Protein 2LDI (pdb70)

Solvent-accessible surface area: 4624 Å² total; per-residue (Å²): 138,96,132,90,58,130,6,116,13,42,47,0,151,105,47,84,47,3,66,58,0,62,122,21,27,121,171,54,170,12,32,68,123,30,67,40,50,50,95,74,5,113,4,48,1,26,15,20,57,189,113,33,47,72,89,22,0,66,112,21,0,62,90,78,65,49,96,40,44,63,166

Organism: Synechocystis sp. (strain ATCC 27184 / PCC 6803 / Kazusa) (NCBI:txid1111708)

InterPro domains:
  IPR001757 P-type ATPase [TIGR01494] (192-695)
  IPR006121 Heavy metal-associated domain, HMA [PF00403] (13-72)
  IPR006121 Heavy metal-associated domain, HMA [PS50846] (8-74)
  IPR006121 Heavy metal-associated domain, HMA [cd00371] (11-71)
  IPR008250 P-type ATPase, A domain superfamily [SSF81653] (224-321)
  IPR017969 Heavy-metal-associated, conserved site [PS01047] (14-43)
  IPR018303 P-type ATPase, phosphorylation site [PS00154] (425-431)
  IPR023214 HAD superfamily [G3DSA:3.40.50.1000] (416-667)
  IPR023298 P-type ATPase, transmembrane domain superfamily [SSF81665] (172-713)
  IPR023299 P-type ATPase, cytoplasmic domain N [G3DSA:3.40.1110.10] (434-546)
  IPR027256 P-type ATPase, subfamily IB [PR00941] (12-21)
  IPR027256 P-type ATPase, subfamily IB [PR00941] (23-44)
  IPR027256 P-type ATPase, subfamily IB [PR00941] (206-226)
  IPR027256 P-type ATPase, subfamily IB [PR00941] (226-242)
  IPR027256 P-type ATPase, subfamily IB [PR00941] (287-303)
  IPR027256 P-type ATPase, subfamily IB [PR00941] (306-320)
  IPR027256 P-type ATPase, subfamily IB [TIGR01525] (172-718)
  IPR036163 Heavy metal-associated domain superfamily [SSF55008] (4-74)
  IPR036412 HAD-like superfamily [SSF56784] (421-716)
  IPR044492 P-type ATPase, haloacid dehalogenase domain [SFLDF00027] (405-669)

Foldseek 3Di:
DKDKAKKAKPDCQVDPCQCLQVVCQVVFPFWDDWGQDNVVGIIMTMGDCVRDNVVRSCCRRVVVVIDIDGD

Nearest PDB structures (foldseek):
  2ldi-assembly1_A  TM=9.407E-01  e=1.746E-11  Synechocystis sp. PCC 6803 substr. Kazusa
  1osd-assembly2_B  TM=8.881E-01  e=1.039E-06  Cupriavidus metallidurans
  6ff2-assembly1_B  TM=8.919E-01  e=3.499E-06  Staphylococcus aureus subsp. aureus NCTC 8325
  2rml-assembly1_A  TM=8.743E-01  e=4.518E-06  Bacillus subtilis
  1yjt-assembly1_A  TM=8.933E-01  e=7.534E-06  Homo sapiens

Secondary structure (DSSP, 8-state):
--EEEEEEEET-TTSGGGHHHHTGGGG-SSEEEEEEETTTTEEEEEE-TTT--THHHHHHHHTTT-EEE--

Structure (mmCIF, N/CA/C/O backbone):
data_2LDI
#
_entry.id   2LDI
#
loop_
_atom_site.group_PDB
_atom_site.id
_atom_site.type_symbol
_atom_site.label_atom_id
_atom_site.label_alt_id
_atom_site.label_comp_id
_atom_site.label_asym_id
_atom_site.label_entity_id
_atom_site.label_seq_id
_atom_site.pdbx_PDB_ins_code
_atom_site.Cartn_x
_atom_site.Cartn_y
_atom_site.Cartn_z
_atom_site.occupancy
_atom_site.B_iso_or_equiv
_atom_site.auth_seq_id
_atom_site.auth_comp_id
_atom_site.auth_asym_id
_atom_site.auth_atom_id
_atom_site.pdbx_PDB_model_num
ATOM 1 N N . PRO A 1 1 ? -9.314 -5.245 -16.142 1.00 0.00 6 PRO A N 1
ATOM 2 C CA . PRO A 1 1 ? -7.845 -5.268 -16.049 1.00 0.00 6 PRO A CA 1
ATOM 3 C C . PRO A 1 1 ? -7.348 -4.880 -14.653 1.00 0.00 6 PRO A C 1
ATOM 4 O O . PRO A 1 1 ? -8.037 -4.157 -13.938 1.00 0.00 6 PRO A O 1
ATOM 13 N N . LEU A 1 2 ? -6.156 -5.339 -14.268 1.00 0.00 7 LEU A N 1
ATOM 14 C CA . LEU A 1 2 ? -5.535 -5.076 -12.971 1.00 0.00 7 LEU A CA 1
ATOM 15 C C . LEU A 1 2 ? -4.022 -5.304 -13.019 1.00 0.00 7 LEU A C 1
ATOM 16 O O . LEU A 1 2 ? -3.539 -6.302 -13.561 1.00 0.00 7 LEU A O 1
ATOM 31 N N . LYS A 1 3 ? -3.269 -4.354 -12.464 1.00 0.00 8 LYS A N 1
ATOM 32 C CA . LYS A 1 3 ? -1.815 -4.246 -12.636 1.00 0.00 8 LYS A CA 1
ATOM 33 C C . LYS A 1 3 ? -1.085 -3.878 -11.333 1.00 0.00 8 LYS A C 1
ATOM 34 O O . LYS A 1 3 ? -1.667 -3.257 -10.435 1.00 0.00 8 LYS A O 1
ATOM 49 N N . THR A 1 4 ? 0.187 -4.277 -11.235 1.00 0.00 9 THR A N 1
ATOM 50 C CA . THR A 1 4 ? 1.089 -4.006 -10.105 1.00 0.00 9 THR A CA 1
ATOM 51 C C . THR A 1 4 ? 1.432 -2.519 -9.996 1.00 0.00 9 THR A C 1
ATOM 52 O O . THR A 1 4 ? 1.377 -1.781 -10.977 1.00 0.00 9 THR A O 1
ATOM 63 N N . GLN A 1 5 ? 1.821 -2.098 -8.798 1.00 0.00 10 GLN A N 1
ATOM 64 C CA . GLN A 1 5 ? 2.255 -0.754 -8.435 1.00 0.00 10 GLN A CA 1
ATOM 65 C C . GLN A 1 5 ? 3.075 -0.895 -7.148 1.00 0.00 10 GLN A C 1
ATOM 66 O O . GLN A 1 5 ? 2.739 -1.735 -6.305 1.00 0.00 10 GLN A O 1
ATOM 78 N N . GLN A 1 6 ? 4.124 -0.087 -6.974 1.00 0.00 11 GLN A N 1
ATOM 79 C CA . GLN A 1 6 ? 4.980 -0.132 -5.789 1.00 0.00 11 GLN A CA 1
ATOM 80 C C . GLN A 1 6 ? 5.326 1.283 -5.315 1.00 0.00 11 GLN A C 1
ATOM 81 O O . GLN A 1 6 ? 5.357 2.233 -6.100 1.00 0.00 11 GLN A O 1
ATOM 93 N N . MET A 1 7 ? 5.594 1.420 -4.019 1.00 0.00 12 MET A N 1
ATOM 94 C CA . MET A 1 7 ? 5.680 2.709 -3.341 1.00 0.00 12 MET A CA 1
ATOM 95 C C . MET A 1 7 ? 6.628 2.676 -2.147 1.00 0.00 12 MET A C 1
ATOM 96 O O . MET A 1 7 ? 6.791 1.653 -1.473 1.00 0.00 12 MET A O 1
ATOM 108 N N . GLN A 1 8 ? 7.202 3.841 -1.849 1.00 0.00 13 GLN A N 1
ATOM 109 C CA . GLN A 1 8 ? 7.807 4.093 -0.552 1.00 0.00 13 GLN A CA 1
ATOM 110 C C . GLN A 1 8 ? 6.718 4.509 0.454 1.00 0.00 13 GLN A C 1
ATOM 111 O O . GLN A 1 8 ? 5.671 5.044 0.085 1.00 0.00 13 GLN A O 1
ATOM 123 N N . VAL A 1 9 ? 6.980 4.272 1.738 1.00 0.00 14 VAL A N 1
ATOM 124 C CA . VAL A 1 9 ? 6.060 4.553 2.848 1.00 0.00 14 VAL A CA 1
ATOM 125 C C . VAL A 1 9 ? 6.853 5.017 4.065 1.00 0.00 14 VAL A C 1
ATOM 126 O O . VAL A 1 9 ? 7.780 4.335 4.500 1.00 0.00 14 VAL A O 1
ATOM 139 N N . GLY A 1 10 ? 6.477 6.175 4.608 1.00 0.00 15 GLY A N 1
ATOM 140 C CA . GLY A 1 10 ? 7.161 6.812 5.728 1.00 0.00 15 GLY A CA 1
ATOM 141 C C . GLY A 1 10 ? 6.790 6.138 7.040 1.00 0.00 15 GLY A C 1
ATOM 142 O O . GLY A 1 10 ? 5.677 6.319 7.523 1.00 0.00 15 GLY A O 1
ATOM 146 N N . GLY A 1 11 ? 7.727 5.372 7.605 1.00 0.00 16 GLY A N 1
ATOM 147 C CA . GLY A 1 11 ? 7.636 4.803 8.956 1.00 0.00 16 GLY A CA 1
ATOM 148 C C . GLY A 1 11 ? 7.142 3.356 9.063 1.00 0.00 16 GLY A C 1
ATOM 149 O O . GLY A 1 11 ? 7.030 2.868 10.185 1.00 0.00 16 GLY A O 1
ATOM 153 N N . MET A 1 12 ? 6.865 2.638 7.964 1.00 0.00 17 MET A N 1
ATOM 154 C CA . MET A 1 12 ? 6.463 1.217 8.036 1.00 0.00 17 MET A CA 1
ATOM 155 C C . MET A 1 12 ? 7.616 0.254 8.408 1.00 0.00 17 MET A C 1
ATOM 156 O O . MET A 1 12 ? 7.353 -0.842 8.901 1.00 0.00 17 MET A O 1
ATOM 168 N N . ARG A 1 13 ? 8.876 0.635 8.160 1.00 0.00 18 ARG A N 1
ATOM 169 C CA . ARG A 1 13 ? 10.067 -0.211 8.356 1.00 0.00 18 ARG A CA 1
ATOM 170 C C . ARG A 1 13 ? 10.296 -0.696 9.794 1.00 0.00 18 ARG A C 1
ATOM 171 O O . ARG A 1 13 ? 9.865 -0.071 10.764 1.00 0.00 18 ARG A O 1
ATOM 189 N N . CYS A 1 14 ? 11.079 -1.775 9.915 1.00 0.00 19 CYS A N 1
ATOM 190 C CA . CYS A 1 14 ? 11.806 -2.196 11.127 1.00 0.00 19 CYS A CA 1
ATOM 191 C C . CYS A 1 14 ? 10.931 -2.773 12.260 1.00 0.00 19 CYS A C 1
ATOM 192 O O . CYS A 1 14 ? 11.446 -3.026 13.355 1.00 0.00 19 CYS A O 1
ATOM 199 N N . ALA A 1 15 ? 9.635 -2.984 12.019 1.00 0.00 20 ALA A N 1
ATOM 200 C CA . ALA A 1 15 ? 8.646 -3.458 12.988 1.00 0.00 20 ALA A CA 1
ATOM 201 C C . ALA A 1 15 ? 7.481 -4.172 12.279 1.00 0.00 20 ALA A C 1
ATOM 202 O O . ALA A 1 15 ? 7.283 -4.015 11.074 1.00 0.00 20 ALA A O 1
ATOM 209 N N . ALA A 1 16 ? 6.659 -4.909 13.031 1.00 0.00 21 ALA A N 1
ATOM 210 C CA . ALA A 1 16 ? 5.505 -5.647 12.503 1.00 0.00 21 ALA A CA 1
ATOM 211 C C . ALA A 1 16 ? 4.358 -4.753 11.970 1.00 0.00 21 ALA A C 1
ATOM 212 O O . ALA A 1 16 ? 3.371 -5.279 11.452 1.00 0.00 21 ALA A O 1
ATOM 219 N N . CYS A 1 17 ? 4.484 -3.422 12.054 1.00 0.00 22 CYS A N 1
ATOM 220 C CA . CYS A 1 17 ? 3.501 -2.403 11.653 1.00 0.00 22 CYS A CA 1
ATOM 221 C C . CYS A 1 17 ? 2.943 -2.572 10.228 1.00 0.00 22 CYS A C 1
ATOM 222 O O . CYS A 1 17 ? 1.768 -2.294 9.991 1.00 0.00 22 CYS A O 1
ATOM 229 N N . ALA A 1 18 ? 3.742 -3.106 9.299 1.00 0.00 23 ALA A N 1
ATOM 230 C CA . ALA A 1 18 ? 3.312 -3.525 7.962 1.00 0.00 23 ALA A CA 1
ATOM 231 C C . ALA A 1 18 ? 2.051 -4.421 7.974 1.00 0.00 23 ALA A C 1
ATOM 232 O O . ALA A 1 18 ? 1.213 -4.345 7.075 1.00 0.00 23 ALA A O 1
ATOM 239 N N . SER A 1 19 ? 1.852 -5.217 9.027 1.00 0.00 24 SER A N 1
ATOM 240 C CA . SER A 1 19 ? 0.665 -6.068 9.192 1.00 0.00 24 SER A CA 1
ATOM 241 C C . SER A 1 19 ? -0.638 -5.275 9.412 1.00 0.00 24 SER A C 1
ATOM 242 O O . SER A 1 19 ? -1.713 -5.776 9.097 1.00 0.00 24 SER A O 1
ATOM 249 N N . SER A 1 20 ? -0.587 -4.024 9.881 1.00 0.00 25 SER A N 1
ATOM 250 C CA . SER A 1 20 ? -1.771 -3.147 9.960 1.00 0.00 25 SER A CA 1
ATOM 251 C C . SER A 1 20 ? -2.171 -2.602 8.579 1.00 0.00 25 SER A C 1
ATOM 252 O O . SER A 1 20 ? -3.287 -2.114 8.403 1.00 0.00 25 SER A O 1
ATOM 259 N N . ILE A 1 21 ? -1.277 -2.701 7.590 1.00 0.00 26 ILE A N 1
ATOM 260 C CA . ILE A 1 21 ? -1.508 -2.306 6.193 1.00 0.00 26 ILE A CA 1
ATOM 261 C C . ILE A 1 21 ? -1.955 -3.511 5.353 1.00 0.00 26 ILE A C 1
ATOM 262 O O . ILE A 1 21 ? -2.888 -3.408 4.553 1.00 0.00 26 ILE A O 1
ATOM 277 N N . GLU A 1 22 ? -1.273 -4.648 5.515 1.00 0.00 27 GLU A N 1
ATOM 278 C CA . GLU A 1 22 ? -1.427 -5.839 4.672 1.00 0.00 27 GLU A CA 1
ATOM 279 C C . GLU A 1 22 ? -2.579 -6.755 5.121 1.00 0.00 27 GLU A C 1
ATOM 280 O O . GLU A 1 22 ? -3.147 -7.461 4.284 1.00 0.00 27 GLU A O 1
ATOM 290 N N . ARG A 1 23 ? -2.983 -6.725 6.402 1.00 0.00 28 ARG A N 1
ATOM 291 C CA . ARG A 1 23 ? -4.157 -7.479 6.871 1.00 0.00 28 ARG A CA 1
ATOM 292 C C . ARG A 1 23 ? -5.448 -6.991 6.190 1.00 0.00 28 ARG A C 1
ATOM 293 O O . ARG A 1 23 ? -6.262 -7.800 5.748 1.00 0.00 28 ARG A O 1
ATOM 311 N N . ALA A 1 24 ? -5.607 -5.673 6.031 1.00 0.00 29 ALA A N 1
ATOM 312 C CA . ALA A 1 24 ? -6.755 -5.058 5.363 1.00 0.00 29 ALA A CA 1
ATOM 313 C C . ALA A 1 24 ? -6.895 -5.422 3.877 1.00 0.00 29 ALA A C 1
ATOM 314 O O . ALA A 1 24 ? -8.028 -5.476 3.400 1.00 0.00 29 ALA A O 1
ATOM 321 N N . LEU A 1 25 ? -5.791 -5.697 3.157 1.00 0.00 30 LEU A N 1
ATOM 322 C CA . LEU A 1 25 ? -5.784 -6.120 1.740 1.00 0.00 30 LEU A CA 1
ATOM 323 C C . LEU A 1 25 ? -6.964 -7.018 1.364 1.00 0.00 30 LEU A C 1
ATOM 324 O O . LEU A 1 25 ? -7.698 -6.724 0.419 1.00 0.00 30 LEU A O 1
ATOM 339 N N . GLU A 1 26 ? -7.164 -8.112 2.102 1.00 0.00 31 GLU A N 1
ATOM 340 C CA . GLU A 1 26 ? -8.109 -9.157 1.719 1.00 0.00 31 GLU A CA 1
ATOM 341 C C . GLU A 1 26 ? -9.576 -8.762 1.974 1.00 0.00 31 GLU A C 1
ATOM 342 O O . GLU A 1 26 ? -10.484 -9.545 1.689 1.00 0.00 31 GLU A O 1
ATOM 352 N N . ARG A 1 27 ? -9.812 -7.565 2.522 1.00 0.00 32 ARG A N 1
ATOM 353 C CA . ARG A 1 27 ? -11.137 -6.997 2.766 1.00 0.00 32 ARG A CA 1
ATOM 354 C C . ARG A 1 27 ? -11.530 -5.972 1.689 1.00 0.00 32 ARG A C 1
ATOM 355 O O . ARG A 1 27 ? -12.720 -5.799 1.408 1.00 0.00 32 ARG A O 1
ATOM 373 N N . LEU A 1 28 ? -10.540 -5.302 1.079 1.00 0.00 33 LEU A N 1
ATOM 374 C CA . LEU A 1 28 ? -10.704 -4.290 0.020 1.00 0.00 33 LEU A CA 1
ATOM 375 C C . LEU A 1 28 ? -11.453 -4.820 -1.212 1.00 0.00 33 LEU A C 1
ATOM 376 O O . LEU A 1 28 ? -11.278 -5.980 -1.596 1.00 0.00 33 LEU A O 1
ATOM 391 N N . LYS A 1 29 ? -12.190 -3.939 -1.891 1.00 0.00 34 LYS A N 1
ATOM 392 C CA . LYS A 1 29 ? -12.687 -4.151 -3.261 1.00 0.00 34 LYS A CA 1
ATOM 393 C C . LYS A 1 29 ? -11.681 -3.602 -4.300 1.00 0.00 34 LYS A C 1
ATOM 394 O O . LYS A 1 29 ? -11.036 -2.582 -4.040 1.00 0.00 34 LYS A O 1
ATOM 409 N N . GLY A 1 30 ? -11.544 -4.251 -5.465 1.00 0.00 35 GLY A N 1
ATOM 410 C CA . GLY A 1 30 ? -10.698 -3.807 -6.585 1.00 0.00 35 GLY A CA 1
ATOM 411 C C . GLY A 1 30 ? -9.234 -4.275 -6.565 1.00 0.00 35 GLY A C 1
ATOM 412 O O . GLY A 1 30 ? -8.458 -3.757 -7.362 1.00 0.00 35 GLY A O 1
ATOM 416 N N . VAL A 1 31 ? -8.848 -5.224 -5.702 1.00 0.00 36 VAL A N 1
ATOM 417 C CA . VAL A 1 31 ? -7.471 -5.772 -5.597 1.00 0.00 36 VAL A CA 1
ATOM 418 C C . VAL A 1 31 ? -7.395 -7.257 -5.997 1.00 0.00 36 VAL A C 1
ATOM 419 O O . VAL A 1 31 ? -8.425 -7.916 -6.174 1.00 0.00 36 VAL A O 1
ATOM 432 N N . ALA A 1 32 ? -6.172 -7.804 -6.090 1.00 0.00 37 ALA A N 1
ATOM 433 C CA . ALA A 1 32 ? -5.940 -9.253 -6.236 1.00 0.00 37 ALA A CA 1
ATOM 434 C C . ALA A 1 32 ? -4.662 -9.819 -5.580 1.00 0.00 37 ALA A C 1
ATOM 435 O O . ALA A 1 32 ? -4.585 -11.043 -5.414 1.00 0.00 37 ALA A O 1
ATOM 442 N N . GLU A 1 33 ? -3.678 -8.989 -5.214 1.00 0.00 38 GLU A N 1
ATOM 443 C CA . GLU A 1 33 ? -2.354 -9.418 -4.744 1.00 0.00 38 GLU A CA 1
ATOM 444 C C . GLU A 1 33 ? -1.641 -8.223 -4.093 1.00 0.00 38 GLU A C 1
ATOM 445 O O . GLU A 1 33 ? -1.879 -7.090 -4.511 1.00 0.00 38 GLU A O 1
ATOM 455 N N . ALA A 1 34 ? -0.774 -8.454 -3.101 1.00 0.00 39 ALA A N 1
ATOM 456 C CA . ALA A 1 34 ? 0.104 -7.438 -2.503 1.00 0.00 39 ALA A CA 1
ATOM 457 C C . ALA A 1 34 ? 1.237 -8.068 -1.670 1.00 0.00 39 ALA A C 1
ATOM 458 O O . ALA A 1 34 ? 1.182 -9.252 -1.333 1.00 0.00 39 ALA A O 1
ATOM 465 N N . SER A 1 35 ? 2.264 -7.294 -1.308 1.00 0.00 40 SER A N 1
ATOM 466 C CA . SER A 1 35 ? 3.429 -7.806 -0.565 1.00 0.00 40 SER A CA 1
ATOM 467 C C . SER A 1 35 ? 4.255 -6.704 0.115 1.00 0.00 40 SER A C 1
ATOM 468 O O . SER A 1 35 ? 4.911 -5.907 -0.566 1.00 0.00 40 SER A O 1
ATOM 475 N N . VAL A 1 36 ? 4.259 -6.669 1.453 1.00 0.00 41 VAL A N 1
ATOM 476 C CA . VAL A 1 36 ? 5.126 -5.770 2.244 1.00 0.00 41 VAL A CA 1
ATOM 477 C C . VAL A 1 36 ? 6.597 -6.208 2.229 1.00 0.00 41 VAL A C 1
ATOM 478 O O . VAL A 1 36 ? 6.908 -7.402 2.164 1.00 0.00 41 VAL A O 1
ATOM 491 N N . THR A 1 37 ? 7.504 -5.235 2.388 1.00 0.00 42 THR A N 1
ATOM 492 C CA . THR A 1 37 ? 8.895 -5.458 2.804 1.00 0.00 42 THR A CA 1
ATOM 493 C C . THR A 1 37 ? 9.199 -4.538 3.986 1.00 0.00 42 THR A C 1
ATOM 494 O O . THR A 1 37 ? 9.189 -3.314 3.870 1.00 0.00 42 THR A O 1
ATOM 505 N N . VAL A 1 38 ? 9.425 -5.148 5.149 1.00 0.00 43 VAL A N 1
ATOM 506 C CA . VAL A 1 38 ? 9.697 -4.476 6.435 1.00 0.00 43 VAL A CA 1
ATOM 507 C C . VAL A 1 38 ? 11.183 -4.105 6.530 1.00 0.00 43 VAL A C 1
ATOM 508 O O . VAL A 1 38 ? 11.531 -3.097 7.148 1.00 0.00 43 VAL A O 1
ATOM 521 N N . ALA A 1 39 ? 12.052 -4.908 5.897 1.00 0.00 44 ALA A N 1
ATOM 522 C CA . ALA A 1 39 ? 13.501 -4.729 5.888 1.00 0.00 44 ALA A CA 1
ATOM 523 C C . ALA A 1 39 ? 13.907 -3.333 5.384 1.00 0.00 44 ALA A C 1
ATOM 524 O O . ALA A 1 39 ? 14.668 -2.635 6.065 1.00 0.00 44 ALA A O 1
ATOM 531 N N . THR A 1 40 ? 13.354 -2.925 4.232 1.00 0.00 45 THR A N 1
ATOM 532 C CA . THR A 1 40 ? 13.556 -1.621 3.576 1.00 0.00 45 THR A CA 1
ATOM 533 C C . THR A 1 40 ? 12.456 -0.610 3.908 1.00 0.00 45 THR A C 1
ATOM 534 O O . THR A 1 40 ? 12.745 0.587 3.950 1.00 0.00 45 THR A O 1
ATOM 545 N N . GLY A 1 41 ? 11.224 -1.070 4.164 1.00 0.00 46 GLY A N 1
ATOM 546 C CA . GLY A 1 41 ? 10.051 -0.237 4.464 1.00 0.00 46 GLY A CA 1
ATOM 547 C C . GLY A 1 41 ? 9.303 0.218 3.218 1.00 0.00 46 GLY A C 1
ATOM 548 O O . GLY A 1 41 ? 9.068 1.416 3.069 1.00 0.00 46 GLY A O 1
ATOM 552 N N . ARG A 1 42 ? 8.955 -0.708 2.322 1.00 0.00 47 ARG A N 1
ATOM 553 C CA . ARG A 1 42 ? 8.258 -0.430 1.053 1.00 0.00 47 ARG A CA 1
ATOM 554 C C . ARG A 1 42 ? 7.116 -1.431 0.810 1.00 0.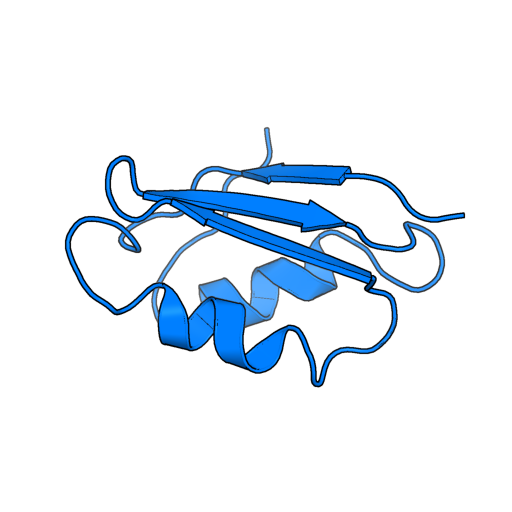00 47 ARG A C 1
ATOM 555 O O . ARG A 1 42 ? 6.966 -2.404 1.555 1.00 0.00 47 ARG A O 1
ATOM 573 N N . LEU A 1 43 ? 6.299 -1.195 -0.220 1.00 0.00 48 LEU A N 1
ATOM 574 C CA . LEU A 1 43 ? 5.125 -2.020 -0.530 1.00 0.00 48 LEU A CA 1
ATOM 575 C C . LEU A 1 43 ? 4.914 -2.171 -2.039 1.00 0.00 48 LEU A C 1
ATOM 576 O O . LEU A 1 43 ? 5.206 -1.250 -2.802 1.00 0.00 48 LEU A O 1
ATOM 591 N N . THR A 1 44 ? 4.351 -3.318 -2.438 1.00 0.00 49 THR A N 1
ATOM 592 C CA . THR A 1 44 ? 3.818 -3.597 -3.782 1.00 0.00 49 THR A CA 1
ATOM 593 C C . THR A 1 44 ? 2.362 -4.030 -3.645 1.00 0.00 49 THR A C 1
ATOM 594 O O . THR A 1 44 ? 2.024 -4.749 -2.703 1.00 0.00 49 THR A O 1
ATOM 605 N N . VAL A 1 45 ? 1.511 -3.606 -4.575 1.00 0.00 50 VAL A N 1
ATOM 606 C CA . VAL A 1 45 ? 0.063 -3.890 -4.605 1.00 0.00 50 VAL A CA 1
ATOM 607 C C . VAL A 1 45 ? -0.429 -4.058 -6.052 1.00 0.00 50 VAL A C 1
ATOM 608 O O . VAL A 1 45 ? 0.010 -3.325 -6.936 1.00 0.00 50 VAL A O 1
ATOM 621 N N . THR A 1 46 ? -1.341 -5.009 -6.293 1.00 0.00 51 THR A N 1
ATOM 622 C CA . THR A 1 46 ? -2.005 -5.256 -7.585 1.00 0.00 51 THR A CA 1
ATOM 623 C C . THR A 1 46 ? -3.484 -4.905 -7.476 1.00 0.00 51 THR A C 1
ATOM 624 O O . THR A 1 46 ? -4.213 -5.526 -6.701 1.00 0.00 51 THR A O 1
ATOM 635 N N . TYR A 1 47 ? -3.919 -3.936 -8.288 1.00 0.00 52 TYR A N 1
ATOM 636 C CA . TYR A 1 47 ? -5.283 -3.386 -8.287 1.00 0.00 52 TYR A CA 1
ATOM 637 C C . TYR A 1 47 ? -5.806 -2.999 -9.682 1.00 0.00 52 TYR A C 1
ATOM 638 O O . TYR A 1 47 ? -5.036 -2.837 -10.629 1.00 0.00 52 TYR A O 1
ATOM 655 N N . ASP A 1 48 ? -7.128 -2.853 -9.801 1.00 0.00 53 ASP A N 1
ATOM 656 C CA . ASP A 1 48 ? -7.877 -2.528 -11.010 1.00 0.00 53 ASP A CA 1
ATOM 657 C C . ASP A 1 48 ? -7.933 -0.998 -11.152 1.00 0.00 53 ASP A C 1
ATOM 658 O O . ASP A 1 48 ? -8.654 -0.353 -10.379 1.00 0.00 53 ASP A O 1
ATOM 666 N N . PRO A 1 49 ? -7.190 -0.397 -12.107 1.00 0.00 54 PRO A N 1
ATOM 667 C CA . PRO A 1 49 ? -7.011 1.052 -12.200 1.00 0.00 54 PRO A CA 1
ATOM 668 C C . PRO A 1 49 ? -8.280 1.791 -12.658 1.00 0.00 54 PRO A C 1
ATOM 669 O O . PRO A 1 49 ? -8.237 3.007 -12.854 1.00 0.00 54 PRO A O 1
ATOM 677 N N . LYS A 1 50 ? -9.403 1.079 -12.819 1.00 0.00 55 LYS A N 1
ATOM 678 C CA . LYS A 1 50 ? -10.701 1.650 -13.208 1.00 0.00 55 LYS A CA 1
ATOM 679 C C . LYS A 1 50 ? -11.753 1.469 -12.115 1.00 0.00 55 LYS A C 1
ATOM 680 O O . LYS A 1 50 ? -12.489 2.414 -11.833 1.00 0.00 55 LYS A O 1
ATOM 695 N N . GLN A 1 51 ? -11.787 0.316 -11.438 1.00 0.00 56 GLN A N 1
ATOM 696 C CA . GLN A 1 51 ? -12.570 0.175 -10.208 1.00 0.00 56 GLN A CA 1
ATOM 697 C C . GLN A 1 51 ? -11.999 1.033 -9.074 1.00 0.00 56 GLN A C 1
ATOM 698 O O . GLN A 1 51 ? -12.788 1.551 -8.284 1.00 0.00 56 GLN A O 1
ATOM 710 N N . VAL A 1 52 ? -10.671 1.188 -8.985 1.00 0.00 57 VAL A N 1
ATOM 711 C CA . VAL A 1 52 ? -9.972 1.886 -7.890 1.00 0.00 57 VAL A CA 1
ATOM 712 C C . VAL A 1 52 ? -8.698 2.593 -8.390 1.00 0.00 57 VAL A C 1
ATOM 713 O O . VAL A 1 52 ? -8.404 2.595 -9.585 1.00 0.00 57 VAL A O 1
ATOM 726 N N . SER A 1 53 ? -7.928 3.192 -7.479 1.00 0.00 58 SER A N 1
ATOM 727 C CA . SER A 1 53 ? -6.667 3.888 -7.769 1.00 0.00 58 SER A CA 1
ATOM 728 C C . SER A 1 53 ? -5.686 3.762 -6.585 1.00 0.00 58 SER A C 1
ATOM 729 O O . SER A 1 53 ? -5.944 3.007 -5.642 1.00 0.00 58 SER A O 1
ATOM 736 N N . GLU A 1 54 ? -4.613 4.570 -6.561 1.00 0.00 59 GLU A N 1
ATOM 737 C CA . GLU A 1 54 ? -3.780 4.791 -5.367 1.00 0.00 59 GLU A CA 1
ATOM 738 C C . GLU A 1 54 ? -4.609 5.119 -4.098 1.00 0.00 59 GLU A C 1
ATOM 739 O O . GLU A 1 54 ? -4.157 4.860 -2.986 1.00 0.00 59 GLU A O 1
ATOM 749 N N . ILE A 1 55 ? -5.861 5.582 -4.218 1.00 0.00 60 ILE A N 1
ATOM 750 C CA . ILE A 1 55 ? -6.808 5.758 -3.097 1.00 0.00 60 ILE A CA 1
ATOM 751 C C . ILE A 1 55 ? -7.132 4.453 -2.331 1.00 0.00 60 ILE A C 1
ATOM 752 O O . ILE A 1 55 ? -7.438 4.516 -1.135 1.00 0.00 60 ILE A O 1
ATOM 767 N N . THR A 1 56 ? -6.998 3.264 -2.936 1.00 0.00 61 THR A N 1
ATOM 768 C CA . THR A 1 56 ? -7.145 1.951 -2.252 1.00 0.00 61 THR A CA 1
ATOM 769 C C . THR A 1 56 ? -5.880 1.530 -1.483 1.00 0.00 61 THR A C 1
ATOM 770 O O . THR A 1 56 ? -5.851 0.495 -0.813 1.00 0.00 61 THR A O 1
ATOM 781 N N . ILE A 1 57 ? -4.835 2.358 -1.497 1.00 0.00 62 ILE A N 1
ATOM 782 C CA . ILE A 1 57 ? -3.664 2.206 -0.612 1.00 0.00 62 ILE A CA 1
ATOM 783 C C . ILE A 1 57 ? -3.280 3.477 0.169 1.00 0.00 62 ILE A C 1
ATOM 784 O O . ILE A 1 57 ? -2.681 3.364 1.234 1.00 0.00 62 ILE A O 1
ATOM 799 N N . GLN A 1 58 ? -3.680 4.668 -0.275 1.00 0.00 63 GLN A N 1
ATOM 800 C CA . GLN A 1 58 ? -3.405 5.941 0.394 1.00 0.00 63 GLN A CA 1
ATOM 801 C C . GLN A 1 58 ? -4.060 6.059 1.774 1.00 0.00 63 GLN A C 1
ATOM 802 O O . GLN A 1 58 ? -3.359 6.324 2.745 1.00 0.00 63 GLN A O 1
ATOM 814 N N . GLU A 1 59 ? -5.380 5.882 1.879 1.00 0.00 64 GLU A N 1
ATOM 815 C CA . GLU A 1 59 ? -6.127 6.096 3.128 1.00 0.00 64 GLU A CA 1
ATOM 816 C C . GLU A 1 59 ? -5.658 5.105 4.206 1.00 0.00 64 GLU A C 1
ATOM 817 O O . GLU A 1 59 ? -5.372 5.488 5.341 1.00 0.00 64 GLU A O 1
ATOM 827 N N . ARG A 1 60 ? -5.472 3.846 3.795 1.00 0.00 65 ARG A N 1
ATOM 828 C CA . ARG A 1 60 ? -4.933 2.722 4.565 1.00 0.00 65 ARG A CA 1
ATOM 829 C C . ARG A 1 60 ? -3.483 2.910 5.038 1.00 0.00 65 ARG A C 1
ATOM 830 O O . ARG A 1 60 ? -3.005 2.139 5.865 1.00 0.00 65 ARG A O 1
ATOM 848 N N . ILE A 1 61 ? -2.775 3.931 4.555 1.00 0.00 66 ILE A N 1
ATOM 849 C CA . ILE A 1 61 ? -1.453 4.346 5.058 1.00 0.00 66 ILE A CA 1
ATOM 850 C C . ILE A 1 61 ? -1.577 5.650 5.865 1.00 0.00 66 ILE A C 1
ATOM 851 O O . ILE A 1 61 ? -1.033 5.749 6.965 1.00 0.00 66 ILE A O 1
ATOM 866 N N . ALA A 1 62 ? -2.343 6.623 5.364 1.00 0.00 67 ALA A N 1
ATOM 867 C CA . ALA A 1 62 ? -2.483 7.957 5.946 1.00 0.00 67 ALA A CA 1
ATOM 868 C C . ALA A 1 62 ? -3.233 7.970 7.292 1.00 0.00 67 ALA A C 1
ATOM 869 O O . ALA A 1 62 ? -2.861 8.735 8.188 1.00 0.00 67 ALA A O 1
ATOM 876 N N . ALA A 1 63 ? -4.264 7.128 7.449 1.00 0.00 68 ALA A N 1
ATOM 877 C CA . ALA A 1 63 ? -5.023 6.960 8.694 1.00 0.00 68 ALA A CA 1
ATOM 878 C C . ALA A 1 63 ? -4.340 6.011 9.697 1.00 0.00 68 ALA A C 1
ATOM 879 O O . ALA A 1 63 ? -4.583 6.109 10.900 1.00 0.00 68 ALA A O 1
ATOM 886 N N . LEU A 1 64 ? -3.470 5.112 9.219 1.00 0.00 69 LEU A N 1
ATOM 887 C CA . LEU A 1 64 ? -2.686 4.186 10.051 1.00 0.00 69 LEU A CA 1
ATOM 888 C C . LEU A 1 64 ? -1.451 4.847 10.701 1.00 0.00 69 LEU A C 1
ATOM 889 O O . LEU A 1 64 ? -0.827 4.224 11.563 1.00 0.00 69 LEU A O 1
ATOM 904 N N . GLY A 1 65 ? -1.136 6.103 10.345 1.00 0.00 70 GLY A N 1
ATOM 905 C CA . GLY A 1 65 ? -0.128 6.956 11.002 1.00 0.00 70 GLY A CA 1
ATOM 906 C C . GLY A 1 65 ? 1.138 7.230 10.184 1.00 0.00 70 GLY A C 1
ATOM 907 O O . GLY A 1 65 ? 2.125 7.715 10.738 1.00 0.00 70 GLY A O 1
ATOM 911 N N . TYR A 1 66 ? 1.116 6.923 8.885 1.00 0.00 71 TYR A N 1
ATOM 912 C CA . TYR A 1 66 ? 2.261 6.972 7.961 1.00 0.00 71 TYR A CA 1
ATOM 913 C C . TYR A 1 66 ? 1.968 7.888 6.751 1.00 0.00 71 TYR A C 1
ATOM 914 O O . TYR A 1 66 ? 0.919 8.543 6.716 1.00 0.00 71 TYR A O 1
ATOM 931 N N . THR A 1 67 ? 2.851 7.939 5.740 1.00 0.00 72 THR A N 1
ATOM 932 C CA . THR A 1 67 ? 2.597 8.656 4.465 1.00 0.00 72 THR A CA 1
ATOM 933 C C . THR A 1 67 ? 3.046 7.847 3.256 1.00 0.00 72 THR A C 1
ATOM 934 O O . THR A 1 67 ? 4.070 7.174 3.307 1.00 0.00 72 THR A O 1
ATOM 945 N N . LEU A 1 68 ? 2.280 7.935 2.168 1.00 0.00 73 LEU A N 1
ATOM 946 C CA . LEU A 1 68 ? 2.516 7.268 0.883 1.00 0.00 73 LEU A CA 1
ATOM 947 C C . LEU A 1 68 ? 3.405 8.125 -0.037 1.00 0.00 73 LEU A C 1
ATOM 948 O O . LEU A 1 68 ? 3.225 9.345 -0.129 1.00 0.00 73 LEU A O 1
ATOM 963 N N . ALA A 1 69 ? 4.310 7.474 -0.774 1.00 0.00 74 ALA A N 1
ATOM 964 C CA . ALA A 1 69 ? 5.078 8.055 -1.875 1.00 0.00 74 ALA A CA 1
ATOM 965 C C . ALA A 1 69 ? 5.082 7.128 -3.109 1.00 0.00 74 ALA A C 1
ATOM 966 O O . ALA A 1 69 ? 5.767 6.102 -3.122 1.00 0.00 74 ALA A O 1
ATOM 973 N N . GLU A 1 70 ? 4.336 7.506 -4.151 1.00 0.00 75 GLU A N 1
ATOM 974 C CA . GLU A 1 70 ? 4.320 6.841 -5.462 1.00 0.00 75 GLU A CA 1
ATOM 975 C C . GLU A 1 70 ? 4.710 7.879 -6.545 1.00 0.00 75 GLU A C 1
ATOM 976 O O . GLU A 1 70 ? 3.822 8.547 -7.080 1.00 0.00 75 GLU A O 1
ATOM 986 N N . PRO A 1 71 ? 6.015 8.080 -6.835 1.00 0.00 76 PRO A N 1
ATOM 987 C CA . PRO A 1 71 ? 6.524 9.127 -7.737 1.00 0.00 76 PRO A CA 1
ATOM 988 C C . PRO A 1 71 ? 6.413 8.795 -9.229 1.00 0.00 76 PRO A C 1
ATOM 989 O O . PRO A 1 71 ? 5.952 9.669 -9.997 1.00 0.00 76 PRO A O 1
ATOM 997 N N . PRO A 1 1 ? -8.178 -4.032 -17.090 1.00 0.00 6 PRO A N 2
ATOM 998 C CA . PRO A 1 1 ? -7.723 -4.942 -16.022 1.00 0.00 6 PRO A CA 2
ATOM 999 C C . PRO A 1 1 ? -6.588 -4.392 -15.143 1.00 0.00 6 PRO A C 2
ATOM 1000 O O . PRO A 1 1 ? -6.018 -3.338 -15.425 1.00 0.00 6 PRO A O 2
ATOM 1009 N N . LEU A 1 2 ? -6.263 -5.142 -14.086 1.00 0.00 7 LEU A N 2
ATOM 1010 C CA . LEU A 1 2 ? -5.224 -4.881 -13.083 1.00 0.00 7 LEU A CA 2
ATOM 1011 C C . LEU A 1 2 ? -3.824 -4.506 -13.610 1.00 0.00 7 LEU A C 2
ATOM 1012 O O . LEU A 1 2 ? -3.440 -4.883 -14.717 1.00 0.00 7 LEU A O 2
ATOM 1027 N N . LYS A 1 3 ? -3.047 -3.783 -12.789 1.00 0.00 8 LYS A N 2
ATOM 1028 C CA . LYS A 1 3 ? -1.650 -3.388 -13.061 1.00 0.00 8 LYS A CA 2
ATOM 1029 C C . LYS A 1 3 ? -0.780 -3.407 -11.777 1.00 0.00 8 LYS A C 2
ATOM 1030 O O . LYS A 1 3 ? -1.157 -2.792 -10.773 1.00 0.00 8 LYS A O 2
ATOM 1045 N N . THR A 1 4 ? 0.390 -4.070 -11.808 1.00 0.00 9 THR A N 2
ATOM 1046 C CA . THR A 1 4 ? 1.389 -4.123 -10.711 1.00 0.00 9 THR A CA 2
ATOM 1047 C C . THR A 1 4 ? 2.165 -2.813 -10.550 1.00 0.00 9 THR A C 2
ATOM 1048 O O . THR A 1 4 ? 2.426 -2.113 -11.533 1.00 0.00 9 THR A O 2
ATOM 1059 N N . GLN A 1 5 ? 2.572 -2.492 -9.318 1.00 0.00 10 GLN A N 2
ATOM 1060 C CA . GLN A 1 5 ? 3.349 -1.309 -8.973 1.00 0.00 10 GLN A CA 2
ATOM 1061 C C . GLN A 1 5 ? 3.984 -1.491 -7.591 1.00 0.00 10 GLN A C 2
ATOM 1062 O O . GLN A 1 5 ? 3.516 -2.284 -6.768 1.00 0.00 10 GLN A O 2
ATOM 1074 N N . GLN A 1 6 ? 5.044 -0.727 -7.333 1.00 0.00 11 GLN A N 2
ATOM 1075 C CA . GLN A 1 6 ? 5.840 -0.787 -6.112 1.00 0.00 11 GLN A CA 2
ATOM 1076 C C . GLN A 1 6 ? 6.290 0.622 -5.713 1.00 0.00 11 GLN A C 2
ATOM 1077 O O . GLN A 1 6 ? 6.340 1.526 -6.552 1.00 0.00 11 GLN A O 2
ATOM 1089 N N . MET A 1 7 ? 6.557 0.831 -4.419 1.00 0.00 12 MET A N 2
ATOM 1090 C CA . MET A 1 7 ? 6.532 2.167 -3.816 1.00 0.00 12 MET A CA 2
ATOM 1091 C C . MET A 1 7 ? 7.280 2.236 -2.485 1.00 0.00 12 MET A C 2
ATOM 1092 O O . MET A 1 7 ? 7.584 1.211 -1.868 1.00 0.00 12 MET A O 2
ATOM 1104 N N . GLN A 1 8 ? 7.526 3.460 -2.032 1.00 0.00 13 GLN A N 2
ATOM 1105 C CA . GLN A 1 8 ? 8.110 3.785 -0.740 1.00 0.00 13 GLN A CA 2
ATOM 1106 C C . GLN A 1 8 ? 7.026 4.381 0.186 1.00 0.00 13 GLN A C 2
ATOM 1107 O O . GLN A 1 8 ? 5.943 4.772 -0.257 1.00 0.00 13 GLN A O 2
ATOM 1119 N N . VAL A 1 9 ? 7.312 4.444 1.486 1.00 0.00 14 VAL A N 2
ATOM 1120 C CA . VAL A 1 9 ? 6.376 4.873 2.540 1.00 0.00 14 VAL A CA 2
ATOM 1121 C C . VAL A 1 9 ? 7.133 5.198 3.831 1.00 0.00 14 VAL A C 2
ATOM 1122 O O . VAL A 1 9 ? 8.039 4.471 4.238 1.00 0.00 14 VAL A O 2
ATOM 1135 N N . GLY A 1 10 ? 6.737 6.298 4.477 1.00 0.00 15 GLY A N 2
ATOM 1136 C CA . GLY A 1 10 ? 7.249 6.760 5.764 1.00 0.00 15 GLY A CA 2
ATOM 1137 C C . GLY A 1 10 ? 6.556 6.041 6.917 1.00 0.00 15 GLY A C 2
ATOM 1138 O O . GLY A 1 10 ? 5.336 6.111 7.069 1.00 0.00 15 GLY A O 2
ATOM 1142 N N . GLY A 1 11 ? 7.360 5.353 7.726 1.00 0.00 16 GLY A N 2
ATOM 1143 C CA . GLY A 1 11 ? 6.998 4.707 8.986 1.00 0.00 16 GLY A CA 2
ATOM 1144 C C . GLY A 1 11 ? 6.594 3.237 8.895 1.00 0.00 16 GLY A C 2
ATOM 1145 O O . GLY A 1 11 ? 6.564 2.587 9.939 1.00 0.00 16 GLY A O 2
ATOM 1149 N N . MET A 1 12 ? 6.287 2.692 7.709 1.00 0.00 17 MET A N 2
ATOM 1150 C CA . MET A 1 12 ? 5.805 1.304 7.581 1.00 0.00 17 MET A CA 2
ATOM 1151 C C . MET A 1 12 ? 6.876 0.237 7.891 1.00 0.00 17 MET A C 2
ATOM 1152 O O . MET A 1 12 ? 6.520 -0.904 8.183 1.00 0.00 17 MET A O 2
ATOM 1164 N N . ARG A 1 13 ? 8.171 0.577 7.845 1.00 0.00 18 ARG A N 2
ATOM 1165 C CA . ARG A 1 13 ? 9.256 -0.328 8.254 1.00 0.00 18 ARG A CA 2
ATOM 1166 C C . ARG A 1 13 ? 9.076 -0.831 9.696 1.00 0.00 18 ARG A C 2
ATOM 1167 O O . ARG A 1 13 ? 8.626 -0.078 10.563 1.00 0.00 18 ARG A O 2
ATOM 1185 N N . CYS A 1 14 ? 9.446 -2.105 9.886 1.00 0.00 19 CYS A N 2
ATOM 1186 C CA . CYS A 1 14 ? 9.277 -2.984 11.060 1.00 0.00 19 CYS A CA 2
ATOM 1187 C C . CYS A 1 14 ? 7.983 -3.810 10.928 1.00 0.00 19 CYS A C 2
ATOM 1188 O O . CYS A 1 14 ? 6.943 -3.300 10.506 1.00 0.00 19 CYS A O 2
ATOM 1195 N N . ALA A 1 15 ? 8.035 -5.098 11.281 1.00 0.00 20 ALA A N 2
ATOM 1196 C CA . ALA A 1 15 ? 6.951 -6.058 11.035 1.00 0.00 20 ALA A CA 2
ATOM 1197 C C . ALA A 1 15 ? 5.605 -5.664 11.682 1.00 0.00 20 ALA A C 2
ATOM 1198 O O . ALA A 1 15 ? 4.549 -5.838 11.066 1.00 0.00 20 ALA A O 2
ATOM 1205 N N . ALA A 1 16 ? 5.625 -5.079 12.884 1.00 0.00 21 ALA A N 2
ATOM 1206 C CA . ALA A 1 16 ? 4.427 -4.550 13.543 1.00 0.00 21 ALA A CA 2
ATOM 1207 C C . ALA A 1 16 ? 3.775 -3.393 12.763 1.00 0.00 21 ALA A C 2
ATOM 1208 O O . ALA A 1 16 ? 2.550 -3.268 12.777 1.00 0.00 21 ALA A O 2
ATOM 1215 N N . CYS A 1 17 ? 4.558 -2.574 12.051 1.00 0.00 22 CYS A N 2
ATOM 1216 C CA . CYS A 1 17 ? 4.051 -1.446 11.266 1.00 0.00 22 CYS A CA 2
ATOM 1217 C C . CYS A 1 17 ? 3.508 -1.880 9.898 1.00 0.00 22 CYS A C 2
ATOM 1218 O O . CYS A 1 17 ? 2.381 -1.528 9.540 1.00 0.00 22 CYS A O 2
ATOM 1225 N N . ALA A 1 18 ? 4.239 -2.736 9.179 1.00 0.00 23 ALA A N 2
ATOM 1226 C CA . ALA A 1 18 ? 3.745 -3.413 7.982 1.00 0.00 23 ALA A CA 2
ATOM 1227 C C . ALA A 1 18 ? 2.444 -4.204 8.236 1.00 0.00 23 ALA A C 2
ATOM 1228 O O . ALA A 1 18 ? 1.604 -4.320 7.343 1.00 0.00 23 ALA A O 2
ATOM 1235 N N . SER A 1 19 ? 2.239 -4.699 9.461 1.00 0.00 24 SER A N 2
ATOM 1236 C CA . SER A 1 19 ? 1.075 -5.532 9.798 1.00 0.00 24 SER A CA 2
ATOM 1237 C C . SER A 1 19 ? -0.260 -4.790 9.673 1.00 0.00 24 SER A C 2
ATOM 1238 O O . SER A 1 19 ? -1.236 -5.408 9.256 1.00 0.00 24 SER A O 2
ATOM 1245 N N . SER A 1 20 ? -0.323 -3.486 9.964 1.00 0.00 25 SER A N 2
ATOM 1246 C CA . SER A 1 20 ? -1.566 -2.702 9.880 1.00 0.00 25 SER A CA 2
ATOM 1247 C C . SER A 1 20 ? -2.020 -2.496 8.427 1.00 0.00 25 SER A C 2
ATOM 1248 O O . SER A 1 20 ? -3.180 -2.747 8.093 1.00 0.00 25 SER A O 2
ATOM 1255 N N . ILE A 1 21 ? -1.095 -2.108 7.533 1.00 0.00 26 ILE A N 2
ATOM 1256 C CA . ILE A 1 21 ? -1.362 -1.991 6.085 1.00 0.00 26 ILE A CA 2
ATOM 1257 C C . ILE A 1 21 ? -1.854 -3.338 5.539 1.00 0.00 26 ILE A C 2
ATOM 1258 O O . ILE A 1 21 ? -2.839 -3.387 4.798 1.00 0.00 26 ILE A O 2
ATOM 1273 N N . GLU A 1 22 ? -1.185 -4.422 5.927 1.00 0.00 27 GLU A N 2
ATOM 1274 C CA . GLU A 1 22 ? -1.478 -5.781 5.480 1.00 0.00 27 GLU A CA 2
ATOM 1275 C C . GLU A 1 22 ? -2.840 -6.276 6.012 1.00 0.00 27 GLU A C 2
ATOM 1276 O O . GLU A 1 22 ? -3.615 -6.880 5.270 1.00 0.00 27 GLU A O 2
ATOM 1286 N N . ARG A 1 23 ? -3.189 -5.977 7.269 1.00 0.00 28 ARG A N 2
ATOM 1287 C CA . ARG A 1 23 ? -4.424 -6.438 7.921 1.00 0.00 28 ARG A CA 2
ATOM 1288 C C . ARG A 1 23 ? -5.698 -5.904 7.248 1.00 0.00 28 ARG A C 2
ATOM 1289 O O . ARG A 1 23 ? -6.701 -6.619 7.160 1.00 0.00 28 ARG A O 2
ATOM 1307 N N . ALA A 1 24 ? -5.669 -4.671 6.733 1.00 0.00 29 ALA A N 2
ATOM 1308 C CA . ALA A 1 24 ? -6.799 -4.091 6.000 1.00 0.00 29 ALA A CA 2
ATOM 1309 C C . ALA A 1 24 ? -6.884 -4.523 4.522 1.00 0.00 29 ALA A C 2
ATOM 1310 O O . ALA A 1 24 ? -7.966 -4.425 3.944 1.00 0.00 29 ALA A O 2
ATOM 1317 N N . LEU A 1 25 ? -5.798 -5.021 3.909 1.00 0.00 30 LEU A N 2
ATOM 1318 C CA . LEU A 1 25 ? -5.757 -5.447 2.495 1.00 0.00 30 LEU A CA 2
ATOM 1319 C C . LEU A 1 25 ? -6.927 -6.360 2.138 1.00 0.00 30 LEU A C 2
ATOM 1320 O O . LEU A 1 25 ? -7.619 -6.138 1.145 1.00 0.00 30 LEU A O 2
ATOM 1335 N N . GLU A 1 26 ? -7.150 -7.382 2.963 1.00 0.00 31 GLU A N 2
ATOM 1336 C CA . GLU A 1 26 ? -8.066 -8.474 2.665 1.00 0.00 31 GLU A CA 2
ATOM 1337 C C . GLU A 1 26 ? -9.530 -8.009 2.641 1.00 0.00 31 GLU A C 2
ATOM 1338 O O . GLU A 1 26 ? -10.365 -8.662 2.007 1.00 0.00 31 GLU A O 2
ATOM 1348 N N . ARG A 1 27 ? -9.835 -6.894 3.329 1.00 0.00 32 ARG A N 2
ATOM 1349 C CA . ARG A 1 27 ? -11.182 -6.340 3.449 1.00 0.00 32 ARG A CA 2
ATOM 1350 C C . ARG A 1 27 ? -11.468 -5.160 2.503 1.00 0.00 32 ARG A C 2
ATOM 1351 O O . ARG A 1 27 ? -12.633 -4.800 2.330 1.00 0.00 32 ARG A O 2
ATOM 1369 N N . LEU A 1 28 ? -10.455 -4.607 1.822 1.00 0.00 33 LEU A N 2
ATOM 1370 C CA . LEU A 1 28 ? -10.664 -3.809 0.601 1.00 0.00 33 LEU A CA 2
ATOM 1371 C C . LEU A 1 28 ? -11.373 -4.604 -0.508 1.00 0.00 33 LEU A C 2
ATOM 1372 O O . LEU A 1 28 ? -11.407 -5.838 -0.489 1.00 0.00 33 LEU A O 2
ATOM 1387 N N . LYS A 1 29 ? -11.827 -3.887 -1.537 1.00 0.00 34 LYS A N 2
ATOM 1388 C CA . LYS A 1 29 ? -12.153 -4.425 -2.867 1.00 0.00 34 LYS A CA 2
ATOM 1389 C C . LYS A 1 29 ? -11.228 -3.817 -3.953 1.00 0.00 34 LYS A C 2
ATOM 1390 O O . LYS A 1 29 ? -10.555 -2.806 -3.724 1.00 0.00 34 LYS A O 2
ATOM 1405 N N . GLY A 1 30 ? -11.170 -4.442 -5.136 1.00 0.00 35 GLY A N 2
ATOM 1406 C CA . GLY A 1 30 ? -10.445 -3.984 -6.336 1.00 0.00 35 GLY A CA 2
ATOM 1407 C C . GLY A 1 30 ? -8.969 -4.390 -6.458 1.00 0.00 35 GLY A C 2
ATOM 1408 O O . GLY A 1 30 ? -8.387 -4.180 -7.523 1.00 0.00 35 GLY A O 2
ATOM 1412 N N . VAL A 1 31 ? -8.373 -4.974 -5.416 1.00 0.00 36 VAL A N 2
ATOM 1413 C CA . VAL A 1 31 ? -6.946 -5.352 -5.313 1.00 0.00 36 VAL A CA 2
ATOM 1414 C C . VAL A 1 31 ? -6.771 -6.877 -5.396 1.00 0.00 36 VAL A C 2
ATOM 1415 O O . VAL A 1 31 ? -7.532 -7.634 -4.795 1.00 0.00 36 VAL A O 2
ATOM 1428 N N . ALA A 1 32 ? -5.769 -7.318 -6.168 1.00 0.00 37 ALA A N 2
ATOM 1429 C CA . ALA A 1 32 ? -5.628 -8.702 -6.638 1.00 0.00 37 ALA A CA 2
ATOM 1430 C C . ALA A 1 32 ? -4.247 -9.350 -6.393 1.00 0.00 37 ALA A C 2
ATOM 1431 O O . ALA A 1 32 ? -4.098 -10.545 -6.662 1.00 0.00 37 ALA A O 2
ATOM 1438 N N . GLU A 1 33 ? -3.259 -8.612 -5.875 1.00 0.00 38 GLU A N 2
ATOM 1439 C CA . GLU A 1 33 ? -1.939 -9.120 -5.461 1.00 0.00 38 GLU A CA 2
ATOM 1440 C C . GLU A 1 33 ? -1.186 -8.030 -4.681 1.00 0.00 38 GLU A C 2
ATOM 1441 O O . GLU A 1 33 ? -1.206 -6.869 -5.082 1.00 0.00 38 GLU A O 2
ATOM 1451 N N . ALA A 1 34 ? -0.493 -8.369 -3.591 1.00 0.00 39 ALA A N 2
ATOM 1452 C CA . ALA A 1 34 ? 0.182 -7.411 -2.704 1.00 0.00 39 ALA A CA 2
ATOM 1453 C C . ALA A 1 34 ? 1.200 -8.076 -1.760 1.00 0.00 39 ALA A C 2
ATOM 1454 O O . ALA A 1 34 ? 0.991 -9.212 -1.326 1.00 0.00 39 ALA A O 2
ATOM 1461 N N . SER A 1 35 ? 2.273 -7.353 -1.425 1.00 0.00 40 SER A N 2
ATOM 1462 C CA . SER A 1 35 ? 3.361 -7.788 -0.529 1.00 0.00 40 SER A CA 2
ATOM 1463 C C . SER A 1 35 ? 4.060 -6.591 0.152 1.00 0.00 40 SER A C 2
ATOM 1464 O O . SER A 1 35 ? 4.140 -5.512 -0.438 1.00 0.00 40 SER A O 2
ATOM 1471 N N . VAL A 1 36 ? 4.605 -6.787 1.361 1.00 0.00 41 VAL A N 2
ATOM 1472 C CA . VAL A 1 36 ? 5.334 -5.771 2.157 1.00 0.00 41 VAL A CA 2
ATOM 1473 C C . VAL A 1 36 ? 6.808 -6.172 2.328 1.00 0.00 41 VAL A C 2
ATOM 1474 O O . VAL A 1 36 ? 7.108 -7.310 2.696 1.00 0.00 41 VAL A O 2
ATOM 1487 N N . THR A 1 37 ? 7.730 -5.231 2.072 1.00 0.00 42 THR A N 2
ATOM 1488 C CA . THR A 1 37 ? 9.190 -5.426 2.152 1.00 0.00 42 THR A CA 2
ATOM 1489 C C . THR A 1 37 ? 9.721 -4.686 3.379 1.00 0.00 42 THR A C 2
ATOM 1490 O O . THR A 1 37 ? 10.037 -3.499 3.325 1.00 0.00 42 THR A O 2
ATOM 1501 N N . VAL A 1 38 ? 9.785 -5.395 4.503 1.00 0.00 43 VAL A N 2
ATOM 1502 C CA . VAL A 1 38 ? 10.005 -4.847 5.857 1.00 0.00 43 VAL A CA 2
ATOM 1503 C C . VAL A 1 38 ? 11.421 -4.268 6.054 1.00 0.00 43 VAL A C 2
ATOM 1504 O O . VAL A 1 38 ? 11.571 -3.310 6.811 1.00 0.00 43 VAL A O 2
ATOM 1517 N N . ALA A 1 39 ? 12.439 -4.803 5.360 1.00 0.00 44 ALA A N 2
ATOM 1518 C CA . ALA A 1 39 ? 13.860 -4.438 5.498 1.00 0.00 44 ALA A CA 2
ATOM 1519 C C . ALA A 1 39 ? 14.154 -2.926 5.436 1.00 0.00 44 ALA A C 2
ATOM 1520 O O . ALA A 1 39 ? 15.003 -2.429 6.186 1.00 0.00 44 ALA A O 2
ATOM 1527 N N . THR A 1 40 ? 13.434 -2.209 4.565 1.00 0.00 45 THR A N 2
ATOM 1528 C CA . THR A 1 40 ? 13.440 -0.740 4.418 1.00 0.00 45 THR A CA 2
ATOM 1529 C C . THR A 1 40 ? 12.043 -0.131 4.503 1.00 0.00 45 THR A C 2
ATOM 1530 O O . THR A 1 40 ? 11.926 1.092 4.561 1.00 0.00 45 THR A O 2
ATOM 1541 N N . GLY A 1 41 ? 10.985 -0.951 4.526 1.00 0.00 46 GLY A N 2
ATOM 1542 C CA . GLY A 1 41 ? 9.591 -0.507 4.573 1.00 0.00 46 GLY A CA 2
ATOM 1543 C C . GLY A 1 41 ? 9.088 -0.057 3.208 1.00 0.00 46 GLY A C 2
ATOM 1544 O O . GLY A 1 41 ? 8.503 1.017 3.119 1.00 0.00 46 GLY A O 2
ATOM 1548 N N . ARG A 1 42 ? 9.333 -0.835 2.149 1.00 0.00 47 ARG A N 2
ATOM 1549 C CA . ARG A 1 42 ? 8.749 -0.614 0.814 1.00 0.00 47 ARG A CA 2
ATOM 1550 C C . ARG A 1 42 ? 7.539 -1.539 0.581 1.00 0.00 47 ARG A C 2
ATOM 1551 O O . ARG A 1 42 ? 7.266 -2.443 1.374 1.00 0.00 47 ARG A O 2
ATOM 1569 N N . LEU A 1 43 ? 6.800 -1.308 -0.507 1.00 0.00 48 LEU A N 2
ATOM 1570 C CA . LEU A 1 43 ? 5.512 -1.951 -0.812 1.00 0.00 48 LEU A CA 2
ATOM 1571 C C . LEU A 1 43 ? 5.413 -2.382 -2.280 1.00 0.00 48 LEU A C 2
ATOM 1572 O O . LEU A 1 43 ? 6.007 -1.743 -3.149 1.00 0.00 48 LEU A O 2
ATOM 1587 N N . THR A 1 44 ? 4.572 -3.392 -2.536 1.00 0.00 49 THR A N 2
ATOM 1588 C CA . THR A 1 44 ? 4.210 -3.946 -3.857 1.00 0.00 49 THR A CA 2
ATOM 1589 C C . THR A 1 44 ? 2.705 -4.192 -3.843 1.00 0.00 49 THR A C 2
ATOM 1590 O O . THR A 1 44 ? 2.193 -4.768 -2.884 1.00 0.00 49 THR A O 2
ATOM 1601 N N . VAL A 1 45 ? 1.992 -3.753 -4.880 1.00 0.00 50 VAL A N 2
ATOM 1602 C CA . VAL A 1 45 ? 0.517 -3.781 -4.932 1.00 0.00 50 VAL A CA 2
ATOM 1603 C C . VAL A 1 45 ? 0.007 -3.811 -6.382 1.00 0.00 50 VAL A C 2
ATOM 1604 O O . VAL A 1 45 ? 0.579 -3.155 -7.253 1.00 0.00 50 VAL A O 2
ATOM 1617 N N . THR A 1 46 ? -1.057 -4.585 -6.636 1.00 0.00 51 THR A N 2
ATOM 1618 C CA . THR A 1 46 ? -1.656 -4.837 -7.956 1.00 0.00 51 THR A CA 2
ATOM 1619 C C . THR A 1 46 ? -3.173 -4.706 -7.845 1.00 0.00 51 THR A C 2
ATOM 1620 O O . THR A 1 46 ? -3.807 -5.493 -7.146 1.00 0.00 51 THR A O 2
ATOM 1631 N N . TYR A 1 47 ? -3.757 -3.739 -8.554 1.00 0.00 52 TYR A N 2
ATOM 1632 C CA . TYR A 1 47 ? -5.194 -3.408 -8.514 1.00 0.00 52 TYR A CA 2
ATOM 1633 C C . TYR A 1 47 ? -5.735 -2.959 -9.882 1.00 0.00 52 TYR A C 2
ATOM 1634 O O . TYR A 1 47 ? -4.953 -2.591 -10.760 1.00 0.00 52 TYR A O 2
ATOM 1651 N N . ASP A 1 48 ? -7.061 -2.972 -10.067 1.00 0.00 53 ASP A N 2
ATOM 1652 C CA . ASP A 1 48 ? -7.746 -2.543 -11.290 1.00 0.00 53 ASP A CA 2
ATOM 1653 C C . ASP A 1 48 ? -8.139 -1.046 -11.241 1.00 0.00 53 ASP A C 2
ATOM 1654 O O . ASP A 1 48 ? -8.955 -0.668 -10.385 1.00 0.00 53 ASP A O 2
ATOM 1662 N N . PRO A 1 49 ? -7.625 -0.212 -12.175 1.00 0.00 54 PRO A N 2
ATOM 1663 C CA . PRO A 1 49 ? -7.938 1.216 -12.307 1.00 0.00 54 PRO A CA 2
ATOM 1664 C C . PRO A 1 49 ? -9.414 1.599 -12.520 1.00 0.00 54 PRO A C 2
ATOM 1665 O O . PRO A 1 49 ? -9.691 2.787 -12.684 1.00 0.00 54 PRO A O 2
ATOM 1673 N N . LYS A 1 50 ? -10.356 0.647 -12.549 1.00 0.00 55 LYS A N 2
ATOM 1674 C CA . LYS A 1 50 ? -11.796 0.912 -12.746 1.00 0.00 55 LYS A CA 2
ATOM 1675 C C . LYS A 1 50 ? -12.664 0.407 -11.587 1.00 0.00 55 LYS A C 2
ATOM 1676 O O . LYS A 1 50 ? -13.716 0.985 -11.318 1.00 0.00 55 LYS A O 2
ATOM 1691 N N . GLN A 1 51 ? -12.215 -0.596 -10.830 1.00 0.00 56 GLN A N 2
ATOM 1692 C CA . GLN A 1 51 ? -12.700 -0.803 -9.468 1.00 0.00 56 GLN A CA 2
ATOM 1693 C C . GLN A 1 51 ? -12.239 0.355 -8.575 1.00 0.00 56 GLN A C 2
ATOM 1694 O O . GLN A 1 51 ? -13.048 0.883 -7.810 1.00 0.00 56 GLN A O 2
ATOM 1706 N N . VAL A 1 52 ? -10.963 0.752 -8.659 1.00 0.00 57 VAL A N 2
ATOM 1707 C CA . VAL A 1 52 ? -10.281 1.549 -7.617 1.00 0.00 57 VAL A CA 2
ATOM 1708 C C . VAL A 1 52 ? -9.084 2.340 -8.190 1.00 0.00 57 VAL A C 2
ATOM 1709 O O . VAL A 1 52 ? -8.915 2.399 -9.404 1.00 0.00 57 VAL A O 2
ATOM 1722 N N . SER A 1 53 ? -8.245 2.953 -7.343 1.00 0.00 58 SER A N 2
ATOM 1723 C CA . SER A 1 53 ? -7.110 3.800 -7.748 1.00 0.00 58 SER A CA 2
ATOM 1724 C C . SER A 1 53 ? -6.118 3.899 -6.568 1.00 0.00 58 SER A C 2
ATOM 1725 O O . SER A 1 53 ? -6.136 3.021 -5.701 1.00 0.00 58 SER A O 2
ATOM 1732 N N . GLU A 1 54 ? -5.312 4.962 -6.470 1.00 0.00 59 GLU A N 2
ATOM 1733 C CA . GLU A 1 54 ? -4.411 5.263 -5.341 1.00 0.00 59 GLU A CA 2
ATOM 1734 C C . GLU A 1 54 ? -5.088 5.134 -3.963 1.00 0.00 59 GLU A C 2
ATOM 1735 O O . GLU A 1 54 ? -4.452 4.687 -3.008 1.00 0.00 59 GLU A O 2
ATOM 1745 N N . ILE A 1 55 ? -6.391 5.428 -3.857 1.00 0.00 60 ILE A N 2
ATOM 1746 C CA . ILE A 1 55 ? -7.228 5.187 -2.661 1.00 0.00 60 ILE A CA 2
ATOM 1747 C C . ILE A 1 55 ? -7.022 3.793 -2.040 1.00 0.00 60 ILE A C 2
ATOM 1748 O O . ILE A 1 55 ? -6.985 3.699 -0.812 1.00 0.00 60 ILE A O 2
ATOM 1763 N N . THR A 1 56 ? -6.775 2.759 -2.859 1.00 0.00 61 THR A N 2
ATOM 1764 C CA . THR A 1 56 ? -6.449 1.359 -2.489 1.00 0.00 61 THR A CA 2
ATOM 1765 C C . THR A 1 56 ? -5.313 1.229 -1.490 1.00 0.00 61 THR A C 2
ATOM 1766 O O . THR A 1 56 ? -5.188 0.217 -0.799 1.00 0.00 61 THR A O 2
ATOM 1777 N N . ILE A 1 57 ? -4.452 2.236 -1.418 1.00 0.00 62 ILE A N 2
ATOM 1778 C CA . ILE A 1 57 ? -3.354 2.237 -0.439 1.00 0.00 62 ILE A CA 2
ATOM 1779 C C . ILE A 1 57 ? -3.086 3.586 0.233 1.00 0.00 62 ILE A C 2
ATOM 1780 O O . ILE A 1 57 ? -2.520 3.600 1.323 1.00 0.00 62 ILE A O 2
ATOM 1795 N N . GLN A 1 58 ? -3.594 4.689 -0.325 1.00 0.00 63 GLN A N 2
ATOM 1796 C CA . GLN A 1 58 ? -3.639 6.008 0.309 1.00 0.00 63 GLN A CA 2
ATOM 1797 C C . GLN A 1 58 ? -4.258 5.918 1.706 1.00 0.00 63 GLN A C 2
ATOM 1798 O O . GLN A 1 58 ? -3.576 6.221 2.680 1.00 0.00 63 GLN A O 2
ATOM 1810 N N . GLU A 1 59 ? -5.508 5.454 1.827 1.00 0.00 64 GLU A N 2
ATOM 1811 C CA . GLU A 1 59 ? -6.229 5.485 3.105 1.00 0.00 64 GLU A CA 2
ATOM 1812 C C . GLU A 1 59 ? -5.637 4.500 4.125 1.00 0.00 64 GLU A C 2
ATOM 1813 O O . GLU A 1 59 ? -5.612 4.794 5.321 1.00 0.00 64 GLU A O 2
ATOM 1823 N N . ARG A 1 60 ? -5.136 3.339 3.680 1.00 0.00 65 ARG A N 2
ATOM 1824 C CA . ARG A 1 60 ? -4.448 2.377 4.552 1.00 0.00 65 ARG A CA 2
ATOM 1825 C C . ARG A 1 60 ? -3.109 2.883 5.075 1.00 0.00 65 ARG A C 2
ATOM 1826 O O . ARG A 1 60 ? -2.683 2.461 6.143 1.00 0.00 65 ARG A O 2
ATOM 1844 N N . ILE A 1 61 ? -2.420 3.753 4.346 1.00 0.00 66 ILE A N 2
ATOM 1845 C CA . ILE A 1 61 ? -1.177 4.354 4.837 1.00 0.00 66 ILE A CA 2
ATOM 1846 C C . ILE A 1 61 ? -1.516 5.575 5.702 1.00 0.00 66 ILE A C 2
ATOM 1847 O O . ILE A 1 61 ? -1.118 5.634 6.864 1.00 0.00 66 ILE A O 2
ATOM 1862 N N . ALA A 1 62 ? -2.317 6.504 5.182 1.00 0.00 67 ALA A N 2
ATOM 1863 C CA . ALA A 1 62 ? -2.604 7.786 5.825 1.00 0.00 67 ALA A CA 2
ATOM 1864 C C . ALA A 1 62 ? -3.368 7.627 7.151 1.00 0.00 67 ALA A C 2
ATOM 1865 O O . ALA A 1 62 ? -2.996 8.238 8.152 1.00 0.00 67 ALA A O 2
ATOM 1872 N N . ALA A 1 63 ? -4.420 6.800 7.195 1.00 0.00 68 ALA A N 2
ATOM 1873 C CA . ALA A 1 63 ? -5.263 6.680 8.388 1.00 0.00 68 ALA A CA 2
ATOM 1874 C C . ALA A 1 63 ? -4.675 5.758 9.470 1.00 0.00 68 ALA A C 2
ATOM 1875 O O . ALA A 1 63 ? -4.984 5.952 10.646 1.00 0.00 68 ALA A O 2
ATOM 1882 N N . LEU A 1 64 ? -3.849 4.765 9.107 1.00 0.00 69 LEU A N 2
ATOM 1883 C CA . LEU A 1 64 ? -3.317 3.782 10.068 1.00 0.00 69 LEU A CA 2
ATOM 1884 C C . LEU A 1 64 ? -2.026 4.221 10.788 1.00 0.00 69 LEU A C 2
ATOM 1885 O O . LEU A 1 64 ? -1.623 3.530 11.731 1.00 0.00 69 LEU A O 2
ATOM 1900 N N . GLY A 1 65 ? -1.419 5.356 10.398 1.00 0.00 70 GLY A N 2
ATOM 1901 C CA . GLY A 1 65 ? -0.310 6.008 11.123 1.00 0.00 70 GLY A CA 2
ATOM 1902 C C . GLY A 1 65 ? 0.939 6.355 10.301 1.00 0.00 70 GLY A C 2
ATOM 1903 O O . GLY A 1 65 ? 2.022 6.477 10.877 1.00 0.00 70 GLY A O 2
ATOM 1907 N N . TYR A 1 66 ? 0.821 6.483 8.976 1.00 0.00 71 TYR A N 2
ATOM 1908 C CA . TYR A 1 66 ? 1.950 6.536 8.026 1.00 0.00 71 TYR A CA 2
ATOM 1909 C C . TYR A 1 66 ? 1.744 7.601 6.919 1.00 0.00 71 TYR A C 2
ATOM 1910 O O . TYR A 1 66 ? 0.728 8.302 6.934 1.00 0.00 71 TYR A O 2
ATOM 1927 N N . THR A 1 67 ? 2.678 7.730 5.954 1.00 0.00 72 THR A N 2
ATOM 1928 C CA . THR A 1 67 ? 2.590 8.663 4.796 1.00 0.00 72 THR A CA 2
ATOM 1929 C C . THR A 1 67 ? 3.291 8.098 3.545 1.00 0.00 72 THR A C 2
ATOM 1930 O O . THR A 1 67 ? 4.433 7.662 3.634 1.00 0.00 72 THR A O 2
ATOM 1941 N N . LEU A 1 68 ? 2.645 8.089 2.368 1.00 0.00 73 LEU A N 2
ATOM 1942 C CA . LEU A 1 68 ? 3.104 7.342 1.170 1.00 0.00 73 LEU A CA 2
ATOM 1943 C C . LEU A 1 68 ? 3.999 8.117 0.179 1.00 0.00 73 LEU A C 2
ATOM 1944 O O . LEU A 1 68 ? 3.964 9.350 0.120 1.00 0.00 73 LEU A O 2
ATOM 1959 N N . ALA A 1 69 ? 4.731 7.376 -0.667 1.00 0.00 74 ALA A N 2
ATOM 1960 C CA . ALA A 1 69 ? 5.460 7.884 -1.835 1.00 0.00 74 ALA A CA 2
ATOM 1961 C C . ALA A 1 69 ? 5.384 6.908 -3.035 1.00 0.00 74 ALA A C 2
ATOM 1962 O O . ALA A 1 69 ? 6.203 5.995 -3.178 1.00 0.00 74 ALA A O 2
ATOM 1969 N N . GLU A 1 70 ? 4.420 7.131 -3.934 1.00 0.00 75 GLU A N 2
ATOM 1970 C CA . GLU A 1 70 ? 4.276 6.427 -5.219 1.00 0.00 75 GLU A CA 2
ATOM 1971 C C . GLU A 1 70 ? 4.239 7.458 -6.371 1.00 0.00 75 GLU A C 2
ATOM 1972 O O . GLU A 1 70 ? 3.173 7.708 -6.945 1.00 0.00 75 GLU A O 2
ATOM 1982 N N . PRO A 1 71 ? 5.386 8.103 -6.684 1.00 0.00 76 PRO A N 2
ATOM 1983 C CA . PRO A 1 71 ? 5.483 9.205 -7.644 1.00 0.00 76 PRO A CA 2
ATOM 1984 C C . PRO A 1 71 ? 5.149 8.809 -9.085 1.00 0.00 76 PRO A C 2
ATOM 1985 O O . PRO A 1 71 ? 4.422 9.584 -9.747 1.00 0.00 76 PRO A O 2
ATOM 1993 N N . PRO A 1 1 ? -7.674 -3.421 -16.833 1.00 0.00 6 PRO A N 3
ATOM 1994 C CA . PRO A 1 1 ? -7.162 -4.688 -16.294 1.00 0.00 6 PRO A CA 3
ATOM 1995 C C . PRO A 1 1 ? -6.188 -4.484 -15.126 1.00 0.00 6 PRO A C 3
ATOM 1996 O O . PRO A 1 1 ? -5.664 -3.385 -14.941 1.00 0.00 6 PRO A O 3
ATOM 2005 N N . LEU A 1 2 ? -5.947 -5.528 -14.326 1.00 0.00 7 LEU A N 3
ATOM 2006 C CA . LEU A 1 2 ? -5.067 -5.467 -13.167 1.00 0.00 7 LEU A CA 3
ATOM 2007 C C . LEU A 1 2 ? -3.597 -5.413 -13.580 1.00 0.00 7 LEU A C 3
ATOM 2008 O O . LEU A 1 2 ? -3.139 -6.124 -14.480 1.00 0.00 7 LEU A O 3
ATOM 2023 N N . LYS A 1 3 ? -2.862 -4.564 -12.877 1.00 0.00 8 LYS A N 3
ATOM 2024 C CA . LYS A 1 3 ? -1.472 -4.194 -13.152 1.00 0.00 8 LYS A CA 3
ATOM 2025 C C . LYS A 1 3 ? -0.749 -3.839 -11.844 1.00 0.00 8 LYS A C 3
ATOM 2026 O O . LYS A 1 3 ? -1.394 -3.468 -10.858 1.00 0.00 8 LYS A O 3
ATOM 2041 N N . THR A 1 4 ? 0.574 -3.996 -11.822 1.00 0.00 9 THR A N 3
ATOM 2042 C CA . THR A 1 4 ? 1.407 -3.941 -10.609 1.00 0.00 9 THR A CA 3
ATOM 2043 C C . THR A 1 4 ? 2.164 -2.617 -10.517 1.00 0.00 9 THR A C 3
ATOM 2044 O O . THR A 1 4 ? 2.437 -1.974 -11.534 1.00 0.00 9 THR A O 3
ATOM 2055 N N . GLN A 1 5 ? 2.501 -2.199 -9.296 1.00 0.00 10 GLN A N 3
ATOM 2056 C CA . GLN A 1 5 ? 3.252 -0.981 -8.997 1.00 0.00 10 GLN A CA 3
ATOM 2057 C C . GLN A 1 5 ? 3.858 -1.052 -7.592 1.00 0.00 10 GLN A C 3
ATOM 2058 O O . GLN A 1 5 ? 3.291 -1.686 -6.697 1.00 0.00 10 GLN A O 3
ATOM 2070 N N . GLN A 1 6 ? 5.007 -0.394 -7.415 1.00 0.00 11 GLN A N 3
ATOM 2071 C CA . GLN A 1 6 ? 5.746 -0.300 -6.159 1.00 0.00 11 GLN A CA 3
ATOM 2072 C C . GLN A 1 6 ? 5.834 1.163 -5.684 1.00 0.00 11 GLN A C 3
ATOM 2073 O O . GLN A 1 6 ? 6.077 2.073 -6.485 1.00 0.00 11 GLN A O 3
ATOM 2085 N N . MET A 1 7 ? 5.698 1.383 -4.371 1.00 0.00 12 MET A N 3
ATOM 2086 C CA . MET A 1 7 ? 5.765 2.686 -3.704 1.00 0.00 12 MET A CA 3
ATOM 2087 C C . MET A 1 7 ? 6.662 2.640 -2.465 1.00 0.00 12 MET A C 3
ATOM 2088 O O . MET A 1 7 ? 6.873 1.588 -1.854 1.00 0.00 12 MET A O 3
ATOM 2100 N N . GLN A 1 8 ? 7.177 3.805 -2.082 1.00 0.00 13 GLN A N 3
ATOM 2101 C CA . GLN A 1 8 ? 7.999 4.004 -0.895 1.00 0.00 13 GLN A CA 3
ATOM 2102 C C . GLN A 1 8 ? 7.103 4.487 0.258 1.00 0.00 13 GLN A C 3
ATOM 2103 O O . GLN A 1 8 ? 6.390 5.477 0.100 1.00 0.00 13 GLN A O 3
ATOM 2115 N N . VAL A 1 9 ? 7.143 3.824 1.418 1.00 0.00 14 VAL A N 3
ATOM 2116 C CA . VAL A 1 9 ? 6.274 4.114 2.577 1.00 0.00 14 VAL A CA 3
ATOM 2117 C C . VAL A 1 9 ? 7.124 4.527 3.773 1.00 0.00 14 VAL A C 3
ATOM 2118 O O . VAL A 1 9 ? 8.058 3.827 4.166 1.00 0.00 14 VAL A O 3
ATOM 2131 N N . GLY A 1 10 ? 6.774 5.674 4.355 1.00 0.00 15 GLY A N 3
ATOM 2132 C CA . GLY A 1 10 ? 7.467 6.279 5.484 1.00 0.00 15 GLY A CA 3
ATOM 2133 C C . GLY A 1 10 ? 6.930 5.755 6.807 1.00 0.00 15 GLY A C 3
ATOM 2134 O O . GLY A 1 10 ? 5.798 6.058 7.188 1.00 0.00 15 GLY A O 3
ATOM 2138 N N . GLY A 1 11 ? 7.767 5.010 7.525 1.00 0.00 16 GLY A N 3
ATOM 2139 C CA . GLY A 1 11 ? 7.574 4.639 8.928 1.00 0.00 16 GLY A CA 3
ATOM 2140 C C . GLY A 1 11 ? 6.912 3.287 9.203 1.00 0.00 16 GLY A C 3
ATOM 2141 O O . GLY A 1 11 ? 6.931 2.881 10.366 1.00 0.00 16 GLY A O 3
ATOM 2145 N N . MET A 1 12 ? 6.365 2.554 8.215 1.00 0.00 17 MET A N 3
ATOM 2146 C CA . MET A 1 12 ? 5.736 1.248 8.513 1.00 0.00 17 MET A CA 3
ATOM 2147 C C . MET A 1 12 ? 6.718 0.157 8.985 1.00 0.00 17 MET A C 3
ATOM 2148 O O . MET A 1 12 ? 6.267 -0.859 9.507 1.00 0.00 17 MET A O 3
ATOM 2160 N N . ARG A 1 13 ? 8.035 0.338 8.798 1.00 0.00 18 ARG A N 3
ATOM 2161 C CA . ARG A 1 13 ? 9.107 -0.661 9.000 1.00 0.00 18 ARG A CA 3
ATOM 2162 C C . ARG A 1 13 ? 9.316 -1.215 10.435 1.00 0.00 18 ARG A C 3
ATOM 2163 O O . ARG A 1 13 ? 10.340 -1.845 10.701 1.00 0.00 18 ARG A O 3
ATOM 2181 N N . CYS A 1 14 ? 8.376 -1.032 11.364 1.00 0.00 19 CYS A N 3
ATOM 2182 C CA . CYS A 1 14 ? 8.325 -1.813 12.606 1.00 0.00 19 CYS A CA 3
ATOM 2183 C C . CYS A 1 14 ? 7.676 -3.187 12.335 1.00 0.00 19 CYS A C 3
ATOM 2184 O O . CYS A 1 14 ? 6.695 -3.281 11.595 1.00 0.00 19 CYS A O 3
ATOM 2191 N N . ALA A 1 15 ? 8.204 -4.254 12.943 1.00 0.00 20 ALA A N 3
ATOM 2192 C CA . ALA A 1 15 ? 7.871 -5.657 12.656 1.00 0.00 20 ALA A CA 3
ATOM 2193 C C . ALA A 1 15 ? 6.410 -6.084 12.947 1.00 0.00 20 ALA A C 3
ATOM 2194 O O . ALA A 1 15 ? 6.047 -7.227 12.649 1.00 0.00 20 ALA A O 3
ATOM 2201 N N . ALA A 1 16 ? 5.574 -5.204 13.509 1.00 0.00 21 ALA A N 3
ATOM 2202 C CA . ALA A 1 16 ? 4.132 -5.400 13.721 1.00 0.00 21 ALA A CA 3
ATOM 2203 C C . ALA A 1 16 ? 3.240 -4.385 12.961 1.00 0.00 21 ALA A C 3
ATOM 2204 O O . ALA A 1 16 ? 2.019 -4.368 13.165 1.00 0.00 21 ALA A O 3
ATOM 2211 N N . CYS A 1 17 ? 3.829 -3.519 12.121 1.00 0.00 22 CYS A N 3
ATOM 2212 C CA . CYS A 1 17 ? 3.180 -2.313 11.590 1.00 0.00 22 CYS A CA 3
ATOM 2213 C C . CYS A 1 17 ? 2.964 -2.327 10.073 1.00 0.00 22 CYS A C 3
ATOM 2214 O O . CYS A 1 17 ? 1.840 -2.057 9.645 1.00 0.00 22 CYS A O 3
ATOM 2221 N N . ALA A 1 18 ? 3.938 -2.761 9.264 1.00 0.00 23 ALA A N 3
ATOM 2222 C CA . ALA A 1 18 ? 3.692 -3.177 7.880 1.00 0.00 23 ALA A CA 3
ATOM 2223 C C . ALA A 1 18 ? 2.559 -4.227 7.820 1.00 0.00 23 ALA A C 3
ATOM 2224 O O . ALA A 1 18 ? 1.720 -4.218 6.922 1.00 0.00 23 ALA A O 3
ATOM 2231 N N . SER A 1 19 ? 2.458 -5.060 8.856 1.00 0.00 24 SER A N 3
ATOM 2232 C CA . SER A 1 19 ? 1.402 -6.057 9.054 1.00 0.00 24 SER A CA 3
ATOM 2233 C C . SER A 1 19 ? -0.005 -5.444 9.132 1.00 0.00 24 SER A C 3
ATOM 2234 O O . SER A 1 19 ? -0.971 -6.096 8.747 1.00 0.00 24 SER A O 3
ATOM 2241 N N . SER A 1 20 ? -0.157 -4.195 9.578 1.00 0.00 25 SER A N 3
ATOM 2242 C CA . SER A 1 20 ? -1.447 -3.489 9.563 1.00 0.00 25 SER A CA 3
ATOM 2243 C C . SER A 1 20 ? -1.851 -3.120 8.127 1.00 0.00 25 SER A C 3
ATOM 2244 O O . SER A 1 20 ? -3.026 -3.205 7.759 1.00 0.00 25 SER A O 3
ATOM 2251 N N . ILE A 1 21 ? -0.864 -2.758 7.300 1.00 0.00 26 ILE A N 3
ATOM 2252 C CA . ILE A 1 21 ? -1.033 -2.350 5.897 1.00 0.00 26 ILE A CA 3
ATOM 2253 C C . ILE A 1 21 ? -1.300 -3.565 4.996 1.00 0.00 26 ILE A C 3
ATOM 2254 O O . ILE A 1 21 ? -2.125 -3.492 4.080 1.00 0.00 26 ILE A O 3
ATOM 2269 N N . GLU A 1 22 ? -0.613 -4.679 5.268 1.00 0.00 27 GLU A N 3
ATOM 2270 C CA . GLU A 1 22 ? -0.779 -5.938 4.544 1.00 0.00 27 GLU A CA 3
ATOM 2271 C C . GLU A 1 22 ? -2.114 -6.605 4.917 1.00 0.00 27 GLU A C 3
ATOM 2272 O O . GLU A 1 22 ? -2.885 -6.939 4.020 1.00 0.00 27 GLU A O 3
ATOM 2282 N N . ARG A 1 23 ? -2.459 -6.731 6.210 1.00 0.00 28 ARG A N 3
ATOM 2283 C CA . ARG A 1 23 ? -3.737 -7.326 6.644 1.00 0.00 28 ARG A CA 3
ATOM 2284 C C . ARG A 1 23 ? -4.960 -6.533 6.161 1.00 0.00 28 ARG A C 3
ATOM 2285 O O . ARG A 1 23 ? -5.980 -7.135 5.831 1.00 0.00 28 ARG A O 3
ATOM 2303 N N . ALA A 1 24 ? -4.878 -5.200 6.066 1.00 0.00 29 ALA A N 3
ATOM 2304 C CA . ALA A 1 24 ? -6.000 -4.387 5.584 1.00 0.00 29 ALA A CA 3
ATOM 2305 C C . ALA A 1 24 ? -6.374 -4.655 4.115 1.00 0.00 29 ALA A C 3
ATOM 2306 O O . ALA A 1 24 ? -7.543 -4.481 3.777 1.00 0.00 29 ALA A O 3
ATOM 2313 N N . LEU A 1 25 ? -5.439 -5.115 3.263 1.00 0.00 30 LEU A N 3
ATOM 2314 C CA . LEU A 1 25 ? -5.699 -5.494 1.860 1.00 0.00 30 LEU A CA 3
ATOM 2315 C C . LEU A 1 25 ? -6.981 -6.307 1.693 1.00 0.00 30 LEU A C 3
ATOM 2316 O O . LEU A 1 25 ? -7.844 -5.946 0.892 1.00 0.00 30 LEU A O 3
ATOM 2331 N N . GLU A 1 26 ? -7.115 -7.402 2.444 1.00 0.00 31 GLU A N 3
ATOM 2332 C CA . GLU A 1 26 ? -8.220 -8.335 2.247 1.00 0.00 31 GLU A CA 3
ATOM 2333 C C . GLU A 1 26 ? -9.554 -7.742 2.753 1.00 0.00 31 GLU A C 3
ATOM 2334 O O . GLU A 1 26 ? -10.633 -8.245 2.432 1.00 0.00 31 GLU A O 3
ATOM 2344 N N . ARG A 1 27 ? -9.483 -6.661 3.543 1.00 0.00 32 ARG A N 3
ATOM 2345 C CA . ARG A 1 27 ? -10.624 -5.959 4.125 1.00 0.00 32 ARG A CA 3
ATOM 2346 C C . ARG A 1 27 ? -11.109 -4.792 3.243 1.00 0.00 32 ARG A C 3
ATOM 2347 O O . ARG A 1 27 ? -12.250 -4.351 3.410 1.00 0.00 32 ARG A O 3
ATOM 2365 N N . LEU A 1 28 ? -10.306 -4.343 2.268 1.00 0.00 33 LEU A N 3
ATOM 2366 C CA . LEU A 1 28 ? -10.763 -3.589 1.080 1.00 0.00 33 LEU A CA 3
ATOM 2367 C C . LEU A 1 28 ? -11.660 -4.456 0.165 1.00 0.00 33 LEU A C 3
ATOM 2368 O O . LEU A 1 28 ? -11.815 -5.657 0.413 1.00 0.00 33 LEU A O 3
ATOM 2383 N N . LYS A 1 29 ? -12.170 -3.902 -0.942 1.00 0.00 34 LYS A N 3
ATOM 2384 C CA . LYS A 1 29 ? -12.828 -4.676 -2.017 1.00 0.00 34 LYS A CA 3
ATOM 2385 C C . LYS A 1 29 ? -12.498 -4.164 -3.440 1.00 0.00 34 LYS A C 3
ATOM 2386 O O . LYS A 1 29 ? -12.472 -2.954 -3.673 1.00 0.00 34 LYS A O 3
ATOM 2401 N N . GLY A 1 30 ? -12.250 -5.087 -4.381 1.00 0.00 35 GLY A N 3
ATOM 2402 C CA . GLY A 1 30 ? -11.847 -4.826 -5.776 1.00 0.00 35 GLY A CA 3
ATOM 2403 C C . GLY A 1 30 ? -10.334 -4.843 -6.047 1.00 0.00 35 GLY A C 3
ATOM 2404 O O . GLY A 1 30 ? -9.906 -4.247 -7.032 1.00 0.00 35 GLY A O 3
ATOM 2408 N N . VAL A 1 31 ? -9.519 -5.490 -5.208 1.00 0.00 36 VAL A N 3
ATOM 2409 C CA . VAL A 1 31 ? -8.039 -5.397 -5.191 1.00 0.00 36 VAL A CA 3
ATOM 2410 C C . VAL A 1 31 ? -7.408 -6.761 -5.516 1.00 0.00 36 VAL A C 3
ATOM 2411 O O . VAL A 1 31 ? -7.966 -7.789 -5.134 1.00 0.00 36 VAL A O 3
ATOM 2424 N N . ALA A 1 32 ? -6.258 -6.794 -6.211 1.00 0.00 37 ALA A N 3
ATOM 2425 C CA . ALA A 1 32 ? -5.665 -8.047 -6.696 1.00 0.00 37 ALA A CA 3
ATOM 2426 C C . ALA A 1 32 ? -4.503 -8.595 -5.841 1.00 0.00 37 ALA A C 3
ATOM 2427 O O . ALA A 1 32 ? -4.454 -9.812 -5.657 1.00 0.00 37 ALA A O 3
ATOM 2434 N N . GLU A 1 33 ? -3.584 -7.770 -5.316 1.00 0.00 38 GLU A N 3
ATOM 2435 C CA . GLU A 1 33 ? -2.434 -8.203 -4.504 1.00 0.00 38 GLU A CA 3
ATOM 2436 C C . GLU A 1 33 ? -1.938 -7.031 -3.658 1.00 0.00 38 GLU A C 3
ATOM 2437 O O . GLU A 1 33 ? -2.060 -5.886 -4.097 1.00 0.00 38 GLU A O 3
ATOM 2447 N N . ALA A 1 34 ? -1.274 -7.306 -2.528 1.00 0.00 39 ALA A N 3
ATOM 2448 C CA . ALA A 1 34 ? -0.436 -6.318 -1.840 1.00 0.00 39 ALA A CA 3
ATOM 2449 C C . ALA A 1 34 ? 0.604 -6.972 -0.911 1.00 0.00 39 ALA A C 3
ATOM 2450 O O . ALA A 1 34 ? 0.252 -7.766 -0.039 1.00 0.00 39 ALA A O 3
ATOM 2457 N N . SER A 1 35 ? 1.879 -6.623 -1.081 1.00 0.00 40 SER A N 3
ATOM 2458 C CA . SER A 1 35 ? 3.025 -7.301 -0.454 1.00 0.00 40 SER A CA 3
ATOM 2459 C C . SER A 1 35 ? 3.994 -6.296 0.203 1.00 0.00 40 SER A C 3
ATOM 2460 O O . SER A 1 35 ? 4.551 -5.438 -0.490 1.00 0.00 40 SER A O 3
ATOM 2467 N N . VAL A 1 36 ? 4.226 -6.387 1.521 1.00 0.00 41 VAL A N 3
ATOM 2468 C CA . VAL A 1 36 ? 5.129 -5.468 2.264 1.00 0.00 41 VAL A CA 3
ATOM 2469 C C . VAL A 1 36 ? 6.589 -5.937 2.284 1.00 0.00 41 VAL A C 3
ATOM 2470 O O . VAL A 1 36 ? 6.863 -7.137 2.294 1.00 0.00 41 VAL A O 3
ATOM 2483 N N . THR A 1 37 ? 7.522 -4.974 2.346 1.00 0.00 42 THR A N 3
ATOM 2484 C CA . THR A 1 37 ? 8.954 -5.200 2.590 1.00 0.00 42 THR A CA 3
ATOM 2485 C C . THR A 1 37 ? 9.432 -4.253 3.692 1.00 0.00 42 THR A C 3
ATOM 2486 O O . THR A 1 37 ? 9.717 -3.082 3.445 1.00 0.00 42 THR A O 3
ATOM 2497 N N . VAL A 1 38 ? 9.531 -4.766 4.918 1.00 0.00 43 VAL A N 3
ATOM 2498 C CA . VAL A 1 38 ? 9.991 -4.026 6.109 1.00 0.00 43 VAL A CA 3
ATOM 2499 C C . VAL A 1 38 ? 11.489 -3.670 6.018 1.00 0.00 43 VAL A C 3
ATOM 2500 O O . VAL A 1 38 ? 11.900 -2.610 6.494 1.00 0.00 43 VAL A O 3
ATOM 2513 N N . ALA A 1 39 ? 12.314 -4.514 5.383 1.00 0.00 44 ALA A N 3
ATOM 2514 C CA . ALA A 1 39 ? 13.755 -4.278 5.199 1.00 0.00 44 ALA A CA 3
ATOM 2515 C C . ALA A 1 39 ? 14.108 -3.075 4.295 1.00 0.00 44 ALA A C 3
ATOM 2516 O O . ALA A 1 39 ? 15.280 -2.703 4.211 1.00 0.00 44 ALA A O 3
ATOM 2523 N N . THR A 1 40 ? 13.121 -2.471 3.618 1.00 0.00 45 THR A N 3
ATOM 2524 C CA . THR A 1 40 ? 13.290 -1.278 2.767 1.00 0.00 45 THR A CA 3
ATOM 2525 C C . THR A 1 40 ? 12.277 -0.177 3.079 1.00 0.00 45 THR A C 3
ATOM 2526 O O . THR A 1 40 ? 12.548 0.991 2.795 1.00 0.00 45 THR A O 3
ATOM 2537 N N . GLY A 1 41 ? 11.121 -0.517 3.660 1.00 0.00 46 GLY A N 3
ATOM 2538 C CA . GLY A 1 41 ? 10.003 0.413 3.848 1.00 0.00 46 GLY A CA 3
ATOM 2539 C C . GLY A 1 41 ? 9.311 0.688 2.515 1.00 0.00 46 GLY A C 3
ATOM 2540 O O . GLY A 1 41 ? 9.074 1.843 2.148 1.00 0.00 46 GLY A O 3
ATOM 2544 N N . ARG A 1 42 ? 9.010 -0.380 1.770 1.00 0.00 47 ARG A N 3
ATOM 2545 C CA . ARG A 1 42 ? 8.402 -0.324 0.440 1.00 0.00 47 ARG A CA 3
ATOM 2546 C C . ARG A 1 42 ? 7.287 -1.361 0.329 1.00 0.00 47 ARG A C 3
ATOM 2547 O O . ARG A 1 42 ? 7.192 -2.291 1.137 1.00 0.00 47 ARG A O 3
ATOM 2565 N N . LEU A 1 43 ? 6.419 -1.173 -0.660 1.00 0.00 48 LEU A N 3
ATOM 2566 C CA . LEU A 1 43 ? 5.240 -2.002 -0.881 1.00 0.00 48 LEU A CA 3
ATOM 2567 C C . LEU A 1 43 ? 5.028 -2.183 -2.381 1.00 0.00 48 LEU A C 3
ATOM 2568 O O . LEU A 1 43 ? 5.231 -1.235 -3.139 1.00 0.00 48 LEU A O 3
ATOM 2583 N N . THR A 1 44 ? 4.605 -3.381 -2.784 1.00 0.00 49 THR A N 3
ATOM 2584 C CA . THR A 1 44 ? 4.180 -3.717 -4.152 1.00 0.00 49 THR A CA 3
ATOM 2585 C C . THR A 1 44 ? 2.703 -4.070 -4.094 1.00 0.00 49 THR A C 3
ATOM 2586 O O . THR A 1 44 ? 2.318 -4.933 -3.310 1.00 0.00 49 THR A O 3
ATOM 2597 N N . VAL A 1 45 ? 1.882 -3.409 -4.905 1.00 0.00 50 VAL A N 3
ATOM 2598 C CA . VAL A 1 45 ? 0.418 -3.599 -4.958 1.00 0.00 50 VAL A CA 3
ATOM 2599 C C . VAL A 1 45 ? -0.021 -3.875 -6.402 1.00 0.00 50 VAL A C 3
ATOM 2600 O O . VAL A 1 45 ? 0.595 -3.358 -7.339 1.00 0.00 50 VAL A O 3
ATOM 2613 N N . THR A 1 46 ? -1.076 -4.682 -6.580 1.00 0.00 51 THR A N 3
ATOM 2614 C CA . THR A 1 46 ? -1.687 -4.988 -7.884 1.00 0.00 51 THR A CA 3
ATOM 2615 C C . THR A 1 46 ? -3.185 -4.726 -7.809 1.00 0.00 51 THR A C 3
ATOM 2616 O O . THR A 1 46 ? -3.841 -5.156 -6.860 1.00 0.00 51 THR A O 3
ATOM 2627 N N . TYR A 1 47 ? -3.726 -4.051 -8.825 1.00 0.00 52 TYR A N 3
ATOM 2628 C CA . TYR A 1 47 ? -5.149 -3.688 -8.940 1.00 0.00 52 TYR A CA 3
ATOM 2629 C C . TYR A 1 47 ? -5.530 -3.178 -10.341 1.00 0.00 52 TYR A C 3
ATOM 2630 O O . TYR A 1 47 ? -4.668 -2.699 -11.083 1.00 0.00 52 TYR A O 3
ATOM 2647 N N . ASP A 1 48 ? -6.817 -3.239 -10.698 1.00 0.00 53 ASP A N 3
ATOM 2648 C CA . ASP A 1 48 ? -7.394 -2.602 -11.887 1.00 0.00 53 ASP A CA 3
ATOM 2649 C C . ASP A 1 48 ? -7.776 -1.130 -11.597 1.00 0.00 53 ASP A C 3
ATOM 2650 O O . ASP A 1 48 ? -8.530 -0.883 -10.644 1.00 0.00 53 ASP A O 3
ATOM 2658 N N . PRO A 1 49 ? -7.324 -0.163 -12.430 1.00 0.00 54 PRO A N 3
ATOM 2659 C CA . PRO A 1 49 ? -7.493 1.278 -12.213 1.00 0.00 54 PRO A CA 3
ATOM 2660 C C . PRO A 1 49 ? -8.930 1.793 -12.440 1.00 0.00 54 PRO A C 3
ATOM 2661 O O . PRO A 1 49 ? -9.125 3.001 -12.574 1.00 0.00 54 PRO A O 3
ATOM 2669 N N . LYS A 1 50 ? -9.931 0.904 -12.494 1.00 0.00 55 LYS A N 3
ATOM 2670 C CA . LYS A 1 50 ? -11.359 1.235 -12.653 1.00 0.00 55 LYS A CA 3
ATOM 2671 C C . LYS A 1 50 ? -12.244 0.574 -11.584 1.00 0.00 55 LYS A C 3
ATOM 2672 O O . LYS A 1 50 ? -13.305 1.117 -11.261 1.00 0.00 55 LYS A O 3
ATOM 2687 N N . GLN A 1 51 ? -11.808 -0.545 -10.996 1.00 0.00 56 GLN A N 3
ATOM 2688 C CA . GLN A 1 51 ? -12.338 -1.038 -9.723 1.00 0.00 56 GLN A CA 3
ATOM 2689 C C . GLN A 1 51 ? -11.850 -0.164 -8.556 1.00 0.00 56 GLN A C 3
ATOM 2690 O O . GLN A 1 51 ? -12.665 0.235 -7.722 1.00 0.00 56 GLN A O 3
ATOM 2702 N N . VAL A 1 52 ? -10.552 0.166 -8.505 1.00 0.00 57 VAL A N 3
ATOM 2703 C CA . VAL A 1 52 ? -9.932 0.931 -7.400 1.00 0.00 57 VAL A CA 3
ATOM 2704 C C . VAL A 1 52 ? -8.774 1.797 -7.918 1.00 0.00 57 VAL A C 3
ATOM 2705 O O . VAL A 1 52 ? -8.454 1.756 -9.104 1.00 0.00 57 VAL A O 3
ATOM 2718 N N . SER A 1 53 ? -8.149 2.599 -7.054 1.00 0.00 58 SER A N 3
ATOM 2719 C CA . SER A 1 53 ? -7.091 3.542 -7.439 1.00 0.00 58 SER A CA 3
ATOM 2720 C C . SER A 1 53 ? -6.043 3.720 -6.326 1.00 0.00 58 SER A C 3
ATOM 2721 O O . SER A 1 53 ? -5.998 2.926 -5.382 1.00 0.00 58 SER A O 3
ATOM 2728 N N . GLU A 1 54 ? -5.239 4.792 -6.373 1.00 0.00 59 GLU A N 3
ATOM 2729 C CA . GLU A 1 54 ? -4.338 5.193 -5.279 1.00 0.00 59 GLU A CA 3
ATOM 2730 C C . GLU A 1 54 ? -5.052 5.225 -3.914 1.00 0.00 59 GLU A C 3
ATOM 2731 O O . GLU A 1 54 ? -4.443 4.954 -2.883 1.00 0.00 59 GLU A O 3
ATOM 2741 N N . ILE A 1 55 ? -6.363 5.493 -3.886 1.00 0.00 60 ILE A N 3
ATOM 2742 C CA . ILE A 1 55 ? -7.216 5.474 -2.685 1.00 0.00 60 ILE A CA 3
ATOM 2743 C C . ILE A 1 55 ? -7.125 4.146 -1.899 1.00 0.00 60 ILE A C 3
ATOM 2744 O O . ILE A 1 55 ? -7.083 4.180 -0.662 1.00 0.00 60 ILE A O 3
ATOM 2759 N N . THR A 1 56 ? -6.992 2.999 -2.588 1.00 0.00 61 THR A N 3
ATOM 2760 C CA . THR A 1 56 ? -6.820 1.645 -2.007 1.00 0.00 61 THR A CA 3
ATOM 2761 C C . THR A 1 56 ? -5.527 1.480 -1.209 1.00 0.00 61 THR A C 3
ATOM 2762 O O . THR A 1 56 ? -5.357 0.502 -0.475 1.00 0.00 61 THR A O 3
ATOM 2773 N N . ILE A 1 57 ? -4.601 2.432 -1.312 1.00 0.00 62 ILE A N 3
ATOM 2774 C CA . ILE A 1 57 ? -3.339 2.400 -0.556 1.00 0.00 62 ILE A CA 3
ATOM 2775 C C . ILE A 1 57 ? -2.991 3.713 0.164 1.00 0.00 62 ILE A C 3
ATOM 2776 O O . ILE A 1 57 ? -2.396 3.647 1.236 1.00 0.00 62 ILE A O 3
ATOM 2791 N N . GLN A 1 58 ? -3.471 4.865 -0.312 1.00 0.00 63 GLN A N 3
ATOM 2792 C CA . GLN A 1 58 ? -3.447 6.158 0.384 1.00 0.00 63 GLN A CA 3
ATOM 2793 C C . GLN A 1 58 ? -4.121 6.062 1.759 1.00 0.00 63 GLN A C 3
ATOM 2794 O O . GLN A 1 58 ? -3.427 6.131 2.772 1.00 0.00 63 GLN A O 3
ATOM 2806 N N . GLU A 1 59 ? -5.448 5.874 1.827 1.00 0.00 64 GLU A N 3
ATOM 2807 C CA . GLU A 1 59 ? -6.168 5.867 3.116 1.00 0.00 64 GLU A CA 3
ATOM 2808 C C . GLU A 1 59 ? -5.677 4.738 4.034 1.00 0.00 64 GLU A C 3
ATOM 2809 O O . GLU A 1 59 ? -5.697 4.862 5.261 1.00 0.00 64 GLU A O 3
ATOM 2819 N N . ARG A 1 60 ? -5.219 3.640 3.423 1.00 0.00 65 ARG A N 3
ATOM 2820 C CA . ARG A 1 60 ? -4.716 2.442 4.087 1.00 0.00 65 ARG A CA 3
ATOM 2821 C C . ARG A 1 60 ? -3.314 2.609 4.690 1.00 0.00 65 ARG A C 3
ATOM 2822 O O . ARG A 1 60 ? -2.875 1.745 5.442 1.00 0.00 65 ARG A O 3
ATOM 2840 N N . ILE A 1 61 ? -2.601 3.688 4.369 1.00 0.00 66 ILE A N 3
ATOM 2841 C CA . ILE A 1 61 ? -1.317 4.049 4.995 1.00 0.00 66 ILE A CA 3
ATOM 2842 C C . ILE A 1 61 ? -1.483 5.316 5.844 1.00 0.00 66 ILE A C 3
ATOM 2843 O O . ILE A 1 61 ? -0.998 5.356 6.974 1.00 0.00 66 ILE A O 3
ATOM 2858 N N . ALA A 1 62 ? -2.222 6.312 5.350 1.00 0.00 67 ALA A N 3
ATOM 2859 C CA . ALA A 1 62 ? -2.392 7.610 6.001 1.00 0.00 67 ALA A CA 3
ATOM 2860 C C . ALA A 1 62 ? -3.121 7.498 7.355 1.00 0.00 67 ALA A C 3
ATOM 2861 O O . ALA A 1 62 ? -2.600 7.933 8.384 1.00 0.00 67 ALA A O 3
ATOM 2868 N N . ALA A 1 63 ? -4.312 6.882 7.375 1.00 0.00 68 ALA A N 3
ATOM 2869 C CA . ALA A 1 63 ? -5.132 6.756 8.588 1.00 0.00 68 ALA A CA 3
ATOM 2870 C C . ALA A 1 63 ? -4.640 5.647 9.536 1.00 0.00 68 ALA A C 3
ATOM 2871 O O . ALA A 1 63 ? -4.930 5.680 10.733 1.00 0.00 68 ALA A O 3
ATOM 2878 N N . LEU A 1 64 ? -3.866 4.686 9.014 1.00 0.00 69 LEU A N 3
ATOM 2879 C CA . LEU A 1 64 ? -3.152 3.681 9.810 1.00 0.00 69 LEU A CA 3
ATOM 2880 C C . LEU A 1 64 ? -1.985 4.289 10.613 1.00 0.00 69 LEU A C 3
ATOM 2881 O O . LEU A 1 64 ? -1.614 3.703 11.631 1.00 0.00 69 LEU A O 3
ATOM 2896 N N . GLY A 1 65 ? -1.471 5.469 10.235 1.00 0.00 70 GLY A N 3
ATOM 2897 C CA . GLY A 1 65 ? -0.508 6.255 11.028 1.00 0.00 70 GLY A CA 3
ATOM 2898 C C . GLY A 1 65 ? 0.755 6.712 10.296 1.00 0.00 70 GLY A C 3
ATOM 2899 O O . GLY A 1 65 ? 1.673 7.224 10.938 1.00 0.00 70 GLY A O 3
ATOM 2903 N N . TYR A 1 66 ? 0.835 6.517 8.978 1.00 0.00 71 TYR A N 3
ATOM 2904 C CA . TYR A 1 66 ? 2.074 6.635 8.199 1.00 0.00 71 TYR A CA 3
ATOM 2905 C C . TYR A 1 66 ? 1.912 7.528 6.945 1.00 0.00 71 TYR A C 3
ATOM 2906 O O . TYR A 1 66 ? 0.939 8.288 6.842 1.00 0.00 71 TYR A O 3
ATOM 2923 N N . THR A 1 67 ? 2.861 7.478 5.997 1.00 0.00 72 THR A N 3
ATOM 2924 C CA . THR A 1 67 ? 2.841 8.274 4.750 1.00 0.00 72 THR A CA 3
ATOM 2925 C C . THR A 1 67 ? 3.430 7.480 3.581 1.00 0.00 72 THR A C 3
ATOM 2926 O O . THR A 1 67 ? 4.047 6.442 3.807 1.00 0.00 72 THR A O 3
ATOM 2937 N N . LEU A 1 68 ? 3.245 7.949 2.343 1.00 0.00 73 LEU A N 3
ATOM 2938 C CA . LEU A 1 68 ? 3.600 7.221 1.114 1.00 0.00 73 LEU A CA 3
ATOM 2939 C C . LEU A 1 68 ? 4.047 8.126 -0.047 1.00 0.00 73 LEU A C 3
ATOM 2940 O O . LEU A 1 68 ? 3.765 9.329 -0.075 1.00 0.00 73 LEU A O 3
ATOM 2955 N N . ALA A 1 69 ? 4.724 7.522 -1.027 1.00 0.00 74 ALA A N 3
ATOM 2956 C CA . ALA A 1 69 ? 5.085 8.116 -2.313 1.00 0.00 74 ALA A CA 3
ATOM 2957 C C . ALA A 1 69 ? 5.124 7.047 -3.423 1.00 0.00 74 ALA A C 3
ATOM 2958 O O . ALA A 1 69 ? 5.870 6.072 -3.326 1.00 0.00 74 ALA A O 3
ATOM 2965 N N . GLU A 1 70 ? 4.337 7.249 -4.483 1.00 0.00 75 GLU A N 3
ATOM 2966 C CA . GLU A 1 70 ? 4.415 6.516 -5.752 1.00 0.00 75 GLU A CA 3
ATOM 2967 C C . GLU A 1 70 ? 5.009 7.494 -6.788 1.00 0.00 75 GLU A C 3
ATOM 2968 O O . GLU A 1 70 ? 4.586 8.659 -6.815 1.00 0.00 75 GLU A O 3
ATOM 2978 N N . PRO A 1 71 ? 6.032 7.109 -7.572 1.00 0.00 76 PRO A N 3
ATOM 2979 C CA . PRO A 1 71 ? 6.876 8.073 -8.289 1.00 0.00 76 PRO A CA 3
ATOM 2980 C C . PRO A 1 71 ? 6.186 8.846 -9.424 1.00 0.00 76 PRO A C 3
ATOM 2981 O O . PRO A 1 71 ? 5.316 8.297 -10.135 1.00 0.00 76 PRO A O 3
ATOM 2989 N N . PRO A 1 1 ? -7.231 -7.810 -17.572 1.00 0.00 6 PRO A N 4
ATOM 2990 C CA . PRO A 1 1 ? -5.973 -7.167 -17.157 1.00 0.00 6 PRO A CA 4
ATOM 2991 C C . PRO A 1 1 ? -6.184 -5.917 -16.288 1.00 0.00 6 PRO A C 4
ATOM 2992 O O . PRO A 1 1 ? -7.300 -5.406 -16.197 1.00 0.00 6 PRO A O 4
ATOM 3001 N N . LEU A 1 2 ? -5.112 -5.439 -15.642 1.00 0.00 7 LEU A N 4
ATOM 3002 C CA . LEU A 1 2 ? -5.128 -4.385 -14.621 1.00 0.00 7 LEU A CA 4
ATOM 3003 C C . LEU A 1 2 ? -3.770 -3.651 -14.528 1.00 0.00 7 LEU A C 4
ATOM 3004 O O . LEU A 1 2 ? -3.135 -3.425 -15.565 1.00 0.00 7 LEU A O 4
ATOM 3019 N N . LYS A 1 3 ? -3.339 -3.236 -13.329 1.00 0.00 8 LYS A N 4
ATOM 3020 C CA . LYS A 1 3 ? -2.014 -2.648 -13.066 1.00 0.00 8 LYS A CA 4
ATOM 3021 C C . LYS A 1 3 ? -1.318 -3.274 -11.842 1.00 0.00 8 LYS A C 4
ATOM 3022 O O . LYS A 1 3 ? -1.981 -3.709 -10.899 1.00 0.00 8 LYS A O 4
ATOM 3037 N N . THR A 1 4 ? 0.023 -3.225 -11.817 1.00 0.00 9 THR A N 4
ATOM 3038 C CA . THR A 1 4 ? 0.879 -3.561 -10.660 1.00 0.00 9 THR A CA 4
ATOM 3039 C C . THR A 1 4 ? 1.991 -2.526 -10.512 1.00 0.00 9 THR A C 4
ATOM 3040 O O . THR A 1 4 ? 2.413 -1.927 -11.503 1.00 0.00 9 THR A O 4
ATOM 3051 N N . GLN A 1 5 ? 2.442 -2.263 -9.285 1.00 0.00 10 GLN A N 4
ATOM 3052 C CA . GLN A 1 5 ? 3.222 -1.071 -8.967 1.00 0.00 10 GLN A CA 4
ATOM 3053 C C . GLN A 1 5 ? 3.962 -1.274 -7.641 1.00 0.00 10 GLN A C 4
ATOM 3054 O O . GLN A 1 5 ? 3.438 -1.924 -6.729 1.00 0.00 10 GLN A O 4
ATOM 3066 N N . GLN A 1 6 ? 5.162 -0.696 -7.529 1.00 0.00 11 GLN A N 4
ATOM 3067 C CA . GLN A 1 6 ? 5.943 -0.628 -6.294 1.00 0.00 11 GLN A CA 4
ATOM 3068 C C . GLN A 1 6 ? 6.063 0.829 -5.818 1.00 0.00 11 GLN A C 4
ATOM 3069 O O . GLN A 1 6 ? 5.915 1.763 -6.611 1.00 0.00 11 GLN A O 4
ATOM 3081 N N . MET A 1 7 ? 6.335 1.034 -4.525 1.00 0.00 12 MET A N 4
ATOM 3082 C CA . MET A 1 7 ? 6.580 2.361 -3.940 1.00 0.00 12 MET A CA 4
ATOM 3083 C C . MET A 1 7 ? 7.293 2.293 -2.591 1.00 0.00 12 MET A C 4
ATOM 3084 O O . MET A 1 7 ? 7.132 1.334 -1.840 1.00 0.00 12 MET A O 4
ATOM 3096 N N . GLN A 1 8 ? 8.024 3.349 -2.248 1.00 0.00 13 GLN A N 4
ATOM 3097 C CA . GLN A 1 8 ? 8.460 3.591 -0.877 1.00 0.00 13 GLN A CA 4
ATOM 3098 C C . GLN A 1 8 ? 7.319 4.188 -0.027 1.00 0.00 13 GLN A C 4
ATOM 3099 O O . GLN A 1 8 ? 6.219 4.470 -0.509 1.00 0.00 13 GLN A O 4
ATOM 3111 N N . VAL A 1 9 ? 7.600 4.379 1.259 1.00 0.00 14 VAL A N 4
ATOM 3112 C CA . VAL A 1 9 ? 6.666 4.857 2.285 1.00 0.00 14 VAL A CA 4
ATOM 3113 C C . VAL A 1 9 ? 7.442 5.668 3.335 1.00 0.00 14 VAL A C 4
ATOM 3114 O O . VAL A 1 9 ? 8.645 5.464 3.508 1.00 0.00 14 VAL A O 4
ATOM 3127 N N . GLY A 1 10 ? 6.771 6.599 4.016 1.00 0.00 15 GLY A N 4
ATOM 3128 C CA . GLY A 1 10 ? 7.338 7.448 5.068 1.00 0.00 15 GLY A CA 4
ATOM 3129 C C . GLY A 1 10 ? 6.864 7.030 6.456 1.00 0.00 15 GLY A C 4
ATOM 3130 O O . GLY A 1 10 ? 5.817 7.497 6.913 1.00 0.00 15 GLY A O 4
ATOM 3134 N N . GLY A 1 11 ? 7.656 6.189 7.131 1.00 0.00 16 GLY A N 4
ATOM 3135 C CA . GLY A 1 11 ? 7.560 5.888 8.568 1.00 0.00 16 GLY A CA 4
ATOM 3136 C C . GLY A 1 11 ? 7.286 4.423 8.926 1.00 0.00 16 GLY A C 4
ATOM 3137 O O . GLY A 1 11 ? 7.542 4.034 10.063 1.00 0.00 16 GLY A O 4
ATOM 3141 N N . MET A 1 12 ? 6.810 3.596 7.987 1.00 0.00 17 MET A N 4
ATOM 3142 C CA . MET A 1 12 ? 6.611 2.153 8.210 1.00 0.00 17 MET A CA 4
ATOM 3143 C C . MET A 1 12 ? 7.923 1.381 7.999 1.00 0.00 17 MET A C 4
ATOM 3144 O O . MET A 1 12 ? 8.556 1.512 6.948 1.00 0.00 17 MET A O 4
ATOM 3156 N N . ARG A 1 13 ? 8.315 0.569 8.989 1.00 0.00 18 ARG A N 4
ATOM 3157 C CA . ARG A 1 13 ? 9.566 -0.208 9.031 1.00 0.00 18 ARG A CA 4
ATOM 3158 C C . ARG A 1 13 ? 9.480 -1.546 9.789 1.00 0.00 18 ARG A C 4
ATOM 3159 O O . ARG A 1 13 ? 10.321 -2.408 9.523 1.00 0.00 18 ARG A O 4
ATOM 3177 N N . CYS A 1 14 ? 8.525 -1.746 10.706 1.00 0.00 19 CYS A N 4
ATOM 3178 C CA . CYS A 1 14 ? 8.432 -2.965 11.521 1.00 0.00 19 CYS A CA 4
ATOM 3179 C C . CYS A 1 14 ? 7.313 -3.935 11.094 1.00 0.00 19 CYS A C 4
ATOM 3180 O O . CYS A 1 14 ? 6.362 -3.553 10.407 1.00 0.00 19 CYS A O 4
ATOM 3187 N N . ALA A 1 15 ? 7.420 -5.183 11.558 1.00 0.00 20 ALA A N 4
ATOM 3188 C CA . ALA A 1 15 ? 6.483 -6.276 11.295 1.00 0.00 20 ALA A CA 4
ATOM 3189 C C . ALA A 1 15 ? 5.054 -5.958 11.760 1.00 0.00 20 ALA A C 4
ATOM 3190 O O . ALA A 1 15 ? 4.095 -6.231 11.035 1.00 0.00 20 ALA A O 4
ATOM 3197 N N . ALA A 1 16 ? 4.897 -5.339 12.936 1.00 0.00 21 ALA A N 4
ATOM 3198 C CA . ALA A 1 16 ? 3.598 -4.891 13.437 1.00 0.00 21 ALA A CA 4
ATOM 3199 C C . ALA A 1 16 ? 2.930 -3.904 12.465 1.00 0.00 21 ALA A C 4
ATOM 3200 O O . ALA A 1 16 ? 1.796 -4.131 12.051 1.00 0.00 21 ALA A O 4
ATOM 3207 N N . CYS A 1 17 ? 3.638 -2.861 12.019 1.00 0.00 22 CYS A N 4
ATOM 3208 C CA . CYS A 1 17 ? 3.080 -1.871 11.091 1.00 0.00 22 CYS A CA 4
ATOM 3209 C C . CYS A 1 17 ? 2.820 -2.431 9.689 1.00 0.00 22 CYS A C 4
ATOM 3210 O O . CYS A 1 17 ? 1.751 -2.178 9.131 1.00 0.00 22 CYS A O 4
ATOM 3217 N N . ALA A 1 18 ? 3.729 -3.255 9.159 1.00 0.00 23 ALA A N 4
ATOM 3218 C CA . ALA A 1 18 ? 3.482 -4.028 7.945 1.00 0.00 23 ALA A CA 4
ATOM 3219 C C . 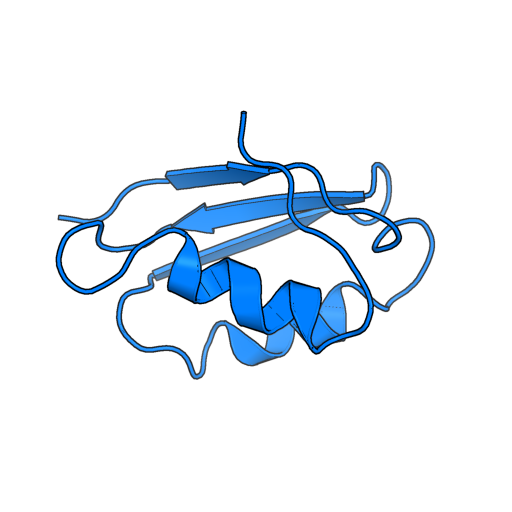ALA A 1 18 ? 2.213 -4.889 8.071 1.00 0.00 23 ALA A C 4
ATOM 3220 O O . ALA A 1 18 ? 1.468 -5.030 7.106 1.00 0.00 23 ALA A O 4
ATOM 3227 N N . SER A 1 19 ? 1.910 -5.394 9.268 1.00 0.00 24 SER A N 4
ATOM 3228 C CA . SER A 1 19 ? 0.703 -6.192 9.524 1.00 0.00 24 SER A CA 4
ATOM 3229 C C . SER A 1 19 ? -0.546 -5.304 9.630 1.00 0.00 24 SER A C 4
ATOM 3230 O O . SER A 1 19 ? -1.605 -5.676 9.143 1.00 0.00 24 SER A O 4
ATOM 3237 N N . SER A 1 20 ? -0.425 -4.097 10.185 1.00 0.00 25 SER A N 4
ATOM 3238 C CA . SER A 1 20 ? -1.494 -3.091 10.259 1.00 0.00 25 SER A CA 4
ATOM 3239 C C . SER A 1 20 ? -1.935 -2.589 8.878 1.00 0.00 25 SER A C 4
ATOM 3240 O O . SER A 1 20 ? -3.098 -2.209 8.702 1.00 0.00 25 SER A O 4
ATOM 3247 N N . ILE A 1 21 ? -1.040 -2.664 7.885 1.00 0.00 26 ILE A N 4
ATOM 3248 C CA . ILE A 1 21 ? -1.375 -2.578 6.458 1.00 0.00 26 ILE A CA 4
ATOM 3249 C C . ILE A 1 21 ? -1.937 -3.905 5.938 1.00 0.00 26 ILE A C 4
ATOM 3250 O O . ILE A 1 21 ? -3.072 -3.938 5.459 1.00 0.00 26 ILE A O 4
ATOM 3265 N N . GLU A 1 22 ? -1.165 -4.990 6.016 1.00 0.00 27 GLU A N 4
ATOM 3266 C CA . GLU A 1 22 ? -1.448 -6.235 5.291 1.00 0.00 27 GLU A CA 4
ATOM 3267 C C . GLU A 1 22 ? -2.746 -6.923 5.743 1.00 0.00 27 GLU A C 4
ATOM 3268 O O . GLU A 1 22 ? -3.421 -7.530 4.906 1.00 0.00 27 GLU A O 4
ATOM 3278 N N . ARG A 1 23 ? -3.138 -6.785 7.019 1.00 0.00 28 ARG A N 4
ATOM 3279 C CA . ARG A 1 23 ? -4.393 -7.335 7.554 1.00 0.00 28 ARG A CA 4
ATOM 3280 C C . ARG A 1 23 ? -5.640 -6.667 6.960 1.00 0.00 28 ARG A C 4
ATOM 3281 O O . ARG A 1 23 ? -6.654 -7.339 6.749 1.00 0.00 28 ARG A O 4
ATOM 3299 N N . ALA A 1 24 ? -5.566 -5.368 6.648 1.00 0.00 29 ALA A N 4
ATOM 3300 C CA . ALA A 1 24 ? -6.646 -4.628 5.993 1.00 0.00 29 ALA A CA 4
ATOM 3301 C C . ALA A 1 24 ? -6.576 -4.737 4.463 1.00 0.00 29 ALA A C 4
ATOM 3302 O O . ALA A 1 24 ? -7.614 -4.793 3.807 1.00 0.00 29 ALA A O 4
ATOM 3309 N N . LEU A 1 25 ? -5.372 -4.801 3.883 1.00 0.00 30 LEU A N 4
ATOM 3310 C CA . LEU A 1 25 ? -5.148 -4.802 2.431 1.00 0.00 30 LEU A CA 4
ATOM 3311 C C . LEU A 1 25 ? -5.655 -6.073 1.720 1.00 0.00 30 LEU A C 4
ATOM 3312 O O . LEU A 1 25 ? -5.777 -6.077 0.498 1.00 0.00 30 LEU A O 4
ATOM 3327 N N . GLU A 1 26 ? -6.015 -7.128 2.455 1.00 0.00 31 GLU A N 4
ATOM 3328 C CA . GLU A 1 26 ? -6.771 -8.269 1.921 1.00 0.00 31 GLU A CA 4
ATOM 3329 C C . GLU A 1 26 ? -8.305 -8.079 1.970 1.00 0.00 31 GLU A C 4
ATOM 3330 O O . GLU A 1 26 ? -9.029 -8.870 1.364 1.00 0.00 31 GLU A O 4
ATOM 3340 N N . ARG A 1 27 ? -8.822 -7.063 2.678 1.00 0.00 32 ARG A N 4
ATOM 3341 C CA . ARG A 1 27 ? -10.263 -6.786 2.830 1.00 0.00 32 ARG A CA 4
ATOM 3342 C C . ARG A 1 27 ? -10.776 -5.625 1.964 1.00 0.00 32 ARG A C 4
ATOM 3343 O O . ARG A 1 27 ? -11.971 -5.607 1.650 1.00 0.00 32 ARG A O 4
ATOM 3361 N N . LEU A 1 28 ? -9.917 -4.664 1.596 1.00 0.00 33 LEU A N 4
ATOM 3362 C CA . LEU A 1 28 ? -10.264 -3.545 0.700 1.00 0.00 33 LEU A CA 4
ATOM 3363 C C . LEU A 1 28 ? -10.846 -4.038 -0.636 1.00 0.00 33 LEU A C 4
ATOM 3364 O O . LEU A 1 28 ? -10.627 -5.176 -1.055 1.00 0.00 33 LEU A O 4
ATOM 3379 N N . LYS A 1 29 ? -11.593 -3.177 -1.318 1.00 0.00 34 LYS A N 4
ATOM 3380 C CA . LYS A 1 29 ? -12.153 -3.441 -2.647 1.00 0.00 34 LYS A CA 4
ATOM 3381 C C . LYS A 1 29 ? -11.090 -3.346 -3.759 1.00 0.00 34 LYS A C 4
ATOM 3382 O O . LYS A 1 29 ? -10.115 -2.607 -3.643 1.00 0.00 34 LYS A O 4
ATOM 3397 N N . GLY A 1 30 ? -11.278 -4.102 -4.848 1.00 0.00 35 GLY A N 4
ATOM 3398 C CA . GLY A 1 30 ? -10.540 -3.945 -6.113 1.00 0.00 35 GLY A CA 4
ATOM 3399 C C . GLY A 1 30 ? -9.039 -4.257 -6.083 1.00 0.00 35 GLY A C 4
ATOM 3400 O O . GLY A 1 30 ? -8.349 -3.896 -7.034 1.00 0.00 35 GLY A O 4
ATOM 3404 N N . VAL A 1 31 ? -8.527 -4.907 -5.033 1.00 0.00 36 VAL A N 4
ATOM 3405 C CA . VAL A 1 31 ? -7.100 -5.247 -4.868 1.00 0.00 36 VAL A CA 4
ATOM 3406 C C . VAL A 1 31 ? -6.888 -6.744 -5.089 1.00 0.00 36 VAL A C 4
ATOM 3407 O O . VAL A 1 31 ? -7.590 -7.576 -4.518 1.00 0.00 36 VAL A O 4
ATOM 3420 N N . ALA A 1 32 ? -5.920 -7.091 -5.937 1.00 0.00 37 ALA A N 4
ATOM 3421 C CA . ALA A 1 32 ? -5.659 -8.461 -6.370 1.00 0.00 37 ALA A CA 4
ATOM 3422 C C . ALA A 1 32 ? -4.565 -9.133 -5.526 1.00 0.00 37 ALA A C 4
ATOM 3423 O O . ALA A 1 32 ? -4.832 -10.145 -4.873 1.00 0.00 37 ALA A O 4
ATOM 3430 N N . GLU A 1 33 ? -3.354 -8.565 -5.511 1.00 0.00 38 GLU A N 4
ATOM 3431 C CA . GLU A 1 33 ? -2.155 -9.165 -4.909 1.00 0.00 38 GLU A CA 4
ATOM 3432 C C . GLU A 1 33 ? -1.189 -8.091 -4.404 1.00 0.00 38 GLU A C 4
ATOM 3433 O O . GLU A 1 33 ? -0.817 -7.204 -5.171 1.00 0.00 38 GLU A O 4
ATOM 3443 N N . ALA A 1 34 ? -0.745 -8.176 -3.147 1.00 0.00 39 ALA A N 4
ATOM 3444 C CA . ALA A 1 34 ? 0.096 -7.148 -2.520 1.00 0.00 39 ALA A CA 4
ATOM 3445 C C . ALA A 1 34 ? 1.034 -7.689 -1.425 1.00 0.00 39 ALA A C 4
ATOM 3446 O O . ALA A 1 34 ? 0.822 -8.780 -0.886 1.00 0.00 39 ALA A O 4
ATOM 3453 N N . SER A 1 35 ? 2.065 -6.915 -1.076 1.00 0.00 40 SER A N 4
ATOM 3454 C CA . SER A 1 35 ? 3.076 -7.282 -0.070 1.00 0.00 40 SER A CA 4
ATOM 3455 C C . SER A 1 35 ? 3.940 -6.091 0.400 1.00 0.00 40 SER A C 4
ATOM 3456 O O . SER A 1 35 ? 4.474 -5.334 -0.417 1.00 0.00 40 SER A O 4
ATOM 3463 N N . VAL A 1 36 ? 4.126 -5.944 1.718 1.00 0.00 41 VAL A N 4
ATOM 3464 C CA . VAL A 1 36 ? 5.144 -5.067 2.327 1.00 0.00 41 VAL A CA 4
ATOM 3465 C C . VAL A 1 36 ? 6.466 -5.835 2.386 1.00 0.00 41 VAL A C 4
ATOM 3466 O O . VAL A 1 36 ? 6.520 -6.929 2.946 1.00 0.00 41 VAL A O 4
ATOM 3479 N N . THR A 1 37 ? 7.540 -5.251 1.846 1.00 0.00 42 THR A N 4
ATOM 3480 C CA . THR A 1 37 ? 8.906 -5.777 1.959 1.00 0.00 42 THR A CA 4
ATOM 3481 C C . THR A 1 37 ? 9.540 -5.157 3.198 1.00 0.00 42 THR A C 4
ATOM 3482 O O . THR A 1 37 ? 10.082 -4.051 3.159 1.00 0.00 42 THR A O 4
ATOM 3493 N N . VAL A 1 38 ? 9.444 -5.871 4.316 1.00 0.00 43 VAL A N 4
ATOM 3494 C CA . VAL A 1 38 ? 9.784 -5.374 5.664 1.00 0.00 43 VAL A CA 4
ATOM 3495 C C . VAL A 1 38 ? 11.260 -4.959 5.777 1.00 0.00 43 VAL A C 4
ATOM 3496 O O . VAL A 1 38 ? 11.573 -4.077 6.569 1.00 0.00 43 VAL A O 4
ATOM 3509 N N . ALA A 1 39 ? 12.161 -5.511 4.950 1.00 0.00 44 ALA A N 4
ATOM 3510 C CA . ALA A 1 39 ? 13.574 -5.122 4.891 1.00 0.00 44 ALA A CA 4
ATOM 3511 C C . ALA A 1 39 ? 13.815 -3.610 4.668 1.00 0.00 44 ALA A C 4
ATOM 3512 O O . ALA A 1 39 ? 14.838 -3.100 5.131 1.00 0.00 44 ALA A O 4
ATOM 3519 N N . THR A 1 40 ? 12.890 -2.885 4.014 1.00 0.00 45 THR A N 4
ATOM 3520 C CA . THR A 1 40 ? 12.973 -1.419 3.795 1.00 0.00 45 THR A CA 4
ATOM 3521 C C . THR A 1 40 ? 11.656 -0.668 4.010 1.00 0.00 45 THR A C 4
ATOM 3522 O O . THR A 1 40 ? 11.633 0.563 3.926 1.00 0.00 45 THR A O 4
ATOM 3533 N N . GLY A 1 41 ? 10.563 -1.385 4.293 1.00 0.00 46 GLY A N 4
ATOM 3534 C CA . GLY A 1 41 ? 9.202 -0.852 4.438 1.00 0.00 46 GLY A CA 4
ATOM 3535 C C . GLY A 1 41 ? 8.458 -0.640 3.115 1.00 0.00 46 GLY A C 4
ATOM 3536 O O . GLY A 1 41 ? 7.280 -0.293 3.147 1.00 0.00 46 GLY A O 4
ATOM 3540 N N . ARG A 1 42 ? 9.111 -0.829 1.960 1.00 0.00 47 ARG A N 4
ATOM 3541 C CA . ARG A 1 42 ? 8.531 -0.536 0.642 1.00 0.00 47 ARG A CA 4
ATOM 3542 C C . ARG A 1 42 ? 7.370 -1.487 0.324 1.00 0.00 47 ARG A C 4
ATOM 3543 O O . ARG A 1 42 ? 7.332 -2.621 0.802 1.00 0.00 47 ARG A O 4
ATOM 3561 N N . LEU A 1 43 ? 6.442 -1.037 -0.517 1.00 0.00 48 LEU A N 4
ATOM 3562 C CA . LEU A 1 43 ? 5.241 -1.764 -0.927 1.00 0.00 48 LEU A CA 4
ATOM 3563 C C . LEU A 1 43 ? 5.278 -2.186 -2.398 1.00 0.00 48 LEU A C 4
ATOM 3564 O O . LEU A 1 43 ? 5.943 -1.562 -3.227 1.00 0.00 48 LEU A O 4
ATOM 3579 N N . THR A 1 44 ? 4.486 -3.220 -2.690 1.00 0.00 49 THR A N 4
ATOM 3580 C CA . THR A 1 44 ? 4.148 -3.769 -4.012 1.00 0.00 49 THR A CA 4
ATOM 3581 C C . THR A 1 44 ? 2.662 -4.073 -3.957 1.00 0.00 49 THR A C 4
ATOM 3582 O O . THR A 1 44 ? 2.202 -4.670 -2.983 1.00 0.00 49 THR A O 4
ATOM 3593 N N . VAL A 1 45 ? 1.918 -3.638 -4.969 1.00 0.00 50 VAL A N 4
ATOM 3594 C CA . VAL A 1 45 ? 0.452 -3.758 -5.008 1.00 0.00 50 VAL A CA 4
ATOM 3595 C C . VAL A 1 45 ? -0.049 -3.905 -6.448 1.00 0.00 50 VAL A C 4
ATOM 3596 O O . VAL A 1 45 ? 0.388 -3.179 -7.342 1.00 0.00 50 VAL A O 4
ATOM 3609 N N . THR A 1 46 ? -0.971 -4.851 -6.646 1.00 0.00 51 THR A N 4
ATOM 3610 C CA . THR A 1 46 ? -1.719 -5.112 -7.880 1.00 0.00 51 THR A CA 4
ATOM 3611 C C . THR A 1 46 ? -3.184 -4.821 -7.604 1.00 0.00 51 THR A C 4
ATOM 3612 O O . THR A 1 46 ? -3.765 -5.414 -6.695 1.00 0.00 51 THR A O 4
ATOM 3623 N N . TYR A 1 47 ? -3.773 -3.919 -8.386 1.00 0.00 52 TYR A N 4
ATOM 3624 C CA . TYR A 1 47 ? -5.140 -3.412 -8.209 1.00 0.00 52 TYR A CA 4
ATOM 3625 C C . TYR A 1 47 ? -5.824 -3.136 -9.556 1.00 0.00 52 TYR A C 4
ATOM 3626 O O . TYR A 1 47 ? -5.154 -2.861 -10.554 1.00 0.00 52 TYR A O 4
ATOM 3643 N N . ASP A 1 48 ? -7.157 -3.194 -9.589 1.00 0.00 53 ASP A N 4
ATOM 3644 C CA . ASP A 1 48 ? -7.953 -2.898 -10.773 1.00 0.00 53 ASP A CA 4
ATOM 3645 C C . ASP A 1 48 ? -8.274 -1.391 -10.805 1.00 0.00 53 ASP A C 4
ATOM 3646 O O . ASP A 1 48 ? -9.047 -0.920 -9.960 1.00 0.00 53 ASP A O 4
ATOM 3654 N N . PRO A 1 49 ? -7.700 -0.626 -11.762 1.00 0.00 54 PRO A N 4
ATOM 3655 C CA . PRO A 1 49 ? -7.796 0.834 -11.828 1.00 0.00 54 PRO A CA 4
ATOM 3656 C C . PRO A 1 49 ? -9.186 1.343 -12.244 1.00 0.00 54 PRO A C 4
ATOM 3657 O O . PRO A 1 49 ? -9.348 2.523 -12.559 1.00 0.00 54 PRO A O 4
ATOM 3665 N N . LYS A 1 50 ? -10.187 0.457 -12.257 1.00 0.00 55 LYS A N 4
ATOM 3666 C CA . LYS A 1 50 ? -11.580 0.758 -12.598 1.00 0.00 55 LYS A CA 4
ATOM 3667 C C . LYS A 1 50 ? -12.443 0.561 -11.339 1.00 0.00 55 LYS A C 4
ATOM 3668 O O . LYS A 1 50 ? -13.201 1.454 -10.960 1.00 0.00 55 LYS A O 4
ATOM 3683 N N . GLN A 1 51 ? -12.231 -0.548 -10.619 1.00 0.00 56 GLN A N 4
ATOM 3684 C CA . GLN A 1 51 ? -12.803 -0.815 -9.294 1.00 0.00 56 GLN A CA 4
ATOM 3685 C C . GLN A 1 51 ? -12.262 0.133 -8.209 1.00 0.00 56 GLN A C 4
ATOM 3686 O O . GLN A 1 51 ? -13.063 0.572 -7.385 1.00 0.00 56 GLN A O 4
ATOM 3698 N N . VAL A 1 52 ? -10.967 0.490 -8.208 1.00 0.00 57 VAL A N 4
ATOM 3699 C CA . VAL A 1 52 ? -10.341 1.443 -7.249 1.00 0.00 57 VAL A CA 4
ATOM 3700 C C . VAL A 1 52 ? -9.115 2.137 -7.879 1.00 0.00 57 VAL A C 4
ATOM 3701 O O . VAL A 1 52 ? -8.879 2.000 -9.074 1.00 0.00 57 VAL A O 4
ATOM 3714 N N . SER A 1 53 ? -8.298 2.850 -7.095 1.00 0.00 58 SER A N 4
ATOM 3715 C CA . SER A 1 53 ? -6.965 3.334 -7.482 1.00 0.00 58 SER A CA 4
ATOM 3716 C C . SER A 1 53 ? -6.011 3.362 -6.264 1.00 0.00 58 SER A C 4
ATOM 3717 O O . SER A 1 53 ? -6.428 3.037 -5.150 1.00 0.00 58 SER A O 4
ATOM 3724 N N . GLU A 1 54 ? -4.751 3.787 -6.446 1.00 0.00 59 GLU A N 4
ATOM 3725 C CA . GLU A 1 54 ? -3.761 4.012 -5.372 1.00 0.00 59 GLU A CA 4
ATOM 3726 C C . GLU A 1 54 ? -4.308 4.804 -4.162 1.00 0.00 59 GLU A C 4
ATOM 3727 O O . GLU A 1 54 ? -3.909 4.541 -3.031 1.00 0.00 59 GLU A O 4
ATOM 3737 N N . ILE A 1 55 ? -5.284 5.694 -4.368 1.00 0.00 60 ILE A N 4
ATOM 3738 C CA . ILE A 1 55 ? -6.118 6.335 -3.332 1.00 0.00 60 ILE A CA 4
ATOM 3739 C C . ILE A 1 55 ? -6.551 5.363 -2.217 1.00 0.00 60 ILE A C 4
ATOM 3740 O O . ILE A 1 55 ? -6.375 5.673 -1.034 1.00 0.00 60 ILE A O 4
ATOM 3755 N N . THR A 1 56 ? -7.085 4.189 -2.578 1.00 0.00 61 THR A N 4
ATOM 3756 C CA . THR A 1 56 ? -7.646 3.204 -1.637 1.00 0.00 61 THR A CA 4
ATOM 3757 C C . THR A 1 56 ? -6.589 2.646 -0.692 1.00 0.00 61 THR A C 4
ATOM 3758 O O . THR A 1 56 ? -6.850 2.516 0.502 1.00 0.00 61 THR A O 4
ATOM 3769 N N . ILE A 1 57 ? -5.383 2.358 -1.187 1.00 0.00 62 ILE A N 4
ATOM 3770 C CA . ILE A 1 57 ? -4.258 1.923 -0.339 1.00 0.00 62 ILE A CA 4
ATOM 3771 C C . ILE A 1 57 ? -3.602 3.112 0.384 1.00 0.00 62 ILE A C 4
ATOM 3772 O O . ILE A 1 57 ? -3.187 2.966 1.537 1.00 0.00 62 ILE A O 4
ATOM 3787 N N . GLN A 1 58 ? -3.583 4.305 -0.220 1.00 0.00 63 GLN A N 4
ATOM 3788 C CA . GLN A 1 58 ? -3.073 5.522 0.411 1.00 0.00 63 GLN A CA 4
ATOM 3789 C C . GLN A 1 58 ? -3.842 5.864 1.693 1.00 0.00 63 GLN A C 4
ATOM 3790 O O . GLN A 1 58 ? -3.219 6.218 2.691 1.00 0.00 63 GLN A O 4
ATOM 3802 N N . GLU A 1 59 ? -5.172 5.722 1.709 1.00 0.00 64 GLU A N 4
ATOM 3803 C CA . GLU A 1 59 ? -5.981 5.888 2.925 1.00 0.00 64 GLU A CA 4
ATOM 3804 C C . GLU A 1 59 ? -5.637 4.872 4.023 1.00 0.00 64 GLU A C 4
ATOM 3805 O O . GLU A 1 59 ? -5.727 5.214 5.200 1.00 0.00 64 GLU A O 4
ATOM 3815 N N . ARG A 1 60 ? -5.188 3.655 3.697 1.00 0.00 65 ARG A N 4
ATOM 3816 C CA . ARG A 1 60 ? -4.758 2.671 4.703 1.00 0.00 65 ARG A CA 4
ATOM 3817 C C . ARG A 1 60 ? -3.357 2.970 5.247 1.00 0.00 65 ARG A C 4
ATOM 3818 O O . ARG A 1 60 ? -3.145 2.809 6.447 1.00 0.00 65 ARG A O 4
ATOM 3836 N N . ILE A 1 61 ? -2.416 3.477 4.444 1.00 0.00 66 ILE A N 4
ATOM 3837 C CA . ILE A 1 61 ? -1.140 3.986 4.997 1.00 0.00 66 ILE A CA 4
ATOM 3838 C C . ILE A 1 61 ? -1.369 5.260 5.831 1.00 0.00 66 ILE A C 4
ATOM 3839 O O . ILE A 1 61 ? -0.833 5.368 6.934 1.00 0.00 66 ILE A O 4
ATOM 3854 N N . ALA A 1 62 ? -2.197 6.192 5.351 1.00 0.00 67 ALA A N 4
ATOM 3855 C CA . ALA A 1 62 ? -2.497 7.440 6.051 1.00 0.00 67 ALA A CA 4
ATOM 3856 C C . ALA A 1 62 ? -3.248 7.217 7.378 1.00 0.00 67 ALA A C 4
ATOM 3857 O O . ALA A 1 62 ? -3.009 7.937 8.346 1.00 0.00 67 ALA A O 4
ATOM 3864 N N . ALA A 1 63 ? -4.138 6.220 7.451 1.00 0.00 68 ALA A N 4
ATOM 3865 C CA . ALA A 1 63 ? -4.917 5.906 8.653 1.00 0.00 68 ALA A CA 4
ATOM 3866 C C . ALA A 1 63 ? -4.086 5.283 9.790 1.00 0.00 68 ALA A C 4
ATOM 3867 O O . ALA A 1 63 ? -4.484 5.394 10.954 1.00 0.00 68 ALA A O 4
ATOM 3874 N N . LEU A 1 64 ? -2.917 4.695 9.491 1.00 0.00 69 LEU A N 4
ATOM 3875 C CA . LEU A 1 64 ? -1.893 4.396 10.514 1.00 0.00 69 LEU A CA 4
ATOM 3876 C C . LEU A 1 64 ? -1.185 5.653 11.057 1.00 0.00 69 LEU A C 4
ATOM 3877 O O . LEU A 1 64 ? -0.507 5.582 12.084 1.00 0.00 69 LEU A O 4
ATOM 3892 N N . GLY A 1 65 ? -1.297 6.795 10.376 1.00 0.00 70 GLY A N 4
ATOM 3893 C CA . GLY A 1 65 ? -0.559 8.029 10.668 1.00 0.00 70 GLY A CA 4
ATOM 3894 C C . GLY A 1 65 ? 0.756 8.161 9.894 1.00 0.00 70 GLY A C 4
ATOM 3895 O O . GLY A 1 65 ? 1.545 9.063 10.181 1.00 0.00 70 GLY A O 4
ATOM 3899 N N . TYR A 1 66 ? 1.023 7.274 8.932 1.00 0.00 71 TYR A N 4
ATOM 3900 C CA . TYR A 1 66 ? 2.165 7.372 8.011 1.00 0.00 71 TYR A CA 4
ATOM 3901 C C . TYR A 1 66 ? 1.761 8.067 6.690 1.00 0.00 71 TYR A C 4
ATOM 3902 O O . TYR A 1 66 ? 0.702 8.694 6.623 1.00 0.00 71 TYR A O 4
ATOM 3919 N N . THR A 1 67 ? 2.606 8.000 5.651 1.00 0.00 72 THR A N 4
ATOM 3920 C CA . THR A 1 67 ? 2.393 8.666 4.349 1.00 0.00 72 THR A CA 4
ATOM 3921 C C . THR A 1 67 ? 3.014 7.806 3.248 1.00 0.00 72 THR A C 4
ATOM 3922 O O . THR A 1 67 ? 4.069 7.225 3.479 1.00 0.00 72 THR A O 4
ATOM 3933 N N . LEU A 1 68 ? 2.403 7.723 2.064 1.00 0.00 73 LEU A N 4
ATOM 3934 C CA . LEU A 1 68 ? 2.889 6.912 0.931 1.00 0.00 73 LEU A CA 4
ATOM 3935 C C . LEU A 1 68 ? 3.786 7.723 -0.028 1.00 0.00 73 LEU A C 4
ATOM 3936 O O . LEU A 1 68 ? 3.640 8.944 -0.133 1.00 0.00 73 LEU A O 4
ATOM 3951 N N . ALA A 1 69 ? 4.691 7.052 -0.755 1.00 0.00 74 ALA A N 4
ATOM 3952 C CA . ALA A 1 69 ? 5.576 7.666 -1.757 1.00 0.00 74 ALA A CA 4
ATOM 3953 C C . ALA A 1 69 ? 5.415 7.047 -3.167 1.00 0.00 74 ALA A C 4
ATOM 3954 O O . ALA A 1 69 ? 6.407 6.795 -3.863 1.00 0.00 74 ALA A O 4
ATOM 3961 N N . GLU A 1 70 ? 4.169 6.815 -3.600 1.00 0.00 75 GLU A N 4
ATOM 3962 C CA . GLU A 1 70 ? 3.825 6.603 -5.016 1.00 0.00 75 GLU A CA 4
ATOM 3963 C C . GLU A 1 70 ? 3.797 8.016 -5.638 1.00 0.00 75 GLU A C 4
ATOM 3964 O O . GLU A 1 70 ? 3.029 8.852 -5.144 1.00 0.00 75 GLU A O 4
ATOM 3974 N N . PRO A 1 71 ? 4.676 8.357 -6.600 1.00 0.00 76 PRO A N 4
ATOM 3975 C CA . PRO A 1 71 ? 4.986 9.760 -6.907 1.00 0.00 76 PRO A CA 4
ATOM 3976 C C . PRO A 1 71 ? 3.956 10.493 -7.789 1.00 0.00 76 PRO A C 4
ATOM 3977 O O . PRO A 1 71 ? 4.274 11.630 -8.209 1.00 0.00 76 PRO A O 4
ATOM 3985 N N . PRO A 1 1 ? -7.416 -3.982 -17.412 1.00 0.00 6 PRO A N 5
ATOM 3986 C CA . PRO A 1 1 ? -7.507 -5.002 -16.349 1.00 0.00 6 PRO A CA 5
ATOM 3987 C C . PRO A 1 1 ? -6.746 -4.593 -15.078 1.00 0.00 6 PRO A C 5
ATOM 3988 O O . PRO A 1 1 ? -6.307 -3.450 -14.962 1.00 0.00 6 PRO A O 5
ATOM 3997 N N . LEU A 1 2 ? -6.557 -5.521 -14.133 1.00 0.00 7 LEU A N 5
ATOM 3998 C CA . LEU A 1 2 ? -5.666 -5.343 -12.988 1.00 0.00 7 LEU A CA 5
ATOM 3999 C C . LEU A 1 2 ? -4.188 -5.249 -13.407 1.00 0.00 7 LEU A C 5
ATOM 4000 O O . LEU A 1 2 ? -3.772 -5.855 -14.398 1.00 0.00 7 LEU A O 5
ATOM 4015 N N . LYS A 1 3 ? -3.392 -4.496 -12.645 1.00 0.00 8 LYS A N 5
ATOM 4016 C CA . LYS A 1 3 ? -2.003 -4.134 -12.982 1.00 0.00 8 LYS A CA 5
ATOM 4017 C C . LYS A 1 3 ? -1.159 -3.824 -11.731 1.00 0.00 8 LYS A C 5
ATOM 4018 O O . LYS A 1 3 ? -1.698 -3.322 -10.737 1.00 0.00 8 LYS A O 5
ATOM 4033 N N . THR A 1 4 ? 0.142 -4.151 -11.770 1.00 0.00 9 THR A N 5
ATOM 4034 C CA . THR A 1 4 ? 1.094 -4.008 -10.648 1.00 0.00 9 THR A CA 5
ATOM 4035 C C . THR A 1 4 ? 1.759 -2.631 -10.599 1.00 0.00 9 THR A C 5
ATOM 4036 O O . THR A 1 4 ? 1.728 -1.891 -11.583 1.00 0.00 9 THR A O 5
ATOM 4047 N N . GLN A 1 5 ? 2.386 -2.315 -9.462 1.00 0.00 10 GLN A N 5
ATOM 4048 C CA . GLN A 1 5 ? 3.203 -1.129 -9.195 1.00 0.00 10 GLN A CA 5
ATOM 4049 C C . GLN A 1 5 ? 3.840 -1.231 -7.798 1.00 0.00 10 GLN A C 5
ATOM 4050 O O . GLN A 1 5 ? 3.339 -1.953 -6.925 1.00 0.00 10 GLN A O 5
ATOM 4062 N N . GLN A 1 6 ? 4.932 -0.487 -7.590 1.00 0.00 11 GLN A N 5
ATOM 4063 C CA . GLN A 1 6 ? 5.628 -0.348 -6.308 1.00 0.00 11 GLN A CA 5
ATOM 4064 C C . GLN A 1 6 ? 5.604 1.095 -5.777 1.00 0.00 11 GLN A C 5
ATOM 4065 O O . GLN A 1 6 ? 5.327 2.038 -6.520 1.00 0.00 11 GLN A O 5
ATOM 4077 N N . MET A 1 7 ? 5.944 1.269 -4.494 1.00 0.00 12 MET A N 5
ATOM 4078 C CA . MET A 1 7 ? 6.093 2.573 -3.830 1.00 0.00 12 MET A CA 5
ATOM 4079 C C . MET A 1 7 ? 7.041 2.506 -2.624 1.00 0.00 12 MET A C 5
ATOM 4080 O O . MET A 1 7 ? 7.090 1.496 -1.919 1.00 0.00 12 MET A O 5
ATOM 4092 N N . GLN A 1 8 ? 7.746 3.603 -2.347 1.00 0.00 13 GLN A N 5
ATOM 4093 C CA . GLN A 1 8 ? 8.483 3.819 -1.101 1.00 0.00 13 GLN A CA 5
ATOM 4094 C C . GLN A 1 8 ? 7.556 4.490 -0.068 1.00 0.00 13 GLN A C 5
ATOM 4095 O O . GLN A 1 8 ? 6.765 5.370 -0.413 1.00 0.00 13 GLN A O 5
ATOM 4107 N N . VAL A 1 9 ? 7.670 4.119 1.209 1.00 0.00 14 VAL A N 5
ATOM 4108 C CA . VAL A 1 9 ? 6.752 4.507 2.297 1.00 0.00 14 VAL A CA 5
ATOM 4109 C C . VAL A 1 9 ? 7.541 4.888 3.561 1.00 0.00 14 VAL A C 5
ATOM 4110 O O . VAL A 1 9 ? 8.562 4.280 3.884 1.00 0.00 14 VAL A O 5
ATOM 4123 N N . GLY A 1 10 ? 7.072 5.933 4.252 1.00 0.00 15 GLY A N 5
ATOM 4124 C CA . GLY A 1 10 ? 7.749 6.578 5.383 1.00 0.00 15 GLY A CA 5
ATOM 4125 C C . GLY A 1 10 ? 7.024 6.345 6.707 1.00 0.00 15 GLY A C 5
ATOM 4126 O O . GLY A 1 10 ? 5.909 6.838 6.902 1.00 0.00 15 GLY A O 5
ATOM 4130 N N . GLY A 1 11 ? 7.685 5.641 7.631 1.00 0.00 16 GLY A N 5
ATOM 4131 C CA . GLY A 1 11 ? 7.184 5.304 8.968 1.00 0.00 16 GLY A CA 5
ATOM 4132 C C . GLY A 1 11 ? 6.598 3.896 9.109 1.00 0.00 16 GLY A C 5
ATOM 4133 O O . GLY A 1 11 ? 5.974 3.620 10.130 1.00 0.00 16 GLY A O 5
ATOM 4137 N N . MET A 1 12 ? 6.764 3.007 8.121 1.00 0.00 17 MET A N 5
ATOM 4138 C CA . MET A 1 12 ? 6.152 1.664 8.108 1.00 0.00 17 MET A CA 5
ATOM 4139 C C . MET A 1 12 ? 7.166 0.503 8.100 1.00 0.00 17 MET A C 5
ATOM 4140 O O . MET A 1 12 ? 6.750 -0.654 8.045 1.00 0.00 17 MET A O 5
ATOM 4152 N N . ARG A 1 13 ? 8.477 0.778 8.178 1.00 0.00 18 ARG A N 5
ATOM 4153 C CA . ARG A 1 13 ? 9.567 -0.218 8.243 1.00 0.00 18 ARG A CA 5
ATOM 4154 C C . ARG A 1 13 ? 9.635 -0.977 9.588 1.00 0.00 18 ARG A C 5
ATOM 4155 O O . ARG A 1 13 ? 10.659 -1.006 10.280 1.00 0.00 18 ARG A O 5
ATOM 4173 N N . CYS A 1 14 ? 8.519 -1.605 9.961 1.00 0.00 19 CYS A N 5
ATOM 4174 C CA . CYS A 1 14 ? 8.283 -2.315 11.216 1.00 0.00 19 CYS A CA 5
ATOM 4175 C C . CYS A 1 14 ? 7.213 -3.406 11.013 1.00 0.00 19 CYS A C 5
ATOM 4176 O O . CYS A 1 14 ? 6.135 -3.132 10.474 1.00 0.00 19 CYS A O 5
ATOM 4183 N N . ALA A 1 15 ? 7.492 -4.634 11.453 1.00 0.00 20 ALA A N 5
ATOM 4184 C CA . ALA A 1 15 ? 6.629 -5.806 11.274 1.00 0.00 20 ALA A CA 5
ATOM 4185 C C . ALA A 1 15 ? 5.231 -5.626 11.891 1.00 0.00 20 ALA A C 5
ATOM 4186 O O . ALA A 1 15 ? 4.242 -6.081 11.312 1.00 0.00 20 ALA A O 5
ATOM 4193 N N . ALA A 1 16 ? 5.121 -4.907 13.014 1.00 0.00 21 ALA A N 5
ATOM 4194 C CA . ALA A 1 16 ? 3.838 -4.537 13.618 1.00 0.00 21 ALA A CA 5
ATOM 4195 C C . ALA A 1 16 ? 2.970 -3.708 12.654 1.00 0.00 21 ALA A C 5
ATOM 4196 O O . ALA A 1 16 ? 1.781 -3.984 12.497 1.00 0.00 21 ALA A O 5
ATOM 4203 N N . CYS A 1 17 ? 3.575 -2.747 11.948 1.00 0.00 22 CYS A N 5
ATOM 4204 C CA . CYS A 1 17 ? 2.889 -1.855 11.009 1.00 0.00 22 CYS A CA 5
ATOM 4205 C C . CYS A 1 17 ? 2.539 -2.548 9.688 1.00 0.00 22 CYS A C 5
ATOM 4206 O O . CYS A 1 17 ? 1.408 -2.430 9.207 1.00 0.00 22 CYS A O 5
ATOM 4213 N N . ALA A 1 18 ? 3.468 -3.347 9.153 1.00 0.00 23 ALA A N 5
ATOM 4214 C CA . ALA A 1 18 ? 3.190 -4.273 8.057 1.00 0.00 23 ALA A CA 5
ATOM 4215 C C . ALA A 1 18 ? 1.999 -5.191 8.382 1.00 0.00 23 ALA A C 5
ATOM 4216 O O . ALA A 1 18 ? 1.172 -5.451 7.514 1.00 0.00 23 ALA A O 5
ATOM 4223 N N . SER A 1 19 ? 1.845 -5.600 9.646 1.00 0.00 24 SER A N 5
ATOM 4224 C CA . SER A 1 19 ? 0.767 -6.516 10.052 1.00 0.00 24 SER A CA 5
ATOM 4225 C C . SER A 1 19 ? -0.613 -5.828 10.057 1.00 0.00 24 SER A C 5
ATOM 4226 O O . SER A 1 19 ? -1.639 -6.497 9.915 1.00 0.00 24 SER A O 5
ATOM 4233 N N . SER A 1 20 ? -0.657 -4.498 10.182 1.00 0.00 25 SER A N 5
ATOM 4234 C CA . SER A 1 20 ? -1.876 -3.676 10.145 1.00 0.00 25 SER A CA 5
ATOM 4235 C C . SER A 1 20 ? -2.317 -3.393 8.710 1.00 0.00 25 SER A C 5
ATOM 4236 O O . SER A 1 20 ? -3.501 -3.514 8.391 1.00 0.00 25 SER A O 5
ATOM 4243 N N . ILE A 1 21 ? -1.372 -3.050 7.825 1.00 0.00 26 ILE A N 5
ATOM 4244 C CA . ILE A 1 21 ? -1.667 -2.859 6.398 1.00 0.00 26 ILE A CA 5
ATOM 4245 C C . ILE A 1 21 ? -2.003 -4.204 5.743 1.00 0.00 26 ILE A C 5
ATOM 4246 O O . ILE A 1 21 ? -3.054 -4.304 5.116 1.00 0.00 26 ILE A O 5
ATOM 4261 N N . GLU A 1 22 ? -1.176 -5.245 5.897 1.00 0.00 27 GLU A N 5
ATOM 4262 C CA . GLU A 1 22 ? -1.338 -6.480 5.115 1.00 0.00 27 GLU A CA 5
ATOM 4263 C C . GLU A 1 22 ? -2.593 -7.276 5.507 1.00 0.00 27 GLU A C 5
ATOM 4264 O O . GLU A 1 22 ? -3.166 -7.939 4.637 1.00 0.00 27 GLU A O 5
ATOM 4274 N N . ARG A 1 23 ? -3.073 -7.180 6.760 1.00 0.00 28 ARG A N 5
ATOM 4275 C CA . ARG A 1 23 ? -4.347 -7.807 7.161 1.00 0.00 28 ARG A CA 5
ATOM 4276 C C . ARG A 1 23 ? -5.565 -7.090 6.547 1.00 0.00 28 ARG A C 5
ATOM 4277 O O . ARG A 1 23 ? -6.538 -7.741 6.176 1.00 0.00 28 ARG A O 5
ATOM 4295 N N . ALA A 1 24 ? -5.511 -5.763 6.384 1.00 0.00 29 ALA A N 5
ATOM 4296 C CA . ALA A 1 24 ? -6.578 -4.985 5.748 1.00 0.00 29 ALA A CA 5
ATOM 4297 C C . ALA A 1 24 ? -6.528 -5.051 4.211 1.00 0.00 29 ALA A C 5
ATOM 4298 O O . ALA A 1 24 ? -7.566 -5.085 3.554 1.00 0.00 29 ALA A O 5
ATOM 4305 N N . LEU A 1 25 ? -5.331 -5.097 3.621 1.00 0.00 30 LEU A N 5
ATOM 4306 C CA . LEU A 1 25 ? -5.114 -5.026 2.170 1.00 0.00 30 LEU A CA 5
ATOM 4307 C C . LEU A 1 25 ? -5.592 -6.282 1.410 1.00 0.00 30 LEU A C 5
ATOM 4308 O O . LEU A 1 25 ? -5.833 -6.207 0.205 1.00 0.00 30 LEU A O 5
ATOM 4323 N N . GLU A 1 26 ? -5.830 -7.401 2.103 1.00 0.00 31 GLU A N 5
ATOM 4324 C CA . GLU A 1 26 ? -6.527 -8.584 1.569 1.00 0.00 31 GLU A CA 5
ATOM 4325 C C . GLU A 1 26 ? -8.063 -8.476 1.648 1.00 0.00 31 GLU A C 5
ATOM 4326 O O . GLU A 1 26 ? -8.765 -9.347 1.126 1.00 0.00 31 GLU A O 5
ATOM 4336 N N . ARG A 1 27 ? -8.592 -7.431 2.300 1.00 0.00 32 ARG A N 5
ATOM 4337 C CA . ARG A 1 27 ? -10.028 -7.165 2.445 1.00 0.00 32 ARG A CA 5
ATOM 4338 C C . ARG A 1 27 ? -10.489 -6.025 1.527 1.00 0.00 32 ARG A C 5
ATOM 4339 O O . ARG A 1 27 ? -11.537 -6.182 0.897 1.00 0.00 32 ARG A O 5
ATOM 4357 N N . LEU A 1 28 ? -9.712 -4.935 1.379 1.00 0.00 33 LEU A N 5
ATOM 4358 C CA . LEU A 1 28 ? -10.020 -3.805 0.474 1.00 0.00 33 LEU A CA 5
ATOM 4359 C C . LEU A 1 28 ? -10.421 -4.299 -0.928 1.00 0.00 33 LEU A C 5
ATOM 4360 O O . LEU A 1 28 ? -9.780 -5.207 -1.468 1.00 0.00 33 LEU A O 5
ATOM 4375 N N . LYS A 1 29 ? -11.464 -3.720 -1.532 1.00 0.00 34 LYS A N 5
ATOM 4376 C CA . LYS A 1 29 ? -11.913 -4.131 -2.872 1.00 0.00 34 LYS A CA 5
ATOM 4377 C C . LYS A 1 29 ? -10.885 -3.822 -3.984 1.00 0.00 34 LYS A C 5
ATOM 4378 O O . LYS A 1 29 ? -9.945 -3.048 -3.792 1.00 0.00 34 LYS A O 5
ATOM 4393 N N . GLY A 1 30 ? -11.041 -4.422 -5.171 1.00 0.00 35 GLY A N 5
ATOM 4394 C CA . GLY A 1 30 ? -10.271 -4.104 -6.391 1.00 0.00 35 GLY A CA 5
ATOM 4395 C C . GLY A 1 30 ? -8.811 -4.583 -6.399 1.00 0.00 35 GLY A C 5
ATOM 4396 O O . GLY A 1 30 ? -8.316 -4.976 -7.453 1.00 0.00 35 GLY A O 5
ATOM 4400 N N . VAL A 1 31 ? -8.139 -4.564 -5.246 1.00 0.00 36 VAL A N 5
ATOM 4401 C CA . VAL A 1 31 ? -6.813 -5.159 -4.996 1.00 0.00 36 VAL A CA 5
ATOM 4402 C C . VAL A 1 31 ? -6.872 -6.687 -5.146 1.00 0.00 36 VAL A C 5
ATOM 4403 O O . VAL A 1 31 ? -7.825 -7.315 -4.684 1.00 0.00 36 VAL A O 5
ATOM 4416 N N . ALA A 1 32 ? -5.846 -7.274 -5.774 1.00 0.00 37 ALA A N 5
ATOM 4417 C CA . ALA A 1 32 ? -5.737 -8.717 -6.032 1.00 0.00 37 ALA A CA 5
ATOM 4418 C C . ALA A 1 32 ? -4.478 -9.389 -5.449 1.00 0.00 37 ALA A C 5
ATOM 4419 O O . ALA A 1 32 ? -4.510 -10.595 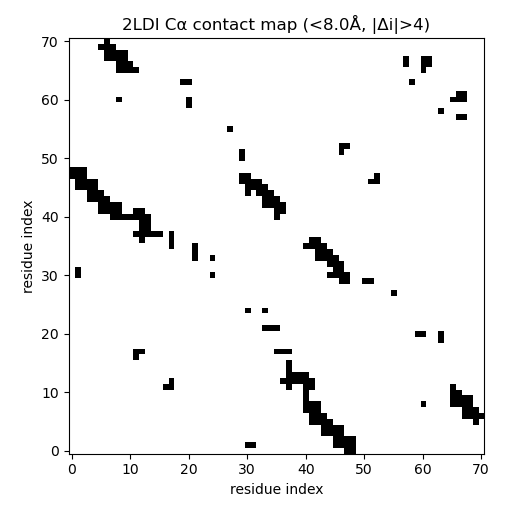-5.190 1.00 0.00 37 ALA A O 5
ATOM 4426 N N . GLU A 1 33 ? -3.378 -8.653 -5.256 1.00 0.00 38 GLU A N 5
ATOM 4427 C CA . GLU A 1 33 ? -2.121 -9.170 -4.696 1.00 0.00 38 GLU A CA 5
ATOM 4428 C C . GLU A 1 33 ? -1.240 -8.024 -4.196 1.00 0.00 38 GLU A C 5
ATOM 4429 O O . GLU A 1 33 ? -1.108 -7.026 -4.896 1.00 0.00 38 GLU A O 5
ATOM 4439 N N . ALA A 1 34 ? -0.595 -8.168 -3.035 1.00 0.00 39 ALA A N 5
ATOM 4440 C CA . ALA A 1 34 ? 0.282 -7.144 -2.459 1.00 0.00 39 ALA A CA 5
ATOM 4441 C C . ALA A 1 34 ? 1.309 -7.722 -1.474 1.00 0.00 39 ALA A C 5
ATOM 4442 O O . ALA A 1 34 ? 1.123 -8.828 -0.956 1.00 0.00 39 ALA A O 5
ATOM 4449 N N . SER A 1 35 ? 2.353 -6.958 -1.154 1.00 0.00 40 SER A N 5
ATOM 4450 C CA . SER A 1 35 ? 3.430 -7.374 -0.238 1.00 0.00 40 SER A CA 5
ATOM 4451 C C . SER A 1 35 ? 4.234 -6.188 0.339 1.00 0.00 40 SER A C 5
ATOM 4452 O O . SER A 1 35 ? 4.816 -5.397 -0.411 1.00 0.00 40 SER A O 5
ATOM 4459 N N . VAL A 1 36 ? 4.292 -6.071 1.675 1.00 0.00 41 VAL A N 5
ATOM 4460 C CA . VAL A 1 36 ? 5.125 -5.089 2.404 1.00 0.00 41 VAL A CA 5
ATOM 4461 C C . VAL A 1 36 ? 6.501 -5.697 2.697 1.00 0.00 41 VAL A C 5
ATOM 4462 O O . VAL A 1 36 ? 6.588 -6.739 3.352 1.00 0.00 41 VAL A O 5
ATOM 4475 N N . THR A 1 37 ? 7.567 -5.015 2.259 1.00 0.00 42 THR A N 5
ATOM 4476 C CA . THR A 1 37 ? 8.969 -5.414 2.460 1.00 0.00 42 THR A CA 5
ATOM 4477 C C . THR A 1 37 ? 9.501 -4.714 3.708 1.00 0.00 42 THR A C 5
ATOM 4478 O O . THR A 1 37 ? 9.821 -3.527 3.676 1.00 0.00 42 THR A O 5
ATOM 4489 N N . VAL A 1 38 ? 9.565 -5.431 4.828 1.00 0.00 43 VAL A N 5
ATOM 4490 C CA . VAL A 1 38 ? 9.667 -4.832 6.176 1.00 0.00 43 VAL A CA 5
ATOM 4491 C C . VAL A 1 38 ? 10.998 -4.100 6.420 1.00 0.00 43 VAL A C 5
ATOM 4492 O O . VAL A 1 38 ? 11.010 -3.100 7.136 1.00 0.00 43 VAL A O 5
ATOM 4505 N N . ALA A 1 39 ? 12.101 -4.544 5.797 1.00 0.00 44 ALA A N 5
ATOM 4506 C CA . ALA A 1 39 ? 13.435 -3.949 5.956 1.00 0.00 44 ALA A CA 5
ATOM 4507 C C . ALA A 1 39 ? 13.469 -2.431 5.705 1.00 0.00 44 ALA A C 5
ATOM 4508 O O . ALA A 1 39 ? 14.131 -1.711 6.456 1.00 0.00 44 ALA A O 5
ATOM 4515 N N . THR A 1 40 ? 12.734 -1.950 4.694 1.00 0.00 45 THR A N 5
ATOM 4516 C CA . THR A 1 40 ? 12.671 -0.536 4.271 1.00 0.00 45 THR A CA 5
ATOM 4517 C C . THR A 1 40 ? 11.246 0.020 4.214 1.00 0.00 45 THR A C 5
ATOM 4518 O O . THR A 1 40 ? 11.071 1.209 3.936 1.00 0.00 45 THR A O 5
ATOM 4529 N N . GLY A 1 41 ? 10.233 -0.803 4.513 1.00 0.00 46 GLY A N 5
ATOM 4530 C CA . GLY A 1 41 ? 8.817 -0.424 4.622 1.00 0.00 46 GLY A CA 5
ATOM 4531 C C . GLY A 1 41 ? 8.112 -0.249 3.276 1.00 0.00 46 GLY A C 5
ATOM 4532 O O . GLY A 1 41 ? 6.961 0.178 3.249 1.00 0.00 46 GLY A O 5
ATOM 4536 N N . ARG A 1 42 ? 8.801 -0.552 2.170 1.00 0.00 47 ARG A N 5
ATOM 4537 C CA . ARG A 1 42 ? 8.341 -0.338 0.797 1.00 0.00 47 ARG A CA 5
ATOM 4538 C C . ARG A 1 42 ? 7.300 -1.381 0.371 1.00 0.00 47 ARG A C 5
ATOM 4539 O O . ARG A 1 42 ? 7.180 -2.450 0.974 1.00 0.00 47 ARG A O 5
ATOM 4557 N N . LEU A 1 43 ? 6.535 -1.061 -0.672 1.00 0.00 48 LEU A N 5
ATOM 4558 C CA . LEU A 1 43 ? 5.343 -1.805 -1.086 1.00 0.00 48 LEU A CA 5
ATOM 4559 C C . LEU A 1 43 ? 5.373 -2.206 -2.563 1.00 0.00 48 LEU A C 5
ATOM 4560 O O . LEU A 1 43 ? 5.999 -1.539 -3.392 1.00 0.00 48 LEU A O 5
ATOM 4575 N N . THR A 1 44 ? 4.613 -3.262 -2.861 1.00 0.00 49 THR A N 5
ATOM 4576 C CA . THR A 1 44 ? 4.237 -3.780 -4.187 1.00 0.00 49 THR A CA 5
ATOM 4577 C C . THR A 1 44 ? 2.757 -4.121 -4.090 1.00 0.00 49 THR A C 5
ATOM 4578 O O . THR A 1 44 ? 2.335 -4.682 -3.078 1.00 0.00 49 THR A O 5
ATOM 4589 N N . VAL A 1 45 ? 1.974 -3.767 -5.107 1.00 0.00 50 VAL A N 5
ATOM 4590 C CA . VAL A 1 45 ? 0.510 -3.948 -5.112 1.00 0.00 50 VAL A CA 5
ATOM 4591 C C . VAL A 1 45 ? -0.031 -4.099 -6.537 1.00 0.00 50 VAL A C 5
ATOM 4592 O O . VAL A 1 45 ? 0.441 -3.417 -7.441 1.00 0.00 50 VAL A O 5
ATOM 4605 N N . THR A 1 46 ? -1.028 -4.977 -6.713 1.00 0.00 51 THR A N 5
ATOM 4606 C CA . THR A 1 46 ? -1.793 -5.247 -7.940 1.00 0.00 51 THR A CA 5
ATOM 4607 C C . THR A 1 46 ? -3.259 -4.926 -7.677 1.00 0.00 51 THR A C 5
ATOM 4608 O O . THR A 1 46 ? -3.840 -5.496 -6.755 1.00 0.00 51 THR A O 5
ATOM 4619 N N . TYR A 1 47 ? -3.865 -4.074 -8.509 1.00 0.00 52 TYR A N 5
ATOM 4620 C CA . TYR A 1 47 ? -5.274 -3.651 -8.393 1.00 0.00 52 TYR A CA 5
ATOM 4621 C C . TYR A 1 47 ? -5.911 -3.256 -9.743 1.00 0.00 52 TYR A C 5
ATOM 4622 O O . TYR A 1 47 ? -5.199 -2.984 -10.712 1.00 0.00 52 TYR A O 5
ATOM 4639 N N . ASP A 1 48 ? -7.250 -3.198 -9.810 1.00 0.00 53 ASP A N 5
ATOM 4640 C CA . ASP A 1 48 ? -8.023 -2.759 -10.975 1.00 0.00 53 ASP A CA 5
ATOM 4641 C C . ASP A 1 48 ? -8.260 -1.232 -10.941 1.00 0.00 53 ASP A C 5
ATOM 4642 O O . ASP A 1 48 ? -8.893 -0.744 -9.993 1.00 0.00 53 ASP A O 5
ATOM 4650 N N . PRO A 1 49 ? -7.803 -0.479 -11.965 1.00 0.00 54 PRO A N 5
ATOM 4651 C CA . PRO A 1 49 ? -7.801 0.986 -11.981 1.00 0.00 54 PRO A CA 5
ATOM 4652 C C . PRO A 1 49 ? -9.192 1.623 -12.157 1.00 0.00 54 PRO A C 5
ATOM 4653 O O . PRO A 1 49 ? -9.280 2.840 -12.344 1.00 0.00 54 PRO A O 5
ATOM 4661 N N . LYS A 1 50 ? -10.269 0.829 -12.108 1.00 0.00 55 LYS A N 5
ATOM 4662 C CA . LYS A 1 50 ? -11.653 1.284 -12.340 1.00 0.00 55 LYS A CA 5
ATOM 4663 C C . LYS A 1 50 ? -12.532 1.061 -11.096 1.00 0.00 55 LYS A C 5
ATOM 4664 O O . LYS A 1 50 ? -13.285 1.954 -10.702 1.00 0.00 55 LYS A O 5
ATOM 4679 N N . GLN A 1 51 ? -12.371 -0.084 -10.421 1.00 0.00 56 GLN A N 5
ATOM 4680 C CA . GLN A 1 51 ? -12.907 -0.305 -9.074 1.00 0.00 56 GLN A CA 5
ATOM 4681 C C . GLN A 1 51 ? -12.219 0.587 -8.036 1.00 0.00 56 GLN A C 5
ATOM 4682 O O . GLN A 1 51 ? -12.908 1.028 -7.123 1.00 0.00 56 GLN A O 5
ATOM 4694 N N . VAL A 1 52 ? -10.909 0.859 -8.152 1.00 0.00 57 VAL A N 5
ATOM 4695 C CA . VAL A 1 52 ? -10.142 1.690 -7.194 1.00 0.00 57 VAL A CA 5
ATOM 4696 C C . VAL A 1 52 ? -8.949 2.386 -7.876 1.00 0.00 57 VAL A C 5
ATOM 4697 O O . VAL A 1 52 ? -8.687 2.175 -9.058 1.00 0.00 57 VAL A O 5
ATOM 4710 N N . SER A 1 53 ? -8.186 3.172 -7.115 1.00 0.00 58 SER A N 5
ATOM 4711 C CA . SER A 1 53 ? -6.855 3.668 -7.481 1.00 0.00 58 SER A CA 5
ATOM 4712 C C . SER A 1 53 ? -5.928 3.724 -6.247 1.00 0.00 58 SER A C 5
ATOM 4713 O O . SER A 1 53 ? -6.312 3.273 -5.164 1.00 0.00 58 SER A O 5
ATOM 4720 N N . GLU A 1 54 ? -4.723 4.297 -6.379 1.00 0.00 59 GLU A N 5
ATOM 4721 C CA . GLU A 1 54 ? -3.776 4.549 -5.274 1.00 0.00 59 GLU A CA 5
ATOM 4722 C C . GLU A 1 54 ? -4.420 5.166 -4.018 1.00 0.00 59 GLU A C 5
ATOM 4723 O O . GLU A 1 54 ? -4.037 4.816 -2.903 1.00 0.00 59 GLU A O 5
ATOM 4733 N N . ILE A 1 55 ? -5.450 6.002 -4.180 1.00 0.00 60 ILE A N 5
ATOM 4734 C CA . ILE A 1 55 ? -6.317 6.525 -3.109 1.00 0.00 60 ILE A CA 5
ATOM 4735 C C . ILE A 1 55 ? -6.693 5.452 -2.075 1.00 0.00 60 ILE A C 5
ATOM 4736 O O . ILE A 1 55 ? -6.602 5.711 -0.872 1.00 0.00 60 ILE A O 5
ATOM 4751 N N . THR A 1 56 ? -7.085 4.254 -2.526 1.00 0.00 61 THR A N 5
ATOM 4752 C CA . THR A 1 56 ? -7.578 3.172 -1.660 1.00 0.00 61 THR A CA 5
ATOM 4753 C C . THR A 1 56 ? -6.513 2.673 -0.691 1.00 0.00 61 THR A C 5
ATOM 4754 O O . THR A 1 56 ? -6.838 2.411 0.467 1.00 0.00 61 THR A O 5
ATOM 4765 N N . ILE A 1 57 ? -5.253 2.569 -1.121 1.00 0.00 62 ILE A N 5
ATOM 4766 C CA . ILE A 1 57 ? -4.140 2.182 -0.235 1.00 0.00 62 ILE A CA 5
ATOM 4767 C C . ILE A 1 57 ? -3.541 3.395 0.492 1.00 0.00 62 ILE A C 5
ATOM 4768 O O . ILE A 1 57 ? -3.158 3.264 1.656 1.00 0.00 62 ILE A O 5
ATOM 4783 N N . GLN A 1 58 ? -3.559 4.586 -0.116 1.00 0.00 63 GLN A N 5
ATOM 4784 C CA . GLN A 1 58 ? -3.167 5.841 0.528 1.00 0.00 63 GLN A CA 5
ATOM 4785 C C . GLN A 1 58 ? -3.970 6.073 1.810 1.00 0.00 63 GLN A C 5
ATOM 4786 O O . GLN A 1 58 ? -3.386 6.246 2.877 1.00 0.00 63 GLN A O 5
ATOM 4798 N N . GLU A 1 59 ? -5.301 6.014 1.715 1.00 0.00 64 GLU A N 5
ATOM 4799 C CA . GLU A 1 59 ? -6.219 6.245 2.833 1.00 0.00 64 GLU A CA 5
ATOM 4800 C C . GLU A 1 59 ? -6.076 5.209 3.958 1.00 0.00 64 GLU A C 5
ATOM 4801 O O . GLU A 1 59 ? -6.484 5.496 5.085 1.00 0.00 64 GLU A O 5
ATOM 4811 N N . ARG A 1 60 ? -5.482 4.040 3.674 1.00 0.00 65 ARG A N 5
ATOM 4812 C CA . ARG A 1 60 ? -5.113 3.023 4.665 1.00 0.00 65 ARG A CA 5
ATOM 4813 C C . ARG A 1 60 ? -3.755 3.345 5.307 1.00 0.00 65 ARG A C 5
ATOM 4814 O O . ARG A 1 60 ? -3.654 3.344 6.531 1.00 0.00 65 ARG A O 5
ATOM 4832 N N . ILE A 1 61 ? -2.715 3.644 4.521 1.00 0.00 66 ILE A N 5
ATOM 4833 C CA . ILE A 1 61 ? -1.364 3.958 5.038 1.00 0.00 66 ILE A CA 5
ATOM 4834 C C . ILE A 1 61 ? -1.379 5.244 5.884 1.00 0.00 66 ILE A C 5
ATOM 4835 O O . ILE A 1 61 ? -0.819 5.270 6.980 1.00 0.00 66 ILE A O 5
ATOM 4850 N N . ALA A 1 62 ? -2.062 6.289 5.409 1.00 0.00 67 ALA A N 5
ATOM 4851 C CA . ALA A 1 62 ? -2.127 7.590 6.072 1.00 0.00 67 ALA A CA 5
ATOM 4852 C C . ALA A 1 62 ? -2.867 7.542 7.425 1.00 0.00 67 ALA A C 5
ATOM 4853 O O . ALA A 1 62 ? -2.457 8.218 8.371 1.00 0.00 67 ALA A O 5
ATOM 4860 N N . ALA A 1 63 ? -3.933 6.734 7.538 1.00 0.00 68 ALA A N 5
ATOM 4861 C CA . ALA A 1 63 ? -4.784 6.648 8.730 1.00 0.00 68 ALA A CA 5
ATOM 4862 C C . ALA A 1 63 ? -4.123 5.852 9.864 1.00 0.00 68 ALA A C 5
ATOM 4863 O O . ALA A 1 63 ? -4.239 6.223 11.037 1.00 0.00 68 ALA A O 5
ATOM 4870 N N . LEU A 1 64 ? -3.387 4.795 9.502 1.00 0.00 69 LEU A N 5
ATOM 4871 C CA . LEU A 1 64 ? -2.542 4.008 10.404 1.00 0.00 69 LEU A CA 5
ATOM 4872 C C . LEU A 1 64 ? -1.362 4.837 10.951 1.00 0.00 69 LEU A C 5
ATOM 4873 O O . LEU A 1 64 ? -0.879 4.535 12.043 1.00 0.00 69 LEU A O 5
ATOM 4888 N N . GLY A 1 65 ? -0.994 5.944 10.288 1.00 0.00 70 GLY A N 5
ATOM 4889 C CA . GLY A 1 65 ? -0.129 7.007 10.828 1.00 0.00 70 GLY A CA 5
ATOM 4890 C C . GLY A 1 65 ? 1.156 7.259 10.041 1.00 0.00 70 GLY A C 5
ATOM 4891 O O . GLY A 1 65 ? 2.067 7.906 10.561 1.00 0.00 70 GLY A O 5
ATOM 4895 N N . TYR A 1 66 ? 1.253 6.738 8.815 1.00 0.00 71 TYR A N 5
ATOM 4896 C CA . TYR A 1 66 ? 2.466 6.755 7.981 1.00 0.00 71 TYR A CA 5
ATOM 4897 C C . TYR A 1 66 ? 2.233 7.587 6.699 1.00 0.00 71 TYR A C 5
ATOM 4898 O O . TYR A 1 66 ? 1.215 8.276 6.584 1.00 0.00 71 TYR A O 5
ATOM 4915 N N . THR A 1 67 ? 3.131 7.547 5.707 1.00 0.00 72 THR A N 5
ATOM 4916 C CA . THR A 1 67 ? 2.950 8.268 4.428 1.00 0.00 72 THR A CA 5
ATOM 4917 C C . THR A 1 67 ? 3.656 7.553 3.274 1.00 0.00 72 THR A C 5
ATOM 4918 O O . THR A 1 67 ? 4.388 6.597 3.514 1.00 0.00 72 THR A O 5
ATOM 4929 N N . LEU A 1 68 ? 3.446 8.000 2.033 1.00 0.00 73 LEU A N 5
ATOM 4930 C CA . LEU A 1 68 ? 3.876 7.321 0.802 1.00 0.00 73 LEU A CA 5
ATOM 4931 C C . LEU A 1 68 ? 4.460 8.265 -0.263 1.00 0.00 73 LEU A C 5
ATOM 4932 O O . LEU A 1 68 ? 4.192 9.471 -0.272 1.00 0.00 73 LEU A O 5
ATOM 4947 N N . ALA A 1 69 ? 5.187 7.681 -1.216 1.00 0.00 74 ALA A N 5
ATOM 4948 C CA . ALA A 1 69 ? 5.566 8.292 -2.488 1.00 0.00 74 ALA A CA 5
ATOM 4949 C C . ALA A 1 69 ? 5.373 7.265 -3.619 1.00 0.00 74 ALA A C 5
ATOM 4950 O O . ALA A 1 69 ? 6.149 6.317 -3.736 1.00 0.00 74 ALA A O 5
ATOM 4957 N N . GLU A 1 70 ? 4.337 7.446 -4.437 1.00 0.00 75 GLU A N 5
ATOM 4958 C CA . GLU A 1 70 ? 3.969 6.567 -5.555 1.00 0.00 75 GLU A CA 5
ATOM 4959 C C . GLU A 1 70 ? 3.939 7.426 -6.844 1.00 0.00 75 GLU A C 5
ATOM 4960 O O . GLU A 1 70 ? 2.901 8.018 -7.161 1.00 0.00 75 GLU A O 5
ATOM 4970 N N . PRO A 1 71 ? 5.092 7.595 -7.530 1.00 0.00 76 PRO A N 5
ATOM 4971 C CA . PRO A 1 71 ? 5.342 8.671 -8.505 1.00 0.00 76 PRO A CA 5
ATOM 4972 C C . PRO A 1 71 ? 4.856 8.400 -9.936 1.00 0.00 76 PRO A C 5
ATOM 4973 O O . PRO A 1 71 ? 4.914 9.342 -10.762 1.00 0.00 76 PRO A O 5
ATOM 4981 N N . PRO A 1 1 ? -8.733 -3.053 -16.312 1.00 0.00 6 PRO A N 6
ATOM 4982 C CA . PRO A 1 1 ? -7.747 -4.087 -15.953 1.00 0.00 6 PRO A CA 6
ATOM 4983 C C . PRO A 1 1 ? -6.653 -3.606 -14.992 1.00 0.00 6 PRO A C 6
ATOM 4984 O O . PRO A 1 1 ? -6.102 -2.515 -15.150 1.00 0.00 6 PRO A O 6
ATOM 4993 N N . LEU A 1 2 ? -6.351 -4.442 -13.998 1.00 0.00 7 LEU A N 6
ATOM 4994 C CA . LEU A 1 2 ? -5.410 -4.194 -12.903 1.00 0.00 7 LEU A CA 6
ATOM 4995 C C . LEU A 1 2 ? -3.922 -4.293 -13.287 1.00 0.00 7 LEU A C 6
ATOM 4996 O O . LEU A 1 2 ? -3.543 -5.078 -14.158 1.00 0.00 7 LEU A O 6
ATOM 5011 N N . LYS A 1 3 ? -3.074 -3.512 -12.605 1.00 0.00 8 LYS A N 6
ATOM 5012 C CA . LYS A 1 3 ? -1.614 -3.444 -12.805 1.00 0.00 8 LYS A CA 6
ATOM 5013 C C . LYS A 1 3 ? -0.816 -3.702 -11.508 1.00 0.00 8 LYS A C 6
ATOM 5014 O O . LYS A 1 3 ? -1.101 -3.089 -10.478 1.00 0.00 8 LYS A O 6
ATOM 5029 N N . THR A 1 4 ? 0.187 -4.592 -11.559 1.00 0.00 9 THR A N 6
ATOM 5030 C CA . THR A 1 4 ? 1.129 -4.891 -10.457 1.00 0.00 9 THR A CA 6
ATOM 5031 C C . THR A 1 4 ? 2.232 -3.836 -10.437 1.00 0.00 9 THR A C 6
ATOM 5032 O O . THR A 1 4 ? 2.679 -3.420 -11.507 1.00 0.00 9 THR A O 6
ATOM 5043 N N . GLN A 1 5 ? 2.674 -3.389 -9.255 1.00 0.00 10 GLN A N 6
ATOM 5044 C CA . GLN A 1 5 ? 3.633 -2.292 -9.135 1.00 0.00 10 GLN A CA 6
ATOM 5045 C C . GLN A 1 5 ? 4.278 -2.223 -7.743 1.00 0.00 10 GLN A C 6
ATOM 5046 O O . GLN A 1 5 ? 3.632 -2.558 -6.748 1.00 0.00 10 GLN A O 6
ATOM 5058 N N . GLN A 1 6 ? 5.528 -1.743 -7.676 1.00 0.00 11 GLN A N 6
ATOM 5059 C CA . GLN A 1 6 ? 6.245 -1.409 -6.441 1.00 0.00 11 GLN A CA 6
ATOM 5060 C C . GLN A 1 6 ? 5.934 0.030 -5.994 1.00 0.00 11 GLN A C 6
ATOM 5061 O O . GLN A 1 6 ? 5.869 0.960 -6.802 1.00 0.00 11 GLN A O 6
ATOM 5073 N N . MET A 1 7 ? 5.831 0.236 -4.683 1.00 0.00 12 MET A N 6
ATOM 5074 C CA . MET A 1 7 ? 5.377 1.455 -4.018 1.00 0.00 12 MET A CA 6
ATOM 5075 C C . MET A 1 7 ? 6.324 1.796 -2.860 1.00 0.00 12 MET A C 6
ATOM 5076 O O . MET A 1 7 ? 6.563 0.972 -1.972 1.00 0.00 12 MET A O 6
ATOM 5088 N N . GLN A 1 8 ? 6.847 3.022 -2.859 1.00 0.00 13 GLN A N 6
ATOM 5089 C CA . GLN A 1 8 ? 7.609 3.580 -1.744 1.00 0.00 13 GLN A CA 6
ATOM 5090 C C . GLN A 1 8 ? 6.640 4.040 -0.639 1.00 0.00 13 GLN A C 6
ATOM 5091 O O . GLN A 1 8 ? 5.657 4.718 -0.934 1.00 0.00 13 GLN A O 6
ATOM 5103 N N . VAL A 1 9 ? 6.931 3.742 0.630 1.00 0.00 14 VAL A N 6
ATOM 5104 C CA . VAL A 1 9 ? 6.086 4.058 1.801 1.00 0.00 14 VAL A CA 6
ATOM 5105 C C . VAL A 1 9 ? 6.962 4.564 2.948 1.00 0.00 14 VAL A C 6
ATOM 5106 O O . VAL A 1 9 ? 8.059 4.051 3.157 1.00 0.00 14 VAL A O 6
ATOM 5119 N N . GLY A 1 10 ? 6.469 5.567 3.685 1.00 0.00 15 GLY A N 6
ATOM 5120 C CA . GLY A 1 10 ? 7.148 6.184 4.830 1.00 0.00 15 GLY A CA 6
ATOM 5121 C C . GLY A 1 10 ? 6.399 5.952 6.143 1.00 0.00 15 GLY A C 6
ATOM 5122 O O . GLY A 1 10 ? 5.185 6.132 6.199 1.00 0.00 15 GLY A O 6
ATOM 5126 N N . GLY A 1 11 ? 7.128 5.579 7.201 1.00 0.00 16 GLY A N 6
ATOM 5127 C CA . GLY A 1 11 ? 6.618 5.378 8.570 1.00 0.00 16 GLY A CA 6
ATOM 5128 C C . GLY A 1 11 ? 6.270 3.928 8.937 1.00 0.00 16 GLY A C 6
ATOM 5129 O O . GLY A 1 11 ? 6.251 3.591 10.121 1.00 0.00 16 GLY A O 6
ATOM 5133 N N . MET A 1 12 ? 6.056 3.049 7.950 1.00 0.00 17 MET A N 6
ATOM 5134 C CA . MET A 1 12 ? 5.787 1.614 8.161 1.00 0.00 17 MET A CA 6
ATOM 5135 C C . MET A 1 12 ? 7.046 0.833 8.591 1.00 0.00 17 MET A C 6
ATOM 5136 O O . MET A 1 12 ? 6.935 -0.250 9.167 1.00 0.00 17 MET A O 6
ATOM 5148 N N . ARG A 1 13 ? 8.232 1.400 8.341 1.00 0.00 18 ARG A N 6
ATOM 5149 C CA . ARG A 1 13 ? 9.551 0.952 8.805 1.00 0.00 18 ARG A CA 6
ATOM 5150 C C . ARG A 1 13 ? 9.666 1.128 10.333 1.00 0.00 18 ARG A C 6
ATOM 5151 O O . ARG A 1 13 ? 10.025 2.213 10.800 1.00 0.00 18 ARG A O 6
ATOM 5169 N N . CYS A 1 14 ? 9.315 0.079 11.085 1.00 0.00 19 CYS A N 6
ATOM 5170 C CA . CYS A 1 14 ? 9.132 0.012 12.550 1.00 0.00 19 CYS A CA 6
ATOM 5171 C C . CYS A 1 14 ? 8.623 -1.396 12.942 1.00 0.00 19 CYS A C 6
ATOM 5172 O O . CYS A 1 14 ? 7.927 -2.031 12.148 1.00 0.00 19 CYS A O 6
ATOM 5179 N N . ALA A 1 15 ? 8.945 -1.903 14.139 1.00 0.00 20 ALA A N 6
ATOM 5180 C CA . ALA A 1 15 ? 8.668 -3.292 14.528 1.00 0.00 20 ALA A CA 6
ATOM 5181 C C . ALA A 1 15 ? 7.184 -3.693 14.401 1.00 0.00 20 ALA A C 6
ATOM 5182 O O . ALA A 1 15 ? 6.301 -3.076 15.004 1.00 0.00 20 ALA A O 6
ATOM 5189 N N . ALA A 1 16 ? 6.935 -4.736 13.599 1.00 0.00 21 ALA A N 6
ATOM 5190 C CA . ALA A 1 16 ? 5.643 -5.367 13.287 1.00 0.00 21 ALA A CA 6
ATOM 5191 C C . ALA A 1 16 ? 4.702 -4.508 12.415 1.00 0.00 21 ALA A C 6
ATOM 5192 O O . ALA A 1 16 ? 3.646 -4.982 11.999 1.00 0.00 21 ALA A O 6
ATOM 5199 N N . CYS A 1 17 ? 5.045 -3.250 12.126 1.00 0.00 22 CYS A N 6
ATOM 5200 C CA . CYS A 1 17 ? 4.087 -2.250 11.648 1.00 0.00 22 CYS A CA 6
ATOM 5201 C C . CYS A 1 17 ? 3.495 -2.528 10.256 1.00 0.00 22 CYS A C 6
ATOM 5202 O O . CYS A 1 17 ? 2.384 -2.079 9.967 1.00 0.00 22 CYS A O 6
ATOM 5209 N N . ALA A 1 18 ? 4.170 -3.310 9.413 1.00 0.00 23 ALA A N 6
ATOM 5210 C CA . ALA A 1 18 ? 3.624 -3.777 8.146 1.00 0.00 23 ALA A CA 6
ATOM 5211 C C . ALA A 1 18 ? 2.410 -4.715 8.305 1.00 0.00 23 ALA A C 6
ATOM 5212 O O . ALA A 1 18 ? 1.547 -4.735 7.428 1.00 0.00 23 ALA A O 6
ATOM 5219 N N . SER A 1 19 ? 2.260 -5.435 9.425 1.00 0.00 24 SER A N 6
ATOM 5220 C CA . SER A 1 19 ? 1.106 -6.334 9.622 1.00 0.00 24 SER A CA 6
ATOM 5221 C C . SER A 1 19 ? -0.213 -5.569 9.832 1.00 0.00 24 SER A C 6
ATOM 5222 O O . SER A 1 19 ? -1.293 -6.122 9.639 1.00 0.00 24 SER A O 6
ATOM 5229 N N . SER A 1 20 ? -0.130 -4.280 10.167 1.00 0.00 25 SER A N 6
ATOM 5230 C CA . SER A 1 20 ? -1.253 -3.341 10.307 1.00 0.00 25 SER A CA 6
ATOM 5231 C C . SER A 1 20 ? -1.745 -2.816 8.947 1.00 0.00 25 SER A C 6
ATOM 5232 O O . SER A 1 20 ? -2.855 -2.289 8.842 1.00 0.00 25 SER A O 6
ATOM 5239 N N . ILE A 1 21 ? -0.947 -3.002 7.889 1.00 0.00 26 ILE A N 6
ATOM 5240 C CA . ILE A 1 21 ? -1.359 -2.842 6.487 1.00 0.00 26 ILE A CA 6
ATOM 5241 C C . ILE A 1 21 ? -1.765 -4.201 5.900 1.00 0.00 26 ILE A C 6
ATOM 5242 O O . ILE A 1 21 ? -2.826 -4.296 5.283 1.00 0.00 26 ILE A O 6
ATOM 5257 N N . GLU A 1 22 ? -0.932 -5.236 6.058 1.00 0.00 27 GLU A N 6
ATOM 5258 C CA . GLU A 1 22 ? -1.066 -6.456 5.254 1.00 0.00 27 GLU A CA 6
ATOM 5259 C C . GLU A 1 22 ? -2.253 -7.335 5.678 1.00 0.00 27 GLU A C 6
ATOM 5260 O O . GLU A 1 22 ? -2.824 -8.005 4.810 1.00 0.00 27 GLU A O 6
ATOM 5270 N N . ARG A 1 23 ? -2.683 -7.313 6.953 1.00 0.00 28 ARG A N 6
ATOM 5271 C CA . ARG A 1 23 ? -3.871 -8.095 7.353 1.00 0.00 28 ARG A CA 6
ATOM 5272 C C . ARG A 1 23 ? -5.141 -7.603 6.627 1.00 0.00 28 ARG A C 6
ATOM 5273 O O . ARG A 1 23 ? -5.931 -8.416 6.146 1.00 0.00 28 ARG A O 6
ATOM 5291 N N . ALA A 1 24 ? -5.329 -6.290 6.485 1.00 0.00 29 ALA A N 6
ATOM 5292 C CA . ALA A 1 24 ? -6.454 -5.678 5.774 1.00 0.00 29 ALA A CA 6
ATOM 5293 C C . ALA A 1 24 ? -6.340 -5.810 4.247 1.00 0.00 29 ALA A C 6
ATOM 5294 O O . ALA A 1 24 ? -7.356 -5.865 3.553 1.00 0.00 29 ALA A O 6
ATOM 5301 N N . LEU A 1 25 ? -5.117 -5.859 3.706 1.00 0.00 30 LEU A N 6
ATOM 5302 C CA . LEU A 1 25 ? -4.831 -5.761 2.268 1.00 0.00 30 LEU A CA 6
ATOM 5303 C C . LEU A 1 25 ? -5.414 -6.906 1.416 1.00 0.00 30 LEU A C 6
ATOM 5304 O O . LEU A 1 25 ? -5.629 -6.722 0.218 1.00 0.00 30 LEU A O 6
ATOM 5319 N N . GLU A 1 26 ? -5.750 -8.050 2.020 1.00 0.00 31 GLU A N 6
ATOM 5320 C CA . GLU A 1 26 ? -6.477 -9.153 1.369 1.00 0.00 31 GLU A CA 6
ATOM 5321 C C . GLU A 1 26 ? -8.003 -8.938 1.303 1.00 0.00 31 GLU A C 6
ATOM 5322 O O . GLU A 1 26 ? -8.702 -9.723 0.656 1.00 0.00 31 GLU A O 6
ATOM 5332 N N . ARG A 1 27 ? -8.525 -7.887 1.951 1.00 0.00 32 ARG A N 6
ATOM 5333 C CA . ARG A 1 27 ? -9.952 -7.540 2.010 1.00 0.00 32 ARG A CA 6
ATOM 5334 C C . ARG A 1 27 ? -10.290 -6.140 1.450 1.00 0.00 32 ARG A C 6
ATOM 5335 O O . ARG A 1 27 ? -11.471 -5.839 1.254 1.00 0.00 32 ARG A O 6
ATOM 5353 N N . LEU A 1 28 ? -9.301 -5.275 1.179 1.00 0.00 33 LEU A N 6
ATOM 5354 C CA . LEU A 1 28 ? -9.519 -3.947 0.573 1.00 0.00 33 LEU A CA 6
ATOM 5355 C C . LEU A 1 28 ? -10.125 -4.030 -0.846 1.00 0.00 33 LEU A C 6
ATOM 5356 O O . LEU A 1 28 ? -10.041 -5.060 -1.516 1.00 0.00 33 LEU A O 6
ATOM 5371 N N . LYS A 1 29 ? -10.745 -2.932 -1.295 1.00 0.00 34 LYS A N 6
ATOM 5372 C CA . LYS A 1 29 ? -11.481 -2.830 -2.569 1.00 0.00 34 LYS A CA 6
ATOM 5373 C C . LYS A 1 29 ? -10.588 -2.571 -3.803 1.00 0.00 34 LYS A C 6
ATOM 5374 O O . LYS A 1 29 ? -9.682 -1.734 -3.765 1.00 0.00 34 LYS A O 6
ATOM 5389 N N . GLY A 1 30 ? -10.874 -3.251 -4.919 1.00 0.00 35 GLY A N 6
ATOM 5390 C CA . GLY A 1 30 ? -10.209 -3.081 -6.222 1.00 0.00 35 GLY A CA 6
ATOM 5391 C C . GLY A 1 30 ? -8.736 -3.505 -6.276 1.00 0.00 35 GLY A C 6
ATOM 5392 O O . GLY A 1 30 ? -8.022 -3.050 -7.168 1.00 0.00 35 GLY A O 6
ATOM 5396 N N . VAL A 1 31 ? -8.285 -4.371 -5.363 1.00 0.00 36 VAL A N 6
ATOM 5397 C CA . VAL A 1 31 ? -6.875 -4.759 -5.158 1.00 0.00 36 VAL A CA 6
ATOM 5398 C C . VAL A 1 31 ? -6.745 -6.269 -4.902 1.00 0.00 36 VAL A C 6
ATOM 5399 O O . VAL A 1 31 ? -7.281 -6.806 -3.933 1.00 0.00 36 VAL A O 6
ATOM 5412 N N . ALA A 1 32 ? -6.032 -6.959 -5.798 1.00 0.00 37 ALA A N 6
ATOM 5413 C CA . ALA A 1 32 ? -6.092 -8.417 -5.949 1.00 0.00 37 ALA A CA 6
ATOM 5414 C C . ALA A 1 32 ? -4.861 -9.188 -5.445 1.00 0.00 37 ALA A C 6
ATOM 5415 O O . ALA A 1 32 ? -4.995 -10.364 -5.104 1.00 0.00 37 ALA A O 6
ATOM 5422 N N . GLU A 1 33 ? -3.671 -8.572 -5.431 1.00 0.00 38 GLU A N 6
ATOM 5423 C CA . GLU A 1 33 ? -2.412 -9.302 -5.220 1.00 0.00 38 GLU A CA 6
ATOM 5424 C C . GLU A 1 33 ? -1.253 -8.379 -4.800 1.00 0.00 38 GLU A C 6
ATOM 5425 O O . GLU A 1 33 ? -0.724 -7.617 -5.612 1.00 0.00 38 GLU A O 6
ATOM 5435 N N . ALA A 1 34 ? -0.834 -8.446 -3.535 1.00 0.00 39 ALA A N 6
ATOM 5436 C CA . ALA A 1 34 ? 0.101 -7.496 -2.924 1.00 0.00 39 ALA A CA 6
ATOM 5437 C C . ALA A 1 34 ? 1.023 -8.132 -1.863 1.00 0.00 39 ALA A C 6
ATOM 5438 O O . ALA A 1 34 ? 0.765 -9.231 -1.367 1.00 0.00 39 ALA A O 6
ATOM 5445 N N . SER A 1 35 ? 2.095 -7.439 -1.475 1.00 0.00 40 SER A N 6
ATOM 5446 C CA . SER A 1 35 ? 3.086 -7.931 -0.506 1.00 0.00 40 SER A CA 6
ATOM 5447 C C . SER A 1 35 ? 3.902 -6.804 0.153 1.00 0.00 40 SER A C 6
ATOM 5448 O O . SER A 1 35 ? 4.503 -5.986 -0.549 1.00 0.00 40 SER A O 6
ATOM 5455 N N . VAL A 1 36 ? 3.973 -6.775 1.490 1.00 0.00 41 VAL A N 6
ATOM 5456 C CA . VAL A 1 36 ? 4.832 -5.822 2.239 1.00 0.00 41 VAL A CA 6
ATOM 5457 C C . VAL A 1 36 ? 6.303 -6.268 2.263 1.00 0.00 41 VAL A C 6
ATOM 5458 O O . VAL A 1 36 ? 6.596 -7.453 2.088 1.00 0.00 41 VAL A O 6
ATOM 5471 N N . THR A 1 37 ? 7.229 -5.329 2.510 1.00 0.00 42 THR A N 6
ATOM 5472 C CA . THR A 1 37 ? 8.666 -5.604 2.689 1.00 0.00 42 THR A CA 6
ATOM 5473 C C . THR A 1 37 ? 9.147 -4.942 3.975 1.00 0.00 42 THR A C 6
ATOM 5474 O O . THR A 1 37 ? 9.275 -3.720 4.030 1.00 0.00 42 THR A O 6
ATOM 5485 N N . VAL A 1 38 ? 9.415 -5.740 5.004 1.00 0.00 43 VAL A N 6
ATOM 5486 C CA . VAL A 1 38 ? 9.656 -5.254 6.376 1.00 0.00 43 VAL A CA 6
ATOM 5487 C C . VAL A 1 38 ? 11.004 -4.531 6.535 1.00 0.00 43 VAL A C 6
ATOM 5488 O O . VAL A 1 38 ? 11.050 -3.514 7.229 1.00 0.00 43 VAL A O 6
ATOM 5501 N N . ALA A 1 39 ? 12.084 -5.003 5.897 1.00 0.00 44 ALA A N 6
ATOM 5502 C CA . ALA A 1 39 ? 13.443 -4.485 6.116 1.00 0.00 44 ALA A CA 6
ATOM 5503 C C . ALA A 1 39 ? 13.594 -2.969 5.887 1.00 0.00 44 ALA A C 6
ATOM 5504 O O . ALA A 1 39 ? 14.317 -2.317 6.649 1.00 0.00 44 ALA A O 6
ATOM 5511 N N . THR A 1 40 ? 12.905 -2.419 4.876 1.00 0.00 45 THR A N 6
ATOM 5512 C CA . THR A 1 40 ? 12.872 -0.981 4.549 1.00 0.00 45 THR A CA 6
ATOM 5513 C C . THR A 1 40 ? 11.473 -0.366 4.616 1.00 0.00 45 THR A C 6
ATOM 5514 O O . THR A 1 40 ? 11.351 0.848 4.478 1.00 0.00 45 THR A O 6
ATOM 5525 N N . GLY A 1 41 ? 10.420 -1.154 4.869 1.00 0.00 46 GLY A N 6
ATOM 5526 C CA . GLY A 1 41 ? 9.053 -0.666 5.087 1.00 0.00 46 GLY A CA 6
ATOM 5527 C C . GLY A 1 41 ? 8.381 -0.162 3.808 1.00 0.00 46 GLY A C 6
ATOM 5528 O O . GLY A 1 41 ? 7.761 0.901 3.840 1.00 0.00 46 GLY A O 6
ATOM 5532 N N . ARG A 1 42 ? 8.528 -0.908 2.706 1.00 0.00 47 ARG A N 6
ATOM 5533 C CA . ARG A 1 42 ? 7.970 -0.612 1.371 1.00 0.00 47 ARG A CA 6
ATOM 5534 C C . ARG A 1 42 ? 6.915 -1.653 0.938 1.00 0.00 47 ARG A C 6
ATOM 5535 O O . ARG A 1 42 ? 6.613 -2.581 1.694 1.00 0.00 47 ARG A O 6
ATOM 5553 N N . LEU A 1 43 ? 6.327 -1.497 -0.256 1.00 0.00 48 LEU A N 6
ATOM 5554 C CA . LEU A 1 43 ? 5.160 -2.269 -0.716 1.00 0.00 48 LEU A CA 6
ATOM 5555 C C . LEU A 1 43 ? 5.238 -2.661 -2.203 1.00 0.00 48 LEU A C 6
ATOM 5556 O O . LEU A 1 43 ? 5.897 -1.994 -3.002 1.00 0.00 48 LEU A O 6
ATOM 5571 N N . THR A 1 44 ? 4.491 -3.706 -2.576 1.00 0.00 49 THR A N 6
ATOM 5572 C CA . THR A 1 44 ? 4.168 -4.132 -3.950 1.00 0.00 49 THR A CA 6
ATOM 5573 C C . THR A 1 44 ? 2.684 -4.448 -3.967 1.00 0.00 49 THR A C 6
ATOM 5574 O O . THR A 1 44 ? 2.197 -5.064 -3.024 1.00 0.00 49 THR A O 6
ATOM 5585 N N . VAL A 1 45 ? 1.966 -4.013 -4.999 1.00 0.00 50 VAL A N 6
ATOM 5586 C CA . VAL A 1 45 ? 0.492 -4.004 -5.019 1.00 0.00 50 VAL A CA 6
ATOM 5587 C C . VAL A 1 45 ? -0.067 -4.125 -6.441 1.00 0.00 50 VAL A C 6
ATOM 5588 O O . VAL A 1 45 ? 0.491 -3.542 -7.370 1.00 0.00 50 VAL A O 6
ATOM 5601 N N . THR A 1 46 ? -1.164 -4.883 -6.600 1.00 0.00 51 THR A N 6
ATOM 5602 C CA . THR A 1 46 ? -1.888 -5.092 -7.867 1.00 0.00 51 THR A CA 6
ATOM 5603 C C . THR A 1 46 ? -3.321 -4.600 -7.732 1.00 0.00 51 THR A C 6
ATOM 5604 O O . THR A 1 46 ? -4.116 -5.240 -7.050 1.00 0.00 51 THR A O 6
ATOM 5615 N N . TYR A 1 47 ? -3.646 -3.487 -8.395 1.00 0.00 52 TYR A N 6
ATOM 5616 C CA . TYR A 1 47 ? -4.929 -2.767 -8.275 1.00 0.00 52 TYR A CA 6
ATOM 5617 C C . TYR A 1 47 ? -5.400 -2.168 -9.620 1.00 0.00 52 TYR A C 6
ATOM 5618 O O . TYR A 1 47 ? -4.599 -2.064 -10.552 1.00 0.00 52 TYR A O 6
ATOM 5635 N N . ASP A 1 48 ? -6.679 -1.784 -9.760 1.00 0.00 53 ASP A N 6
ATOM 5636 C CA . ASP A 1 48 ? -7.207 -1.206 -11.000 1.00 0.00 53 ASP A CA 6
ATOM 5637 C C . ASP A 1 48 ? -7.118 0.335 -11.022 1.00 0.00 53 ASP A C 6
ATOM 5638 O O . ASP A 1 48 ? -7.281 0.973 -9.979 1.00 0.00 53 ASP A O 6
ATOM 5646 N N . PRO A 1 49 ? -6.870 0.947 -12.197 1.00 0.00 54 PRO A N 6
ATOM 5647 C CA . PRO A 1 49 ? -6.758 2.393 -12.339 1.00 0.00 54 PRO A CA 6
ATOM 5648 C C . PRO A 1 49 ? -8.100 3.087 -12.638 1.00 0.00 54 PRO A C 6
ATOM 5649 O O . PRO A 1 49 ? -8.090 4.274 -12.969 1.00 0.00 54 PRO A O 6
ATOM 5657 N N . LYS A 1 50 ? -9.246 2.388 -12.559 1.00 0.00 55 LYS A N 6
ATOM 5658 C CA . LYS A 1 50 ? -10.519 2.870 -13.147 1.00 0.00 55 LYS A CA 6
ATOM 5659 C C . LYS A 1 50 ? -11.712 2.889 -12.182 1.00 0.00 55 LYS A C 6
ATOM 5660 O O . LYS A 1 50 ? -12.444 3.876 -12.123 1.00 0.00 55 LYS A O 6
ATOM 5675 N N . GLN A 1 51 ? -11.928 1.812 -11.432 1.00 0.00 56 GLN A N 6
ATOM 5676 C CA . GLN A 1 51 ? -12.930 1.714 -10.370 1.00 0.00 56 GLN A CA 6
ATOM 5677 C C . GLN A 1 51 ? -12.331 2.074 -8.999 1.00 0.00 56 GLN A C 6
ATOM 5678 O O . GLN A 1 51 ? -13.071 2.501 -8.110 1.00 0.00 56 GLN A O 6
ATOM 5690 N N . VAL A 1 52 ? -11.005 1.959 -8.837 1.00 0.00 57 VAL A N 6
ATOM 5691 C CA . VAL A 1 52 ? -10.242 2.541 -7.720 1.00 0.00 57 VAL A CA 6
ATOM 5692 C C . VAL A 1 52 ? -8.986 3.282 -8.227 1.00 0.00 57 VAL A C 6
ATOM 5693 O O . VAL A 1 52 ? -8.938 3.721 -9.378 1.00 0.00 57 VAL A O 6
ATOM 5706 N N . SER A 1 53 ? -7.992 3.457 -7.355 1.00 0.00 58 SER A N 6
ATOM 5707 C CA . SER A 1 53 ? -6.697 4.117 -7.559 1.00 0.00 58 SER A CA 6
ATOM 5708 C C . SER A 1 53 ? -5.844 3.916 -6.285 1.00 0.00 58 SER A C 6
ATOM 5709 O O . SER A 1 53 ? -6.267 3.200 -5.367 1.00 0.00 58 SER A O 6
ATOM 5716 N N . GLU A 1 54 ? -4.697 4.598 -6.156 1.00 0.00 59 GLU A N 6
ATOM 5717 C CA . GLU A 1 54 ? -3.891 4.636 -4.921 1.00 0.00 59 GLU A CA 6
ATOM 5718 C C . GLU A 1 54 ? -4.699 5.060 -3.669 1.00 0.00 59 GLU A C 6
ATOM 5719 O O . GLU A 1 54 ? -4.333 4.717 -2.545 1.00 0.00 59 GLU A O 6
ATOM 5729 N N . ILE A 1 55 ? -5.863 5.703 -3.847 1.00 0.00 60 ILE A N 6
ATOM 5730 C CA . ILE A 1 55 ? -6.850 5.998 -2.791 1.00 0.00 60 ILE A CA 6
ATOM 5731 C C . ILE A 1 55 ? -7.277 4.751 -1.988 1.00 0.00 60 ILE A C 6
ATOM 5732 O O . ILE A 1 55 ? -7.514 4.867 -0.779 1.00 0.00 60 ILE A O 6
ATOM 5747 N N . THR A 1 56 ? -7.336 3.558 -2.608 1.00 0.00 61 THR A N 6
ATOM 5748 C CA . THR A 1 56 ? -7.653 2.280 -1.929 1.00 0.00 61 THR A CA 6
ATOM 5749 C C . THR A 1 56 ? -6.730 2.029 -0.750 1.00 0.00 61 THR A C 6
ATOM 5750 O O . THR A 1 56 ? -7.195 1.669 0.330 1.00 0.00 61 THR A O 6
ATOM 5761 N N . ILE A 1 57 ? -5.429 2.216 -0.961 1.00 0.00 62 ILE A N 6
ATOM 5762 C CA . ILE A 1 57 ? -4.386 1.848 0.003 1.00 0.00 62 ILE A CA 6
ATOM 5763 C C . ILE A 1 57 ? -3.912 3.060 0.822 1.00 0.00 62 ILE A C 6
ATOM 5764 O O . ILE A 1 57 ? -3.585 2.901 2.000 1.00 0.00 62 ILE A O 6
ATOM 5779 N N . GLN A 1 58 ? -4.004 4.277 0.269 1.00 0.00 63 GLN A N 6
ATOM 5780 C CA . GLN A 1 58 ? -3.800 5.533 0.996 1.00 0.00 63 GLN A CA 6
ATOM 5781 C C . GLN A 1 58 ? -4.709 5.621 2.226 1.00 0.00 63 GLN A C 6
ATOM 5782 O O . GLN A 1 58 ? -4.211 5.901 3.310 1.00 0.00 63 GLN A O 6
ATOM 5794 N N . GLU A 1 59 ? -6.011 5.345 2.094 1.00 0.00 64 GLU A N 6
ATOM 5795 C CA . GLU A 1 59 ? -6.977 5.488 3.196 1.00 0.00 64 GLU A CA 6
ATOM 5796 C C . GLU A 1 59 ? -6.793 4.465 4.345 1.00 0.00 64 GLU A C 6
ATOM 5797 O O . GLU A 1 59 ? -7.432 4.612 5.391 1.00 0.00 64 GLU A O 6
ATOM 5807 N N . ARG A 1 60 ? -5.904 3.466 4.188 1.00 0.00 65 ARG A N 6
ATOM 5808 C CA . ARG A 1 60 ? -5.350 2.627 5.271 1.00 0.00 65 ARG A CA 6
ATOM 5809 C C . ARG A 1 60 ? -3.989 3.170 5.725 1.00 0.00 65 ARG A C 6
ATOM 5810 O O . ARG A 1 60 ? -3.805 3.418 6.913 1.00 0.00 65 ARG A O 6
ATOM 5828 N N . ILE A 1 61 ? -3.034 3.367 4.810 1.00 0.00 66 ILE A N 6
ATOM 5829 C CA . ILE A 1 61 ? -1.657 3.787 5.145 1.00 0.00 66 ILE A CA 6
ATOM 5830 C C . ILE A 1 61 ? -1.649 5.126 5.898 1.00 0.00 66 ILE A C 6
ATOM 5831 O O . ILE A 1 61 ? -1.044 5.222 6.962 1.00 0.00 66 ILE A O 6
ATOM 5846 N N . ALA A 1 62 ? -2.383 6.131 5.418 1.00 0.00 67 ALA A N 6
ATOM 5847 C CA . ALA A 1 62 ? -2.483 7.437 6.071 1.00 0.00 67 ALA A CA 6
ATOM 5848 C C . ALA A 1 62 ? -3.255 7.383 7.412 1.00 0.00 67 ALA A C 6
ATOM 5849 O O . ALA A 1 62 ? -3.069 8.257 8.258 1.00 0.00 67 ALA A O 6
ATOM 5856 N N . ALA A 1 63 ? -4.104 6.366 7.630 1.00 0.00 68 ALA A N 6
ATOM 5857 C CA . ALA A 1 63 ? -4.866 6.149 8.870 1.00 0.00 68 ALA A CA 6
ATOM 5858 C C . ALA A 1 63 ? -4.059 5.388 9.942 1.00 0.00 68 ALA A C 6
ATOM 5859 O O . ALA A 1 63 ? -4.333 5.514 11.137 1.00 0.00 68 ALA A O 6
ATOM 5866 N N . LEU A 1 64 ? -3.014 4.662 9.529 1.00 0.00 69 LEU A N 6
ATOM 5867 C CA . LEU A 1 64 ? -1.901 4.260 10.399 1.00 0.00 69 LEU A CA 6
ATOM 5868 C C . LEU A 1 64 ? -0.957 5.432 10.750 1.00 0.00 69 LEU A C 6
ATOM 5869 O O . LEU A 1 64 ? -0.057 5.255 11.570 1.00 0.00 69 LEU A O 6
ATOM 5884 N N . GLY A 1 65 ? -1.134 6.617 10.149 1.00 0.00 70 GLY A N 6
ATOM 5885 C CA . GLY A 1 65 ? -0.257 7.788 10.318 1.00 0.00 70 GLY A CA 6
ATOM 5886 C C . GLY A 1 65 ? 0.972 7.774 9.401 1.00 0.00 70 GLY A C 6
ATOM 5887 O O . GLY A 1 65 ? 1.814 8.669 9.483 1.00 0.00 70 GLY A O 6
ATOM 5891 N N . TYR A 1 66 ? 1.081 6.768 8.531 1.00 0.00 71 TYR A N 6
ATOM 5892 C CA . TYR A 1 66 ? 2.157 6.591 7.553 1.00 0.00 71 TYR A CA 6
ATOM 5893 C C . TYR A 1 66 ? 1.835 7.369 6.256 1.00 0.00 71 TYR A C 6
ATOM 5894 O O . TYR A 1 66 ? 0.900 8.177 6.223 1.00 0.00 71 TYR A O 6
ATOM 5911 N N . THR A 1 67 ? 2.571 7.137 5.163 1.00 0.00 72 THR A N 6
ATOM 5912 C CA . THR A 1 67 ? 2.285 7.727 3.839 1.00 0.00 72 THR A CA 6
ATOM 5913 C C . THR A 1 67 ? 2.895 6.877 2.717 1.00 0.00 72 THR A C 6
ATOM 5914 O O . THR A 1 67 ? 3.599 5.914 3.006 1.00 0.00 72 THR A O 6
ATOM 5925 N N . LEU A 1 68 ? 2.630 7.213 1.451 1.00 0.00 73 LEU A N 6
ATOM 5926 C CA . LEU A 1 68 ? 2.909 6.387 0.263 1.00 0.00 73 LEU A CA 6
ATOM 5927 C C . LEU A 1 68 ? 3.345 7.200 -0.968 1.00 0.00 73 LEU A C 6
ATOM 5928 O O . LEU A 1 68 ? 3.269 8.429 -0.966 1.00 0.00 73 LEU A O 6
ATOM 5943 N N . ALA A 1 69 ? 3.748 6.508 -2.039 1.00 0.00 74 ALA A N 6
ATOM 5944 C CA . ALA A 1 69 ? 3.917 7.046 -3.392 1.00 0.00 74 ALA A CA 6
ATOM 5945 C C . ALA A 1 69 ? 3.805 5.944 -4.463 1.00 0.00 74 ALA A C 6
ATOM 5946 O O . ALA A 1 69 ? 4.346 4.849 -4.299 1.00 0.00 74 ALA A O 6
ATOM 5953 N N . GLU A 1 70 ? 3.176 6.255 -5.596 1.00 0.00 75 GLU A N 6
ATOM 5954 C CA . GLU A 1 70 ? 3.064 5.377 -6.775 1.00 0.00 75 GLU A CA 6
ATOM 5955 C C . GLU A 1 70 ? 2.873 6.270 -8.019 1.00 0.00 75 GLU A C 6
ATOM 5956 O O . GLU A 1 70 ? 1.733 6.516 -8.432 1.00 0.00 75 GLU A O 6
ATOM 5966 N N . PRO A 1 71 ? 3.957 6.893 -8.526 1.00 0.00 76 PRO A N 6
ATOM 5967 C CA . PRO A 1 71 ? 3.892 8.008 -9.473 1.00 0.00 76 PRO A CA 6
ATOM 5968 C C . PRO A 1 71 ? 3.779 7.608 -10.951 1.00 0.00 76 PRO A C 6
ATOM 5969 O O . PRO A 1 71 ? 3.318 8.476 -11.727 1.00 0.00 76 PRO A O 6
ATOM 5977 N N . PRO A 1 1 ? -8.391 -3.892 -15.932 1.00 0.00 6 PRO A N 7
ATOM 5978 C CA . PRO A 1 1 ? -7.589 -5.081 -15.599 1.00 0.00 6 PRO A CA 7
ATOM 5979 C C . PRO A 1 1 ? -6.664 -4.823 -14.410 1.00 0.00 6 PRO A C 7
ATOM 5980 O O . PRO A 1 1 ? -6.106 -3.731 -14.308 1.00 0.00 6 PRO A O 7
ATOM 5989 N N . LEU A 1 2 ? -6.492 -5.798 -13.512 1.00 0.00 7 LEU A N 7
ATOM 5990 C CA . LEU A 1 2 ? -5.630 -5.640 -12.342 1.00 0.00 7 LEU A CA 7
ATOM 5991 C C . LEU A 1 2 ? -4.167 -5.934 -12.689 1.00 0.00 7 LEU A C 7
ATOM 5992 O O . LEU A 1 2 ? -3.853 -6.934 -13.340 1.00 0.00 7 LEU A O 7
ATOM 6007 N N . LYS A 1 3 ? -3.287 -5.046 -12.236 1.00 0.00 8 LYS A N 7
ATOM 6008 C CA . LYS A 1 3 ? -1.839 -5.040 -12.491 1.00 0.00 8 LYS A CA 7
ATOM 6009 C C . LYS A 1 3 ? -1.033 -4.800 -11.202 1.00 0.00 8 LYS A C 7
ATOM 6010 O O . LYS A 1 3 ? -1.527 -4.136 -10.291 1.00 0.00 8 LYS A O 7
ATOM 6025 N N . THR A 1 4 ? 0.210 -5.297 -11.143 1.00 0.00 9 THR A N 7
ATOM 6026 C CA . THR A 1 4 ? 1.162 -5.019 -10.049 1.00 0.00 9 THR A CA 7
ATOM 6027 C C . THR A 1 4 ? 1.807 -3.641 -10.209 1.00 0.00 9 THR A C 7
ATOM 6028 O O . THR A 1 4 ? 1.845 -3.097 -11.315 1.00 0.00 9 THR A O 7
ATOM 6039 N N . GLN A 1 5 ? 2.343 -3.095 -9.119 1.00 0.00 10 GLN A N 7
ATOM 6040 C CA . GLN A 1 5 ? 2.956 -1.766 -9.029 1.00 0.00 10 GLN A CA 7
ATOM 6041 C C . GLN A 1 5 ? 3.739 -1.661 -7.706 1.00 0.00 10 GLN A C 7
ATOM 6042 O O . GLN A 1 5 ? 3.276 -2.155 -6.675 1.00 0.00 10 GLN A O 7
ATOM 6054 N N . GLN A 1 6 ? 4.912 -1.021 -7.714 1.00 0.00 11 GLN A N 7
ATOM 6055 C CA . GLN A 1 6 ? 5.723 -0.748 -6.518 1.00 0.00 11 GLN A CA 7
ATOM 6056 C C . GLN A 1 6 ? 5.483 0.680 -5.990 1.00 0.00 11 GLN A C 7
ATOM 6057 O O . GLN A 1 6 ? 5.325 1.629 -6.762 1.00 0.00 11 GLN A O 7
ATOM 6069 N N . MET A 1 7 ? 5.485 0.842 -4.663 1.00 0.00 12 MET A N 7
ATOM 6070 C CA . MET A 1 7 ? 5.036 2.027 -3.929 1.00 0.00 12 MET A CA 7
ATOM 6071 C C . MET A 1 7 ? 6.030 2.364 -2.806 1.00 0.00 12 MET A C 7
ATOM 6072 O O . MET A 1 7 ? 6.740 1.494 -2.288 1.00 0.00 12 MET A O 7
ATOM 6084 N N . GLN A 1 8 ? 6.097 3.642 -2.449 1.00 0.00 13 GLN A N 7
ATOM 6085 C CA . GLN A 1 8 ? 6.901 4.181 -1.356 1.00 0.00 13 GLN A CA 7
ATOM 6086 C C . GLN A 1 8 ? 6.003 4.446 -0.139 1.00 0.00 13 GLN A C 7
ATOM 6087 O O . GLN A 1 8 ? 4.838 4.804 -0.305 1.00 0.00 13 GLN A O 7
ATOM 6099 N N . VAL A 1 9 ? 6.547 4.322 1.074 1.00 0.00 14 VAL A N 7
ATOM 6100 C CA . VAL A 1 9 ? 5.829 4.518 2.346 1.00 0.00 14 VAL A CA 7
ATOM 6101 C C . VAL A 1 9 ? 6.799 5.003 3.425 1.00 0.00 14 VAL A C 7
ATOM 6102 O O . VAL A 1 9 ? 7.839 4.393 3.647 1.00 0.00 14 VAL A O 7
ATOM 6115 N N . GLY A 1 10 ? 6.442 6.110 4.086 1.00 0.00 15 GLY A N 7
ATOM 6116 C CA . GLY A 1 10 ? 7.199 6.729 5.178 1.00 0.00 15 GLY A CA 7
ATOM 6117 C C . GLY A 1 10 ? 6.484 6.527 6.506 1.00 0.00 15 GLY A C 7
ATOM 6118 O O . GLY A 1 10 ? 5.394 7.061 6.714 1.00 0.00 15 GLY A O 7
ATOM 6122 N N . GLY A 1 11 ? 7.105 5.750 7.392 1.00 0.00 16 GLY A N 7
ATOM 6123 C CA . GLY A 1 11 ? 6.597 5.381 8.719 1.00 0.00 16 GLY A CA 7
ATOM 6124 C C . GLY A 1 11 ? 6.482 3.868 8.905 1.00 0.00 16 GLY A C 7
ATOM 6125 O O . GLY A 1 11 ? 6.719 3.378 10.009 1.00 0.00 16 GLY A O 7
ATOM 6129 N N . MET A 1 12 ? 6.206 3.119 7.827 1.00 0.00 17 MET A N 7
ATOM 6130 C CA . MET A 1 12 ? 6.366 1.659 7.809 1.00 0.00 17 MET A CA 7
ATOM 6131 C C . MET A 1 12 ? 7.839 1.313 7.551 1.00 0.00 17 MET A C 7
ATOM 6132 O O . MET A 1 12 ? 8.363 1.602 6.475 1.00 0.00 17 MET A O 7
ATOM 6144 N N . ARG A 1 13 ? 8.481 0.696 8.545 1.00 0.00 18 ARG A N 7
ATOM 6145 C CA . ARG A 1 13 ? 9.859 0.182 8.568 1.00 0.00 18 ARG A CA 7
ATOM 6146 C C . ARG A 1 13 ? 10.150 -0.411 9.952 1.00 0.00 18 ARG A C 7
ATOM 6147 O O . ARG A 1 13 ? 9.832 0.222 10.965 1.00 0.00 18 ARG A O 7
ATOM 6165 N N . CYS A 1 14 ? 10.701 -1.629 9.990 1.00 0.00 19 CYS A N 7
ATOM 6166 C CA . CYS A 1 14 ? 10.894 -2.455 11.198 1.00 0.00 19 CYS A CA 7
ATOM 6167 C C . CYS A 1 14 ? 9.564 -2.825 11.900 1.00 0.00 19 CYS A C 7
ATOM 6168 O O . CYS A 1 14 ? 8.510 -2.251 11.615 1.00 0.00 19 CYS A O 7
ATOM 6175 N N . ALA A 1 15 ? 9.606 -3.792 12.822 1.00 0.00 20 ALA A N 7
ATOM 6176 C CA . ALA A 1 15 ? 8.462 -4.269 13.617 1.00 0.00 20 ALA A CA 7
ATOM 6177 C C . ALA A 1 15 ? 7.294 -4.838 12.768 1.00 0.00 20 ALA A C 7
ATOM 6178 O O . ALA A 1 15 ? 7.405 -5.034 11.556 1.00 0.00 20 ALA A O 7
ATOM 6185 N N . ALA A 1 16 ? 6.160 -5.142 13.409 1.00 0.00 21 ALA A N 7
ATOM 6186 C CA . ALA A 1 16 ? 5.049 -5.913 12.828 1.00 0.00 21 ALA A CA 7
ATOM 6187 C C . ALA A 1 16 ? 4.045 -5.115 11.964 1.00 0.00 21 ALA A C 7
ATOM 6188 O O . ALA A 1 16 ? 3.163 -5.721 11.352 1.00 0.00 21 ALA A O 7
ATOM 6195 N N . CYS A 1 17 ? 4.143 -3.782 11.931 1.00 0.00 22 CYS A N 7
ATOM 6196 C CA . CYS A 1 17 ? 3.108 -2.856 11.444 1.00 0.00 22 CYS A CA 7
ATOM 6197 C C . CYS A 1 17 ? 2.611 -3.099 10.004 1.00 0.00 22 CYS A C 7
ATOM 6198 O O . CYS A 1 17 ? 1.425 -2.888 9.742 1.00 0.00 22 CYS A O 7
ATOM 6205 N N . ALA A 1 18 ? 3.459 -3.604 9.098 1.00 0.00 23 ALA A N 7
ATOM 6206 C CA . ALA A 1 18 ? 3.077 -4.093 7.770 1.00 0.00 23 ALA A CA 7
ATOM 6207 C C . ALA A 1 18 ? 1.831 -5.008 7.787 1.00 0.00 23 ALA A C 7
ATOM 6208 O O . ALA A 1 18 ? 1.032 -4.979 6.855 1.00 0.00 23 ALA A O 7
ATOM 6215 N N . SER A 1 19 ? 1.599 -5.762 8.863 1.00 0.00 24 SER A N 7
ATOM 6216 C CA . SER A 1 19 ? 0.441 -6.660 9.019 1.00 0.00 24 SER A CA 7
ATOM 6217 C C . SER A 1 19 ? -0.906 -5.919 8.984 1.00 0.00 24 SER A C 7
ATOM 6218 O O . SER A 1 19 ? -1.881 -6.433 8.444 1.00 0.00 24 SER A O 7
ATOM 6225 N N . SER A 1 20 ? -0.964 -4.681 9.479 1.00 0.00 25 SER A N 7
ATOM 6226 C CA . SER A 1 20 ? -2.168 -3.834 9.443 1.00 0.00 25 SER A CA 7
ATOM 6227 C C . SER A 1 20 ? -2.399 -3.197 8.059 1.00 0.00 25 SER A C 7
ATOM 6228 O O . SER A 1 20 ? -3.475 -2.658 7.795 1.00 0.00 25 SER A O 7
ATOM 6235 N N . ILE A 1 21 ? -1.421 -3.292 7.148 1.00 0.00 26 ILE A N 7
ATOM 6236 C CA . ILE A 1 21 ? -1.642 -3.144 5.702 1.00 0.00 26 ILE A CA 7
ATOM 6237 C C . ILE A 1 21 ? -2.099 -4.492 5.126 1.00 0.00 26 ILE A C 7
ATOM 6238 O O . ILE A 1 21 ? -3.176 -4.549 4.539 1.00 0.00 26 ILE A O 7
ATOM 6253 N N . GLU A 1 22 ? -1.321 -5.568 5.309 1.00 0.00 27 GLU A N 7
ATOM 6254 C CA . GLU A 1 22 ? -1.558 -6.871 4.667 1.00 0.00 27 GLU A CA 7
ATOM 6255 C C . GLU A 1 22 ? -2.954 -7.443 4.952 1.00 0.00 27 GLU A C 7
ATOM 6256 O O . GLU A 1 22 ? -3.608 -7.932 4.026 1.00 0.00 27 GLU A O 7
ATOM 6266 N N . ARG A 1 23 ? -3.419 -7.405 6.211 1.00 0.00 28 ARG A N 7
ATOM 6267 C CA . ARG A 1 23 ? -4.715 -7.992 6.585 1.00 0.00 28 ARG A CA 7
ATOM 6268 C C . ARG A 1 23 ? -5.904 -7.185 6.042 1.00 0.00 28 ARG A C 7
ATOM 6269 O O . ARG A 1 23 ? -6.928 -7.776 5.698 1.00 0.00 28 ARG A O 7
ATOM 6287 N N . ALA A 1 24 ? -5.773 -5.860 5.915 1.00 0.00 29 ALA A N 7
ATOM 6288 C CA . ALA A 1 24 ? -6.795 -5.018 5.293 1.00 0.00 29 ALA A CA 7
ATOM 6289 C C . ALA A 1 24 ? -6.816 -5.174 3.771 1.00 0.00 29 ALA A C 7
ATOM 6290 O O . ALA A 1 24 ? -7.891 -5.338 3.197 1.00 0.00 29 ALA A O 7
ATOM 6297 N N . LEU A 1 25 ? -5.642 -5.097 3.125 1.00 0.00 30 LEU A N 7
ATOM 6298 C CA . LEU A 1 25 ? -5.474 -4.850 1.688 1.00 0.00 30 LEU A CA 7
ATOM 6299 C C . LEU A 1 25 ? -6.418 -5.679 0.831 1.00 0.00 30 LEU A C 7
ATOM 6300 O O . LEU A 1 25 ? -7.215 -5.121 0.083 1.00 0.00 30 LEU A O 7
ATOM 6315 N N . GLU A 1 26 ? -6.347 -7.004 0.955 1.00 0.00 31 GLU A N 7
ATOM 6316 C CA . GLU A 1 26 ? -7.055 -7.912 0.057 1.00 0.00 31 GLU A CA 7
ATOM 6317 C C . GLU A 1 26 ? -8.584 -7.858 0.262 1.00 0.00 31 GLU A C 7
ATOM 6318 O O . GLU A 1 26 ? -9.336 -8.428 -0.535 1.00 0.00 31 GLU A O 7
ATOM 6328 N N . ARG A 1 27 ? -9.040 -7.175 1.322 1.00 0.00 32 ARG A N 7
ATOM 6329 C CA . ARG A 1 27 ? -10.425 -7.082 1.783 1.00 0.00 32 ARG A CA 7
ATOM 6330 C C . ARG A 1 27 ? -11.064 -5.693 1.535 1.00 0.00 32 ARG A C 7
ATOM 6331 O O . ARG A 1 27 ? -12.280 -5.550 1.685 1.00 0.00 32 ARG A O 7
ATOM 6349 N N . LEU A 1 28 ? -10.282 -4.668 1.146 1.00 0.00 33 LEU A N 7
ATOM 6350 C CA . LEU A 1 28 ? -10.773 -3.310 0.814 1.00 0.00 33 LEU A CA 7
ATOM 6351 C C . LEU A 1 28 ? -11.587 -3.206 -0.493 1.00 0.00 33 LEU A C 7
ATOM 6352 O O . LEU A 1 28 ? -12.293 -2.206 -0.660 1.00 0.00 33 LEU A O 7
ATOM 6367 N N . LYS A 1 29 ? -11.461 -4.189 -1.399 1.00 0.00 34 LYS A N 7
ATOM 6368 C CA . LYS A 1 29 ? -11.999 -4.252 -2.778 1.00 0.00 34 LYS A CA 7
ATOM 6369 C C . LYS A 1 29 ? -11.222 -3.369 -3.785 1.00 0.00 34 LYS A C 7
ATOM 6370 O O . LYS A 1 29 ? -10.590 -2.373 -3.432 1.00 0.00 34 LYS A O 7
ATOM 6385 N N . GLY A 1 30 ? -11.203 -3.754 -5.068 1.00 0.00 35 GLY A N 7
ATOM 6386 C CA . GLY A 1 30 ? -10.486 -3.091 -6.177 1.00 0.00 35 GLY A CA 7
ATOM 6387 C C . GLY A 1 30 ? -8.967 -3.309 -6.170 1.00 0.00 35 GLY A C 7
ATOM 6388 O O . GLY A 1 30 ? -8.382 -3.618 -7.206 1.00 0.00 35 GLY A O 7
ATOM 6392 N N . VAL A 1 31 ? -8.345 -3.179 -4.997 1.00 0.00 36 VAL A N 7
ATOM 6393 C CA . VAL A 1 31 ? -7.046 -3.788 -4.655 1.00 0.00 36 VAL A CA 7
ATOM 6394 C C . VAL A 1 31 ? -7.218 -5.305 -4.453 1.00 0.00 36 VAL A C 7
ATOM 6395 O O . VAL A 1 31 ? -8.319 -5.767 -4.136 1.00 0.00 36 VAL A O 7
ATOM 6408 N N . ALA A 1 32 ? -6.146 -6.084 -4.651 1.00 0.00 37 ALA A N 7
ATOM 6409 C CA . ALA A 1 32 ? -6.219 -7.550 -4.676 1.00 0.00 37 ALA A CA 7
ATOM 6410 C C . ALA A 1 32 ? -5.134 -8.295 -3.876 1.00 0.00 37 ALA A C 7
ATOM 6411 O O . ALA A 1 32 ? -5.488 -9.206 -3.129 1.00 0.00 37 ALA A O 7
ATOM 6418 N N . GLU A 1 33 ? -3.846 -7.974 -4.048 1.00 0.00 38 GLU A N 7
ATOM 6419 C CA . GLU A 1 33 ? -2.704 -8.781 -3.578 1.00 0.00 38 GLU A CA 7
ATOM 6420 C C . GLU A 1 33 ? -1.479 -7.882 -3.376 1.00 0.00 38 GLU A C 7
ATOM 6421 O O . GLU A 1 33 ? -1.333 -6.904 -4.108 1.00 0.00 38 GLU A O 7
ATOM 6431 N N . ALA A 1 34 ? -0.576 -8.191 -2.436 1.00 0.00 39 ALA A N 7
ATOM 6432 C CA . ALA A 1 34 ? 0.541 -7.300 -2.092 1.00 0.00 39 ALA A CA 7
ATOM 6433 C C . ALA A 1 34 ? 1.755 -8.000 -1.444 1.00 0.00 39 ALA A C 7
ATOM 6434 O O . ALA A 1 34 ? 1.608 -8.981 -0.716 1.00 0.00 39 ALA A O 7
ATOM 6441 N N . SER A 1 35 ? 2.955 -7.456 -1.674 1.00 0.00 40 SER A N 7
ATOM 6442 C CA . SER A 1 35 ? 4.223 -7.907 -1.071 1.00 0.00 40 SER A CA 7
ATOM 6443 C C . SER A 1 35 ? 4.876 -6.782 -0.240 1.00 0.00 40 SER A C 7
ATOM 6444 O O . SER A 1 35 ? 5.238 -5.739 -0.795 1.00 0.00 40 SER A O 7
ATOM 6451 N N . VAL A 1 36 ? 5.065 -6.990 1.068 1.00 0.00 41 VAL A N 7
ATOM 6452 C CA . VAL A 1 36 ? 5.709 -6.027 1.990 1.00 0.00 41 VAL A CA 7
ATOM 6453 C C . VAL A 1 36 ? 7.212 -6.299 2.133 1.00 0.00 41 VAL A C 7
ATOM 6454 O O . VAL A 1 36 ? 7.632 -7.457 2.231 1.00 0.00 41 VAL A O 7
ATOM 6467 N N . THR A 1 37 ? 8.011 -5.228 2.207 1.00 0.00 42 THR A N 7
ATOM 6468 C CA . THR A 1 37 ? 9.435 -5.264 2.584 1.00 0.00 42 THR A CA 7
ATOM 6469 C C . THR A 1 37 ? 9.600 -4.385 3.815 1.00 0.00 42 THR A C 7
ATOM 6470 O O . THR A 1 37 ? 9.578 -3.161 3.705 1.00 0.00 42 THR A O 7
ATOM 6481 N N . VAL A 1 38 ? 9.726 -5.009 4.983 1.00 0.00 43 VAL A N 7
ATOM 6482 C CA . VAL A 1 38 ? 9.722 -4.321 6.287 1.00 0.00 43 VAL A CA 7
ATOM 6483 C C . VAL A 1 38 ? 11.075 -3.665 6.607 1.00 0.00 43 VAL A C 7
ATOM 6484 O O . VAL A 1 38 ? 11.092 -2.593 7.208 1.00 0.00 43 VAL A O 7
ATOM 6497 N N . ALA A 1 39 ? 12.208 -4.267 6.219 1.00 0.00 44 ALA A N 7
ATOM 6498 C CA . ALA A 1 39 ? 13.540 -3.745 6.555 1.00 0.00 44 ALA A CA 7
ATOM 6499 C C . ALA A 1 39 ? 13.817 -2.405 5.847 1.00 0.00 44 ALA A C 7
ATOM 6500 O O . ALA A 1 39 ? 14.127 -1.399 6.487 1.00 0.00 44 ALA A O 7
ATOM 6507 N N . THR A 1 40 ? 13.641 -2.392 4.522 1.00 0.00 45 THR A N 7
ATOM 6508 C CA . THR A 1 40 ? 13.827 -1.228 3.636 1.00 0.00 45 THR A CA 7
ATOM 6509 C C . THR A 1 40 ? 12.578 -0.334 3.576 1.00 0.00 45 THR A C 7
ATOM 6510 O O . THR A 1 40 ? 12.632 0.750 2.995 1.00 0.00 45 THR A O 7
ATOM 6521 N N . GLY A 1 41 ? 11.457 -0.769 4.168 1.00 0.00 46 GLY A N 7
ATOM 6522 C CA . GLY A 1 41 ? 10.182 -0.051 4.257 1.00 0.00 46 GLY A CA 7
ATOM 6523 C C . GLY A 1 41 ? 9.625 0.370 2.898 1.00 0.00 46 GLY A C 7
ATOM 6524 O O . GLY A 1 41 ? 9.709 1.542 2.533 1.00 0.00 46 GLY A O 7
ATOM 6528 N N . ARG A 1 42 ? 9.050 -0.586 2.157 1.00 0.00 47 ARG A N 7
ATOM 6529 C CA . ARG A 1 42 ? 8.374 -0.364 0.865 1.00 0.00 47 ARG A CA 7
ATOM 6530 C C . ARG A 1 42 ? 7.267 -1.398 0.605 1.00 0.00 47 ARG A C 7
ATOM 6531 O O . ARG A 1 42 ? 7.147 -2.386 1.333 1.00 0.00 47 ARG A O 7
ATOM 6549 N N . LEU A 1 43 ? 6.479 -1.178 -0.454 1.00 0.00 48 LEU A N 7
ATOM 6550 C CA . LEU A 1 43 ? 5.355 -2.030 -0.853 1.00 0.00 48 LEU A CA 7
ATOM 6551 C C . LEU A 1 43 ? 5.373 -2.368 -2.348 1.00 0.00 48 LEU A C 7
ATOM 6552 O O . LEU A 1 43 ? 5.808 -1.564 -3.174 1.00 0.00 48 LEU A O 7
ATOM 6567 N N . THR A 1 44 ? 4.784 -3.517 -2.680 1.00 0.00 49 THR A N 7
ATOM 6568 C CA . THR A 1 44 ? 4.327 -3.908 -4.025 1.00 0.00 49 THR A CA 7
ATOM 6569 C C . THR A 1 44 ? 2.853 -4.245 -3.882 1.00 0.00 49 THR A C 7
ATOM 6570 O O . THR A 1 44 ? 2.501 -4.931 -2.926 1.00 0.00 49 THR A O 7
ATOM 6581 N N . VAL A 1 45 ? 2.001 -3.772 -4.787 1.00 0.00 50 VAL A N 7
ATOM 6582 C CA . VAL A 1 45 ? 0.538 -3.899 -4.684 1.00 0.00 50 VAL A CA 7
ATOM 6583 C C . VAL A 1 45 ? -0.112 -4.105 -6.057 1.00 0.00 50 VAL A C 7
ATOM 6584 O O . VAL A 1 45 ? 0.287 -3.486 -7.040 1.00 0.00 50 VAL A O 7
ATOM 6597 N N . THR A 1 46 ? -1.123 -4.983 -6.093 1.00 0.00 51 THR A N 7
ATOM 6598 C CA . THR A 1 46 ? -1.947 -5.326 -7.255 1.00 0.00 51 THR A CA 7
ATOM 6599 C C . THR A 1 46 ? -3.318 -4.684 -7.118 1.00 0.00 51 THR A C 7
ATOM 6600 O O . THR A 1 46 ? -3.995 -4.909 -6.115 1.00 0.00 51 THR A O 7
ATOM 6611 N N . TYR A 1 47 ? -3.743 -3.948 -8.148 1.00 0.00 52 TYR A N 7
ATOM 6612 C CA . TYR A 1 47 ? -5.039 -3.254 -8.212 1.00 0.00 52 TYR A CA 7
ATOM 6613 C C . TYR A 1 47 ? -5.518 -2.991 -9.653 1.00 0.00 52 TYR A C 7
ATOM 6614 O O . TYR A 1 47 ? -4.714 -2.959 -10.586 1.00 0.00 52 TYR A O 7
ATOM 6631 N N . ASP A 1 48 ? -6.828 -2.785 -9.845 1.00 0.00 53 ASP A N 7
ATOM 6632 C CA . ASP A 1 48 ? -7.429 -2.374 -11.116 1.00 0.00 53 ASP A CA 7
ATOM 6633 C C . ASP A 1 48 ? -7.537 -0.832 -11.140 1.00 0.00 53 ASP A C 7
ATOM 6634 O O . ASP A 1 48 ? -8.247 -0.267 -10.295 1.00 0.00 53 ASP A O 7
ATOM 6642 N N . PRO A 1 49 ? -6.848 -0.142 -12.076 1.00 0.00 54 PRO A N 7
ATOM 6643 C CA . PRO A 1 49 ? -6.657 1.310 -12.060 1.00 0.00 54 PRO A CA 7
ATOM 6644 C C . PRO A 1 49 ? -7.913 2.101 -12.458 1.00 0.00 54 PRO A C 7
ATOM 6645 O O . PRO A 1 49 ? -7.833 3.314 -12.648 1.00 0.00 54 PRO A O 7
ATOM 6653 N N . LYS A 1 50 ? -9.069 1.434 -12.588 1.00 0.00 55 LYS A N 7
ATOM 6654 C CA . LYS A 1 50 ? -10.347 2.071 -12.949 1.00 0.00 55 LYS A CA 7
ATOM 6655 C C . LYS A 1 50 ? -11.503 1.663 -12.017 1.00 0.00 55 LYS A C 7
ATOM 6656 O O . LYS A 1 50 ? -12.466 2.424 -11.880 1.00 0.00 55 LYS A O 7
ATOM 6671 N N . GLN A 1 51 ? -11.391 0.538 -11.300 1.00 0.00 56 GLN A N 7
ATOM 6672 C CA . GLN A 1 51 ? -12.116 0.289 -10.047 1.00 0.00 56 GLN A CA 7
ATOM 6673 C C . GLN A 1 51 ? -11.546 1.156 -8.913 1.00 0.00 56 GLN A C 7
ATOM 6674 O O . GLN A 1 51 ? -12.328 1.711 -8.141 1.00 0.00 56 GLN A O 7
ATOM 6686 N N . VAL A 1 52 ? -10.215 1.300 -8.813 1.00 0.00 57 VAL A N 7
ATOM 6687 C CA . VAL A 1 52 ? -9.520 2.050 -7.742 1.00 0.00 57 VAL A CA 7
ATOM 6688 C C . VAL A 1 52 ? -8.189 2.647 -8.252 1.00 0.00 57 VAL A C 7
ATOM 6689 O O . VAL A 1 52 ? -8.026 2.833 -9.455 1.00 0.00 57 VAL A O 7
ATOM 6702 N N . SER A 1 53 ? -7.243 2.959 -7.362 1.00 0.00 58 SER A N 7
ATOM 6703 C CA . SER A 1 53 ? -5.943 3.597 -7.610 1.00 0.00 58 SER A CA 7
ATOM 6704 C C . SER A 1 53 ? -5.116 3.579 -6.304 1.00 0.00 58 SER A C 7
ATOM 6705 O O . SER A 1 53 ? -5.499 2.894 -5.350 1.00 0.00 58 SER A O 7
ATOM 6712 N N . GLU A 1 54 ? -4.053 4.393 -6.193 1.00 0.00 59 GLU A N 7
ATOM 6713 C CA . GLU A 1 54 ? -3.379 4.690 -4.915 1.00 0.00 59 GLU A CA 7
ATOM 6714 C C . GLU A 1 54 ? -4.334 5.118 -3.780 1.00 0.00 59 GLU A C 7
ATOM 6715 O O . GLU A 1 54 ? -3.996 4.967 -2.610 1.00 0.00 59 GLU A O 7
ATOM 6725 N N . ILE A 1 55 ? -5.535 5.618 -4.093 1.00 0.00 60 ILE A N 7
ATOM 6726 C CA . ILE A 1 55 ? -6.503 6.158 -3.122 1.00 0.00 60 ILE A CA 7
ATOM 6727 C C . ILE A 1 55 ? -6.899 5.135 -2.054 1.00 0.00 60 ILE A C 7
ATOM 6728 O O . ILE A 1 55 ? -6.866 5.446 -0.862 1.00 0.00 60 ILE A O 7
ATOM 6743 N N . THR A 1 56 ? -7.254 3.915 -2.461 1.00 0.00 61 THR A N 7
ATOM 6744 C CA . THR A 1 56 ? -7.819 2.896 -1.564 1.00 0.00 61 THR A CA 7
ATOM 6745 C C . THR A 1 56 ? -6.820 2.460 -0.498 1.00 0.00 61 THR A C 7
ATOM 6746 O O . THR A 1 56 ? -7.198 2.257 0.653 1.00 0.00 61 THR A O 7
ATOM 6757 N N . ILE A 1 57 ? -5.541 2.368 -0.866 1.00 0.00 62 ILE A N 7
ATOM 6758 C CA . ILE A 1 57 ? -4.439 2.022 0.044 1.00 0.00 62 ILE A CA 7
ATOM 6759 C C . ILE A 1 57 ? -3.882 3.257 0.782 1.00 0.00 62 ILE A C 7
ATOM 6760 O O . ILE A 1 57 ? -3.515 3.132 1.953 1.00 0.00 62 ILE A O 7
ATOM 6775 N N . GLN A 1 58 ? -3.919 4.455 0.177 1.00 0.00 63 GLN A N 7
ATOM 6776 C CA . GLN A 1 58 ? -3.649 5.738 0.842 1.00 0.00 63 GLN A CA 7
ATOM 6777 C C . GLN A 1 58 ? -4.534 5.900 2.075 1.00 0.00 63 GLN A C 7
ATOM 6778 O O . GLN A 1 58 ? -4.019 6.138 3.165 1.00 0.00 63 GLN A O 7
ATOM 6790 N N . GLU A 1 59 ? -5.848 5.734 1.911 1.00 0.00 64 GLU A N 7
ATOM 6791 C CA . GLU A 1 59 ? -6.833 5.913 2.978 1.00 0.00 64 GLU A CA 7
ATOM 6792 C C . GLU A 1 59 ? -6.616 4.977 4.174 1.00 0.00 64 GLU A C 7
ATOM 6793 O O . GLU A 1 59 ? -7.022 5.328 5.285 1.00 0.00 64 GLU A O 7
ATOM 6803 N N . ARG A 1 60 ? -5.940 3.837 3.963 1.00 0.00 65 ARG A N 7
ATOM 6804 C CA . ARG A 1 60 ? -5.495 2.920 5.015 1.00 0.00 65 ARG A CA 7
ATOM 6805 C C . ARG A 1 60 ? -4.147 3.369 5.602 1.00 0.00 65 ARG A C 7
ATOM 6806 O O . ARG A 1 60 ? -4.027 3.540 6.813 1.00 0.00 65 ARG A O 7
ATOM 6824 N N . ILE A 1 61 ? -3.118 3.576 4.776 1.00 0.00 66 ILE A N 7
ATOM 6825 C CA . ILE A 1 61 ? -1.739 3.858 5.233 1.00 0.00 66 ILE A CA 7
ATOM 6826 C C . ILE A 1 61 ? -1.633 5.213 5.954 1.00 0.00 66 ILE A C 7
ATOM 6827 O O . ILE A 1 61 ? -0.984 5.299 6.998 1.00 0.00 66 ILE A O 7
ATOM 6842 N N . ALA A 1 62 ? -2.332 6.246 5.475 1.00 0.00 67 ALA A N 7
ATOM 6843 C CA . ALA A 1 62 ? -2.405 7.552 6.134 1.00 0.00 67 ALA A CA 7
ATOM 6844 C C . ALA A 1 62 ? -3.018 7.471 7.550 1.00 0.00 67 ALA A C 7
ATOM 6845 O O . ALA A 1 62 ? -2.621 8.224 8.444 1.00 0.00 67 ALA A O 7
ATOM 6852 N N . ALA A 1 63 ? -3.975 6.554 7.746 1.00 0.00 68 ALA A N 7
ATOM 6853 C CA . ALA A 1 63 ? -4.765 6.371 8.968 1.00 0.00 68 ALA A CA 7
ATOM 6854 C C . ALA A 1 63 ? -4.115 5.427 9.998 1.00 0.00 68 ALA A C 7
ATOM 6855 O O . ALA A 1 63 ? -4.302 5.599 11.204 1.00 0.00 68 ALA A O 7
ATOM 6862 N N . LEU A 1 64 ? -3.276 4.482 9.554 1.00 0.00 69 LEU A N 7
ATOM 6863 C CA . LEU A 1 64 ? -2.327 3.784 10.440 1.00 0.00 69 LEU A CA 7
ATOM 6864 C C . LEU A 1 64 ? -1.342 4.763 11.112 1.00 0.00 69 LEU A C 7
ATOM 6865 O O . LEU A 1 64 ? -0.883 4.500 12.226 1.00 0.00 69 LEU A O 7
ATOM 6880 N N . GLY A 1 65 ? -1.091 5.918 10.482 1.00 0.00 70 GLY A N 7
ATOM 6881 C CA . GLY A 1 65 ? -0.291 7.032 11.011 1.00 0.00 70 GLY A CA 7
ATOM 6882 C C . GLY A 1 65 ? 0.880 7.434 10.117 1.00 0.00 70 GLY A C 7
ATOM 6883 O O . GLY A 1 65 ? 1.723 8.224 10.535 1.00 0.00 70 GLY A O 7
ATOM 6887 N N . TYR A 1 66 ? 0.958 6.904 8.896 1.00 0.00 71 TYR A N 7
ATOM 6888 C CA . TYR A 1 66 ? 2.117 7.033 8.003 1.00 0.00 71 TYR A CA 7
ATOM 6889 C C . TYR A 1 66 ? 1.850 8.041 6.859 1.00 0.00 71 TYR A C 7
ATOM 6890 O O . TYR A 1 66 ? 0.862 8.789 6.892 1.00 0.00 71 TYR A O 7
ATOM 6907 N N . THR A 1 67 ? 2.721 8.059 5.844 1.00 0.00 72 THR A N 7
ATOM 6908 C CA . THR A 1 67 ? 2.577 8.762 4.549 1.00 0.00 72 THR A CA 7
ATOM 6909 C C . THR A 1 67 ? 3.095 7.852 3.432 1.00 0.00 72 THR A C 7
ATOM 6910 O O . THR A 1 67 ? 3.721 6.839 3.725 1.00 0.00 72 THR A O 7
ATOM 6921 N N . LEU A 1 68 ? 2.852 8.191 2.163 1.00 0.00 73 LEU A N 7
ATOM 6922 C CA . LEU A 1 68 ? 3.115 7.309 1.013 1.00 0.00 73 LEU A CA 7
ATOM 6923 C C . LEU A 1 68 ? 3.201 8.050 -0.329 1.00 0.00 73 LEU A C 7
ATOM 6924 O O . LEU A 1 68 ? 2.711 9.177 -0.453 1.00 0.00 73 LEU A O 7
ATOM 6939 N N . ALA A 1 69 ? 3.737 7.376 -1.353 1.00 0.00 74 ALA A N 7
ATOM 6940 C CA . ALA A 1 69 ? 3.794 7.871 -2.734 1.00 0.00 74 ALA A CA 7
ATOM 6941 C C . ALA A 1 69 ? 3.854 6.739 -3.781 1.00 0.00 74 ALA A C 7
ATOM 6942 O O . ALA A 1 69 ? 4.478 5.703 -3.554 1.00 0.00 74 ALA A O 7
ATOM 6949 N N . GLU A 1 70 ? 3.239 6.958 -4.947 1.00 0.00 75 GLU A N 7
ATOM 6950 C CA . GLU A 1 70 ? 3.313 6.070 -6.119 1.00 0.00 75 GLU A CA 7
ATOM 6951 C C . GLU A 1 70 ? 3.454 6.909 -7.408 1.00 0.00 75 GLU A C 7
ATOM 6952 O O . GLU A 1 70 ? 2.486 7.064 -8.158 1.00 0.00 75 GLU A O 7
ATOM 6962 N N . PRO A 1 71 ? 4.627 7.528 -7.654 1.00 0.00 76 PRO A N 7
ATOM 6963 C CA . PRO A 1 71 ? 4.874 8.364 -8.830 1.00 0.00 76 PRO A CA 7
ATOM 6964 C C . PRO A 1 71 ? 5.270 7.531 -10.057 1.00 0.00 76 PRO A C 7
ATOM 6965 O O . PRO A 1 71 ? 4.694 7.760 -11.148 1.00 0.00 76 PRO A O 7
ATOM 6973 N N . PRO A 1 1 ? -6.814 -8.741 -15.693 1.00 0.00 6 PRO A N 8
ATOM 6974 C CA . PRO A 1 1 ? -5.661 -8.040 -16.302 1.00 0.00 6 PRO A CA 8
ATOM 6975 C C . PRO A 1 1 ? -5.624 -6.553 -15.937 1.00 0.00 6 PRO A C 8
ATOM 6976 O O . PRO A 1 1 ? -6.501 -5.791 -16.346 1.00 0.00 6 PRO A O 8
ATOM 6985 N N . LEU A 1 2 ? -4.629 -6.157 -15.138 1.00 0.00 7 LEU A N 8
ATOM 6986 C CA . LEU A 1 2 ? -4.534 -4.841 -14.492 1.00 0.00 7 LEU A CA 8
ATOM 6987 C C . LEU A 1 2 ? -3.149 -4.623 -13.860 1.00 0.00 7 LEU A C 8
ATOM 6988 O O . LEU A 1 2 ? -2.428 -5.577 -13.551 1.00 0.00 7 LEU A O 8
ATOM 7003 N N . LYS A 1 3 ? -2.761 -3.362 -13.679 1.00 0.00 8 LYS A N 8
ATOM 7004 C CA . LYS A 1 3 ? -1.373 -2.972 -13.399 1.00 0.00 8 LYS A CA 8
ATOM 7005 C C . LYS A 1 3 ? -0.955 -3.272 -11.950 1.00 0.00 8 LYS A C 8
ATOM 7006 O O . LYS A 1 3 ? -1.633 -2.854 -11.005 1.00 0.00 8 LYS A O 8
ATOM 7021 N N . THR A 1 4 ? 0.206 -3.919 -11.774 1.00 0.00 9 THR A N 8
ATOM 7022 C CA . THR A 1 4 ? 0.945 -3.931 -10.500 1.00 0.00 9 THR A CA 8
ATOM 7023 C C . THR A 1 4 ? 1.975 -2.803 -10.458 1.00 0.00 9 THR A C 8
ATOM 7024 O O . THR A 1 4 ? 2.291 -2.193 -11.485 1.00 0.00 9 THR A O 8
ATOM 7035 N N . GLN A 1 5 ? 2.476 -2.520 -9.260 1.00 0.00 10 GLN A N 8
ATOM 7036 C CA . GLN A 1 5 ? 3.482 -1.506 -8.978 1.00 0.00 10 GLN A CA 8
ATOM 7037 C C . GLN A 1 5 ? 4.066 -1.712 -7.579 1.00 0.00 10 GLN A C 8
ATOM 7038 O O . GLN A 1 5 ? 3.355 -2.100 -6.643 1.00 0.00 10 GLN A O 8
ATOM 7050 N N . GLN A 1 6 ? 5.359 -1.410 -7.452 1.00 0.00 11 GLN A N 8
ATOM 7051 C CA . GLN A 1 6 ? 6.071 -1.272 -6.190 1.00 0.00 11 GLN A CA 8
ATOM 7052 C C . GLN A 1 6 ? 5.840 0.133 -5.615 1.00 0.00 11 GLN A C 8
ATOM 7053 O O . GLN A 1 6 ? 5.873 1.138 -6.337 1.00 0.00 11 GLN A O 8
ATOM 7065 N N . MET A 1 7 ? 5.630 0.196 -4.302 1.00 0.00 12 MET A N 8
ATOM 7066 C CA . MET A 1 7 ? 5.207 1.372 -3.549 1.00 0.00 12 MET A CA 8
ATOM 7067 C C . MET A 1 7 ? 6.139 1.571 -2.351 1.00 0.00 12 MET A C 8
ATOM 7068 O O . MET A 1 7 ? 6.616 0.608 -1.746 1.00 0.00 12 MET A O 8
ATOM 7080 N N . GLN A 1 8 ? 6.396 2.825 -2.012 1.00 0.00 13 GLN A N 8
ATOM 7081 C CA . GLN A 1 8 ? 7.186 3.240 -0.860 1.00 0.00 13 GLN A CA 8
ATOM 7082 C C . GLN A 1 8 ? 6.257 3.815 0.225 1.00 0.00 13 GLN A C 8
ATOM 7083 O O . GLN A 1 8 ? 5.082 4.087 -0.022 1.00 0.00 13 GLN A O 8
ATOM 7095 N N . VAL A 1 9 ? 6.782 4.020 1.432 1.00 0.00 14 VAL A N 8
ATOM 7096 C CA . VAL A 1 9 ? 6.040 4.569 2.581 1.00 0.00 14 VAL A CA 8
ATOM 7097 C C . VAL A 1 9 ? 6.969 5.267 3.581 1.00 0.00 14 VAL A C 8
ATOM 7098 O O . VAL A 1 9 ? 8.110 4.854 3.778 1.00 0.00 14 VAL A O 8
ATOM 7111 N N . GLY A 1 10 ? 6.456 6.336 4.206 1.00 0.00 15 GLY A N 8
ATOM 7112 C CA . GLY A 1 10 ? 7.191 7.286 5.051 1.00 0.00 15 GLY A CA 8
ATOM 7113 C C . GLY A 1 10 ? 7.521 6.794 6.464 1.00 0.00 15 GLY A C 8
ATOM 7114 O O . GLY A 1 10 ? 7.129 7.424 7.448 1.00 0.00 15 GLY A O 8
ATOM 7118 N N . GLY A 1 11 ? 8.260 5.686 6.553 1.00 0.00 16 GLY A N 8
ATOM 7119 C CA . GLY A 1 11 ? 8.942 5.222 7.772 1.00 0.00 16 GLY A CA 8
ATOM 7120 C C . GLY A 1 11 ? 8.364 3.960 8.419 1.00 0.00 16 GLY A C 8
ATOM 7121 O O . GLY A 1 11 ? 8.479 3.802 9.634 1.00 0.00 16 GLY A O 8
ATOM 7125 N N . MET A 1 12 ? 7.716 3.067 7.660 1.00 0.00 17 MET A N 8
ATOM 7126 C CA . MET A 1 12 ? 6.943 1.951 8.228 1.00 0.00 17 MET A CA 8
ATOM 7127 C C . MET A 1 12 ? 7.767 0.911 9.018 1.00 0.00 17 MET A C 8
ATOM 7128 O O . MET A 1 12 ? 7.165 0.150 9.775 1.00 0.00 17 MET A O 8
ATOM 7140 N N . ARG A 1 13 ? 9.108 0.880 8.930 1.00 0.00 18 ARG A N 8
ATOM 7141 C CA . ARG A 1 13 ? 9.947 -0.048 9.719 1.00 0.00 18 ARG A CA 8
ATOM 7142 C C . ARG A 1 13 ? 10.057 0.299 11.215 1.00 0.00 18 ARG A C 8
ATOM 7143 O O . ARG A 1 13 ? 10.566 -0.522 11.974 1.00 0.00 18 ARG A O 8
ATOM 7161 N N . CYS A 1 14 ? 9.546 1.453 11.669 1.00 0.00 19 CYS A N 8
ATOM 7162 C CA . CYS A 1 14 ? 9.583 1.896 13.079 1.00 0.00 19 CYS A CA 8
ATOM 7163 C C . CYS A 1 14 ? 9.034 0.876 14.107 1.00 0.00 19 CYS A C 8
ATOM 7164 O O . CYS A 1 14 ? 9.421 0.929 15.276 1.00 0.00 19 CYS A O 8
ATOM 7171 N N . ALA A 1 15 ? 8.168 -0.045 13.672 1.00 0.00 20 ALA A N 8
ATOM 7172 C CA . ALA A 1 15 ? 7.657 -1.203 14.413 1.00 0.00 20 ALA A CA 8
ATOM 7173 C C . ALA A 1 15 ? 7.108 -2.251 13.416 1.00 0.00 20 ALA A C 8
ATOM 7174 O O . ALA A 1 15 ? 7.389 -2.171 12.219 1.00 0.00 20 ALA A O 8
ATOM 7181 N N . ALA A 1 16 ? 6.279 -3.202 13.859 1.00 0.00 21 ALA A N 8
ATOM 7182 C CA . ALA A 1 16 ? 5.691 -4.273 13.030 1.00 0.00 21 ALA A CA 8
ATOM 7183 C C . ALA A 1 16 ? 4.594 -3.811 12.031 1.00 0.00 21 ALA A C 8
ATOM 7184 O O . ALA A 1 16 ? 3.870 -4.637 11.471 1.00 0.00 21 ALA A O 8
ATOM 7191 N N . CYS A 1 17 ? 4.445 -2.499 11.822 1.00 0.00 22 CYS A N 8
ATOM 7192 C CA . CYS A 1 17 ? 3.296 -1.832 11.200 1.00 0.00 22 CYS A CA 8
ATOM 7193 C C . CYS A 1 17 ? 2.889 -2.293 9.792 1.00 0.00 22 CYS A C 8
ATOM 7194 O O . CYS A 1 17 ? 1.702 -2.190 9.480 1.00 0.00 22 CYS A O 8
ATOM 7201 N N . ALA A 1 18 ? 3.795 -2.850 8.980 1.00 0.00 23 ALA A N 8
ATOM 7202 C CA . ALA A 1 18 ? 3.465 -3.538 7.733 1.00 0.00 23 ALA A CA 8
ATOM 7203 C C . ALA A 1 18 ? 2.304 -4.535 7.914 1.00 0.00 23 ALA A C 8
ATOM 7204 O O . ALA A 1 18 ? 1.413 -4.606 7.071 1.00 0.00 23 ALA A O 8
ATOM 7211 N N . SER A 1 19 ? 2.245 -5.241 9.046 1.00 0.00 24 SER A N 8
ATOM 7212 C CA . SER A 1 19 ? 1.183 -6.216 9.328 1.00 0.00 24 SER A CA 8
ATOM 7213 C C . SER A 1 19 ? -0.196 -5.564 9.504 1.00 0.00 24 SER A C 8
ATOM 7214 O O . SER A 1 19 ? -1.185 -6.111 9.033 1.00 0.00 24 SER A O 8
ATOM 7221 N N . SER A 1 20 ? -0.292 -4.367 10.089 1.00 0.00 25 SER A N 8
ATOM 7222 C CA . SER A 1 20 ? -1.571 -3.643 10.232 1.00 0.00 25 SER A CA 8
ATOM 7223 C C . SER A 1 20 ? -2.046 -3.002 8.925 1.00 0.00 25 SER A C 8
ATOM 7224 O O . SER A 1 20 ? -3.196 -2.572 8.829 1.00 0.00 25 SER A O 8
ATOM 7231 N N . ILE A 1 21 ? -1.190 -2.963 7.903 1.00 0.00 26 ILE A N 8
ATOM 7232 C CA . ILE A 1 21 ? -1.605 -2.699 6.525 1.00 0.00 26 ILE A CA 8
ATOM 7233 C C . ILE A 1 21 ? -2.003 -4.016 5.853 1.00 0.00 26 ILE A C 8
ATOM 7234 O O . ILE A 1 21 ? -3.137 -4.131 5.397 1.00 0.00 26 ILE A O 8
ATOM 7249 N N . GLU A 1 22 ? -1.119 -5.020 5.836 1.00 0.00 27 GLU A N 8
ATOM 7250 C CA . GLU A 1 22 ? -1.315 -6.279 5.109 1.00 0.00 27 GLU A CA 8
ATOM 7251 C C . GLU A 1 22 ? -2.564 -7.045 5.576 1.00 0.00 27 GLU A C 8
ATOM 7252 O O . GLU A 1 22 ? -3.365 -7.476 4.744 1.00 0.00 27 GLU A O 8
ATOM 7262 N N . ARG A 1 23 ? -2.779 -7.141 6.897 1.00 0.00 28 ARG A N 8
ATOM 7263 C CA . ARG A 1 23 ? -3.918 -7.843 7.509 1.00 0.00 28 ARG A CA 8
ATOM 7264 C C . ARG A 1 23 ? -5.284 -7.261 7.103 1.00 0.00 28 ARG A C 8
ATOM 7265 O O . ARG A 1 23 ? -6.284 -7.979 7.150 1.00 0.00 28 ARG A O 8
ATOM 7283 N N . ALA A 1 24 ? -5.325 -5.997 6.660 1.00 0.00 29 ALA A N 8
ATOM 7284 C CA . ALA A 1 24 ? -6.499 -5.364 6.055 1.00 0.00 29 ALA A CA 8
ATOM 7285 C C . ALA A 1 24 ? -6.458 -5.418 4.518 1.00 0.00 29 ALA A C 8
ATOM 7286 O O . ALA A 1 24 ? -7.479 -5.677 3.885 1.00 0.00 29 ALA A O 8
ATOM 7293 N N . LEU A 1 25 ? -5.288 -5.209 3.902 1.00 0.00 30 LEU A N 8
ATOM 7294 C CA . LEU A 1 25 ? -5.074 -5.188 2.448 1.00 0.00 30 LEU A CA 8
ATOM 7295 C C . LEU A 1 25 ? -5.412 -6.527 1.773 1.00 0.00 30 LEU A C 8
ATOM 7296 O O . LEU A 1 25 ? -5.850 -6.524 0.622 1.00 0.00 30 LEU A O 8
ATOM 7311 N N . GLU A 1 26 ? -5.310 -7.648 2.494 1.00 0.00 31 GLU A N 8
ATOM 7312 C CA . GLU A 1 26 ? -5.784 -8.966 2.060 1.00 0.00 31 GLU A CA 8
ATOM 7313 C C . GLU A 1 26 ? -7.317 -9.064 1.978 1.00 0.00 31 GLU A C 8
ATOM 7314 O O . GLU A 1 26 ? -7.829 -10.033 1.411 1.00 0.00 31 GLU A O 8
ATOM 7324 N N . ARG A 1 27 ? -8.045 -8.079 2.531 1.00 0.00 32 ARG A N 8
ATOM 7325 C CA . ARG A 1 27 ? -9.509 -8.011 2.533 1.00 0.00 32 ARG A CA 8
ATOM 7326 C C . ARG A 1 27 ? -10.080 -6.845 1.705 1.00 0.00 32 ARG A C 8
ATOM 7327 O O . ARG A 1 27 ? -11.119 -7.032 1.072 1.00 0.00 32 ARG A O 8
ATOM 7345 N N . LEU A 1 28 ? -9.410 -5.679 1.659 1.00 0.00 33 LEU A N 8
ATOM 7346 C CA . LEU A 1 28 ? -9.835 -4.478 0.904 1.00 0.00 33 LEU A CA 8
ATOM 7347 C C . LEU A 1 28 ? -10.335 -4.808 -0.512 1.00 0.00 33 LEU A C 8
ATOM 7348 O O . LEU A 1 28 ? -9.707 -5.590 -1.224 1.00 0.00 33 LEU A O 8
ATOM 7363 N N . LYS A 1 29 ? -11.448 -4.201 -0.926 1.00 0.00 34 LYS A N 8
ATOM 7364 C CA . LYS A 1 29 ? -12.061 -4.443 -2.240 1.00 0.00 34 LYS A CA 8
ATOM 7365 C C . LYS A 1 29 ? -11.263 -3.825 -3.410 1.00 0.00 34 LYS A C 8
ATOM 7366 O O . LYS A 1 29 ? -10.441 -2.920 -3.224 1.00 0.00 34 LYS A O 8
ATOM 7381 N N . GLY A 1 30 ? -11.475 -4.309 -4.637 1.00 0.00 35 GLY A N 8
ATOM 7382 C CA . GLY A 1 30 ? -10.920 -3.758 -5.888 1.00 0.00 35 GLY A CA 8
ATOM 7383 C C . GLY A 1 30 ? -9.473 -4.167 -6.190 1.00 0.00 35 GLY A C 8
ATOM 7384 O O . GLY A 1 30 ? -9.167 -4.486 -7.338 1.00 0.00 35 GLY A O 8
ATOM 7388 N N . VAL A 1 31 ? -8.605 -4.188 -5.175 1.00 0.00 36 VAL A N 8
ATOM 7389 C CA . VAL A 1 31 ? -7.214 -4.691 -5.251 1.00 0.00 36 VAL A CA 8
ATOM 7390 C C . VAL A 1 31 ? -7.191 -6.210 -5.501 1.00 0.00 36 VAL A C 8
ATOM 7391 O O . VAL A 1 31 ? -7.920 -6.962 -4.850 1.00 0.00 36 VAL A O 8
ATOM 7404 N N . ALA A 1 32 ? -6.356 -6.652 -6.452 1.00 0.00 37 ALA A N 8
ATOM 7405 C CA . ALA A 1 32 ? -6.361 -8.023 -6.997 1.00 0.00 37 ALA A CA 8
ATOM 7406 C C . ALA A 1 32 ? -5.162 -8.909 -6.601 1.00 0.00 37 ALA A C 8
ATOM 7407 O O . ALA A 1 32 ? -5.175 -10.105 -6.893 1.00 0.00 37 ALA A O 8
ATOM 7414 N N . GLU A 1 33 ? -4.129 -8.332 -5.982 1.00 0.00 38 GLU A N 8
ATOM 7415 C CA . GLU A 1 33 ? -2.860 -8.970 -5.597 1.00 0.00 38 GLU A CA 8
ATOM 7416 C C . GLU A 1 33 ? -1.991 -7.932 -4.870 1.00 0.00 38 GLU A C 8
ATOM 7417 O O . GLU A 1 33 ? -1.917 -6.794 -5.335 1.00 0.00 38 GLU A O 8
ATOM 7427 N N . ALA A 1 34 ? -1.337 -8.298 -3.758 1.00 0.00 39 ALA A N 8
ATOM 7428 C CA . ALA A 1 34 ? -0.490 -7.389 -2.967 1.00 0.00 39 ALA A CA 8
ATOM 7429 C C . ALA A 1 34 ? 0.375 -8.113 -1.917 1.00 0.00 39 ALA A C 8
ATOM 7430 O O . ALA A 1 34 ? 0.005 -9.180 -1.425 1.00 0.00 39 ALA A O 8
ATOM 7437 N N . SER A 1 35 ? 1.494 -7.513 -1.503 1.00 0.00 40 SER A N 8
ATOM 7438 C CA . SER A 1 35 ? 2.386 -8.059 -0.462 1.00 0.00 40 SER A CA 8
ATOM 7439 C C . SER A 1 35 ? 3.328 -6.985 0.113 1.00 0.00 40 SER A C 8
ATOM 7440 O O . SER A 1 35 ? 3.907 -6.209 -0.656 1.00 0.00 40 SER A O 8
ATOM 7447 N N . VAL A 1 36 ? 3.524 -6.945 1.438 1.00 0.00 41 VAL A N 8
ATOM 7448 C CA . VAL A 1 36 ? 4.495 -6.029 2.086 1.00 0.00 41 VAL A CA 8
ATOM 7449 C C . VAL A 1 36 ? 5.938 -6.544 1.942 1.00 0.00 41 VAL A C 8
ATOM 7450 O O . VAL A 1 36 ? 6.166 -7.722 1.655 1.00 0.00 41 VAL A O 8
ATOM 7463 N N . THR A 1 37 ? 6.915 -5.649 2.138 1.00 0.00 42 THR A N 8
ATOM 7464 C CA . THR A 1 37 ? 8.355 -5.930 2.024 1.00 0.00 42 THR A CA 8
ATOM 7465 C C . THR A 1 37 ? 9.074 -5.265 3.195 1.00 0.00 42 THR A C 8
ATOM 7466 O O . THR A 1 37 ? 9.688 -4.210 3.048 1.00 0.00 42 THR A O 8
ATOM 7477 N N . VAL A 1 38 ? 8.967 -5.867 4.379 1.00 0.00 43 VAL A N 8
ATOM 7478 C CA . VAL A 1 38 ? 9.491 -5.324 5.649 1.00 0.00 43 VAL A CA 8
ATOM 7479 C C . VAL A 1 38 ? 11.018 -5.145 5.594 1.00 0.00 43 VAL A C 8
ATOM 7480 O O . VAL A 1 38 ? 11.534 -4.182 6.160 1.00 0.00 43 VAL A O 8
ATOM 7493 N N . ALA A 1 39 ? 11.745 -6.022 4.883 1.00 0.00 44 ALA A N 8
ATOM 7494 C CA . ALA A 1 39 ? 13.211 -6.005 4.785 1.00 0.00 44 ALA A CA 8
ATOM 7495 C C . ALA A 1 39 ? 13.814 -4.708 4.206 1.00 0.00 44 ALA A C 8
ATOM 7496 O O . ALA A 1 39 ? 14.985 -4.424 4.485 1.00 0.00 44 ALA A O 8
ATOM 7503 N N . THR A 1 40 ? 13.045 -3.921 3.441 1.00 0.00 45 THR A N 8
ATOM 7504 C CA . THR A 1 40 ? 13.418 -2.570 2.965 1.00 0.00 45 THR A CA 8
ATOM 7505 C C . THR A 1 40 ? 12.346 -1.515 3.246 1.00 0.00 45 THR A C 8
ATOM 7506 O O . THR A 1 40 ? 12.573 -0.336 2.980 1.00 0.00 45 THR A O 8
ATOM 7517 N N . GLY A 1 41 ? 11.201 -1.902 3.818 1.00 0.00 46 GLY A N 8
ATOM 7518 C CA . GLY A 1 41 ? 10.129 -0.994 4.230 1.00 0.00 46 GLY A CA 8
ATOM 7519 C C . GLY A 1 41 ? 9.259 -0.532 3.063 1.00 0.00 46 GLY A C 8
ATOM 7520 O O . GLY A 1 41 ? 8.892 0.642 3.039 1.00 0.00 46 GLY A O 8
ATOM 7524 N N . ARG A 1 42 ? 8.963 -1.414 2.101 1.00 0.00 47 ARG A N 8
ATOM 7525 C CA . ARG A 1 42 ? 8.200 -1.119 0.872 1.00 0.00 47 ARG A CA 8
ATOM 7526 C C . ARG A 1 42 ? 6.946 -2.012 0.743 1.00 0.00 47 ARG A C 8
ATOM 7527 O O . ARG A 1 42 ? 6.659 -2.841 1.609 1.00 0.00 47 ARG A O 8
ATOM 7545 N N . LEU A 1 43 ? 6.198 -1.843 -0.350 1.00 0.00 48 LEU A N 8
ATOM 7546 C CA . LEU A 1 43 ? 4.971 -2.566 -0.712 1.00 0.00 48 LEU A CA 8
ATOM 7547 C C . LEU A 1 43 ? 4.984 -2.946 -2.204 1.00 0.00 48 LEU A C 8
ATOM 7548 O O . LEU A 1 43 ? 5.736 -2.364 -2.991 1.00 0.00 48 LEU A O 8
ATOM 7563 N N . THR A 1 44 ? 4.113 -3.878 -2.596 1.00 0.00 49 THR A N 8
ATOM 7564 C CA . THR A 1 44 ? 3.712 -4.154 -3.990 1.00 0.00 49 THR A CA 8
ATOM 7565 C C . THR A 1 44 ? 2.200 -4.309 -3.992 1.00 0.00 49 THR A C 8
ATOM 7566 O O . THR A 1 44 ? 1.663 -4.930 -3.074 1.00 0.00 49 THR A O 8
ATOM 7577 N N . VAL A 1 45 ? 1.523 -3.742 -4.991 1.00 0.00 50 VAL A N 8
ATOM 7578 C CA . VAL A 1 45 ? 0.049 -3.718 -5.064 1.00 0.00 50 VAL A CA 8
ATOM 7579 C C . VAL A 1 45 ? -0.461 -3.681 -6.510 1.00 0.00 50 VAL A C 8
ATOM 7580 O O . VAL A 1 45 ? 0.082 -2.947 -7.337 1.00 0.00 50 VAL A O 8
ATOM 7593 N N . THR A 1 46 ? -1.511 -4.463 -6.797 1.00 0.00 51 THR A N 8
ATOM 7594 C CA . THR A 1 46 ? -2.212 -4.559 -8.090 1.00 0.00 51 THR A CA 8
ATOM 7595 C C . THR A 1 46 ? -3.609 -3.955 -7.987 1.00 0.00 51 THR A C 8
ATOM 7596 O O . THR A 1 46 ? -4.446 -4.476 -7.254 1.00 0.00 51 THR A O 8
ATOM 7607 N N . TYR A 1 47 ? -3.886 -2.911 -8.772 1.00 0.00 52 TYR A N 8
ATOM 7608 C CA . TYR A 1 47 ? -5.182 -2.217 -8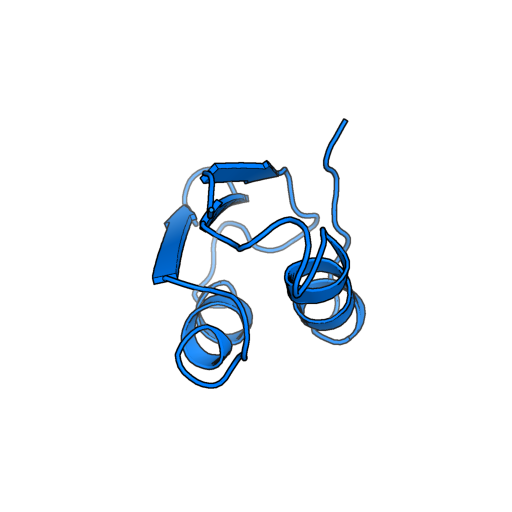.790 1.00 0.00 52 TYR A CA 8
ATOM 7609 C C . TYR A 1 47 ? -5.553 -1.664 -10.180 1.00 0.00 52 TYR A C 8
ATOM 7610 O O . TYR A 1 47 ? -4.683 -1.397 -11.008 1.00 0.00 52 TYR A O 8
ATOM 7627 N N . ASP A 1 48 ? -6.855 -1.473 -10.427 1.00 0.00 53 ASP A N 8
ATOM 7628 C CA . ASP A 1 48 ? -7.393 -0.943 -11.679 1.00 0.00 53 ASP A CA 8
ATOM 7629 C C . ASP A 1 48 ? -7.615 0.575 -11.516 1.00 0.00 53 ASP A C 8
ATOM 7630 O O . ASP A 1 48 ? -8.423 0.965 -10.661 1.00 0.00 53 ASP A O 8
ATOM 7638 N N . PRO A 1 49 ? -6.927 1.427 -12.306 1.00 0.00 54 PRO A N 8
ATOM 7639 C CA . PRO A 1 49 ? -6.877 2.880 -12.113 1.00 0.00 54 PRO A CA 8
ATOM 7640 C C . PRO A 1 49 ? -8.176 3.599 -12.516 1.00 0.00 54 PRO A C 8
ATOM 7641 O O . PRO A 1 49 ? -8.190 4.825 -12.620 1.00 0.00 54 PRO A O 8
ATOM 7649 N N . LYS A 1 50 ? -9.263 2.852 -12.756 1.00 0.00 55 LYS A N 8
ATOM 7650 C CA . LYS A 1 50 ? -10.572 3.391 -13.141 1.00 0.00 55 LYS A CA 8
ATOM 7651 C C . LYS A 1 50 ? -11.717 2.846 -12.274 1.00 0.00 55 LYS A C 8
ATOM 7652 O O . LYS A 1 50 ? -12.651 3.596 -11.993 1.00 0.00 55 LYS A O 8
ATOM 7667 N N . GLN A 1 51 ? -11.623 1.606 -11.778 1.00 0.00 56 GLN A N 8
ATOM 7668 C CA . GLN A 1 51 ? -12.464 1.109 -10.678 1.00 0.00 56 GLN A CA 8
ATOM 7669 C C . GLN A 1 51 ? -12.086 1.769 -9.348 1.00 0.00 56 GLN A C 8
ATOM 7670 O O . GLN A 1 51 ? -12.982 2.098 -8.572 1.00 0.00 56 GLN A O 8
ATOM 7682 N N . VAL A 1 52 ? -10.783 1.958 -9.090 1.00 0.00 57 VAL A N 8
ATOM 7683 C CA . VAL A 1 52 ? -10.226 2.560 -7.864 1.00 0.00 57 VAL A CA 8
ATOM 7684 C C . VAL A 1 52 ? -8.969 3.372 -8.217 1.00 0.00 57 VAL A C 8
ATOM 7685 O O . VAL A 1 52 ? -8.757 3.717 -9.378 1.00 0.00 57 VAL A O 8
ATOM 7698 N N . SER A 1 53 ? -8.120 3.677 -7.237 1.00 0.00 58 SER A N 8
ATOM 7699 C CA . SER A 1 53 ? -6.870 4.422 -7.394 1.00 0.00 58 SER A CA 8
ATOM 7700 C C . SER A 1 53 ? -5.962 4.164 -6.177 1.00 0.00 58 SER A C 8
ATOM 7701 O O . SER A 1 53 ? -6.266 3.301 -5.349 1.00 0.00 58 SER A O 8
ATOM 7708 N N . GLU A 1 54 ? -4.919 4.984 -5.995 1.00 0.00 59 GLU A N 8
ATOM 7709 C CA . GLU A 1 54 ? -4.198 5.133 -4.725 1.00 0.00 59 GLU A CA 8
ATOM 7710 C C . GLU A 1 54 ? -5.131 5.255 -3.504 1.00 0.00 59 GLU A C 8
ATOM 7711 O O . GLU A 1 54 ? -4.763 4.843 -2.408 1.00 0.00 59 GLU A O 8
ATOM 7721 N N . ILE A 1 55 ? -6.345 5.796 -3.669 1.00 0.00 60 ILE A N 8
ATOM 7722 C CA . ILE A 1 55 ? -7.282 6.113 -2.583 1.00 0.00 60 ILE A CA 8
ATOM 7723 C C . ILE A 1 55 ? -7.552 4.908 -1.674 1.00 0.00 60 ILE A C 8
ATOM 7724 O O . ILE A 1 55 ? -7.403 5.049 -0.459 1.00 0.00 60 ILE A O 8
ATOM 7739 N N . THR A 1 56 ? -7.854 3.725 -2.232 1.00 0.00 61 THR A N 8
ATOM 7740 C CA . THR A 1 56 ? -8.160 2.498 -1.463 1.00 0.00 61 THR A CA 8
ATOM 7741 C C . THR A 1 56 ? -7.064 2.148 -0.451 1.00 0.00 61 THR A C 8
ATOM 7742 O O . THR A 1 56 ? -7.372 1.621 0.617 1.00 0.00 61 THR A O 8
ATOM 7753 N N . ILE A 1 57 ? -5.799 2.456 -0.755 1.00 0.00 62 ILE A N 8
ATOM 7754 C CA . ILE A 1 57 ? -4.630 2.148 0.089 1.00 0.00 62 ILE A CA 8
ATOM 7755 C C . ILE A 1 57 ? -4.074 3.380 0.837 1.00 0.00 62 ILE A C 8
ATOM 7756 O O . ILE A 1 57 ? -3.600 3.221 1.965 1.00 0.00 62 ILE A O 8
ATOM 7771 N N . GLN A 1 58 ? -4.266 4.604 0.322 1.00 0.00 63 GLN A N 8
ATOM 7772 C CA . GLN A 1 58 ? -4.138 5.860 1.084 1.00 0.00 63 GLN A CA 8
ATOM 7773 C C . GLN A 1 58 ? -5.033 5.818 2.331 1.00 0.00 63 GLN A C 8
ATOM 7774 O O . GLN A 1 58 ? -4.559 6.106 3.429 1.00 0.00 63 GLN A O 8
ATOM 7786 N N . GLU A 1 59 ? -6.300 5.410 2.171 1.00 0.00 64 GLU A N 8
ATOM 7787 C CA . GLU A 1 59 ? -7.290 5.212 3.240 1.00 0.00 64 GLU A CA 8
ATOM 7788 C C . GLU A 1 59 ? -6.772 4.369 4.408 1.00 0.00 64 GLU A C 8
ATOM 7789 O O . GLU A 1 59 ? -7.149 4.643 5.550 1.00 0.00 64 GLU A O 8
ATOM 7799 N N . ARG A 1 60 ? -5.909 3.382 4.138 1.00 0.00 65 ARG A N 8
ATOM 7800 C CA . ARG A 1 60 ? -5.344 2.464 5.130 1.00 0.00 65 ARG A CA 8
ATOM 7801 C C . ARG A 1 60 ? -4.001 2.961 5.675 1.00 0.00 65 ARG A C 8
ATOM 7802 O O . ARG A 1 60 ? -3.801 2.972 6.888 1.00 0.00 65 ARG A O 8
ATOM 7820 N N . ILE A 1 61 ? -3.079 3.405 4.817 1.00 0.00 66 ILE A N 8
ATOM 7821 C CA . ILE A 1 61 ? -1.725 3.820 5.238 1.00 0.00 66 ILE A CA 8
ATOM 7822 C C . ILE A 1 61 ? -1.754 5.146 6.011 1.00 0.00 66 ILE A C 8
ATOM 7823 O O . ILE A 1 61 ? -1.083 5.254 7.038 1.00 0.00 66 ILE A O 8
ATOM 7838 N N . ALA A 1 62 ? -2.587 6.109 5.598 1.00 0.00 67 ALA A N 8
ATOM 7839 C CA . ALA A 1 62 ? -2.756 7.371 6.327 1.00 0.00 67 ALA A CA 8
ATOM 7840 C C . ALA A 1 62 ? -3.520 7.197 7.659 1.00 0.00 67 ALA A C 8
ATOM 7841 O O . ALA A 1 62 ? -3.386 8.030 8.558 1.00 0.00 67 ALA A O 8
ATOM 7848 N N . ALA A 1 63 ? -4.310 6.124 7.818 1.00 0.00 68 ALA A N 8
ATOM 7849 C CA . ALA A 1 63 ? -5.066 5.828 9.039 1.00 0.00 68 ALA A CA 8
ATOM 7850 C C . ALA A 1 63 ? -4.165 5.227 10.130 1.00 0.00 68 ALA A C 8
ATOM 7851 O O . ALA A 1 63 ? -4.288 5.597 11.302 1.00 0.00 68 ALA A O 8
ATOM 7858 N N . LEU A 1 64 ? -3.215 4.369 9.733 1.00 0.00 69 LEU A N 8
ATOM 7859 C CA . LEU A 1 64 ? -2.131 3.881 10.599 1.00 0.00 69 LEU A CA 8
ATOM 7860 C C . LEU A 1 64 ? -1.119 4.974 11.002 1.00 0.00 69 LEU A C 8
ATOM 7861 O O . LEU A 1 64 ? -0.341 4.752 11.932 1.00 0.00 69 LEU A O 8
ATOM 7876 N N . GLY A 1 65 ? -1.150 6.145 10.354 1.00 0.00 70 GLY A N 8
ATOM 7877 C CA . GLY A 1 65 ? -0.385 7.344 10.731 1.00 0.00 70 GLY A CA 8
ATOM 7878 C C . GLY A 1 65 ? 0.844 7.624 9.862 1.00 0.00 70 GLY A C 8
ATOM 7879 O O . GLY A 1 65 ? 1.500 8.647 10.055 1.00 0.00 70 GLY A O 8
ATOM 7883 N N . TYR A 1 66 ? 1.150 6.757 8.895 1.00 0.00 71 TYR A N 8
ATOM 7884 C CA . TYR A 1 66 ? 2.222 6.959 7.910 1.00 0.00 71 TYR A CA 8
ATOM 7885 C C . TYR A 1 66 ? 1.705 7.721 6.669 1.00 0.00 71 TYR A C 8
ATOM 7886 O O . TYR A 1 66 ? 0.597 8.263 6.685 1.00 0.00 71 TYR A O 8
ATOM 7903 N N . THR A 1 67 ? 2.469 7.775 5.567 1.00 0.00 72 THR A N 8
ATOM 7904 C CA . THR A 1 67 ? 1.994 8.289 4.265 1.00 0.00 72 THR A CA 8
ATOM 7905 C C . THR A 1 67 ? 2.800 7.636 3.142 1.00 0.00 72 THR A C 8
ATOM 7906 O O . THR A 1 67 ? 4.028 7.596 3.224 1.00 0.00 72 THR A O 8
ATOM 7917 N N . LEU A 1 68 ? 2.114 7.107 2.124 1.00 0.00 73 LEU A N 8
ATOM 7918 C CA . LEU A 1 68 ? 2.721 6.357 1.011 1.00 0.00 73 LEU A CA 8
ATOM 7919 C C . LEU A 1 68 ? 3.381 7.241 -0.056 1.00 0.00 73 LEU A C 8
ATOM 7920 O O . LEU A 1 68 ? 3.130 8.448 -0.138 1.00 0.00 73 LEU A O 8
ATOM 7935 N N . ALA A 1 69 ? 4.146 6.603 -0.939 1.00 0.00 74 ALA A N 8
ATOM 7936 C CA . ALA A 1 69 ? 4.655 7.167 -2.186 1.00 0.00 74 ALA A CA 8
ATOM 7937 C C . ALA A 1 69 ? 4.613 6.125 -3.323 1.00 0.00 74 ALA A C 8
ATOM 7938 O O . ALA A 1 69 ? 4.878 4.945 -3.103 1.00 0.00 74 ALA A O 8
ATOM 7945 N N . GLU A 1 70 ? 4.284 6.551 -4.545 1.00 0.00 75 GLU A N 8
ATOM 7946 C CA . GLU A 1 70 ? 4.081 5.664 -5.703 1.00 0.00 75 GLU A CA 8
ATOM 7947 C C . GLU A 1 70 ? 4.363 6.459 -6.995 1.00 0.00 75 GLU A C 8
ATOM 7948 O O . GLU A 1 70 ? 3.544 7.315 -7.356 1.00 0.00 75 GLU A O 8
ATOM 7958 N N . PRO A 1 71 ? 5.526 6.248 -7.648 1.00 0.00 76 PRO A N 8
ATOM 7959 C CA . PRO A 1 71 ? 6.084 7.157 -8.661 1.00 0.00 76 PRO A CA 8
ATOM 7960 C C . PRO A 1 71 ? 5.477 7.001 -10.060 1.00 0.00 76 PRO A C 8
ATOM 7961 O O . PRO A 1 71 ? 5.377 8.018 -10.786 1.00 0.00 76 PRO A O 8
ATOM 7969 N N . PRO A 1 1 ? -7.237 -4.850 -17.731 1.00 0.00 6 PRO A N 9
ATOM 7970 C CA . PRO A 1 1 ? -6.014 -5.544 -17.297 1.00 0.00 6 PRO A CA 9
ATOM 7971 C C . PRO A 1 1 ? -5.521 -5.017 -15.950 1.00 0.00 6 PRO A C 9
ATOM 7972 O O . PRO A 1 1 ? -5.365 -3.810 -15.794 1.00 0.00 6 PRO A O 9
ATOM 7981 N N . LEU A 1 2 ? -5.275 -5.906 -14.985 1.00 0.00 7 LEU A N 9
ATOM 7982 C CA . LEU A 1 2 ? -4.789 -5.541 -13.649 1.00 0.00 7 LEU A CA 9
ATOM 7983 C C . LEU A 1 2 ? -3.461 -4.773 -13.713 1.00 0.00 7 LEU A C 9
ATOM 7984 O O . LEU A 1 2 ? -2.540 -5.156 -14.445 1.00 0.00 7 LEU A O 9
ATOM 7999 N N . LYS A 1 3 ? -3.366 -3.692 -12.934 1.00 0.00 8 LYS A N 9
ATOM 8000 C CA . LYS A 1 3 ? -2.166 -2.857 -12.792 1.00 0.00 8 LYS A CA 9
ATOM 8001 C C . LYS A 1 3 ? -1.417 -3.180 -11.495 1.00 0.00 8 LYS A C 9
ATOM 8002 O O . LYS A 1 3 ? -2.043 -3.372 -10.451 1.00 0.00 8 LYS A O 9
ATOM 8017 N N . THR A 1 4 ? -0.082 -3.159 -11.559 1.00 0.00 9 THR A N 9
ATOM 8018 C CA . THR A 1 4 ? 0.817 -3.189 -10.399 1.00 0.00 9 THR A CA 9
ATOM 8019 C C . THR A 1 4 ? 1.295 -1.764 -10.120 1.00 0.00 9 THR A C 9
ATOM 8020 O O . THR A 1 4 ? 1.368 -0.943 -11.033 1.00 0.00 9 THR A O 9
ATOM 8031 N N . GLN A 1 5 ? 1.627 -1.455 -8.869 1.00 0.00 10 GLN A N 9
ATOM 8032 C CA . GLN A 1 5 ? 2.308 -0.223 -8.493 1.00 0.00 10 GLN A CA 9
ATOM 8033 C C . GLN A 1 5 ? 3.197 -0.495 -7.278 1.00 0.00 10 GLN A C 9
ATOM 8034 O O . GLN A 1 5 ? 2.918 -1.397 -6.480 1.00 0.00 10 GLN A O 9
ATOM 8046 N N . GLN A 1 6 ? 4.259 0.301 -7.153 1.00 0.00 11 GLN A N 9
ATOM 8047 C CA . GLN A 1 6 ? 5.228 0.268 -6.066 1.00 0.00 11 GLN A CA 9
ATOM 8048 C C . GLN A 1 6 ? 5.334 1.675 -5.456 1.00 0.00 11 GLN A C 9
ATOM 8049 O O . GLN A 1 6 ? 5.435 2.658 -6.193 1.00 0.00 11 GLN A O 9
ATOM 8061 N N . MET A 1 7 ? 5.347 1.779 -4.122 1.00 0.00 12 MET A N 9
ATOM 8062 C CA . MET A 1 7 ? 5.463 3.055 -3.406 1.00 0.00 12 MET A CA 9
ATOM 8063 C C . MET A 1 7 ? 6.461 2.960 -2.254 1.00 0.00 12 MET A C 9
ATOM 8064 O O . MET A 1 7 ? 6.626 1.908 -1.629 1.00 0.00 12 MET A O 9
ATOM 8076 N N . GLN A 1 8 ? 7.128 4.081 -1.989 1.00 0.00 13 GLN A N 9
ATOM 8077 C CA . GLN A 1 8 ? 8.136 4.216 -0.944 1.00 0.00 13 GLN A CA 9
ATOM 8078 C C . GLN A 1 8 ? 7.470 4.924 0.242 1.00 0.00 13 GLN A C 9
ATOM 8079 O O . GLN A 1 8 ? 6.921 6.016 0.080 1.00 0.00 13 GLN A O 9
ATOM 8091 N N . VAL A 1 9 ? 7.461 4.293 1.415 1.00 0.00 14 VAL A N 9
ATOM 8092 C CA . VAL A 1 9 ? 6.483 4.547 2.485 1.00 0.00 14 VAL A CA 9
ATOM 8093 C C . VAL A 1 9 ? 7.202 4.768 3.817 1.00 0.00 14 VAL A C 9
ATOM 8094 O O . VAL A 1 9 ? 8.063 3.981 4.215 1.00 0.00 14 VAL A O 9
ATOM 8107 N N . GLY A 1 10 ? 6.851 5.866 4.493 1.00 0.00 15 GLY A N 9
ATOM 8108 C CA . GLY A 1 10 ? 7.578 6.419 5.635 1.00 0.00 15 GLY A CA 9
ATOM 8109 C C . GLY A 1 10 ? 7.068 5.906 6.976 1.00 0.00 15 GLY A C 9
ATOM 8110 O O . GLY A 1 10 ? 5.898 6.088 7.319 1.00 0.00 15 GLY A O 9
ATOM 8114 N N . GLY A 1 11 ? 7.976 5.324 7.762 1.00 0.00 16 GLY A N 9
ATOM 8115 C CA . GLY A 1 11 ? 7.779 4.904 9.157 1.00 0.00 16 GLY A CA 9
ATOM 8116 C C . GLY A 1 11 ? 7.288 3.467 9.349 1.00 0.00 16 GLY A C 9
ATOM 8117 O O . GLY A 1 11 ? 7.255 3.006 10.486 1.00 0.00 16 GLY A O 9
ATOM 8121 N N . MET A 1 12 ? 6.892 2.767 8.280 1.00 0.00 17 MET A N 9
ATOM 8122 C CA . MET A 1 12 ? 6.166 1.485 8.349 1.00 0.00 17 MET A CA 9
ATOM 8123 C C . MET A 1 12 ? 7.074 0.237 8.420 1.00 0.00 17 MET A C 9
ATOM 8124 O O . MET A 1 12 ? 6.572 -0.886 8.421 1.00 0.00 17 MET A O 9
ATOM 8136 N N . ARG A 1 13 ? 8.401 0.411 8.477 1.00 0.00 18 ARG A N 9
ATOM 8137 C CA . ARG A 1 13 ? 9.379 -0.681 8.605 1.00 0.00 18 ARG A CA 9
ATOM 8138 C C . ARG A 1 13 ? 9.076 -1.576 9.823 1.00 0.00 18 ARG A C 9
ATOM 8139 O O . ARG A 1 13 ? 8.745 -1.054 10.890 1.00 0.00 18 ARG A O 9
ATOM 8157 N N . CYS A 1 14 ? 9.216 -2.895 9.633 1.00 0.00 19 CYS A N 9
ATOM 8158 C CA . CYS A 1 14 ? 9.018 -4.005 10.591 1.00 0.00 19 CYS A CA 9
ATOM 8159 C C . CYS A 1 14 ? 7.573 -4.555 10.600 1.00 0.00 19 CYS A C 9
ATOM 8160 O O . CYS A 1 14 ? 6.598 -3.859 10.306 1.00 0.00 19 CYS A O 9
ATOM 8167 N N . ALA A 1 15 ? 7.441 -5.848 10.899 1.00 0.00 20 ALA A N 9
ATOM 8168 C CA . ALA A 1 15 ? 6.271 -6.666 10.573 1.00 0.00 20 ALA A CA 9
ATOM 8169 C C . ALA A 1 15 ? 4.984 -6.270 11.322 1.00 0.00 20 ALA A C 9
ATOM 8170 O O . ALA A 1 15 ? 3.904 -6.269 10.725 1.00 0.00 20 ALA A O 9
ATOM 8177 N N . ALA A 1 16 ? 5.075 -5.868 12.594 1.00 0.00 21 ALA A N 9
ATOM 8178 C CA . ALA A 1 16 ? 3.924 -5.409 13.381 1.00 0.00 21 ALA A CA 9
ATOM 8179 C C . ALA A 1 16 ? 3.315 -4.102 12.841 1.00 0.00 21 ALA A C 9
ATOM 8180 O O . ALA A 1 16 ? 2.129 -3.843 13.065 1.00 0.00 21 ALA A O 9
ATOM 8187 N N . CYS A 1 17 ? 4.111 -3.311 12.111 1.00 0.00 22 CYS A N 9
ATOM 8188 C CA . CYS A 1 17 ? 3.719 -2.046 11.488 1.00 0.00 22 CYS A CA 9
ATOM 8189 C C . CYS A 1 17 ? 3.233 -2.242 10.052 1.00 0.00 22 CYS A C 9
ATOM 8190 O O . CYS A 1 17 ? 2.143 -1.784 9.707 1.00 0.00 22 CYS A O 9
ATOM 8197 N N . ALA A 1 18 ? 3.971 -3.025 9.260 1.00 0.00 23 ALA A N 9
ATOM 8198 C CA . ALA A 1 18 ? 3.503 -3.567 7.988 1.00 0.00 23 ALA A CA 9
ATOM 8199 C C . ALA A 1 18 ? 2.116 -4.214 8.113 1.00 0.00 23 ALA A C 9
ATOM 8200 O O . ALA A 1 18 ? 1.286 -4.047 7.228 1.00 0.00 23 ALA A O 9
ATOM 8207 N N . SER A 1 19 ? 1.821 -4.890 9.227 1.00 0.00 24 SER A N 9
ATOM 8208 C CA . SER A 1 19 ? 0.563 -5.637 9.404 1.00 0.00 24 SER A CA 9
ATOM 8209 C C . SER A 1 19 ? -0.670 -4.727 9.513 1.00 0.00 24 SER A C 9
ATOM 8210 O O . SER A 1 19 ? -1.769 -5.108 9.109 1.00 0.00 24 SER A O 9
ATOM 8217 N N . SER A 1 20 ? -0.494 -3.498 9.996 1.00 0.00 25 SER A N 9
ATOM 8218 C CA . SER A 1 20 ? -1.567 -2.510 10.156 1.00 0.00 25 SER A CA 9
ATOM 8219 C C . SER A 1 20 ? -2.114 -2.045 8.802 1.00 0.00 25 SER A C 9
ATOM 8220 O O . SER A 1 20 ? -3.302 -1.737 8.665 1.00 0.00 25 SER A O 9
ATOM 8227 N N . ILE A 1 21 ? -1.267 -2.087 7.771 1.00 0.00 26 ILE A N 9
ATOM 8228 C CA . ILE A 1 21 ? -1.668 -1.982 6.367 1.00 0.00 26 ILE A CA 9
ATOM 8229 C C . ILE A 1 21 ? -2.028 -3.369 5.817 1.00 0.00 26 ILE A C 9
ATOM 8230 O O . ILE A 1 21 ? -3.138 -3.551 5.329 1.00 0.00 26 ILE A O 9
ATOM 8245 N N . GLU A 1 22 ? -1.120 -4.343 5.903 1.00 0.00 27 GLU A N 9
ATOM 8246 C CA . GLU A 1 22 ? -1.136 -5.542 5.055 1.00 0.00 27 GLU A CA 9
ATOM 8247 C C . GLU A 1 22 ? -2.305 -6.476 5.390 1.00 0.00 27 GLU A C 9
ATOM 8248 O O . GLU A 1 22 ? -2.962 -6.976 4.473 1.00 0.00 27 GLU A O 9
ATOM 8258 N N . ARG A 1 23 ? -2.625 -6.658 6.682 1.00 0.00 28 ARG A N 9
ATOM 8259 C CA . ARG A 1 23 ? -3.709 -7.565 7.089 1.00 0.00 28 ARG A CA 9
ATOM 8260 C C . ARG A 1 23 ? -5.082 -7.100 6.566 1.00 0.00 28 ARG A C 9
ATOM 8261 O O . ARG A 1 23 ? -5.928 -7.941 6.252 1.00 0.00 28 ARG A O 9
ATOM 8279 N N . ALA A 1 24 ? -5.283 -5.785 6.403 1.00 0.00 29 ALA A N 9
ATOM 8280 C CA . ALA A 1 24 ? -6.445 -5.187 5.740 1.00 0.00 29 ALA A CA 9
ATOM 8281 C C . ALA A 1 24 ? -6.283 -5.032 4.218 1.00 0.00 29 ALA A C 9
ATOM 8282 O O . ALA A 1 24 ? -7.289 -5.050 3.515 1.00 0.00 29 ALA A O 9
ATOM 8289 N N . LEU A 1 25 ? -5.060 -4.870 3.695 1.00 0.00 30 LEU A N 9
ATOM 8290 C CA . LEU A 1 25 ? -4.801 -4.571 2.281 1.00 0.00 30 LEU A CA 9
ATOM 8291 C C . LEU A 1 25 ? -5.366 -5.647 1.350 1.00 0.00 30 LEU A C 9
ATOM 8292 O O . LEU A 1 25 ? -6.072 -5.317 0.402 1.00 0.00 30 LEU A O 9
ATOM 8307 N N . GLU A 1 26 ? -5.155 -6.928 1.666 1.00 0.00 31 GLU A N 9
ATOM 8308 C CA . GLU A 1 26 ? -5.729 -8.033 0.891 1.00 0.00 31 GLU A CA 9
ATOM 8309 C C . GLU A 1 26 ? -7.238 -8.214 1.113 1.00 0.00 31 GLU A C 9
ATOM 8310 O O . GLU A 1 26 ? -7.858 -9.043 0.439 1.00 0.00 31 GLU A O 9
ATOM 8320 N N . ARG A 1 27 ? -7.836 -7.437 2.025 1.00 0.00 32 ARG A N 9
ATOM 8321 C CA . ARG A 1 27 ? -9.273 -7.402 2.298 1.00 0.00 32 ARG A CA 9
ATOM 8322 C C . ARG A 1 27 ? -9.980 -6.182 1.665 1.00 0.00 32 ARG A C 9
ATOM 8323 O O . ARG A 1 27 ? -11.205 -6.216 1.515 1.00 0.00 32 ARG A O 9
ATOM 8341 N N . LEU A 1 28 ? -9.252 -5.129 1.254 1.00 0.00 33 LEU A N 9
ATOM 8342 C CA . LEU A 1 28 ? -9.809 -3.971 0.531 1.00 0.00 33 LEU A CA 9
ATOM 8343 C C . LEU A 1 28 ? -10.448 -4.400 -0.801 1.00 0.00 33 LEU A C 9
ATOM 8344 O O . LEU A 1 28 ? -9.785 -4.966 -1.681 1.00 0.00 33 LEU A O 9
ATOM 8359 N N . LYS A 1 29 ? -11.742 -4.118 -0.975 1.00 0.00 34 LYS A N 9
ATOM 8360 C CA . LYS A 1 29 ? -12.475 -4.479 -2.191 1.00 0.00 34 LYS A CA 9
ATOM 8361 C C . LYS A 1 29 ? -11.935 -3.708 -3.409 1.00 0.00 34 LYS A C 9
ATOM 8362 O O . LYS A 1 29 ? -12.023 -2.481 -3.459 1.00 0.00 34 LYS A O 9
ATOM 8377 N N . GLY A 1 30 ? -11.367 -4.433 -4.380 1.00 0.00 35 GLY A N 9
ATOM 8378 C CA . GLY A 1 30 ? -10.690 -3.891 -5.566 1.00 0.00 35 GLY A CA 9
ATOM 8379 C C . GLY A 1 30 ? -9.203 -4.248 -5.643 1.00 0.00 35 GLY A C 9
ATOM 8380 O O . GLY A 1 30 ? -8.663 -4.306 -6.749 1.00 0.00 35 GLY A O 9
ATOM 8384 N N . VAL A 1 31 ? -8.557 -4.544 -4.509 1.00 0.00 36 VAL A N 9
ATOM 8385 C CA . VAL A 1 31 ? -7.150 -4.987 -4.449 1.00 0.00 36 VAL A CA 9
ATOM 8386 C C . VAL A 1 31 ? -7.064 -6.486 -4.770 1.00 0.00 36 VAL A C 9
ATOM 8387 O O . VAL A 1 31 ? -7.919 -7.263 -4.342 1.00 0.00 36 VAL A O 9
ATOM 8400 N N . ALA A 1 32 ? -6.048 -6.875 -5.549 1.00 0.00 37 ALA A N 9
ATOM 8401 C CA . ALA A 1 32 ? -5.920 -8.201 -6.155 1.00 0.00 37 ALA A CA 9
ATOM 8402 C C . ALA A 1 32 ? -4.754 -9.046 -5.603 1.00 0.00 37 ALA A C 9
ATOM 8403 O O . ALA A 1 32 ? -4.943 -10.250 -5.417 1.00 0.00 37 ALA A O 9
ATOM 8410 N N . GLU A 1 33 ? -3.579 -8.461 -5.332 1.00 0.00 38 GLU A N 9
ATOM 8411 C CA . GLU A 1 33 ? -2.406 -9.165 -4.771 1.00 0.00 38 GLU A CA 9
ATOM 8412 C C . GLU A 1 33 ? -1.310 -8.186 -4.316 1.00 0.00 38 GLU A C 9
ATOM 8413 O O . GLU A 1 33 ? -0.855 -7.374 -5.117 1.00 0.00 38 GLU A O 9
ATOM 8423 N N . ALA A 1 34 ? -0.841 -8.258 -3.065 1.00 0.00 39 ALA A N 9
ATOM 8424 C CA . ALA A 1 34 ? 0.087 -7.263 -2.495 1.00 0.00 39 ALA A CA 9
ATOM 8425 C C . ALA A 1 34 ? 1.132 -7.858 -1.531 1.00 0.00 39 ALA A C 9
ATOM 8426 O O . ALA A 1 34 ? 1.033 -9.021 -1.143 1.00 0.00 39 ALA A O 9
ATOM 8433 N N . SER A 1 35 ? 2.131 -7.064 -1.130 1.00 0.00 40 SER A N 9
ATOM 8434 C CA . SER A 1 35 ? 3.091 -7.409 -0.062 1.00 0.00 40 SER A CA 9
ATOM 8435 C C . SER A 1 35 ? 3.925 -6.198 0.398 1.00 0.00 40 SER A C 9
ATOM 8436 O O . SER A 1 35 ? 4.452 -5.448 -0.434 1.00 0.00 40 SER A O 9
ATOM 8443 N N . VAL A 1 36 ? 4.100 -6.032 1.716 1.00 0.00 41 VAL A N 9
ATOM 8444 C CA . VAL A 1 36 ? 5.103 -5.113 2.289 1.00 0.00 41 VAL A CA 9
ATOM 8445 C C . VAL A 1 36 ? 6.465 -5.819 2.337 1.00 0.00 41 VAL A C 9
ATOM 8446 O O . VAL A 1 36 ? 6.562 -6.926 2.872 1.00 0.00 41 VAL A O 9
ATOM 8459 N N . THR A 1 37 ? 7.516 -5.166 1.826 1.00 0.00 42 THR A N 9
ATOM 8460 C CA . THR A 1 37 ? 8.914 -5.613 1.944 1.00 0.00 42 THR A CA 9
ATOM 8461 C C . THR A 1 37 ? 9.466 -5.065 3.258 1.00 0.00 42 THR A C 9
ATOM 8462 O O . THR A 1 37 ? 9.749 -3.874 3.386 1.00 0.00 42 THR A O 9
ATOM 8473 N N . VAL A 1 38 ? 9.555 -5.932 4.264 1.00 0.00 43 VAL A N 9
ATOM 8474 C CA . VAL A 1 38 ? 9.589 -5.535 5.685 1.00 0.00 43 VAL A CA 9
ATOM 8475 C C . VAL A 1 38 ? 10.878 -4.802 6.098 1.00 0.00 43 VAL A C 9
ATOM 8476 O O . VAL A 1 38 ? 10.813 -3.910 6.946 1.00 0.00 43 VAL A O 9
ATOM 8489 N N . ALA A 1 39 ? 12.022 -5.118 5.478 1.00 0.00 44 ALA A N 9
ATOM 8490 C CA . ALA A 1 39 ? 13.335 -4.522 5.772 1.00 0.00 44 ALA A CA 9
ATOM 8491 C C . ALA A 1 39 ? 13.465 -3.015 5.449 1.00 0.00 44 ALA A C 9
ATOM 8492 O O . ALA A 1 39 ? 14.418 -2.369 5.901 1.00 0.00 44 ALA A O 9
ATOM 8499 N N . THR A 1 40 ? 12.516 -2.437 4.700 1.00 0.00 45 THR A N 9
ATOM 8500 C CA . THR A 1 40 ? 12.399 -0.981 4.452 1.00 0.00 45 THR A CA 9
ATOM 8501 C C . THR A 1 40 ? 11.009 -0.437 4.759 1.00 0.00 45 THR A C 9
ATOM 8502 O O . THR A 1 40 ? 10.896 0.748 5.080 1.00 0.00 45 THR A O 9
ATOM 8513 N N . GLY A 1 41 ? 9.964 -1.269 4.688 1.00 0.00 46 GLY A N 9
ATOM 8514 C CA . GLY A 1 41 ? 8.558 -0.860 4.824 1.00 0.00 46 GLY A CA 9
ATOM 8515 C C . GLY A 1 41 ? 7.928 -0.409 3.502 1.00 0.00 46 GLY A C 9
ATOM 8516 O O . GLY A 1 41 ? 6.809 0.096 3.515 1.00 0.00 46 GLY A O 9
ATOM 8520 N N . ARG A 1 42 ? 8.623 -0.592 2.370 1.00 0.00 47 ARG A N 9
ATOM 8521 C CA . ARG A 1 42 ? 8.122 -0.264 1.028 1.00 0.00 47 ARG A CA 9
ATOM 8522 C C . ARG A 1 42 ? 7.094 -1.296 0.542 1.00 0.00 47 ARG A C 9
ATOM 8523 O O . ARG A 1 42 ? 7.079 -2.443 0.995 1.00 0.00 47 ARG A O 9
ATOM 8541 N N . LEU A 1 43 ? 6.233 -0.899 -0.396 1.00 0.00 48 LEU A N 9
ATOM 8542 C CA . LEU A 1 43 ? 5.068 -1.683 -0.829 1.00 0.00 48 LEU A CA 9
ATOM 8543 C C . LEU A 1 43 ? 5.096 -2.035 -2.316 1.00 0.00 48 LEU A C 9
ATOM 8544 O O . LEU A 1 43 ? 5.730 -1.343 -3.115 1.00 0.00 48 LEU A O 9
ATOM 8559 N N . THR A 1 44 ? 4.329 -3.075 -2.666 1.00 0.00 49 THR A N 9
ATOM 8560 C CA . THR A 1 44 ? 3.931 -3.460 -4.027 1.00 0.00 49 THR A CA 9
ATOM 8561 C C . THR A 1 44 ? 2.486 -3.925 -3.946 1.00 0.00 49 THR A C 9
ATOM 8562 O O . THR A 1 44 ? 2.138 -4.674 -3.031 1.00 0.00 49 THR A O 9
ATOM 8573 N N . VAL A 1 45 ? 1.658 -3.474 -4.885 1.00 0.00 50 VAL A N 9
ATOM 8574 C CA . VAL A 1 45 ? 0.215 -3.763 -4.914 1.00 0.00 50 VAL A CA 9
ATOM 8575 C C . VAL A 1 45 ? -0.285 -3.953 -6.349 1.00 0.00 50 VAL A C 9
ATOM 8576 O O . VAL A 1 45 ? -0.033 -3.109 -7.205 1.00 0.00 50 VAL A O 9
ATOM 8589 N N . THR A 1 46 ? -1.000 -5.059 -6.589 1.00 0.00 51 THR A N 9
ATOM 8590 C CA . THR A 1 46 ? -1.800 -5.346 -7.790 1.00 0.00 51 THR A CA 9
ATOM 8591 C C . THR A 1 46 ? -3.256 -5.035 -7.466 1.00 0.00 51 THR A C 9
ATOM 8592 O O . THR A 1 46 ? -3.756 -5.477 -6.430 1.00 0.00 51 THR A O 9
ATOM 8603 N N . TYR A 1 47 ? -3.952 -4.333 -8.358 1.00 0.00 52 TYR A N 9
ATOM 8604 C CA . TYR A 1 47 ? -5.360 -3.934 -8.206 1.00 0.00 52 TYR A CA 9
ATOM 8605 C C . TYR A 1 47 ? -6.121 -3.885 -9.546 1.00 0.00 52 TYR A C 9
ATOM 8606 O O . TYR A 1 47 ? -5.511 -3.798 -10.614 1.00 0.00 52 TYR A O 9
ATOM 8623 N N . ASP A 1 48 ? -7.461 -3.920 -9.499 1.00 0.00 53 ASP A N 9
ATOM 8624 C CA . ASP A 1 48 ? -8.331 -3.721 -10.659 1.00 0.00 53 ASP A CA 9
ATOM 8625 C C . ASP A 1 48 ? -8.463 -2.200 -10.883 1.00 0.00 53 ASP A C 9
ATOM 8626 O O . ASP A 1 48 ? -9.092 -1.527 -10.054 1.00 0.00 53 ASP A O 9
ATOM 8634 N N . PRO A 1 49 ? -7.893 -1.652 -11.978 1.00 0.00 54 PRO A N 9
ATOM 8635 C CA . PRO A 1 49 ? -7.784 -0.211 -12.214 1.00 0.00 54 PRO A CA 9
ATOM 8636 C C . PRO A 1 49 ? -9.102 0.443 -12.653 1.00 0.00 54 PRO A C 9
ATOM 8637 O O . PRO A 1 49 ? -9.097 1.565 -13.159 1.00 0.00 54 PRO A O 9
ATOM 8645 N N . LYS A 1 50 ? -10.230 -0.245 -12.467 1.00 0.00 55 LYS A N 9
ATOM 8646 C CA . LYS A 1 50 ? -11.578 0.262 -12.751 1.00 0.00 55 LYS A CA 9
ATOM 8647 C C . LYS A 1 50 ? -12.457 0.190 -11.493 1.00 0.00 55 LYS A C 9
ATOM 8648 O O . LYS A 1 50 ? -13.236 1.105 -11.233 1.00 0.00 55 LYS A O 9
ATOM 8663 N N . GLN A 1 51 ? -12.269 -0.837 -10.657 1.00 0.00 56 GLN A N 9
ATOM 8664 C CA . GLN A 1 51 ? -12.790 -0.854 -9.289 1.00 0.00 56 GLN A CA 9
ATOM 8665 C C . GLN A 1 51 ? -12.083 0.191 -8.412 1.00 0.00 56 GLN A C 9
ATOM 8666 O O . GLN A 1 51 ? -12.770 0.918 -7.701 1.00 0.00 56 GLN A O 9
ATOM 8678 N N . VAL A 1 52 ? -10.747 0.300 -8.456 1.00 0.00 57 VAL A N 9
ATOM 8679 C CA . VAL A 1 52 ? -9.971 1.175 -7.544 1.00 0.00 57 VAL A CA 9
ATOM 8680 C C . VAL A 1 52 ? -8.661 1.666 -8.177 1.00 0.00 57 VAL A C 9
ATOM 8681 O O . VAL A 1 52 ? -8.327 1.302 -9.299 1.00 0.00 57 VAL A O 9
ATOM 8694 N N . SER A 1 53 ? -7.898 2.473 -7.438 1.00 0.00 58 SER A N 9
ATOM 8695 C CA . SER A 1 53 ? -6.557 2.932 -7.813 1.00 0.00 58 SER A CA 9
ATOM 8696 C C . SER A 1 53 ? -5.670 3.183 -6.576 1.00 0.00 58 SER A C 9
ATOM 8697 O O . SER A 1 53 ? -6.053 2.852 -5.451 1.00 0.00 58 SER A O 9
ATOM 8704 N N . GLU A 1 54 ? -4.515 3.839 -6.761 1.00 0.00 59 GLU A N 9
ATOM 8705 C CA . GLU A 1 54 ? -3.631 4.341 -5.692 1.00 0.00 59 GLU A CA 9
ATOM 8706 C C . GLU A 1 54 ? -4.356 5.110 -4.563 1.00 0.00 59 GLU A C 9
ATOM 8707 O O . GLU A 1 54 ? -3.888 5.114 -3.424 1.00 0.00 59 GLU A O 9
ATOM 8717 N N . ILE A 1 55 ? -5.521 5.706 -4.840 1.00 0.00 60 ILE A N 9
ATOM 8718 C CA . ILE A 1 55 ? -6.430 6.305 -3.844 1.00 0.00 60 ILE A CA 9
ATOM 8719 C C . ILE A 1 55 ? -6.760 5.345 -2.691 1.00 0.00 60 ILE A C 9
ATOM 8720 O O . ILE A 1 55 ? -6.698 5.741 -1.525 1.00 0.00 60 ILE A O 9
ATOM 8735 N N . THR A 1 56 ? -7.093 4.088 -3.010 1.00 0.00 61 THR A N 9
ATOM 8736 C CA . THR A 1 56 ? -7.602 3.093 -2.054 1.00 0.00 61 THR A CA 9
ATOM 8737 C C . THR A 1 56 ? -6.546 2.660 -1.045 1.00 0.00 61 THR A C 9
ATOM 8738 O O . THR A 1 56 ? -6.883 2.411 0.110 1.00 0.00 61 THR A O 9
ATOM 8749 N N . ILE A 1 57 ? -5.273 2.610 -1.432 1.00 0.00 62 ILE A N 9
ATOM 8750 C CA . ILE A 1 57 ? -4.172 2.304 -0.500 1.00 0.00 62 ILE A CA 9
ATOM 8751 C C . ILE A 1 57 ? -3.673 3.555 0.246 1.00 0.00 62 ILE A C 9
ATOM 8752 O O . ILE A 1 57 ? -3.287 3.450 1.410 1.00 0.00 62 ILE A O 9
ATOM 8767 N N . GLN A 1 58 ? -3.770 4.742 -0.369 1.00 0.00 63 GLN A N 9
ATOM 8768 C CA . GLN A 1 58 ? -3.335 6.020 0.206 1.00 0.00 63 GLN A CA 9
ATOM 8769 C C . GLN A 1 58 ? -3.986 6.318 1.563 1.00 0.00 63 GLN A C 9
ATOM 8770 O O . GLN A 1 58 ? -3.273 6.591 2.529 1.00 0.00 63 GLN A O 9
ATOM 8782 N N . GLU A 1 59 ? -5.321 6.264 1.646 1.00 0.00 64 GLU A N 9
ATOM 8783 C CA . GLU A 1 59 ? -6.048 6.645 2.867 1.00 0.00 64 GLU A CA 9
ATOM 8784 C C . GLU A 1 59 ? -5.717 5.716 4.042 1.00 0.00 64 GLU A C 9
ATOM 8785 O O . GLU A 1 59 ? -5.461 6.211 5.140 1.00 0.00 64 GLU A O 9
ATOM 8795 N N . ARG A 1 60 ? -5.633 4.399 3.804 1.00 0.00 65 ARG A N 9
ATOM 8796 C CA . ARG A 1 60 ? -5.200 3.386 4.780 1.00 0.00 65 ARG A CA 9
ATOM 8797 C C . ARG A 1 60 ? -3.743 3.590 5.231 1.00 0.00 65 ARG A C 9
ATOM 8798 O O . ARG A 1 60 ? -3.455 3.401 6.411 1.00 0.00 65 ARG A O 9
ATOM 8816 N N . ILE A 1 61 ? -2.817 4.006 4.358 1.00 0.00 66 ILE A N 9
ATOM 8817 C CA . ILE A 1 61 ? -1.439 4.344 4.785 1.00 0.00 66 ILE A CA 9
ATOM 8818 C C . ILE A 1 61 ? -1.439 5.574 5.709 1.00 0.00 66 ILE A C 9
ATOM 8819 O O . ILE A 1 61 ? -0.864 5.522 6.797 1.00 0.00 66 ILE A O 9
ATOM 8834 N N . ALA A 1 62 ? -2.123 6.654 5.322 1.00 0.00 67 ALA A N 9
ATOM 8835 C CA . ALA A 1 62 ? -2.177 7.886 6.112 1.00 0.00 67 ALA A CA 9
ATOM 8836 C C . ALA A 1 62 ? -2.917 7.708 7.465 1.00 0.00 67 ALA A C 9
ATOM 8837 O O . ALA A 1 62 ? -2.544 8.314 8.474 1.00 0.00 67 ALA A O 9
ATOM 8844 N N . ALA A 1 63 ? -3.961 6.865 7.505 1.00 0.00 68 ALA A N 9
ATOM 8845 C CA . ALA A 1 63 ? -4.857 6.675 8.652 1.00 0.00 68 ALA A CA 9
ATOM 8846 C C . ALA A 1 63 ? -4.208 5.923 9.823 1.00 0.00 68 ALA A C 9
ATOM 8847 O O . ALA A 1 63 ? -4.580 6.132 10.981 1.00 0.00 68 ALA A O 9
ATOM 8854 N N . LEU A 1 64 ? -3.237 5.050 9.533 1.00 0.00 69 LEU A N 9
ATOM 8855 C CA . LEU A 1 64 ? -2.489 4.267 10.528 1.00 0.00 69 LEU A CA 9
ATOM 8856 C C . LEU A 1 64 ? -1.202 4.977 10.997 1.00 0.00 69 LEU A C 9
ATOM 8857 O O . LEU A 1 64 ? -0.391 4.397 11.725 1.00 0.00 69 LEU A O 9
ATOM 8872 N N . GLY A 1 65 ? -1.022 6.248 10.619 1.00 0.00 70 GLY A N 9
ATOM 8873 C CA . GLY A 1 65 ? 0.078 7.090 11.090 1.00 0.00 70 GLY A CA 9
ATOM 8874 C C . GLY A 1 65 ? 1.367 6.861 10.313 1.00 0.00 70 GLY A C 9
ATOM 8875 O O . GLY A 1 65 ? 2.450 6.937 10.893 1.00 0.00 70 GLY A O 9
ATOM 8879 N N . TYR A 1 66 ? 1.261 6.586 9.014 1.00 0.00 71 TYR A N 9
ATOM 8880 C CA . TYR A 1 66 ? 2.379 6.520 8.069 1.00 0.00 71 TYR A CA 9
ATOM 8881 C C . TYR A 1 66 ? 2.175 7.530 6.920 1.00 0.00 71 TYR A C 9
ATOM 8882 O O . TYR A 1 66 ? 1.199 8.288 6.923 1.00 0.00 71 TYR A O 9
ATOM 8899 N N . THR A 1 67 ? 3.113 7.600 5.969 1.00 0.00 72 THR A N 9
ATOM 8900 C CA . THR A 1 67 ? 3.109 8.560 4.841 1.00 0.00 72 THR A CA 9
ATOM 8901 C C . THR A 1 67 ? 3.719 7.900 3.599 1.00 0.00 72 THR A C 9
ATOM 8902 O O . THR A 1 67 ? 4.250 6.798 3.721 1.00 0.00 72 THR A O 9
ATOM 8913 N N . LEU A 1 68 ? 3.661 8.523 2.410 1.00 0.00 73 LEU A N 9
ATOM 8914 C CA . LEU A 1 68 ? 4.069 7.859 1.154 1.00 0.00 73 LEU A CA 9
ATOM 8915 C C . LEU A 1 68 ? 4.588 8.764 0.022 1.00 0.00 73 LEU A C 9
ATOM 8916 O O . LEU A 1 68 ? 4.255 9.947 -0.082 1.00 0.00 73 LEU A O 9
ATOM 8931 N N . ALA A 1 69 ? 5.335 8.144 -0.896 1.00 0.00 74 ALA A N 9
ATOM 8932 C CA . ALA A 1 69 ? 5.604 8.609 -2.256 1.00 0.00 74 ALA A CA 9
ATOM 8933 C C . ALA A 1 69 ? 5.211 7.509 -3.265 1.00 0.00 74 ALA A C 9
ATOM 8934 O O . ALA A 1 69 ? 5.750 6.400 -3.221 1.00 0.00 74 ALA A O 9
ATOM 8941 N N . GLU A 1 70 ? 4.281 7.824 -4.167 1.00 0.00 75 GLU A N 9
ATOM 8942 C CA . GLU A 1 70 ? 3.807 6.968 -5.265 1.00 0.00 75 GLU A CA 9
ATOM 8943 C C . GLU A 1 70 ? 4.111 7.719 -6.587 1.00 0.00 75 GLU A C 9
ATOM 8944 O O . GLU A 1 70 ? 3.993 8.952 -6.618 1.00 0.00 75 GLU A O 9
ATOM 8954 N N . PRO A 1 71 ? 4.628 7.055 -7.643 1.00 0.00 76 PRO A N 9
ATOM 8955 C CA . PRO A 1 71 ? 5.461 7.721 -8.654 1.00 0.00 76 PRO A CA 9
ATOM 8956 C C . PRO A 1 71 ? 4.734 8.627 -9.657 1.00 0.00 76 PRO A C 9
ATOM 8957 O O . PRO A 1 71 ? 5.331 9.684 -9.976 1.00 0.00 76 PRO A O 9
ATOM 8965 N N . PRO A 1 1 ? -8.240 -2.408 -15.415 1.00 0.00 6 PRO A N 10
ATOM 8966 C CA . PRO A 1 1 ? -7.911 -3.801 -15.074 1.00 0.00 6 PRO A CA 10
ATOM 8967 C C . PRO A 1 1 ? -6.690 -3.932 -14.159 1.00 0.00 6 PRO A C 10
ATOM 8968 O O . PRO A 1 1 ? -5.777 -3.109 -14.233 1.00 0.00 6 PRO A O 10
ATOM 8977 N N . LEU A 1 2 ? -6.667 -4.950 -13.291 1.00 0.00 7 LEU A N 10
ATOM 8978 C CA . LEU A 1 2 ? -5.613 -5.166 -12.302 1.00 0.00 7 LEU A CA 10
ATOM 8979 C C . LEU A 1 2 ? -4.214 -5.273 -12.925 1.00 0.00 7 LEU A C 10
ATOM 8980 O O . LEU A 1 2 ? -4.026 -5.859 -13.995 1.00 0.00 7 LEU A O 10
ATOM 8995 N N . LYS A 1 3 ? -3.238 -4.712 -12.213 1.00 0.00 8 LYS A N 10
ATOM 8996 C CA . LYS A 1 3 ? -1.811 -4.691 -12.553 1.00 0.00 8 LYS A CA 10
ATOM 8997 C C . LYS A 1 3 ? -0.971 -4.449 -11.289 1.00 0.00 8 LYS A C 10
ATOM 8998 O O . LYS A 1 3 ? -1.436 -3.762 -10.369 1.00 0.00 8 LYS A O 10
ATOM 9013 N N . THR A 1 4 ? 0.255 -4.979 -11.243 1.00 0.00 9 THR A N 10
ATOM 9014 C CA . THR A 1 4 ? 1.203 -4.748 -10.145 1.00 0.00 9 THR A CA 10
ATOM 9015 C C . THR A 1 4 ? 1.668 -3.295 -10.125 1.00 0.00 9 THR A C 10
ATOM 9016 O O . THR A 1 4 ? 1.658 -2.595 -11.139 1.00 0.00 9 THR A O 10
ATOM 9027 N N . GLN A 1 5 ? 2.063 -2.847 -8.943 1.00 0.00 10 GLN A N 10
ATOM 9028 C CA . GLN A 1 5 ? 2.444 -1.485 -8.624 1.00 0.00 10 GLN A CA 10
ATOM 9029 C C . GLN A 1 5 ? 3.344 -1.520 -7.390 1.00 0.00 10 GLN A C 10
ATOM 9030 O O . GLN A 1 5 ? 3.071 -2.234 -6.421 1.00 0.00 10 GLN A O 10
ATOM 9042 N N . GLN A 1 6 ? 4.416 -0.734 -7.433 1.00 0.00 11 GLN A N 10
ATOM 9043 C CA . GLN A 1 6 ? 5.354 -0.544 -6.333 1.00 0.00 11 GLN A CA 10
ATOM 9044 C C . GLN A 1 6 ? 5.315 0.919 -5.873 1.00 0.00 11 GLN A C 10
ATOM 9045 O O . GLN A 1 6 ? 5.135 1.831 -6.689 1.00 0.00 11 GLN A O 10
ATOM 9057 N N . MET A 1 7 ? 5.528 1.151 -4.575 1.00 0.00 12 MET A N 10
ATOM 9058 C CA . MET A 1 7 ? 5.604 2.489 -3.976 1.00 0.00 12 MET A CA 10
ATOM 9059 C C . MET A 1 7 ? 6.520 2.525 -2.750 1.00 0.00 12 MET A C 10
ATOM 9060 O O . MET A 1 7 ? 6.803 1.496 -2.126 1.00 0.00 12 MET A O 10
ATOM 9072 N N . GLN A 1 8 ? 6.942 3.735 -2.387 1.00 0.00 13 GLN A N 10
ATOM 9073 C CA . GLN A 1 8 ? 7.557 4.017 -1.094 1.00 0.00 13 GLN A CA 10
ATOM 9074 C C . GLN A 1 8 ? 6.481 4.382 -0.059 1.00 0.00 13 GLN A C 10
ATOM 9075 O O . GLN A 1 8 ? 5.378 4.799 -0.417 1.00 0.00 13 GLN A O 10
ATOM 9087 N N . VAL A 1 9 ? 6.823 4.230 1.220 1.00 0.00 14 VAL A N 10
ATOM 9088 C CA . VAL A 1 9 ? 5.973 4.448 2.401 1.00 0.00 14 VAL A CA 10
ATOM 9089 C C . VAL A 1 9 ? 6.760 5.220 3.470 1.00 0.00 14 VAL A C 10
ATOM 9090 O O . VAL A 1 9 ? 7.970 5.026 3.598 1.00 0.00 14 VAL A O 10
ATOM 9103 N N . GLY A 1 10 ? 6.065 6.054 4.259 1.00 0.00 15 GLY A N 10
ATOM 9104 C CA . GLY A 1 10 ? 6.622 6.974 5.272 1.00 0.00 15 GLY A CA 10
ATOM 9105 C C . GLY A 1 10 ? 7.211 6.329 6.538 1.00 0.00 15 GLY A C 10
ATOM 9106 O O . GLY A 1 10 ? 7.134 6.899 7.625 1.00 0.00 15 GLY A O 10
ATOM 9110 N N . GLY A 1 11 ? 7.804 5.140 6.407 1.00 0.00 16 GLY A N 10
ATOM 9111 C CA . GLY A 1 11 ? 8.653 4.507 7.421 1.00 0.00 16 GLY A CA 10
ATOM 9112 C C . GLY A 1 11 ? 7.889 3.631 8.404 1.00 0.00 16 GLY A C 10
ATOM 9113 O O . GLY A 1 11 ? 7.986 3.838 9.615 1.00 0.00 16 GLY A O 10
ATOM 9117 N N . MET A 1 12 ? 7.150 2.639 7.893 1.00 0.00 17 MET A N 10
ATOM 9118 C CA . MET A 1 12 ? 6.315 1.716 8.688 1.00 0.00 17 MET A CA 10
ATOM 9119 C C . MET A 1 12 ? 7.102 0.726 9.578 1.00 0.00 17 MET A C 10
ATOM 9120 O O . MET A 1 12 ? 6.502 0.001 10.379 1.00 0.00 17 MET A O 10
ATOM 9132 N N . ARG A 1 13 ? 8.431 0.655 9.422 1.00 0.00 18 ARG A N 10
ATOM 9133 C CA . ARG A 1 13 ? 9.311 -0.300 10.110 1.00 0.00 18 ARG A CA 10
ATOM 9134 C C . ARG A 1 13 ? 9.260 -0.155 11.639 1.00 0.00 18 ARG A C 10
ATOM 9135 O O . ARG A 1 13 ? 9.180 0.964 12.158 1.00 0.00 18 ARG A O 10
ATOM 9153 N N . CYS A 1 14 ? 9.284 -1.301 12.329 1.00 0.00 19 CYS A N 10
ATOM 9154 C CA . CYS A 1 14 ? 9.384 -1.484 13.792 1.00 0.00 19 CYS A CA 10
ATOM 9155 C C . CYS A 1 14 ? 8.076 -1.176 14.565 1.00 0.00 19 CYS A C 10
ATOM 9156 O O . CYS A 1 14 ? 8.077 -1.163 15.798 1.00 0.00 19 CYS A O 10
ATOM 9163 N N . ALA A 1 15 ? 6.965 -0.944 13.856 1.00 0.00 20 ALA A N 10
ATOM 9164 C CA . ALA A 1 15 ? 5.667 -0.525 14.406 1.00 0.00 20 ALA A CA 10
ATOM 9165 C C . ALA A 1 15 ? 4.490 -1.469 14.059 1.00 0.00 20 ALA A C 10
ATOM 9166 O O . ALA A 1 15 ? 3.337 -1.037 14.110 1.00 0.00 20 ALA A O 10
ATOM 9173 N N . ALA A 1 16 ? 4.760 -2.704 13.608 1.00 0.00 21 ALA A N 10
ATOM 9174 C CA . ALA A 1 16 ? 3.792 -3.759 13.224 1.00 0.00 21 ALA A CA 10
ATOM 9175 C C . ALA A 1 16 ? 2.969 -3.451 11.954 1.00 0.00 21 ALA A C 10
ATOM 9176 O O . ALA A 1 16 ? 2.240 -4.294 11.430 1.00 0.00 21 ALA A O 10
ATOM 9183 N N . CYS A 1 17 ? 3.080 -2.235 11.427 1.00 0.00 22 CYS A N 10
ATOM 9184 C CA . CYS A 1 17 ? 2.257 -1.726 10.340 1.00 0.00 22 CYS A CA 10
ATOM 9185 C C . CYS A 1 17 ? 2.411 -2.485 9.012 1.00 0.00 22 CYS A C 10
ATOM 9186 O O . CYS A 1 17 ? 1.466 -2.491 8.226 1.00 0.00 22 CYS A O 10
ATOM 9193 N N . ALA A 1 18 ? 3.525 -3.186 8.778 1.00 0.00 23 ALA A N 10
ATOM 9194 C CA . ALA A 1 18 ? 3.671 -4.114 7.656 1.00 0.00 23 ALA A CA 10
ATOM 9195 C C . ALA A 1 18 ? 2.570 -5.192 7.626 1.00 0.00 23 ALA A C 10
ATOM 9196 O O . ALA A 1 18 ? 2.107 -5.548 6.543 1.00 0.00 23 ALA A O 10
ATOM 9203 N N . SER A 1 19 ? 2.102 -5.683 8.776 1.00 0.00 24 SER A N 10
ATOM 9204 C CA . SER A 1 19 ? 0.966 -6.619 8.840 1.00 0.00 24 SER A CA 10
ATOM 9205 C C . SER A 1 19 ? -0.371 -5.871 8.951 1.00 0.00 24 SER A C 10
ATOM 9206 O O . SER A 1 19 ? -1.339 -6.252 8.302 1.00 0.00 24 SER A O 10
ATOM 9213 N N . SER A 1 20 ? -0.438 -4.749 9.673 1.00 0.00 25 SER A N 10
ATOM 9214 C CA . SER A 1 20 ? -1.673 -3.956 9.819 1.00 0.00 25 SER A CA 10
ATOM 9215 C C . SER A 1 20 ? -2.160 -3.331 8.495 1.00 0.00 25 SER A C 10
ATOM 9216 O O . SER A 1 20 ? -3.368 -3.163 8.315 1.00 0.00 25 SER A O 10
ATOM 9223 N N . ILE A 1 21 ? -1.257 -3.047 7.541 1.00 0.00 26 ILE A N 10
ATOM 9224 C CA . ILE A 1 21 ? -1.606 -2.800 6.128 1.00 0.00 26 ILE A CA 10
ATOM 9225 C C . ILE A 1 21 ? -2.020 -4.118 5.458 1.00 0.00 26 ILE A C 10
ATOM 9226 O O . ILE A 1 21 ? -3.133 -4.212 4.944 1.00 0.00 26 ILE A O 10
ATOM 9241 N N . GLU A 1 22 ? -1.139 -5.124 5.423 1.00 0.00 27 GLU A N 10
ATOM 9242 C CA . GLU A 1 22 ? -1.275 -6.266 4.507 1.00 0.00 27 GLU A CA 10
ATOM 9243 C C . GLU A 1 22 ? -2.478 -7.163 4.836 1.00 0.00 27 GLU A C 10
ATOM 9244 O O . GLU A 1 22 ? -3.112 -7.713 3.927 1.00 0.00 27 GLU A O 10
ATOM 9254 N N . ARG A 1 23 ? -2.839 -7.265 6.120 1.00 0.00 28 ARG A N 10
ATOM 9255 C CA . ARG A 1 23 ? -4.032 -7.983 6.582 1.00 0.00 28 ARG A CA 10
ATOM 9256 C C . ARG A 1 23 ? -5.328 -7.423 5.970 1.00 0.00 28 ARG A C 10
ATOM 9257 O O . ARG A 1 23 ? -6.242 -8.194 5.668 1.00 0.00 28 ARG A O 10
ATOM 9275 N N . ALA A 1 24 ? -5.395 -6.110 5.723 1.00 0.00 29 ALA A N 10
ATOM 9276 C CA . ALA A 1 24 ? -6.486 -5.467 4.989 1.00 0.00 29 ALA A CA 10
ATOM 9277 C C . ALA A 1 24 ? -6.245 -5.473 3.471 1.00 0.00 29 ALA A C 10
ATOM 9278 O O . ALA A 1 24 ? -7.175 -5.680 2.693 1.00 0.00 29 ALA A O 10
ATOM 9285 N N . LEU A 1 25 ? -5.003 -5.253 3.029 1.00 0.00 30 LEU A N 10
ATOM 9286 C CA . LEU A 1 25 ? -4.676 -5.000 1.623 1.00 0.00 30 LEU A CA 10
ATOM 9287 C C . LEU A 1 25 ? -4.987 -6.177 0.690 1.00 0.00 30 LEU A C 10
ATOM 9288 O O . LEU A 1 25 ? -5.341 -5.946 -0.460 1.00 0.00 30 LEU A O 10
ATOM 9303 N N . GLU A 1 26 ? -4.950 -7.423 1.176 1.00 0.00 31 GLU A N 10
ATOM 9304 C CA . GLU A 1 26 ? -5.333 -8.590 0.371 1.00 0.00 31 GLU A CA 10
ATOM 9305 C C . GLU A 1 26 ? -6.844 -8.671 0.097 1.00 0.00 31 GLU A C 10
ATOM 9306 O O . GLU A 1 26 ? -7.271 -9.492 -0.725 1.00 0.00 31 GLU A O 10
ATOM 9316 N N . ARG A 1 27 ? -7.653 -7.881 0.822 1.00 0.00 32 ARG A N 10
ATOM 9317 C CA . ARG A 1 27 ? -9.114 -7.989 0.863 1.00 0.00 32 ARG A CA 10
ATOM 9318 C C . ARG A 1 27 ? -9.876 -6.670 0.619 1.00 0.00 32 ARG A C 10
ATOM 9319 O O . ARG A 1 27 ? -11.093 -6.733 0.434 1.00 0.00 32 ARG A O 10
ATOM 9337 N N . LEU A 1 28 ? -9.202 -5.510 0.525 1.00 0.00 33 LEU A N 10
ATOM 9338 C CA . LEU A 1 28 ? -9.800 -4.244 0.059 1.00 0.00 33 LEU A CA 10
ATOM 9339 C C . LEU A 1 28 ? -10.461 -4.418 -1.319 1.00 0.00 33 LEU A C 10
ATOM 9340 O O . LEU A 1 28 ? -9.858 -4.957 -2.254 1.00 0.00 33 LEU A O 10
ATOM 9355 N N . LYS A 1 29 ? -11.688 -3.918 -1.469 1.00 0.00 34 LYS A N 10
ATOM 9356 C CA . LYS A 1 29 ? -12.406 -3.951 -2.748 1.00 0.00 34 LYS A CA 10
ATOM 9357 C C . LYS A 1 29 ? -11.622 -3.188 -3.835 1.00 0.00 34 LYS A C 10
ATOM 9358 O O . LYS A 1 29 ? -11.170 -2.061 -3.613 1.00 0.00 34 LYS A O 10
ATOM 9373 N N . GLY A 1 30 ? -11.408 -3.824 -4.992 1.00 0.00 35 GLY A N 10
ATOM 9374 C CA . GLY A 1 30 ? -10.573 -3.322 -6.095 1.00 0.00 35 GLY A CA 10
ATOM 9375 C C . GLY A 1 30 ? -9.084 -3.683 -6.004 1.00 0.00 35 GLY A C 10
ATOM 9376 O O . GLY A 1 30 ? -8.344 -3.343 -6.926 1.00 0.00 35 GLY A O 10
ATOM 9380 N N . VAL A 1 31 ? -8.641 -4.363 -4.937 1.00 0.00 36 VAL A N 10
ATOM 9381 C CA . VAL A 1 31 ? -7.264 -4.869 -4.773 1.00 0.00 36 VAL A CA 10
ATOM 9382 C C . VAL A 1 31 ? -7.282 -6.404 -4.804 1.00 0.00 36 VAL A C 10
ATOM 9383 O O . VAL A 1 31 ? -8.165 -7.026 -4.209 1.00 0.00 36 VAL A O 10
ATOM 9396 N N . ALA A 1 32 ? -6.328 -7.015 -5.513 1.00 0.00 37 ALA A N 10
ATOM 9397 C CA . ALA A 1 32 ? -6.274 -8.455 -5.782 1.00 0.00 37 ALA A CA 10
ATOM 9398 C C . ALA A 1 32 ? -5.196 -9.201 -4.974 1.00 0.00 37 ALA A C 10
ATOM 9399 O O . ALA A 1 32 ? -5.513 -10.209 -4.343 1.00 0.00 37 ALA A O 10
ATOM 9406 N N . GLU A 1 33 ? -3.948 -8.720 -4.969 1.00 0.00 38 GLU A N 10
ATOM 9407 C CA . GLU A 1 33 ? -2.807 -9.384 -4.319 1.00 0.00 38 GLU A CA 10
ATOM 9408 C C . GLU A 1 33 ? -1.723 -8.372 -3.926 1.00 0.00 38 GLU A C 10
ATOM 9409 O O . GLU A 1 33 ? -1.514 -7.398 -4.645 1.00 0.00 38 GLU A O 10
ATOM 9419 N N . ALA A 1 34 ? -1.022 -8.565 -2.804 1.00 0.00 39 ALA A N 10
ATOM 9420 C CA . ALA A 1 34 ? -0.083 -7.577 -2.253 1.00 0.00 39 ALA A CA 10
ATOM 9421 C C . ALA A 1 34 ? 0.897 -8.149 -1.212 1.00 0.00 39 ALA A C 10
ATOM 9422 O O . ALA A 1 34 ? 0.616 -9.144 -0.539 1.00 0.00 39 ALA A O 10
ATOM 9429 N N . SER A 1 35 ? 2.026 -7.467 -1.017 1.00 0.00 40 SER A N 10
ATOM 9430 C CA . SER A 1 35 ? 3.003 -7.781 0.031 1.00 0.00 40 SER A CA 10
ATOM 9431 C C . SER A 1 35 ? 3.845 -6.557 0.425 1.00 0.00 40 SER A C 10
ATOM 9432 O O . SER A 1 35 ? 4.298 -5.809 -0.445 1.00 0.00 40 SER A O 10
ATOM 9439 N N . VAL A 1 36 ? 4.098 -6.374 1.725 1.00 0.00 41 VAL A N 10
ATOM 9440 C CA . VAL A 1 36 ? 5.034 -5.365 2.254 1.00 0.00 41 VAL A CA 10
ATOM 9441 C C . VAL A 1 36 ? 6.424 -5.998 2.427 1.00 0.00 41 VAL A C 10
ATOM 9442 O O . VAL A 1 36 ? 6.563 -6.992 3.139 1.00 0.00 41 VAL A O 10
ATOM 9455 N N . THR A 1 37 ? 7.454 -5.401 1.804 1.00 0.00 42 THR A N 10
ATOM 9456 C CA . THR A 1 37 ? 8.865 -5.772 1.982 1.00 0.00 42 THR A CA 10
ATOM 9457 C C . THR A 1 37 ? 9.386 -5.108 3.249 1.00 0.00 42 THR A C 10
ATOM 9458 O O . THR A 1 37 ? 9.585 -3.896 3.268 1.00 0.00 42 THR A O 10
ATOM 9469 N N . VAL A 1 38 ? 9.639 -5.892 4.290 1.00 0.00 43 VAL A N 10
ATOM 9470 C CA . VAL A 1 38 ? 10.079 -5.390 5.605 1.00 0.00 43 VAL A CA 10
ATOM 9471 C C . VAL A 1 38 ? 11.558 -4.969 5.612 1.00 0.00 43 VAL A C 10
ATOM 9472 O O . VAL A 1 38 ? 11.886 -3.941 6.209 1.00 0.00 43 VAL A O 10
ATOM 9485 N N . ALA A 1 39 ? 12.450 -5.729 4.958 1.00 0.00 44 ALA A N 10
ATOM 9486 C CA . ALA A 1 39 ? 13.902 -5.513 5.052 1.00 0.00 44 ALA A CA 10
ATOM 9487 C C . ALA A 1 39 ? 14.352 -4.142 4.512 1.00 0.00 44 ALA A C 10
ATOM 9488 O O . ALA A 1 39 ? 15.093 -3.427 5.195 1.00 0.00 44 ALA A O 10
ATOM 9495 N N . THR A 1 40 ? 13.882 -3.759 3.317 1.00 0.00 45 THR A N 10
ATOM 9496 C CA . THR A 1 40 ? 14.098 -2.435 2.702 1.00 0.00 45 THR A CA 10
ATOM 9497 C C . THR A 1 40 ? 12.952 -1.457 2.958 1.00 0.00 45 THR A C 10
ATOM 9498 O O . THR A 1 40 ? 13.138 -0.262 2.744 1.00 0.00 45 THR A O 10
ATOM 9509 N N . GLY A 1 41 ? 11.803 -1.914 3.468 1.00 0.00 46 GLY A N 10
ATOM 9510 C CA . GLY A 1 41 ? 10.703 -1.068 3.948 1.00 0.00 46 GLY A CA 10
ATOM 9511 C C . GLY A 1 41 ? 9.955 -0.374 2.813 1.00 0.00 46 GLY A C 10
ATOM 9512 O O . GLY A 1 41 ? 9.967 0.855 2.732 1.00 0.00 46 GLY A O 10
ATOM 9516 N N . ARG A 1 42 ? 9.306 -1.156 1.946 1.00 0.00 47 ARG A N 10
ATOM 9517 C CA . ARG A 1 42 ? 8.635 -0.707 0.710 1.00 0.00 47 ARG A CA 10
ATOM 9518 C C . ARG A 1 42 ? 7.508 -1.669 0.303 1.00 0.00 47 ARG A C 10
ATOM 9519 O O . ARG A 1 42 ? 7.352 -2.723 0.918 1.00 0.00 47 ARG A O 10
ATOM 9537 N N . LEU A 1 43 ? 6.692 -1.306 -0.692 1.00 0.00 48 LEU A N 10
ATOM 9538 C CA . LEU A 1 43 ? 5.423 -1.992 -0.987 1.00 0.00 48 LEU A CA 10
ATOM 9539 C C . LEU A 1 43 ? 5.339 -2.536 -2.421 1.00 0.00 48 LEU A C 10
ATOM 9540 O O . LEU A 1 43 ? 5.907 -1.949 -3.349 1.00 0.00 48 LEU A O 10
ATOM 9555 N N . THR A 1 44 ? 4.551 -3.606 -2.579 1.00 0.00 49 THR A N 10
ATOM 9556 C CA . THR A 1 44 ? 4.066 -4.188 -3.838 1.00 0.00 49 THR A CA 10
ATOM 9557 C C . THR A 1 44 ? 2.576 -4.454 -3.665 1.00 0.00 49 THR A C 10
ATOM 9558 O O . THR A 1 44 ? 2.178 -5.093 -2.693 1.00 0.00 49 THR A O 10
ATOM 9569 N N . VAL A 1 45 ? 1.766 -3.976 -4.604 1.00 0.00 50 VAL A N 10
ATOM 9570 C CA . VAL A 1 45 ? 0.300 -4.092 -4.583 1.00 0.00 50 VAL A CA 10
ATOM 9571 C C . VAL A 1 45 ? -0.240 -4.264 -6.005 1.00 0.00 50 VAL A C 10
ATOM 9572 O O . VAL A 1 45 ? 0.242 -3.622 -6.932 1.00 0.00 50 VAL A O 10
ATOM 9585 N N . THR A 1 46 ? -1.239 -5.134 -6.176 1.00 0.00 51 THR A N 10
ATOM 9586 C CA . THR A 1 46 ? -1.955 -5.369 -7.432 1.00 0.00 51 THR A CA 10
ATOM 9587 C C . THR A 1 46 ? -3.383 -4.877 -7.261 1.00 0.00 51 THR A C 10
ATOM 9588 O O . THR A 1 46 ? -4.183 -5.546 -6.613 1.00 0.00 51 THR A O 10
ATOM 9599 N N . TYR A 1 47 ? -3.696 -3.727 -7.857 1.00 0.00 52 TYR A N 10
ATOM 9600 C CA . TYR A 1 47 ? -5.035 -3.116 -7.851 1.00 0.00 52 TYR A CA 10
ATOM 9601 C C . TYR A 1 47 ? -5.496 -2.694 -9.255 1.00 0.00 52 TYR A C 10
ATOM 9602 O O . TYR A 1 47 ? -4.670 -2.494 -10.149 1.00 0.00 52 TYR A O 10
ATOM 9619 N N . ASP A 1 48 ? -6.811 -2.552 -9.446 1.00 0.00 53 ASP A N 10
ATOM 9620 C CA . ASP A 1 48 ? -7.458 -2.142 -10.691 1.00 0.00 53 ASP A CA 10
ATOM 9621 C C . ASP A 1 48 ? -7.653 -0.608 -10.722 1.00 0.00 53 ASP A C 10
ATOM 9622 O O . ASP A 1 48 ? -8.486 -0.105 -9.956 1.00 0.00 53 ASP A O 10
ATOM 9630 N N . PRO A 1 49 ? -6.964 0.133 -11.622 1.00 0.00 54 PRO A N 10
ATOM 9631 C CA . PRO A 1 49 ? -7.097 1.587 -11.779 1.00 0.00 54 PRO A CA 10
ATOM 9632 C C . PRO A 1 49 ? -8.514 2.093 -12.099 1.00 0.00 54 PRO A C 10
ATOM 9633 O O . PRO A 1 49 ? -8.740 3.301 -12.134 1.00 0.00 54 PRO A O 10
ATOM 9641 N N . LYS A 1 50 ? -9.458 1.183 -12.362 1.00 0.00 55 LYS A N 10
ATOM 9642 C CA . LYS A 1 50 ? -10.812 1.497 -12.842 1.00 0.00 55 LYS A CA 10
ATOM 9643 C C . LYS A 1 50 ? -11.836 1.345 -11.709 1.00 0.00 55 LYS A C 10
ATOM 9644 O O . LYS A 1 50 ? -12.736 2.172 -11.574 1.00 0.00 55 LYS A O 10
ATOM 9659 N N . GLN A 1 51 ? -11.663 0.348 -10.833 1.00 0.00 56 GLN A N 10
ATOM 9660 C CA . GLN A 1 51 ? -12.320 0.320 -9.525 1.00 0.00 56 GLN A CA 10
ATOM 9661 C C . GLN A 1 51 ? -11.705 1.328 -8.546 1.00 0.00 56 GLN A C 10
ATOM 9662 O O . GLN A 1 51 ? -12.464 1.892 -7.761 1.00 0.00 56 GLN A O 10
ATOM 9674 N N . VAL A 1 52 ? -10.383 1.566 -8.546 1.00 0.00 57 VAL A N 10
ATOM 9675 C CA . VAL A 1 52 ? -9.711 2.330 -7.463 1.00 0.00 57 VAL A CA 10
ATOM 9676 C C . VAL A 1 52 ? -8.460 3.090 -7.932 1.00 0.00 57 VAL A C 10
ATOM 9677 O O . VAL A 1 52 ? -8.028 2.938 -9.069 1.00 0.00 57 VAL A O 10
ATOM 9690 N N . SER A 1 53 ? -7.846 3.878 -7.045 1.00 0.00 58 SER A N 10
ATOM 9691 C CA . SER A 1 53 ? -6.516 4.478 -7.243 1.00 0.00 58 SER A CA 10
ATOM 9692 C C . SER A 1 53 ? -5.632 4.345 -5.984 1.00 0.00 58 SER A C 10
ATOM 9693 O O . SER A 1 53 ? -6.023 3.678 -5.019 1.00 0.00 58 SER A O 10
ATOM 9700 N N . GLU A 1 54 ? -4.488 5.054 -5.937 1.00 0.00 59 GLU A N 10
ATOM 9701 C CA . GLU A 1 54 ? -3.677 5.246 -4.722 1.00 0.00 59 GLU A CA 10
ATOM 9702 C C . GLU A 1 54 ? -4.505 5.681 -3.491 1.00 0.00 59 GLU A C 10
ATOM 9703 O O . GLU A 1 54 ? -4.096 5.434 -2.360 1.00 0.00 59 GLU A O 10
ATOM 9713 N N . ILE A 1 55 ? -5.690 6.273 -3.687 1.00 0.00 60 ILE A N 10
ATOM 9714 C CA . ILE A 1 55 ? -6.661 6.596 -2.627 1.00 0.00 60 ILE A CA 10
ATOM 9715 C C . ILE A 1 55 ? -6.992 5.374 -1.760 1.00 0.00 60 ILE A C 10
ATOM 9716 O O . ILE A 1 55 ? -6.914 5.476 -0.535 1.00 0.00 60 ILE A O 10
ATOM 9731 N N . THR A 1 56 ? -7.313 4.221 -2.366 1.00 0.00 61 THR A N 10
ATOM 9732 C CA . THR A 1 56 ? -7.758 3.010 -1.644 1.00 0.00 61 THR A CA 10
ATOM 9733 C C . THR A 1 56 ? -6.712 2.509 -0.658 1.00 0.00 61 THR A C 10
ATOM 9734 O O . THR A 1 56 ? -7.078 2.021 0.411 1.00 0.00 61 THR A O 10
ATOM 9745 N N . ILE A 1 57 ? -5.428 2.647 -0.989 1.00 0.00 62 ILE A N 10
ATOM 9746 C CA . ILE A 1 57 ? -4.306 2.262 -0.118 1.00 0.00 62 ILE A CA 10
ATOM 9747 C C . ILE A 1 57 ? -3.804 3.433 0.751 1.00 0.00 62 ILE A C 10
ATOM 9748 O O . ILE A 1 57 ? -3.346 3.191 1.870 1.00 0.00 62 ILE A O 10
ATOM 9763 N N . GLN A 1 58 ? -3.987 4.696 0.342 1.00 0.00 63 GLN A N 10
ATOM 9764 C CA . GLN A 1 58 ? -3.813 5.862 1.220 1.00 0.00 63 GLN A CA 10
ATOM 9765 C C . GLN A 1 58 ? -4.758 5.768 2.425 1.00 0.00 63 GLN A C 10
ATOM 9766 O O . GLN A 1 58 ? -4.298 5.907 3.556 1.00 0.00 63 GLN A O 10
ATOM 9778 N N . GLU A 1 59 ? -6.033 5.425 2.201 1.00 0.00 64 GLU A N 10
ATOM 9779 C CA . GLU A 1 59 ? -7.052 5.162 3.230 1.00 0.00 64 GLU A CA 10
ATOM 9780 C C . GLU A 1 59 ? -6.755 3.935 4.125 1.00 0.00 64 GLU A C 10
ATOM 9781 O O . GLU A 1 59 ? -7.600 3.536 4.934 1.00 0.00 64 GLU A O 10
ATOM 9791 N N . ARG A 1 60 ? -5.564 3.333 4.001 1.00 0.00 65 ARG A N 10
ATOM 9792 C CA . ARG A 1 60 ? -4.989 2.376 4.952 1.00 0.00 65 ARG A CA 10
ATOM 9793 C C . ARG A 1 60 ? -3.632 2.863 5.486 1.00 0.00 65 ARG A C 10
ATOM 9794 O O . ARG A 1 60 ? -3.408 2.857 6.692 1.00 0.00 65 ARG A O 10
ATOM 9812 N N . ILE A 1 61 ? -2.720 3.328 4.628 1.00 0.00 66 ILE A N 10
ATOM 9813 C CA . ILE A 1 61 ? -1.367 3.775 5.028 1.00 0.00 66 ILE A CA 10
ATOM 9814 C C . ILE A 1 61 ? -1.406 5.057 5.873 1.00 0.00 66 ILE A C 10
ATOM 9815 O O . ILE A 1 61 ? -0.756 5.118 6.918 1.00 0.00 66 ILE A O 10
ATOM 9830 N N . ALA A 1 62 ? -2.189 6.059 5.467 1.00 0.00 67 ALA A N 10
ATOM 9831 C CA . ALA A 1 62 ? -2.357 7.292 6.236 1.00 0.00 67 ALA A CA 10
ATOM 9832 C C . ALA A 1 62 ? -3.152 7.047 7.536 1.00 0.00 67 ALA A C 10
ATOM 9833 O O . ALA A 1 62 ? -2.955 7.751 8.527 1.00 0.00 67 ALA A O 10
ATOM 9840 N N . ALA A 1 63 ? -4.008 6.015 7.549 1.00 0.00 68 ALA A N 10
ATOM 9841 C CA . ALA A 1 63 ? -4.786 5.573 8.708 1.00 0.00 68 ALA A CA 10
ATOM 9842 C C . ALA A 1 63 ? -3.937 4.833 9.762 1.00 0.00 68 ALA A C 10
ATOM 9843 O O . ALA A 1 63 ? -4.227 4.944 10.957 1.00 0.00 68 ALA A O 10
ATOM 9850 N N . LEU A 1 64 ? -2.871 4.125 9.361 1.00 0.00 69 LEU A N 10
ATOM 9851 C CA . LEU A 1 64 ? -1.829 3.637 10.283 1.00 0.00 69 LEU A CA 10
ATOM 9852 C C . LEU A 1 64 ? -0.852 4.753 10.725 1.00 0.00 69 LEU A C 10
ATOM 9853 O O . LEU A 1 64 ? -0.095 4.538 11.676 1.00 0.00 69 LEU A O 10
ATOM 9868 N N . GLY A 1 65 ? -0.897 5.937 10.093 1.00 0.00 70 GLY A N 10
ATOM 9869 C CA . GLY A 1 65 ? -0.274 7.179 10.579 1.00 0.00 70 GLY A CA 10
ATOM 9870 C C . GLY A 1 65 ? 0.798 7.811 9.685 1.00 0.00 70 GLY A C 10
ATOM 9871 O O . GLY A 1 65 ? 1.407 8.803 10.100 1.00 0.00 70 GLY A O 10
ATOM 9875 N N . TYR A 1 66 ? 1.056 7.258 8.497 1.00 0.00 71 TYR A N 10
ATOM 9876 C CA . TYR A 1 66 ? 2.164 7.658 7.608 1.00 0.00 71 TYR A CA 10
ATOM 9877 C C . TYR A 1 66 ? 1.675 8.444 6.369 1.00 0.00 71 TYR A C 10
ATOM 9878 O O . TYR A 1 66 ? 0.599 9.053 6.398 1.00 0.00 71 TYR A O 10
ATOM 9895 N N . THR A 1 67 ? 2.439 8.393 5.269 1.00 0.00 72 THR A N 10
ATOM 9896 C CA . THR A 1 67 ? 2.006 8.701 3.894 1.00 0.00 72 THR A CA 10
ATOM 9897 C C . THR A 1 67 ? 2.641 7.679 2.938 1.00 0.00 72 THR A C 10
ATOM 9898 O O . THR A 1 67 ? 3.290 6.736 3.397 1.00 0.00 72 THR A O 10
ATOM 9909 N N . LEU A 1 68 ? 2.495 7.878 1.624 1.00 0.00 73 LEU A N 10
ATOM 9910 C CA . LEU A 1 68 ? 3.137 7.075 0.574 1.00 0.00 73 LEU A CA 10
ATOM 9911 C C . LEU A 1 68 ? 3.658 7.932 -0.591 1.00 0.00 73 LEU A C 10
ATOM 9912 O O . LEU A 1 68 ? 3.359 9.127 -0.684 1.00 0.00 73 LEU A O 10
ATOM 9927 N N . ALA A 1 69 ? 4.383 7.299 -1.517 1.00 0.00 74 ALA A N 10
ATOM 9928 C CA . ALA A 1 69 ? 4.842 7.906 -2.768 1.00 0.00 74 ALA A CA 10
ATOM 9929 C C . ALA A 1 69 ? 4.838 6.894 -3.931 1.00 0.00 74 ALA A C 10
ATOM 9930 O O . ALA A 1 69 ? 5.717 6.028 -4.012 1.00 0.00 74 ALA A O 10
ATOM 9937 N N . GLU A 1 70 ? 3.859 7.028 -4.831 1.00 0.00 75 GLU A N 10
ATOM 9938 C CA . GLU A 1 70 ? 3.643 6.210 -6.032 1.00 0.00 75 GLU A CA 10
ATOM 9939 C C . GLU A 1 70 ? 3.759 7.081 -7.317 1.00 0.00 75 GLU A C 10
ATOM 9940 O O . GLU A 1 70 ? 2.742 7.385 -7.953 1.00 0.00 75 GLU A O 10
ATOM 9950 N N . PRO A 1 71 ? 4.964 7.545 -7.709 1.00 0.00 76 PRO A N 10
ATOM 9951 C CA . PRO A 1 71 ? 5.161 8.475 -8.830 1.00 0.00 76 PRO A CA 10
ATOM 9952 C C . PRO A 1 71 ? 4.937 7.850 -10.214 1.00 0.00 76 PRO A C 10
ATOM 9953 O O . PRO A 1 71 ? 4.399 8.564 -11.096 1.00 0.00 76 PRO A O 10
ATOM 9961 N N . PRO A 1 1 ? -6.646 -3.478 -17.964 1.00 0.00 6 PRO A N 11
ATOM 9962 C CA . PRO A 1 1 ? -6.517 -4.627 -17.050 1.00 0.00 6 PRO A CA 11
ATOM 9963 C C . PRO A 1 1 ? -5.830 -4.274 -15.728 1.00 0.00 6 PRO A C 11
ATOM 9964 O O . PRO A 1 1 ? -5.171 -3.238 -15.635 1.00 0.00 6 PRO A O 11
ATOM 9973 N N . LEU A 1 2 ? -5.952 -5.141 -14.716 1.00 0.00 7 LEU A N 11
ATOM 9974 C CA . LEU A 1 2 ? -5.166 -5.051 -13.488 1.00 0.00 7 LEU A CA 11
ATOM 9975 C C . LEU A 1 2 ? -3.691 -5.394 -13.720 1.00 0.00 7 LEU A C 11
ATOM 9976 O O . LEU A 1 2 ? -3.353 -6.178 -14.609 1.00 0.00 7 LEU A O 11
ATOM 9991 N N . LYS A 1 3 ? -2.812 -4.827 -12.893 1.00 0.00 8 LYS A N 11
ATOM 9992 C CA . LYS A 1 3 ? -1.357 -4.974 -13.019 1.00 0.00 8 LYS A CA 11
ATOM 9993 C C . LYS A 1 3 ? -0.615 -4.649 -11.714 1.00 0.00 8 LYS A C 11
ATOM 9994 O O . LYS A 1 3 ? -1.090 -3.823 -10.920 1.00 0.00 8 LYS A O 11
ATOM 10009 N N . THR A 1 4 ? 0.551 -5.277 -11.509 1.00 0.00 9 THR A N 11
ATOM 10010 C CA . THR A 1 4 ? 1.428 -5.022 -10.359 1.00 0.00 9 THR A CA 11
ATOM 10011 C C . THR A 1 4 ? 2.086 -3.647 -10.453 1.00 0.00 9 THR A C 11
ATOM 10012 O O . THR A 1 4 ? 2.295 -3.116 -11.546 1.00 0.00 9 THR A O 11
ATOM 10023 N N . GLN A 1 5 ? 2.396 -3.083 -9.292 1.00 0.00 10 GLN A N 11
ATOM 10024 C CA . GLN A 1 5 ? 2.987 -1.768 -9.080 1.00 0.00 10 GLN A CA 11
ATOM 10025 C C . GLN A 1 5 ? 3.699 -1.810 -7.728 1.00 0.00 10 GLN A C 11
ATOM 10026 O O . GLN A 1 5 ? 3.152 -2.341 -6.757 1.00 0.00 10 GLN A O 11
ATOM 10038 N N . GLN A 1 6 ? 4.901 -1.236 -7.651 1.00 0.00 11 GLN A N 11
ATOM 10039 C CA . GLN A 1 6 ? 5.617 -1.018 -6.398 1.00 0.00 11 GLN A CA 11
ATOM 10040 C C . GLN A 1 6 ? 5.606 0.474 -6.039 1.00 0.00 11 GLN A C 11
ATOM 10041 O O . GLN A 1 6 ? 5.678 1.338 -6.912 1.00 0.00 11 GLN A O 11
ATOM 10053 N N . MET A 1 7 ? 5.558 0.767 -4.740 1.00 0.00 12 MET A N 11
ATOM 10054 C CA . MET A 1 7 ? 5.625 2.098 -4.136 1.00 0.00 12 MET A CA 11
ATOM 10055 C C . MET A 1 7 ? 6.640 2.109 -2.985 1.00 0.00 12 MET A C 11
ATOM 10056 O O . MET A 1 7 ? 7.014 1.055 -2.462 1.00 0.00 12 MET A O 11
ATOM 10068 N N . GLN A 1 8 ? 7.040 3.301 -2.554 1.00 0.00 13 GLN A N 11
ATOM 10069 C CA . GLN A 1 8 ? 7.734 3.521 -1.283 1.00 0.00 13 GLN A CA 11
ATOM 10070 C C . GLN A 1 8 ? 6.712 3.980 -0.213 1.00 0.00 13 GLN A C 11
ATOM 10071 O O . GLN A 1 8 ? 5.523 4.111 -0.516 1.00 0.00 13 GLN A O 11
ATOM 10083 N N . VAL A 1 9 ? 7.135 4.213 1.034 1.00 0.00 14 VAL A N 11
ATOM 10084 C CA . VAL A 1 9 ? 6.256 4.578 2.164 1.00 0.00 14 VAL A CA 11
ATOM 10085 C C . VAL A 1 9 ? 7.069 5.135 3.330 1.00 0.00 14 VAL A C 11
ATOM 10086 O O . VAL A 1 9 ? 8.028 4.518 3.797 1.00 0.00 14 VAL A O 11
ATOM 10099 N N . GLY A 1 10 ? 6.628 6.293 3.823 1.00 0.00 15 GLY A N 11
ATOM 10100 C CA . GLY A 1 10 ? 7.211 7.007 4.953 1.00 0.00 15 GLY A CA 11
ATOM 10101 C C . GLY A 1 10 ? 6.621 6.492 6.256 1.00 0.00 15 GLY A C 11
ATOM 10102 O O . GLY A 1 10 ? 5.415 6.264 6.350 1.00 0.00 15 GLY A O 11
ATOM 10106 N N . GLY A 1 11 ? 7.469 6.288 7.261 1.00 0.00 16 GLY A N 11
ATOM 10107 C CA . GLY A 1 11 ? 7.086 5.810 8.590 1.00 0.00 16 GLY A CA 11
ATOM 10108 C C . GLY A 1 11 ? 7.056 4.286 8.716 1.00 0.00 16 GLY A C 11
ATOM 10109 O O . GLY A 1 11 ? 7.630 3.771 9.677 1.00 0.00 16 GLY A O 11
ATOM 10113 N N . MET A 1 12 ? 6.438 3.547 7.778 1.00 0.00 17 MET A N 11
ATOM 10114 C CA . MET A 1 12 ? 6.348 2.075 7.870 1.00 0.00 17 MET A CA 11
ATOM 10115 C C . MET A 1 12 ? 7.742 1.445 7.702 1.00 0.00 17 MET A C 11
ATOM 10116 O O . MET A 1 12 ? 8.308 1.518 6.607 1.00 0.00 17 MET A O 11
ATOM 10128 N N . ARG A 1 13 ? 8.296 0.861 8.777 1.00 0.00 18 ARG A N 11
ATOM 10129 C CA . ARG A 1 13 ? 9.678 0.338 8.839 1.00 0.00 18 ARG A CA 11
ATOM 10130 C C . ARG A 1 13 ? 10.099 -0.371 10.136 1.00 0.00 18 ARG A C 11
ATOM 10131 O O . ARG A 1 13 ? 11.122 -1.059 10.142 1.00 0.00 18 ARG A O 11
ATOM 10149 N N . CYS A 1 14 ? 9.344 -0.222 11.224 1.00 0.00 19 CYS A N 11
ATOM 10150 C CA . CYS A 1 14 ? 9.560 -0.943 12.481 1.00 0.00 19 CYS A CA 11
ATOM 10151 C C . CYS A 1 14 ? 9.034 -2.391 12.412 1.00 0.00 19 CYS A C 11
ATOM 10152 O O . CYS A 1 14 ? 8.261 -2.740 11.517 1.00 0.00 19 CYS A O 11
ATOM 10159 N N . ALA A 1 15 ? 9.437 -3.237 13.364 1.00 0.00 20 ALA A N 11
ATOM 10160 C CA . ALA A 1 15 ? 9.066 -4.655 13.393 1.00 0.00 20 ALA A CA 11
ATOM 10161 C C . ALA A 1 15 ? 7.540 -4.860 13.456 1.00 0.00 20 ALA A C 11
ATOM 10162 O O . ALA A 1 15 ? 6.830 -4.071 14.078 1.00 0.00 20 ALA A O 11
ATOM 10169 N N . ALA A 1 16 ? 7.033 -5.912 12.803 1.00 0.00 21 ALA A N 11
ATOM 10170 C CA . ALA A 1 16 ? 5.633 -6.372 12.847 1.00 0.00 21 ALA A CA 11
ATOM 10171 C C . ALA A 1 16 ? 4.599 -5.350 12.314 1.00 0.00 21 ALA A C 11
ATOM 10172 O O . ALA A 1 16 ? 3.398 -5.491 12.570 1.00 0.00 21 ALA A O 11
ATOM 10179 N N . CYS A 1 17 ? 5.041 -4.307 11.601 1.00 0.00 22 CYS A N 11
ATOM 10180 C CA . CYS A 1 17 ? 4.184 -3.209 11.140 1.00 0.00 22 CYS A CA 11
ATOM 10181 C C . CYS A 1 17 ? 3.446 -3.479 9.820 1.00 0.00 22 CYS A C 11
ATOM 10182 O O . CYS A 1 17 ? 2.427 -2.834 9.569 1.00 0.00 22 CYS A O 11
ATOM 10189 N N . ALA A 1 18 ? 3.880 -4.449 9.003 1.00 0.00 23 ALA A N 11
ATOM 10190 C CA . ALA A 1 18 ? 3.125 -4.852 7.810 1.00 0.00 23 ALA A CA 11
ATOM 10191 C C . ALA A 1 18 ? 1.727 -5.388 8.171 1.00 0.00 23 ALA A C 11
ATOM 10192 O O . ALA A 1 18 ? 0.796 -5.238 7.386 1.00 0.00 23 ALA A O 11
ATOM 10199 N N . SER A 1 19 ? 1.557 -5.970 9.360 1.00 0.00 24 SER A N 11
ATOM 10200 C CA . SER A 1 19 ? 0.303 -6.597 9.806 1.00 0.00 24 SER A CA 11
ATOM 10201 C C . SER A 1 19 ? -0.889 -5.631 9.768 1.00 0.00 24 SER A C 11
ATOM 10202 O O . SER A 1 19 ? -1.992 -6.012 9.390 1.00 0.00 24 SER A O 11
ATOM 10209 N N . SER A 1 20 ? -0.666 -4.357 10.093 1.00 0.00 25 SER A N 11
ATOM 10210 C CA . SER A 1 20 ? -1.694 -3.305 10.111 1.00 0.00 25 SER A CA 11
ATOM 10211 C C . SER A 1 20 ? -2.117 -2.876 8.690 1.00 0.00 25 SER A C 11
ATOM 10212 O O . SER A 1 20 ? -3.135 -2.209 8.513 1.00 0.00 25 SER A O 11
ATOM 10219 N N . ILE A 1 21 ? -1.360 -3.283 7.661 1.00 0.00 26 ILE A N 11
ATOM 10220 C CA . ILE A 1 21 ? -1.759 -3.243 6.246 1.00 0.00 26 ILE A CA 11
ATOM 10221 C C . ILE A 1 21 ? -2.352 -4.598 5.830 1.00 0.00 26 ILE A C 11
ATOM 10222 O O . ILE A 1 21 ? -3.429 -4.633 5.240 1.00 0.00 26 ILE A O 11
ATOM 10237 N N . GLU A 1 22 ? -1.696 -5.721 6.132 1.00 0.00 27 GLU A N 11
ATOM 10238 C CA . GLU A 1 22 ? -2.100 -7.044 5.637 1.00 0.00 27 GLU A CA 11
ATOM 10239 C C . GLU A 1 22 ? -3.422 -7.554 6.249 1.00 0.00 27 GLU A C 11
ATOM 10240 O O . GLU A 1 22 ? -4.149 -8.294 5.579 1.00 0.00 27 GLU A O 11
ATOM 10250 N N . ARG A 1 23 ? -3.791 -7.119 7.467 1.00 0.00 28 ARG A N 11
ATOM 10251 C CA . ARG A 1 23 ? -5.130 -7.364 8.040 1.00 0.00 28 ARG A CA 11
ATOM 10252 C C . ARG A 1 23 ? -6.214 -6.422 7.462 1.00 0.00 28 ARG A C 11
ATOM 10253 O O . ARG A 1 23 ? -7.402 -6.590 7.737 1.00 0.00 28 ARG A O 11
ATOM 10271 N N . ALA A 1 24 ? -5.840 -5.445 6.628 1.00 0.00 29 ALA A N 11
ATOM 10272 C CA . ALA A 1 24 ? -6.773 -4.601 5.874 1.00 0.00 29 ALA A CA 11
ATOM 10273 C C . ALA A 1 24 ? -6.865 -4.998 4.393 1.00 0.00 29 ALA A C 11
ATOM 10274 O O . ALA A 1 24 ? -7.952 -4.964 3.830 1.00 0.00 29 ALA A O 11
ATOM 10281 N N . LEU A 1 25 ? -5.760 -5.394 3.748 1.00 0.00 30 LEU A N 11
ATOM 10282 C CA . LEU A 1 25 ? -5.665 -5.539 2.286 1.00 0.00 30 LEU A CA 11
ATOM 10283 C C . LEU A 1 25 ? -6.656 -6.545 1.670 1.00 0.00 30 LEU A C 11
ATOM 10284 O O . LEU A 1 25 ? -7.164 -6.302 0.575 1.00 0.00 30 LEU A O 11
ATOM 10299 N N . GLU A 1 26 ? -7.002 -7.622 2.379 1.00 0.00 31 GLU A N 11
ATOM 10300 C CA . GLU A 1 26 ? -8.032 -8.574 1.936 1.00 0.00 31 GLU A CA 11
ATOM 10301 C C . GLU A 1 26 ? -9.470 -8.064 2.143 1.00 0.00 31 GLU A C 11
ATOM 10302 O O . GLU A 1 26 ? -10.418 -8.665 1.629 1.00 0.00 31 GLU A O 11
ATOM 10312 N N . ARG A 1 27 ? -9.638 -6.955 2.873 1.00 0.00 32 ARG A N 11
ATOM 10313 C CA . ARG A 1 27 ? -10.910 -6.263 3.088 1.00 0.00 32 ARG A CA 11
ATOM 10314 C C . ARG A 1 27 ? -11.090 -5.038 2.163 1.00 0.00 32 ARG A C 11
ATOM 10315 O O . ARG A 1 27 ? -12.232 -4.662 1.881 1.00 0.00 32 ARG A O 11
ATOM 10333 N N . LEU A 1 28 ? -10.000 -4.415 1.685 1.00 0.00 33 LEU A N 11
ATOM 10334 C CA . LEU A 1 28 ? -10.014 -3.279 0.740 1.00 0.00 33 LEU A CA 11
ATOM 10335 C C . LEU A 1 28 ? -10.660 -3.656 -0.604 1.00 0.00 33 LEU A C 11
ATOM 10336 O O . LEU A 1 28 ? -10.709 -4.832 -0.971 1.00 0.00 33 LEU A O 11
ATOM 10351 N N . LYS A 1 29 ? -11.126 -2.666 -1.368 1.00 0.00 34 LYS A N 11
ATOM 10352 C CA . LYS A 1 29 ? -11.694 -2.856 -2.715 1.00 0.00 34 LYS A CA 11
ATOM 10353 C C . LYS A 1 29 ? -10.631 -2.781 -3.838 1.00 0.00 34 LYS A C 11
ATOM 10354 O O . LYS A 1 29 ? -9.647 -2.045 -3.731 1.00 0.00 34 LYS A O 11
ATOM 10369 N N . GLY A 1 30 ? -10.850 -3.511 -4.942 1.00 0.00 35 GLY A N 11
ATOM 10370 C CA . GLY A 1 30 ? -10.143 -3.353 -6.226 1.00 0.00 35 GLY A CA 11
ATOM 10371 C C . GLY A 1 30 ? -8.759 -4.007 -6.345 1.00 0.00 35 GLY A C 11
ATOM 10372 O O . GLY A 1 30 ? -8.165 -3.917 -7.421 1.00 0.00 35 GLY A O 11
ATOM 10376 N N . VAL A 1 31 ? -8.255 -4.661 -5.293 1.00 0.00 36 VAL A N 11
ATOM 10377 C CA . VAL A 1 31 ? -6.893 -5.227 -5.202 1.00 0.00 36 VAL A CA 11
ATOM 10378 C C . VAL A 1 31 ? -6.936 -6.763 -5.258 1.00 0.00 36 VAL A C 11
ATOM 10379 O O . VAL A 1 31 ? -7.798 -7.397 -4.649 1.00 0.00 36 VAL A O 11
ATOM 10392 N N . ALA A 1 32 ? -6.020 -7.362 -6.027 1.00 0.00 37 ALA A N 11
ATOM 10393 C CA . ALA A 1 32 ? -6.031 -8.789 -6.364 1.00 0.00 37 ALA A CA 11
ATOM 10394 C C . ALA A 1 32 ? -4.884 -9.611 -5.756 1.00 0.00 37 ALA A C 11
ATOM 10395 O O . ALA A 1 32 ? -5.074 -10.809 -5.541 1.00 0.00 37 ALA A O 11
ATOM 10402 N N . GLU A 1 33 ? -3.726 -9.009 -5.471 1.00 0.00 38 GLU A N 11
ATOM 10403 C CA . GLU A 1 33 ? -2.553 -9.670 -4.872 1.00 0.00 38 GLU A CA 11
ATOM 10404 C C . GLU A 1 33 ? -1.446 -8.670 -4.527 1.00 0.00 38 GLU A C 11
ATOM 10405 O O . GLU A 1 33 ? -1.321 -7.645 -5.191 1.00 0.00 38 GLU A O 11
ATOM 10415 N N . ALA A 1 34 ? -0.630 -8.938 -3.502 1.00 0.00 39 ALA A N 11
ATOM 10416 C CA . ALA A 1 34 ? 0.305 -7.945 -2.951 1.00 0.00 39 ALA A CA 11
ATOM 10417 C C . ALA A 1 34 ? 1.517 -8.572 -2.237 1.00 0.00 39 ALA A C 11
ATOM 10418 O O . ALA A 1 34 ? 1.668 -9.795 -2.209 1.00 0.00 39 ALA A O 11
ATOM 10425 N N . SER A 1 35 ? 2.379 -7.728 -1.663 1.00 0.00 40 SER A N 11
ATOM 10426 C CA . SER A 1 35 ? 3.444 -8.049 -0.694 1.00 0.00 40 SER A CA 11
ATOM 10427 C C . SER A 1 35 ? 4.094 -6.770 -0.127 1.00 0.00 40 SER A C 11
ATOM 10428 O O . SER A 1 35 ? 4.520 -5.887 -0.874 1.00 0.00 40 SER A O 11
ATOM 10435 N N . VAL A 1 36 ? 4.207 -6.666 1.197 1.00 0.00 41 VAL A N 11
ATOM 10436 C CA . VAL A 1 36 ? 4.786 -5.522 1.929 1.00 0.00 41 VAL A CA 11
ATOM 10437 C C . VAL A 1 36 ? 6.279 -5.775 2.189 1.00 0.00 41 VAL A C 11
ATOM 10438 O O . VAL A 1 36 ? 6.653 -6.908 2.495 1.00 0.00 41 VAL A O 11
ATOM 10451 N N . THR A 1 37 ? 7.123 -4.732 2.110 1.00 0.00 42 THR A N 11
ATOM 10452 C CA . THR A 1 37 ? 8.554 -4.787 2.457 1.00 0.00 42 THR A CA 11
ATOM 10453 C C . THR A 1 37 ? 8.878 -3.753 3.539 1.00 0.00 42 THR A C 11
ATOM 10454 O O . THR A 1 37 ? 9.295 -2.630 3.251 1.00 0.00 42 THR A O 11
ATOM 10465 N N . VAL A 1 38 ? 8.722 -4.148 4.800 1.00 0.00 43 VAL A N 11
ATOM 10466 C CA . VAL A 1 38 ? 9.138 -3.371 5.984 1.00 0.00 43 VAL A CA 11
ATOM 10467 C C . VAL A 1 38 ? 10.663 -3.169 6.042 1.00 0.00 43 VAL A C 11
ATOM 10468 O O . VAL A 1 38 ? 11.116 -2.149 6.553 1.00 0.00 43 VAL A O 11
ATOM 10481 N N . ALA A 1 39 ? 11.462 -4.084 5.470 1.00 0.00 44 ALA A N 11
ATOM 10482 C CA . ALA A 1 39 ? 12.931 -4.018 5.477 1.00 0.00 44 ALA A CA 11
ATOM 10483 C C . ALA A 1 39 ? 13.535 -2.745 4.844 1.00 0.00 44 ALA A C 11
ATOM 10484 O O . ALA A 1 39 ? 14.676 -2.390 5.162 1.00 0.00 44 ALA A O 11
ATOM 10491 N N . THR A 1 40 ? 12.783 -2.067 3.965 1.00 0.00 45 THR A N 11
ATOM 10492 C CA . THR A 1 40 ? 13.184 -0.837 3.256 1.00 0.00 45 THR A CA 11
ATOM 10493 C C . THR A 1 40 ? 12.140 0.273 3.338 1.00 0.00 45 THR A C 11
ATOM 10494 O O . THR A 1 40 ? 12.495 1.441 3.180 1.00 0.00 45 THR A O 11
ATOM 10505 N N . GLY A 1 41 ? 10.872 -0.053 3.604 1.00 0.00 46 GLY A N 11
ATOM 10506 C CA . GLY A 1 41 ? 9.758 0.893 3.528 1.00 0.00 46 GLY A CA 11
ATOM 10507 C C . GLY A 1 41 ? 9.241 0.972 2.093 1.00 0.00 46 GLY A C 11
ATOM 10508 O O . GLY A 1 41 ? 9.309 2.031 1.462 1.00 0.00 46 GLY A O 11
ATOM 10512 N N . ARG A 1 42 ? 8.747 -0.165 1.584 1.00 0.00 47 ARG A N 11
ATOM 10513 C CA . ARG A 1 42 ? 8.139 -0.313 0.256 1.00 0.00 47 ARG A CA 11
ATOM 10514 C C . ARG A 1 42 ? 6.918 -1.240 0.311 1.00 0.00 47 ARG A C 11
ATOM 10515 O O . ARG A 1 42 ? 6.754 -2.032 1.239 1.00 0.00 47 ARG A O 11
ATOM 10533 N N . LEU A 1 43 ? 6.075 -1.179 -0.719 1.00 0.00 48 LEU A N 11
ATOM 10534 C CA . LEU A 1 43 ? 4.884 -2.022 -0.881 1.00 0.00 48 LEU A CA 11
ATOM 10535 C C . LEU A 1 43 ? 4.720 -2.376 -2.363 1.00 0.00 48 LEU A C 11
ATOM 10536 O O . LEU A 1 43 ? 4.997 -1.535 -3.215 1.00 0.00 48 LEU A O 11
ATOM 10551 N N . THR A 1 44 ? 4.256 -3.588 -2.676 1.00 0.00 49 THR A N 11
ATOM 10552 C CA . THR A 1 44 ? 4.001 -4.065 -4.045 1.00 0.00 49 THR A CA 11
ATOM 10553 C C . THR A 1 44 ? 2.576 -4.593 -4.094 1.00 0.00 49 THR A C 11
ATOM 10554 O O . THR A 1 44 ? 2.165 -5.300 -3.176 1.00 0.00 49 THR A O 11
ATOM 10565 N N . VAL A 1 45 ? 1.818 -4.215 -5.122 1.00 0.00 50 VAL A N 11
ATOM 10566 C CA . VAL A 1 45 ? 0.354 -4.377 -5.163 1.00 0.00 50 VAL A CA 11
ATOM 10567 C C . VAL A 1 45 ? -0.175 -4.476 -6.601 1.00 0.00 50 VAL A C 11
ATOM 10568 O O . VAL A 1 45 ? 0.212 -3.690 -7.462 1.00 0.00 50 VAL A O 11
ATOM 10581 N N . THR A 1 46 ? -1.073 -5.440 -6.843 1.00 0.00 51 THR A N 11
ATOM 10582 C CA . THR A 1 46 ? -1.828 -5.641 -8.086 1.00 0.00 51 THR A CA 11
ATOM 10583 C C . THR A 1 46 ? -3.233 -5.110 -7.878 1.00 0.00 51 THR A C 11
ATOM 10584 O O . THR A 1 46 ? -3.996 -5.692 -7.112 1.00 0.00 51 THR A O 11
ATOM 10595 N N . TYR A 1 47 ? -3.590 -4.055 -8.606 1.00 0.00 52 TYR A N 11
ATOM 10596 C CA . TYR A 1 47 ? -4.940 -3.474 -8.614 1.00 0.00 52 TYR A CA 11
ATOM 10597 C C . TYR A 1 47 ? -5.419 -3.138 -10.034 1.00 0.00 52 TYR A C 11
ATOM 10598 O O . TYR A 1 47 ? -4.613 -3.054 -10.965 1.00 0.00 52 TYR A O 11
ATOM 10615 N N . ASP A 1 48 ? -6.724 -2.906 -10.199 1.00 0.00 53 ASP A N 11
ATOM 10616 C CA . ASP A 1 48 ? -7.327 -2.438 -11.445 1.00 0.00 53 ASP A CA 11
ATOM 10617 C C . ASP A 1 48 ? -7.366 -0.891 -11.443 1.00 0.00 53 ASP A C 11
ATOM 10618 O O . ASP A 1 48 ? -8.028 -0.300 -10.577 1.00 0.00 53 ASP A O 11
ATOM 10626 N N . PRO A 1 49 ? -6.678 -0.221 -12.390 1.00 0.00 54 PRO A N 11
ATOM 10627 C CA . PRO A 1 49 ? -6.505 1.233 -12.396 1.00 0.00 54 PRO A CA 11
ATOM 10628 C C . PRO A 1 49 ? -7.769 1.995 -12.828 1.00 0.00 54 PRO A C 11
ATOM 10629 O O . PRO A 1 49 ? -7.703 3.205 -13.039 1.00 0.00 54 PRO A O 11
ATOM 10637 N N . LYS A 1 50 ? -8.908 1.310 -12.981 1.00 0.00 55 LYS A N 11
ATOM 10638 C CA . LYS A 1 50 ? -10.192 1.866 -13.440 1.00 0.00 55 LYS A CA 11
ATOM 10639 C C . LYS A 1 50 ? -11.290 1.681 -12.374 1.00 0.00 55 LYS A C 11
ATOM 10640 O O . LYS A 1 50 ? -12.143 2.552 -12.198 1.00 0.00 55 LYS A O 11
ATOM 10655 N N . GLN A 1 51 ? -11.224 0.599 -11.594 1.00 0.00 56 GLN A N 11
ATOM 10656 C CA . GLN A 1 51 ? -11.929 0.447 -10.321 1.00 0.00 56 GLN A CA 11
ATOM 10657 C C . GLN A 1 51 ? -11.350 1.388 -9.256 1.00 0.00 56 GLN A C 11
ATOM 10658 O O . GLN A 1 51 ? -12.121 1.996 -8.510 1.00 0.00 56 GLN A O 11
ATOM 10670 N N . VAL A 1 52 ? -10.016 1.499 -9.167 1.00 0.00 57 VAL A N 11
ATOM 10671 C CA . VAL A 1 52 ? -9.333 2.180 -8.048 1.00 0.00 57 VAL A CA 11
ATOM 10672 C C . VAL A 1 52 ? -8.047 2.899 -8.483 1.00 0.00 57 VAL A C 11
ATOM 10673 O O . VAL A 1 52 ? -7.694 2.920 -9.660 1.00 0.00 57 VAL A O 11
ATOM 10686 N N . SER A 1 53 ? -7.351 3.495 -7.516 1.00 0.00 58 SER A N 11
ATOM 10687 C CA . SER A 1 53 ? -5.987 4.020 -7.605 1.00 0.00 58 SER A CA 11
ATOM 10688 C C . SER A 1 53 ? -5.303 3.809 -6.238 1.00 0.00 58 SER A C 11
ATOM 10689 O O . SER A 1 53 ? -5.817 3.066 -5.394 1.00 0.00 58 SER A O 11
ATOM 10696 N N . GLU A 1 54 ? -4.203 4.512 -5.955 1.00 0.00 59 GLU A N 11
ATOM 10697 C CA . GLU A 1 54 ? -3.638 4.580 -4.601 1.00 0.00 59 GLU A CA 11
ATOM 10698 C C . GLU A 1 54 ? -4.658 4.983 -3.512 1.00 0.00 59 GLU A C 11
ATOM 10699 O O . GLU A 1 54 ? -4.487 4.596 -2.359 1.00 0.00 59 GLU A O 11
ATOM 10709 N N . ILE A 1 55 ? -5.757 5.673 -3.839 1.00 0.00 60 ILE A N 11
ATOM 10710 C CA . ILE A 1 55 ? -6.829 6.045 -2.893 1.00 0.00 60 ILE A CA 11
ATOM 10711 C C . ILE A 1 55 ? -7.392 4.854 -2.102 1.00 0.00 60 ILE A C 11
ATOM 10712 O O . ILE A 1 55 ? -7.746 5.044 -0.934 1.00 0.00 60 ILE A O 11
ATOM 10727 N N . THR A 1 56 ? -7.411 3.633 -2.666 1.00 0.00 61 THR A N 11
ATOM 10728 C CA . THR A 1 56 ? -7.866 2.420 -1.952 1.00 0.00 61 THR A CA 11
ATOM 10729 C C . THR A 1 56 ? -7.018 2.094 -0.730 1.00 0.00 61 THR A C 11
ATOM 10730 O O . THR A 1 56 ? -7.515 1.505 0.225 1.00 0.00 61 THR A O 11
ATOM 10741 N N . ILE A 1 57 ? -5.745 2.496 -0.738 1.00 0.00 62 ILE A N 11
ATOM 10742 C CA . ILE A 1 57 ? -4.739 2.112 0.272 1.00 0.00 62 ILE A CA 11
ATOM 10743 C C . ILE A 1 57 ? -4.095 3.321 0.986 1.00 0.00 62 ILE A C 11
ATOM 10744 O O . ILE A 1 57 ? -3.582 3.189 2.098 1.00 0.00 62 ILE A O 11
ATOM 10759 N N . GLN A 1 58 ? -4.214 4.516 0.400 1.00 0.00 63 GLN A N 11
ATOM 10760 C CA . GLN A 1 58 ? -3.742 5.802 0.915 1.00 0.00 63 GLN A CA 11
ATOM 10761 C C . GLN A 1 58 ? -4.308 6.141 2.300 1.00 0.00 63 GLN A C 11
ATOM 10762 O O . GLN A 1 58 ? -3.532 6.509 3.179 1.00 0.00 63 GLN A O 11
ATOM 10774 N N . GLU A 1 59 ? -5.630 6.037 2.494 1.00 0.00 64 GLU A N 11
ATOM 10775 C CA . GLU A 1 59 ? -6.313 6.441 3.736 1.00 0.00 64 GLU A CA 11
ATOM 10776 C C . GLU A 1 59 ? -5.982 5.474 4.880 1.00 0.00 64 GLU A C 11
ATOM 10777 O O . GLU A 1 59 ? -5.800 5.903 6.019 1.00 0.00 64 GLU A O 11
ATOM 10787 N N . ARG A 1 60 ? -5.837 4.175 4.591 1.00 0.00 65 ARG A N 11
ATOM 10788 C CA . ARG A 1 60 ? -5.320 3.178 5.532 1.00 0.00 65 ARG A CA 11
ATOM 10789 C C . ARG A 1 60 ? -3.877 3.504 5.933 1.00 0.00 65 ARG A C 11
ATOM 10790 O O . ARG A 1 60 ? -3.587 3.567 7.126 1.00 0.00 65 ARG A O 11
ATOM 10808 N N . ILE A 1 61 ? -2.963 3.739 4.986 1.00 0.00 66 ILE A N 11
ATOM 10809 C CA . ILE A 1 61 ? -1.552 4.042 5.318 1.00 0.00 66 ILE A CA 11
ATOM 10810 C C . ILE A 1 61 ? -1.438 5.384 6.070 1.00 0.00 66 ILE A C 11
ATOM 10811 O O . ILE A 1 61 ? -0.715 5.458 7.059 1.00 0.00 66 ILE A O 11
ATOM 10826 N N . ALA A 1 62 ? -2.220 6.402 5.698 1.00 0.00 67 ALA A N 11
ATOM 10827 C CA . ALA A 1 62 ? -2.230 7.705 6.369 1.00 0.00 67 ALA A CA 11
ATOM 10828 C C . ALA A 1 62 ? -2.732 7.624 7.821 1.00 0.00 67 ALA A C 11
ATOM 10829 O O . ALA A 1 62 ? -2.127 8.213 8.726 1.00 0.00 67 ALA A O 11
ATOM 10836 N N . ALA A 1 63 ? -3.820 6.884 8.057 1.00 0.00 68 ALA A N 11
ATOM 10837 C CA . ALA A 1 63 ? -4.449 6.740 9.371 1.00 0.00 68 ALA A CA 11
ATOM 10838 C C . ALA A 1 63 ? -3.594 5.942 10.377 1.00 0.00 68 ALA A C 11
ATOM 10839 O O . ALA A 1 63 ? -3.663 6.216 11.577 1.00 0.00 68 ALA A O 11
ATOM 10846 N N . LEU A 1 64 ? -2.746 5.018 9.903 1.00 0.00 69 LEU A N 11
ATOM 10847 C CA . LEU A 1 64 ? -1.744 4.292 10.708 1.00 0.00 69 LEU A CA 11
ATOM 10848 C C . LEU A 1 64 ? -0.583 5.171 11.225 1.00 0.00 69 LEU A C 11
ATOM 10849 O O . LEU A 1 64 ? 0.223 4.689 12.027 1.00 0.00 69 LEU A O 11
ATOM 10864 N N . GLY A 1 65 ? -0.487 6.429 10.778 1.00 0.00 70 GLY A N 11
ATOM 10865 C CA . GLY A 1 65 ? 0.590 7.378 11.112 1.00 0.00 70 GLY A CA 11
ATOM 10866 C C . GLY A 1 65 ? 1.697 7.455 10.056 1.00 0.00 70 GLY A C 11
ATOM 10867 O O . GLY A 1 65 ? 2.617 8.261 10.188 1.00 0.00 70 GLY A O 11
ATOM 10871 N N . TYR A 1 66 ? 1.603 6.645 9.003 1.00 0.00 71 TYR A N 11
ATOM 10872 C CA . TYR A 1 66 ? 2.543 6.581 7.878 1.00 0.00 71 TYR A CA 11
ATOM 10873 C C . TYR A 1 66 ? 2.103 7.526 6.732 1.00 0.00 71 TYR A C 11
ATOM 10874 O O . TYR A 1 66 ? 1.115 8.252 6.879 1.00 0.00 71 TYR A O 11
ATOM 10891 N N . THR A 1 67 ? 2.799 7.517 5.582 1.00 0.00 72 THR A N 11
ATOM 10892 C CA . THR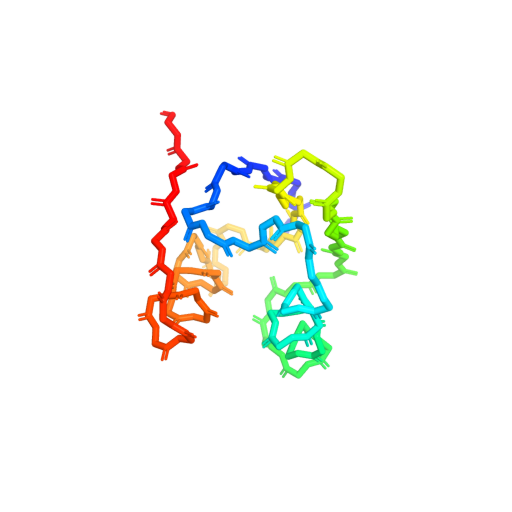 A 1 67 ? 2.358 8.163 4.321 1.00 0.00 72 THR A CA 11
ATOM 10893 C C . THR A 1 67 ? 2.982 7.487 3.100 1.00 0.00 72 THR A C 11
ATOM 10894 O O . THR A 1 67 ? 4.203 7.463 2.969 1.00 0.00 72 THR A O 11
ATOM 10905 N N . LEU A 1 68 ? 2.161 6.953 2.189 1.00 0.00 73 LEU A N 11
ATOM 10906 C CA . LEU A 1 68 ? 2.648 6.219 1.007 1.00 0.00 73 LEU A CA 11
ATOM 10907 C C . LEU A 1 68 ? 3.281 7.125 -0.068 1.00 0.00 73 LEU A C 11
ATOM 10908 O O . LEU A 1 68 ? 3.037 8.333 -0.100 1.00 0.00 73 LEU A O 11
ATOM 10923 N N . ALA A 1 69 ? 4.043 6.532 -0.989 1.00 0.00 74 ALA A N 11
ATOM 10924 C CA . ALA A 1 69 ? 4.612 7.213 -2.156 1.00 0.00 74 ALA A CA 11
ATOM 10925 C C . ALA A 1 69 ? 4.420 6.373 -3.436 1.00 0.00 74 ALA A C 11
ATOM 10926 O O . ALA A 1 69 ? 5.354 5.734 -3.929 1.00 0.00 74 ALA A O 11
ATOM 10933 N N . GLU A 1 70 ? 3.189 6.370 -3.958 1.00 0.00 75 GLU A N 11
ATOM 10934 C CA . GLU A 1 70 ? 2.806 5.805 -5.260 1.00 0.00 75 GLU A CA 11
ATOM 10935 C C . GLU A 1 70 ? 2.520 6.996 -6.207 1.00 0.00 75 GLU A C 11
ATOM 10936 O O . GLU A 1 70 ? 1.484 7.655 -6.050 1.00 0.00 75 GLU A O 11
ATOM 10946 N N . PRO A 1 71 ? 3.464 7.377 -7.092 1.00 0.00 76 PRO A N 11
ATOM 10947 C CA . PRO A 1 71 ? 3.586 8.758 -7.578 1.00 0.00 76 PRO A CA 11
ATOM 10948 C C . PRO A 1 71 ? 2.559 9.170 -8.638 1.00 0.00 76 PRO A C 11
ATOM 10949 O O . PRO A 1 71 ? 2.075 10.320 -8.563 1.00 0.00 76 PRO A O 11
ATOM 10957 N N . PRO A 1 1 ? -8.756 -5.266 -16.897 1.00 0.00 6 PRO A N 12
ATOM 10958 C CA . PRO A 1 1 ? -7.277 -5.263 -16.849 1.00 0.00 6 PRO A CA 12
ATOM 10959 C C . PRO A 1 1 ? -6.720 -4.776 -15.507 1.00 0.00 6 PRO A C 12
ATOM 10960 O O . PRO A 1 1 ? -7.090 -3.696 -15.040 1.00 0.00 6 PRO A O 12
ATOM 10969 N N . LEU A 1 2 ? -5.814 -5.554 -14.909 1.00 0.00 7 LEU A N 12
ATOM 10970 C CA . LEU A 1 2 ? -5.187 -5.290 -13.616 1.00 0.00 7 LEU A CA 12
ATOM 10971 C C . LEU A 1 2 ? -3.658 -5.329 -13.736 1.00 0.00 7 LEU A C 12
ATOM 10972 O O . LEU A 1 2 ? -3.098 -6.017 -14.598 1.00 0.00 7 LEU A O 12
ATOM 10987 N N . LYS A 1 3 ? -2.978 -4.550 -12.892 1.00 0.00 8 LYS A N 12
ATOM 10988 C CA . LYS A 1 3 ? -1.540 -4.276 -13.025 1.00 0.00 8 LYS A CA 12
ATOM 10989 C C . LYS A 1 3 ? -0.829 -4.000 -11.690 1.00 0.00 8 LYS A C 12
ATOM 10990 O O . LYS A 1 3 ? -1.432 -3.466 -10.758 1.00 0.00 8 LYS A O 12
ATOM 11005 N N . THR A 1 4 ? 0.457 -4.367 -11.619 1.00 0.00 9 THR A N 12
ATOM 11006 C CA . THR A 1 4 ? 1.333 -4.272 -10.439 1.00 0.00 9 THR A CA 12
ATOM 11007 C C . THR A 1 4 ? 2.025 -2.910 -10.367 1.00 0.00 9 THR A C 12
ATOM 11008 O O . THR A 1 4 ? 2.296 -2.283 -11.391 1.00 0.00 9 THR A O 12
ATOM 11019 N N . GLN A 1 5 ? 2.336 -2.466 -9.152 1.00 0.00 10 GLN A N 12
ATOM 11020 C CA . GLN A 1 5 ? 2.994 -1.204 -8.823 1.00 0.00 10 GLN A CA 12
ATOM 11021 C C . GLN A 1 5 ? 3.665 -1.401 -7.457 1.00 0.00 10 GLN A C 12
ATOM 11022 O O . GLN A 1 5 ? 3.119 -2.099 -6.591 1.00 0.00 10 GLN A O 12
ATOM 11034 N N . GLN A 1 6 ? 4.824 -0.773 -7.245 1.00 0.00 11 GLN A N 12
ATOM 11035 C CA . GLN A 1 6 ? 5.393 -0.580 -5.914 1.00 0.00 11 GLN A CA 12
ATOM 11036 C C . GLN A 1 6 ? 5.221 0.870 -5.445 1.00 0.00 11 GLN A C 12
ATOM 11037 O O . GLN A 1 6 ? 5.114 1.794 -6.254 1.00 0.00 11 GLN A O 12
ATOM 11049 N N . MET A 1 7 ? 5.248 1.093 -4.131 1.00 0.00 12 MET A N 12
ATOM 11050 C CA . MET A 1 7 ? 5.190 2.433 -3.535 1.00 0.00 12 MET A CA 12
ATOM 11051 C C . MET A 1 7 ? 6.110 2.553 -2.323 1.00 0.00 12 MET A C 12
ATOM 11052 O O . MET A 1 7 ? 6.334 1.582 -1.591 1.00 0.00 12 MET A O 12
ATOM 11064 N N . GLN A 1 8 ? 6.625 3.764 -2.126 1.00 0.00 13 GLN A N 12
ATOM 11065 C CA . GLN A 1 8 ? 7.377 4.140 -0.934 1.00 0.00 13 GLN A CA 12
ATOM 11066 C C . GLN A 1 8 ? 6.402 4.616 0.153 1.00 0.00 13 GLN A C 12
ATOM 11067 O O . GLN A 1 8 ? 5.303 5.076 -0.152 1.00 0.00 13 GLN A O 12
ATOM 11079 N N . VAL A 1 9 ? 6.803 4.490 1.416 1.00 0.00 14 VAL A N 12
ATOM 11080 C CA . VAL A 1 9 ? 5.973 4.716 2.608 1.00 0.00 14 VAL A CA 12
ATOM 11081 C C . VAL A 1 9 ? 6.860 5.068 3.801 1.00 0.00 14 VAL A C 12
ATOM 11082 O O . VAL A 1 9 ? 7.790 4.336 4.135 1.00 0.00 14 VAL A O 12
ATOM 11095 N N . GLY A 1 10 ? 6.556 6.195 4.446 1.00 0.00 15 GLY A N 12
ATOM 11096 C CA . GLY A 1 10 ? 7.404 6.814 5.465 1.00 0.00 15 GLY A CA 12
ATOM 11097 C C . GLY A 1 10 ? 7.125 6.314 6.875 1.00 0.00 15 GLY A C 12
ATOM 11098 O O . GLY A 1 10 ? 6.623 7.080 7.696 1.00 0.00 15 GLY A O 12
ATOM 11102 N N . GLY A 1 11 ? 7.491 5.060 7.164 1.00 0.00 16 GLY A N 12
ATOM 11103 C CA . GLY A 1 11 ? 7.541 4.499 8.526 1.00 0.00 16 GLY A CA 12
ATOM 11104 C C . GLY A 1 11 ? 7.006 3.075 8.709 1.00 0.00 16 GLY A C 12
ATOM 11105 O O . GLY A 1 11 ? 6.969 2.600 9.842 1.00 0.00 16 GLY A O 12
ATOM 11109 N N . MET A 1 12 ? 6.631 2.365 7.634 1.00 0.00 17 MET A N 12
ATOM 11110 C CA . MET A 1 12 ? 6.179 0.961 7.693 1.00 0.00 17 MET A CA 12
ATOM 11111 C C . MET A 1 12 ? 7.253 -0.015 8.218 1.00 0.00 17 MET A C 12
ATOM 11112 O O . MET A 1 12 ? 6.900 -1.078 8.725 1.00 0.00 17 MET A O 12
ATOM 11124 N N . ARG A 1 13 ? 8.546 0.334 8.153 1.00 0.00 18 ARG A N 12
ATOM 11125 C CA . ARG A 1 13 ? 9.694 -0.493 8.596 1.00 0.00 18 ARG A CA 12
ATOM 11126 C C . ARG A 1 13 ? 9.767 -0.840 10.104 1.00 0.00 18 ARG A C 12
ATOM 11127 O O . ARG A 1 13 ? 10.780 -1.376 10.558 1.00 0.00 18 ARG A O 12
ATOM 11145 N N . CYS A 1 14 ? 8.740 -0.513 10.887 1.00 0.00 19 CYS A N 12
ATOM 11146 C CA . CYS A 1 14 ? 8.629 -0.758 12.328 1.00 0.00 19 CYS A CA 12
ATOM 11147 C C . CYS A 1 14 ? 8.088 -2.168 12.668 1.00 0.00 19 CYS A C 12
ATOM 11148 O O . CYS A 1 14 ? 8.206 -3.094 11.857 1.00 0.00 19 CYS A O 12
ATOM 11155 N N . ALA A 1 15 ? 7.488 -2.349 13.851 1.00 0.00 20 ALA A N 12
ATOM 11156 C CA . ALA A 1 15 ? 7.028 -3.650 14.346 1.00 0.00 20 ALA A CA 12
ATOM 11157 C C . ALA A 1 15 ? 5.857 -4.243 13.539 1.00 0.00 20 ALA A C 12
ATOM 11158 O O . ALA A 1 15 ? 6.068 -5.183 12.770 1.00 0.00 20 ALA A O 12
ATOM 11165 N N . ALA A 1 16 ? 4.635 -3.733 13.727 1.00 0.00 21 ALA A N 12
ATOM 11166 C CA . ALA A 1 16 ? 3.398 -4.395 13.298 1.00 0.00 21 ALA A CA 12
ATOM 11167 C C . ALA A 1 16 ? 2.774 -3.820 12.014 1.00 0.00 21 ALA A C 12
ATOM 11168 O O . ALA A 1 16 ? 1.869 -4.436 11.454 1.00 0.00 21 ALA A O 12
ATOM 11175 N N . CYS A 1 17 ? 3.235 -2.671 11.510 1.00 0.00 22 CYS A N 12
ATOM 11176 C CA . CYS A 1 17 ? 2.611 -1.990 10.366 1.00 0.00 22 CYS A CA 12
ATOM 11177 C C . CYS A 1 17 ? 2.591 -2.824 9.068 1.00 0.00 22 CYS A C 12
ATOM 11178 O O . CYS A 1 17 ? 1.635 -2.729 8.296 1.00 0.00 22 CYS A O 12
ATOM 11185 N N . ALA A 1 18 ? 3.585 -3.686 8.847 1.00 0.00 23 ALA A N 12
ATOM 11186 C CA . ALA A 1 18 ? 3.588 -4.710 7.801 1.00 0.00 23 ALA A CA 12
ATOM 11187 C C . ALA A 1 18 ? 2.372 -5.656 7.899 1.00 0.00 23 ALA A C 12
ATOM 11188 O O . ALA A 1 18 ? 1.848 -6.109 6.883 1.00 0.00 23 ALA A O 12
ATOM 11195 N N . SER A 1 19 ? 1.876 -5.931 9.104 1.00 0.00 24 SER A N 12
ATOM 11196 C CA . SER A 1 19 ? 0.628 -6.674 9.316 1.00 0.00 24 SER A CA 12
ATOM 11197 C C . SER A 1 19 ? -0.585 -5.762 9.079 1.00 0.00 24 SER A C 12
ATOM 11198 O O . SER A 1 19 ? -1.496 -6.141 8.357 1.00 0.00 24 SER A O 12
ATOM 11205 N N . SER A 1 20 ? -0.586 -4.537 9.603 1.00 0.00 25 SER A N 12
ATOM 11206 C CA . SER A 1 20 ? -1.706 -3.579 9.529 1.00 0.00 25 SER A CA 12
ATOM 11207 C C . SER A 1 20 ? -2.013 -3.054 8.115 1.00 0.00 25 SER A C 12
ATOM 11208 O O . SER A 1 20 ? -3.145 -2.643 7.843 1.00 0.00 25 SER A O 12
ATOM 11215 N N . ILE A 1 21 ? -1.041 -3.106 7.195 1.00 0.00 26 ILE A N 12
ATOM 11216 C CA . ILE A 1 21 ? -1.300 -3.062 5.747 1.00 0.00 26 ILE A CA 12
ATOM 11217 C C . ILE A 1 21 ? -1.836 -4.419 5.277 1.00 0.00 26 ILE A C 12
ATOM 11218 O O . ILE A 1 21 ? -2.965 -4.497 4.798 1.00 0.00 26 ILE A O 12
ATOM 11233 N N . GLU A 1 22 ? -1.042 -5.487 5.368 1.00 0.00 27 GLU A N 12
ATOM 11234 C CA . GLU A 1 22 ? -1.244 -6.665 4.511 1.00 0.00 27 GLU A CA 12
ATOM 11235 C C . GLU A 1 22 ? -2.470 -7.491 4.944 1.00 0.00 27 GLU A C 12
ATOM 11236 O O . GLU A 1 22 ? -3.163 -8.054 4.087 1.00 0.00 27 GLU A O 12
ATOM 11246 N N . ARG A 1 23 ? -2.796 -7.509 6.250 1.00 0.00 28 ARG A N 12
ATOM 11247 C CA . ARG A 1 23 ? -4.008 -8.164 6.773 1.00 0.00 28 ARG A CA 12
ATOM 11248 C C . ARG A 1 23 ? -5.293 -7.438 6.354 1.00 0.00 28 ARG A C 12
ATOM 11249 O O . ARG A 1 23 ? -6.342 -8.068 6.223 1.00 0.00 28 ARG A O 12
ATOM 11267 N N . ALA A 1 24 ? -5.223 -6.127 6.107 1.00 0.00 29 ALA A N 12
ATOM 11268 C CA . ALA A 1 24 ? -6.354 -5.306 5.674 1.00 0.00 29 ALA A CA 12
ATOM 11269 C C . ALA A 1 24 ? -6.467 -5.230 4.141 1.00 0.00 29 ALA A C 12
ATOM 11270 O O . ALA A 1 24 ? -7.570 -5.160 3.603 1.00 0.00 29 ALA A O 12
ATOM 11277 N N . LEU A 1 25 ? -5.340 -5.315 3.427 1.00 0.00 30 LEU A N 12
ATOM 11278 C CA . LEU A 1 25 ? -5.259 -5.269 1.962 1.00 0.00 30 LEU A CA 12
ATOM 11279 C C . LEU A 1 25 ? -5.747 -6.560 1.268 1.00 0.00 30 LEU A C 12
ATOM 11280 O O . LEU A 1 25 ? -5.760 -6.617 0.040 1.00 0.00 30 LEU A O 12
ATOM 11295 N N . GLU A 1 26 ? -6.207 -7.572 2.018 1.00 0.00 31 GLU A N 12
ATOM 11296 C CA . GLU A 1 26 ? -7.081 -8.645 1.499 1.00 0.00 31 GLU A CA 12
ATOM 11297 C C . GLU A 1 26 ? -8.591 -8.329 1.605 1.00 0.00 31 GLU A C 12
ATOM 11298 O O . GLU A 1 26 ? -9.412 -9.168 1.224 1.00 0.00 31 GLU A O 12
ATOM 11308 N N . ARG A 1 27 ? -8.968 -7.150 2.117 1.00 0.00 32 ARG A N 12
ATOM 11309 C CA . ARG A 1 27 ? -10.355 -6.663 2.171 1.00 0.00 32 ARG A CA 12
ATOM 11310 C C . ARG A 1 27 ? -10.519 -5.350 1.390 1.00 0.00 32 ARG A C 12
ATOM 11311 O O . ARG A 1 27 ? -11.347 -5.280 0.480 1.00 0.00 32 ARG A O 12
ATOM 11329 N N . LEU A 1 28 ? -9.737 -4.314 1.720 1.00 0.00 33 LEU A N 12
ATOM 11330 C CA . LEU A 1 28 ? -9.795 -3.000 1.058 1.00 0.00 33 LEU A CA 12
ATOM 11331 C C . LEU A 1 28 ? -9.050 -2.993 -0.283 1.00 0.00 33 LEU A C 12
ATOM 11332 O O . LEU A 1 28 ? -8.036 -3.672 -0.428 1.00 0.00 33 LEU A O 12
ATOM 11347 N N . LYS A 1 29 ? -9.571 -2.228 -1.248 1.00 0.00 34 LYS A N 12
ATOM 11348 C CA . LYS A 1 29 ? -9.074 -2.052 -2.626 1.00 0.00 34 LYS A CA 12
ATOM 11349 C C . LYS A 1 29 ? -9.318 -3.306 -3.499 1.00 0.00 34 LYS A C 12
ATOM 11350 O O . LYS A 1 29 ? -9.145 -4.436 -3.043 1.00 0.00 34 LYS A O 12
ATOM 11365 N N . GLY A 1 30 ? -9.645 -3.133 -4.787 1.00 0.00 35 GLY A N 12
ATOM 11366 C CA . GLY A 1 30 ? -9.873 -4.221 -5.760 1.00 0.00 35 GLY A CA 12
ATOM 11367 C C . GLY A 1 30 ? -8.577 -4.924 -6.171 1.00 0.00 35 GLY A C 12
ATOM 11368 O O . GLY A 1 30 ? -8.164 -4.838 -7.326 1.00 0.00 35 GLY A O 12
ATOM 11372 N N . VAL A 1 31 ? -7.916 -5.556 -5.199 1.00 0.00 36 VAL A N 12
ATOM 11373 C CA . VAL A 1 31 ? -6.537 -6.060 -5.278 1.00 0.00 36 VAL A CA 12
ATOM 11374 C C . VAL A 1 31 ? -6.504 -7.569 -5.502 1.00 0.00 36 VAL A C 12
ATOM 11375 O O . VAL A 1 31 ? -7.070 -8.336 -4.724 1.00 0.00 36 VAL A O 12
ATOM 11388 N N . ALA A 1 32 ? -5.771 -7.984 -6.537 1.00 0.00 37 ALA A N 12
ATOM 11389 C CA . ALA A 1 32 ? -5.562 -9.388 -6.897 1.00 0.00 37 ALA A CA 12
ATOM 11390 C C . ALA A 1 32 ? -4.326 -10.016 -6.225 1.00 0.00 37 ALA A C 12
ATOM 11391 O O . ALA A 1 32 ? -4.281 -11.239 -6.067 1.00 0.00 37 ALA A O 12
ATOM 11398 N N . GLU A 1 33 ? -3.334 -9.205 -5.832 1.00 0.00 38 GLU A N 12
ATOM 11399 C CA . GLU A 1 33 ? -2.052 -9.659 -5.280 1.00 0.00 38 GLU A CA 12
ATOM 11400 C C . GLU A 1 33 ? -1.300 -8.505 -4.602 1.00 0.00 38 GLU A C 12
ATOM 11401 O O . GLU A 1 33 ? -1.078 -7.475 -5.239 1.00 0.00 38 GLU A O 12
ATOM 11411 N N . ALA A 1 34 ? -0.861 -8.658 -3.347 1.00 0.00 39 ALA A N 12
ATOM 11412 C CA . ALA A 1 34 ? -0.099 -7.625 -2.628 1.00 0.00 39 ALA A CA 12
ATOM 11413 C C . ALA A 1 34 ? 0.842 -8.188 -1.549 1.00 0.00 39 ALA A C 12
ATOM 11414 O O . ALA A 1 34 ? 0.544 -9.200 -0.910 1.00 0.00 39 ALA A O 12
ATOM 11421 N N . SER A 1 35 ? 1.967 -7.501 -1.335 1.00 0.00 40 SER A N 12
ATOM 11422 C CA . SER A 1 35 ? 3.095 -7.966 -0.508 1.00 0.00 40 SER A CA 12
ATOM 11423 C C . SER A 1 35 ? 3.888 -6.785 0.093 1.00 0.00 40 SER A C 12
ATOM 11424 O O . SER A 1 35 ? 4.113 -5.777 -0.581 1.00 0.00 40 SER A O 12
ATOM 11431 N N . VAL A 1 36 ? 4.362 -6.900 1.335 1.00 0.00 41 VAL A N 12
ATOM 11432 C CA . VAL A 1 36 ? 5.102 -5.861 2.083 1.00 0.00 41 VAL A CA 12
ATOM 11433 C C . VAL A 1 36 ? 6.575 -6.249 2.262 1.00 0.00 41 VAL A C 12
ATOM 11434 O O . VAL A 1 36 ? 6.885 -7.374 2.650 1.00 0.00 41 VAL A O 12
ATOM 11447 N N . THR A 1 37 ? 7.481 -5.304 1.984 1.00 0.00 42 THR A N 12
ATOM 11448 C CA . THR A 1 37 ? 8.936 -5.446 2.140 1.00 0.00 42 THR A CA 12
ATOM 11449 C C . THR A 1 37 ? 9.358 -4.644 3.365 1.00 0.00 42 THR A C 12
ATOM 11450 O O . THR A 1 37 ? 9.108 -3.442 3.425 1.00 0.00 42 THR A O 12
ATOM 11461 N N . VAL A 1 38 ? 9.980 -5.301 4.341 1.00 0.00 43 VAL A N 12
ATOM 11462 C CA . VAL A 1 38 ? 10.151 -4.785 5.715 1.00 0.00 43 VAL A CA 12
ATOM 11463 C C . VAL A 1 38 ? 11.589 -4.304 5.980 1.00 0.00 43 VAL A C 12
ATOM 11464 O O . VA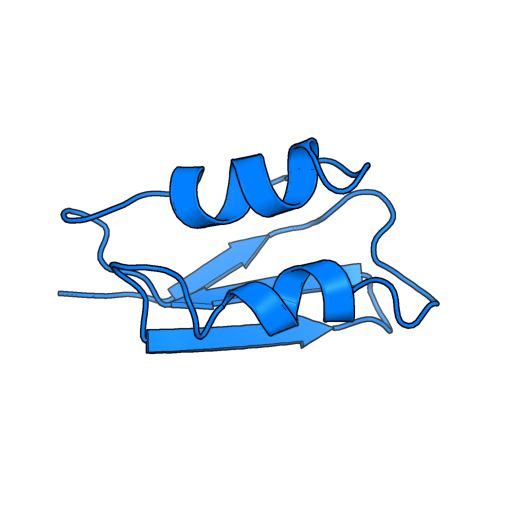L A 1 38 ? 11.788 -3.381 6.769 1.00 0.00 43 VAL A O 12
ATOM 11477 N N . ALA A 1 39 ? 12.592 -4.873 5.294 1.00 0.00 44 ALA A N 12
ATOM 11478 C CA . ALA A 1 39 ? 14.005 -4.486 5.438 1.00 0.00 44 ALA A CA 12
ATOM 11479 C C . ALA A 1 39 ? 14.278 -3.016 5.049 1.00 0.00 44 ALA A C 12
ATOM 11480 O O . ALA A 1 39 ? 15.070 -2.333 5.706 1.00 0.00 44 ALA A O 12
ATOM 11487 N N . THR A 1 40 ? 13.596 -2.533 4.002 1.00 0.00 45 THR A N 12
ATOM 11488 C CA . THR A 1 40 ? 13.648 -1.156 3.472 1.00 0.00 45 THR A CA 12
ATOM 11489 C C . THR A 1 40 ? 12.347 -0.380 3.688 1.00 0.00 45 THR A C 12
ATOM 11490 O O . THR A 1 40 ? 12.352 0.849 3.599 1.00 0.00 45 THR A O 12
ATOM 11501 N N . GLY A 1 41 ? 11.233 -1.065 3.979 1.00 0.00 46 GLY A N 12
ATOM 11502 C CA . GLY A 1 41 ? 9.923 -0.463 4.247 1.00 0.00 46 GLY A CA 12
ATOM 11503 C C . GLY A 1 41 ? 9.271 0.081 2.979 1.00 0.00 46 GLY A C 12
ATOM 11504 O O . GLY A 1 41 ? 9.267 1.292 2.774 1.00 0.00 46 GLY A O 12
ATOM 11508 N N . ARG A 1 42 ? 8.710 -0.801 2.145 1.00 0.00 47 ARG A N 12
ATOM 11509 C CA . ARG A 1 42 ? 8.063 -0.471 0.861 1.00 0.00 47 ARG A CA 12
ATOM 11510 C C . ARG A 1 42 ? 7.036 -1.538 0.447 1.00 0.00 47 ARG A C 12
ATOM 11511 O O . ARG A 1 42 ? 7.066 -2.663 0.947 1.00 0.00 47 ARG A O 12
ATOM 11529 N N . LEU A 1 43 ? 6.088 -1.175 -0.420 1.00 0.00 48 LEU A N 12
ATOM 11530 C CA . LEU A 1 43 ? 4.895 -1.976 -0.748 1.00 0.00 48 LEU A CA 12
ATOM 11531 C C . LEU A 1 43 ? 4.908 -2.449 -2.211 1.00 0.00 48 LEU A C 12
ATOM 11532 O O . LEU A 1 43 ? 5.460 -1.756 -3.065 1.00 0.00 48 LEU A O 12
ATOM 11547 N N . THR A 1 44 ? 4.223 -3.563 -2.504 1.00 0.00 49 THR A N 12
ATOM 11548 C CA . THR A 1 44 ? 3.896 -4.082 -3.847 1.00 0.00 49 THR A CA 12
ATOM 11549 C C . THR A 1 44 ? 2.407 -4.395 -3.865 1.00 0.00 49 THR A C 12
ATOM 11550 O O . THR A 1 44 ? 1.916 -5.038 -2.940 1.00 0.00 49 THR A O 12
ATOM 11561 N N . VAL A 1 45 ? 1.696 -3.957 -4.903 1.00 0.00 50 VAL A N 12
ATOM 11562 C CA . VAL A 1 45 ? 0.228 -4.067 -4.994 1.00 0.00 50 VAL A CA 12
ATOM 11563 C C . VAL A 1 45 ? -0.235 -4.175 -6.454 1.00 0.00 50 VAL A C 12
ATOM 11564 O O . VAL A 1 45 ? 0.247 -3.432 -7.308 1.00 0.00 50 VAL A O 12
ATOM 11577 N N . THR A 1 46 ? -1.160 -5.108 -6.728 1.00 0.00 51 THR A N 12
ATOM 11578 C CA . THR A 1 46 ? -1.761 -5.381 -8.047 1.00 0.00 51 THR A CA 12
ATOM 11579 C C . THR A 1 46 ? -3.266 -5.166 -7.981 1.00 0.00 51 THR A C 12
ATOM 11580 O O . THR A 1 46 ? -3.933 -5.843 -7.204 1.00 0.00 51 THR A O 12
ATOM 11591 N N . TYR A 1 47 ? -3.801 -4.255 -8.800 1.00 0.00 52 TYR A N 12
ATOM 11592 C CA . TYR A 1 47 ? -5.173 -3.731 -8.664 1.00 0.00 52 TYR A CA 12
ATOM 11593 C C . TYR A 1 47 ? -5.852 -3.328 -9.994 1.00 0.00 52 TYR A C 12
ATOM 11594 O O . TYR A 1 47 ? -5.205 -3.266 -11.041 1.00 0.00 52 TYR A O 12
ATOM 11611 N N . ASP A 1 48 ? -7.156 -3.018 -9.937 1.00 0.00 53 ASP A N 12
ATOM 11612 C CA . ASP A 1 48 ? -8.006 -2.576 -11.046 1.00 0.00 53 ASP A CA 12
ATOM 11613 C C . ASP A 1 48 ? -8.202 -1.036 -10.993 1.00 0.00 53 ASP A C 12
ATOM 11614 O O . ASP A 1 48 ? -8.923 -0.552 -10.106 1.00 0.00 53 ASP A O 12
ATOM 11622 N N . PRO A 1 49 ? -7.595 -0.260 -11.921 1.00 0.00 54 PRO A N 12
ATOM 11623 C CA . PRO A 1 49 ? -7.593 1.211 -11.922 1.00 0.00 54 PRO A CA 12
ATOM 11624 C C . PRO A 1 49 ? -8.930 1.835 -12.371 1.00 0.00 54 PRO A C 12
ATOM 11625 O O . PRO A 1 49 ? -8.986 3.020 -12.707 1.00 0.00 54 PRO A O 12
ATOM 11633 N N . LYS A 1 50 ? -10.014 1.053 -12.390 1.00 0.00 55 LYS A N 12
ATOM 11634 C CA . LYS A 1 50 ? -11.353 1.502 -12.824 1.00 0.00 55 LYS A CA 12
ATOM 11635 C C . LYS A 1 50 ? -12.392 1.330 -11.711 1.00 0.00 55 LYS A C 12
ATOM 11636 O O . LYS A 1 50 ? -13.289 2.159 -11.558 1.00 0.00 55 LYS A O 12
ATOM 11651 N N . GLN A 1 51 ? -12.189 0.336 -10.850 1.00 0.00 56 GLN A N 12
ATOM 11652 C CA . GLN A 1 51 ? -12.705 0.349 -9.491 1.00 0.00 56 GLN A CA 12
ATOM 11653 C C . GLN A 1 51 ? -12.033 1.486 -8.705 1.00 0.00 56 GLN A C 12
ATOM 11654 O O . GLN A 1 51 ? -12.711 2.444 -8.336 1.00 0.00 56 GLN A O 12
ATOM 11666 N N . VAL A 1 52 ? -10.714 1.435 -8.481 1.00 0.00 57 VAL A N 12
ATOM 11667 C CA . VAL A 1 52 ? -10.046 2.216 -7.409 1.00 0.00 57 VAL A CA 12
ATOM 11668 C C . VAL A 1 52 ? -8.545 2.384 -7.672 1.00 0.00 57 VAL A C 12
ATOM 11669 O O . VAL A 1 52 ? -7.983 1.696 -8.520 1.00 0.00 57 VAL A O 12
ATOM 11682 N N . SER A 1 53 ? -7.878 3.282 -6.945 1.00 0.00 58 SER A N 12
ATOM 11683 C CA . SER A 1 53 ? -6.524 3.750 -7.261 1.00 0.00 58 SER A CA 12
ATOM 11684 C C . SER A 1 53 ? -5.775 4.075 -5.954 1.00 0.00 58 SER A C 12
ATOM 11685 O O . SER A 1 53 ? -5.919 3.340 -4.970 1.00 0.00 58 SER A O 12
ATOM 11692 N N . GLU A 1 54 ? -4.921 5.102 -5.921 1.00 0.00 59 GLU A N 12
ATOM 11693 C CA . GLU A 1 54 ? -4.061 5.391 -4.778 1.00 0.00 59 GLU A CA 12
ATOM 11694 C C . GLU A 1 54 ? -4.893 5.682 -3.525 1.00 0.00 59 GLU A C 12
ATOM 11695 O O . GLU A 1 54 ? -4.527 5.267 -2.430 1.00 0.00 59 GLU A O 12
ATOM 11705 N N . ILE A 1 55 ? -6.033 6.357 -3.678 1.00 0.00 60 ILE A N 12
ATOM 11706 C CA . ILE A 1 55 ? -6.831 6.880 -2.564 1.00 0.00 60 ILE A CA 12
ATOM 11707 C C . ILE A 1 55 ? -7.195 5.794 -1.554 1.00 0.00 60 ILE A C 12
ATOM 11708 O O . ILE A 1 55 ? -6.968 5.987 -0.358 1.00 0.00 60 ILE A O 12
ATOM 11723 N N . THR A 1 56 ? -7.668 4.628 -2.007 1.00 0.00 61 THR A N 12
ATOM 11724 C CA . THR A 1 56 ? -8.101 3.561 -1.090 1.00 0.00 61 THR A CA 12
ATOM 11725 C C . THR A 1 56 ? -6.950 3.002 -0.247 1.00 0.00 61 THR A C 12
ATOM 11726 O O . THR A 1 56 ? -7.177 2.598 0.891 1.00 0.00 61 THR A O 12
ATOM 11737 N N . ILE A 1 57 ? -5.714 3.014 -0.754 1.00 0.00 62 ILE A N 12
ATOM 11738 C CA . ILE A 1 57 ? -4.512 2.578 -0.009 1.00 0.00 62 ILE A CA 12
ATOM 11739 C C . ILE A 1 57 ? -3.836 3.753 0.738 1.00 0.00 62 ILE A C 12
ATOM 11740 O O . ILE A 1 57 ? -3.280 3.550 1.820 1.00 0.00 62 ILE A O 12
ATOM 11755 N N . GLN A 1 58 ? -4.019 4.992 0.268 1.00 0.00 63 GLN A N 12
ATOM 11756 C CA . GLN A 1 58 ? -3.671 6.239 0.959 1.00 0.00 63 GLN A CA 12
ATOM 11757 C C . GLN A 1 58 ? -4.430 6.376 2.285 1.00 0.00 63 GLN A C 12
ATOM 11758 O O . GLN A 1 58 ? -3.791 6.632 3.305 1.00 0.00 63 GLN A O 12
ATOM 11770 N N . GLU A 1 59 ? -5.758 6.172 2.287 1.00 0.00 64 GLU A N 12
ATOM 11771 C CA . GLU A 1 59 ? -6.612 6.248 3.486 1.00 0.00 64 GLU A CA 12
ATOM 11772 C C . GLU A 1 59 ? -6.152 5.297 4.599 1.00 0.00 64 GLU A C 12
ATOM 11773 O O . GLU A 1 59 ? -6.192 5.674 5.775 1.00 0.00 64 GLU A O 12
ATOM 11783 N N . ARG A 1 60 ? -5.682 4.097 4.235 1.00 0.00 65 ARG A N 12
ATOM 11784 C CA . ARG A 1 60 ? -5.090 3.110 5.144 1.00 0.00 65 ARG A CA 12
ATOM 11785 C C . ARG A 1 60 ? -3.751 3.598 5.700 1.00 0.00 65 ARG A C 12
ATOM 11786 O O . ARG A 1 60 ? -3.560 3.628 6.914 1.00 0.00 65 ARG A O 12
ATOM 11804 N N . ILE A 1 61 ? -2.808 3.973 4.835 1.00 0.00 66 ILE A N 12
ATOM 11805 C CA . ILE A 1 61 ? -1.433 4.311 5.252 1.00 0.00 66 ILE A CA 12
ATOM 11806 C C . ILE A 1 61 ? -1.379 5.638 6.030 1.00 0.00 66 ILE A C 12
ATOM 11807 O O . ILE A 1 61 ? -0.611 5.751 6.985 1.00 0.00 66 ILE A O 12
ATOM 11822 N N . ALA A 1 62 ? -2.253 6.595 5.707 1.00 0.00 67 ALA A N 12
ATOM 11823 C CA . ALA A 1 62 ? -2.410 7.842 6.456 1.00 0.00 67 ALA A CA 12
ATOM 11824 C C . ALA A 1 62 ? -2.978 7.597 7.866 1.00 0.00 67 ALA A C 12
ATOM 11825 O O . ALA A 1 62 ? -2.521 8.205 8.836 1.00 0.00 67 ALA A O 12
ATOM 11832 N N . ALA A 1 63 ? -3.973 6.710 7.984 1.00 0.00 68 ALA A N 12
ATOM 11833 C CA . ALA A 1 63 ? -4.651 6.397 9.242 1.00 0.00 68 ALA A CA 12
ATOM 11834 C C . ALA A 1 63 ? -3.760 5.615 10.226 1.00 0.00 68 ALA A C 12
ATOM 11835 O O . ALA A 1 63 ? -3.847 5.835 11.432 1.00 0.00 68 ALA A O 12
ATOM 11842 N N . LEU A 1 64 ? -2.852 4.764 9.731 1.00 0.00 69 LEU A N 12
ATOM 11843 C CA . LEU A 1 64 ? -1.827 4.086 10.548 1.00 0.00 69 LEU A CA 12
ATOM 11844 C C . LEU A 1 64 ? -0.731 5.030 11.098 1.00 0.00 69 LEU A C 12
ATOM 11845 O O . LEU A 1 64 ? 0.040 4.613 11.968 1.00 0.00 69 LEU A O 12
ATOM 11860 N N . GLY A 1 65 ? -0.689 6.290 10.634 1.00 0.00 70 GLY A N 12
ATOM 11861 C CA . GLY A 1 65 ? 0.184 7.365 11.137 1.00 0.00 70 GLY A CA 12
ATOM 11862 C C . GLY A 1 65 ? 1.269 7.837 10.165 1.00 0.00 70 GLY A C 12
ATOM 11863 O O . GLY A 1 65 ? 2.093 8.675 10.534 1.00 0.00 70 GLY A O 12
ATOM 11867 N N . TYR A 1 66 ? 1.287 7.314 8.937 1.00 0.00 71 TYR A N 12
ATOM 11868 C CA . TYR A 1 66 ? 2.369 7.505 7.960 1.00 0.00 71 TYR A CA 12
ATOM 11869 C C . TYR A 1 66 ? 1.892 8.312 6.732 1.00 0.00 71 TYR A C 12
ATOM 11870 O O . TYR A 1 66 ? 0.926 9.079 6.834 1.00 0.00 71 TYR A O 12
ATOM 11887 N N . THR A 1 67 ? 2.554 8.168 5.574 1.00 0.00 72 THR A N 12
ATOM 11888 C CA . THR A 1 67 ? 2.188 8.743 4.257 1.00 0.00 72 THR A CA 12
ATOM 11889 C C . THR A 1 67 ? 3.057 8.089 3.180 1.00 0.00 72 THR A C 12
ATOM 11890 O O . THR A 1 67 ? 4.215 7.763 3.443 1.00 0.00 72 THR A O 12
ATOM 11901 N N . LEU A 1 68 ? 2.492 7.898 1.985 1.00 0.00 73 LEU A N 12
ATOM 11902 C CA . LEU A 1 68 ? 3.107 7.194 0.849 1.00 0.00 73 LEU A CA 12
ATOM 11903 C C . LEU A 1 68 ? 3.562 8.118 -0.297 1.00 0.00 73 LEU A C 12
ATOM 11904 O O . LEU A 1 68 ? 3.247 9.311 -0.319 1.00 0.00 73 LEU A O 12
ATOM 11919 N N . ALA A 1 69 ? 4.221 7.533 -1.303 1.00 0.00 74 ALA A N 12
ATOM 11920 C CA . ALA A 1 69 ? 4.247 8.039 -2.681 1.00 0.00 74 ALA A CA 12
ATOM 11921 C C . ALA A 1 69 ? 4.263 6.881 -3.697 1.00 0.00 74 ALA A C 12
ATOM 11922 O O . ALA A 1 69 ? 4.961 5.881 -3.507 1.00 0.00 74 ALA A O 12
ATOM 11929 N N . GLU A 1 70 ? 3.482 7.028 -4.771 1.00 0.00 75 GLU A N 12
ATOM 11930 C CA . GLU A 1 70 ? 3.241 6.042 -5.826 1.00 0.00 75 GLU A CA 12
ATOM 11931 C C . GLU A 1 70 ? 3.864 6.569 -7.140 1.00 0.00 75 GLU A C 12
ATOM 11932 O O . GLU A 1 70 ? 3.250 7.414 -7.804 1.00 0.00 75 GLU A O 12
ATOM 11942 N N . PRO A 1 71 ? 5.098 6.155 -7.494 1.00 0.00 76 PRO A N 12
ATOM 11943 C CA . PRO A 1 71 ? 5.890 6.778 -8.563 1.00 0.00 76 PRO A CA 12
ATOM 11944 C C . PRO A 1 71 ? 5.681 6.178 -9.962 1.00 0.00 76 PRO A C 12
ATOM 11945 O O . PRO A 1 71 ? 5.578 4.936 -10.098 1.00 0.00 76 PRO A O 12
ATOM 11953 N N . PRO A 1 1 ? -7.560 -3.633 -17.597 1.00 0.00 6 PRO A N 13
ATOM 11954 C CA . PRO A 1 1 ? -6.561 -4.540 -17.001 1.00 0.00 6 PRO A CA 13
ATOM 11955 C C . PRO A 1 1 ? -6.068 -4.090 -15.626 1.00 0.00 6 PRO A C 13
ATOM 11956 O O . PRO A 1 1 ? -5.983 -2.886 -15.374 1.00 0.00 6 PRO A O 13
ATOM 11965 N N . LEU A 1 2 ? -5.705 -5.035 -14.751 1.00 0.00 7 LEU A N 13
ATOM 11966 C CA . LEU A 1 2 ? -5.015 -4.742 -13.496 1.00 0.00 7 LEU A CA 13
ATOM 11967 C C . LEU A 1 2 ? -3.502 -4.643 -13.730 1.00 0.00 7 LEU A C 13
ATOM 11968 O O . LEU A 1 2 ? -2.983 -5.098 -14.755 1.00 0.00 7 LEU A O 13
ATOM 11983 N N . LYS A 1 3 ? -2.795 -4.016 -12.794 1.00 0.00 8 LYS A N 13
ATOM 11984 C CA . LYS A 1 3 ? -1.369 -3.694 -12.927 1.00 0.00 8 LYS A CA 13
ATOM 11985 C C . LYS A 1 3 ? -0.612 -3.901 -11.610 1.00 0.00 8 LYS A C 13
ATOM 11986 O O . LYS A 1 3 ? -1.088 -3.461 -10.562 1.00 0.00 8 LYS A O 13
ATOM 12001 N N . THR A 1 4 ? 0.567 -4.540 -11.663 1.00 0.00 9 THR A N 13
ATOM 12002 C CA . THR A 1 4 ? 1.510 -4.611 -10.531 1.00 0.00 9 THR A CA 13
ATOM 12003 C C . THR A 1 4 ? 2.374 -3.354 -10.493 1.00 0.00 9 THR A C 13
ATOM 12004 O O . THR A 1 4 ? 2.745 -2.835 -11.545 1.00 0.00 9 THR A O 13
ATOM 12015 N N . GLN A 1 5 ? 2.727 -2.872 -9.301 1.00 0.00 10 GLN A N 13
ATOM 12016 C CA . GLN A 1 5 ? 3.637 -1.745 -9.108 1.00 0.00 10 GLN A CA 13
ATOM 12017 C C . GLN A 1 5 ? 4.157 -1.695 -7.671 1.00 0.00 10 GLN A C 13
ATOM 12018 O O . GLN A 1 5 ? 3.663 -2.410 -6.792 1.00 0.00 10 GLN A O 13
ATOM 12030 N N . GLN A 1 6 ? 5.097 -0.776 -7.440 1.00 0.00 11 GLN A N 13
ATOM 12031 C CA . GLN A 1 6 ? 5.628 -0.440 -6.126 1.00 0.00 11 GLN A CA 13
ATOM 12032 C C . GLN A 1 6 ? 5.311 1.019 -5.745 1.00 0.00 11 GLN A C 13
ATOM 12033 O O . GLN A 1 6 ? 4.805 1.800 -6.558 1.00 0.00 11 GLN A O 13
ATOM 12045 N N . MET A 1 7 ? 5.667 1.385 -4.507 1.00 0.00 12 MET A N 13
ATOM 12046 C CA . MET A 1 7 ? 5.681 2.755 -3.984 1.00 0.00 12 MET A CA 13
ATOM 12047 C C . MET A 1 7 ? 6.633 2.906 -2.791 1.00 0.00 12 MET A C 13
ATOM 12048 O O . MET A 1 7 ? 6.879 1.949 -2.048 1.00 0.00 12 MET A O 13
ATOM 12060 N N . GLN A 1 8 ? 7.101 4.137 -2.574 1.00 0.00 13 GLN A N 13
ATOM 12061 C CA . GLN A 1 8 ? 7.745 4.552 -1.332 1.00 0.00 13 GLN A CA 13
ATOM 12062 C C . GLN A 1 8 ? 6.666 4.966 -0.323 1.00 0.00 13 GLN A C 13
ATOM 12063 O O . GLN A 1 8 ? 5.626 5.514 -0.695 1.00 0.00 13 GLN A O 13
ATOM 12075 N N . VAL A 1 9 ? 6.914 4.697 0.956 1.00 0.00 14 VAL A N 13
ATOM 12076 C CA . VAL A 1 9 ? 5.953 4.798 2.065 1.00 0.00 14 VAL A CA 13
ATOM 12077 C C . VAL A 1 9 ? 6.736 5.007 3.374 1.00 0.00 14 VAL A C 13
ATOM 12078 O O . VAL A 1 9 ? 7.893 4.598 3.482 1.00 0.00 14 VAL A O 13
ATOM 12091 N N . GLY A 1 10 ? 6.099 5.650 4.363 1.00 0.00 15 GLY A N 13
ATOM 12092 C CA . GLY A 1 10 ? 6.659 5.902 5.700 1.00 0.00 15 GLY A CA 13
ATOM 12093 C C . GLY A 1 10 ? 6.895 4.640 6.542 1.00 0.00 15 GLY A C 13
ATOM 12094 O O . GLY A 1 10 ? 7.020 3.534 6.016 1.00 0.00 15 GLY A O 13
ATOM 12098 N N . GLY A 1 11 ? 6.979 4.800 7.868 1.00 0.00 16 GLY A N 13
ATOM 12099 C CA . GLY A 1 11 ? 7.596 3.855 8.825 1.00 0.00 16 GLY A CA 13
ATOM 12100 C C . GLY A 1 11 ? 6.902 2.507 9.082 1.00 0.00 16 GLY A C 13
ATOM 12101 O O . GLY A 1 11 ? 7.077 1.941 10.160 1.00 0.00 16 GLY A O 13
ATOM 12105 N N . MET A 1 12 ? 6.155 1.947 8.123 1.00 0.00 17 MET A N 13
ATOM 12106 C CA . MET A 1 12 ? 5.475 0.643 8.238 1.00 0.00 17 MET A CA 13
ATOM 12107 C C . MET A 1 12 ? 6.394 -0.545 8.576 1.00 0.00 17 MET A C 13
ATOM 12108 O O . MET A 1 12 ? 5.895 -1.560 9.056 1.00 0.00 17 MET A O 13
ATOM 12120 N N . ARG A 1 13 ? 7.719 -0.420 8.403 1.00 0.00 18 ARG A N 13
ATOM 12121 C CA . ARG A 1 13 ? 8.712 -1.415 8.848 1.00 0.00 18 ARG A CA 13
ATOM 12122 C C . ARG A 1 13 ? 8.759 -1.656 10.372 1.00 0.00 18 ARG A C 13
ATOM 12123 O O . ARG A 1 13 ? 9.365 -2.637 10.809 1.00 0.00 18 ARG A O 13
ATOM 12141 N N . CYS A 1 14 ? 8.121 -0.803 11.184 1.00 0.00 19 CYS A N 13
ATOM 12142 C CA . CYS A 1 14 ? 7.914 -1.019 12.623 1.00 0.00 19 CYS A CA 13
ATOM 12143 C C . CYS A 1 14 ? 7.249 -2.381 12.928 1.00 0.00 19 CYS A C 13
ATOM 12144 O O . CYS A 1 14 ? 6.547 -2.943 12.080 1.00 0.00 19 CYS A O 13
ATOM 12151 N N . ALA A 1 15 ? 7.464 -2.911 14.136 1.00 0.00 20 ALA A N 13
ATOM 12152 C CA . ALA A 1 15 ? 7.047 -4.261 14.541 1.00 0.00 20 ALA A CA 13
ATOM 12153 C C . ALA A 1 15 ? 5.548 -4.533 14.282 1.00 0.00 20 ALA A C 13
ATOM 12154 O O . ALA A 1 15 ? 4.679 -3.888 14.873 1.00 0.00 20 ALA A O 13
ATOM 12161 N N . ALA A 1 16 ? 5.263 -5.470 13.370 1.00 0.00 21 ALA A N 13
ATOM 12162 C CA . ALA A 1 16 ? 3.939 -5.898 12.896 1.00 0.00 21 ALA A CA 13
ATOM 12163 C C . ALA A 1 16 ? 3.132 -4.832 12.118 1.00 0.00 21 ALA A C 13
ATOM 12164 O O . ALA A 1 16 ? 2.041 -5.141 11.633 1.00 0.00 21 ALA A O 13
ATOM 12171 N N . CYS A 1 17 ? 3.624 -3.598 11.949 1.00 0.00 22 CYS A N 13
ATOM 12172 C CA . CYS A 1 17 ? 2.890 -2.529 11.250 1.00 0.00 22 CYS A CA 13
ATOM 12173 C C . CYS A 1 17 ? 2.716 -2.807 9.748 1.00 0.00 22 CYS A C 13
ATOM 12174 O O . CYS A 1 17 ? 1.667 -2.489 9.185 1.00 0.00 22 CYS A O 13
ATOM 12181 N N . ALA A 1 18 ? 3.672 -3.507 9.132 1.00 0.00 23 ALA A N 13
ATOM 12182 C CA . ALA A 1 18 ? 3.553 -4.114 7.810 1.00 0.00 23 ALA A CA 13
ATOM 12183 C C . ALA A 1 18 ? 2.265 -4.943 7.658 1.00 0.00 23 ALA A C 13
ATOM 12184 O O . ALA A 1 18 ? 1.627 -4.895 6.613 1.00 0.00 23 ALA A O 13
ATOM 12191 N N . SER A 1 19 ? 1.825 -5.642 8.704 1.00 0.00 24 SER A N 13
ATOM 12192 C CA . SER A 1 19 ? 0.616 -6.480 8.665 1.00 0.00 24 SER A CA 13
ATOM 12193 C C . SER A 1 19 ? -0.669 -5.646 8.758 1.00 0.00 24 SER A C 13
ATOM 12194 O O . SER A 1 19 ? -1.676 -5.984 8.144 1.00 0.00 24 SER A O 13
ATOM 12201 N N . SER A 1 20 ? -0.619 -4.509 9.452 1.00 0.00 25 SER A N 13
ATOM 12202 C CA . SER A 1 20 ? -1.706 -3.520 9.518 1.00 0.00 25 SER A CA 13
ATOM 12203 C C . SER A 1 20 ? -1.930 -2.805 8.180 1.00 0.00 25 SER A C 13
ATOM 12204 O O . SER A 1 20 ? -3.025 -2.320 7.893 1.00 0.00 25 SER A O 13
ATOM 12211 N N . ILE A 1 21 ? -0.916 -2.799 7.313 1.00 0.00 26 ILE A N 13
ATOM 12212 C CA . ILE A 1 21 ? -1.094 -2.538 5.884 1.00 0.00 26 ILE A CA 13
ATOM 12213 C C . ILE A 1 21 ? -1.587 -3.811 5.181 1.00 0.00 26 ILE A C 13
ATOM 12214 O O . ILE A 1 21 ? -2.693 -3.822 4.647 1.00 0.00 26 ILE A O 13
ATOM 12229 N N . GLU A 1 22 ? -0.790 -4.878 5.191 1.00 0.00 27 GLU A N 13
ATOM 12230 C CA . GLU A 1 22 ? -0.872 -5.992 4.240 1.00 0.00 27 GLU A CA 13
ATOM 12231 C C . GLU A 1 22 ? -2.110 -6.885 4.421 1.00 0.00 27 GLU A C 13
ATOM 12232 O O . GLU A 1 22 ? -2.654 -7.364 3.421 1.00 0.00 27 GLU A O 13
ATOM 12242 N N . ARG A 1 23 ? -2.568 -7.106 5.662 1.00 0.00 28 ARG A N 13
ATOM 12243 C CA . ARG A 1 23 ? -3.765 -7.914 5.937 1.00 0.00 28 ARG A CA 13
ATOM 12244 C C . ARG A 1 23 ? -5.036 -7.091 5.718 1.00 0.00 28 ARG A C 13
ATOM 12245 O O . ARG A 1 23 ? -5.932 -7.510 4.984 1.00 0.00 28 ARG A O 13
ATOM 12263 N N . ALA A 1 24 ? -5.108 -5.880 6.282 1.00 0.00 29 ALA A N 13
ATOM 12264 C CA . ALA A 1 24 ? -6.255 -4.989 6.090 1.00 0.00 29 ALA A CA 13
ATOM 12265 C C . ALA A 1 24 ? -6.473 -4.615 4.615 1.00 0.00 29 ALA A C 13
ATOM 12266 O O . ALA A 1 24 ? -7.615 -4.473 4.192 1.00 0.00 29 ALA A O 13
ATOM 12273 N N . LEU A 1 25 ? -5.411 -4.542 3.805 1.00 0.00 30 LEU A N 13
ATOM 12274 C CA . LEU A 1 25 ? -5.478 -4.384 2.347 1.00 0.00 30 LEU A CA 13
ATOM 12275 C C . LEU A 1 25 ? -6.285 -5.500 1.645 1.00 0.00 30 LEU A C 13
ATOM 12276 O O . LEU A 1 25 ? -6.833 -5.263 0.571 1.00 0.00 30 LEU A O 13
ATOM 12291 N N . GLU A 1 26 ? -6.475 -6.673 2.261 1.00 0.00 31 GLU A N 13
ATOM 12292 C CA . GLU A 1 26 ? -7.437 -7.683 1.789 1.00 0.00 31 GLU A CA 13
ATOM 12293 C C . GLU A 1 26 ? -8.871 -7.394 2.267 1.00 0.00 31 GLU A C 13
ATOM 12294 O O . GLU A 1 26 ? -9.816 -7.578 1.498 1.00 0.00 31 GLU A O 13
ATOM 12304 N N . ARG A 1 27 ? -9.039 -6.852 3.484 1.00 0.00 32 ARG A N 13
ATOM 12305 C CA . ARG A 1 27 ? -10.325 -6.399 4.044 1.00 0.00 32 ARG A CA 13
ATOM 12306 C C . ARG A 1 27 ? -10.855 -5.146 3.322 1.00 0.00 32 ARG A C 13
ATOM 12307 O O . ARG A 1 27 ? -12.037 -4.805 3.452 1.00 0.00 32 ARG A O 13
ATOM 12325 N N . LEU A 1 28 ? -10.000 -4.451 2.559 1.00 0.00 33 LEU A N 13
ATOM 12326 C CA . LEU A 1 28 ? -10.419 -3.398 1.624 1.00 0.00 33 LEU A CA 13
ATOM 12327 C C . LEU A 1 28 ? -11.186 -3.932 0.400 1.00 0.00 33 LEU A C 13
ATOM 12328 O O . LEU A 1 28 ? -11.881 -3.150 -0.245 1.00 0.00 33 LEU A O 13
ATOM 12343 N N . LYS A 1 29 ? -11.048 -5.218 0.048 1.00 0.00 34 LYS A N 13
ATOM 12344 C CA . LYS A 1 29 ? -11.716 -5.910 -1.078 1.00 0.00 34 LYS A CA 13
ATOM 12345 C C . LYS A 1 29 ? -11.330 -5.426 -2.503 1.00 0.00 34 LYS A C 13
ATOM 12346 O O . LYS A 1 29 ? -11.766 -6.034 -3.483 1.00 0.00 34 LYS A O 13
ATOM 12361 N N . GLY A 1 30 ? -10.521 -4.364 -2.646 1.00 0.00 35 GLY A N 13
ATOM 12362 C CA . GLY A 1 30 ? -10.217 -3.696 -3.924 1.00 0.00 35 GLY A CA 13
ATOM 12363 C C . GLY A 1 30 ? -8.865 -3.994 -4.582 1.00 0.00 35 GLY A C 13
ATOM 12364 O O . GLY A 1 30 ? -8.580 -3.357 -5.593 1.00 0.00 35 GLY A O 13
ATOM 12368 N N . VAL A 1 31 ? -8.034 -4.910 -4.074 1.00 0.00 36 VAL A N 13
ATOM 12369 C CA . VAL A 1 31 ? -6.768 -5.316 -4.728 1.00 0.00 36 VAL A CA 13
ATOM 12370 C C . VAL A 1 31 ? -6.634 -6.841 -4.845 1.00 0.00 36 VAL A C 13
ATOM 12371 O O . VAL A 1 31 ? -7.201 -7.597 -4.052 1.00 0.00 36 VAL A O 13
ATOM 12384 N N . ALA A 1 32 ? -5.867 -7.293 -5.842 1.00 0.00 37 ALA A N 13
ATOM 12385 C CA . ALA A 1 32 ? -5.695 -8.707 -6.177 1.00 0.00 37 ALA A CA 13
ATOM 12386 C C . ALA A 1 32 ? -4.555 -9.376 -5.392 1.00 0.00 37 ALA A C 13
ATOM 12387 O O . ALA A 1 32 ? -4.761 -10.458 -4.834 1.00 0.00 37 ALA A O 13
ATOM 12394 N N . GLU A 1 33 ? -3.383 -8.735 -5.319 1.00 0.00 38 GLU A N 13
ATOM 12395 C CA . GLU A 1 33 ? -2.174 -9.267 -4.680 1.00 0.00 38 GLU A CA 13
ATOM 12396 C C . GLU A 1 33 ? -1.335 -8.132 -4.089 1.00 0.00 38 GLU A C 13
ATOM 12397 O O . GLU A 1 33 ? -1.216 -7.085 -4.724 1.00 0.00 38 GLU A O 13
ATOM 12407 N N . ALA A 1 34 ? -0.702 -8.333 -2.926 1.00 0.00 39 ALA A N 13
ATOM 12408 C CA . ALA A 1 34 ? 0.093 -7.298 -2.251 1.00 0.00 39 ALA A CA 13
ATOM 12409 C C . ALA A 1 34 ? 1.029 -7.832 -1.150 1.00 0.00 39 ALA A C 13
ATOM 12410 O O . ALA A 1 34 ? 0.678 -8.749 -0.400 1.00 0.00 39 ALA A O 13
ATOM 12417 N N . SER A 1 35 ? 2.201 -7.206 -1.007 1.00 0.00 40 SER A N 13
ATOM 12418 C CA . SER A 1 35 ? 3.265 -7.616 -0.078 1.00 0.00 40 SER A CA 13
ATOM 12419 C C . SER A 1 35 ? 4.127 -6.419 0.366 1.00 0.00 40 SER A C 13
ATOM 12420 O O . SER A 1 35 ? 4.625 -5.664 -0.476 1.00 0.00 40 SER A O 13
ATOM 12427 N N . VAL A 1 36 ? 4.334 -6.244 1.675 1.00 0.00 41 VAL A N 13
ATOM 12428 C CA . VAL A 1 36 ? 5.226 -5.218 2.245 1.00 0.00 41 VAL A CA 13
ATOM 12429 C C . VAL A 1 36 ? 6.644 -5.786 2.361 1.00 0.00 41 VAL A C 13
ATOM 12430 O O . VAL A 1 36 ? 6.839 -6.844 2.962 1.00 0.00 41 VAL A O 13
ATOM 12443 N N . THR A 1 37 ? 7.636 -5.066 1.817 1.00 0.00 42 THR A N 13
ATOM 12444 C CA . THR A 1 37 ? 9.062 -5.372 1.994 1.00 0.00 42 THR A CA 13
ATOM 12445 C C . THR A 1 37 ? 9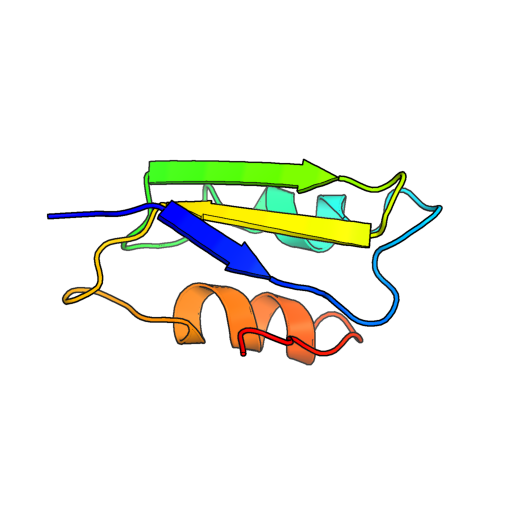.555 -4.594 3.208 1.00 0.00 42 THR A C 13
ATOM 12446 O O . THR A 1 37 ? 9.728 -3.381 3.151 1.00 0.00 42 THR A O 13
ATOM 12457 N N . VAL A 1 38 ? 9.772 -5.301 4.312 1.00 0.00 43 VAL A N 13
ATOM 12458 C CA . VAL A 1 38 ? 10.050 -4.736 5.648 1.00 0.00 43 VAL A CA 13
ATOM 12459 C C . VAL A 1 38 ? 11.536 -4.388 5.827 1.00 0.00 43 VAL A C 13
ATOM 12460 O O . VAL A 1 38 ? 11.869 -3.450 6.552 1.00 0.00 43 VAL A O 13
ATOM 12473 N N . ALA A 1 39 ? 12.437 -5.106 5.142 1.00 0.00 44 ALA A N 13
ATOM 12474 C CA . ALA A 1 39 ? 13.876 -4.823 5.162 1.00 0.00 44 ALA A CA 13
ATOM 12475 C C . ALA A 1 39 ? 14.208 -3.443 4.561 1.00 0.00 44 ALA A C 13
ATOM 12476 O O . ALA A 1 39 ? 15.060 -2.725 5.095 1.00 0.00 44 ALA A O 13
ATOM 12483 N N . THR A 1 40 ? 13.516 -3.053 3.482 1.00 0.00 45 THR A N 13
ATOM 12484 C CA . THR A 1 40 ? 13.656 -1.746 2.823 1.00 0.00 45 THR A CA 13
ATOM 12485 C C . THR A 1 40 ? 12.669 -0.723 3.374 1.00 0.00 45 THR A C 13
ATOM 12486 O O . THR A 1 40 ? 13.067 0.417 3.600 1.00 0.00 45 THR A O 13
ATOM 12497 N N . GLY A 1 41 ? 11.422 -1.118 3.649 1.00 0.00 46 GLY A N 13
ATOM 12498 C CA . GLY A 1 41 ? 10.317 -0.227 4.023 1.00 0.00 46 GLY A CA 13
ATOM 12499 C C . GLY A 1 41 ? 9.584 0.303 2.788 1.00 0.00 46 GLY A C 13
ATOM 12500 O O . GLY A 1 41 ? 9.381 1.512 2.658 1.00 0.00 46 GLY A O 13
ATOM 12504 N N . ARG A 1 42 ? 9.222 -0.598 1.864 1.00 0.00 47 ARG A N 13
ATOM 12505 C CA . ARG A 1 42 ? 8.590 -0.298 0.566 1.00 0.00 47 ARG A CA 13
ATOM 12506 C C . ARG A 1 42 ? 7.472 -1.314 0.266 1.00 0.00 47 ARG A C 13
ATOM 12507 O O . ARG A 1 42 ? 7.398 -2.365 0.902 1.00 0.00 47 ARG A O 13
ATOM 12525 N N . LEU A 1 43 ? 6.574 -1.009 -0.675 1.00 0.00 48 LEU A N 13
ATOM 12526 C CA . LEU A 1 43 ? 5.364 -1.808 -0.952 1.00 0.00 48 LEU A CA 13
ATOM 12527 C C . LEU A 1 43 ? 5.353 -2.381 -2.380 1.00 0.00 48 LEU A C 13
ATOM 12528 O O . LEU A 1 43 ? 5.973 -1.803 -3.272 1.00 0.00 48 LEU A O 13
ATOM 12543 N N . THR A 1 44 ? 4.607 -3.473 -2.603 1.00 0.00 49 THR A N 13
ATOM 12544 C CA . THR A 1 44 ? 4.228 -4.009 -3.926 1.00 0.00 49 THR A CA 13
ATOM 12545 C C . THR A 1 44 ? 2.734 -4.311 -3.899 1.00 0.00 49 THR A C 13
ATOM 12546 O O . THR A 1 44 ? 2.258 -4.881 -2.917 1.00 0.00 49 THR A O 13
ATOM 12557 N N . VAL A 1 45 ? 2.008 -3.939 -4.955 1.00 0.00 50 VAL A N 13
ATOM 12558 C CA . VAL A 1 45 ? 0.536 -4.066 -5.039 1.00 0.00 50 VAL A CA 13
ATOM 12559 C C . VAL A 1 45 ? 0.052 -4.272 -6.484 1.00 0.00 50 VAL A C 13
ATOM 12560 O O . VAL A 1 45 ? 0.618 -3.687 -7.406 1.00 0.00 50 VAL A O 13
ATOM 12573 N N . THR A 1 46 ? -0.994 -5.098 -6.663 1.00 0.00 51 THR A N 13
ATOM 12574 C CA . THR A 1 46 ? -1.662 -5.420 -7.937 1.00 0.00 51 THR A CA 13
ATOM 12575 C C . THR A 1 46 ? -3.145 -5.051 -7.854 1.00 0.00 51 THR A C 13
ATOM 12576 O O . THR A 1 46 ? -3.864 -5.651 -7.057 1.00 0.00 51 THR A O 13
ATOM 12587 N N . TYR A 1 47 ? -3.617 -4.110 -8.682 1.00 0.00 52 TYR A N 13
ATOM 12588 C CA . TYR A 1 47 ? -4.980 -3.537 -8.603 1.00 0.00 52 TYR A CA 13
ATOM 12589 C C . TYR A 1 47 ? -5.556 -3.040 -9.949 1.00 0.00 52 TYR A C 13
ATOM 12590 O O . TYR A 1 47 ? -4.811 -2.754 -10.887 1.00 0.00 52 TYR A O 13
ATOM 12607 N N . ASP A 1 48 ? -6.890 -2.923 -10.045 1.00 0.00 53 ASP A N 13
ATOM 12608 C CA . ASP A 1 48 ? -7.645 -2.429 -11.192 1.00 0.00 53 ASP A CA 13
ATOM 12609 C C . ASP A 1 48 ? -7.891 -0.907 -11.041 1.00 0.00 53 ASP A C 13
ATOM 12610 O O . ASP A 1 48 ? -8.644 -0.500 -10.143 1.00 0.00 53 ASP A O 13
ATOM 12618 N N . PRO A 1 49 ? -7.308 -0.062 -11.917 1.00 0.00 54 PRO A N 13
ATOM 12619 C CA . PRO A 1 49 ? -7.358 1.399 -11.818 1.00 0.00 54 PRO A CA 13
ATOM 12620 C C . PRO A 1 49 ? -8.722 2.013 -12.188 1.00 0.00 54 PRO A C 13
ATOM 12621 O O . PRO A 1 49 ? -8.835 3.240 -12.264 1.00 0.00 54 PRO A O 13
ATOM 12629 N N . LYS A 1 50 ? -9.755 1.189 -12.400 1.00 0.00 55 LYS A N 13
ATOM 12630 C CA . LYS A 1 50 ? -11.120 1.633 -12.744 1.00 0.00 55 LYS A CA 13
ATOM 12631 C C . LYS A 1 50 ? -12.161 1.145 -11.728 1.00 0.00 55 LYS A C 13
ATOM 12632 O O . LYS A 1 50 ? -13.132 1.849 -11.445 1.00 0.00 55 LYS A O 13
ATOM 12647 N N . GLN A 1 51 ? -11.946 -0.032 -11.132 1.00 0.00 56 GLN A N 13
ATOM 12648 C CA . GLN A 1 51 ? -12.724 -0.475 -9.972 1.00 0.00 56 GLN A CA 13
ATOM 12649 C C . GLN A 1 51 ? -12.299 0.282 -8.698 1.00 0.00 56 GLN A C 13
ATOM 12650 O O . GLN A 1 51 ? -13.164 0.608 -7.886 1.00 0.00 56 GLN A O 13
ATOM 12662 N N . VAL A 1 52 ? -11.017 0.639 -8.542 1.00 0.00 57 VAL A N 13
ATOM 12663 C CA . VAL A 1 52 ? -10.538 1.570 -7.491 1.00 0.00 57 VAL A CA 13
ATOM 12664 C C . VAL A 1 52 ? -9.455 2.493 -8.067 1.00 0.00 57 VAL A C 13
ATOM 12665 O O . VAL A 1 52 ? -9.220 2.492 -9.272 1.00 0.00 57 VAL A O 13
ATOM 12678 N N . SER A 1 53 ? -8.765 3.264 -7.227 1.00 0.00 58 SER A N 13
ATOM 12679 C CA . SER A 1 53 ? -7.566 4.009 -7.614 1.00 0.00 58 SER A CA 13
ATOM 12680 C C . SER A 1 53 ? -6.561 4.059 -6.448 1.00 0.00 58 SER A C 13
ATOM 12681 O O . SER A 1 53 ? -6.842 3.532 -5.366 1.00 0.00 58 SER A O 13
ATOM 12688 N N . GLU A 1 54 ? -5.423 4.740 -6.642 1.00 0.00 59 GLU A N 13
ATOM 12689 C CA . GLU A 1 54 ? -4.400 5.041 -5.616 1.00 0.00 59 GLU A CA 13
ATOM 12690 C C . GLU A 1 54 ? -4.989 5.434 -4.245 1.00 0.00 59 GLU A C 13
ATOM 12691 O O . GLU A 1 54 ? -4.442 5.081 -3.201 1.00 0.00 59 GLU A O 13
ATOM 12701 N N . ILE A 1 55 ? -6.144 6.108 -4.245 1.00 0.00 60 ILE A N 13
ATOM 12702 C CA . ILE A 1 55 ? -6.957 6.451 -3.070 1.00 0.00 60 ILE A CA 13
ATOM 12703 C C . ILE A 1 55 ? -7.097 5.300 -2.069 1.00 0.00 60 ILE A C 13
ATOM 12704 O O . ILE A 1 55 ? -6.867 5.508 -0.874 1.00 0.00 60 ILE A O 13
ATOM 12719 N N . THR A 1 56 ? -7.460 4.100 -2.538 1.00 0.00 61 THR A N 13
ATOM 12720 C CA . THR A 1 56 ? -7.803 2.964 -1.669 1.00 0.00 61 THR A CA 13
ATOM 12721 C C . THR A 1 56 ? -6.619 2.512 -0.821 1.00 0.00 61 THR A C 13
ATOM 12722 O O . THR A 1 56 ? -6.823 2.112 0.321 1.00 0.00 61 THR A O 13
ATOM 12733 N N . ILE A 1 57 ? -5.381 2.637 -1.309 1.00 0.00 62 ILE A N 13
ATOM 12734 C CA . ILE A 1 57 ? -4.177 2.358 -0.503 1.00 0.00 62 ILE A CA 13
ATOM 12735 C C . ILE A 1 57 ? -3.617 3.623 0.178 1.00 0.00 62 ILE A C 13
ATOM 12736 O O . ILE A 1 57 ? -3.109 3.529 1.297 1.00 0.00 62 ILE A O 13
ATOM 12751 N N . GLN A 1 58 ? -3.789 4.808 -0.423 1.00 0.00 63 GLN A N 13
ATOM 12752 C CA . GLN A 1 58 ? -3.431 6.108 0.161 1.00 0.00 63 GLN A CA 13
ATOM 12753 C C . GLN A 1 58 ? -4.087 6.313 1.534 1.00 0.00 63 GLN A C 13
ATOM 12754 O O . GLN A 1 58 ? -3.395 6.688 2.481 1.00 0.00 63 GLN A O 13
ATOM 12766 N N . GLU A 1 59 ? -5.395 6.039 1.645 1.00 0.00 64 GLU A N 13
ATOM 12767 C CA . GLU A 1 59 ? -6.147 6.157 2.899 1.00 0.00 64 GLU A CA 13
ATOM 12768 C C . GLU A 1 59 ? -5.707 5.143 3.957 1.00 0.00 64 GLU A C 13
ATOM 12769 O O . GLU A 1 59 ? -5.584 5.533 5.117 1.00 0.00 64 GLU A O 13
ATOM 12779 N N . ARG A 1 60 ? -5.414 3.889 3.587 1.00 0.00 65 ARG A N 13
ATOM 12780 C CA . ARG A 1 60 ? -4.872 2.873 4.506 1.00 0.00 65 ARG A CA 13
ATOM 12781 C C . ARG A 1 60 ? -3.541 3.334 5.100 1.00 0.00 65 ARG A C 13
ATOM 12782 O O . ARG A 1 60 ? -3.346 3.291 6.314 1.00 0.00 65 ARG A O 13
ATOM 12800 N N . ILE A 1 61 ? -2.622 3.793 4.250 1.00 0.00 66 ILE A N 13
ATOM 12801 C CA . ILE A 1 61 ? -1.292 4.255 4.674 1.00 0.00 66 ILE A CA 13
ATOM 12802 C C . ILE A 1 61 ? -1.408 5.503 5.565 1.00 0.00 66 ILE A C 13
ATOM 12803 O O . ILE A 1 61 ? -0.745 5.571 6.600 1.00 0.00 66 ILE A O 13
ATOM 12818 N N . ALA A 1 62 ? -2.299 6.438 5.223 1.00 0.00 67 ALA A N 13
ATOM 12819 C CA . ALA A 1 62 ? -2.592 7.615 6.043 1.00 0.00 67 ALA A CA 13
ATOM 12820 C C . ALA A 1 62 ? -3.256 7.264 7.393 1.00 0.00 67 ALA A C 13
ATOM 12821 O O . ALA A 1 62 ? -2.975 7.909 8.403 1.00 0.00 67 ALA A O 13
ATOM 12828 N N . ALA A 1 63 ? -4.112 6.236 7.444 1.00 0.00 68 ALA A N 13
ATOM 12829 C CA . ALA A 1 63 ? -4.874 5.839 8.632 1.00 0.00 68 ALA A CA 13
ATOM 12830 C C . ALA A 1 63 ? -4.004 5.102 9.662 1.00 0.00 68 ALA A C 13
ATOM 12831 O O . ALA A 1 63 ? -4.280 5.143 10.868 1.00 0.00 68 ALA A O 13
ATOM 12838 N N . LEU A 1 64 ? -2.915 4.480 9.200 1.00 0.00 69 LEU A N 13
ATOM 12839 C CA . LEU A 1 64 ? -1.825 4.006 10.056 1.00 0.00 69 LEU A CA 13
ATOM 12840 C C . LEU A 1 64 ? -0.951 5.135 10.637 1.00 0.00 69 LEU A C 13
ATOM 12841 O O . LEU A 1 64 ? -0.215 4.884 11.595 1.00 0.00 69 LEU A O 13
ATOM 12856 N N . GLY A 1 65 ? -1.037 6.357 10.101 1.00 0.00 70 GLY A N 13
ATOM 12857 C CA . GLY A 1 65 ? -0.239 7.517 10.524 1.00 0.00 70 GLY A CA 13
ATOM 12858 C C . GLY A 1 65 ? 1.046 7.715 9.718 1.00 0.00 70 GLY A C 13
ATOM 12859 O O . GLY A 1 65 ? 1.898 8.504 10.121 1.00 0.00 70 GLY A O 13
ATOM 12863 N N . TYR A 1 66 ? 1.197 7.013 8.592 1.00 0.00 71 TYR A N 13
ATOM 12864 C CA . TYR A 1 66 ? 2.275 7.220 7.617 1.00 0.00 71 TYR A CA 13
ATOM 12865 C C . TYR A 1 66 ? 1.781 8.085 6.440 1.00 0.00 71 TYR A C 13
ATOM 12866 O O . TYR A 1 66 ? 0.667 8.614 6.472 1.00 0.00 71 TYR A O 13
ATOM 12883 N N . THR A 1 67 ? 2.581 8.216 5.375 1.00 0.00 72 THR A N 13
ATOM 12884 C CA . THR A 1 67 ? 2.185 8.873 4.116 1.00 0.00 72 THR A CA 13
ATOM 12885 C C . THR A 1 67 ? 2.717 8.102 2.911 1.00 0.00 72 THR A C 13
ATOM 12886 O O . THR A 1 67 ? 3.761 7.452 2.995 1.00 0.00 72 THR A O 13
ATOM 12897 N N . LEU A 1 68 ? 1.988 8.172 1.793 1.00 0.00 73 LEU A N 13
ATOM 12898 C CA . LEU A 1 68 ? 2.304 7.515 0.517 1.00 0.00 73 LEU A CA 13
ATOM 12899 C C . LEU A 1 68 ? 3.093 8.441 -0.425 1.00 0.00 73 LEU A C 13
ATOM 12900 O O . LEU A 1 68 ? 2.687 9.584 -0.653 1.00 0.00 73 LEU A O 13
ATOM 12915 N N . ALA A 1 69 ? 4.166 7.926 -1.033 1.00 0.00 74 ALA A N 13
ATOM 12916 C CA . ALA A 1 69 ? 4.923 8.554 -2.119 1.00 0.00 74 ALA A CA 13
ATOM 12917 C C . ALA A 1 69 ? 5.045 7.581 -3.314 1.00 0.00 74 ALA A C 13
ATOM 12918 O O . ALA A 1 69 ? 6.093 6.976 -3.561 1.00 0.00 74 ALA A O 13
ATOM 12925 N N . GLU A 1 70 ? 3.954 7.435 -4.069 1.00 0.00 75 GLU A N 13
ATOM 12926 C CA . GLU A 1 70 ? 3.898 6.644 -5.298 1.00 0.00 75 GLU A CA 13
ATOM 12927 C C . GLU A 1 70 ? 4.584 7.485 -6.383 1.00 0.00 75 GLU A C 13
ATOM 12928 O O . GLU A 1 70 ? 4.266 8.677 -6.489 1.00 0.00 75 GLU A O 13
ATOM 12938 N N . PRO A 1 71 ? 5.588 6.959 -7.107 1.00 0.00 76 PRO A N 13
ATOM 12939 C CA . PRO A 1 71 ? 6.527 7.821 -7.815 1.00 0.00 76 PRO A CA 13
ATOM 12940 C C . PRO A 1 71 ? 6.025 8.277 -9.188 1.00 0.00 76 PRO A C 13
ATOM 12941 O O . PRO A 1 71 ? 5.726 7.425 -10.054 1.00 0.00 76 PRO A O 13
ATOM 12949 N N . PRO A 1 1 ? -5.176 -4.925 -18.057 1.00 0.00 6 PRO A N 14
ATOM 12950 C CA . PRO A 1 1 ? -6.254 -4.368 -17.216 1.00 0.00 6 PRO A CA 14
ATOM 12951 C C . PRO A 1 1 ? -5.752 -3.767 -15.892 1.00 0.00 6 PRO A C 14
ATOM 12952 O O . PRO A 1 1 ? -5.818 -2.550 -15.719 1.00 0.00 6 PRO A O 14
ATOM 12961 N N . LEU A 1 2 ? -5.245 -4.594 -14.967 1.00 0.00 7 LEU A N 14
ATOM 12962 C CA . LEU A 1 2 ? -4.774 -4.200 -13.646 1.00 0.00 7 LEU A CA 14
ATOM 12963 C C . LEU A 1 2 ? -3.251 -4.331 -13.569 1.00 0.00 7 LEU A C 14
ATOM 12964 O O . LEU A 1 2 ? -2.665 -5.259 -14.133 1.00 0.00 7 LEU A O 14
ATOM 12979 N N . LYS A 1 3 ? -2.600 -3.384 -12.901 1.00 0.00 8 LYS A N 14
ATOM 12980 C CA . LYS A 1 3 ? -1.136 -3.259 -12.862 1.00 0.00 8 LYS A CA 14
ATOM 12981 C C . LYS A 1 3 ? -0.561 -3.636 -11.489 1.00 0.00 8 LYS A C 14
ATOM 12982 O O . LYS A 1 3 ? -1.222 -3.417 -10.471 1.00 0.00 8 LYS A O 14
ATOM 12997 N N . THR A 1 4 ? 0.682 -4.132 -11.441 1.00 0.00 9 THR A N 14
ATOM 12998 C CA . THR A 1 4 ? 1.486 -4.223 -10.204 1.00 0.00 9 THR A CA 14
ATOM 12999 C C . THR A 1 4 ? 2.416 -3.015 -10.112 1.00 0.00 9 THR A C 14
ATOM 13000 O O . THR A 1 4 ? 2.821 -2.466 -11.135 1.00 0.00 9 THR A O 14
ATOM 13011 N N . GLN A 1 5 ? 2.754 -2.587 -8.898 1.00 0.00 10 GLN A N 14
ATOM 13012 C CA . GLN A 1 5 ? 3.560 -1.402 -8.614 1.00 0.00 10 GLN A CA 14
ATOM 13013 C C . GLN A 1 5 ? 4.185 -1.557 -7.224 1.00 0.00 10 GLN A C 14
ATOM 13014 O O . GLN A 1 5 ? 3.598 -2.197 -6.341 1.00 0.00 10 GLN A O 14
ATOM 13026 N N . GLN A 1 6 ? 5.366 -0.964 -7.039 1.00 0.00 11 GLN A N 14
ATOM 13027 C CA . GLN A 1 6 ? 6.024 -0.819 -5.741 1.00 0.00 11 GLN A CA 14
ATOM 13028 C C . GLN A 1 6 ? 5.847 0.629 -5.248 1.00 0.00 11 GLN A C 14
ATOM 13029 O O . GLN A 1 6 ? 5.768 1.554 -6.061 1.00 0.00 11 GLN A O 14
ATOM 13041 N N . MET A 1 7 ? 5.807 0.858 -3.932 1.00 0.00 12 MET A N 14
ATOM 13042 C CA . MET A 1 7 ? 5.697 2.201 -3.348 1.00 0.00 12 MET A CA 14
ATOM 13043 C C . MET A 1 7 ? 6.537 2.364 -2.080 1.00 0.00 12 MET A C 14
ATOM 13044 O O . MET A 1 7 ? 6.623 1.450 -1.250 1.00 0.00 12 MET A O 14
ATOM 13056 N N . GLN A 1 8 ? 7.105 3.561 -1.920 1.00 0.00 13 GLN A N 14
ATOM 13057 C CA . GLN A 1 8 ? 7.712 4.007 -0.672 1.00 0.00 13 GLN A CA 14
ATOM 13058 C C . GLN A 1 8 ? 6.636 4.542 0.290 1.00 0.00 13 GLN A C 14
ATOM 13059 O O . GLN A 1 8 ? 5.756 5.322 -0.092 1.00 0.00 13 GLN A O 14
ATOM 13071 N N . VAL A 1 9 ? 6.729 4.124 1.552 1.00 0.00 14 VAL A N 14
ATOM 13072 C CA . VAL A 1 9 ? 5.712 4.241 2.609 1.00 0.00 14 VAL A CA 14
ATOM 13073 C C . VAL A 1 9 ? 6.429 4.197 3.963 1.00 0.00 14 VAL A C 14
ATOM 13074 O O . VAL A 1 9 ? 7.094 3.210 4.278 1.00 0.00 14 VAL A O 14
ATOM 13087 N N . GLY A 1 10 ? 6.259 5.240 4.788 1.00 0.00 15 GLY A N 14
ATOM 13088 C CA . GLY A 1 10 ? 6.970 5.366 6.074 1.00 0.00 15 GLY A CA 14
ATOM 13089 C C . GLY A 1 10 ? 6.600 4.283 7.095 1.00 0.00 15 GLY A C 14
ATOM 13090 O O . GLY A 1 10 ? 7.431 3.893 7.918 1.00 0.00 15 GLY A O 14
ATOM 13094 N N . GLY A 1 11 ? 5.383 3.738 6.998 1.00 0.00 16 GLY A N 14
ATOM 13095 C CA . GLY A 1 11 ? 4.823 2.696 7.868 1.00 0.00 16 GLY A CA 14
ATOM 13096 C C . GLY A 1 11 ? 5.195 1.264 7.479 1.00 0.00 16 GLY A C 14
ATOM 13097 O O . GLY A 1 11 ? 4.375 0.370 7.662 1.00 0.00 16 GLY A O 14
ATOM 13101 N N . MET A 1 12 ? 6.393 1.046 6.928 1.00 0.00 17 MET A N 14
ATOM 13102 C CA . MET A 1 12 ? 6.904 -0.286 6.552 1.00 0.00 17 MET A CA 14
ATOM 13103 C C . MET A 1 12 ? 8.153 -0.718 7.335 1.00 0.00 17 MET A C 14
ATOM 13104 O O . MET A 1 12 ? 8.302 -1.903 7.606 1.00 0.00 17 MET A O 14
ATOM 13116 N N . ARG A 1 13 ? 9.044 0.210 7.711 1.00 0.00 18 ARG A N 14
ATOM 13117 C CA . ARG A 1 13 ? 10.343 -0.109 8.338 1.00 0.00 18 ARG A CA 14
ATOM 13118 C C . ARG A 1 13 ? 10.236 -0.702 9.755 1.00 0.00 18 ARG A C 14
ATOM 13119 O O . ARG A 1 13 ? 11.190 -1.325 10.225 1.00 0.00 18 ARG A O 14
ATOM 13137 N N . CYS A 1 14 ? 9.093 -0.542 10.425 1.00 0.00 19 CYS A N 14
ATOM 13138 C CA . CYS A 1 14 ? 8.704 -1.307 11.610 1.00 0.00 19 CYS A CA 14
ATOM 13139 C C . CYS A 1 14 ? 7.784 -2.471 11.208 1.00 0.00 19 CYS A C 14
ATOM 13140 O O . CYS A 1 14 ? 6.761 -2.255 10.549 1.00 0.00 19 CYS A O 14
ATOM 13147 N N . ALA A 1 15 ? 8.100 -3.693 11.648 1.00 0.00 20 ALA A N 14
ATOM 13148 C CA . ALA A 1 15 ? 7.331 -4.889 11.292 1.00 0.00 20 ALA A CA 14
ATOM 13149 C C . ALA A 1 15 ? 5.875 -4.835 11.792 1.00 0.00 20 ALA A C 14
ATOM 13150 O O . ALA A 1 15 ? 4.962 -5.228 11.062 1.00 0.00 20 ALA A O 14
ATOM 13157 N N . ALA A 1 16 ? 5.626 -4.275 12.982 1.00 0.00 21 ALA A N 14
ATOM 13158 C CA . ALA A 1 16 ? 4.270 -4.002 13.475 1.00 0.00 21 ALA A CA 14
ATOM 13159 C C . ALA A 1 16 ? 3.488 -3.026 12.567 1.00 0.00 21 ALA A C 14
ATOM 13160 O O . ALA A 1 16 ? 2.274 -3.175 12.394 1.00 0.00 21 ALA A O 14
ATOM 13167 N N . CYS A 1 17 ? 4.164 -2.067 11.923 1.00 0.00 22 CYS A N 14
ATOM 13168 C CA . CYS A 1 17 ? 3.529 -1.134 10.989 1.00 0.00 22 CYS A CA 14
ATOM 13169 C C . CYS A 1 17 ? 3.188 -1.800 9.654 1.00 0.00 22 CYS A C 14
ATOM 13170 O O . CYS A 1 17 ? 2.013 -1.807 9.281 1.00 0.00 22 CYS A O 14
ATOM 13177 N N . ALA A 1 18 ? 4.147 -2.486 9.021 1.00 0.00 23 ALA A N 14
ATOM 13178 C CA . ALA A 1 18 ? 3.896 -3.347 7.866 1.00 0.00 23 ALA A CA 14
ATOM 13179 C C . ALA A 1 18 ? 2.740 -4.340 8.131 1.00 0.00 23 ALA A C 14
ATOM 13180 O O . ALA A 1 18 ? 1.906 -4.580 7.261 1.00 0.00 23 ALA A O 14
ATOM 13187 N N . SER A 1 19 ? 2.616 -4.835 9.367 1.00 0.00 24 SER A N 14
ATOM 13188 C CA . SER A 1 19 ? 1.574 -5.809 9.753 1.00 0.00 24 SER A CA 14
ATOM 13189 C C . SER A 1 19 ? 0.194 -5.155 9.943 1.00 0.00 24 SER A C 14
ATOM 13190 O O . SER A 1 19 ? -0.836 -5.799 9.771 1.00 0.00 24 SER A O 14
ATOM 13197 N N . SER A 1 20 ? 0.151 -3.863 10.271 1.00 0.00 25 SER A N 14
ATOM 13198 C CA . SER A 1 20 ? -1.088 -3.078 10.409 1.00 0.00 25 SER A CA 14
ATOM 13199 C C . SER A 1 20 ? -1.637 -2.644 9.045 1.00 0.00 25 SER A C 14
ATOM 13200 O O . SER A 1 20 ? -2.841 -2.432 8.888 1.00 0.00 25 SER A O 14
ATOM 13207 N N . ILE A 1 21 ? -0.776 -2.592 8.026 1.00 0.00 26 ILE A N 14
ATOM 13208 C CA . ILE A 1 21 ? -1.189 -2.462 6.627 1.00 0.00 26 ILE A CA 14
ATOM 13209 C C . ILE A 1 21 ? -1.602 -3.824 6.052 1.00 0.00 26 ILE A C 14
ATOM 13210 O O . ILE A 1 21 ? -2.724 -3.957 5.563 1.00 0.00 26 ILE A O 14
ATOM 13225 N N . GLU A 1 22 ? -0.742 -4.846 6.123 1.00 0.00 27 GLU A N 14
ATOM 13226 C CA . GLU A 1 22 ? -0.954 -6.106 5.392 1.00 0.00 27 GLU A CA 14
ATOM 13227 C C . GLU A 1 22 ? -2.172 -6.894 5.905 1.00 0.00 27 GLU A C 14
ATOM 13228 O O . GLU A 1 22 ? -2.891 -7.503 5.105 1.00 0.00 27 GLU A O 14
ATOM 13238 N N . ARG A 1 23 ? -2.469 -6.850 7.215 1.00 0.00 28 ARG A N 14
ATOM 13239 C CA . ARG A 1 23 ? -3.660 -7.534 7.743 1.00 0.00 28 ARG A CA 14
ATOM 13240 C C . ARG A 1 23 ? -4.978 -6.906 7.237 1.00 0.00 28 ARG A C 14
ATOM 13241 O O . ARG A 1 23 ? -6.005 -7.585 7.204 1.00 0.00 28 ARG A O 14
ATOM 13259 N N . ALA A 1 24 ? -4.974 -5.650 6.776 1.00 0.00 29 ALA A N 14
ATOM 13260 C CA . ALA A 1 24 ? -6.127 -5.023 6.119 1.00 0.00 29 ALA A CA 14
ATOM 13261 C C . ALA A 1 24 ? -6.084 -5.118 4.587 1.00 0.00 29 ALA A C 14
ATOM 13262 O O . ALA A 1 24 ? -7.139 -5.197 3.959 1.00 0.00 29 ALA A O 14
ATOM 13269 N N . LEU A 1 25 ? -4.898 -5.116 3.971 1.00 0.00 30 LEU A N 14
ATOM 13270 C CA . LEU A 1 25 ? -4.732 -4.956 2.519 1.00 0.00 30 LEU A CA 14
ATOM 13271 C C . LEU A 1 25 ? -5.400 -6.056 1.672 1.00 0.00 30 LEU A C 14
ATOM 13272 O O . LEU A 1 25 ? -5.705 -5.819 0.511 1.00 0.00 30 LEU A O 14
ATOM 13287 N N . GLU A 1 26 ? -5.719 -7.217 2.245 1.00 0.00 31 GLU A N 14
ATOM 13288 C CA . GLU A 1 26 ? -6.471 -8.274 1.559 1.00 0.00 31 GLU A CA 14
ATOM 13289 C C . GLU A 1 26 ? -7.985 -8.009 1.471 1.00 0.00 31 GLU A C 14
ATOM 13290 O O . GLU A 1 26 ? -8.678 -8.688 0.702 1.00 0.00 31 GLU A O 14
ATOM 13300 N N . ARG A 1 27 ? -8.510 -7.068 2.270 1.00 0.00 32 ARG A N 14
ATOM 13301 C CA . ARG A 1 27 ? -9.944 -6.786 2.407 1.00 0.00 32 ARG A CA 14
ATOM 13302 C C . ARG A 1 27 ? -10.342 -5.328 2.094 1.00 0.00 32 ARG A C 14
ATOM 13303 O O . ARG A 1 27 ? -11.522 -5.001 2.167 1.00 0.00 32 ARG A O 14
ATOM 13321 N N . LEU A 1 28 ? -9.403 -4.456 1.690 1.00 0.00 33 LEU A N 14
ATOM 13322 C CA . LEU A 1 28 ? -9.703 -3.082 1.232 1.00 0.00 33 LEU A CA 14
ATOM 13323 C C . LEU A 1 28 ? -10.473 -2.979 -0.109 1.00 0.00 33 LEU A C 14
ATOM 13324 O O . LEU A 1 28 ? -10.917 -1.878 -0.442 1.00 0.00 33 LEU A O 14
ATOM 13339 N N . LYS A 1 29 ? -10.630 -4.074 -0.871 1.00 0.00 34 LYS A N 14
ATOM 13340 C CA . LYS A 1 29 ? -11.419 -4.184 -2.119 1.00 0.00 34 LYS A CA 14
ATOM 13341 C C . LYS A 1 29 ? -10.737 -3.523 -3.335 1.00 0.00 34 LYS A C 14
ATOM 13342 O O . LYS A 1 29 ? -9.971 -2.569 -3.202 1.00 0.00 34 LYS A O 14
ATOM 13357 N N . GLY A 1 30 ? -10.928 -4.056 -4.547 1.00 0.00 35 GLY A N 14
ATOM 13358 C CA . GLY A 1 30 ? -10.321 -3.552 -5.796 1.00 0.00 35 GLY A CA 14
ATOM 13359 C C . GLY A 1 30 ? -8.833 -3.896 -5.936 1.00 0.00 35 GLY A C 14
ATOM 13360 O O . GLY A 1 30 ? -8.408 -4.344 -6.999 1.00 0.00 35 GLY A O 14
ATOM 13364 N N . VAL A 1 31 ? -8.065 -3.776 -4.852 1.00 0.00 36 VAL A N 14
ATOM 13365 C CA . VAL A 1 31 ? -6.760 -4.437 -4.672 1.00 0.00 36 VAL A CA 14
ATOM 13366 C C . VAL A 1 31 ? -6.885 -5.950 -4.895 1.00 0.00 36 VAL A C 14
ATOM 13367 O O . VAL A 1 31 ? -7.751 -6.604 -4.314 1.00 0.00 36 VAL A O 14
ATOM 13380 N N . ALA A 1 32 ? -6.025 -6.507 -5.748 1.00 0.00 37 ALA A N 14
ATOM 13381 C CA . ALA A 1 32 ? -6.050 -7.915 -6.147 1.00 0.00 37 ALA A CA 14
ATOM 13382 C C . ALA A 1 32 ? -5.039 -8.767 -5.365 1.00 0.00 37 ALA A C 14
ATOM 13383 O O . ALA A 1 32 ? -5.407 -9.819 -4.838 1.00 0.00 37 ALA A O 14
ATOM 13390 N N . GLU A 1 33 ? -3.793 -8.301 -5.257 1.00 0.00 38 GLU A N 14
ATOM 13391 C CA . GLU A 1 33 ? -2.655 -9.084 -4.768 1.00 0.00 38 GLU A CA 14
ATOM 13392 C C . GLU A 1 33 ? -1.562 -8.161 -4.214 1.00 0.00 38 GLU A C 14
ATOM 13393 O O . GLU A 1 33 ? -1.262 -7.145 -4.836 1.00 0.00 38 GLU A O 14
ATOM 13403 N N . ALA A 1 34 ? -0.949 -8.494 -3.072 1.00 0.00 39 ALA A N 14
ATOM 13404 C CA . ALA A 1 34 ? 0.014 -7.626 -2.376 1.00 0.00 39 ALA A CA 14
ATOM 13405 C C . ALA A 1 34 ? 0.862 -8.358 -1.321 1.00 0.00 39 ALA A C 14
ATOM 13406 O O . ALA A 1 34 ? 0.440 -9.377 -0.761 1.00 0.00 39 ALA A O 14
ATOM 13413 N N . SER A 1 35 ? 2.030 -7.799 -0.999 1.00 0.00 40 SER A N 14
ATOM 13414 C CA . SER A 1 35 ? 2.951 -8.341 0.014 1.00 0.00 40 SER A CA 14
ATOM 13415 C C . SER A 1 35 ? 3.952 -7.282 0.522 1.00 0.00 40 SER A C 14
ATOM 13416 O O . SER A 1 35 ? 4.583 -6.580 -0.279 1.00 0.00 40 SER A O 14
ATOM 13423 N N . VAL A 1 36 ? 4.108 -7.153 1.847 1.00 0.00 41 VAL A N 14
ATOM 13424 C CA . VAL A 1 36 ? 4.996 -6.145 2.481 1.00 0.00 41 VAL A CA 14
ATOM 13425 C C . VAL A 1 36 ? 6.446 -6.632 2.605 1.00 0.00 41 VAL A C 14
ATOM 13426 O O . VAL A 1 36 ? 6.700 -7.835 2.733 1.00 0.00 41 VAL A O 14
ATOM 13439 N N . THR A 1 37 ? 7.400 -5.691 2.629 1.00 0.00 42 THR A N 14
ATOM 13440 C CA . THR A 1 37 ? 8.798 -5.937 3.015 1.00 0.00 42 THR A CA 14
ATOM 13441 C C . THR A 1 37 ? 9.230 -4.895 4.036 1.00 0.00 42 THR A C 14
ATOM 13442 O O . THR A 1 37 ? 9.111 -3.693 3.807 1.00 0.00 42 THR A O 14
ATOM 13453 N N . VAL A 1 38 ? 9.732 -5.378 5.166 1.00 0.00 43 VAL A N 14
ATOM 13454 C CA . VAL A 1 38 ? 10.238 -4.571 6.287 1.00 0.00 43 VAL A CA 14
ATOM 13455 C C . VAL A 1 38 ? 11.728 -4.272 6.058 1.00 0.00 43 VAL A C 14
ATOM 13456 O O . VAL A 1 38 ? 12.191 -3.167 6.328 1.00 0.00 43 VAL A O 14
ATOM 13469 N N . ALA A 1 39 ? 12.464 -5.249 5.503 1.00 0.00 44 ALA A N 14
ATOM 13470 C CA . ALA A 1 39 ? 13.904 -5.172 5.256 1.00 0.00 44 ALA A CA 14
ATOM 13471 C C . ALA A 1 39 ? 14.269 -4.083 4.235 1.00 0.00 44 ALA A C 14
ATOM 13472 O O . ALA A 1 39 ? 15.239 -3.351 4.455 1.00 0.00 44 ALA A O 14
ATOM 13479 N N . THR A 1 40 ? 13.483 -3.944 3.154 1.00 0.00 45 THR A N 14
ATOM 13480 C CA . THR A 1 40 ? 13.545 -2.797 2.224 1.00 0.00 45 THR A CA 14
ATOM 13481 C C . THR A 1 40 ? 12.703 -1.628 2.735 1.00 0.00 45 THR A C 14
ATOM 13482 O O . THR A 1 40 ? 13.007 -0.474 2.437 1.00 0.00 45 THR A O 14
ATOM 13493 N N . GLY A 1 41 ? 11.630 -1.917 3.480 1.00 0.00 46 GLY A N 14
ATOM 13494 C CA . GLY A 1 41 ? 10.699 -0.923 4.009 1.00 0.00 46 GLY A CA 14
ATOM 13495 C C . GLY A 1 41 ? 9.777 -0.379 2.921 1.00 0.00 46 GLY A C 14
ATOM 13496 O O . GLY A 1 41 ? 9.664 0.836 2.790 1.00 0.00 46 GLY A O 14
ATOM 13500 N N . ARG A 1 42 ? 9.140 -1.251 2.129 1.00 0.00 47 ARG A N 14
ATOM 13501 C CA . ARG A 1 42 ? 8.341 -0.900 0.943 1.00 0.00 47 ARG A CA 14
ATOM 13502 C C . ARG A 1 42 ? 7.140 -1.841 0.786 1.00 0.00 47 ARG A C 14
ATOM 13503 O O . ARG A 1 42 ? 7.087 -2.913 1.392 1.00 0.00 47 ARG A O 14
ATOM 13521 N N . LEU A 1 43 ? 6.197 -1.467 -0.081 1.00 0.00 48 LEU A N 14
ATOM 13522 C CA . LEU A 1 43 ? 5.056 -2.303 -0.469 1.00 0.00 48 LEU A CA 14
ATOM 13523 C C . LEU A 1 43 ? 5.113 -2.666 -1.957 1.00 0.00 48 LEU A C 14
ATOM 13524 O O . LEU A 1 43 ? 5.528 -1.830 -2.757 1.00 0.00 48 LEU A O 14
ATOM 13539 N N . THR A 1 44 ? 4.622 -3.860 -2.320 1.00 0.00 49 THR A N 14
ATOM 13540 C CA . THR A 1 44 ? 4.230 -4.237 -3.692 1.00 0.00 49 THR A CA 14
ATOM 13541 C C . THR A 1 44 ? 2.732 -4.492 -3.670 1.00 0.00 49 THR A C 14
ATOM 13542 O O . THR A 1 44 ? 2.253 -5.195 -2.782 1.00 0.00 49 THR A O 14
ATOM 13553 N N . VAL A 1 45 ? 2.005 -3.923 -4.632 1.00 0.00 50 VAL A N 14
ATOM 13554 C CA . VAL A 1 45 ? 0.538 -4.021 -4.726 1.00 0.00 50 VAL A CA 14
ATOM 13555 C C . VAL A 1 45 ? 0.071 -4.088 -6.185 1.00 0.00 50 VAL A C 14
ATOM 13556 O O . VAL A 1 45 ? 0.614 -3.393 -7.045 1.00 0.00 50 VAL A O 14
ATOM 13569 N N . THR A 1 46 ? -0.933 -4.935 -6.444 1.00 0.00 51 THR A N 14
ATOM 13570 C CA . THR A 1 46 ? -1.626 -5.132 -7.722 1.00 0.00 51 THR A CA 14
ATOM 13571 C C . THR A 1 46 ? -3.061 -4.632 -7.584 1.00 0.00 51 THR A C 14
ATOM 13572 O O . THR A 1 46 ? -3.772 -5.097 -6.695 1.00 0.00 51 THR A O 14
ATOM 13583 N N . TYR A 1 47 ? -3.507 -3.731 -8.465 1.00 0.00 52 TYR A N 14
ATOM 13584 C CA . TYR A 1 47 ? -4.854 -3.127 -8.429 1.00 0.00 52 TYR A CA 14
ATOM 13585 C C . TYR A 1 47 ? -5.356 -2.637 -9.805 1.00 0.00 52 TYR A C 14
ATOM 13586 O O . TYR A 1 47 ? -4.564 -2.297 -10.687 1.00 0.00 52 TYR A O 14
ATOM 13603 N N . ASP A 1 48 ? -6.683 -2.597 -9.993 1.00 0.00 53 ASP A N 14
ATOM 13604 C CA . ASP A 1 48 ? -7.336 -2.145 -11.224 1.00 0.00 53 ASP A CA 14
ATOM 13605 C C . ASP A 1 48 ? -7.620 -0.629 -11.136 1.00 0.00 53 ASP A C 14
ATOM 13606 O O . ASP A 1 48 ? -8.394 -0.224 -10.257 1.00 0.00 53 ASP A O 14
ATOM 13614 N N . PRO A 1 49 ? -7.026 0.199 -12.025 1.00 0.00 54 PRO A N 14
ATOM 13615 C CA . PRO A 1 49 ? -7.009 1.663 -11.927 1.00 0.00 54 PRO A CA 14
ATOM 13616 C C . PRO A 1 49 ? -8.338 2.329 -12.338 1.00 0.00 54 PRO A C 14
ATOM 13617 O O . PRO A 1 49 ? -8.362 3.517 -12.673 1.00 0.00 54 PRO A O 14
ATOM 13625 N N . LYS A 1 50 ? -9.447 1.577 -12.319 1.00 0.00 55 LYS A N 14
ATOM 13626 C CA . LYS A 1 50 ? -10.785 2.115 -12.594 1.00 0.00 55 LYS A CA 14
ATOM 13627 C C . LYS A 1 50 ? -11.907 1.534 -11.711 1.00 0.00 55 LYS A C 14
ATOM 13628 O O . LYS A 1 50 ? -12.832 2.271 -11.359 1.00 0.00 55 LYS A O 14
ATOM 13643 N N . GLN A 1 51 ? -11.776 0.294 -11.227 1.00 0.00 56 GLN A N 14
ATOM 13644 C CA . GLN A 1 51 ? -12.487 -0.171 -10.028 1.00 0.00 56 GLN A CA 14
ATOM 13645 C C . GLN A 1 51 ? -12.093 0.706 -8.829 1.00 0.00 56 GLN A C 14
ATOM 13646 O O . GLN A 1 51 ? -12.965 1.278 -8.172 1.00 0.00 56 GLN A O 14
ATOM 13658 N N . VAL A 1 52 ? -10.789 0.883 -8.582 1.00 0.00 57 VAL A N 14
ATOM 13659 C CA . VAL A 1 52 ? -10.250 1.719 -7.496 1.00 0.00 57 VAL A CA 14
ATOM 13660 C C . VAL A 1 52 ? -9.073 2.562 -8.001 1.00 0.00 57 VAL A C 14
ATOM 13661 O O . VAL A 1 52 ? -8.726 2.533 -9.178 1.00 0.00 57 VAL A O 14
ATOM 13674 N N . SER A 1 53 ? -8.442 3.309 -7.102 1.00 0.00 58 SER A N 14
ATOM 13675 C CA . SER A 1 53 ? -7.205 4.043 -7.357 1.00 0.00 58 SER A CA 14
ATOM 13676 C C . SER A 1 53 ? -6.371 4.107 -6.068 1.00 0.00 58 SER A C 14
ATOM 13677 O O . SER A 1 53 ? -6.743 3.513 -5.051 1.00 0.00 58 SER A O 14
ATOM 13684 N N . GLU A 1 54 ? -5.276 4.869 -6.095 1.00 0.00 59 GLU A N 14
ATOM 13685 C CA . GLU A 1 54 ? -4.404 5.201 -4.958 1.00 0.00 59 GLU A CA 14
ATOM 13686 C C . GLU A 1 54 ? -5.165 5.502 -3.649 1.00 0.00 59 GLU A C 14
ATOM 13687 O O . GLU A 1 54 ? -4.728 5.116 -2.565 1.00 0.00 59 GLU A O 14
ATOM 13697 N N . ILE A 1 55 ? -6.348 6.116 -3.761 1.00 0.00 60 ILE A N 14
ATOM 13698 C CA . ILE A 1 55 ? -7.294 6.392 -2.669 1.00 0.00 60 ILE A CA 14
ATOM 13699 C C . ILE A 1 55 ? -7.536 5.158 -1.786 1.00 0.00 60 ILE A C 14
ATOM 13700 O O . ILE A 1 55 ? -7.417 5.276 -0.569 1.00 0.00 60 ILE A O 14
ATOM 13715 N N . THR A 1 56 ? -7.827 3.982 -2.360 1.00 0.00 61 THR A N 14
ATOM 13716 C CA . THR A 1 56 ? -8.205 2.763 -1.611 1.00 0.00 61 THR A CA 14
ATOM 13717 C C . THR A 1 56 ? -7.151 2.341 -0.595 1.00 0.00 61 THR A C 14
ATOM 13718 O O . THR A 1 56 ? -7.506 1.870 0.485 1.00 0.00 61 THR A O 14
ATOM 13729 N N . ILE A 1 57 ? -5.870 2.513 -0.929 1.00 0.00 62 ILE A N 14
ATOM 13730 C CA . ILE A 1 57 ? -4.743 2.169 -0.050 1.00 0.00 62 ILE A CA 14
ATOM 13731 C C . ILE A 1 57 ? -4.240 3.379 0.757 1.00 0.00 62 ILE A C 14
ATOM 13732 O O . ILE A 1 57 ? -3.797 3.198 1.894 1.00 0.00 62 ILE A O 14
ATOM 13747 N N . GLN A 1 58 ? -4.418 4.611 0.266 1.00 0.00 63 GLN A N 14
ATOM 13748 C CA . GLN A 1 58 ? -4.254 5.818 1.083 1.00 0.00 63 GLN A CA 14
ATOM 13749 C C . GLN A 1 58 ? -5.220 5.805 2.278 1.00 0.00 63 GLN A C 14
ATOM 13750 O O . GLN A 1 58 ? -4.799 6.066 3.399 1.00 0.00 63 GLN A O 14
ATOM 13762 N N . GLU A 1 59 ? -6.482 5.410 2.069 1.00 0.00 64 GLU A N 14
ATOM 13763 C CA . GLU A 1 59 ? -7.519 5.224 3.095 1.00 0.00 64 GLU A CA 14
ATOM 13764 C C . GLU A 1 59 ? -7.195 4.120 4.133 1.00 0.00 64 GLU A C 14
ATOM 13765 O O . GLU A 1 59 ? -8.021 3.856 5.016 1.00 0.00 64 GLU A O 14
ATOM 13775 N N . ARG A 1 60 ? -6.005 3.503 4.071 1.00 0.00 65 ARG A N 14
ATOM 13776 C CA . ARG A 1 60 ? -5.376 2.759 5.172 1.00 0.00 65 ARG A CA 14
ATOM 13777 C C . ARG A 1 60 ? -4.011 3.349 5.560 1.00 0.00 65 ARG A C 14
ATOM 13778 O O . ARG A 1 60 ? -3.764 3.552 6.745 1.00 0.00 65 ARG A O 14
ATOM 13796 N N . ILE A 1 61 ? -3.120 3.677 4.622 1.00 0.00 66 ILE A N 14
ATOM 13797 C CA . ILE A 1 61 ? -1.769 4.197 4.945 1.00 0.00 66 ILE A CA 14
ATOM 13798 C C . ILE A 1 61 ? -1.830 5.553 5.671 1.00 0.00 66 ILE A C 14
ATOM 13799 O O . ILE A 1 61 ? -1.131 5.746 6.668 1.00 0.00 66 ILE A O 14
ATOM 13814 N N . ALA A 1 62 ? -2.717 6.460 5.253 1.00 0.00 67 ALA A N 14
ATOM 13815 C CA . ALA A 1 62 ? -2.965 7.728 5.939 1.00 0.00 67 ALA A CA 14
ATOM 13816 C C . ALA A 1 62 ? -3.821 7.576 7.216 1.00 0.00 67 ALA A C 14
ATOM 13817 O O . ALA A 1 62 ? -3.847 8.490 8.041 1.00 0.00 67 ALA A O 14
ATOM 13824 N N . ALA A 1 63 ? -4.494 6.433 7.409 1.00 0.00 68 ALA A N 14
ATOM 13825 C CA . ALA A 1 63 ? -5.289 6.128 8.604 1.00 0.00 68 ALA A CA 14
ATOM 13826 C C . ALA A 1 63 ? -4.436 5.492 9.716 1.00 0.00 68 ALA A C 14
ATOM 13827 O O . ALA A 1 63 ? -4.673 5.753 10.894 1.00 0.00 68 ALA A O 14
ATOM 13834 N N . LEU A 1 64 ? -3.399 4.720 9.358 1.00 0.00 69 LEU A N 14
ATOM 13835 C CA . LEU A 1 64 ? -2.346 4.292 10.286 1.00 0.00 69 LEU A CA 14
ATOM 13836 C C . LEU A 1 64 ? -1.541 5.499 10.809 1.00 0.00 69 LEU A C 14
ATOM 13837 O O . LEU A 1 64 ? -1.049 5.467 11.940 1.00 0.00 69 LEU A O 14
ATOM 13852 N N . GLY A 1 65 ? -1.443 6.569 10.007 1.00 0.00 70 GLY A N 14
ATOM 13853 C CA . GLY A 1 65 ? -0.802 7.844 10.354 1.00 0.00 70 GLY A CA 14
ATOM 13854 C C . GLY A 1 65 ? 0.442 8.172 9.524 1.00 0.00 70 GLY A C 14
ATOM 13855 O O . GLY A 1 65 ? 1.311 8.902 9.995 1.00 0.00 70 GLY A O 14
ATOM 13859 N N . TYR A 1 66 ? 0.560 7.625 8.313 1.00 0.00 71 TYR A N 14
ATOM 13860 C CA . TYR A 1 66 ? 1.636 7.920 7.355 1.00 0.00 71 TYR A CA 14
ATOM 13861 C C . TYR A 1 66 ? 1.065 8.598 6.087 1.00 0.00 71 TYR A C 14
ATOM 13862 O O . TYR A 1 66 ? 0.040 9.277 6.158 1.00 0.00 71 TYR A O 14
ATOM 13879 N N . THR A 1 67 ? 1.705 8.424 4.925 1.00 0.00 72 THR A N 14
ATOM 13880 C CA . THR A 1 67 ? 1.233 8.760 3.564 1.00 0.00 72 THR A CA 14
ATOM 13881 C C . THR A 1 67 ? 2.175 8.062 2.578 1.00 0.00 72 THR A C 14
ATOM 13882 O O . THR A 1 67 ? 3.350 7.863 2.897 1.00 0.00 72 THR A O 14
ATOM 13893 N N . LEU A 1 68 ? 1.675 7.661 1.406 1.00 0.00 73 LEU A N 14
ATOM 13894 C CA . LEU A 1 68 ? 2.455 6.940 0.386 1.00 0.00 73 LEU A CA 14
ATOM 13895 C C . LEU A 1 68 ? 3.002 7.845 -0.730 1.00 0.00 73 LEU A C 14
ATOM 13896 O O . LEU A 1 68 ? 2.460 8.923 -1.000 1.00 0.00 73 LEU A O 14
ATOM 13911 N N . ALA A 1 69 ? 4.016 7.354 -1.450 1.00 0.00 74 ALA A N 14
ATOM 13912 C CA . ALA A 1 69 ? 4.465 7.919 -2.725 1.00 0.00 74 ALA A CA 14
ATOM 13913 C C . ALA A 1 69 ? 4.419 6.862 -3.846 1.00 0.00 74 ALA A C 14
ATOM 13914 O O . ALA A 1 69 ? 5.129 5.857 -3.778 1.00 0.00 74 ALA A O 14
ATOM 13921 N N . GLU A 1 70 ? 3.610 7.095 -4.884 1.00 0.00 75 GLU A N 14
ATOM 13922 C CA . GLU A 1 70 ? 3.494 6.250 -6.080 1.00 0.00 75 GLU A CA 14
ATOM 13923 C C . GLU A 1 70 ? 3.878 7.127 -7.299 1.00 0.00 75 GLU A C 14
ATOM 13924 O O . GLU A 1 70 ? 3.156 8.085 -7.600 1.00 0.00 75 GLU A O 14
ATOM 13934 N N . PRO A 1 71 ? 5.037 6.904 -7.953 1.00 0.00 76 PRO A N 14
ATOM 13935 C CA . PRO A 1 71 ? 5.675 7.889 -8.842 1.00 0.00 76 PRO A CA 14
ATOM 13936 C C . PRO A 1 71 ? 5.024 8.026 -10.226 1.00 0.00 76 PRO A C 14
ATOM 13937 O O . PRO A 1 71 ? 5.096 7.085 -11.048 1.00 0.00 76 PRO A O 14
ATOM 13945 N N . PRO A 1 1 ? -8.943 -5.308 -16.795 1.00 0.00 6 PRO A N 15
ATOM 13946 C CA . PRO A 1 1 ? -7.557 -5.714 -16.484 1.00 0.00 6 PRO A CA 15
ATOM 13947 C C . PRO A 1 1 ? -7.014 -5.109 -15.181 1.00 0.00 6 PRO A C 15
ATOM 13948 O O . PRO A 1 1 ? -7.463 -4.047 -14.760 1.00 0.00 6 PRO A O 15
ATOM 13957 N N . LEU A 1 2 ? -6.039 -5.775 -14.553 1.00 0.00 7 LEU A N 15
ATOM 13958 C CA . LEU A 1 2 ? -5.415 -5.360 -13.285 1.00 0.00 7 LEU A CA 15
ATOM 13959 C C . LEU A 1 2 ? -3.905 -5.605 -13.281 1.00 0.00 7 LEU A C 15
ATOM 13960 O O . LEU A 1 2 ? -3.402 -6.441 -14.031 1.00 0.00 7 LEU A O 15
ATOM 13975 N N . LYS A 1 3 ? -3.162 -4.834 -12.484 1.00 0.00 8 LYS A N 15
ATOM 13976 C CA . LYS A 1 3 ? -1.721 -4.634 -12.718 1.00 0.00 8 LYS A CA 15
ATOM 13977 C C . LYS A 1 3 ? -0.958 -4.036 -11.522 1.00 0.00 8 LYS A C 15
ATOM 13978 O O . LYS A 1 3 ? -1.536 -3.298 -10.713 1.00 0.00 8 LYS A O 15
ATOM 13993 N N . THR A 1 4 ? 0.335 -4.368 -11.411 1.00 0.00 9 THR A N 15
ATOM 13994 C CA . THR A 1 4 ? 1.193 -4.119 -10.237 1.00 0.00 9 THR A CA 15
ATOM 13995 C C . THR A 1 4 ? 1.820 -2.725 -10.220 1.00 0.00 9 THR A C 15
ATOM 13996 O O . THR A 1 4 ? 1.932 -2.052 -11.244 1.00 0.00 9 THR A O 15
ATOM 14007 N N . GLN A 1 5 ? 2.266 -2.316 -9.036 1.00 0.00 10 GLN A N 15
ATOM 14008 C CA . GLN A 1 5 ? 2.785 -0.993 -8.718 1.00 0.00 10 GLN A CA 15
ATOM 14009 C C . GLN A 1 5 ? 3.639 -1.091 -7.453 1.00 0.00 10 GLN A C 15
ATOM 14010 O O . GLN A 1 5 ? 3.203 -1.703 -6.475 1.00 0.00 10 GLN A O 15
ATOM 14022 N N . GLN A 1 6 ? 4.822 -0.468 -7.451 1.00 0.00 11 GLN A N 15
ATOM 14023 C CA . GLN A 1 6 ? 5.633 -0.267 -6.248 1.00 0.00 11 GLN A CA 15
ATOM 14024 C C . GLN A 1 6 ? 5.455 1.156 -5.681 1.00 0.00 11 GLN A C 15
ATOM 14025 O O . GLN A 1 6 ? 5.112 2.092 -6.406 1.00 0.00 11 GLN A O 15
ATOM 14037 N N . MET A 1 7 ? 5.746 1.328 -4.391 1.00 0.00 12 MET A N 15
ATOM 14038 C CA . MET A 1 7 ? 5.874 2.613 -3.693 1.00 0.00 12 MET A CA 15
ATOM 14039 C C . MET A 1 7 ? 6.869 2.511 -2.526 1.00 0.00 12 MET A C 15
ATOM 14040 O O . MET A 1 7 ? 7.102 1.425 -1.991 1.00 0.00 12 MET A O 15
ATOM 14052 N N . GLN A 1 8 ? 7.424 3.645 -2.096 1.00 0.00 13 GLN A N 15
ATOM 14053 C CA . GLN A 1 8 ? 8.075 3.771 -0.785 1.00 0.00 13 GLN A CA 15
ATOM 14054 C C . GLN A 1 8 ? 7.019 4.224 0.247 1.00 0.00 13 GLN A C 15
ATOM 14055 O O . GLN A 1 8 ? 5.990 4.787 -0.129 1.00 0.00 13 GLN A O 15
ATOM 14067 N N . VAL A 1 9 ? 7.248 3.966 1.538 1.00 0.00 14 VAL A N 15
ATOM 14068 C CA . VAL A 1 9 ? 6.358 4.332 2.652 1.00 0.00 14 VAL A CA 15
ATOM 14069 C C . VAL A 1 9 ? 7.191 4.777 3.857 1.00 0.00 14 VAL A C 15
ATOM 14070 O O . VAL A 1 9 ? 8.108 4.079 4.294 1.00 0.00 14 VAL A O 15
ATOM 14083 N N . GLY A 1 10 ? 6.835 5.949 4.393 1.00 0.00 15 GLY A N 15
ATOM 14084 C CA . GLY A 1 10 ? 7.530 6.611 5.494 1.00 0.00 15 GLY A CA 15
ATOM 14085 C C . GLY A 1 10 ? 7.039 6.106 6.845 1.00 0.00 15 GLY A C 15
ATOM 14086 O O . GLY A 1 10 ? 5.884 6.314 7.214 1.00 0.00 15 GLY A O 15
ATOM 14090 N N . GLY A 1 11 ? 7.943 5.473 7.594 1.00 0.00 16 GLY A N 15
ATOM 14091 C CA . GLY A 1 11 ? 7.761 5.104 8.998 1.00 0.00 16 GLY A CA 15
ATOM 14092 C C . GLY A 1 11 ? 7.166 3.722 9.279 1.00 0.00 16 GLY A C 15
ATOM 14093 O O . GLY A 1 11 ? 7.276 3.288 10.424 1.00 0.00 16 GLY A O 15
ATOM 14097 N N . MET A 1 12 ? 6.578 2.994 8.313 1.00 0.00 17 MET A N 15
ATOM 14098 C CA . MET A 1 12 ? 5.908 1.706 8.624 1.00 0.00 17 MET A CA 15
ATOM 14099 C C . MET A 1 12 ? 6.855 0.530 8.953 1.00 0.00 17 MET A C 15
ATOM 14100 O O . MET A 1 12 ? 6.379 -0.578 9.199 1.00 0.00 17 MET A O 15
ATOM 14112 N N . ARG A 1 13 ? 8.177 0.755 8.920 1.00 0.00 18 ARG A N 15
ATOM 14113 C CA . ARG A 1 13 ? 9.251 -0.250 8.962 1.00 0.00 18 ARG A CA 15
ATOM 14114 C C . ARG A 1 13 ? 9.342 -1.057 10.277 1.00 0.00 18 ARG A C 15
ATOM 14115 O O . ARG A 1 13 ? 10.282 -0.919 11.058 1.00 0.00 18 ARG A O 15
ATOM 14133 N N . CYS A 1 14 ? 8.383 -1.959 10.485 1.00 0.00 19 CYS A N 15
ATOM 14134 C CA . CYS A 1 14 ? 8.279 -2.911 11.594 1.00 0.00 19 CYS A CA 15
ATOM 14135 C C . CYS A 1 14 ? 7.384 -4.096 11.182 1.00 0.00 19 CYS A C 15
ATOM 14136 O O . CYS A 1 14 ? 6.340 -3.896 10.555 1.00 0.00 19 CYS A O 15
ATOM 14143 N N . ALA A 1 15 ? 7.768 -5.327 11.538 1.00 0.00 20 ALA A N 15
ATOM 14144 C CA . ALA A 1 15 ? 7.089 -6.556 11.104 1.00 0.00 20 ALA A CA 15
ATOM 14145 C C . ALA A 1 15 ? 5.627 -6.678 11.578 1.00 0.00 20 ALA A C 15
ATOM 14146 O O . ALA A 1 15 ? 4.830 -7.366 10.932 1.00 0.00 20 ALA A O 15
ATOM 14153 N N . ALA A 1 16 ? 5.270 -6.011 12.682 1.00 0.00 21 ALA A N 15
ATOM 14154 C CA . ALA A 1 16 ? 3.892 -5.867 13.155 1.00 0.00 21 ALA A CA 15
ATOM 14155 C C . ALA A 1 16 ? 3.128 -4.740 12.428 1.00 0.00 21 ALA A C 15
ATOM 14156 O O . ALA A 1 16 ? 1.929 -4.866 12.180 1.00 0.00 21 ALA A O 15
ATOM 14163 N N . CYS A 1 17 ? 3.806 -3.661 12.024 1.00 0.00 22 CYS A N 15
ATOM 14164 C CA . CYS A 1 17 ? 3.192 -2.530 11.316 1.00 0.00 22 CYS A CA 15
ATOM 14165 C C . CYS A 1 17 ? 2.911 -2.830 9.837 1.00 0.00 22 CYS A C 15
ATOM 14166 O O . CYS A 1 17 ? 1.867 -2.426 9.323 1.00 0.00 22 CYS A O 15
ATOM 14173 N N . ALA A 1 18 ? 3.749 -3.643 9.185 1.00 0.00 23 ALA A N 15
ATOM 14174 C CA . ALA A 1 18 ? 3.401 -4.317 7.935 1.00 0.00 23 ALA A CA 15
ATOM 14175 C C . ALA A 1 18 ? 2.057 -5.069 8.048 1.00 0.00 23 ALA A C 15
ATOM 14176 O O . ALA A 1 18 ? 1.233 -5.017 7.135 1.00 0.00 23 ALA A O 15
ATOM 14183 N N . SER A 1 19 ? 1.785 -5.702 9.194 1.00 0.00 24 SER A N 15
ATOM 14184 C CA . SER A 1 19 ? 0.513 -6.398 9.417 1.00 0.00 24 SER A CA 15
ATOM 14185 C C . SER A 1 19 ? -0.660 -5.430 9.603 1.00 0.00 24 SER A C 15
ATOM 14186 O O . SER A 1 19 ? -1.765 -5.769 9.202 1.00 0.00 24 SER A O 15
ATOM 14193 N N . SER A 1 20 ? -0.452 -4.204 10.093 1.00 0.00 25 SER A N 15
ATOM 14194 C CA . SER A 1 20 ? -1.507 -3.180 10.099 1.00 0.00 25 SER A CA 15
ATOM 14195 C C . SER A 1 20 ? -1.948 -2.815 8.676 1.00 0.00 25 SER A C 15
ATOM 14196 O O . SER A 1 20 ? -3.135 -2.602 8.439 1.00 0.00 25 SER A O 15
ATOM 14203 N N . ILE A 1 21 ? -1.029 -2.788 7.701 1.00 0.00 26 ILE A N 15
ATOM 14204 C CA . ILE A 1 21 ? -1.391 -2.671 6.278 1.00 0.00 26 ILE A CA 15
ATOM 14205 C C . ILE A 1 21 ? -2.170 -3.924 5.843 1.00 0.00 26 ILE A C 15
ATOM 14206 O O . ILE A 1 21 ? -3.315 -3.813 5.394 1.00 0.00 26 ILE A O 15
ATOM 14221 N N . GLU A 1 22 ? -1.567 -5.108 5.984 1.00 0.00 27 GLU A N 15
ATOM 14222 C CA . GLU A 1 22 ? -2.081 -6.347 5.385 1.00 0.00 27 GLU A CA 15
ATOM 14223 C C . GLU A 1 22 ? -3.415 -6.827 5.984 1.00 0.00 27 GLU A C 15
ATOM 14224 O O . GLU A 1 22 ? -4.198 -7.472 5.275 1.00 0.00 27 GLU A O 15
ATOM 14234 N N . ARG A 1 23 ? -3.689 -6.512 7.260 1.00 0.00 28 ARG A N 15
ATOM 14235 C CA . ARG A 1 23 ? -4.892 -6.946 7.987 1.00 0.00 28 ARG A CA 15
ATOM 14236 C C . ARG A 1 23 ? -6.192 -6.513 7.301 1.00 0.00 28 ARG A C 15
ATOM 14237 O O . ARG A 1 23 ? -7.171 -7.257 7.351 1.00 0.00 28 ARG A O 15
ATOM 14255 N N . ALA A 1 24 ? -6.204 -5.362 6.617 1.00 0.00 29 ALA A N 15
ATOM 14256 C CA . ALA A 1 24 ? -7.324 -4.965 5.758 1.00 0.00 29 ALA A CA 15
ATOM 14257 C C . ALA A 1 24 ? -7.007 -5.053 4.259 1.00 0.00 29 ALA A C 15
ATOM 14258 O O . ALA A 1 24 ? -7.923 -5.331 3.495 1.00 0.00 29 ALA A O 15
ATOM 14265 N N . LEU A 1 25 ? -5.758 -4.862 3.802 1.00 0.00 30 LEU A N 15
ATOM 14266 C CA . LEU A 1 25 ? -5.428 -4.832 2.362 1.00 0.00 30 LEU A CA 15
ATOM 14267 C C . LEU A 1 25 ? -5.907 -6.076 1.586 1.00 0.00 30 LEU A C 15
ATOM 14268 O O . LEU A 1 25 ? -6.391 -5.943 0.462 1.00 0.00 30 LEU A O 15
ATOM 14283 N N . GLU A 1 26 ? -5.865 -7.266 2.190 1.00 0.00 31 GLU A N 15
ATOM 14284 C CA . GLU A 1 26 ? -6.316 -8.517 1.554 1.00 0.00 31 GLU A CA 15
ATOM 14285 C C . GLU A 1 26 ? -7.841 -8.731 1.663 1.00 0.00 31 GLU A C 15
ATOM 14286 O O . GLU A 1 26 ? -8.382 -9.677 1.081 1.00 0.00 31 GLU A O 15
ATOM 14296 N N . ARG A 1 27 ? -8.536 -7.820 2.360 1.00 0.00 32 ARG A N 15
ATOM 14297 C CA . ARG A 1 27 ? -9.996 -7.678 2.442 1.00 0.00 32 ARG A CA 15
ATOM 14298 C C . ARG A 1 27 ? -10.534 -6.446 1.681 1.00 0.00 32 ARG A C 15
ATOM 14299 O O . ARG A 1 27 ? -11.752 -6.331 1.507 1.00 0.00 32 ARG A O 15
ATOM 14317 N N . LEU A 1 28 ? -9.675 -5.529 1.209 1.00 0.00 33 LEU A N 15
ATOM 14318 C CA . LEU A 1 28 ? -10.089 -4.355 0.418 1.00 0.00 33 LEU A CA 15
ATOM 14319 C C . LEU A 1 28 ? -10.595 -4.772 -0.973 1.00 0.00 33 LEU A C 15
ATOM 14320 O O . LEU A 1 28 ? -10.004 -5.627 -1.636 1.00 0.00 33 LEU A O 15
ATOM 14335 N N . LYS A 1 29 ? -11.674 -4.133 -1.426 1.00 0.00 34 LYS A N 15
ATOM 14336 C CA . LYS A 1 29 ? -12.289 -4.331 -2.747 1.00 0.00 34 LYS A CA 15
ATOM 14337 C C . LYS A 1 29 ? -11.446 -3.716 -3.887 1.00 0.00 34 LYS A C 15
ATOM 14338 O O . LYS A 1 29 ? -10.659 -2.786 -3.668 1.00 0.00 34 LYS A O 15
ATOM 14353 N N . GLY A 1 30 ? -11.583 -4.225 -5.119 1.00 0.00 35 GLY A N 15
ATOM 14354 C CA . GLY A 1 30 ? -10.894 -3.737 -6.329 1.00 0.00 35 GLY A CA 15
ATOM 14355 C C . GLY A 1 30 ? -9.420 -4.146 -6.401 1.00 0.00 35 GLY A C 15
ATOM 14356 O O . GLY A 1 30 ? -9.004 -4.781 -7.368 1.00 0.00 35 GLY A O 15
ATOM 14360 N N . VAL A 1 31 ? -8.650 -3.809 -5.366 1.00 0.00 36 VAL A N 15
ATOM 14361 C CA . VAL A 1 31 ? -7.256 -4.244 -5.156 1.00 0.00 36 VAL A CA 15
ATOM 14362 C C . VAL A 1 31 ? -7.180 -5.768 -4.956 1.00 0.00 36 VAL A C 15
ATOM 14363 O O . VAL A 1 31 ? -8.086 -6.359 -4.365 1.00 0.00 36 VAL A O 15
ATOM 14376 N N . ALA A 1 32 ? -6.133 -6.406 -5.494 1.00 0.00 37 ALA A N 15
ATOM 14377 C CA . ALA A 1 32 ? -6.073 -7.856 -5.711 1.00 0.00 37 ALA A CA 15
ATOM 14378 C C . ALA A 1 32 ? -4.946 -8.587 -4.957 1.00 0.00 37 ALA A C 15
ATOM 14379 O O . ALA A 1 32 ? -5.239 -9.571 -4.275 1.00 0.00 37 ALA A O 15
ATOM 14386 N N . GLU A 1 33 ? -3.683 -8.150 -5.057 1.00 0.00 38 GLU A N 15
ATOM 14387 C CA . GLU A 1 33 ? -2.525 -8.887 -4.519 1.00 0.00 38 GLU A CA 15
ATOM 14388 C C . GLU A 1 33 ? -1.331 -7.977 -4.226 1.00 0.00 38 GLU A C 15
ATOM 14389 O O . GLU A 1 33 ? -1.067 -7.048 -4.987 1.00 0.00 38 GLU A O 15
ATOM 14399 N N . ALA A 1 34 ? -0.601 -8.223 -3.134 1.00 0.00 39 ALA A N 15
ATOM 14400 C CA . ALA A 1 34 ? 0.389 -7.276 -2.612 1.00 0.00 39 ALA A CA 15
ATOM 14401 C C . ALA A 1 34 ? 1.543 -7.941 -1.834 1.00 0.00 39 ALA A C 15
ATOM 14402 O O . ALA A 1 34 ? 1.584 -9.165 -1.672 1.00 0.00 39 ALA A O 15
ATOM 14409 N N . SER A 1 35 ? 2.484 -7.131 -1.346 1.00 0.00 40 SER A N 15
ATOM 14410 C CA . SER A 1 35 ? 3.542 -7.512 -0.396 1.00 0.00 40 SER A CA 15
ATOM 14411 C C . SER A 1 35 ? 4.250 -6.271 0.183 1.00 0.00 40 SER A C 15
ATOM 14412 O O . SER A 1 35 ? 4.550 -5.329 -0.556 1.00 0.00 40 SER A O 15
ATOM 14419 N N . VAL A 1 36 ? 4.557 -6.271 1.482 1.00 0.00 41 VAL A N 15
ATOM 14420 C CA . VAL A 1 36 ? 5.269 -5.199 2.207 1.00 0.00 41 VAL A CA 15
ATOM 14421 C C . VAL A 1 36 ? 6.746 -5.589 2.390 1.00 0.00 41 VAL A C 15
ATOM 14422 O O . VAL A 1 36 ? 7.041 -6.757 2.661 1.00 0.00 41 VAL A O 15
ATOM 14435 N N . THR A 1 37 ? 7.659 -4.613 2.267 1.00 0.00 42 THR A N 15
ATOM 14436 C CA . THR A 1 37 ? 9.101 -4.752 2.532 1.00 0.00 42 THR A CA 15
ATOM 14437 C C . THR A 1 37 ? 9.516 -3.747 3.602 1.00 0.00 42 THR A C 15
ATOM 14438 O O . THR A 1 37 ? 9.874 -2.608 3.305 1.00 0.00 42 THR A O 15
ATOM 14449 N N . VAL A 1 38 ? 9.471 -4.185 4.854 1.00 0.00 43 VAL A N 15
ATOM 14450 C CA . VAL A 1 38 ? 9.878 -3.423 6.045 1.00 0.00 43 VAL A CA 15
ATOM 14451 C C . VAL A 1 38 ? 11.353 -3.007 5.994 1.00 0.00 43 VAL A C 15
ATOM 14452 O O . VAL A 1 38 ? 11.671 -1.885 6.381 1.00 0.00 43 VAL A O 15
ATOM 14465 N N . ALA A 1 39 ? 12.245 -3.879 5.501 1.00 0.00 44 ALA A N 15
ATOM 14466 C CA . ALA A 1 39 ? 13.702 -3.694 5.566 1.00 0.00 44 ALA A CA 15
ATOM 14467 C C . ALA A 1 39 ? 14.213 -2.379 4.943 1.00 0.00 44 ALA A C 15
ATOM 14468 O O . ALA A 1 39 ? 15.208 -1.817 5.413 1.00 0.00 44 ALA A O 15
ATOM 14475 N N . THR A 1 40 ? 13.520 -1.892 3.903 1.00 0.00 45 THR A N 15
ATOM 14476 C CA . THR A 1 40 ? 13.822 -0.649 3.169 1.00 0.00 45 THR A CA 15
ATOM 14477 C C . THR A 1 40 ? 12.651 0.333 3.121 1.00 0.00 45 THR A C 15
ATOM 14478 O O . THR A 1 40 ? 12.803 1.417 2.555 1.00 0.00 45 THR A O 15
ATOM 14489 N N . GLY A 1 41 ? 11.502 -0.005 3.717 1.00 0.00 46 GLY A N 15
ATOM 14490 C CA . GLY A 1 41 ? 10.334 0.879 3.821 1.00 0.00 46 GLY A CA 15
ATOM 14491 C C . GLY A 1 41 ? 9.562 1.003 2.507 1.00 0.00 46 GLY A C 15
ATOM 14492 O O . GLY A 1 41 ? 9.298 2.118 2.054 1.00 0.00 46 GLY A O 15
ATOM 14496 N N . ARG A 1 42 ? 9.232 -0.126 1.868 1.00 0.00 47 ARG A N 15
ATOM 14497 C CA . ARG A 1 42 ? 8.612 -0.182 0.535 1.00 0.00 47 ARG A CA 15
ATOM 14498 C C . ARG A 1 42 ? 7.403 -1.128 0.498 1.00 0.00 47 ARG A C 15
ATOM 14499 O O . ARG A 1 42 ? 7.170 -1.910 1.422 1.00 0.00 47 ARG A O 15
ATOM 14517 N N . LEU A 1 43 ? 6.627 -1.051 -0.582 1.00 0.00 48 LEU A N 15
ATOM 14518 C CA . LEU A 1 43 ? 5.369 -1.775 -0.781 1.00 0.00 48 LEU A CA 15
ATOM 14519 C C . LEU A 1 43 ? 5.169 -2.078 -2.272 1.00 0.00 48 LEU A C 15
ATOM 14520 O O . LEU A 1 43 ? 5.548 -1.267 -3.118 1.00 0.00 48 LEU A O 15
ATOM 14535 N N . THR A 1 44 ? 4.516 -3.201 -2.579 1.00 0.00 49 THR A N 15
ATOM 14536 C CA . THR A 1 44 ? 4.115 -3.613 -3.937 1.00 0.00 49 THR A CA 15
ATOM 14537 C C . THR A 1 44 ? 2.649 -4.014 -3.888 1.00 0.00 49 THR A C 15
ATOM 14538 O O . THR A 1 44 ? 2.251 -4.709 -2.956 1.00 0.00 49 THR A O 15
ATOM 14549 N N . VAL A 1 45 ? 1.853 -3.583 -4.866 1.00 0.00 50 VAL A N 15
ATOM 14550 C CA . VAL A 1 45 ? 0.389 -3.761 -4.871 1.00 0.00 50 VAL A CA 15
ATOM 14551 C C . VAL A 1 45 ? -0.201 -3.795 -6.289 1.00 0.00 50 VAL A C 15
ATOM 14552 O O . VAL A 1 45 ? 0.175 -2.996 -7.144 1.00 0.00 50 VAL A O 15
ATOM 14565 N N . THR A 1 46 ? -1.137 -4.725 -6.519 1.00 0.00 51 THR A N 15
ATOM 14566 C CA . THR A 1 46 ? -1.862 -4.968 -7.776 1.00 0.00 51 THR A CA 15
ATOM 14567 C C . THR A 1 46 ? -3.324 -4.584 -7.620 1.00 0.00 51 THR A C 15
ATOM 14568 O O . THR A 1 46 ? -3.975 -5.059 -6.695 1.00 0.00 51 THR A O 15
ATOM 14579 N N . TYR A 1 47 ? -3.860 -3.804 -8.562 1.00 0.00 52 TYR A N 15
ATOM 14580 C CA . TYR A 1 47 ? -5.260 -3.344 -8.566 1.00 0.00 52 TYR A CA 15
ATOM 14581 C C . TYR A 1 47 ? -5.855 -3.150 -9.974 1.00 0.00 52 TYR A C 15
ATOM 14582 O O . TYR A 1 47 ? -5.125 -2.981 -10.952 1.00 0.00 52 TYR A O 15
ATOM 14599 N N . ASP A 1 48 ? -7.192 -3.156 -10.064 1.00 0.00 53 ASP A N 15
ATOM 14600 C CA . ASP A 1 48 ? -7.964 -2.787 -11.252 1.00 0.00 53 ASP A CA 15
ATOM 14601 C C . ASP A 1 48 ? -8.167 -1.255 -11.245 1.00 0.00 53 ASP A C 15
ATOM 14602 O O . ASP A 1 48 ? -8.827 -0.746 -10.327 1.00 0.00 53 ASP A O 15
ATOM 14610 N N . PRO A 1 49 ? -7.628 -0.515 -12.237 1.00 0.00 54 PRO A N 15
ATOM 14611 C CA . PRO A 1 49 ? -7.606 0.949 -12.248 1.00 0.00 54 PRO A CA 15
ATOM 14612 C C . PRO A 1 49 ? -8.983 1.574 -12.537 1.00 0.00 54 PRO A C 15
ATOM 14613 O O . PRO A 1 49 ? -9.074 2.783 -12.736 1.00 0.00 54 PRO A O 15
ATOM 14621 N N . LYS A 1 50 ? -10.054 0.769 -12.574 1.00 0.00 55 LYS A N 15
ATOM 14622 C CA . LYS A 1 50 ? -11.415 1.218 -12.897 1.00 0.00 55 LYS A CA 15
ATOM 14623 C C . LYS A 1 50 ? -12.345 1.083 -11.683 1.00 0.00 55 LYS A C 15
ATOM 14624 O O . LYS A 1 50 ? -13.175 1.963 -11.456 1.00 0.00 55 LYS A O 15
ATOM 14639 N N . GLN A 1 51 ? -12.166 0.037 -10.868 1.00 0.00 56 GLN A N 15
ATOM 14640 C CA . GLN A 1 51 ? -12.760 -0.064 -9.534 1.00 0.00 56 GLN A CA 15
ATOM 14641 C C . GLN A 1 51 ? -12.098 0.891 -8.541 1.00 0.00 56 GLN A C 15
ATOM 14642 O O . GLN A 1 51 ? -12.814 1.462 -7.717 1.00 0.00 56 GLN A O 15
ATOM 14654 N N . VAL A 1 52 ? -10.769 1.057 -8.593 1.00 0.00 57 VAL A N 15
ATOM 14655 C CA . VAL A 1 52 ? -9.995 1.809 -7.584 1.00 0.00 57 VAL A CA 15
ATOM 14656 C C . VAL A 1 52 ? -8.701 2.379 -8.179 1.00 0.00 57 VAL A C 15
ATOM 14657 O O . VAL A 1 52 ? -8.369 2.118 -9.330 1.00 0.00 57 VAL A O 15
ATOM 14670 N N . SER A 1 53 ? -7.932 3.105 -7.372 1.00 0.00 58 SER A N 15
ATOM 14671 C CA . SER A 1 53 ? -6.551 3.500 -7.652 1.00 0.00 58 SER A CA 15
ATOM 14672 C C . SER A 1 53 ? -5.712 3.375 -6.362 1.00 0.00 58 SER A C 15
ATOM 14673 O O . SER A 1 53 ? -6.214 2.937 -5.324 1.00 0.00 58 SER A O 15
ATOM 14680 N N . GLU A 1 54 ? -4.446 3.798 -6.387 1.00 0.00 59 GLU A N 15
ATOM 14681 C CA . GLU A 1 54 ? -3.581 3.919 -5.201 1.00 0.00 59 GLU A CA 15
ATOM 14682 C C . GLU A 1 54 ? -4.218 4.712 -4.036 1.00 0.00 59 GLU A C 15
ATOM 14683 O O . GLU A 1 54 ? -3.922 4.438 -2.877 1.00 0.00 59 GLU A O 15
ATOM 14693 N N . ILE A 1 55 ? -5.170 5.608 -4.307 1.00 0.00 60 ILE A N 15
ATOM 14694 C CA . ILE A 1 55 ? -6.089 6.221 -3.325 1.00 0.00 60 ILE A CA 15
ATOM 14695 C C . ILE A 1 55 ? -6.654 5.215 -2.297 1.00 0.00 60 ILE A C 15
ATOM 14696 O O . ILE A 1 55 ? -6.745 5.538 -1.109 1.00 0.00 60 ILE A O 15
ATOM 14711 N N . THR A 1 56 ? -6.997 3.992 -2.723 1.00 0.00 61 THR A N 15
ATOM 14712 C CA . THR A 1 56 ? -7.570 2.937 -1.865 1.00 0.00 61 THR A CA 15
ATOM 14713 C C . THR A 1 56 ? -6.583 2.390 -0.835 1.00 0.00 61 THR A C 15
ATOM 14714 O O . THR A 1 56 ? -6.989 2.060 0.279 1.00 0.00 61 THR A O 15
ATOM 14725 N N . ILE A 1 57 ? -5.290 2.314 -1.163 1.00 0.00 62 ILE A N 15
ATOM 14726 C CA . ILE A 1 57 ? -4.235 1.929 -0.202 1.00 0.00 62 ILE A CA 15
ATOM 14727 C C . ILE A 1 57 ? -3.687 3.158 0.550 1.00 0.00 62 ILE A C 15
ATOM 14728 O O . ILE A 1 57 ? -3.353 3.052 1.730 1.00 0.00 62 ILE A O 15
ATOM 14743 N N . GLN A 1 58 ? -3.698 4.339 -0.074 1.00 0.00 63 GLN A N 15
ATOM 14744 C CA . GLN A 1 58 ? -3.383 5.629 0.544 1.00 0.00 63 GLN A CA 15
ATOM 14745 C C . GLN A 1 58 ? -4.275 5.904 1.757 1.00 0.00 63 GLN A C 15
ATOM 14746 O O . GLN A 1 58 ? -3.740 6.169 2.834 1.00 0.00 63 GLN A O 15
ATOM 14758 N N . GLU A 1 59 ? -5.604 5.768 1.625 1.00 0.00 64 GLU A N 15
ATOM 14759 C CA . GLU A 1 59 ? -6.533 5.967 2.747 1.00 0.00 64 GLU A CA 15
ATOM 14760 C C . GLU A 1 59 ? -6.383 4.930 3.880 1.00 0.00 64 GLU A C 15
ATOM 14761 O O . GLU A 1 59 ? -7.040 5.075 4.917 1.00 0.00 64 GLU A O 15
ATOM 14771 N N . ARG A 1 60 ? -5.538 3.899 3.703 1.00 0.00 65 ARG A N 15
ATOM 14772 C CA . ARG A 1 60 ? -5.058 3.036 4.786 1.00 0.00 65 ARG A CA 15
ATOM 14773 C C . ARG A 1 60 ? -3.702 3.505 5.320 1.00 0.00 65 ARG A C 15
ATOM 14774 O O . ARG A 1 60 ? -3.566 3.711 6.522 1.00 0.00 65 ARG A O 15
ATOM 14792 N N . ILE A 1 61 ? -2.690 3.687 4.464 1.00 0.00 66 ILE A N 15
ATOM 14793 C CA . ILE A 1 61 ? -1.321 4.052 4.894 1.00 0.00 66 ILE A CA 15
ATOM 14794 C C . ILE A 1 61 ? -1.320 5.378 5.670 1.00 0.00 66 ILE A C 15
ATOM 14795 O O . ILE A 1 61 ? -0.723 5.455 6.743 1.00 0.00 66 ILE A O 15
ATOM 14810 N N . ALA A 1 62 ? -2.052 6.386 5.187 1.00 0.00 67 ALA A N 15
ATOM 14811 C CA . ALA A 1 62 ? -2.202 7.666 5.876 1.00 0.00 67 ALA A CA 15
ATOM 14812 C C . ALA A 1 62 ? -2.952 7.522 7.220 1.00 0.00 67 ALA A C 15
ATOM 14813 O O . ALA A 1 62 ? -2.576 8.158 8.208 1.00 0.00 67 ALA A O 15
ATOM 14820 N N . ALA A 1 63 ? -3.986 6.673 7.271 1.00 0.00 68 ALA A N 15
ATOM 14821 C CA . ALA A 1 63 ? -4.830 6.427 8.450 1.00 0.00 68 ALA A CA 15
ATOM 14822 C C . ALA A 1 63 ? -4.124 5.629 9.559 1.00 0.00 68 ALA A C 15
ATOM 14823 O O . ALA A 1 63 ? -4.446 5.792 10.737 1.00 0.00 68 ALA A O 15
ATOM 14830 N N . LEU A 1 64 ? -3.137 4.806 9.199 1.00 0.00 69 LEU A N 15
ATOM 14831 C CA . LEU A 1 64 ? -2.211 4.132 10.117 1.00 0.00 69 LEU A CA 15
ATOM 14832 C C . LEU A 1 64 ? -1.109 5.074 10.647 1.00 0.00 69 LEU A C 15
ATOM 14833 O O . LEU A 1 64 ? -0.251 4.636 11.414 1.00 0.00 69 LEU A O 15
ATOM 14848 N N . GLY A 1 65 ? -1.130 6.356 10.258 1.00 0.00 70 GLY A N 15
ATOM 14849 C CA . GLY A 1 65 ? -0.225 7.405 10.743 1.00 0.00 70 GLY A CA 15
ATOM 14850 C C . GLY A 1 65 ? 1.075 7.528 9.950 1.00 0.00 70 GLY A C 15
ATOM 14851 O O . GLY A 1 65 ? 1.934 8.337 10.299 1.00 0.00 70 GLY A O 15
ATOM 14855 N N . TYR A 1 66 ? 1.232 6.743 8.887 1.00 0.00 71 TYR A N 15
ATOM 14856 C CA . TYR A 1 66 ? 2.389 6.768 7.989 1.00 0.00 71 TYR A CA 15
ATOM 14857 C C . TYR A 1 66 ? 2.151 7.718 6.800 1.00 0.00 71 TYR A C 15
ATOM 14858 O O . TYR A 1 66 ? 1.144 8.437 6.755 1.00 0.00 71 TYR A O 15
ATOM 14875 N N . THR A 1 67 ? 3.078 7.741 5.842 1.00 0.00 72 THR A N 15
ATOM 14876 C CA . THR A 1 67 ? 2.986 8.493 4.577 1.00 0.00 72 THR A CA 15
ATOM 14877 C C . THR A 1 67 ? 3.435 7.589 3.434 1.00 0.00 72 THR A C 15
ATOM 14878 O O . THR A 1 67 ? 4.050 6.559 3.699 1.00 0.00 72 THR A O 15
ATOM 14889 N N . LEU A 1 68 ? 3.151 7.946 2.177 1.00 0.00 73 LEU A N 15
ATOM 14890 C CA . LEU A 1 68 ? 3.530 7.124 1.017 1.00 0.00 73 LEU A CA 15
ATOM 14891 C C . LEU A 1 68 ? 4.188 7.923 -0.112 1.00 0.00 73 LEU A C 15
ATOM 14892 O O . LEU A 1 68 ? 4.130 9.156 -0.161 1.00 0.00 73 LEU A O 15
ATOM 14907 N N . ALA A 1 69 ? 4.798 7.189 -1.036 1.00 0.00 74 ALA A N 15
ATOM 14908 C CA . ALA A 1 69 ? 5.493 7.711 -2.203 1.00 0.00 74 ALA A CA 15
ATOM 14909 C C . ALA A 1 69 ? 5.326 6.757 -3.397 1.00 0.00 74 ALA A C 15
ATOM 14910 O O . ALA A 1 69 ? 6.228 5.978 -3.730 1.00 0.00 74 ALA A O 15
ATOM 14917 N N . GLU A 1 70 ? 4.142 6.822 -4.017 1.00 0.00 75 GLU A N 15
ATOM 14918 C CA . GLU A 1 70 ? 3.826 6.211 -5.308 1.00 0.00 75 GLU A CA 15
ATOM 14919 C C . GLU A 1 70 ? 4.265 7.237 -6.374 1.00 0.00 75 GLU A C 15
ATOM 14920 O O . GLU A 1 70 ? 3.741 8.359 -6.356 1.00 0.00 75 GLU A O 15
ATOM 14930 N N . PRO A 1 71 ? 5.291 6.956 -7.205 1.00 0.00 76 PRO A N 15
ATOM 14931 C CA . PRO A 1 71 ? 6.040 8.014 -7.890 1.00 0.00 76 PRO A CA 15
ATOM 14932 C C . PRO A 1 71 ? 5.229 8.899 -8.847 1.00 0.00 76 PRO A C 15
ATOM 14933 O O . PRO A 1 71 ? 4.613 8.379 -9.810 1.00 0.00 76 PRO A O 15
ATOM 14941 N N . PRO A 1 1 ? -8.232 -3.315 -16.534 1.00 0.00 6 PRO A N 16
ATOM 14942 C CA . PRO A 1 1 ? -7.483 -4.513 -16.124 1.00 0.00 6 PRO A CA 16
ATOM 14943 C C . PRO A 1 1 ? -6.545 -4.248 -14.944 1.00 0.00 6 PRO A C 16
ATOM 14944 O O . PRO A 1 1 ? -6.171 -3.102 -14.695 1.00 0.00 6 PRO A O 16
ATOM 14953 N N . LEU A 1 2 ? -6.176 -5.303 -14.210 1.00 0.00 7 LEU A N 16
ATOM 14954 C CA . LEU A 1 2 ? -5.333 -5.205 -13.019 1.00 0.00 7 LEU A CA 16
ATOM 14955 C C . LEU A 1 2 ? -3.839 -5.300 -13.355 1.00 0.00 7 LEU A C 16
ATOM 14956 O O . LEU A 1 2 ? -3.433 -6.011 -14.281 1.00 0.00 7 LEU A O 16
ATOM 14971 N N . LYS A 1 3 ? -3.015 -4.586 -12.585 1.00 0.00 8 LYS A N 16
ATOM 14972 C CA . LYS A 1 3 ? -1.568 -4.459 -12.821 1.00 0.00 8 LYS A CA 16
ATOM 14973 C C . LYS A 1 3 ? -0.760 -4.142 -11.546 1.00 0.00 8 LYS A C 16
ATOM 14974 O O . LYS A 1 3 ? -1.243 -3.407 -10.673 1.00 0.00 8 LYS A O 16
ATOM 14989 N N . THR A 1 4 ? 0.462 -4.684 -11.451 1.00 0.00 9 THR A N 16
ATOM 14990 C CA . THR A 1 4 ? 1.389 -4.506 -10.316 1.00 0.00 9 THR A CA 16
ATOM 14991 C C . THR A 1 4 ? 1.976 -3.094 -10.272 1.00 0.00 9 THR A C 16
ATOM 14992 O O . THR A 1 4 ? 1.994 -2.387 -11.279 1.00 0.00 9 THR A O 16
ATOM 15003 N N . GLN A 1 5 ? 2.480 -2.695 -9.107 1.00 0.00 10 GLN A N 16
ATOM 15004 C CA . GLN A 1 5 ? 3.159 -1.432 -8.844 1.00 0.00 10 GLN A CA 16
ATOM 15005 C C . GLN A 1 5 ? 3.861 -1.531 -7.486 1.00 0.00 10 GLN A C 16
ATOM 15006 O O . GLN A 1 5 ? 3.248 -2.002 -6.525 1.00 0.00 10 GLN A O 16
ATOM 15018 N N . GLN A 1 6 ? 5.103 -1.050 -7.385 1.00 0.00 11 GLN A N 16
ATOM 15019 C CA . GLN A 1 6 ? 5.782 -0.815 -6.108 1.00 0.00 11 GLN A CA 16
ATOM 15020 C C . GLN A 1 6 ? 5.972 0.685 -5.828 1.00 0.00 11 GLN A C 16
ATOM 15021 O O . GLN A 1 6 ? 5.971 1.512 -6.746 1.00 0.00 11 GLN A O 16
ATOM 15033 N N . MET A 1 7 ? 6.133 1.042 -4.550 1.00 0.00 12 MET A N 16
ATOM 15034 C CA . MET A 1 7 ? 6.130 2.420 -4.044 1.00 0.00 12 MET A CA 16
ATOM 15035 C C . MET A 1 7 ? 7.006 2.590 -2.798 1.00 0.00 12 MET A C 16
ATOM 15036 O O . MET A 1 7 ? 7.318 1.620 -2.102 1.00 0.00 12 MET A O 16
ATOM 15048 N N . GLN A 1 8 ? 7.330 3.842 -2.479 1.00 0.00 13 GLN A N 16
ATOM 15049 C CA . GLN A 1 8 ? 7.911 4.222 -1.194 1.00 0.00 13 GLN A CA 16
ATOM 15050 C C . GLN A 1 8 ? 6.792 4.666 -0.234 1.00 0.00 13 GLN A C 16
ATOM 15051 O O . GLN A 1 8 ? 5.742 5.134 -0.672 1.00 0.00 13 GLN A O 16
ATOM 15063 N N . VAL A 1 9 ? 6.999 4.491 1.072 1.00 0.00 14 VAL A N 16
ATOM 15064 C CA . VAL A 1 9 ? 6.010 4.668 2.156 1.00 0.00 14 VAL A CA 16
ATOM 15065 C C . VAL A 1 9 ? 6.754 5.041 3.451 1.00 0.00 14 VAL A C 16
ATOM 15066 O O . VAL A 1 9 ? 7.934 4.725 3.601 1.00 0.00 14 VAL A O 16
ATOM 15079 N N . GLY A 1 10 ? 6.067 5.699 4.398 1.00 0.00 15 GLY A N 16
ATOM 15080 C CA . GLY A 1 10 ? 6.600 6.027 5.732 1.00 0.00 15 GLY A CA 16
ATOM 15081 C C . GLY A 1 10 ? 7.048 4.811 6.562 1.00 0.00 15 GLY A C 16
ATOM 15082 O O . GLY A 1 10 ? 7.014 3.671 6.102 1.00 0.00 15 GLY A O 16
ATOM 15086 N N . GLY A 1 11 ? 7.510 5.069 7.790 1.00 0.00 16 GLY A N 16
ATOM 15087 C CA . GLY A 1 11 ? 8.286 4.138 8.627 1.00 0.00 16 GLY A CA 16
ATOM 15088 C C . GLY A 1 11 ? 7.505 2.952 9.201 1.00 0.00 16 GLY A C 16
ATOM 15089 O O . GLY A 1 11 ? 7.312 2.872 10.412 1.00 0.00 16 GLY A O 16
ATOM 15093 N N . MET A 1 12 ? 7.070 2.020 8.349 1.00 0.00 17 MET A N 16
ATOM 15094 C CA . MET A 1 12 ? 6.361 0.793 8.745 1.00 0.00 17 MET A CA 16
ATOM 15095 C C . MET A 1 12 ? 7.208 -0.171 9.595 1.00 0.00 17 MET A C 16
ATOM 15096 O O . MET A 1 12 ? 6.623 -0.943 10.357 1.00 0.00 17 MET A O 16
ATOM 15108 N N . ARG A 1 13 ? 8.543 -0.138 9.472 1.00 0.00 18 ARG A N 16
ATOM 15109 C CA . ARG A 1 13 ? 9.482 -0.896 10.317 1.00 0.00 18 ARG A CA 16
ATOM 15110 C C . ARG A 1 13 ? 9.814 -0.164 11.626 1.00 0.00 18 ARG A C 16
ATOM 15111 O O . ARG A 1 13 ? 9.482 1.012 11.813 1.00 0.00 18 ARG A O 16
ATOM 15129 N N . CYS A 1 14 ? 10.430 -0.906 12.552 1.00 0.00 19 CYS A N 16
ATOM 15130 C CA . CYS A 1 14 ? 10.625 -0.575 13.971 1.00 0.00 19 CYS A CA 16
ATOM 15131 C C . CYS A 1 14 ? 9.264 -0.570 14.713 1.00 0.00 19 CYS A C 16
ATOM 15132 O O . CYS A 1 14 ? 9.028 0.276 15.583 1.00 0.00 19 CYS A O 16
ATOM 15139 N N . ALA A 1 15 ? 8.379 -1.486 14.285 1.00 0.00 20 ALA A N 16
ATOM 15140 C CA . ALA A 1 15 ? 6.941 -1.634 14.561 1.00 0.00 20 ALA A CA 16
ATOM 15141 C C . ALA A 1 15 ? 6.336 -2.777 13.709 1.00 0.00 20 ALA A C 16
ATOM 15142 O O . ALA A 1 15 ? 6.940 -3.222 12.732 1.00 0.00 20 ALA A O 16
ATOM 15149 N N . ALA A 1 16 ? 5.117 -3.222 14.030 1.00 0.00 21 ALA A N 16
ATOM 15150 C CA . ALA A 1 16 ? 4.402 -4.296 13.322 1.00 0.00 21 ALA A CA 16
ATOM 15151 C C . ALA A 1 16 ? 3.597 -3.823 12.089 1.00 0.00 21 ALA A C 16
ATOM 15152 O O . ALA A 1 16 ? 2.832 -4.596 11.513 1.00 0.00 21 ALA A O 16
ATOM 15159 N N . CYS A 1 17 ? 3.714 -2.556 11.676 1.00 0.00 22 CYS A N 16
ATOM 15160 C CA . CYS A 1 17 ? 2.764 -1.910 10.757 1.00 0.00 22 CYS A CA 16
ATOM 15161 C C . CYS A 1 17 ? 2.701 -2.526 9.346 1.00 0.00 22 CYS A C 16
ATOM 15162 O O . CYS A 1 17 ? 1.645 -2.469 8.712 1.00 0.00 22 CYS A O 16
ATOM 15169 N N . ALA A 1 18 ? 3.772 -3.180 8.883 1.00 0.00 23 ALA A N 16
ATOM 15170 C CA . ALA A 1 18 ? 3.767 -4.007 7.678 1.00 0.00 23 ALA A CA 16
ATOM 15171 C C . ALA A 1 18 ? 2.742 -5.154 7.748 1.00 0.00 23 ALA A C 16
ATOM 15172 O O . ALA A 1 18 ? 2.208 -5.560 6.720 1.00 0.00 23 ALA A O 16
ATOM 15179 N N . SER A 1 19 ? 2.419 -5.657 8.938 1.00 0.00 24 SER A N 16
ATOM 15180 C CA . SER A 1 19 ? 1.334 -6.624 9.143 1.00 0.00 24 SER A CA 16
ATOM 15181 C C . SER A 1 19 ? -0.032 -5.928 9.183 1.00 0.00 24 SER A C 16
ATOM 15182 O O . SER A 1 19 ? -0.979 -6.424 8.586 1.00 0.00 24 SER A O 16
ATOM 15189 N N . SER A 1 20 ? -0.145 -4.759 9.823 1.00 0.00 25 SER A N 16
ATOM 15190 C CA . SER A 1 20 ? -1.399 -3.995 9.921 1.00 0.00 25 SER A CA 16
ATOM 15191 C C . SER A 1 20 ? -1.936 -3.577 8.545 1.00 0.00 25 SER A C 16
ATOM 15192 O O . SER A 1 20 ? -3.111 -3.802 8.257 1.00 0.00 25 SER A O 16
ATOM 15199 N N . ILE A 1 21 ? -1.092 -3.037 7.654 1.00 0.00 26 ILE A N 16
ATOM 15200 C CA . ILE A 1 21 ? -1.505 -2.763 6.264 1.00 0.00 26 ILE A CA 16
ATOM 15201 C C . ILE A 1 21 ? -1.845 -4.073 5.532 1.00 0.00 26 ILE A C 16
ATOM 15202 O O . ILE A 1 21 ? -2.928 -4.190 4.960 1.00 0.00 26 ILE A O 16
ATOM 15217 N N . GLU A 1 22 ? -0.947 -5.062 5.541 1.00 0.00 27 GLU A N 16
ATOM 15218 C CA . GLU A 1 22 ? -1.067 -6.250 4.687 1.00 0.00 27 GLU A CA 16
ATOM 15219 C C . GLU A 1 22 ? -2.237 -7.167 5.083 1.00 0.00 27 GLU A C 16
ATOM 15220 O O . GLU A 1 22 ? -2.808 -7.846 4.222 1.00 0.00 27 GLU A O 16
ATOM 15230 N N . ARG A 1 23 ? -2.625 -7.171 6.364 1.00 0.00 28 ARG A N 16
ATOM 15231 C CA . ARG A 1 23 ? -3.800 -7.897 6.863 1.00 0.00 28 ARG A CA 16
ATOM 15232 C C . ARG A 1 23 ? -5.120 -7.268 6.384 1.00 0.00 28 ARG A C 16
ATOM 15233 O O . ARG A 1 23 ? -6.089 -8.000 6.156 1.00 0.00 28 ARG A O 16
ATOM 15251 N N . ALA A 1 24 ? -5.154 -5.946 6.165 1.00 0.00 29 ALA A N 16
ATOM 15252 C CA . ALA A 1 24 ? -6.327 -5.212 5.678 1.00 0.00 29 ALA A CA 16
ATOM 15253 C C . ALA A 1 24 ? -6.389 -5.037 4.156 1.00 0.00 29 ALA A C 16
ATOM 15254 O O . ALA A 1 24 ? -7.474 -4.847 3.615 1.00 0.00 29 ALA A O 16
ATOM 15261 N N . LEU A 1 25 ? -5.263 -5.083 3.440 1.00 0.00 30 LEU A N 16
ATOM 15262 C CA . LEU A 1 25 ? -5.201 -4.751 2.008 1.00 0.00 30 LEU A CA 16
ATOM 15263 C C . LEU A 1 25 ? -6.065 -5.684 1.128 1.00 0.00 30 LEU A C 16
ATOM 15264 O O . LEU A 1 25 ? -6.711 -5.237 0.180 1.00 0.00 30 LEU A O 16
ATOM 15279 N N . GLU A 1 26 ? -6.200 -6.953 1.516 1.00 0.00 31 GLU A N 16
ATOM 15280 C CA . GLU A 1 26 ? -7.127 -7.931 0.925 1.00 0.00 31 GLU A CA 16
ATOM 15281 C C . GLU A 1 26 ? -8.591 -7.754 1.373 1.00 0.00 31 GLU A C 16
ATOM 15282 O O . GLU A 1 26 ? -9.483 -8.371 0.786 1.00 0.00 31 GLU A O 16
ATOM 15292 N N . ARG A 1 27 ? -8.854 -6.908 2.375 1.00 0.00 32 ARG A N 16
ATOM 15293 C CA . ARG A 1 27 ? -10.193 -6.586 2.888 1.00 0.00 32 ARG A CA 16
ATOM 15294 C C . ARG A 1 27 ? -10.808 -5.339 2.232 1.00 0.00 32 ARG A C 16
ATOM 15295 O O . ARG A 1 27 ? -12.018 -5.146 2.301 1.00 0.00 32 ARG A O 16
ATOM 15313 N N . LEU A 1 28 ? -10.004 -4.495 1.571 1.00 0.00 33 LEU A N 16
ATOM 15314 C CA . LEU A 1 28 ? -10.468 -3.305 0.825 1.00 0.00 33 LEU A CA 16
ATOM 15315 C C . LEU A 1 28 ? -11.278 -3.619 -0.461 1.00 0.00 33 LEU A C 16
ATOM 15316 O O . LEU A 1 28 ? -11.749 -2.700 -1.132 1.00 0.00 33 LEU A O 16
ATOM 15331 N N . LYS A 1 29 ? -11.418 -4.898 -0.835 1.00 0.00 34 LYS A N 16
ATOM 15332 C CA . LYS A 1 29 ? -12.281 -5.428 -1.915 1.00 0.00 34 LYS A CA 16
ATOM 15333 C C . LYS A 1 29 ? -11.975 -4.924 -3.347 1.00 0.00 34 LYS A C 16
ATOM 15334 O O . LYS A 1 29 ? -12.747 -5.209 -4.266 1.00 0.00 34 LYS A O 16
ATOM 15349 N N . GLY A 1 30 ? -10.861 -4.208 -3.558 1.00 0.00 35 GLY A N 16
ATOM 15350 C CA . GLY A 1 30 ? -10.421 -3.682 -4.865 1.00 0.00 35 GLY A CA 16
ATOM 15351 C C . GLY A 1 30 ? -9.018 -4.102 -5.317 1.00 0.00 35 GLY A C 16
ATOM 15352 O O . GLY A 1 30 ? -8.643 -3.810 -6.453 1.00 0.00 35 GLY A O 16
ATOM 15356 N N . VAL A 1 31 ? -8.242 -4.764 -4.455 1.00 0.00 36 VAL A N 16
ATOM 15357 C CA . VAL A 1 31 ? -6.824 -5.103 -4.666 1.00 0.00 36 VAL A CA 16
ATOM 15358 C C . VAL A 1 31 ? -6.671 -6.614 -4.857 1.00 0.00 36 VAL A C 16
ATOM 15359 O O . VAL A 1 31 ? -7.043 -7.411 -3.995 1.00 0.00 36 VAL A O 16
ATOM 15372 N N . ALA A 1 32 ? -6.095 -6.996 -5.997 1.00 0.00 37 ALA A N 16
ATOM 15373 C CA . ALA A 1 32 ? -6.006 -8.371 -6.485 1.00 0.00 37 ALA A CA 16
ATOM 15374 C C . ALA A 1 32 ? -4.777 -9.144 -5.972 1.00 0.00 37 ALA A C 16
ATOM 15375 O O . ALA A 1 32 ? -4.768 -10.373 -6.026 1.00 0.00 37 ALA A O 16
ATOM 15382 N N . GLU A 1 33 ? -3.756 -8.452 -5.458 1.00 0.00 38 GLU A N 16
ATOM 15383 C CA . GLU A 1 33 ? -2.497 -9.031 -4.972 1.00 0.00 38 GLU A CA 16
ATOM 15384 C C . GLU A 1 33 ? -1.672 -7.956 -4.254 1.00 0.00 38 GLU A C 16
ATOM 15385 O O . GLU A 1 33 ? -1.809 -6.781 -4.592 1.00 0.00 38 GLU A O 16
ATOM 15395 N N . ALA A 1 34 ? -0.809 -8.338 -3.303 1.00 0.00 39 ALA A N 16
ATOM 15396 C CA . ALA A 1 34 ? 0.031 -7.401 -2.546 1.00 0.00 39 ALA A CA 16
ATOM 15397 C C . ALA A 1 34 ? 1.138 -8.062 -1.705 1.00 0.00 39 ALA A C 16
ATOM 15398 O O . ALA A 1 34 ? 1.034 -9.212 -1.265 1.00 0.00 39 ALA A O 16
ATOM 15405 N N . SER A 1 35 ? 2.182 -7.285 -1.420 1.00 0.00 40 SER A N 16
ATOM 15406 C CA . SER A 1 35 ? 3.313 -7.630 -0.552 1.00 0.00 40 SER A CA 16
ATOM 15407 C C . SER A 1 35 ? 3.857 -6.358 0.124 1.00 0.00 40 SER A C 16
ATOM 15408 O O . SER A 1 35 ? 4.327 -5.462 -0.580 1.00 0.00 40 SER A O 16
ATOM 15415 N N . VAL A 1 36 ? 3.848 -6.260 1.461 1.00 0.00 41 VAL A N 16
ATOM 15416 C CA . VAL A 1 36 ? 4.632 -5.217 2.157 1.00 0.00 41 VAL A CA 16
ATOM 15417 C C . VAL A 1 36 ? 6.075 -5.714 2.277 1.00 0.00 41 VAL A C 16
ATOM 15418 O O . VAL A 1 36 ? 6.312 -6.812 2.787 1.00 0.00 41 VAL A O 16
ATOM 15431 N N . THR A 1 37 ? 7.026 -4.920 1.775 1.00 0.00 42 THR A N 16
ATOM 15432 C CA . THR A 1 37 ? 8.441 -5.280 1.628 1.00 0.00 42 THR A CA 16
ATOM 15433 C C . THR A 1 37 ? 9.175 -4.943 2.913 1.00 0.00 42 THR A C 16
ATOM 15434 O O . THR A 1 37 ? 9.540 -3.793 3.142 1.00 0.00 42 THR A O 16
ATOM 15445 N N . VAL A 1 38 ? 9.359 -5.950 3.760 1.00 0.00 43 VAL A N 16
ATOM 15446 C CA . VAL A 1 38 ? 9.786 -5.792 5.161 1.00 0.00 43 VAL A CA 16
ATOM 15447 C C . VAL A 1 38 ? 11.268 -5.406 5.299 1.00 0.00 43 VAL A C 16
ATOM 15448 O O . VAL A 1 38 ? 11.607 -4.684 6.233 1.00 0.00 43 VAL A O 16
ATOM 15461 N N . ALA A 1 39 ? 12.145 -5.829 4.379 1.00 0.00 44 ALA A N 16
ATOM 15462 C CA . ALA A 1 39 ? 13.582 -5.533 4.435 1.00 0.00 44 ALA A CA 16
ATOM 15463 C C . ALA A 1 39 ? 13.870 -4.018 4.397 1.00 0.00 44 ALA A C 16
ATOM 15464 O O . ALA A 1 39 ? 14.364 -3.462 5.382 1.00 0.00 44 ALA A O 16
ATOM 15471 N N . THR A 1 40 ? 13.512 -3.355 3.290 1.00 0.00 45 THR A N 16
ATOM 15472 C CA . THR A 1 40 ? 13.686 -1.911 3.040 1.00 0.00 45 THR A CA 16
ATOM 15473 C C . THR A 1 40 ? 12.588 -1.053 3.668 1.00 0.00 45 THR A C 16
ATOM 15474 O O . THR A 1 40 ? 12.823 0.124 3.960 1.00 0.00 45 THR A O 16
ATOM 15485 N N . GLY A 1 41 ? 11.401 -1.628 3.886 1.00 0.00 46 GLY A N 16
ATOM 15486 C CA . GLY A 1 41 ? 10.188 -0.932 4.323 1.00 0.00 46 GLY A CA 16
ATOM 15487 C C . GLY A 1 41 ? 9.582 -0.146 3.158 1.00 0.00 46 GLY A C 16
ATOM 15488 O O . GLY A 1 41 ? 9.561 1.089 3.171 1.00 0.00 46 GLY A O 16
ATOM 15492 N N . ARG A 1 42 ? 9.110 -0.893 2.152 1.00 0.00 47 ARG A N 16
ATOM 15493 C CA . ARG A 1 42 ? 8.429 -0.428 0.930 1.00 0.00 47 ARG A CA 16
ATOM 15494 C C . ARG A 1 42 ? 7.150 -1.252 0.704 1.00 0.00 47 ARG A C 16
ATOM 15495 O O . ARG A 1 42 ? 6.788 -2.072 1.549 1.00 0.00 47 ARG A O 16
ATOM 15513 N N . LEU A 1 43 ? 6.443 -1.058 -0.413 1.00 0.00 48 LEU A N 16
ATOM 15514 C CA . LEU A 1 43 ? 5.163 -1.728 -0.679 1.00 0.00 48 LEU A CA 16
ATOM 15515 C C . LEU A 1 43 ? 5.015 -2.076 -2.163 1.00 0.00 48 LEU A C 16
ATOM 15516 O O . LEU A 1 43 ? 5.399 -1.272 -3.011 1.00 0.00 48 LEU A O 16
ATOM 15531 N N . THR A 1 44 ? 4.405 -3.227 -2.458 1.00 0.00 49 THR A N 16
ATOM 15532 C CA . THR A 1 44 ? 4.051 -3.700 -3.807 1.00 0.00 49 THR A CA 16
ATOM 15533 C C . THR A 1 44 ? 2.594 -4.142 -3.803 1.00 0.00 49 THR A C 16
ATOM 15534 O O . THR A 1 44 ? 2.156 -4.808 -2.866 1.00 0.00 49 THR A O 16
ATOM 15545 N N . VAL A 1 45 ? 1.841 -3.755 -4.832 1.00 0.00 50 VAL A N 16
ATOM 15546 C CA . VAL A 1 45 ? 0.376 -3.899 -4.891 1.00 0.00 50 VAL A CA 16
ATOM 15547 C C . VAL A 1 45 ? -0.124 -4.053 -6.335 1.00 0.00 50 VAL A C 16
ATOM 15548 O O . VAL A 1 45 ? 0.394 -3.394 -7.235 1.00 0.00 50 VAL A O 16
ATOM 15561 N N . THR A 1 46 ? -1.132 -4.909 -6.552 1.00 0.00 51 THR A N 16
ATOM 15562 C CA . THR A 1 46 ? -1.773 -5.167 -7.853 1.00 0.00 51 THR A CA 16
ATOM 15563 C C . THR A 1 46 ? -3.252 -4.799 -7.781 1.00 0.00 51 THR A C 16
ATOM 15564 O O . THR A 1 46 ? -4.004 -5.407 -7.024 1.00 0.00 51 THR A O 16
ATOM 15575 N N . TYR A 1 47 ? -3.689 -3.843 -8.603 1.00 0.00 52 TYR A N 16
ATOM 15576 C CA . TYR A 1 47 ? -5.078 -3.344 -8.634 1.00 0.00 52 TYR A CA 16
ATOM 15577 C C . TYR A 1 47 ? -5.508 -2.843 -10.024 1.00 0.00 52 TYR A C 16
ATOM 15578 O O . TYR A 1 47 ? -4.677 -2.719 -10.923 1.00 0.00 52 TYR A O 16
ATOM 15595 N N . ASP A 1 48 ? -6.802 -2.543 -10.195 1.00 0.00 53 ASP A N 16
ATOM 15596 C CA . ASP A 1 48 ? -7.430 -2.087 -11.435 1.00 0.00 53 ASP A CA 16
ATOM 15597 C C . ASP A 1 48 ? -7.715 -0.565 -11.374 1.00 0.00 53 ASP A C 16
ATOM 15598 O O . ASP A 1 48 ? -8.591 -0.160 -10.596 1.00 0.00 53 ASP A O 16
ATOM 15606 N N . PRO A 1 49 ? -7.007 0.279 -12.164 1.00 0.00 54 PRO A N 16
ATOM 15607 C CA . PRO A 1 49 ? -7.107 1.748 -12.136 1.00 0.00 54 PRO A CA 16
ATOM 15608 C C . PRO A 1 49 ? -8.454 2.359 -12.562 1.00 0.00 54 PRO A C 16
ATOM 15609 O O . PRO A 1 49 ? -8.546 3.578 -12.722 1.00 0.00 54 PRO A O 16
ATOM 15617 N N . LYS A 1 50 ? -9.491 1.544 -12.771 1.00 0.00 55 LYS A N 16
ATOM 15618 C CA . LYS A 1 50 ? -10.848 2.025 -13.075 1.00 0.00 55 LYS A CA 16
ATOM 15619 C C . LYS A 1 50 ? -11.824 1.603 -11.974 1.00 0.00 55 LYS A C 16
ATOM 15620 O O . LYS A 1 50 ? -12.566 2.443 -11.460 1.00 0.00 55 LYS A O 16
ATOM 15635 N N . GLN A 1 51 ? -11.766 0.336 -11.545 1.00 0.00 56 GLN A N 16
ATOM 15636 C CA . GLN A 1 51 ? -12.564 -0.143 -10.413 1.00 0.00 56 GLN A CA 16
ATOM 15637 C C . GLN A 1 51 ? -12.178 0.553 -9.097 1.00 0.00 56 GLN A C 16
ATOM 15638 O O . GLN A 1 51 ? -13.067 0.790 -8.279 1.00 0.00 56 GLN A O 16
ATOM 15650 N N . VAL A 1 52 ? -10.901 0.921 -8.917 1.00 0.00 57 VAL A N 16
ATOM 15651 C CA . VAL A 1 52 ? -10.394 1.746 -7.798 1.00 0.00 57 VAL A CA 16
ATOM 15652 C C . VAL A 1 52 ? -9.208 2.606 -8.274 1.00 0.00 57 VAL A C 16
ATOM 15653 O O . VAL A 1 52 ? -8.885 2.617 -9.461 1.00 0.00 57 VAL A O 16
ATOM 15666 N N . SER A 1 53 ? -8.514 3.295 -7.366 1.00 0.00 58 SER A N 16
ATOM 15667 C CA . SER A 1 53 ? -7.249 3.978 -7.657 1.00 0.00 58 SER A CA 16
ATOM 15668 C C . SER A 1 53 ? -6.324 3.982 -6.426 1.00 0.00 58 SER A C 16
ATOM 15669 O O . SER A 1 53 ? -6.640 3.372 -5.400 1.00 0.00 58 SER A O 16
ATOM 15676 N N . GLU A 1 54 ? -5.216 4.729 -6.497 1.00 0.00 59 GLU A N 16
ATOM 15677 C CA . GLU A 1 54 ? -4.322 5.016 -5.364 1.00 0.00 59 GLU A CA 16
ATOM 15678 C C . GLU A 1 54 ? -5.045 5.433 -4.067 1.00 0.00 59 GLU A C 16
ATOM 15679 O O . GLU A 1 54 ? -4.548 5.169 -2.973 1.00 0.00 59 GLU A O 16
ATOM 15689 N N . ILE A 1 55 ? -6.233 6.039 -4.175 1.00 0.00 60 ILE A N 16
ATOM 15690 C CA . ILE A 1 55 ? -7.107 6.415 -3.052 1.00 0.00 60 ILE A CA 16
ATOM 15691 C C . ILE A 1 55 ? -7.320 5.256 -2.066 1.00 0.00 60 ILE A C 16
ATOM 15692 O O . ILE A 1 55 ? -7.181 5.466 -0.858 1.00 0.00 60 ILE A O 16
ATOM 15707 N N . THR A 1 56 ? -7.608 4.046 -2.572 1.00 0.00 61 THR A N 16
ATOM 15708 C CA . THR A 1 56 ? -7.906 2.855 -1.754 1.00 0.00 61 THR A CA 16
ATOM 15709 C C . THR A 1 56 ? -6.803 2.590 -0.734 1.00 0.00 61 THR A C 16
ATOM 15710 O O . THR A 1 56 ? -7.095 2.398 0.446 1.00 0.00 61 THR A O 16
ATOM 15721 N N . ILE A 1 57 ? -5.544 2.610 -1.179 1.00 0.00 62 ILE A N 16
ATOM 15722 C CA . ILE A 1 57 ? -4.373 2.337 -0.329 1.00 0.00 62 ILE A CA 16
ATOM 15723 C C . ILE A 1 57 ? -3.862 3.592 0.399 1.00 0.00 62 ILE A C 16
ATOM 15724 O O . ILE A 1 57 ? -3.370 3.468 1.522 1.00 0.00 62 ILE A O 16
ATOM 15739 N N . GLN A 1 58 ? -4.060 4.791 -0.170 1.00 0.00 63 GLN A N 16
ATOM 15740 C CA . GLN A 1 58 ? -3.751 6.075 0.469 1.00 0.00 63 GLN A CA 16
ATOM 15741 C C . GLN A 1 58 ? -4.428 6.194 1.836 1.00 0.00 63 GLN A C 16
ATOM 15742 O O . GLN A 1 58 ? -3.748 6.503 2.815 1.00 0.00 63 GLN A O 16
ATOM 15754 N N . GLU A 1 59 ? -5.736 5.909 1.911 1.00 0.00 64 GLU A N 16
ATOM 15755 C CA . GLU A 1 59 ? -6.485 5.911 3.170 1.00 0.00 64 GLU A CA 16
ATOM 15756 C C . GLU A 1 59 ? -5.886 4.967 4.207 1.00 0.00 64 GLU A C 16
ATOM 15757 O O . GLU A 1 59 ? -5.712 5.364 5.356 1.00 0.00 64 GLU A O 16
ATOM 15767 N N . ARG A 1 60 ? -5.580 3.725 3.815 1.00 0.00 65 ARG A N 16
ATOM 15768 C CA . ARG A 1 60 ? -5.112 2.685 4.730 1.00 0.00 65 ARG A CA 16
ATOM 15769 C C . ARG A 1 60 ? -3.703 2.975 5.249 1.00 0.00 65 ARG A C 16
ATOM 15770 O O . ARG A 1 60 ? -3.437 2.764 6.430 1.00 0.00 65 ARG A O 16
ATOM 15788 N N . ILE A 1 61 ? -2.808 3.503 4.411 1.00 0.00 66 ILE A N 16
ATOM 15789 C CA . ILE A 1 61 ? -1.467 3.921 4.853 1.00 0.00 66 ILE A CA 16
ATOM 15790 C C . ILE A 1 61 ? -1.558 5.167 5.752 1.00 0.00 66 ILE A C 16
ATOM 15791 O O . ILE A 1 61 ? -0.899 5.207 6.793 1.00 0.00 66 ILE A O 16
ATOM 15806 N N . ALA A 1 62 ? -2.429 6.129 5.420 1.00 0.00 67 ALA A N 16
ATOM 15807 C CA . ALA A 1 62 ? -2.686 7.299 6.260 1.00 0.00 67 ALA A CA 16
ATOM 15808 C C . ALA A 1 62 ? -3.288 6.917 7.627 1.00 0.00 67 ALA A C 16
ATOM 15809 O O . ALA A 1 62 ? -2.980 7.544 8.641 1.00 0.00 67 ALA A O 16
ATOM 15816 N N . ALA A 1 63 ? -4.157 5.900 7.664 1.00 0.00 68 ALA A N 16
ATOM 15817 C CA . ALA A 1 63 ? -4.913 5.480 8.846 1.00 0.00 68 ALA A CA 16
ATOM 15818 C C . ALA A 1 63 ? -4.050 4.799 9.925 1.00 0.00 68 ALA A C 16
ATOM 15819 O O . ALA A 1 63 ? -4.313 5.000 11.113 1.00 0.00 68 ALA A O 16
ATOM 15826 N N . LEU A 1 64 ? -2.990 4.068 9.546 1.00 0.00 69 LEU A N 16
ATOM 15827 C CA . LEU A 1 64 ? -1.933 3.620 10.484 1.00 0.00 69 LEU A CA 16
ATOM 15828 C C . LEU A 1 64 ? -0.966 4.755 10.902 1.00 0.00 69 LEU A C 16
ATOM 15829 O O . LEU A 1 64 ? -0.127 4.552 11.790 1.00 0.00 69 LEU A O 16
ATOM 15844 N N . GLY A 1 65 ? -1.108 5.946 10.305 1.00 0.00 70 GLY A N 16
ATOM 15845 C CA . GLY A 1 65 ? -0.461 7.201 10.706 1.00 0.00 70 GLY A CA 16
ATOM 15846 C C . GLY A 1 65 ? 0.518 7.790 9.689 1.00 0.00 70 GLY A C 16
ATOM 15847 O O . GLY A 1 65 ? 1.032 8.882 9.922 1.00 0.00 70 GLY A O 16
ATOM 15851 N N . TYR A 1 66 ? 0.798 7.096 8.586 1.00 0.00 71 TYR A N 16
ATOM 15852 C CA . TYR A 1 66 ? 1.877 7.434 7.648 1.00 0.00 71 TYR A CA 16
ATOM 15853 C C . TYR A 1 66 ? 1.402 8.298 6.458 1.00 0.00 71 TYR A C 16
ATOM 15854 O O . TYR A 1 66 ? 0.349 8.940 6.517 1.00 0.00 71 TYR A O 16
ATOM 15871 N N . THR A 1 67 ? 2.184 8.291 5.369 1.00 0.00 72 THR A N 16
ATOM 15872 C CA . THR A 1 67 ? 1.862 8.780 4.020 1.00 0.00 72 THR A CA 16
ATOM 15873 C C . THR A 1 67 ? 2.649 7.953 2.991 1.00 0.00 72 THR A C 16
ATOM 15874 O O . THR A 1 67 ? 3.678 7.363 3.344 1.00 0.00 72 THR A O 16
ATOM 15885 N N . LEU A 1 68 ? 2.206 7.930 1.727 1.00 0.00 73 LEU A N 16
ATOM 15886 C CA . LEU A 1 68 ? 2.829 7.168 0.623 1.00 0.00 73 LEU A CA 16
ATOM 15887 C C . LEU A 1 68 ? 3.487 8.035 -0.472 1.00 0.00 73 LEU A C 16
ATOM 15888 O O . LEU A 1 68 ? 3.249 9.244 -0.569 1.00 0.00 73 LEU A O 16
ATOM 15903 N N . ALA A 1 69 ? 4.267 7.388 -1.344 1.00 0.00 74 ALA A N 16
ATOM 15904 C CA . ALA A 1 69 ? 4.909 7.947 -2.539 1.00 0.00 74 ALA A CA 16
ATOM 15905 C C . ALA A 1 69 ? 4.980 6.896 -3.672 1.00 0.00 74 ALA A C 16
ATOM 15906 O O . ALA A 1 69 ? 5.969 6.171 -3.835 1.00 0.00 74 ALA A O 16
ATOM 15913 N N . GLU A 1 70 ? 3.908 6.824 -4.467 1.00 0.00 75 GLU A N 16
ATOM 15914 C CA . GLU A 1 70 ? 3.812 6.023 -5.692 1.00 0.00 75 GLU A CA 16
ATOM 15915 C C . GLU A 1 70 ? 4.121 6.947 -6.888 1.00 0.00 75 GLU A C 16
ATOM 15916 O O . GLU A 1 70 ? 3.395 7.928 -7.093 1.00 0.00 75 GLU A O 16
ATOM 15926 N N . PRO A 1 71 ? 5.208 6.701 -7.645 1.00 0.00 76 PRO A N 16
ATOM 15927 C CA . PRO A 1 71 ? 5.929 7.757 -8.360 1.00 0.00 76 PRO A CA 16
ATOM 15928 C C . PRO A 1 71 ? 5.169 8.381 -9.534 1.00 0.00 76 PRO A C 16
ATOM 15929 O O . PRO A 1 71 ? 5.055 9.631 -9.542 1.00 0.00 76 PRO A O 16
ATOM 15937 N N . PRO A 1 1 ? -8.146 -3.828 -16.328 1.00 0.00 6 PRO A N 17
ATOM 15938 C CA . PRO A 1 1 ? -8.010 -5.024 -15.489 1.00 0.00 6 PRO A CA 17
ATOM 15939 C C . PRO A 1 1 ? -6.885 -4.883 -14.456 1.00 0.00 6 PRO A C 17
ATOM 15940 O O . PRO A 1 1 ? -6.193 -3.865 -14.425 1.00 0.00 6 PRO A O 17
ATOM 15949 N N . LEU A 1 2 ? -6.711 -5.889 -13.595 1.00 0.00 7 LEU A N 17
ATOM 15950 C CA . LEU A 1 2 ? -5.707 -5.878 -12.526 1.00 0.00 7 LEU A CA 17
ATOM 15951 C C . LEU A 1 2 ? -4.247 -5.824 -13.029 1.00 0.00 7 LEU A C 17
ATOM 15952 O O . LEU A 1 2 ? -3.859 -6.567 -13.937 1.00 0.00 7 LEU A O 17
ATOM 15967 N N . LYS A 1 3 ? -3.426 -4.986 -12.388 1.00 0.00 8 LYS A N 17
ATOM 15968 C CA . LYS A 1 3 ? -1.994 -4.779 -12.685 1.00 0.00 8 LYS A CA 17
ATOM 15969 C C . LYS A 1 3 ? -1.185 -4.351 -11.438 1.00 0.00 8 LYS A C 17
ATOM 15970 O O . LYS A 1 3 ? -1.715 -3.632 -10.583 1.00 0.00 8 LYS A O 17
ATOM 15985 N N . THR A 1 4 ? 0.079 -4.795 -11.325 1.00 0.00 9 THR A N 17
ATOM 15986 C CA . THR A 1 4 ? 0.955 -4.602 -10.140 1.00 0.00 9 THR A CA 17
ATOM 15987 C C . THR A 1 4 ? 1.695 -3.262 -10.141 1.00 0.00 9 THR A C 17
ATOM 15988 O O . THR A 1 4 ? 1.928 -2.685 -11.205 1.00 0.00 9 THR A O 17
ATOM 15999 N N . GLN A 1 5 ? 2.093 -2.779 -8.959 1.00 0.00 10 GLN A N 17
ATOM 16000 C CA . GLN A 1 5 ? 2.761 -1.496 -8.729 1.00 0.00 10 GLN A CA 17
ATOM 16001 C C . GLN A 1 5 ? 3.501 -1.513 -7.375 1.00 0.00 10 GLN A C 17
ATOM 16002 O O . GLN A 1 5 ? 2.971 -2.050 -6.398 1.00 0.00 10 GLN A O 17
ATOM 16014 N N . GLN A 1 6 ? 4.694 -0.898 -7.311 1.00 0.00 11 GLN A N 17
ATOM 16015 C CA . GLN A 1 6 ? 5.456 -0.654 -6.074 1.00 0.00 11 GLN A CA 17
ATOM 16016 C C . GLN A 1 6 ? 5.266 0.779 -5.542 1.00 0.00 11 GLN A C 17
ATOM 16017 O O . GLN A 1 6 ? 5.019 1.709 -6.314 1.00 0.00 11 GLN A O 17
ATOM 16029 N N . MET A 1 7 ? 5.481 0.978 -4.234 1.00 0.00 12 MET A N 17
ATOM 16030 C CA . MET A 1 7 ? 5.493 2.288 -3.561 1.00 0.00 12 MET A CA 17
ATOM 16031 C C . MET A 1 7 ? 6.212 2.270 -2.204 1.00 0.00 12 MET A C 17
ATOM 16032 O O . MET A 1 7 ? 6.369 1.225 -1.570 1.00 0.00 12 MET A O 17
ATOM 16044 N N . GLN A 1 8 ? 6.648 3.449 -1.763 1.00 0.00 13 GLN A N 17
ATOM 16045 C CA . GLN A 1 8 ? 7.317 3.684 -0.486 1.00 0.00 13 GLN A CA 17
ATOM 16046 C C . GLN A 1 8 ? 6.286 4.067 0.592 1.00 0.00 13 GLN A C 17
ATOM 16047 O O . GLN A 1 8 ? 5.165 4.462 0.273 1.00 0.00 13 GLN A O 17
ATOM 16059 N N . VAL A 1 9 ? 6.644 3.957 1.875 1.00 0.00 14 VAL A N 17
ATOM 16060 C CA . VAL A 1 9 ? 5.679 3.968 2.986 1.00 0.00 14 VAL A CA 17
ATOM 16061 C C . VAL A 1 9 ? 6.374 4.244 4.324 1.00 0.00 14 VAL A C 17
ATOM 16062 O O . VAL A 1 9 ? 7.223 3.473 4.768 1.00 0.00 14 VAL A O 17
ATOM 16075 N N . GLY A 1 10 ? 5.975 5.338 4.986 1.00 0.00 15 GLY A N 17
ATOM 16076 C CA . GLY A 1 10 ? 6.648 5.849 6.189 1.00 0.00 15 GLY A CA 17
ATOM 16077 C C . GLY A 1 10 ? 6.429 5.041 7.470 1.00 0.00 15 GLY A C 17
ATOM 16078 O O . GLY A 1 10 ? 7.131 5.278 8.450 1.00 0.00 15 GLY A O 17
ATOM 16082 N N . GLY A 1 11 ? 5.483 4.094 7.479 1.00 0.00 16 GLY A N 17
ATOM 16083 C CA . GLY A 1 11 ? 5.169 3.266 8.654 1.00 0.00 16 GLY A CA 17
ATOM 16084 C C . GLY A 1 11 ? 6.085 2.054 8.822 1.00 0.00 16 GLY A C 17
ATOM 16085 O O . GLY A 1 11 ? 6.300 1.597 9.948 1.00 0.00 16 GLY A O 17
ATOM 16089 N N . MET A 1 12 ? 6.650 1.538 7.725 1.00 0.00 17 MET A N 17
ATOM 16090 C CA . MET A 1 12 ? 7.577 0.401 7.774 1.00 0.00 17 MET A CA 17
ATOM 16091 C C . MET A 1 12 ? 8.836 0.782 8.568 1.00 0.00 17 MET A C 17
ATOM 16092 O O . MET A 1 12 ? 9.314 1.914 8.486 1.00 0.00 17 MET A O 17
ATOM 16104 N N . ARG A 1 13 ? 9.304 -0.142 9.419 1.00 0.00 18 ARG A N 17
ATOM 16105 C CA . ARG A 1 13 ? 10.428 0.018 10.364 1.00 0.00 18 ARG A CA 17
ATOM 16106 C C . ARG A 1 13 ? 10.177 0.994 11.533 1.00 0.00 18 ARG A C 17
ATOM 16107 O O . ARG A 1 13 ? 11.038 1.150 12.408 1.00 0.00 18 ARG A O 17
ATOM 16125 N N . CYS A 1 14 ? 8.987 1.598 11.599 1.00 0.00 19 CYS A N 17
ATOM 16126 C CA . CYS A 1 14 ? 8.563 2.550 12.635 1.00 0.00 19 CYS A CA 17
ATOM 16127 C C . CYS A 1 14 ? 7.399 2.028 13.502 1.00 0.00 19 CYS A C 17
ATOM 16128 O O . CYS A 1 14 ? 7.260 2.411 14.666 1.00 0.00 19 CYS A O 17
ATOM 16135 N N . ALA A 1 15 ? 6.599 1.107 12.966 1.00 0.00 20 ALA A N 17
ATOM 16136 C CA . ALA A 1 15 ? 5.495 0.416 13.635 1.00 0.00 20 ALA A CA 17
ATOM 16137 C C . ALA A 1 15 ? 5.319 -0.992 13.032 1.00 0.00 20 ALA A C 17
ATOM 16138 O O . ALA A 1 15 ? 6.031 -1.349 12.091 1.00 0.00 20 ALA A O 17
ATOM 16145 N N . ALA A 1 16 ? 4.330 -1.770 13.487 1.00 0.00 21 ALA A N 17
ATOM 16146 C CA . ALA A 1 16 ? 3.962 -3.088 12.937 1.00 0.00 21 ALA A CA 17
ATOM 16147 C C . ALA A 1 16 ? 3.321 -3.035 11.525 1.00 0.00 21 ALA A C 17
ATOM 16148 O O . ALA A 1 16 ? 2.659 -3.975 11.086 1.00 0.00 21 ALA A O 17
ATOM 16155 N N . CYS A 1 17 ? 3.495 -1.926 10.802 1.00 0.00 22 CYS A N 17
ATOM 16156 C CA . CYS A 1 17 ? 2.851 -1.616 9.531 1.00 0.00 22 CYS A CA 17
ATOM 16157 C C . CYS A 1 17 ? 2.991 -2.684 8.441 1.00 0.00 22 CYS A C 17
ATOM 16158 O O . CYS A 1 17 ? 2.040 -2.850 7.685 1.00 0.00 22 CYS A O 17
ATOM 16165 N N . ALA A 1 18 ? 4.075 -3.457 8.387 1.00 0.00 23 ALA A N 17
ATOM 16166 C CA . ALA A 1 18 ? 4.184 -4.664 7.563 1.00 0.00 23 ALA A CA 17
ATOM 16167 C C . ALA A 1 18 ? 2.942 -5.571 7.660 1.00 0.00 23 ALA A C 17
ATOM 16168 O O . ALA A 1 18 ? 2.447 -6.046 6.641 1.00 0.00 23 ALA A O 17
ATOM 16175 N N . SER A 1 19 ? 2.374 -5.752 8.851 1.00 0.00 24 SER A N 17
ATOM 16176 C CA . SER A 1 19 ? 1.132 -6.512 9.035 1.00 0.00 24 SER A CA 17
ATOM 16177 C C . SER A 1 19 ? -0.111 -5.610 9.033 1.00 0.00 24 SER A C 17
ATOM 16178 O O . SER A 1 19 ? -1.118 -5.986 8.444 1.00 0.00 24 SER A O 17
ATOM 16185 N N . SER A 1 20 ? -0.062 -4.404 9.604 1.00 0.00 25 SER A N 17
ATOM 16186 C CA . SER A 1 20 ? -1.219 -3.488 9.655 1.00 0.00 25 SER A CA 17
ATOM 16187 C C . SER A 1 20 ? -1.662 -2.996 8.262 1.00 0.00 25 SER A C 17
ATOM 16188 O O . SER A 1 20 ? -2.845 -2.722 8.031 1.00 0.00 25 SER A O 17
ATOM 16195 N N . ILE A 1 21 ? -0.734 -2.915 7.303 1.00 0.00 26 ILE A N 17
ATOM 16196 C CA . ILE A 1 21 ? -1.044 -2.791 5.876 1.00 0.00 26 ILE A CA 17
ATOM 16197 C C . ILE A 1 21 ? -1.601 -4.124 5.374 1.00 0.00 26 ILE A C 17
ATOM 16198 O O . ILE A 1 21 ? -2.745 -4.179 4.922 1.00 0.00 26 ILE A O 17
ATOM 16213 N N . GLU A 1 22 ? -0.807 -5.194 5.428 1.00 0.00 27 GLU A N 17
ATOM 16214 C CA . GLU A 1 22 ? -1.031 -6.345 4.552 1.00 0.00 27 GLU A CA 17
ATOM 16215 C C . GLU A 1 22 ? -2.184 -7.251 5.020 1.00 0.00 27 GLU A C 17
ATOM 16216 O O . GLU A 1 22 ? -2.760 -7.966 4.197 1.00 0.00 27 GLU A O 17
ATOM 16226 N N . ARG A 1 23 ? -2.553 -7.207 6.310 1.00 0.00 28 ARG A N 17
ATOM 16227 C CA . ARG A 1 23 ? -3.715 -7.934 6.851 1.00 0.00 28 ARG A CA 17
ATOM 16228 C C . ARG A 1 23 ? -5.059 -7.250 6.518 1.00 0.00 28 ARG A C 17
ATOM 16229 O O . ARG A 1 23 ? -6.121 -7.839 6.718 1.00 0.00 28 ARG A O 17
ATOM 16247 N N . ALA A 1 24 ? -5.043 -6.039 5.946 1.00 0.00 29 ALA A N 17
ATOM 16248 C CA . ALA A 1 24 ? -6.214 -5.408 5.323 1.00 0.00 29 ALA A CA 17
ATOM 16249 C C . ALA A 1 24 ? -6.098 -5.311 3.797 1.00 0.00 29 ALA A C 17
ATOM 16250 O O . ALA A 1 24 ? -7.106 -5.439 3.105 1.00 0.00 29 ALA A O 17
ATOM 16257 N N . LEU A 1 25 ? -4.893 -5.087 3.258 1.00 0.00 30 LEU A N 17
ATOM 16258 C CA . LEU A 1 25 ? -4.688 -4.733 1.851 1.00 0.00 30 LEU A CA 17
ATOM 16259 C C . LEU A 1 25 ? -5.235 -5.779 0.872 1.00 0.00 30 LEU A C 17
ATOM 16260 O O . LEU A 1 25 ? -5.846 -5.393 -0.117 1.00 0.00 30 LEU A O 17
ATOM 16275 N N . GLU A 1 26 ? -5.118 -7.080 1.166 1.00 0.00 31 GLU A N 17
ATOM 16276 C CA . GLU A 1 26 ? -5.664 -8.132 0.298 1.00 0.00 31 GLU A CA 17
ATOM 16277 C C . GLU A 1 26 ? -7.204 -8.220 0.324 1.00 0.00 31 GLU A C 17
ATOM 16278 O O . GLU A 1 26 ? -7.802 -8.936 -0.487 1.00 0.00 31 GLU A O 17
ATOM 16288 N N . ARG A 1 27 ? -7.844 -7.512 1.264 1.00 0.00 32 ARG A N 17
ATOM 16289 C CA . ARG A 1 27 ? -9.288 -7.532 1.504 1.00 0.00 32 ARG A CA 17
ATOM 16290 C C . ARG A 1 27 ? -10.007 -6.289 0.950 1.00 0.00 32 ARG A C 17
ATOM 16291 O O . ARG A 1 27 ? -11.220 -6.347 0.724 1.00 0.00 32 ARG A O 17
ATOM 16309 N N . LEU A 1 28 ? -9.292 -5.167 0.759 1.00 0.00 33 LEU A N 17
ATOM 16310 C CA . LEU A 1 28 ? -9.844 -3.907 0.234 1.00 0.00 33 LEU A CA 17
ATOM 16311 C C . LEU A 1 28 ? -10.557 -4.111 -1.115 1.00 0.00 33 LEU A C 17
ATOM 16312 O O . LEU A 1 28 ? -9.990 -4.660 -2.064 1.00 0.00 33 LEU A O 17
ATOM 16327 N N . LYS A 1 29 ? -11.796 -3.620 -1.211 1.00 0.00 34 LYS A N 17
ATOM 16328 C CA . LYS A 1 29 ? -12.658 -3.766 -2.392 1.00 0.00 34 LYS A CA 17
ATOM 16329 C C . LYS A 1 29 ? -11.968 -3.233 -3.664 1.00 0.00 34 LYS A C 17
ATOM 16330 O O . LYS A 1 29 ? -11.781 -2.017 -3.802 1.00 0.00 34 LYS A O 17
ATOM 16345 N N . GLY A 1 30 ? -11.574 -4.144 -4.566 1.00 0.00 35 GLY A N 17
ATOM 16346 C CA . GLY A 1 30 ? -10.856 -3.853 -5.817 1.00 0.00 35 GLY A CA 17
ATOM 16347 C C . GLY A 1 30 ? -9.365 -4.221 -5.833 1.00 0.00 35 GLY A C 17
ATOM 16348 O O . GLY A 1 30 ? -8.753 -4.114 -6.895 1.00 0.00 35 GLY A O 17
ATOM 16352 N N . VAL A 1 31 ? -8.779 -4.663 -4.710 1.00 0.00 36 VAL A N 17
ATOM 16353 C CA . VAL A 1 31 ? -7.383 -5.151 -4.639 1.00 0.00 36 VAL A CA 17
ATOM 16354 C C . VAL A 1 31 ? -7.356 -6.681 -4.762 1.00 0.00 36 VAL A C 17
ATOM 16355 O O . VAL A 1 31 ? -8.167 -7.368 -4.139 1.00 0.00 36 VAL A O 17
ATOM 16368 N N . ALA A 1 32 ? -6.431 -7.208 -5.575 1.00 0.00 37 ALA A N 17
ATOM 16369 C CA . ALA A 1 32 ? -6.406 -8.615 -5.997 1.00 0.00 37 ALA A CA 17
ATOM 16370 C C . ALA A 1 32 ? -5.175 -9.427 -5.542 1.00 0.00 37 ALA A C 17
ATOM 16371 O O . ALA A 1 32 ? -5.269 -10.651 -5.444 1.00 0.00 37 ALA A O 17
ATOM 16378 N N . GLU A 1 33 ? -4.036 -8.785 -5.263 1.00 0.00 38 GLU A N 17
ATOM 16379 C CA . GLU A 1 33 ? -2.794 -9.430 -4.802 1.00 0.00 38 GLU A CA 17
ATOM 16380 C C . GLU A 1 33 ? -1.891 -8.366 -4.165 1.00 0.00 38 GLU A C 17
ATOM 16381 O O . GLU A 1 33 ? -1.788 -7.265 -4.704 1.00 0.00 38 GLU A O 17
ATOM 16391 N N . ALA A 1 34 ? -1.219 -8.648 -3.047 1.00 0.00 39 ALA A N 17
ATOM 16392 C CA . ALA A 1 34 ? -0.446 -7.634 -2.317 1.00 0.00 39 ALA A CA 17
ATOM 16393 C C . ALA A 1 34 ? 0.675 -8.226 -1.454 1.00 0.00 39 ALA A C 17
ATOM 16394 O O . ALA A 1 34 ? 0.500 -9.268 -0.825 1.00 0.00 39 ALA A O 17
ATOM 16401 N N . SER A 1 35 ? 1.807 -7.529 -1.372 1.00 0.00 40 SER A N 17
ATOM 16402 C CA . SER A 1 35 ? 2.999 -8.012 -0.666 1.00 0.00 40 SER A CA 17
ATOM 16403 C C . SER A 1 35 ? 3.821 -6.849 -0.087 1.00 0.00 40 SER A C 17
ATOM 16404 O O . SER A 1 35 ? 4.236 -5.954 -0.827 1.00 0.00 40 SER A O 17
ATOM 16411 N N . VAL A 1 36 ? 4.114 -6.864 1.215 1.00 0.00 41 VAL A N 17
ATOM 16412 C CA . VAL A 1 36 ? 5.113 -5.960 1.829 1.00 0.00 41 VAL A CA 17
ATOM 16413 C C . VAL A 1 36 ? 6.539 -6.519 1.687 1.00 0.00 41 VAL A C 17
ATOM 16414 O O . VAL A 1 36 ? 6.725 -7.728 1.515 1.00 0.00 41 VAL A O 17
ATOM 16427 N N . THR A 1 37 ? 7.541 -5.633 1.781 1.00 0.00 42 THR A N 17
ATOM 16428 C CA . THR A 1 37 ? 8.970 -5.984 1.821 1.00 0.00 42 THR A CA 17
ATOM 16429 C C . THR A 1 37 ? 9.629 -5.213 2.960 1.00 0.00 42 THR A C 17
ATOM 16430 O O . THR A 1 37 ? 9.865 -4.012 2.835 1.00 0.00 42 THR A O 17
ATOM 16441 N N . VAL A 1 38 ? 9.946 -5.898 4.058 1.00 0.00 43 VAL A N 17
ATOM 16442 C CA . VAL A 1 38 ? 10.636 -5.303 5.226 1.00 0.00 43 VAL A CA 17
ATOM 16443 C C . VAL A 1 38 ? 12.151 -5.129 4.977 1.00 0.00 43 VAL A C 17
ATOM 16444 O O . VAL A 1 38 ? 12.766 -4.224 5.544 1.00 0.00 43 VAL A O 17
ATOM 16457 N N . ALA A 1 39 ? 12.757 -5.940 4.097 1.00 0.00 44 ALA A N 17
ATOM 16458 C CA . ALA A 1 39 ? 14.197 -5.907 3.794 1.00 0.00 44 ALA A CA 17
ATOM 16459 C C . ALA A 1 39 ? 14.685 -4.584 3.168 1.00 0.00 44 ALA A C 17
ATOM 16460 O O . ALA A 1 39 ? 15.840 -4.191 3.368 1.00 0.00 44 ALA A O 17
ATOM 16467 N N . THR A 1 40 ? 13.814 -3.883 2.428 1.00 0.00 45 THR A N 17
ATOM 16468 C CA . THR A 1 40 ? 14.061 -2.548 1.841 1.00 0.00 45 THR A CA 17
ATOM 16469 C C . THR A 1 40 ? 13.063 -1.492 2.323 1.00 0.00 45 THR A C 17
ATOM 16470 O O . THR A 1 40 ? 13.323 -0.300 2.131 1.00 0.00 45 THR A O 17
ATOM 16481 N N . GLY A 1 41 ? 11.961 -1.895 2.968 1.00 0.00 46 GLY A N 17
ATOM 16482 C CA . GLY A 1 41 ? 10.954 -1.025 3.586 1.00 0.00 46 GLY A CA 17
ATOM 16483 C C . GLY A 1 41 ? 10.058 -0.367 2.544 1.00 0.00 46 GLY A C 17
ATOM 16484 O O . GLY A 1 41 ? 10.161 0.838 2.304 1.00 0.00 46 GLY A O 17
ATOM 16488 N N . ARG A 1 42 ? 9.188 -1.165 1.918 1.00 0.00 47 ARG A N 17
ATOM 16489 C CA . ARG A 1 42 ? 8.334 -0.757 0.798 1.00 0.00 47 ARG A CA 17
ATOM 16490 C C . ARG A 1 42 ? 7.122 -1.687 0.636 1.00 0.00 47 ARG A C 17
ATOM 16491 O O . ARG A 1 42 ? 6.940 -2.636 1.405 1.00 0.00 47 ARG A O 17
ATOM 16509 N N . LEU A 1 43 ? 6.288 -1.388 -0.358 1.00 0.00 48 LEU A N 17
ATOM 16510 C CA . LEU A 1 43 ? 4.977 -1.992 -0.574 1.00 0.00 48 LEU A CA 17
ATOM 16511 C C . LEU A 1 43 ? 4.767 -2.328 -2.058 1.00 0.00 48 LEU A C 17
ATOM 16512 O O . LEU A 1 43 ? 5.223 -1.581 -2.926 1.00 0.00 48 LEU A O 17
ATOM 16527 N N . THR A 1 44 ? 4.022 -3.406 -2.331 1.00 0.00 49 THR A N 17
ATOM 16528 C CA . THR A 1 44 ? 3.639 -3.870 -3.675 1.00 0.00 49 THR A CA 17
ATOM 16529 C C . THR A 1 44 ? 2.172 -4.266 -3.656 1.00 0.00 49 THR A C 17
ATOM 16530 O O . THR A 1 44 ? 1.733 -4.950 -2.731 1.00 0.00 49 THR A O 17
ATOM 16541 N N . VAL A 1 45 ? 1.422 -3.844 -4.671 1.00 0.00 50 VAL A N 17
ATOM 16542 C CA . VAL A 1 45 ? -0.040 -4.017 -4.737 1.00 0.00 50 VAL A CA 17
ATOM 16543 C C . VAL A 1 45 ? -0.525 -4.182 -6.184 1.00 0.00 50 VAL A C 17
ATOM 16544 O O . VAL A 1 45 ? -0.015 -3.519 -7.086 1.00 0.00 50 VAL A O 17
ATOM 16557 N N . THR A 1 46 ? -1.516 -5.060 -6.391 1.00 0.00 51 THR A N 17
ATOM 16558 C CA . THR A 1 46 ? -2.177 -5.345 -7.673 1.00 0.00 51 THR A CA 17
ATOM 16559 C C . THR A 1 46 ? -3.654 -4.990 -7.568 1.00 0.00 51 THR A C 17
ATOM 16560 O O . THR A 1 46 ? -4.375 -5.563 -6.751 1.00 0.00 51 THR A O 17
ATOM 16571 N N . TYR A 1 47 ? -4.105 -4.086 -8.436 1.00 0.00 52 TYR A N 17
ATOM 16572 C CA . TYR A 1 47 ? -5.477 -3.558 -8.492 1.00 0.00 52 TYR A CA 17
ATOM 16573 C C . TYR A 1 47 ? -5.853 -3.096 -9.914 1.00 0.00 52 TYR A C 17
ATOM 16574 O O . TYR A 1 47 ? -4.967 -2.906 -10.752 1.00 0.00 52 TYR A O 17
ATOM 16591 N N . ASP A 1 48 ? -7.145 -2.887 -10.198 1.00 0.00 53 ASP A N 17
ATOM 16592 C CA . ASP A 1 48 ? -7.623 -2.282 -11.446 1.00 0.00 53 ASP A CA 17
ATOM 16593 C C . ASP A 1 48 ? -7.751 -0.745 -11.293 1.00 0.00 53 ASP A C 17
ATOM 16594 O O . ASP A 1 48 ? -8.513 -0.283 -10.432 1.00 0.00 53 ASP A O 17
ATOM 16602 N N . PRO A 1 49 ? -7.046 0.054 -12.122 1.00 0.00 54 PRO A N 17
ATOM 16603 C CA . PRO A 1 49 ? -6.950 1.508 -11.981 1.00 0.00 54 PRO A CA 17
ATOM 16604 C C . PRO A 1 49 ? -8.197 2.260 -12.484 1.00 0.00 54 PRO A C 17
ATOM 16605 O O . PRO A 1 49 ? -8.113 3.447 -12.798 1.00 0.00 54 PRO A O 17
ATOM 16613 N N . LYS A 1 50 ? -9.354 1.590 -12.569 1.00 0.00 55 LYS A N 17
ATOM 16614 C CA . LYS A 1 50 ? -10.647 2.239 -12.839 1.00 0.00 55 LYS A CA 17
ATOM 16615 C C . LYS A 1 50 ? -11.688 1.921 -11.759 1.00 0.00 55 LYS A C 17
ATOM 16616 O O . LYS A 1 50 ? -12.426 2.820 -11.351 1.00 0.00 55 LYS A O 17
ATOM 16631 N N . GLN A 1 51 ? -11.691 0.692 -11.231 1.00 0.00 56 GLN A N 17
ATOM 16632 C CA . GLN A 1 51 ? -12.386 0.344 -9.990 1.00 0.00 56 GLN A CA 17
ATOM 16633 C C . GLN A 1 51 ? -11.825 1.128 -8.798 1.00 0.00 56 GLN A C 17
ATOM 16634 O O . GLN A 1 51 ? -12.615 1.602 -7.984 1.00 0.00 56 GLN A O 17
ATOM 16646 N N . VAL A 1 52 ? -10.502 1.318 -8.706 1.00 0.00 57 VAL A N 17
ATOM 16647 C CA . VAL A 1 52 ? -9.867 2.106 -7.631 1.00 0.00 57 VAL A CA 17
ATOM 16648 C C . VAL A 1 52 ? -8.785 3.050 -8.173 1.00 0.00 57 VAL A C 17
ATOM 16649 O O . VAL A 1 52 ? -8.473 3.042 -9.364 1.00 0.00 57 VAL A O 17
ATOM 16662 N N . SER A 1 53 ? -8.186 3.845 -7.288 1.00 0.00 58 SER A N 17
ATOM 16663 C CA . SER A 1 53 ? -6.951 4.597 -7.526 1.00 0.00 58 SER A CA 17
ATOM 16664 C C . SER A 1 53 ? -6.007 4.429 -6.321 1.00 0.00 58 SER A C 17
ATOM 16665 O O . SER A 1 53 ? -6.315 3.686 -5.380 1.00 0.00 58 SER A O 17
ATOM 16672 N N . GLU A 1 54 ? -4.900 5.180 -6.294 1.00 0.00 59 GLU A N 17
ATOM 16673 C CA . GLU A 1 54 ? -4.024 5.306 -5.125 1.00 0.00 59 GLU A CA 17
ATOM 16674 C C . GLU A 1 54 ? -4.797 5.579 -3.818 1.00 0.00 59 GLU A C 17
ATOM 16675 O O . GLU A 1 54 ? -4.355 5.134 -2.762 1.00 0.00 59 GLU A O 17
ATOM 16685 N N . ILE A 1 55 ? -5.976 6.222 -3.865 1.00 0.00 60 ILE A N 17
ATOM 16686 C CA . ILE A 1 55 ? -6.862 6.478 -2.706 1.00 0.00 60 ILE A CA 17
ATOM 16687 C C . ILE A 1 55 ? -7.149 5.211 -1.883 1.00 0.00 60 ILE A C 17
ATOM 16688 O O . ILE A 1 55 ? -7.235 5.299 -0.652 1.00 0.00 60 ILE A O 17
ATOM 16703 N N . THR A 1 56 ? -7.279 4.041 -2.524 1.00 0.00 61 THR A N 17
ATOM 16704 C CA . THR A 1 56 ? -7.544 2.770 -1.828 1.00 0.00 61 THR A CA 17
ATOM 16705 C C . THR A 1 56 ? -6.422 2.412 -0.863 1.00 0.00 61 THR A C 17
ATOM 16706 O O . THR A 1 56 ? -6.704 1.993 0.254 1.00 0.00 61 THR A O 17
ATOM 16717 N N . ILE A 1 57 ? -5.160 2.612 -1.245 1.00 0.00 62 ILE A N 17
ATOM 16718 C CA . ILE A 1 57 ? -4.007 2.259 -0.392 1.00 0.00 62 ILE A CA 17
ATOM 16719 C C . ILE A 1 57 ? -3.458 3.461 0.401 1.00 0.00 62 ILE A C 17
ATOM 16720 O O . ILE A 1 57 ? -3.079 3.297 1.558 1.00 0.00 62 ILE A O 17
ATOM 16735 N N . GLN A 1 58 ? -3.509 4.677 -0.152 1.00 0.00 63 GLN A N 17
ATOM 16736 C CA . GLN A 1 58 ? -3.197 5.946 0.521 1.00 0.00 63 GLN A CA 17
ATOM 16737 C C . GLN A 1 58 ? -3.897 6.052 1.882 1.00 0.00 63 GLN A C 17
ATOM 16738 O O . GLN A 1 58 ? -3.246 6.315 2.896 1.00 0.00 63 GLN A O 17
ATOM 16750 N N . GLU A 1 59 ? -5.212 5.810 1.903 1.00 0.00 64 GLU A N 17
ATOM 16751 C CA . GLU A 1 59 ? -6.057 5.906 3.094 1.00 0.00 64 GLU A CA 17
ATOM 16752 C C . GLU A 1 59 ? -5.744 4.841 4.152 1.00 0.00 64 GLU A C 17
ATOM 16753 O O . GLU A 1 59 ? -5.985 5.111 5.331 1.00 0.00 64 GLU A O 17
ATOM 16763 N N . ARG A 1 60 ? -5.173 3.685 3.780 1.00 0.00 65 ARG A N 17
ATOM 16764 C CA . ARG A 1 60 ? -4.673 2.676 4.727 1.00 0.00 65 ARG A CA 17
ATOM 16765 C C . ARG A 1 60 ? -3.455 3.217 5.472 1.00 0.00 65 ARG A C 17
ATOM 16766 O O . ARG A 1 60 ? -3.451 3.248 6.700 1.00 0.00 65 ARG A O 17
ATOM 16784 N N . ILE A 1 61 ? -2.425 3.676 4.752 1.00 0.00 66 ILE A N 17
ATOM 16785 C CA . ILE A 1 61 ? -1.200 4.196 5.386 1.00 0.00 66 ILE A CA 17
ATOM 16786 C C . ILE A 1 61 ? -1.510 5.469 6.199 1.00 0.00 66 ILE A C 17
ATOM 16787 O O . ILE A 1 61 ? -0.998 5.617 7.309 1.00 0.00 66 ILE A O 17
ATOM 16802 N N . ALA A 1 62 ? -2.400 6.338 5.706 1.00 0.00 67 ALA A N 17
ATOM 16803 C CA . ALA A 1 62 ? -2.817 7.545 6.419 1.00 0.00 67 ALA A CA 17
ATOM 16804 C C . ALA A 1 62 ? -3.581 7.234 7.727 1.00 0.00 67 ALA A C 17
ATOM 16805 O O . ALA A 1 62 ? -3.330 7.863 8.761 1.00 0.00 67 ALA A O 17
ATOM 16812 N N . ALA A 1 63 ? -4.489 6.250 7.713 1.00 0.00 68 ALA A N 17
ATOM 16813 C CA . ALA A 1 63 ? -5.263 5.818 8.887 1.00 0.00 68 ALA A CA 17
ATOM 16814 C C . ALA A 1 63 ? -4.420 5.071 9.939 1.00 0.00 68 ALA A C 17
ATOM 16815 O O . ALA A 1 63 ? -4.791 5.042 11.114 1.00 0.00 68 ALA A O 17
ATOM 16822 N N . LEU A 1 64 ? -3.272 4.517 9.532 1.00 0.00 69 LEU A N 17
ATOM 16823 C CA . LEU A 1 64 ? -2.228 3.965 10.413 1.00 0.00 69 LEU A CA 17
ATOM 16824 C C . LEU A 1 64 ? -1.267 5.028 10.993 1.00 0.00 69 LEU A C 17
ATOM 16825 O O . LEU A 1 64 ? -0.364 4.686 11.763 1.00 0.00 69 LEU A O 17
ATOM 16840 N N . GLY A 1 65 ? -1.459 6.308 10.653 1.00 0.00 70 GLY A N 17
ATOM 16841 C CA . GLY A 1 65 ? -0.746 7.454 11.238 1.00 0.00 70 GLY A CA 17
ATOM 16842 C C . GLY A 1 65 ? 0.501 7.893 10.470 1.00 0.00 70 GLY A C 17
ATOM 16843 O O . GLY A 1 65 ? 1.254 8.725 10.975 1.00 0.00 70 GLY A O 17
ATOM 16847 N N . TYR A 1 66 ? 0.725 7.365 9.267 1.00 0.00 71 TYR A N 17
ATOM 16848 C CA . TYR A 1 66 ? 1.887 7.664 8.418 1.00 0.00 71 TYR A CA 17
ATOM 16849 C C . TYR A 1 66 ? 1.452 8.255 7.057 1.00 0.00 71 TYR A C 17
ATOM 16850 O O . TYR A 1 66 ? 0.314 8.710 6.905 1.00 0.00 71 TYR A O 17
ATOM 16867 N N . THR A 1 67 ? 2.346 8.271 6.060 1.00 0.00 72 THR A N 17
ATOM 16868 C CA . THR A 1 67 ? 2.059 8.718 4.685 1.00 0.00 72 THR A CA 17
ATOM 16869 C C . THR A 1 67 ? 2.835 7.853 3.685 1.00 0.00 72 THR A C 17
ATOM 16870 O O . THR A 1 67 ? 4.005 7.541 3.915 1.00 0.00 72 THR A O 17
ATOM 16881 N N . LEU A 1 68 ? 2.178 7.475 2.586 1.00 0.00 73 LEU A N 17
ATOM 16882 C CA . LEU A 1 68 ? 2.710 6.706 1.446 1.00 0.00 73 LEU A CA 17
ATOM 16883 C C . LEU A 1 68 ? 3.359 7.628 0.397 1.00 0.00 73 LEU A C 17
ATOM 16884 O O . LEU A 1 68 ? 3.030 8.814 0.329 1.00 0.00 73 LEU A O 17
ATOM 16899 N N . ALA A 1 69 ? 4.247 7.104 -0.455 1.00 0.00 74 ALA A N 17
ATOM 16900 C CA . ALA A 1 69 ? 4.754 7.807 -1.644 1.00 0.00 74 ALA A CA 17
ATOM 16901 C C . ALA A 1 69 ? 4.876 6.856 -2.848 1.00 0.00 74 ALA A C 17
ATOM 16902 O O . ALA A 1 69 ? 5.586 5.854 -2.772 1.00 0.00 74 ALA A O 17
ATOM 16909 N N . GLU A 1 70 ? 4.202 7.165 -3.960 1.00 0.00 75 GLU A N 17
ATOM 16910 C CA . GLU A 1 70 ? 4.243 6.360 -5.187 1.00 0.00 75 GLU A CA 17
ATOM 16911 C C . GLU A 1 70 ? 5.230 7.025 -6.175 1.00 0.00 75 GLU A C 17
ATOM 16912 O O . GLU A 1 70 ? 4.946 8.130 -6.658 1.00 0.00 75 GLU A O 17
ATOM 16922 N N . PRO A 1 71 ? 6.407 6.425 -6.451 1.00 0.00 76 PRO A N 17
ATOM 16923 C CA . PRO A 1 71 ? 7.595 7.165 -6.897 1.00 0.00 76 PRO A CA 17
ATOM 16924 C C . PRO A 1 71 ? 7.543 7.678 -8.341 1.00 0.00 76 PRO A C 17
ATOM 16925 O O . PRO A 1 71 ? 7.824 8.882 -8.543 1.00 0.00 76 PRO A O 17
ATOM 16933 N N . PRO A 1 1 ? -9.688 -5.970 -15.618 1.00 0.00 6 PRO A N 18
ATOM 16934 C CA . PRO A 1 1 ? -8.249 -6.239 -15.779 1.00 0.00 6 PRO A CA 18
ATOM 16935 C C . PRO A 1 1 ? -7.393 -5.544 -14.713 1.00 0.00 6 PRO A C 18
ATOM 16936 O O . PRO A 1 1 ? -7.656 -4.395 -14.361 1.00 0.00 6 PRO A O 18
ATOM 16945 N N . LEU A 1 2 ? -6.379 -6.231 -14.189 1.00 0.00 7 LEU A N 18
ATOM 16946 C CA . LEU A 1 2 ? -5.591 -5.819 -13.027 1.00 0.00 7 LEU A CA 18
ATOM 16947 C C . LEU A 1 2 ? -4.093 -5.834 -13.341 1.00 0.00 7 LEU A C 18
ATOM 16948 O O . LEU A 1 2 ? -3.630 -6.590 -14.195 1.00 0.00 7 LEU A O 18
ATOM 16963 N N . LYS A 1 3 ? -3.333 -5.005 -12.622 1.00 0.00 8 LYS A N 18
ATOM 16964 C CA . LYS A 1 3 ? -1.887 -4.850 -12.821 1.00 0.00 8 LYS A CA 18
ATOM 16965 C C . LYS A 1 3 ? -1.143 -4.407 -11.548 1.00 0.00 8 LYS A C 18
ATOM 16966 O O . LYS A 1 3 ? -1.714 -3.757 -10.661 1.00 0.00 8 LYS A O 18
ATOM 16981 N N . THR A 1 4 ? 0.135 -4.782 -11.466 1.00 0.00 9 THR A N 18
ATOM 16982 C CA . THR A 1 4 ? 0.996 -4.702 -10.276 1.00 0.00 9 THR A CA 18
ATOM 16983 C C . THR A 1 4 ? 1.772 -3.383 -10.255 1.00 0.00 9 THR A C 18
ATOM 16984 O O . THR A 1 4 ? 1.979 -2.761 -11.296 1.00 0.00 9 THR A O 18
ATOM 16995 N N . GLN A 1 5 ? 2.169 -2.933 -9.068 1.00 0.00 10 GLN A N 18
ATOM 16996 C CA . GLN A 1 5 ? 2.717 -1.605 -8.812 1.00 0.00 10 GLN A CA 18
ATOM 16997 C C . GLN A 1 5 ? 3.526 -1.651 -7.513 1.00 0.00 10 GLN A C 18
ATOM 16998 O O . GLN A 1 5 ? 3.047 -2.188 -6.513 1.00 0.00 10 GLN A O 18
ATOM 17010 N N . GLN A 1 6 ? 4.733 -1.080 -7.521 1.00 0.00 11 GLN A N 18
ATOM 17011 C CA . GLN A 1 6 ? 5.586 -0.920 -6.339 1.00 0.00 11 GLN A CA 18
ATOM 17012 C C . GLN A 1 6 ? 5.625 0.555 -5.890 1.00 0.00 11 GLN A C 18
ATOM 17013 O O . GLN A 1 6 ? 5.579 1.460 -6.727 1.00 0.00 11 GLN A O 18
ATOM 17025 N N . MET A 1 7 ? 5.730 0.808 -4.581 1.00 0.00 12 MET A N 18
ATOM 17026 C CA . MET A 1 7 ? 5.763 2.143 -3.966 1.00 0.00 12 MET A CA 18
ATOM 17027 C C . MET A 1 7 ? 6.625 2.196 -2.701 1.00 0.00 12 MET A C 18
ATOM 17028 O O . MET A 1 7 ? 7.016 1.167 -2.144 1.00 0.00 12 MET A O 18
ATOM 17040 N N . GLN A 1 8 ? 6.860 3.410 -2.210 1.00 0.00 13 GLN A N 18
ATOM 17041 C CA . GLN A 1 8 ? 7.506 3.689 -0.935 1.00 0.00 13 GLN A CA 18
ATOM 17042 C C . GLN A 1 8 ? 6.467 4.086 0.124 1.00 0.00 13 GLN A C 18
ATOM 17043 O O . GLN A 1 8 ? 5.356 4.504 -0.198 1.00 0.00 13 GLN A O 18
ATOM 17055 N N . VAL A 1 9 ? 6.840 3.993 1.399 1.00 0.00 14 VAL A N 18
ATOM 17056 C CA . VAL A 1 9 ? 6.063 4.469 2.547 1.00 0.00 14 VAL A CA 18
ATOM 17057 C C . VAL A 1 9 ? 7.034 4.937 3.644 1.00 0.00 14 VAL A C 18
ATOM 17058 O O . VAL A 1 9 ? 8.201 4.543 3.648 1.00 0.00 14 VAL A O 18
ATOM 17071 N N . GLY A 1 10 ? 6.587 5.820 4.545 1.00 0.00 15 GLY A N 18
ATOM 17072 C CA . GLY A 1 10 ? 7.380 6.292 5.687 1.00 0.00 15 GLY A CA 18
ATOM 17073 C C . GLY A 1 10 ? 7.470 5.249 6.801 1.00 0.00 15 GLY A C 18
ATOM 17074 O O . GLY A 1 10 ? 8.058 4.184 6.619 1.00 0.00 15 GLY A O 18
ATOM 17078 N N . GLY A 1 11 ? 6.883 5.546 7.963 1.00 0.00 16 GLY A N 18
ATOM 17079 C CA . GLY A 1 11 ? 7.037 4.777 9.206 1.00 0.00 16 GLY A CA 18
ATOM 17080 C C . GLY A 1 11 ? 6.497 3.339 9.225 1.00 0.00 16 GLY A C 18
ATOM 17081 O O . GLY A 1 11 ? 6.541 2.722 10.287 1.00 0.00 16 GLY A O 18
ATOM 17085 N N . MET A 1 12 ? 6.060 2.759 8.095 1.00 0.00 17 MET A N 18
ATOM 17086 C CA . MET A 1 12 ? 5.692 1.330 7.992 1.00 0.00 17 MET A CA 18
ATOM 17087 C C . MET A 1 12 ? 6.904 0.362 8.054 1.00 0.00 17 MET A C 18
ATOM 17088 O O . MET A 1 12 ? 6.759 -0.847 7.907 1.00 0.00 17 MET A O 18
ATOM 17100 N N . ARG A 1 13 ? 8.113 0.891 8.266 1.00 0.00 18 ARG A N 18
ATOM 17101 C CA . ARG A 1 13 ? 9.420 0.217 8.386 1.00 0.00 18 ARG A CA 18
ATOM 17102 C C . ARG A 1 13 ? 9.595 -0.687 9.636 1.00 0.00 18 ARG A C 18
ATOM 17103 O O . ARG A 1 13 ? 10.645 -0.689 10.285 1.00 0.00 18 ARG A O 18
ATOM 17121 N N . CYS A 1 14 ? 8.563 -1.454 9.993 1.00 0.00 19 CYS A N 18
ATOM 17122 C CA . CYS A 1 14 ? 8.532 -2.441 11.079 1.00 0.00 19 CYS A CA 18
ATOM 17123 C C . CYS A 1 14 ? 7.457 -3.493 10.767 1.00 0.00 19 CYS A C 18
ATOM 17124 O O . CYS A 1 14 ? 6.369 -3.151 10.300 1.00 0.00 19 CYS A O 18
ATOM 17131 N N . ALA A 1 15 ? 7.737 -4.770 11.033 1.00 0.00 20 ALA A N 18
ATOM 17132 C CA . ALA A 1 15 ? 6.847 -5.884 10.701 1.00 0.00 20 ALA A CA 18
ATOM 17133 C C . ALA A 1 15 ? 5.448 -5.741 11.311 1.00 0.00 20 ALA A C 18
ATOM 17134 O O . ALA A 1 15 ? 4.461 -6.013 10.631 1.00 0.00 20 ALA A O 18
ATOM 17141 N N . ALA A 1 16 ? 5.352 -5.266 12.557 1.00 0.00 21 ALA A N 18
ATOM 17142 C CA . ALA A 1 16 ? 4.078 -5.079 13.248 1.00 0.00 21 ALA A CA 18
ATOM 17143 C C . ALA A 1 16 ? 3.129 -4.162 12.460 1.00 0.00 21 ALA A C 18
ATOM 17144 O O . ALA A 1 16 ? 1.987 -4.543 12.197 1.00 0.00 21 ALA A O 18
ATOM 17151 N N . CYS A 1 17 ? 3.601 -2.990 12.020 1.00 0.00 22 CYS A N 18
ATOM 17152 C CA . CYS A 1 17 ? 2.768 -2.025 11.303 1.00 0.00 22 CYS A CA 18
ATOM 17153 C C . CYS A 1 17 ? 2.628 -2.315 9.807 1.00 0.00 22 CYS A C 18
ATOM 17154 O O . CYS A 1 17 ? 1.534 -2.136 9.267 1.00 0.00 22 CYS A O 18
ATOM 17161 N N . ALA A 1 18 ? 3.650 -2.878 9.160 1.00 0.00 23 ALA A N 18
ATOM 17162 C CA . ALA A 1 18 ? 3.512 -3.512 7.853 1.00 0.00 23 ALA A CA 18
ATOM 17163 C C . ALA A 1 18 ? 2.375 -4.552 7.854 1.00 0.00 23 ALA A C 18
ATOM 17164 O O . ALA A 1 18 ? 1.547 -4.570 6.947 1.00 0.00 23 ALA A O 18
ATOM 17171 N N . SER A 1 19 ? 2.240 -5.341 8.920 1.00 0.00 24 SER A N 18
ATOM 17172 C CA . SER A 1 19 ? 1.176 -6.349 9.038 1.00 0.00 24 SER A CA 18
ATOM 17173 C C . SER A 1 19 ? -0.198 -5.733 9.350 1.00 0.00 24 SER A C 18
ATOM 17174 O O . SER A 1 19 ? -1.227 -6.341 9.062 1.00 0.00 24 SER A O 18
ATOM 17181 N N . SER A 1 20 ? -0.253 -4.521 9.903 1.00 0.00 25 SER A N 18
ATOM 17182 C CA . SER A 1 20 ? -1.497 -3.764 10.106 1.00 0.00 25 SER A CA 18
ATOM 17183 C C . SER A 1 20 ? -2.043 -3.202 8.790 1.00 0.00 25 SER A C 18
ATOM 17184 O O . SER A 1 20 ? -3.257 -3.089 8.621 1.00 0.00 25 SER A O 18
ATOM 17191 N N . ILE A 1 21 ? -1.163 -2.885 7.832 1.00 0.00 26 ILE A N 18
ATOM 17192 C CA . ILE A 1 21 ? -1.571 -2.654 6.443 1.00 0.00 26 ILE A CA 18
ATOM 17193 C C . ILE A 1 21 ? -1.914 -3.995 5.776 1.00 0.00 26 ILE A C 18
ATOM 17194 O O . ILE A 1 21 ? -3.031 -4.140 5.289 1.00 0.00 26 ILE A O 18
ATOM 17209 N N . GLU A 1 22 ? -0.997 -4.970 5.745 1.00 0.00 27 GLU A N 18
ATOM 17210 C CA . GLU A 1 22 ? -1.101 -6.147 4.861 1.00 0.00 27 GLU A CA 18
ATOM 17211 C C . GLU A 1 22 ? -2.320 -7.033 5.173 1.00 0.00 27 GLU A C 18
ATOM 17212 O O . GLU A 1 22 ? -2.946 -7.556 4.244 1.00 0.00 27 GLU A O 18
ATOM 17222 N N . ARG A 1 23 ? -2.703 -7.160 6.455 1.00 0.00 28 ARG A N 18
ATOM 17223 C CA . ARG A 1 23 ? -3.914 -7.894 6.856 1.00 0.00 28 ARG A CA 18
ATOM 17224 C C . ARG A 1 23 ? -5.185 -7.283 6.244 1.00 0.00 28 ARG A C 18
ATOM 17225 O O . ARG A 1 23 ? -6.061 -8.017 5.776 1.00 0.00 28 ARG A O 18
ATOM 17243 N N . ALA A 1 24 ? -5.303 -5.951 6.264 1.00 0.00 29 ALA A N 18
ATOM 17244 C CA . ALA A 1 24 ? -6.471 -5.244 5.744 1.00 0.00 29 ALA A CA 18
ATOM 17245 C C . ALA A 1 24 ? -6.399 -5.012 4.236 1.00 0.00 29 ALA A C 18
ATOM 17246 O O . ALA A 1 24 ? -7.445 -4.990 3.598 1.00 0.00 29 ALA A O 18
ATOM 17253 N N . LEU A 1 25 ? -5.203 -4.837 3.660 1.00 0.00 30 LEU A N 18
ATOM 17254 C CA . LEU A 1 25 ? -5.019 -4.411 2.271 1.00 0.00 30 LEU A CA 18
ATOM 17255 C C . LEU A 1 25 ? -5.771 -5.318 1.295 1.00 0.00 30 LEU A C 18
ATOM 17256 O O . LEU A 1 25 ? -6.555 -4.826 0.498 1.00 0.00 30 LEU A O 18
ATOM 17271 N N . GLU A 1 26 ? -5.630 -6.636 1.415 1.00 0.00 31 GLU A N 18
ATOM 17272 C CA . GLU A 1 26 ? -6.290 -7.596 0.519 1.00 0.00 31 GLU A CA 18
ATOM 17273 C C . GLU A 1 26 ? -7.804 -7.706 0.795 1.00 0.00 31 GLU A C 18
ATOM 17274 O O . GLU A 1 26 ? -8.567 -8.160 -0.065 1.00 0.00 31 GLU A O 18
ATOM 17284 N N . ARG A 1 27 ? -8.233 -7.237 1.976 1.00 0.00 32 ARG A N 18
ATOM 17285 C CA . ARG A 1 27 ? -9.623 -7.105 2.418 1.00 0.00 32 ARG A CA 18
ATOM 17286 C C . ARG A 1 27 ? -10.226 -5.711 2.128 1.00 0.00 32 ARG A C 18
ATOM 17287 O O . ARG A 1 27 ? -11.400 -5.480 2.435 1.00 0.00 32 ARG A O 18
ATOM 17305 N N . LEU A 1 28 ? -9.475 -4.767 1.544 1.00 0.00 33 LEU A N 18
ATOM 17306 C CA . LEU A 1 28 ? -10.049 -3.569 0.904 1.00 0.00 33 LEU A CA 18
ATOM 17307 C C . LEU A 1 28 ? -10.807 -3.925 -0.387 1.00 0.00 33 LEU A C 18
ATOM 17308 O O . LEU A 1 28 ? -10.764 -5.057 -0.879 1.00 0.00 33 LEU A O 18
ATOM 17323 N N . LYS A 1 29 ? -11.485 -2.926 -0.953 1.00 0.00 34 LYS A N 18
ATOM 17324 C CA . LYS A 1 29 ? -12.139 -3.013 -2.260 1.00 0.00 34 LYS A CA 18
ATOM 17325 C C . LYS A 1 29 ? -11.139 -2.924 -3.427 1.00 0.00 34 LYS A C 18
ATOM 17326 O O . LYS A 1 29 ? -10.062 -2.336 -3.296 1.00 0.00 34 LYS A O 18
ATOM 17341 N N . GLY A 1 30 ? -11.478 -3.481 -4.594 1.00 0.00 35 GLY A N 18
ATOM 17342 C CA . GLY A 1 30 ? -10.798 -3.261 -5.887 1.00 0.00 35 GLY A CA 18
ATOM 17343 C C . GLY A 1 30 ? -9.405 -3.887 -6.047 1.00 0.00 35 GLY A C 18
ATOM 17344 O O . GLY A 1 30 ? -9.068 -4.328 -7.145 1.00 0.00 35 GLY A O 18
ATOM 17348 N N . VAL A 1 31 ? -8.597 -3.936 -4.988 1.00 0.00 36 VAL A N 18
ATOM 17349 C CA . VAL A 1 31 ? -7.248 -4.525 -4.989 1.00 0.00 36 VAL A CA 18
ATOM 17350 C C . VAL A 1 31 ? -7.293 -6.062 -4.921 1.00 0.00 36 VAL A C 18
ATOM 17351 O O . VAL A 1 31 ? -8.189 -6.647 -4.309 1.00 0.00 36 VAL A O 18
ATOM 17364 N N . ALA A 1 32 ? -6.316 -6.710 -5.558 1.00 0.00 37 ALA A N 18
ATOM 17365 C CA . ALA A 1 32 ? -6.263 -8.159 -5.759 1.00 0.00 37 ALA A CA 18
ATOM 17366 C C . ALA A 1 32 ? -5.245 -8.874 -4.856 1.00 0.00 37 ALA A C 18
ATOM 17367 O O . ALA A 1 32 ? -5.597 -9.862 -4.213 1.00 0.00 37 ALA A O 18
ATOM 17374 N N . GLU A 1 33 ? -3.997 -8.399 -4.788 1.00 0.00 38 GLU A N 18
ATOM 17375 C CA . GLU A 1 33 ? -2.895 -9.118 -4.132 1.00 0.00 38 GLU A CA 18
ATOM 17376 C C . GLU A 1 33 ? -1.712 -8.203 -3.808 1.00 0.00 38 GLU A C 18
ATOM 17377 O O . GLU A 1 33 ? -1.465 -7.248 -4.544 1.00 0.00 38 GLU A O 18
ATOM 17387 N N . ALA A 1 34 ? -0.983 -8.458 -2.715 1.00 0.00 39 ALA A N 18
ATOM 17388 C CA . ALA A 1 34 ? -0.011 -7.499 -2.174 1.00 0.00 39 ALA A CA 18
ATOM 17389 C C . ALA A 1 34 ? 1.096 -8.115 -1.295 1.00 0.00 39 ALA A C 18
ATOM 17390 O O . ALA A 1 34 ? 0.997 -9.245 -0.807 1.00 0.00 39 ALA A O 18
ATOM 17397 N N . SER A 1 35 ? 2.171 -7.354 -1.074 1.00 0.00 40 SER A N 18
ATOM 17398 C CA . SER A 1 35 ? 3.314 -7.746 -0.236 1.00 0.00 40 SER A CA 18
ATOM 17399 C C . SER A 1 35 ? 4.101 -6.537 0.310 1.00 0.00 40 SER A C 18
ATOM 17400 O O . SER A 1 35 ? 4.585 -5.706 -0.462 1.00 0.00 40 SER A O 18
ATOM 17407 N N . VAL A 1 36 ? 4.289 -6.454 1.628 1.00 0.00 41 VAL A N 18
ATOM 17408 C CA . VAL A 1 36 ? 5.134 -5.447 2.305 1.00 0.00 41 VAL A CA 18
ATOM 17409 C C . VAL A 1 36 ? 6.636 -5.758 2.216 1.00 0.00 41 VAL A C 18
ATOM 17410 O O . VAL A 1 36 ? 7.044 -6.923 2.190 1.00 0.00 41 VAL A O 18
ATOM 17423 N N . THR A 1 37 ? 7.456 -4.700 2.225 1.00 0.00 42 THR A N 18
ATOM 17424 C CA . THR A 1 37 ? 8.925 -4.754 2.241 1.00 0.00 42 THR A CA 18
ATOM 17425 C C . THR A 1 37 ? 9.426 -3.903 3.408 1.00 0.00 42 THR A C 18
ATOM 17426 O O . THR A 1 37 ? 9.552 -2.684 3.302 1.00 0.00 42 THR A O 18
ATOM 17437 N N . VAL A 1 38 ? 9.674 -4.554 4.542 1.00 0.00 43 VAL A N 18
ATOM 17438 C CA . VAL A 1 38 ? 9.960 -3.892 5.829 1.00 0.00 43 VAL A CA 18
ATOM 17439 C C . VAL A 1 38 ? 11.357 -3.250 5.872 1.00 0.00 43 VAL A C 18
ATOM 17440 O O . VAL A 1 38 ? 11.517 -2.209 6.507 1.00 0.00 43 VAL A O 18
ATOM 17453 N N . ALA A 1 39 ? 12.358 -3.822 5.187 1.00 0.00 44 ALA A N 18
ATOM 17454 C CA . ALA A 1 39 ? 13.759 -3.382 5.274 1.00 0.00 44 ALA A CA 18
ATOM 17455 C C . ALA A 1 39 ? 14.002 -1.951 4.756 1.00 0.00 44 ALA A C 18
ATOM 17456 O O . ALA A 1 39 ? 14.965 -1.300 5.176 1.00 0.00 44 ALA A O 18
ATOM 17463 N N . THR A 1 40 ? 13.120 -1.438 3.891 1.00 0.00 45 THR A N 18
ATOM 17464 C CA . THR A 1 40 ? 13.109 -0.048 3.399 1.00 0.00 45 THR A CA 18
ATOM 17465 C C . THR A 1 40 ? 11.880 0.740 3.839 1.00 0.00 45 THR A C 18
ATOM 17466 O O . THR A 1 40 ? 11.951 1.967 3.892 1.00 0.00 45 THR A O 18
ATOM 17477 N N . GLY A 1 41 ? 10.757 0.083 4.150 1.00 0.00 46 GLY A N 18
ATOM 17478 C CA . GLY A 1 41 ? 9.435 0.713 4.144 1.00 0.00 46 GLY A CA 18
ATOM 17479 C C . GLY A 1 41 ? 8.972 0.946 2.703 1.00 0.00 46 GLY A C 18
ATOM 17480 O O . GLY A 1 41 ? 8.796 2.085 2.261 1.00 0.00 46 GLY A O 18
ATOM 17484 N N . ARG A 1 42 ? 8.784 -0.151 1.964 1.00 0.00 47 ARG A N 18
ATOM 17485 C CA . ARG A 1 42 ? 8.231 -0.185 0.603 1.00 0.00 47 ARG A CA 18
ATOM 17486 C C . ARG A 1 42 ? 7.111 -1.236 0.509 1.00 0.00 47 ARG A C 18
ATOM 17487 O O . ARG A 1 42 ? 6.863 -1.983 1.459 1.00 0.00 47 ARG A O 18
ATOM 17505 N N . LEU A 1 43 ? 6.395 -1.273 -0.616 1.00 0.00 48 LEU A N 18
ATOM 17506 C CA . LEU A 1 43 ? 5.187 -2.091 -0.791 1.00 0.00 48 LEU A CA 18
ATOM 17507 C C . LEU A 1 43 ? 4.974 -2.415 -2.276 1.00 0.00 48 LEU A C 18
ATOM 17508 O O . LEU A 1 43 ? 5.312 -1.604 -3.138 1.00 0.00 48 LEU A O 18
ATOM 17523 N N . THR A 1 44 ? 4.409 -3.591 -2.564 1.00 0.00 49 THR A N 18
ATOM 17524 C CA . THR A 1 44 ? 3.979 -4.054 -3.893 1.00 0.00 49 THR A CA 18
ATOM 17525 C C . THR A 1 44 ? 2.503 -4.396 -3.785 1.00 0.00 49 THR A C 18
ATOM 17526 O O . THR A 1 44 ? 2.116 -5.124 -2.874 1.00 0.00 49 THR A O 18
ATOM 17537 N N . VAL A 1 45 ? 1.691 -3.883 -4.703 1.00 0.00 50 VAL A N 18
ATOM 17538 C CA . VAL A 1 45 ? 0.237 -4.101 -4.742 1.00 0.00 50 VAL A CA 18
ATOM 17539 C C . VAL A 1 45 ? -0.242 -4.295 -6.183 1.00 0.00 50 VAL A C 18
ATOM 17540 O O . VAL A 1 45 ? 0.274 -3.670 -7.107 1.00 0.00 50 VAL A O 18
ATOM 17553 N N . THR A 1 46 ? -1.235 -5.165 -6.362 1.00 0.00 51 THR A N 18
ATOM 17554 C CA . THR A 1 46 ? -1.920 -5.461 -7.623 1.00 0.00 51 THR A CA 18
ATOM 17555 C C . THR A 1 46 ? -3.371 -5.047 -7.486 1.00 0.00 51 THR A C 18
ATOM 17556 O O . THR A 1 46 ? -4.024 -5.448 -6.526 1.00 0.00 51 THR A O 18
ATOM 17567 N N . TYR A 1 47 ? -3.886 -4.281 -8.448 1.00 0.00 52 TYR A N 18
ATOM 17568 C CA . TYR A 1 47 ? -5.258 -3.759 -8.418 1.00 0.00 52 TYR A CA 18
ATOM 17569 C C . TYR A 1 47 ? -5.845 -3.448 -9.803 1.00 0.00 52 TYR A C 18
ATOM 17570 O O . TYR A 1 47 ? -5.124 -3.396 -10.800 1.00 0.00 52 TYR A O 18
ATOM 17587 N N . ASP A 1 48 ? -7.161 -3.214 -9.857 1.00 0.00 53 ASP A N 18
ATOM 17588 C CA . ASP A 1 48 ? -7.888 -2.791 -11.046 1.00 0.00 53 ASP A CA 18
ATOM 17589 C C . ASP A 1 48 ? -7.781 -1.257 -11.173 1.00 0.00 53 ASP A C 18
ATOM 17590 O O . ASP A 1 48 ? -8.340 -0.539 -10.331 1.00 0.00 53 ASP A O 18
ATOM 17598 N N . PRO A 1 49 ? -7.070 -0.737 -12.194 1.00 0.00 54 PRO A N 18
ATOM 17599 C CA . PRO A 1 49 ? -6.749 0.683 -12.307 1.00 0.00 54 PRO A CA 18
ATOM 17600 C C . PRO A 1 49 ? -7.960 1.537 -12.712 1.00 0.00 54 PRO A C 18
ATOM 17601 O O . PRO A 1 49 ? -7.791 2.726 -12.968 1.00 0.00 54 PRO A O 18
ATOM 17609 N N . LYS A 1 50 ? -9.166 0.958 -12.771 1.00 0.00 55 LYS A N 18
ATOM 17610 C CA . LYS A 1 50 ? -10.405 1.664 -13.141 1.00 0.00 55 LYS A CA 18
ATOM 17611 C C . LYS A 1 50 ? -11.302 1.809 -11.901 1.00 0.00 55 LYS A C 18
ATOM 17612 O O . LYS A 1 50 ? -11.782 2.902 -11.599 1.00 0.00 55 LYS A O 18
ATOM 17627 N N . GLN A 1 51 ? -11.445 0.724 -11.132 1.00 0.00 56 GLN A N 18
ATOM 17628 C CA . GLN A 1 51 ? -12.081 0.706 -9.813 1.00 0.00 56 GLN A CA 18
ATOM 17629 C C . GLN A 1 51 ? -11.273 1.512 -8.782 1.00 0.00 56 GLN A C 18
ATOM 17630 O O . GLN A 1 51 ? -11.888 2.180 -7.951 1.00 0.00 56 GLN A O 18
ATOM 17642 N N . VAL A 1 52 ? -9.929 1.466 -8.803 1.00 0.00 57 VAL A N 18
ATOM 17643 C CA . VAL A 1 52 ? -9.096 2.123 -7.768 1.00 0.00 57 VAL A CA 18
ATOM 17644 C C . VAL A 1 52 ? -7.757 2.668 -8.303 1.00 0.00 57 VAL A C 18
ATOM 17645 O O . VAL A 1 52 ? -7.453 2.543 -9.487 1.00 0.00 57 VAL A O 18
ATOM 17658 N N . SER A 1 53 ? -6.967 3.298 -7.426 1.00 0.00 58 SER A N 18
ATOM 17659 C CA . SER A 1 53 ? -5.613 3.824 -7.677 1.00 0.00 58 SER A CA 18
ATOM 17660 C C . SER A 1 53 ? -4.805 3.919 -6.361 1.00 0.00 58 SER A C 18
ATOM 17661 O O . SER A 1 53 ? -5.199 3.300 -5.368 1.00 0.00 58 SER A O 18
ATOM 17668 N N . GLU A 1 54 ? -3.742 4.744 -6.304 1.00 0.00 59 GLU A N 18
ATOM 17669 C CA . GLU A 1 54 ? -2.982 5.044 -5.073 1.00 0.00 59 GLU A CA 18
ATOM 17670 C C . GLU A 1 54 ? -3.876 5.403 -3.873 1.00 0.00 59 GLU A C 18
ATOM 17671 O O . GLU A 1 54 ? -3.520 5.143 -2.730 1.00 0.00 59 GLU A O 18
ATOM 17681 N N . ILE A 1 55 ? -5.049 5.984 -4.138 1.00 0.00 60 ILE A N 18
ATOM 17682 C CA . ILE A 1 55 ? -6.021 6.460 -3.151 1.00 0.00 60 ILE A CA 18
ATOM 17683 C C . ILE A 1 55 ? -6.428 5.362 -2.162 1.00 0.00 60 ILE A C 18
ATOM 17684 O O . ILE A 1 55 ? -6.335 5.562 -0.951 1.00 0.00 60 ILE A O 18
ATOM 17699 N N . THR A 1 56 ? -6.865 4.201 -2.659 1.00 0.00 61 THR A N 18
ATOM 17700 C CA . THR A 1 56 ? -7.466 3.147 -1.826 1.00 0.00 61 THR A CA 18
ATOM 17701 C C . THR A 1 56 ? -6.463 2.560 -0.845 1.00 0.00 61 THR A C 18
ATOM 17702 O O . THR A 1 56 ? -6.837 2.246 0.283 1.00 0.00 61 THR A O 18
ATOM 17713 N N . ILE A 1 57 ? -5.195 2.465 -1.242 1.00 0.00 62 ILE A N 18
ATOM 17714 C CA . ILE A 1 57 ? -4.089 2.031 -0.377 1.00 0.00 62 ILE A CA 18
ATOM 17715 C C . ILE A 1 57 ? -3.555 3.186 0.499 1.00 0.00 62 ILE A C 18
ATOM 17716 O O . ILE A 1 57 ? -3.250 2.949 1.670 1.00 0.00 62 ILE A O 18
ATOM 17731 N N . GLN A 1 58 ? -3.535 4.434 0.008 1.00 0.00 63 GLN A N 18
ATOM 17732 C CA . GLN A 1 58 ? -3.224 5.626 0.812 1.00 0.00 63 GLN A CA 18
ATOM 17733 C C . GLN A 1 58 ? -4.156 5.714 2.023 1.00 0.00 63 GLN A C 18
ATOM 17734 O O . GLN A 1 58 ? -3.666 5.841 3.135 1.00 0.00 63 GLN A O 18
ATOM 17746 N N . GLU A 1 59 ? -5.471 5.562 1.840 1.00 0.00 64 GLU A N 18
ATOM 17747 C CA . GLU A 1 59 ? -6.480 5.564 2.914 1.00 0.00 64 GLU A CA 18
ATOM 17748 C C . GLU A 1 59 ? -6.212 4.566 4.054 1.00 0.00 64 GLU A C 18
ATOM 17749 O O . GLU A 1 59 ? -6.721 4.770 5.163 1.00 0.00 64 GLU A O 18
ATOM 17759 N N . ARG A 1 60 ? -5.428 3.509 3.801 1.00 0.00 65 ARG A N 18
ATOM 17760 C CA . ARG A 1 60 ? -5.006 2.523 4.800 1.00 0.00 65 ARG A CA 18
ATOM 17761 C C . ARG A 1 60 ? -3.688 2.927 5.466 1.00 0.00 65 ARG A C 18
ATOM 17762 O O . ARG A 1 60 ? -3.616 2.928 6.694 1.00 0.00 65 ARG A O 18
ATOM 17780 N N . ILE A 1 61 ? -2.658 3.328 4.710 1.00 0.00 66 ILE A N 18
ATOM 17781 C CA . ILE A 1 61 ? -1.395 3.830 5.302 1.00 0.00 66 ILE A CA 18
ATOM 17782 C C . ILE A 1 61 ? -1.646 5.117 6.118 1.00 0.00 66 ILE A C 18
ATOM 17783 O O . ILE A 1 61 ? -1.185 5.235 7.256 1.00 0.00 66 ILE A O 18
ATOM 17798 N N . ALA A 1 62 ? -2.409 6.060 5.565 1.00 0.00 67 ALA A N 18
ATOM 17799 C CA . ALA A 1 62 ? -2.698 7.366 6.152 1.00 0.00 67 ALA A CA 18
ATOM 17800 C C . ALA A 1 62 ? -3.518 7.288 7.451 1.00 0.00 67 ALA A C 18
ATOM 17801 O O . ALA A 1 62 ? -3.452 8.215 8.264 1.00 0.00 67 ALA A O 18
ATOM 17808 N N . ALA A 1 63 ? -4.269 6.202 7.656 1.00 0.00 68 ALA A N 18
ATOM 17809 C CA . ALA A 1 63 ? -5.034 5.921 8.873 1.00 0.00 68 ALA A CA 18
ATOM 17810 C C . ALA A 1 63 ? -4.181 5.210 9.945 1.00 0.00 68 ALA A C 18
ATOM 17811 O O . ALA A 1 63 ? -4.345 5.463 11.142 1.00 0.00 68 ALA A O 18
ATOM 17818 N N . LEU A 1 64 ? -3.231 4.364 9.528 1.00 0.00 69 LEU A N 18
ATOM 17819 C CA . LEU A 1 64 ? -2.303 3.660 10.428 1.00 0.00 69 LEU A CA 18
ATOM 17820 C C . LEU A 1 64 ? -1.145 4.534 10.947 1.00 0.00 69 LEU A C 18
ATOM 17821 O O . LEU A 1 64 ? -0.489 4.133 11.910 1.00 0.00 69 LEU A O 18
ATOM 17836 N N . GLY A 1 65 ? -0.954 5.745 10.409 1.00 0.00 70 GLY A N 18
ATOM 17837 C CA . GLY A 1 65 ? -0.122 6.802 11.017 1.00 0.00 70 GLY A CA 18
ATOM 17838 C C . GLY A 1 65 ? 1.102 7.235 10.209 1.00 0.00 70 GLY A C 18
ATOM 17839 O O . GLY A 1 65 ? 2.010 7.844 10.773 1.00 0.00 70 GLY A O 18
ATOM 17843 N N . TYR A 1 66 ? 1.134 6.929 8.910 1.00 0.00 71 TYR A N 18
ATOM 17844 C CA . TYR A 1 66 ? 2.238 7.268 7.992 1.00 0.00 71 TYR A CA 18
ATOM 17845 C C . TYR A 1 66 ? 1.688 7.912 6.697 1.00 0.00 71 TYR A C 18
ATOM 17846 O O . TYR A 1 66 ? 0.496 8.227 6.640 1.00 0.00 71 TYR A O 18
ATOM 17863 N N . THR A 1 67 ? 2.501 8.069 5.646 1.00 0.00 72 THR A N 18
ATOM 17864 C CA . THR A 1 67 ? 2.063 8.429 4.281 1.00 0.00 72 THR A CA 18
ATOM 17865 C C . THR A 1 67 ? 2.824 7.592 3.256 1.00 0.00 72 THR A C 18
ATOM 17866 O O . THR A 1 67 ? 4.018 7.331 3.417 1.00 0.00 72 THR A O 18
ATOM 17877 N N . LEU A 1 68 ? 2.105 7.175 2.211 1.00 0.00 73 LEU A N 18
ATOM 17878 C CA . LEU A 1 68 ? 2.589 6.404 1.062 1.00 0.00 73 LEU A CA 18
ATOM 17879 C C . LEU A 1 68 ? 2.999 7.326 -0.096 1.00 0.00 73 LEU A C 18
ATOM 17880 O O . LEU A 1 68 ? 2.390 8.382 -0.309 1.00 0.00 73 LEU A O 18
ATOM 17895 N N . ALA A 1 69 ? 3.993 6.901 -0.881 1.00 0.00 74 ALA A N 18
ATOM 17896 C CA . ALA A 1 69 ? 4.488 7.622 -2.050 1.00 0.00 74 ALA A CA 18
ATOM 17897 C C . ALA A 1 69 ? 4.769 6.705 -3.254 1.00 0.00 74 ALA A C 18
ATOM 17898 O O . ALA A 1 69 ? 5.659 5.853 -3.223 1.00 0.00 74 ALA A O 18
ATOM 17905 N N . GLU A 1 70 ? 4.035 6.935 -4.342 1.00 0.00 75 GLU A N 18
ATOM 17906 C CA . GLU A 1 70 ? 4.272 6.386 -5.675 1.00 0.00 75 GLU A CA 18
ATOM 17907 C C . GLU A 1 70 ? 4.415 7.595 -6.637 1.00 0.00 75 GLU A C 18
ATOM 17908 O O . GLU A 1 70 ? 3.402 8.144 -7.097 1.00 0.00 75 GLU A O 18
ATOM 17918 N N . PRO A 1 71 ? 5.645 8.113 -6.848 1.00 0.00 76 PRO A N 18
ATOM 17919 C CA . PRO A 1 71 ? 5.901 9.471 -7.355 1.00 0.00 76 PRO A CA 18
ATOM 17920 C C . PRO A 1 71 ? 5.805 9.639 -8.877 1.00 0.00 76 PRO A C 18
ATOM 17921 O O . PRO A 1 71 ? 6.207 8.731 -9.638 1.00 0.00 76 PRO A O 18
ATOM 17929 N N . PRO A 1 1 ? -8.615 -5.523 -16.925 1.00 0.00 6 PRO A N 19
ATOM 17930 C CA . PRO A 1 1 ? -7.149 -5.617 -16.755 1.00 0.00 6 PRO A CA 19
ATOM 17931 C C . PRO A 1 1 ? -6.659 -4.972 -15.448 1.00 0.00 6 PRO A C 19
ATOM 17932 O O . PRO A 1 1 ? -7.431 -4.286 -14.782 1.00 0.00 6 PRO A O 19
ATOM 17941 N N . LEU A 1 2 ? -5.392 -5.184 -15.068 1.00 0.00 7 LEU A N 19
ATOM 17942 C CA . LEU A 1 2 ? -4.829 -4.763 -13.780 1.00 0.00 7 LEU A CA 19
ATOM 17943 C C . LEU A 1 2 ? -3.301 -4.650 -13.843 1.00 0.00 7 LEU A C 19
ATOM 17944 O O . LEU A 1 2 ? -2.668 -5.289 -14.682 1.00 0.00 7 LEU A O 19
ATOM 17959 N N . LYS A 1 3 ? -2.711 -3.826 -12.971 1.00 0.00 8 LYS A N 19
ATOM 17960 C CA . LYS A 1 3 ? -1.291 -3.434 -13.050 1.00 0.00 8 LYS A CA 19
ATOM 17961 C C . LYS A 1 3 ? -0.596 -3.497 -11.677 1.00 0.00 8 LYS A C 19
ATOM 17962 O O . LYS A 1 3 ? -1.161 -2.993 -10.697 1.00 0.00 8 LYS A O 19
ATOM 17977 N N . THR A 1 4 ? 0.624 -4.050 -11.603 1.00 0.00 9 THR A N 19
ATOM 17978 C CA . THR A 1 4 ? 1.473 -4.034 -10.393 1.00 0.00 9 THR A CA 19
ATOM 17979 C C . THR A 1 4 ? 2.200 -2.701 -10.222 1.00 0.00 9 THR A C 19
ATOM 17980 O O . THR A 1 4 ? 2.364 -1.945 -11.185 1.00 0.00 9 THR A O 19
ATOM 17991 N N . GLN A 1 5 ? 2.659 -2.419 -9.005 1.00 0.00 10 GLN A N 19
ATOM 17992 C CA . GLN A 1 5 ? 3.373 -1.209 -8.618 1.00 0.00 10 GLN A CA 19
ATOM 17993 C C . GLN A 1 5 ? 4.102 -1.458 -7.292 1.00 0.00 10 GLN A C 19
ATOM 17994 O O . GLN A 1 5 ? 3.604 -2.192 -6.432 1.00 0.00 10 GLN A O 19
ATOM 18006 N N . GLN A 1 6 ? 5.263 -0.817 -7.123 1.00 0.00 11 GLN A N 19
ATOM 18007 C CA . GLN A 1 6 ? 6.033 -0.800 -5.883 1.00 0.00 11 GLN A CA 19
ATOM 18008 C C . GLN A 1 6 ? 5.924 0.598 -5.255 1.00 0.00 11 GLN A C 19
ATOM 18009 O O . GLN A 1 6 ? 6.061 1.613 -5.943 1.00 0.00 11 GLN A O 19
ATOM 18021 N N . MET A 1 7 ? 5.661 0.664 -3.950 1.00 0.00 12 MET A N 19
ATOM 18022 C CA . MET A 1 7 ? 5.160 1.858 -3.263 1.00 0.00 12 MET A CA 19
ATOM 18023 C C . MET A 1 7 ? 5.929 2.095 -1.962 1.00 0.00 12 MET A C 19
ATOM 18024 O O . MET A 1 7 ? 6.319 1.147 -1.278 1.00 0.00 12 MET A O 19
ATOM 18036 N N . GLN A 1 8 ? 6.134 3.361 -1.606 1.00 0.00 13 GLN A N 19
ATOM 18037 C CA . GLN A 1 8 ? 6.820 3.748 -0.378 1.00 0.00 13 GLN A CA 19
ATOM 18038 C C . GLN A 1 8 ? 5.817 4.213 0.685 1.00 0.00 13 GLN A C 19
ATOM 18039 O O . GLN A 1 8 ? 4.717 4.669 0.369 1.00 0.00 13 GLN A O 19
ATOM 18051 N N . VAL A 1 9 ? 6.214 4.098 1.952 1.00 0.00 14 VAL A N 19
ATOM 18052 C CA . VAL A 1 9 ? 5.340 4.206 3.128 1.00 0.00 14 VAL A CA 19
ATOM 18053 C C . VAL A 1 9 ? 6.135 4.736 4.325 1.00 0.00 14 VAL A C 19
ATOM 18054 O O . VAL A 1 9 ? 6.947 4.029 4.921 1.00 0.00 14 VAL A O 19
ATOM 18067 N N . GLY A 1 10 ? 5.887 6.003 4.673 1.00 0.00 15 GLY A N 19
ATOM 18068 C CA . GLY A 1 10 ? 6.634 6.739 5.693 1.00 0.00 15 GLY A CA 19
ATOM 18069 C C . GLY A 1 10 ? 6.272 6.292 7.102 1.00 0.00 15 GLY A C 19
ATOM 18070 O O . GLY A 1 10 ? 5.245 6.715 7.637 1.00 0.00 15 GLY A O 19
ATOM 18074 N N . GLY A 1 11 ? 7.127 5.462 7.706 1.00 0.00 16 GLY A N 19
ATOM 18075 C CA . GLY A 1 11 ? 6.988 4.913 9.061 1.00 0.00 16 GLY A CA 19
ATOM 18076 C C . GLY A 1 11 ? 7.032 3.385 9.142 1.00 0.00 16 GLY A C 19
ATOM 18077 O O . GLY A 1 11 ? 7.278 2.853 10.226 1.00 0.00 16 GLY A O 19
ATOM 18081 N N . MET A 1 12 ? 6.823 2.661 8.033 1.00 0.00 17 MET A N 19
ATOM 18082 C CA . MET A 1 12 ? 7.057 1.210 7.981 1.00 0.00 17 MET A CA 19
ATOM 18083 C C . MET A 1 12 ? 8.524 0.956 7.614 1.00 0.00 17 MET A C 19
ATOM 18084 O O . MET A 1 12 ? 8.992 1.512 6.620 1.00 0.00 17 MET A O 19
ATOM 18096 N N . ARG A 1 13 ? 9.236 0.160 8.421 1.00 0.00 18 ARG A N 19
ATOM 18097 C CA . ARG A 1 13 ? 10.681 -0.159 8.364 1.00 0.00 18 ARG A CA 19
ATOM 18098 C C . ARG A 1 13 ? 11.138 -0.851 9.659 1.00 0.00 18 ARG A C 19
ATOM 18099 O O . ARG A 1 13 ? 10.503 -0.673 10.705 1.00 0.00 18 ARG A O 19
ATOM 18117 N N . CYS A 1 14 ? 12.238 -1.610 9.599 1.00 0.00 19 CYS A N 19
ATOM 18118 C CA . CYS A 1 14 ? 13.008 -2.179 10.724 1.00 0.00 19 CYS A CA 19
ATOM 18119 C C . CYS A 1 14 ? 12.334 -3.386 11.403 1.00 0.00 19 CYS A C 19
ATOM 18120 O O . CYS A 1 14 ? 12.921 -4.473 11.446 1.00 0.00 19 CYS A O 19
ATOM 18127 N N . ALA A 1 15 ? 11.116 -3.208 11.922 1.00 0.00 20 ALA A N 19
ATOM 18128 C CA . ALA A 1 15 ? 10.361 -4.219 12.667 1.00 0.00 20 ALA A CA 19
ATOM 18129 C C . ALA A 1 15 ? 8.857 -3.896 12.740 1.00 0.00 20 ALA A C 19
ATOM 18130 O O . ALA A 1 15 ? 8.479 -2.725 12.871 1.00 0.00 20 ALA A O 19
ATOM 18137 N N . ALA A 1 16 ? 8.034 -4.950 12.714 1.00 0.00 21 ALA A N 19
ATOM 18138 C CA . ALA A 1 16 ? 6.600 -4.981 13.030 1.00 0.00 21 ALA A CA 19
ATOM 18139 C C . ALA A 1 16 ? 5.719 -4.033 12.181 1.00 0.00 21 ALA A C 19
ATOM 18140 O O . ALA A 1 16 ? 6.136 -3.515 11.141 1.00 0.00 21 ALA A O 19
ATOM 18147 N N . CYS A 1 17 ? 4.472 -3.820 12.623 1.00 0.00 22 CYS A N 19
ATOM 18148 C CA . CYS A 1 17 ? 3.575 -2.694 12.294 1.00 0.00 22 CYS A CA 19
ATOM 18149 C C . CYS A 1 17 ? 2.907 -2.757 10.910 1.00 0.00 22 CYS A C 19
ATOM 18150 O O . CYS A 1 17 ? 1.771 -2.300 10.753 1.00 0.00 22 CYS A O 19
ATOM 18157 N N . ALA A 1 18 ? 3.572 -3.371 9.929 1.00 0.00 23 ALA A N 19
ATOM 18158 C CA . ALA A 1 18 ? 3.088 -3.610 8.572 1.00 0.00 23 ALA A CA 19
ATOM 18159 C C . ALA A 1 18 ? 1.732 -4.346 8.529 1.00 0.00 23 ALA A C 19
ATOM 18160 O O . ALA A 1 18 ? 0.946 -4.157 7.600 1.00 0.00 23 ALA A O 19
ATOM 18167 N N . SER A 1 19 ? 1.425 -5.127 9.569 1.00 0.00 24 SER A N 19
ATOM 18168 C CA . SER A 1 19 ? 0.145 -5.824 9.756 1.00 0.00 24 SER A CA 19
ATOM 18169 C C . SER A 1 19 ? -1.074 -4.908 9.592 1.00 0.00 24 SER A C 19
ATOM 18170 O O . SER A 1 19 ? -2.065 -5.309 8.992 1.00 0.00 24 SER A O 19
ATOM 18177 N N . SER A 1 20 ? -1.013 -3.667 10.075 1.00 0.00 25 SER A N 19
ATOM 18178 C CA . SER A 1 20 ? -2.157 -2.742 10.033 1.00 0.00 25 SER A CA 19
ATOM 18179 C C . SER A 1 20 ? -2.432 -2.187 8.629 1.00 0.00 25 SER A C 19
ATOM 18180 O O . SER A 1 20 ? -3.506 -1.636 8.376 1.00 0.00 25 SER A O 19
ATOM 18187 N N . ILE A 1 21 ? -1.477 -2.359 7.708 1.00 0.00 26 ILE A N 19
ATOM 18188 C CA . ILE A 1 21 ? -1.670 -2.203 6.266 1.00 0.00 26 ILE A CA 19
ATOM 18189 C C . ILE A 1 21 ? -2.122 -3.550 5.680 1.00 0.00 26 ILE A C 19
ATOM 18190 O O . ILE A 1 21 ? -3.221 -3.625 5.129 1.00 0.00 26 ILE A O 19
ATOM 18205 N N . GLU A 1 22 ? -1.322 -4.615 5.814 1.00 0.00 27 GLU A N 19
ATOM 18206 C CA . GLU A 1 22 ? -1.501 -5.826 4.998 1.00 0.00 27 GLU A CA 19
ATOM 18207 C C . GLU A 1 22 ? -2.758 -6.615 5.387 1.00 0.00 27 GLU A C 19
ATOM 18208 O O . GLU A 1 22 ? -3.492 -7.068 4.504 1.00 0.00 27 GLU A O 19
ATOM 18218 N N . ARG A 1 23 ? -3.063 -6.734 6.689 1.00 0.00 28 ARG A N 19
ATOM 18219 C CA . ARG A 1 23 ? -4.215 -7.531 7.149 1.00 0.00 28 ARG A CA 19
ATOM 18220 C C . ARG A 1 23 ? -5.559 -6.936 6.693 1.00 0.00 28 ARG A C 19
ATOM 18221 O O . ARG A 1 23 ? -6.552 -7.663 6.617 1.00 0.00 28 ARG A O 19
ATOM 18239 N N . ALA A 1 24 ? -5.590 -5.645 6.337 1.00 0.00 29 ALA A N 19
ATOM 18240 C CA . ALA A 1 24 ? -6.725 -4.991 5.680 1.00 0.00 29 ALA A CA 19
ATOM 18241 C C . ALA A 1 24 ? -6.608 -4.984 4.146 1.00 0.00 29 ALA A C 19
ATOM 18242 O O . ALA A 1 24 ? -7.624 -5.112 3.467 1.00 0.00 29 ALA A O 19
ATOM 18249 N N . LEU A 1 25 ? -5.400 -4.870 3.581 1.00 0.00 30 LEU A N 19
ATOM 18250 C CA . LEU A 1 25 ? -5.167 -4.811 2.129 1.00 0.00 30 LEU A CA 19
ATOM 18251 C C . LEU A 1 25 ? -5.611 -6.086 1.387 1.00 0.00 30 LEU A C 19
ATOM 18252 O O . LEU A 1 25 ? -5.971 -6.009 0.216 1.00 0.00 30 LEU A O 19
ATOM 18267 N N . GLU A 1 26 ? -5.686 -7.234 2.069 1.00 0.00 31 GLU A N 19
ATOM 18268 C CA . GLU A 1 26 ? -6.283 -8.467 1.537 1.00 0.00 31 GLU A CA 19
ATOM 18269 C C . GLU A 1 26 ? -7.827 -8.450 1.495 1.00 0.00 31 GLU A C 19
ATOM 18270 O O . GLU A 1 26 ? -8.439 -9.425 1.041 1.00 0.00 31 GLU A O 19
ATOM 18280 N N . ARG A 1 27 ? -8.456 -7.374 1.997 1.00 0.00 32 ARG A N 19
ATOM 18281 C CA . ARG A 1 27 ? -9.910 -7.201 2.117 1.00 0.00 32 ARG A CA 19
ATOM 18282 C C . ARG A 1 27 ? -10.469 -6.015 1.305 1.00 0.00 32 ARG A C 19
ATOM 18283 O O . ARG A 1 27 ? -11.625 -6.061 0.883 1.00 0.00 32 ARG A O 19
ATOM 18301 N N . LEU A 1 28 ? -9.667 -4.963 1.076 1.00 0.00 33 LEU A N 19
ATOM 18302 C CA . LEU A 1 28 ? -10.049 -3.775 0.291 1.00 0.00 33 LEU A CA 19
ATOM 18303 C C . LEU A 1 28 ? -10.540 -4.119 -1.128 1.00 0.00 33 LEU A C 19
ATOM 18304 O O . LEU A 1 28 ? -10.260 -5.188 -1.678 1.00 0.00 33 LEU A O 19
ATOM 18319 N N . LYS A 1 29 ? -11.283 -3.183 -1.722 1.00 0.00 34 LYS A N 19
ATOM 18320 C CA . LYS A 1 29 ? -11.851 -3.306 -3.068 1.00 0.00 34 LYS A CA 19
ATOM 18321 C C . LYS A 1 29 ? -10.781 -3.232 -4.177 1.00 0.00 34 LYS A C 19
ATOM 18322 O O . LYS A 1 29 ? -9.744 -2.582 -4.019 1.00 0.00 34 LYS A O 19
ATOM 18337 N N . GLY A 1 30 ? -11.013 -3.893 -5.319 1.00 0.00 35 GLY A N 19
ATOM 18338 C CA . GLY A 1 30 ? -10.258 -3.725 -6.583 1.00 0.00 35 GLY A CA 19
ATOM 18339 C C . GLY A 1 30 ? -8.822 -4.276 -6.615 1.00 0.00 35 GLY A C 19
ATOM 18340 O O . GLY A 1 30 ? -8.360 -4.716 -7.667 1.00 0.00 35 GLY A O 19
ATOM 18344 N N . VAL A 1 31 ? -8.118 -4.269 -5.483 1.00 0.00 36 VAL A N 19
ATOM 18345 C CA . VAL A 1 31 ? -6.791 -4.879 -5.299 1.00 0.00 36 VAL A CA 19
ATOM 18346 C C . VAL A 1 31 ? -6.863 -6.412 -5.395 1.00 0.00 36 VAL A C 19
ATOM 18347 O O . VAL A 1 31 ? -7.726 -7.047 -4.790 1.00 0.00 36 VAL A O 19
ATOM 18360 N N . ALA A 1 32 ? -5.950 -6.999 -6.173 1.00 0.00 37 ALA A N 19
ATOM 18361 C CA . ALA A 1 32 ? -5.940 -8.420 -6.537 1.00 0.00 37 ALA A CA 19
ATOM 18362 C C . ALA A 1 32 ? -4.713 -9.201 -6.036 1.00 0.00 37 ALA A C 19
ATOM 18363 O O . ALA A 1 32 ? -4.774 -10.433 -5.988 1.00 0.00 37 ALA A O 19
ATOM 18370 N N . GLU A 1 33 ? -3.608 -8.529 -5.698 1.00 0.00 38 GLU A N 19
ATOM 18371 C CA . GLU A 1 33 ? -2.377 -9.152 -5.195 1.00 0.00 38 GLU A CA 19
ATOM 18372 C C . GLU A 1 33 ? -1.451 -8.099 -4.575 1.00 0.00 38 GLU A C 19
ATOM 18373 O O . GLU A 1 33 ? -1.189 -7.081 -5.210 1.00 0.00 38 GLU A O 19
ATOM 18383 N N . ALA A 1 34 ? -0.923 -8.327 -3.370 1.00 0.00 39 ALA A N 19
ATOM 18384 C CA . ALA A 1 34 ? -0.109 -7.344 -2.645 1.00 0.00 39 ALA A CA 19
ATOM 18385 C C . ALA A 1 34 ? 0.793 -7.956 -1.558 1.00 0.00 39 ALA A C 19
ATOM 18386 O O . ALA A 1 34 ? 0.553 -9.056 -1.057 1.00 0.00 39 ALA A O 19
ATOM 18393 N N . SER A 1 35 ? 1.822 -7.215 -1.141 1.00 0.00 40 SER A N 19
ATOM 18394 C CA . SER A 1 35 ? 2.719 -7.632 -0.056 1.00 0.00 40 SER A CA 19
ATOM 18395 C C . SER A 1 35 ? 3.490 -6.475 0.595 1.00 0.00 40 SER A C 19
ATOM 18396 O O . SER A 1 35 ? 4.031 -5.610 -0.101 1.00 0.00 40 SER A O 19
ATOM 18403 N N . VAL A 1 36 ? 3.591 -6.493 1.930 1.00 0.00 41 VAL A N 19
ATOM 18404 C CA . VAL A 1 36 ? 4.495 -5.612 2.701 1.00 0.00 41 VAL A CA 19
ATOM 18405 C C . VAL A 1 36 ? 5.899 -6.214 2.827 1.00 0.00 41 VAL A C 19
ATOM 18406 O O . VAL A 1 36 ? 6.048 -7.432 2.934 1.00 0.00 41 VAL A O 19
ATOM 18419 N N . THR A 1 37 ? 6.918 -5.347 2.855 1.00 0.00 42 THR A N 19
ATOM 18420 C CA . THR A 1 37 ? 8.328 -5.698 3.068 1.00 0.00 42 THR A CA 19
ATOM 18421 C C . THR A 1 37 ? 8.889 -4.800 4.164 1.00 0.00 42 THR A C 19
ATOM 18422 O O . THR A 1 37 ? 9.264 -3.658 3.904 1.00 0.00 42 THR A O 19
ATOM 18433 N N . VAL A 1 38 ? 8.938 -5.306 5.393 1.00 0.00 43 VAL A N 19
ATOM 18434 C CA . VAL A 1 38 ? 9.406 -4.560 6.577 1.00 0.00 43 VAL A CA 19
ATOM 18435 C C . VAL A 1 38 ? 10.909 -4.248 6.494 1.00 0.00 43 VAL A C 19
ATOM 18436 O O . VAL A 1 38 ? 11.316 -3.152 6.873 1.00 0.00 43 VAL A O 19
ATOM 18449 N N . ALA A 1 39 ? 11.743 -5.171 5.988 1.00 0.00 44 ALA A N 19
ATOM 18450 C CA . ALA A 1 39 ? 13.208 -5.039 6.049 1.00 0.00 44 ALA A CA 19
ATOM 18451 C C . ALA A 1 39 ? 13.788 -3.885 5.202 1.00 0.00 44 ALA A C 19
ATOM 18452 O O . ALA A 1 39 ? 14.877 -3.386 5.505 1.00 0.00 44 ALA A O 19
ATOM 18459 N N . THR A 1 40 ? 13.054 -3.444 4.172 1.00 0.00 45 THR A N 19
ATOM 18460 C CA . THR A 1 40 ? 13.364 -2.279 3.320 1.00 0.00 45 THR A CA 19
ATOM 18461 C C . THR A 1 40 ? 12.266 -1.210 3.361 1.00 0.00 45 THR A C 19
ATOM 18462 O O . THR A 1 40 ? 12.376 -0.194 2.670 1.00 0.00 45 THR A O 19
ATOM 18473 N N . GLY A 1 41 ? 11.228 -1.404 4.187 1.00 0.00 46 GLY A N 19
ATOM 18474 C CA . GLY A 1 41 ? 10.148 -0.450 4.442 1.00 0.00 46 GLY A CA 19
ATOM 18475 C C . GLY A 1 41 ? 9.331 -0.076 3.207 1.00 0.00 46 GLY A C 19
ATOM 18476 O O . GLY A 1 41 ? 9.100 1.111 2.988 1.00 0.00 46 GLY A O 19
ATOM 18480 N N . ARG A 1 42 ? 8.904 -1.048 2.390 1.00 0.00 47 ARG A N 19
ATOM 18481 C CA . ARG A 1 42 ? 8.180 -0.792 1.128 1.00 0.00 47 ARG A CA 19
ATOM 18482 C C . ARG A 1 42 ? 7.039 -1.781 0.854 1.00 0.00 47 ARG A C 19
ATOM 18483 O O . ARG A 1 42 ? 6.943 -2.837 1.476 1.00 0.00 47 ARG A O 19
ATOM 18501 N N . LEU A 1 43 ? 6.165 -1.409 -0.079 1.00 0.00 48 LEU A N 19
ATOM 18502 C CA . LEU A 1 43 ? 4.965 -2.132 -0.508 1.00 0.00 48 LEU A CA 19
ATOM 18503 C C . LEU A 1 43 ? 5.076 -2.584 -1.970 1.00 0.00 48 LEU A C 19
ATOM 18504 O O . LEU A 1 43 ? 5.802 -1.989 -2.768 1.00 0.00 48 LEU A O 19
ATOM 18519 N N . THR A 1 44 ? 4.268 -3.588 -2.319 1.00 0.00 49 THR A N 19
ATOM 18520 C CA . THR A 1 44 ? 4.012 -4.091 -3.681 1.00 0.00 49 THR A CA 19
ATOM 18521 C C . THR A 1 44 ? 2.508 -4.292 -3.781 1.00 0.00 49 THR A C 19
ATOM 18522 O O . THR A 1 44 ? 1.932 -4.857 -2.853 1.00 0.00 49 THR A O 19
ATOM 18533 N N . VAL A 1 45 ? 1.874 -3.823 -4.857 1.00 0.00 50 VAL A N 19
ATOM 18534 C CA . VAL A 1 45 ? 0.403 -3.827 -4.988 1.00 0.00 50 VAL A CA 19
ATOM 18535 C C . VAL A 1 45 ? -0.065 -3.887 -6.450 1.00 0.00 50 VAL A C 19
ATOM 18536 O O . VAL A 1 45 ? 0.406 -3.123 -7.290 1.00 0.00 50 VAL A O 19
ATOM 18549 N N . THR A 1 46 ? -1.015 -4.790 -6.730 1.00 0.00 51 THR A N 19
ATOM 18550 C CA . THR A 1 46 ? -1.642 -5.046 -8.035 1.00 0.00 51 THR A CA 19
ATOM 18551 C C . THR A 1 46 ? -3.136 -4.784 -7.928 1.00 0.00 51 THR A C 19
ATOM 18552 O O . THR A 1 46 ? -3.816 -5.464 -7.164 1.00 0.00 51 THR A O 19
ATOM 18563 N N . TYR A 1 47 ? -3.655 -3.834 -8.708 1.00 0.00 52 TYR A N 19
ATOM 18564 C CA . TYR A 1 47 ? -5.067 -3.407 -8.670 1.00 0.00 52 TYR A CA 19
ATOM 18565 C C . TYR A 1 47 ? -5.590 -2.944 -10.044 1.00 0.00 52 TYR A C 19
ATOM 18566 O O . TYR A 1 47 ? -4.809 -2.480 -10.887 1.00 0.00 52 TYR A O 19
ATOM 18583 N N . ASP A 1 48 ? -6.904 -3.058 -10.285 1.00 0.00 53 ASP A N 19
ATOM 18584 C CA . ASP A 1 48 ? -7.527 -2.603 -11.532 1.00 0.00 53 ASP A CA 19
ATOM 18585 C C . ASP A 1 48 ? -7.800 -1.086 -11.491 1.00 0.00 53 ASP A C 19
ATOM 18586 O O . ASP A 1 48 ? -8.301 -0.583 -10.479 1.00 0.00 53 ASP A O 19
ATOM 18594 N N . PRO A 1 49 ? -7.480 -0.341 -12.566 1.00 0.00 54 PRO A N 19
ATOM 18595 C CA . PRO A 1 49 ? -7.518 1.118 -12.566 1.00 0.00 54 PRO A CA 19
ATOM 18596 C C . PRO A 1 49 ? -8.940 1.691 -12.679 1.00 0.00 54 PRO A C 19
ATOM 18597 O O . PRO A 1 49 ? -9.072 2.886 -12.930 1.00 0.00 54 PRO A O 19
ATOM 18605 N N . LYS A 1 50 ? -10.002 0.881 -12.546 1.00 0.00 55 LYS A N 19
ATOM 18606 C CA . LYS A 1 50 ? -11.361 1.290 -12.943 1.00 0.00 55 LYS A CA 19
ATOM 18607 C C . LYS A 1 50 ? -12.390 1.181 -11.811 1.00 0.00 55 LYS A C 19
ATOM 18608 O O . LYS A 1 50 ? -13.252 2.055 -11.689 1.00 0.00 55 LYS A O 19
ATOM 18623 N N . GLN A 1 51 ? -12.271 0.173 -10.945 1.00 0.00 56 GLN A N 19
ATOM 18624 C CA . GLN A 1 51 ? -13.030 0.071 -9.696 1.00 0.00 56 GLN A CA 19
ATOM 18625 C C . GLN A 1 51 ? -12.460 0.978 -8.595 1.00 0.00 56 GLN A C 19
ATOM 18626 O O . GLN A 1 51 ? -13.213 1.402 -7.717 1.00 0.00 56 GLN A O 19
ATOM 18638 N N . VAL A 1 52 ? -11.152 1.270 -8.629 1.00 0.00 57 VAL A N 19
ATOM 18639 C CA . VAL A 1 52 ? -10.442 2.060 -7.602 1.00 0.00 57 VAL A CA 19
ATOM 18640 C C . VAL A 1 52 ? -9.299 2.878 -8.226 1.00 0.00 57 VAL A C 19
ATOM 18641 O O . VAL A 1 52 ? -9.074 2.832 -9.438 1.00 0.00 57 VAL A O 19
ATOM 18654 N N . SER A 1 53 ? -8.556 3.610 -7.397 1.00 0.00 58 SER A N 19
ATOM 18655 C CA . SER A 1 53 ? -7.273 4.236 -7.723 1.00 0.00 58 SER A CA 19
ATOM 18656 C C . SER A 1 53 ? -6.286 4.088 -6.544 1.00 0.00 58 SER A C 19
ATOM 18657 O O . SER A 1 53 ? -6.538 3.321 -5.609 1.00 0.00 58 SER A O 19
ATOM 18664 N N . GLU A 1 54 ? -5.198 4.869 -6.526 1.00 0.00 59 GLU A N 19
ATOM 18665 C CA . GLU A 1 54 ? -4.296 5.004 -5.374 1.00 0.00 59 GLU A CA 19
ATOM 18666 C C . GLU A 1 54 ? -5.045 5.325 -4.066 1.00 0.00 59 GLU A C 19
ATOM 18667 O O . GLU A 1 54 ? -4.578 4.982 -2.983 1.00 0.00 59 GLU A O 19
ATOM 18677 N N . ILE A 1 55 ? -6.219 5.963 -4.151 1.00 0.00 60 ILE A N 19
ATOM 18678 C CA . ILE A 1 55 ? -7.047 6.396 -3.016 1.00 0.00 60 ILE A CA 19
ATOM 18679 C C . ILE A 1 55 ? -7.326 5.272 -2.012 1.00 0.00 60 ILE A C 19
ATOM 18680 O O . ILE A 1 55 ? -7.149 5.489 -0.810 1.00 0.00 60 ILE A O 19
ATOM 18695 N N . THR A 1 56 ? -7.713 4.081 -2.488 1.00 0.00 61 THR A N 19
ATOM 18696 C CA . THR A 1 56 ? -8.100 2.943 -1.631 1.00 0.00 61 THR A CA 19
ATOM 18697 C C . THR A 1 56 ? -6.978 2.540 -0.681 1.00 0.00 61 THR A C 19
ATOM 18698 O O . THR A 1 56 ? -7.238 2.275 0.492 1.00 0.00 61 THR A O 19
ATOM 18709 N N . ILE A 1 57 ? -5.728 2.541 -1.150 1.00 0.00 62 ILE A N 19
ATOM 18710 C CA . ILE A 1 57 ? -4.550 2.229 -0.321 1.00 0.00 62 ILE A CA 19
ATOM 18711 C C . ILE A 1 57 ? -3.977 3.472 0.382 1.00 0.00 62 ILE A C 19
ATOM 18712 O O . ILE A 1 57 ? -3.545 3.364 1.530 1.00 0.00 62 ILE A O 19
ATOM 18727 N N . GLN A 1 58 ? -4.071 4.663 -0.223 1.00 0.00 63 GLN A N 19
ATOM 18728 C CA . GLN A 1 58 ? -3.697 5.942 0.394 1.00 0.00 63 GLN A CA 19
ATOM 18729 C C . GLN A 1 58 ? -4.448 6.169 1.713 1.00 0.00 63 GLN A C 19
ATOM 18730 O O . GLN A 1 58 ? -3.823 6.544 2.704 1.00 0.00 63 GLN A O 19
ATOM 18742 N N . GLU A 1 59 ? -5.763 5.922 1.736 1.00 0.00 64 GLU A N 19
ATOM 18743 C CA . GLU A 1 59 ? -6.614 6.079 2.922 1.00 0.00 64 GLU A CA 19
ATOM 18744 C C . GLU A 1 59 ? -6.234 5.122 4.063 1.00 0.00 64 GLU A C 19
ATOM 18745 O O . GLU A 1 59 ? -6.300 5.503 5.236 1.00 0.00 64 GLU A O 19
ATOM 18755 N N . ARG A 1 60 ? -5.821 3.894 3.723 1.00 0.00 65 ARG A N 19
ATOM 18756 C CA . ARG A 1 60 ? -5.334 2.876 4.662 1.00 0.00 65 ARG A CA 19
ATOM 18757 C C . ARG A 1 60 ? -3.945 3.233 5.200 1.00 0.00 65 ARG A C 19
ATOM 18758 O O . ARG A 1 60 ? -3.696 3.060 6.388 1.00 0.00 65 ARG A O 19
ATOM 18776 N N . ILE A 1 61 ? -3.043 3.742 4.363 1.00 0.00 66 ILE A N 19
ATOM 18777 C CA . ILE A 1 61 ? -1.701 4.165 4.800 1.00 0.00 66 ILE A CA 19
ATOM 18778 C C . ILE A 1 61 ? -1.790 5.425 5.678 1.00 0.00 66 ILE A C 19
ATOM 18779 O O . ILE A 1 61 ? -1.232 5.442 6.772 1.00 0.00 66 ILE A O 19
ATOM 18794 N N . ALA A 1 62 ? -2.549 6.442 5.260 1.00 0.00 67 ALA A N 19
ATOM 18795 C CA . ALA A 1 62 ? -2.663 7.711 5.981 1.00 0.00 67 ALA A CA 19
ATOM 18796 C C . ALA A 1 62 ? -3.293 7.538 7.372 1.00 0.00 67 ALA A C 19
ATOM 18797 O O . ALA A 1 62 ? -2.699 7.938 8.373 1.00 0.00 67 ALA A O 19
ATOM 18804 N N . ALA A 1 63 ? -4.485 6.932 7.456 1.00 0.00 68 ALA A N 19
ATOM 18805 C CA . ALA A 1 63 ? -5.263 6.897 8.698 1.00 0.00 68 ALA A CA 19
ATOM 18806 C C . ALA A 1 63 ? -4.569 6.110 9.820 1.00 0.00 68 ALA A C 19
ATOM 18807 O O . ALA A 1 63 ? -4.732 6.450 10.997 1.00 0.00 68 ALA A O 19
ATOM 18814 N N . LEU A 1 64 ? -3.787 5.084 9.465 1.00 0.00 69 LEU A N 19
ATOM 18815 C CA . LEU A 1 64 ? -3.048 4.241 10.408 1.00 0.00 69 LEU A CA 19
ATOM 18816 C C . LEU A 1 64 ? -1.724 4.876 10.884 1.00 0.00 69 LEU A C 19
ATOM 18817 O O . LEU A 1 64 ? -1.062 4.295 11.745 1.00 0.00 69 LEU A O 19
ATOM 18832 N N . GLY A 1 65 ? -1.365 6.076 10.404 1.00 0.00 70 GLY A N 19
ATOM 18833 C CA . GLY A 1 65 ? -0.269 6.894 10.950 1.00 0.00 70 GLY A CA 19
ATOM 18834 C C . GLY A 1 65 ? 0.973 6.992 10.066 1.00 0.00 70 GLY A C 19
ATOM 18835 O O . GLY A 1 65 ? 2.058 7.243 10.592 1.00 0.00 70 GLY A O 19
ATOM 18839 N N . TYR A 1 66 ? 0.835 6.785 8.755 1.00 0.00 71 TYR A N 19
ATOM 18840 C CA . TYR A 1 66 ? 1.927 6.792 7.772 1.00 0.00 71 TYR A CA 19
ATOM 18841 C C . TYR A 1 66 ? 1.661 7.803 6.631 1.00 0.00 71 TYR A C 19
ATOM 18842 O O . TYR A 1 66 ? 0.699 8.575 6.703 1.00 0.00 71 TYR A O 19
ATOM 18859 N N . THR A 1 67 ? 2.492 7.804 5.574 1.00 0.00 72 THR A N 19
ATOM 18860 C CA . THR A 1 67 ? 2.301 8.600 4.344 1.00 0.00 72 THR A CA 19
ATOM 18861 C C . THR A 1 67 ? 2.738 7.817 3.103 1.00 0.00 72 THR A C 19
ATOM 18862 O O . THR A 1 67 ? 3.858 7.313 3.048 1.00 0.00 72 THR A O 19
ATOM 18873 N N . LEU A 1 68 ? 1.857 7.719 2.102 1.00 0.00 73 LEU A N 19
ATOM 18874 C CA . LEU A 1 68 ? 2.111 7.080 0.801 1.00 0.00 73 LEU A CA 19
ATOM 18875 C C . LEU A 1 68 ? 3.039 7.927 -0.081 1.00 0.00 73 LEU A C 19
ATOM 18876 O O . LEU A 1 68 ? 2.865 9.147 -0.180 1.00 0.00 73 LEU A O 19
ATOM 18891 N N . ALA A 1 69 ? 3.931 7.265 -0.824 1.00 0.00 74 ALA A N 19
ATOM 18892 C CA . ALA A 1 69 ? 4.486 7.786 -2.077 1.00 0.00 74 ALA A CA 19
ATOM 18893 C C . ALA A 1 69 ? 4.427 6.718 -3.187 1.00 0.00 74 ALA A C 19
ATOM 18894 O O . ALA A 1 69 ? 4.754 5.552 -2.954 1.00 0.00 74 ALA A O 19
ATOM 18901 N N . GLU A 1 70 ? 4.000 7.119 -4.387 1.00 0.00 75 GLU A N 19
ATOM 18902 C CA . GLU A 1 70 ? 3.763 6.249 -5.544 1.00 0.00 75 GLU A CA 19
ATOM 18903 C C . GLU A 1 70 ? 4.459 6.855 -6.780 1.00 0.00 75 GLU A C 19
ATOM 18904 O O . GLU A 1 70 ? 4.208 8.027 -7.088 1.00 0.00 75 GLU A O 19
ATOM 18914 N N . PRO A 1 71 ? 5.359 6.107 -7.456 1.00 0.00 76 PRO A N 19
ATOM 18915 C CA . PRO A 1 71 ? 6.307 6.663 -8.424 1.00 0.00 76 PRO A CA 19
ATOM 18916 C C . PRO A 1 71 ? 5.687 6.961 -9.793 1.00 0.00 76 PRO A C 19
ATOM 18917 O O . PRO A 1 71 ? 5.357 6.022 -10.559 1.00 0.00 76 PRO A O 19
ATOM 18925 N N . PRO A 1 1 ? -6.667 -6.766 -17.929 1.00 0.00 6 PRO A N 20
ATOM 18926 C CA . PRO A 1 1 ? -5.272 -6.670 -17.454 1.00 0.00 6 PRO A CA 20
ATOM 18927 C C . PRO A 1 1 ? -5.057 -5.412 -16.600 1.00 0.00 6 PRO A C 20
ATOM 18928 O O . PRO A 1 1 ? -4.987 -4.298 -17.121 1.00 0.00 6 PRO A O 20
ATOM 18937 N N . LEU A 1 2 ? -4.993 -5.589 -15.277 1.00 0.00 7 LEU A N 20
ATOM 18938 C CA . LEU A 1 2 ? -4.984 -4.504 -14.288 1.00 0.00 7 LEU A CA 20
ATOM 18939 C C . LEU A 1 2 ? -3.565 -4.019 -13.942 1.00 0.00 7 LEU A C 20
ATOM 18940 O O . LEU A 1 2 ? -2.576 -4.537 -14.471 1.00 0.00 7 LEU A O 20
ATOM 18955 N N . LYS A 1 3 ? -3.456 -3.011 -13.070 1.00 0.00 8 LYS A N 20
ATOM 18956 C CA . LYS A 1 3 ? -2.190 -2.324 -12.771 1.00 0.00 8 LYS A CA 20
ATOM 18957 C C . LYS A 1 3 ? -1.534 -2.829 -11.477 1.00 0.00 8 LYS A C 20
ATOM 18958 O O . LYS A 1 3 ? -2.223 -3.168 -10.514 1.00 0.00 8 LYS A O 20
ATOM 18973 N N . THR A 1 4 ? -0.196 -2.817 -11.442 1.00 0.00 9 THR A N 20
ATOM 18974 C CA . THR A 1 4 ? 0.652 -3.137 -10.279 1.00 0.00 9 THR A CA 20
ATOM 18975 C C . THR A 1 4 ? 1.583 -1.962 -10.010 1.00 0.00 9 THR A C 20
ATOM 18976 O O . THR A 1 4 ? 1.986 -1.267 -10.946 1.00 0.00 9 THR A O 20
ATOM 18987 N N . GLN A 1 5 ? 1.962 -1.731 -8.754 1.00 0.00 10 GLN A N 20
ATOM 18988 C CA . GLN A 1 5 ? 2.861 -0.646 -8.384 1.00 0.00 10 GLN A CA 20
ATOM 18989 C C . GLN A 1 5 ? 3.689 -1.015 -7.155 1.00 0.00 10 GLN A C 20
ATOM 18990 O O . GLN A 1 5 ? 3.250 -1.804 -6.312 1.00 0.00 10 GLN A O 20
ATOM 19002 N N . GLN A 1 6 ? 4.880 -0.417 -7.077 1.00 0.00 11 GLN A N 20
ATOM 19003 C CA . GLN A 1 6 ? 5.842 -0.537 -5.988 1.00 0.00 11 GLN A CA 20
ATOM 19004 C C . GLN A 1 6 ? 6.181 0.857 -5.441 1.00 0.00 11 GLN A C 20
ATOM 19005 O O . GLN A 1 6 ? 6.175 1.839 -6.186 1.00 0.00 11 GLN A O 20
ATOM 19017 N N . MET A 1 7 ? 6.471 0.966 -4.140 1.00 0.00 12 MET A N 20
ATOM 19018 C CA . MET A 1 7 ? 6.517 2.254 -3.432 1.00 0.00 12 MET A CA 20
ATOM 19019 C C . MET A 1 7 ? 7.284 2.186 -2.107 1.00 0.00 12 MET A C 20
ATOM 19020 O O . MET A 1 7 ? 7.255 1.165 -1.412 1.00 0.00 12 MET A O 20
ATOM 19032 N N . GLN A 1 8 ? 7.907 3.308 -1.731 1.00 0.00 13 GLN A N 20
ATOM 19033 C CA . GLN A 1 8 ? 8.341 3.563 -0.359 1.00 0.00 13 GLN A CA 20
ATOM 19034 C C . GLN A 1 8 ? 7.156 4.083 0.475 1.00 0.00 13 GLN A C 20
ATOM 19035 O O . GLN A 1 8 ? 6.358 4.887 -0.004 1.00 0.00 13 GLN A O 20
ATOM 19047 N N . VAL A 1 9 ? 7.058 3.675 1.740 1.00 0.00 14 VAL A N 20
ATOM 19048 C CA . VAL A 1 9 ? 5.893 3.864 2.618 1.00 0.00 14 VAL A CA 20
ATOM 19049 C C . VAL A 1 9 ? 6.355 3.993 4.075 1.00 0.00 14 VAL A C 20
ATOM 19050 O O . VAL A 1 9 ? 7.095 3.143 4.571 1.00 0.00 14 VAL A O 20
ATOM 19063 N N . GLY A 1 10 ? 5.879 5.023 4.787 1.00 0.00 15 GLY A N 20
ATOM 19064 C CA . GLY A 1 10 ? 6.249 5.270 6.193 1.00 0.00 15 GLY A CA 20
ATOM 19065 C C . GLY A 1 10 ? 5.744 4.187 7.152 1.00 0.00 15 GLY A C 20
ATOM 19066 O O . GLY A 1 10 ? 6.384 3.893 8.159 1.00 0.00 15 GLY A O 20
ATOM 19070 N N . GLY A 1 11 ? 4.647 3.511 6.792 1.00 0.00 16 GLY A N 20
ATOM 19071 C CA . GLY A 1 11 ? 4.057 2.379 7.523 1.00 0.00 16 GLY A CA 20
ATOM 19072 C C . GLY A 1 11 ? 4.808 1.047 7.385 1.00 0.00 16 GLY A C 20
ATOM 19073 O O . GLY A 1 11 ? 4.253 0.020 7.758 1.00 0.00 16 GLY A O 20
ATOM 19077 N N . MET A 1 12 ? 6.038 1.047 6.853 1.00 0.00 17 MET A N 20
ATOM 19078 C CA . MET A 1 12 ? 6.851 -0.161 6.619 1.00 0.00 17 MET A CA 20
ATOM 19079 C C . MET A 1 12 ? 8.229 -0.171 7.311 1.00 0.00 17 MET A C 20
ATOM 19080 O O . MET A 1 12 ? 8.973 -1.139 7.150 1.00 0.00 17 MET A O 20
ATOM 19092 N N . ARG A 1 13 ? 8.610 0.884 8.050 1.00 0.00 18 ARG A N 20
ATOM 19093 C CA . ARG A 1 13 ? 10.016 1.090 8.475 1.00 0.00 18 ARG A CA 20
ATOM 19094 C C . ARG A 1 13 ? 10.247 1.905 9.752 1.00 0.00 18 ARG A C 20
ATOM 19095 O O . ARG A 1 13 ? 11.317 1.794 10.355 1.00 0.00 18 ARG A O 20
ATOM 19113 N N . CYS A 1 14 ? 9.251 2.639 10.240 1.00 0.00 19 CYS A N 20
ATOM 19114 C CA . CYS A 1 14 ? 9.299 3.329 11.532 1.00 0.00 19 CYS A CA 20
ATOM 19115 C C . CYS A 1 14 ? 8.941 2.409 12.721 1.00 0.00 19 CYS A C 20
ATOM 19116 O O . CYS A 1 14 ? 9.352 2.691 13.852 1.00 0.00 19 CYS A O 20
ATOM 19123 N N . ALA A 1 15 ? 8.183 1.334 12.472 1.00 0.00 20 ALA A N 20
ATOM 19124 C CA . ALA A 1 15 ? 7.563 0.441 13.460 1.00 0.00 20 ALA A CA 20
ATOM 19125 C C . ALA A 1 15 ? 7.043 -0.860 12.803 1.00 0.00 20 ALA A C 20
ATOM 19126 O O . ALA A 1 15 ? 7.056 -0.981 11.574 1.00 0.00 20 ALA A O 20
ATOM 19133 N N . ALA A 1 16 ? 6.531 -1.803 13.608 1.00 0.00 21 ALA A N 20
ATOM 19134 C CA . ALA A 1 16 ? 5.996 -3.126 13.216 1.00 0.00 21 ALA A CA 20
ATOM 19135 C C . ALA A 1 16 ? 4.688 -3.105 12.370 1.00 0.00 21 ALA A C 20
ATOM 19136 O O . ALA A 1 16 ? 3.876 -4.034 12.395 1.00 0.00 21 ALA A O 20
ATOM 19143 N N . CYS A 1 17 ? 4.450 -2.017 11.637 1.00 0.00 22 CYS A N 20
ATOM 19144 C CA . CYS A 1 17 ? 3.193 -1.664 10.981 1.00 0.00 22 CYS A CA 20
ATOM 19145 C C . CYS A 1 17 ? 2.819 -2.472 9.727 1.00 0.00 22 CYS A C 20
ATOM 19146 O O . CYS A 1 17 ? 1.657 -2.418 9.321 1.00 0.00 22 CYS A O 20
ATOM 19153 N N . ALA A 1 18 ? 3.731 -3.268 9.157 1.00 0.00 23 ALA A N 20
ATOM 19154 C CA . ALA A 1 18 ? 3.457 -4.125 8.003 1.00 0.00 23 ALA A CA 20
ATOM 19155 C C . ALA A 1 18 ? 2.222 -5.035 8.181 1.00 0.00 23 ALA A C 20
ATOM 19156 O O . ALA A 1 18 ? 1.453 -5.202 7.234 1.00 0.00 23 ALA A O 20
ATOM 19163 N N . SER A 1 19 ? 1.974 -5.568 9.386 1.00 0.00 24 SER A N 20
ATOM 19164 C CA . SER A 1 19 ? 0.817 -6.451 9.638 1.00 0.00 24 SER A CA 20
ATOM 19165 C C . SER A 1 19 ? -0.508 -5.684 9.498 1.00 0.00 24 SER A C 20
ATOM 19166 O O . SER A 1 19 ? -1.434 -6.135 8.835 1.00 0.00 24 SER A O 20
ATOM 19173 N N . SER A 1 20 ? -0.586 -4.480 10.064 1.00 0.00 25 SER A N 20
ATOM 19174 C CA . SER A 1 20 ? -1.764 -3.597 10.027 1.00 0.00 25 SER A CA 20
ATOM 19175 C C . SER A 1 20 ? -1.957 -2.884 8.687 1.00 0.00 25 SER A C 20
ATOM 19176 O O . SER A 1 20 ? -2.981 -2.230 8.477 1.00 0.00 25 SER A O 20
ATOM 19183 N N . ILE A 1 21 ? -1.016 -3.046 7.754 1.00 0.00 26 ILE A N 20
ATOM 19184 C CA . ILE A 1 21 ? -1.281 -2.862 6.329 1.00 0.00 26 ILE A CA 20
ATOM 19185 C C . ILE A 1 21 ? -1.799 -4.166 5.720 1.00 0.00 26 ILE A C 20
ATOM 19186 O O . ILE A 1 21 ? -2.946 -4.195 5.281 1.00 0.00 26 ILE A O 20
ATOM 19201 N N . GLU A 1 22 ? -0.999 -5.236 5.699 1.00 0.00 27 GLU A N 20
ATOM 19202 C CA . GLU A 1 22 ? -1.282 -6.420 4.876 1.00 0.00 27 GLU A CA 20
ATOM 19203 C C . GLU A 1 22 ? -2.588 -7.123 5.282 1.00 0.00 27 GLU A C 20
ATOM 19204 O O . GLU A 1 22 ? -3.369 -7.503 4.405 1.00 0.00 27 GLU A O 20
ATOM 19214 N N . ARG A 1 23 ? -2.878 -7.212 6.591 1.00 0.00 28 ARG A N 20
ATOM 19215 C CA . ARG A 1 23 ? -4.081 -7.871 7.130 1.00 0.00 28 ARG A CA 20
ATOM 19216 C C . ARG A 1 23 ? -5.391 -7.239 6.640 1.00 0.00 28 ARG A C 20
ATOM 19217 O O . ARG A 1 23 ? -6.396 -7.945 6.500 1.00 0.00 28 ARG A O 20
ATOM 19235 N N . ALA A 1 24 ? -5.390 -5.930 6.370 1.00 0.00 29 ALA A N 20
ATOM 19236 C CA . ALA A 1 24 ? -6.519 -5.196 5.797 1.00 0.00 29 ALA A CA 20
ATOM 19237 C C . ALA A 1 24 ? -6.428 -5.128 4.262 1.00 0.00 29 ALA A C 20
ATOM 19238 O O . ALA A 1 24 ? -7.426 -5.346 3.573 1.00 0.00 29 ALA A O 20
ATOM 19245 N N . LEU A 1 25 ? -5.228 -4.871 3.725 1.00 0.00 30 LEU A N 20
ATOM 19246 C CA . LEU A 1 25 ? -4.971 -4.678 2.296 1.00 0.00 30 LEU A CA 20
ATOM 19247 C C . LEU A 1 25 ? -5.361 -5.897 1.453 1.00 0.00 30 LEU A C 20
ATOM 19248 O O . LEU A 1 25 ? -5.895 -5.719 0.360 1.00 0.00 30 LEU A O 20
ATOM 19263 N N . GLU A 1 26 ? -5.168 -7.117 1.965 1.00 0.00 31 GLU A N 20
ATOM 19264 C CA . GLU A 1 26 ? -5.562 -8.342 1.265 1.00 0.00 31 GLU A CA 20
ATOM 19265 C C . GLU A 1 26 ? -7.058 -8.664 1.370 1.00 0.00 31 GLU A C 20
ATOM 19266 O O . GLU A 1 26 ? -7.509 -9.623 0.743 1.00 0.00 31 GLU A O 20
ATOM 19276 N N . ARG A 1 27 ? -7.832 -7.893 2.149 1.00 0.00 32 ARG A N 20
ATOM 19277 C CA . ARG A 1 27 ? -9.279 -8.090 2.295 1.00 0.00 32 ARG A CA 20
ATOM 19278 C C . ARG A 1 27 ? -10.114 -6.997 1.611 1.00 0.00 32 ARG A C 20
ATOM 19279 O O . ARG A 1 27 ? -11.192 -7.287 1.084 1.00 0.00 32 ARG A O 20
ATOM 19297 N N . LEU A 1 28 ? -9.660 -5.739 1.639 1.00 0.00 33 LEU A N 20
ATOM 19298 C CA . LEU A 1 28 ? -10.405 -4.587 1.114 1.00 0.00 33 LEU A CA 20
ATOM 19299 C C . LEU A 1 28 ? -10.572 -4.630 -0.417 1.00 0.00 33 LEU A C 20
ATOM 19300 O O . LEU A 1 28 ? -9.737 -5.176 -1.138 1.00 0.00 33 LEU A O 20
ATOM 19315 N N . LYS A 1 29 ? -11.678 -4.075 -0.914 1.00 0.00 34 LYS A N 20
ATOM 19316 C CA . LYS A 1 29 ? -12.111 -4.175 -2.318 1.00 0.00 34 LYS A CA 20
ATOM 19317 C C . LYS A 1 29 ? -11.207 -3.396 -3.295 1.00 0.00 34 LYS A C 20
ATOM 19318 O O . LYS A 1 29 ? -10.487 -2.477 -2.894 1.00 0.00 34 LYS A O 20
ATOM 19333 N N . GLY A 1 30 ? -11.222 -3.757 -4.584 1.00 0.00 35 GLY A N 20
ATOM 19334 C CA . GLY A 1 30 ? -10.525 -3.059 -5.678 1.00 0.00 35 GLY A CA 20
ATOM 19335 C C . GLY A 1 30 ? -9.057 -3.462 -5.811 1.00 0.00 35 GLY A C 20
ATOM 19336 O O . GLY A 1 30 ? -8.589 -3.689 -6.928 1.00 0.00 35 GLY A O 20
ATOM 19340 N N . VAL A 1 31 ? -8.361 -3.593 -4.681 1.00 0.00 36 VAL A N 20
ATOM 19341 C CA . VAL A 1 31 ? -7.064 -4.282 -4.567 1.00 0.00 36 VAL A CA 20
ATOM 19342 C C . VAL A 1 31 ? -7.268 -5.788 -4.767 1.00 0.00 36 VAL A C 20
ATOM 19343 O O . VAL A 1 31 ? -8.224 -6.359 -4.242 1.00 0.00 36 VAL A O 20
ATOM 19356 N N . ALA A 1 32 ? -6.377 -6.410 -5.544 1.00 0.00 37 ALA A N 20
ATOM 19357 C CA . ALA A 1 32 ? -6.508 -7.781 -6.045 1.00 0.00 37 ALA A CA 20
ATOM 19358 C C . ALA A 1 32 ? -5.329 -8.719 -5.711 1.00 0.00 37 ALA A C 20
ATOM 19359 O O . ALA A 1 32 ? -5.506 -9.942 -5.753 1.00 0.00 37 ALA A O 20
ATOM 19366 N N . GLU A 1 33 ? -4.150 -8.171 -5.397 1.00 0.00 38 GLU A N 20
ATOM 19367 C CA . GLU A 1 33 ? -2.935 -8.900 -4.999 1.00 0.00 38 GLU A CA 20
ATOM 19368 C C . GLU A 1 33 ? -1.977 -7.920 -4.298 1.00 0.00 38 GLU A C 20
ATOM 19369 O O . GLU A 1 33 ? -1.918 -6.751 -4.681 1.00 0.00 38 GLU A O 20
ATOM 19379 N N . ALA A 1 34 ? -1.212 -8.343 -3.286 1.00 0.00 39 ALA A N 20
ATOM 19380 C CA . ALA A 1 34 ? -0.366 -7.451 -2.481 1.00 0.00 39 ALA A CA 20
ATOM 19381 C C . ALA A 1 34 ? 0.754 -8.181 -1.723 1.00 0.00 39 ALA A C 20
ATOM 19382 O O . ALA A 1 34 ? 0.606 -9.329 -1.300 1.00 0.00 39 ALA A O 20
ATOM 19389 N N . SER A 1 35 ? 1.865 -7.484 -1.489 1.00 0.00 40 SER A N 20
ATOM 19390 C CA . SER A 1 35 ? 3.027 -7.993 -0.749 1.00 0.00 40 SER A CA 20
ATOM 19391 C C . SER A 1 35 ? 3.723 -6.868 0.034 1.00 0.00 40 SER A C 20
ATOM 19392 O O . SER A 1 35 ? 4.389 -6.023 -0.571 1.00 0.00 40 SER A O 20
ATOM 19399 N N . VAL A 1 36 ? 3.627 -6.865 1.370 1.00 0.00 41 VAL A N 20
ATOM 19400 C CA . VAL A 1 36 ? 4.490 -6.011 2.220 1.00 0.00 41 VAL A CA 20
ATOM 19401 C C . VAL A 1 36 ? 5.889 -6.637 2.337 1.00 0.00 41 VAL A C 20
ATOM 19402 O O . VAL A 1 36 ? 5.999 -7.858 2.478 1.00 0.00 41 VAL A O 20
ATOM 19415 N N . THR A 1 37 ? 6.944 -5.815 2.266 1.00 0.00 42 THR A N 20
ATOM 19416 C CA . THR A 1 37 ? 8.353 -6.245 2.297 1.00 0.00 42 THR A CA 20
ATOM 19417 C C . THR A 1 37 ? 9.035 -5.607 3.500 1.00 0.00 42 THR A C 20
ATOM 19418 O O . THR A 1 37 ? 9.478 -4.463 3.434 1.00 0.00 42 THR A O 20
ATOM 19429 N N . VAL A 1 38 ? 9.101 -6.334 4.612 1.00 0.00 43 VAL A N 20
ATOM 19430 C CA . VAL A 1 38 ? 9.596 -5.824 5.902 1.00 0.00 43 VAL A CA 20
ATOM 19431 C C . VAL A 1 38 ? 11.112 -5.573 5.895 1.00 0.00 43 VAL A C 20
ATOM 19432 O O . VAL A 1 38 ? 11.549 -4.588 6.485 1.00 0.00 43 VAL A O 20
ATOM 19445 N N . ALA A 1 39 ? 11.914 -6.420 5.234 1.00 0.00 44 ALA A N 20
ATOM 19446 C CA . ALA A 1 39 ? 13.380 -6.400 5.351 1.00 0.00 44 ALA A CA 20
ATOM 19447 C C . ALA A 1 39 ? 14.022 -5.097 4.836 1.00 0.00 44 ALA A C 20
ATOM 19448 O O . ALA A 1 39 ? 14.928 -4.547 5.474 1.00 0.00 44 ALA A O 20
ATOM 19455 N N . THR A 1 40 ? 13.516 -4.589 3.706 1.00 0.00 45 THR A N 20
ATOM 19456 C CA . THR A 1 40 ? 13.890 -3.305 3.086 1.00 0.00 45 THR A CA 20
ATOM 19457 C C . THR A 1 40 ? 12.859 -2.202 3.342 1.00 0.00 45 THR A C 20
ATOM 19458 O O . THR A 1 40 ? 13.161 -1.034 3.091 1.00 0.00 45 THR A O 20
ATOM 19469 N N . GLY A 1 41 ? 11.671 -2.533 3.861 1.00 0.00 46 GLY A N 20
ATOM 19470 C CA . GLY A 1 41 ? 10.613 -1.599 4.241 1.00 0.00 46 GLY A CA 20
ATOM 19471 C C . GLY A 1 41 ? 9.865 -1.007 3.047 1.00 0.00 46 GLY A C 20
ATOM 19472 O O . GLY A 1 41 ? 9.536 0.176 3.088 1.00 0.00 46 GLY A O 20
ATOM 19476 N N . ARG A 1 42 ? 9.598 -1.796 1.998 1.00 0.00 47 ARG A N 20
ATOM 19477 C CA . ARG A 1 42 ? 8.884 -1.377 0.776 1.00 0.00 47 ARG A CA 20
ATOM 19478 C C . ARG A 1 42 ? 7.586 -2.174 0.561 1.00 0.00 47 ARG A C 20
ATOM 19479 O O . ARG A 1 42 ? 7.210 -3.010 1.386 1.00 0.00 47 ARG A O 20
ATOM 19497 N N . LEU A 1 43 ? 6.874 -1.902 -0.534 1.00 0.00 48 LEU A N 20
ATOM 19498 C CA . LEU A 1 43 ? 5.545 -2.464 -0.812 1.00 0.00 48 LEU A CA 20
ATOM 19499 C C . LEU A 1 43 ? 5.359 -2.780 -2.300 1.00 0.00 48 LEU A C 20
ATOM 19500 O O . LEU A 1 43 ? 5.982 -2.140 -3.152 1.00 0.00 48 LEU A O 20
ATOM 19515 N N . THR A 1 44 ? 4.464 -3.728 -2.598 1.00 0.00 49 THR A N 20
ATOM 19516 C CA . THR A 1 44 ? 3.930 -4.040 -3.935 1.00 0.00 49 THR A CA 20
ATOM 19517 C C . THR A 1 44 ? 2.434 -4.262 -3.790 1.00 0.00 49 THR A C 20
ATOM 19518 O O . THR A 1 44 ? 2.009 -4.955 -2.866 1.00 0.00 49 THR A O 20
ATOM 19529 N N . VAL A 1 45 ? 1.651 -3.679 -4.694 1.00 0.00 50 VAL A N 20
ATOM 19530 C CA . VAL A 1 45 ? 0.182 -3.781 -4.694 1.00 0.00 50 VAL A CA 20
ATOM 19531 C C . VAL A 1 45 ? -0.365 -3.790 -6.125 1.00 0.00 50 VAL A C 20
ATOM 19532 O O . VAL A 1 45 ? 0.171 -3.099 -6.992 1.00 0.00 50 VAL A O 20
ATOM 19545 N N . THR A 1 46 ? -1.421 -4.578 -6.360 1.00 0.00 51 THR A N 20
ATOM 19546 C CA . THR A 1 46 ? -2.096 -4.797 -7.648 1.00 0.00 51 THR A CA 20
ATOM 19547 C C . THR A 1 46 ? -3.582 -4.525 -7.473 1.00 0.00 51 THR A C 20
ATOM 19548 O O . THR A 1 46 ? -4.171 -4.972 -6.492 1.00 0.00 51 THR A O 20
ATOM 19559 N N . TYR A 1 47 ? -4.187 -3.789 -8.404 1.00 0.00 52 TYR A N 20
ATOM 19560 C CA . TYR A 1 47 ? -5.511 -3.170 -8.241 1.00 0.00 52 TYR A CA 20
ATOM 19561 C C . TYR A 1 47 ? -6.169 -2.781 -9.578 1.00 0.00 52 TYR A C 20
ATOM 19562 O O . TYR A 1 47 ? -5.491 -2.546 -10.581 1.00 0.00 52 TYR A O 20
ATOM 19579 N N . ASP A 1 48 ? -7.503 -2.688 -9.590 1.00 0.00 53 ASP A N 20
ATOM 19580 C CA . ASP A 1 48 ? -8.299 -2.288 -10.747 1.00 0.00 53 ASP A CA 20
ATOM 19581 C C . ASP A 1 48 ? -8.383 -0.753 -10.804 1.00 0.00 53 ASP A C 20
ATOM 19582 O O . ASP A 1 48 ? -9.044 -0.161 -9.942 1.00 0.00 53 ASP A O 20
ATOM 19590 N N . PRO A 1 49 ? -7.765 -0.099 -11.809 1.00 0.00 54 PRO A N 20
ATOM 19591 C CA . PRO A 1 49 ? -7.664 1.358 -11.891 1.00 0.00 54 PRO A CA 20
ATOM 19592 C C . PRO A 1 49 ? -8.991 2.036 -12.275 1.00 0.00 54 PRO A C 20
ATOM 19593 O O . PRO A 1 49 ? -8.998 3.216 -12.630 1.00 0.00 54 PRO A O 20
ATOM 19601 N N . LYS A 1 50 ? -10.108 1.297 -12.229 1.00 0.00 55 LYS A N 20
ATOM 19602 C CA . LYS A 1 50 ? -11.419 1.732 -12.718 1.00 0.00 55 LYS A CA 20
ATOM 19603 C C . LYS A 1 50 ? -12.491 1.756 -11.608 1.00 0.00 55 LYS A C 20
ATOM 19604 O O . LYS A 1 50 ? -13.350 2.637 -11.631 1.00 0.00 55 LYS A O 20
ATOM 19619 N N . GLN A 1 51 ? -12.409 0.875 -10.600 1.00 0.00 56 GLN A N 20
ATOM 19620 C CA . GLN A 1 51 ? -13.195 0.974 -9.354 1.00 0.00 56 GLN A CA 20
ATOM 19621 C C . GLN A 1 51 ? -12.413 1.605 -8.182 1.00 0.00 56 GLN A C 20
ATOM 19622 O O . GLN A 1 51 ? -13.037 2.029 -7.208 1.00 0.00 56 GLN A O 20
ATOM 19634 N N . VAL A 1 52 ? -11.078 1.689 -8.261 1.00 0.00 57 VAL A N 20
ATOM 19635 C CA . VAL A 1 52 ? -10.201 2.354 -7.275 1.00 0.00 57 VAL A CA 20
ATOM 19636 C C . VAL A 1 52 ? -8.958 2.930 -7.974 1.00 0.00 57 VAL A C 20
ATOM 19637 O O . VAL A 1 52 ? -8.758 2.727 -9.168 1.00 0.00 57 VAL A O 20
ATOM 19650 N N . SER A 1 53 ? -8.075 3.590 -7.226 1.00 0.00 58 SER A N 20
ATOM 19651 C CA . SER A 1 53 ? -6.706 3.909 -7.658 1.00 0.00 58 SER A CA 20
ATOM 19652 C C . SER A 1 53 ? -5.718 3.759 -6.483 1.00 0.00 58 SER A C 20
ATOM 19653 O O . SER A 1 53 ? -6.065 3.171 -5.455 1.00 0.00 58 SER A O 20
ATOM 19660 N N . GLU A 1 54 ? -4.508 4.329 -6.578 1.00 0.00 59 GLU A N 20
ATOM 19661 C CA . GLU A 1 54 ? -3.565 4.467 -5.451 1.00 0.00 59 GLU A CA 20
ATOM 19662 C C . GLU A 1 54 ? -4.164 5.160 -4.203 1.00 0.00 59 GLU A C 20
ATOM 19663 O O . GLU A 1 54 ? -3.669 4.984 -3.091 1.00 0.00 59 GLU A O 20
ATOM 19673 N N . ILE A 1 55 ? -5.279 5.883 -4.359 1.00 0.00 60 ILE A N 20
ATOM 19674 C CA . ILE A 1 55 ? -6.091 6.425 -3.256 1.00 0.00 60 ILE A CA 20
ATOM 19675 C C . ILE A 1 55 ? -6.490 5.354 -2.226 1.00 0.00 60 ILE A C 20
ATOM 19676 O O . ILE A 1 55 ? -6.487 5.639 -1.029 1.00 0.00 60 ILE A O 20
ATOM 19691 N N . THR A 1 56 ? -6.810 4.124 -2.648 1.00 0.00 61 THR A N 20
ATOM 19692 C CA . THR A 1 56 ? -7.313 3.079 -1.737 1.00 0.00 61 THR A CA 20
ATOM 19693 C C . THR A 1 56 ? -6.238 2.567 -0.784 1.00 0.00 61 THR A C 20
ATOM 19694 O O . THR A 1 56 ? -6.511 2.438 0.410 1.00 0.00 61 THR A O 20
ATOM 19705 N N . ILE A 1 57 ? -5.007 2.335 -1.249 1.00 0.00 62 ILE A N 20
ATOM 19706 C CA . ILE A 1 57 ? -3.871 2.036 -0.361 1.00 0.00 62 ILE A CA 20
ATOM 19707 C C . ILE A 1 57 ? -3.420 3.274 0.432 1.00 0.00 62 ILE A C 20
ATOM 19708 O O . ILE A 1 57 ? -3.110 3.139 1.619 1.00 0.00 62 ILE A O 20
ATOM 19723 N N . GLN A 1 58 ? -3.485 4.479 -0.153 1.00 0.00 63 GLN A N 20
ATOM 19724 C CA . GLN A 1 58 ? -3.277 5.739 0.574 1.00 0.00 63 GLN A CA 20
ATOM 19725 C C . GLN A 1 58 ? -4.228 5.848 1.772 1.00 0.00 63 GLN A C 20
ATOM 19726 O O . GLN A 1 58 ? -3.785 6.228 2.850 1.00 0.00 63 GLN A O 20
ATOM 19738 N N . GLU A 1 59 ? -5.511 5.503 1.627 1.00 0.00 64 GLU A N 20
ATOM 19739 C CA . GLU A 1 59 ? -6.514 5.585 2.697 1.00 0.00 64 GLU A CA 20
ATOM 19740 C C . GLU A 1 59 ? -6.358 4.535 3.808 1.00 0.00 64 GLU A C 20
ATOM 19741 O O . GLU A 1 59 ? -6.961 4.714 4.868 1.00 0.00 64 GLU A O 20
ATOM 19751 N N . ARG A 1 60 ? -5.553 3.482 3.617 1.00 0.00 65 ARG A N 20
ATOM 19752 C CA . ARG A 1 60 ? -5.153 2.542 4.681 1.00 0.00 65 ARG A CA 20
ATOM 19753 C C . ARG A 1 60 ? -3.815 2.966 5.298 1.00 0.00 65 ARG A C 20
ATOM 19754 O O . ARG A 1 60 ? -3.701 3.023 6.522 1.00 0.00 65 ARG A O 20
ATOM 19772 N N . ILE A 1 61 ? -2.817 3.339 4.492 1.00 0.00 66 ILE A N 20
ATOM 19773 C CA . ILE A 1 61 ? -1.514 3.832 4.989 1.00 0.00 66 ILE A CA 20
ATOM 19774 C C . ILE A 1 61 ? -1.679 5.111 5.825 1.00 0.00 66 ILE A C 20
ATOM 19775 O O . ILE A 1 61 ? -1.087 5.218 6.899 1.00 0.00 66 ILE A O 20
ATOM 19790 N N . ALA A 1 62 ? -2.523 6.042 5.377 1.00 0.00 67 ALA A N 20
ATOM 19791 C CA . ALA A 1 62 ? -2.831 7.265 6.112 1.00 0.00 67 ALA A CA 20
ATOM 19792 C C . ALA A 1 62 ? -3.563 6.977 7.437 1.00 0.00 67 ALA A C 20
ATOM 19793 O O . ALA A 1 62 ? -3.288 7.634 8.439 1.00 0.00 67 ALA A O 20
ATOM 19800 N N . ALA A 1 63 ? -4.471 5.992 7.465 1.00 0.00 68 ALA A N 20
ATOM 19801 C CA . ALA A 1 63 ? -5.316 5.683 8.623 1.00 0.00 68 ALA A CA 20
ATOM 19802 C C . ALA A 1 63 ? -4.522 5.060 9.782 1.00 0.00 68 ALA A C 20
ATOM 19803 O O . ALA A 1 63 ? -4.846 5.295 10.948 1.00 0.00 68 ALA A O 20
ATOM 19810 N N . LEU A 1 64 ? -3.446 4.336 9.450 1.00 0.00 69 LEU A N 20
ATOM 19811 C CA . LEU A 1 64 ? -2.436 3.837 10.390 1.00 0.00 69 LEU A CA 20
ATOM 19812 C C . LEU A 1 64 ? -1.474 4.942 10.892 1.00 0.00 69 LEU A C 20
ATOM 19813 O O . LEU A 1 64 ? -0.635 4.690 11.761 1.00 0.00 69 LEU A O 20
ATOM 19828 N N . GLY A 1 65 ? -1.595 6.167 10.359 1.00 0.00 70 GLY A N 20
ATOM 19829 C CA . GLY A 1 65 ? -0.922 7.390 10.816 1.00 0.00 70 GLY A CA 20
ATOM 19830 C C . GLY A 1 65 ? 0.300 7.818 10.000 1.00 0.00 70 GLY A C 20
ATOM 19831 O O . GLY A 1 65 ? 1.004 8.734 10.422 1.00 0.00 70 GLY A O 20
ATOM 19835 N N . TYR A 1 66 ? 0.565 7.196 8.849 1.00 0.00 71 TYR A N 20
ATOM 19836 C CA . TYR A 1 66 ? 1.744 7.463 8.005 1.00 0.00 71 TYR A CA 20
ATOM 19837 C C . TYR A 1 66 ? 1.376 8.148 6.667 1.00 0.00 71 TYR A C 20
ATOM 19838 O O . TYR A 1 66 ? 0.281 8.697 6.522 1.00 0.00 71 TYR A O 20
ATOM 19855 N N . THR A 1 67 ? 2.276 8.102 5.675 1.00 0.00 72 THR A N 20
ATOM 19856 C CA . THR A 1 67 ? 2.031 8.474 4.271 1.00 0.00 72 THR A CA 20
ATOM 19857 C C . THR A 1 67 ? 2.722 7.468 3.337 1.00 0.00 72 THR A C 20
ATOM 19858 O O . THR A 1 67 ? 3.433 6.573 3.807 1.00 0.00 72 THR A O 20
ATOM 19869 N N . LEU A 1 68 ? 2.540 7.632 2.023 1.00 0.00 73 LEU A N 20
ATOM 19870 C CA . LEU A 1 68 ? 3.170 6.844 0.951 1.00 0.00 73 LEU A CA 20
ATOM 19871 C C . LEU A 1 68 ? 3.929 7.735 -0.045 1.00 0.00 73 LEU A C 20
ATOM 19872 O O . LEU A 1 68 ? 3.635 8.924 -0.153 1.00 0.00 73 LEU A O 20
ATOM 19887 N N . ALA A 1 69 ? 4.834 7.151 -0.834 1.00 0.00 74 ALA A N 20
ATOM 19888 C CA . ALA A 1 69 ? 5.476 7.788 -1.987 1.00 0.00 74 ALA A CA 20
ATOM 19889 C C . ALA A 1 69 ? 5.266 6.938 -3.254 1.00 0.00 74 ALA A C 20
ATOM 19890 O O . ALA A 1 69 ? 6.036 6.015 -3.530 1.00 0.00 74 ALA A O 20
ATOM 19897 N N . GLU A 1 70 ? 4.223 7.243 -4.029 1.00 0.00 75 GLU A N 20
ATOM 19898 C CA . GLU A 1 70 ? 3.871 6.535 -5.264 1.00 0.00 75 GLU A CA 20
ATOM 19899 C C . GLU A 1 70 ? 4.528 7.284 -6.439 1.00 0.00 75 GLU A C 20
ATOM 19900 O O . GLU A 1 70 ? 4.312 8.494 -6.575 1.00 0.00 75 GLU A O 20
ATOM 19910 N N . PRO A 1 71 ? 5.402 6.640 -7.234 1.00 0.00 76 PRO A N 20
ATOM 19911 C CA . PRO A 1 71 ? 6.471 7.354 -7.933 1.00 0.00 76 PRO A CA 20
ATOM 19912 C C . PRO A 1 71 ? 6.021 8.150 -9.166 1.00 0.00 76 PRO A C 20
ATOM 19913 O O . PRO A 1 71 ? 6.291 9.374 -9.181 1.00 0.00 76 PRO A O 20
ATOM 19921 N N . PRO A 1 1 ? -6.387 -5.348 -18.906 1.00 0.00 6 PRO A N 21
ATOM 19922 C CA . PRO A 1 1 ? -5.798 -6.073 -17.768 1.00 0.00 6 PRO A CA 21
ATOM 19923 C C . PRO A 1 1 ? -5.580 -5.205 -16.518 1.00 0.00 6 PRO A C 21
ATOM 19924 O O . PRO A 1 1 ? -5.659 -3.974 -16.596 1.00 0.00 6 PRO A O 21
ATOM 19933 N N . LEU A 1 2 ? -5.316 -5.848 -15.370 1.00 0.00 7 LEU A N 21
ATOM 19934 C CA . LEU A 1 2 ? -5.058 -5.183 -14.087 1.00 0.00 7 LEU A CA 21
ATOM 19935 C C . LEU A 1 2 ? -3.684 -4.507 -14.076 1.00 0.00 7 LEU A C 21
ATOM 19936 O O . LEU A 1 2 ? -2.820 -4.818 -14.899 1.00 0.00 7 LEU A O 21
ATOM 19951 N N . LYS A 1 3 ? -3.473 -3.584 -13.132 1.00 0.00 8 LYS A N 21
ATOM 19952 C CA . LYS A 1 3 ? -2.190 -2.893 -12.957 1.00 0.00 8 LYS A CA 21
ATOM 19953 C C . LYS A 1 3 ? -1.495 -3.309 -11.652 1.00 0.00 8 LYS A C 21
ATOM 19954 O O . LYS A 1 3 ? -2.145 -3.364 -10.607 1.00 0.00 8 LYS A O 21
ATOM 19969 N N . THR A 1 4 ? -0.176 -3.546 -11.694 1.00 0.00 9 THR A N 21
ATOM 19970 C CA . THR A 1 4 ? 0.681 -3.683 -10.501 1.00 0.00 9 THR A CA 21
ATOM 19971 C C . THR A 1 4 ? 1.497 -2.407 -10.307 1.00 0.00 9 THR A C 21
ATOM 19972 O O . THR A 1 4 ? 1.736 -1.687 -11.275 1.00 0.00 9 THR A O 21
ATOM 19983 N N . GLN A 1 5 ? 1.907 -2.102 -9.079 1.00 0.00 10 GLN A N 21
ATOM 19984 C CA . GLN A 1 5 ? 2.558 -0.845 -8.716 1.00 0.00 10 GLN A CA 21
ATOM 19985 C C . GLN A 1 5 ? 3.353 -1.082 -7.426 1.00 0.00 10 GLN A C 21
ATOM 19986 O O . GLN A 1 5 ? 2.899 -1.828 -6.551 1.00 0.00 10 GLN A O 21
ATOM 19998 N N . GLN A 1 6 ? 4.511 -0.433 -7.287 1.00 0.00 11 GLN A N 21
ATOM 19999 C CA . GLN A 1 6 ? 5.290 -0.400 -6.047 1.00 0.00 11 GLN A CA 21
ATOM 20000 C C . GLN A 1 6 ? 5.520 1.048 -5.601 1.00 0.00 11 GLN A C 21
ATOM 20001 O O . GLN A 1 6 ? 5.369 1.974 -6.400 1.00 0.00 11 GLN A O 21
ATOM 20013 N N . MET A 1 7 ? 5.857 1.258 -4.325 1.00 0.00 12 MET A N 21
ATOM 20014 C CA . MET A 1 7 ? 5.856 2.589 -3.704 1.00 0.00 12 MET A CA 21
ATOM 20015 C C . MET A 1 7 ? 6.703 2.679 -2.435 1.00 0.00 12 MET A C 21
ATOM 20016 O O . MET A 1 7 ? 6.843 1.703 -1.693 1.00 0.00 12 MET A O 21
ATOM 20028 N N . GLN A 1 8 ? 7.241 3.874 -2.179 1.00 0.00 13 GLN A N 21
ATOM 20029 C CA . GLN A 1 8 ? 7.955 4.189 -0.944 1.00 0.00 13 GLN A CA 21
ATOM 20030 C C . GLN A 1 8 ? 6.971 4.692 0.122 1.00 0.00 13 GLN A C 21
ATOM 20031 O O . GLN A 1 8 ? 6.227 5.646 -0.104 1.00 0.00 13 GLN A O 21
ATOM 20043 N N . VAL A 1 9 ? 6.986 4.059 1.294 1.00 0.00 14 VAL A N 21
ATOM 20044 C CA . VAL A 1 9 ? 5.963 4.154 2.347 1.00 0.00 14 VAL A CA 21
ATOM 20045 C C . VAL A 1 9 ? 6.659 4.172 3.711 1.00 0.00 14 VAL A C 21
ATOM 20046 O O . VAL A 1 9 ? 7.541 3.355 3.978 1.00 0.00 14 VAL A O 21
ATOM 20059 N N . GLY A 1 10 ? 6.268 5.128 4.559 1.00 0.00 15 GLY A N 21
ATOM 20060 C CA . GLY A 1 10 ? 6.932 5.455 5.821 1.00 0.00 15 GLY A CA 21
ATOM 20061 C C . GLY A 1 10 ? 6.683 4.433 6.929 1.00 0.00 15 GLY A C 21
ATOM 20062 O O . GLY A 1 10 ? 5.644 3.780 6.981 1.00 0.00 15 GLY A O 21
ATOM 20066 N N . GLY A 1 11 ? 7.663 4.303 7.827 1.00 0.00 16 GLY A N 21
ATOM 20067 C CA . GLY A 1 11 ? 7.610 3.494 9.054 1.00 0.00 16 GLY A CA 21
ATOM 20068 C C . GLY A 1 11 ? 7.638 1.971 8.878 1.00 0.00 16 GLY A C 21
ATOM 20069 O O . GLY A 1 11 ? 7.748 1.256 9.872 1.00 0.00 16 GLY A O 21
ATOM 20073 N N . MET A 1 12 ? 7.547 1.442 7.654 1.00 0.00 17 MET A N 21
ATOM 20074 C CA . MET A 1 12 ? 7.345 0.005 7.400 1.00 0.00 17 MET A CA 21
ATOM 20075 C C . MET A 1 12 ? 8.486 -0.908 7.884 1.00 0.00 17 MET A C 21
ATOM 20076 O O . MET A 1 12 ? 8.214 -2.073 8.181 1.00 0.00 17 MET A O 21
ATOM 20088 N N . ARG A 1 13 ? 9.723 -0.413 8.058 1.00 0.00 18 ARG A N 21
ATOM 20089 C CA . ARG A 1 13 ? 10.806 -1.198 8.686 1.00 0.00 18 ARG A CA 21
ATOM 20090 C C . ARG A 1 13 ? 10.628 -1.408 10.198 1.00 0.00 18 ARG A C 21
ATOM 20091 O O . ARG A 1 13 ? 11.304 -2.271 10.768 1.00 0.00 18 ARG A O 21
ATOM 20109 N N . CYS A 1 14 ? 9.788 -0.605 10.855 1.00 0.00 19 CYS A N 21
ATOM 20110 C CA . CYS A 1 14 ? 9.647 -0.553 12.310 1.00 0.00 19 CYS A CA 21
ATOM 20111 C C . CYS A 1 14 ? 8.686 -1.635 12.851 1.00 0.00 19 CYS A C 21
ATOM 20112 O O . CYS A 1 14 ? 7.915 -2.232 12.089 1.00 0.00 19 CYS A O 21
ATOM 20119 N N . ALA A 1 15 ? 8.746 -1.902 14.159 1.00 0.00 20 ALA A N 21
ATOM 20120 C CA . ALA A 1 15 ? 8.061 -3.013 14.831 1.00 0.00 20 ALA A CA 21
ATOM 20121 C C . ALA A 1 15 ? 6.557 -3.088 14.504 1.00 0.00 20 ALA A C 21
ATOM 20122 O O . ALA A 1 15 ? 5.821 -2.128 14.742 1.00 0.00 20 ALA A O 21
ATOM 20129 N N . ALA A 1 16 ? 6.113 -4.220 13.938 1.00 0.00 21 ALA A N 21
ATOM 20130 C CA . ALA A 1 16 ? 4.707 -4.562 13.641 1.00 0.00 21 ALA A CA 21
ATOM 20131 C C . ALA A 1 16 ? 3.986 -3.611 12.652 1.00 0.00 21 ALA A C 21
ATOM 20132 O O . ALA A 1 16 ? 2.772 -3.724 12.452 1.00 0.00 21 ALA A O 21
ATOM 20139 N N . CYS A 1 17 ? 4.697 -2.658 12.040 1.00 0.00 22 CYS A N 21
ATOM 20140 C CA . CYS A 1 17 ? 4.097 -1.560 11.274 1.00 0.00 22 CYS A CA 21
ATOM 20141 C C . CYS A 1 17 ? 3.456 -2.004 9.954 1.00 0.00 22 CYS A C 21
ATOM 20142 O O . CYS A 1 17 ? 2.369 -1.535 9.616 1.00 0.00 22 CYS A O 21
ATOM 20149 N N . ALA A 1 18 ? 4.063 -2.967 9.259 1.00 0.00 23 ALA A N 21
ATOM 20150 C CA . ALA A 1 18 ? 3.467 -3.582 8.075 1.00 0.00 23 ALA A CA 21
ATOM 20151 C C . ALA A 1 18 ? 2.113 -4.258 8.366 1.00 0.00 23 ALA A C 21
ATOM 20152 O O . ALA A 1 18 ? 1.261 -4.310 7.481 1.00 0.00 23 ALA A O 21
ATOM 20159 N N . SER A 1 19 ? 1.877 -4.733 9.595 1.00 0.00 24 SER A N 21
ATOM 20160 C CA . SER A 1 19 ? 0.666 -5.504 9.925 1.00 0.00 24 SER A CA 21
ATOM 20161 C C . SER A 1 19 ? -0.600 -4.645 9.808 1.00 0.00 24 SER A C 21
ATOM 20162 O O . SER A 1 19 ? -1.619 -5.105 9.306 1.00 0.00 24 SER A O 21
ATOM 20169 N N . SER A 1 20 ? -0.535 -3.372 10.201 1.00 0.00 25 SER A N 21
ATOM 20170 C CA . SER A 1 20 ? -1.703 -2.480 10.241 1.00 0.00 25 SER A CA 21
ATOM 20171 C C . SER A 1 20 ? -2.206 -2.094 8.849 1.00 0.00 25 SER A C 21
ATOM 20172 O O . SER A 1 20 ? -3.373 -1.747 8.676 1.00 0.00 25 SER A O 21
ATOM 20179 N N . ILE A 1 21 ? -1.330 -2.165 7.844 1.00 0.00 26 ILE A N 21
ATOM 20180 C CA . ILE A 1 21 ? -1.702 -2.031 6.435 1.00 0.00 26 ILE A CA 21
ATOM 20181 C C . ILE A 1 21 ? -2.105 -3.410 5.896 1.00 0.00 26 ILE A C 21
ATOM 20182 O O . ILE A 1 21 ? -3.203 -3.559 5.359 1.00 0.00 26 ILE A O 21
ATOM 20197 N N . GLU A 1 22 ? -1.249 -4.426 6.047 1.00 0.00 27 GLU A N 21
ATOM 20198 C CA . GLU A 1 22 ? -1.390 -5.695 5.321 1.00 0.00 27 GLU A CA 21
ATOM 20199 C C . GLU A 1 22 ? -2.588 -6.531 5.812 1.00 0.00 27 GLU A C 21
ATOM 20200 O O . GLU A 1 22 ? -3.209 -7.233 5.009 1.00 0.00 27 GLU A O 21
ATOM 20210 N N . ARG A 1 23 ? -2.976 -6.404 7.092 1.00 0.00 28 ARG A N 21
ATOM 20211 C CA . ARG A 1 23 ? -4.169 -7.055 7.669 1.00 0.00 28 ARG A CA 21
ATOM 20212 C C . ARG A 1 23 ? -5.476 -6.668 6.954 1.00 0.00 28 ARG A C 21
ATOM 20213 O O . ARG A 1 23 ? -6.399 -7.485 6.901 1.00 0.00 28 ARG A O 21
ATOM 20231 N N . ALA A 1 24 ? -5.547 -5.466 6.370 1.00 0.00 29 ALA A N 21
ATOM 20232 C CA . ALA A 1 24 ? -6.666 -5.021 5.532 1.00 0.00 29 ALA A CA 21
ATOM 20233 C C . ALA A 1 24 ? -6.363 -5.114 4.029 1.00 0.00 29 ALA A C 21
ATOM 20234 O O . ALA A 1 24 ? -7.250 -5.466 3.257 1.00 0.00 29 ALA A O 21
ATOM 20241 N N . LEU A 1 25 ? -5.133 -4.805 3.598 1.00 0.00 30 LEU A N 21
ATOM 20242 C CA . LEU A 1 25 ? -4.769 -4.560 2.193 1.00 0.00 30 LEU A CA 21
ATOM 20243 C C . LEU A 1 25 ? -5.272 -5.618 1.202 1.00 0.00 30 LEU A C 21
ATOM 20244 O O . LEU A 1 25 ? -5.757 -5.265 0.133 1.00 0.00 30 LEU A O 21
ATOM 20259 N N . GLU A 1 26 ? -5.192 -6.899 1.553 1.00 0.00 31 GLU A N 21
ATOM 20260 C CA . GLU A 1 26 ? -5.503 -8.008 0.642 1.00 0.00 31 GLU A CA 21
ATOM 20261 C C . GLU A 1 26 ? -7.004 -8.337 0.574 1.00 0.00 31 GLU A C 21
ATOM 20262 O O . GLU A 1 26 ? -7.425 -9.145 -0.261 1.00 0.00 31 GLU A O 21
ATOM 20272 N N . ARG A 1 27 ? -7.807 -7.695 1.433 1.00 0.00 32 ARG A N 21
ATOM 20273 C CA . ARG A 1 27 ? -9.270 -7.711 1.401 1.00 0.00 32 ARG A CA 21
ATOM 20274 C C . ARG A 1 27 ? -9.894 -6.328 1.122 1.00 0.00 32 ARG A C 21
ATOM 20275 O O . ARG A 1 27 ? -11.126 -6.233 1.083 1.00 0.00 32 ARG A O 21
ATOM 20293 N N . LEU A 1 28 ? -9.087 -5.268 0.924 1.00 0.00 33 LEU A N 21
ATOM 20294 C CA . LEU A 1 28 ? -9.572 -4.009 0.337 1.00 0.00 33 LEU A CA 21
ATOM 20295 C C . LEU A 1 28 ? -10.142 -4.350 -1.042 1.00 0.00 33 LEU A C 21
ATOM 20296 O O . LEU A 1 28 ? -9.417 -4.834 -1.912 1.00 0.00 33 LEU A O 21
ATOM 20311 N N . LYS A 1 29 ? -11.454 -4.185 -1.224 1.00 0.00 34 LYS A N 21
ATOM 20312 C CA . LYS A 1 29 ? -12.204 -4.991 -2.200 1.00 0.00 34 LYS A CA 21
ATOM 20313 C C . LYS A 1 29 ? -11.706 -4.851 -3.659 1.00 0.00 34 LYS A C 21
ATOM 20314 O O . LYS A 1 29 ? -11.841 -5.795 -4.440 1.00 0.00 34 LYS A O 21
ATOM 20329 N N . GLY A 1 30 ? -11.069 -3.725 -4.016 1.00 0.00 35 GLY A N 21
ATOM 20330 C CA . GLY A 1 30 ? -10.471 -3.482 -5.340 1.00 0.00 35 GLY A CA 21
ATOM 20331 C C . GLY A 1 30 ? -9.053 -4.037 -5.557 1.00 0.00 35 GLY A C 21
ATOM 20332 O O . GLY A 1 30 ? -8.554 -3.943 -6.678 1.00 0.00 35 GLY A O 21
ATOM 20336 N N . VAL A 1 31 ? -8.406 -4.598 -4.528 1.00 0.00 36 VAL A N 21
ATOM 20337 C CA . VAL A 1 31 ? -7.040 -5.161 -4.581 1.00 0.00 36 VAL A CA 21
ATOM 20338 C C . VAL A 1 31 ? -7.093 -6.664 -4.887 1.00 0.00 36 VAL A C 21
ATOM 20339 O O . VAL A 1 31 ? -7.851 -7.408 -4.263 1.00 0.00 36 VAL A O 21
ATOM 20352 N N . ALA A 1 32 ? -6.265 -7.101 -5.844 1.00 0.00 37 ALA A N 21
ATOM 20353 C CA . ALA A 1 32 ? -6.183 -8.478 -6.340 1.00 0.00 37 ALA A CA 21
ATOM 20354 C C . ALA A 1 32 ? -4.982 -9.278 -5.798 1.00 0.00 37 ALA A C 21
ATOM 20355 O O . ALA A 1 32 ? -5.088 -10.501 -5.686 1.00 0.00 37 ALA A O 21
ATOM 20362 N N . GLU A 1 33 ? -3.871 -8.622 -5.440 1.00 0.00 38 GLU A N 21
ATOM 20363 C CA . GLU A 1 33 ? -2.711 -9.210 -4.747 1.00 0.00 38 GLU A CA 21
ATOM 20364 C C . GLU A 1 33 ? -1.717 -8.140 -4.283 1.00 0.00 38 GLU A C 21
ATOM 20365 O O . GLU A 1 33 ? -1.578 -7.111 -4.938 1.00 0.00 38 GLU A O 21
ATOM 20375 N N . ALA A 1 34 ? -1.022 -8.355 -3.160 1.00 0.00 39 ALA A N 21
ATOM 20376 C CA . ALA A 1 34 ? -0.203 -7.328 -2.503 1.00 0.00 39 ALA A CA 21
ATOM 20377 C C . ALA A 1 34 ? 0.708 -7.886 -1.398 1.00 0.00 39 ALA A C 21
ATOM 20378 O O . ALA A 1 34 ? 0.451 -8.949 -0.828 1.00 0.00 39 ALA A O 21
ATOM 20385 N N . SER A 1 35 ? 1.753 -7.136 -1.046 1.00 0.00 40 SER A N 21
ATOM 20386 C CA . SER A 1 35 ? 2.725 -7.541 -0.024 1.00 0.00 40 SER A CA 21
ATOM 20387 C C . SER A 1 35 ? 3.557 -6.352 0.479 1.00 0.00 40 SER A C 21
ATOM 20388 O O . SER A 1 35 ? 4.161 -5.636 -0.322 1.00 0.00 40 SER A O 21
ATOM 20395 N N . VAL A 1 36 ? 3.640 -6.160 1.801 1.00 0.00 41 VAL A N 21
ATOM 20396 C CA . VAL A 1 36 ? 4.538 -5.175 2.425 1.00 0.00 41 VAL A CA 21
ATOM 20397 C C . VAL A 1 36 ? 5.869 -5.872 2.726 1.00 0.00 41 VAL A C 21
ATOM 20398 O O . VAL A 1 36 ? 5.897 -6.846 3.485 1.00 0.00 41 VAL A O 21
ATOM 20411 N N . THR A 1 37 ? 6.968 -5.385 2.136 1.00 0.00 42 THR A N 21
ATOM 20412 C CA . THR A 1 37 ? 8.308 -5.970 2.282 1.00 0.00 42 THR A CA 21
ATOM 20413 C C . THR A 1 37 ? 8.998 -5.314 3.471 1.00 0.00 42 THR A C 21
ATOM 20414 O O . THR A 1 37 ? 9.558 -4.229 3.351 1.00 0.00 42 THR A O 21
ATOM 20425 N N . VAL A 1 38 ? 8.948 -5.961 4.633 1.00 0.00 43 VAL A N 21
ATOM 20426 C CA . VAL A 1 38 ? 9.451 -5.402 5.905 1.00 0.00 43 VAL A CA 21
ATOM 20427 C C . VAL A 1 38 ? 10.975 -5.221 5.899 1.00 0.00 43 VAL A C 21
ATOM 20428 O O . VAL A 1 38 ? 11.473 -4.234 6.441 1.00 0.00 43 VAL A O 21
ATOM 20441 N N . ALA A 1 39 ? 11.727 -6.147 5.287 1.00 0.00 44 ALA A N 21
ATOM 20442 C CA . ALA A 1 39 ? 13.194 -6.140 5.314 1.00 0.00 44 ALA A CA 21
ATOM 20443 C C . ALA A 1 39 ? 13.846 -5.074 4.407 1.00 0.00 44 ALA A C 21
ATOM 20444 O O . ALA A 1 39 ? 15.066 -4.900 4.473 1.00 0.00 44 ALA A O 21
ATOM 20451 N N . THR A 1 40 ? 13.056 -4.359 3.593 1.00 0.00 45 THR A N 21
ATOM 20452 C CA . THR A 1 40 ? 13.462 -3.184 2.792 1.00 0.00 45 THR A CA 21
ATOM 20453 C C . THR A 1 40 ? 12.601 -1.952 3.085 1.00 0.00 45 THR A C 21
ATOM 20454 O O . THR A 1 40 ? 12.993 -0.833 2.749 1.00 0.00 45 THR A O 21
ATOM 20465 N N . GLY A 1 41 ? 11.430 -2.144 3.703 1.00 0.00 46 GLY A N 21
ATOM 20466 C CA . GLY A 1 41 ? 10.485 -1.110 4.116 1.00 0.00 46 GLY A CA 21
ATOM 20467 C C . GLY A 1 41 ? 9.844 -0.403 2.929 1.00 0.00 46 GLY A C 21
ATOM 20468 O O . GLY A 1 41 ? 9.931 0.821 2.845 1.00 0.00 46 GLY A O 21
ATOM 20472 N N . ARG A 1 42 ? 9.208 -1.165 2.029 1.00 0.00 47 ARG A N 21
ATOM 20473 C CA . ARG A 1 42 ? 8.442 -0.655 0.879 1.00 0.00 47 ARG A CA 21
ATOM 20474 C C . ARG A 1 42 ? 7.319 -1.617 0.454 1.00 0.00 47 ARG A C 21
ATOM 20475 O O . ARG A 1 42 ? 7.195 -2.715 1.004 1.00 0.00 47 ARG A O 21
ATOM 20493 N N . LEU A 1 43 ? 6.462 -1.184 -0.478 1.00 0.00 48 LEU A N 21
ATOM 20494 C CA . LEU A 1 43 ? 5.165 -1.816 -0.763 1.00 0.00 48 LEU A CA 21
ATOM 20495 C C . LEU A 1 43 ? 4.981 -2.138 -2.253 1.00 0.00 48 LEU A C 21
ATOM 20496 O O . LEU A 1 43 ? 5.464 -1.387 -3.100 1.00 0.00 48 LEU A O 21
ATOM 20511 N N . THR A 1 44 ? 4.218 -3.200 -2.552 1.00 0.00 49 THR A N 21
ATOM 20512 C CA . THR A 1 44 ? 3.778 -3.639 -3.891 1.00 0.00 49 THR A CA 21
ATOM 20513 C C . THR A 1 44 ? 2.304 -4.017 -3.797 1.00 0.00 49 THR A C 21
ATOM 20514 O O . THR A 1 44 ? 1.906 -4.683 -2.840 1.00 0.00 49 THR A O 21
ATOM 20525 N N . VAL A 1 45 ? 1.513 -3.589 -4.778 1.00 0.00 50 VAL A N 21
ATOM 20526 C CA . VAL A 1 45 ? 0.050 -3.761 -4.823 1.00 0.00 50 VAL A CA 21
ATOM 20527 C C . VAL A 1 45 ? -0.436 -3.933 -6.269 1.00 0.00 50 VAL A C 21
ATOM 20528 O O . VAL A 1 45 ? 0.105 -3.307 -7.179 1.00 0.00 50 VAL A O 21
ATOM 20541 N N . THR A 1 46 ? -1.448 -4.785 -6.473 1.00 0.00 51 THR A N 21
ATOM 20542 C CA . THR A 1 46 ? -2.081 -5.093 -7.764 1.00 0.00 51 THR A CA 21
ATOM 20543 C C . THR A 1 46 ? -3.579 -4.847 -7.651 1.00 0.00 51 THR A C 21
ATOM 20544 O O . THR A 1 46 ? -4.217 -5.406 -6.762 1.00 0.00 51 THR A O 21
ATOM 20555 N N . TYR A 1 47 ? -4.138 -4.025 -8.542 1.00 0.00 52 TYR A N 21
ATOM 20556 C CA . TYR A 1 47 ? -5.511 -3.499 -8.460 1.00 0.00 52 TYR A CA 21
ATOM 20557 C C . TYR A 1 47 ? -6.215 -3.366 -9.827 1.00 0.00 52 TYR A C 21
ATOM 20558 O O . TYR A 1 47 ? -5.576 -3.353 -10.882 1.00 0.00 52 TYR A O 21
ATOM 20575 N N . ASP A 1 48 ? -7.549 -3.226 -9.813 1.00 0.00 53 ASP A N 21
ATOM 20576 C CA . ASP A 1 48 ? -8.370 -2.987 -10.998 1.00 0.00 53 ASP A CA 21
ATOM 20577 C C . ASP A 1 48 ? -8.554 -1.468 -11.202 1.00 0.00 53 ASP A C 21
ATOM 20578 O O . ASP A 1 48 ? -9.188 -0.813 -10.362 1.00 0.00 53 ASP A O 21
ATOM 20586 N N . PRO A 1 49 ? -8.030 -0.896 -12.307 1.00 0.00 54 PRO A N 21
ATOM 20587 C CA . PRO A 1 49 ? -7.975 0.549 -12.537 1.00 0.00 54 PRO A CA 21
ATOM 20588 C C . PRO A 1 49 ? -9.338 1.164 -12.903 1.00 0.00 54 PRO A C 21
ATOM 20589 O O . PRO A 1 49 ? -9.395 2.335 -13.270 1.00 0.00 54 PRO A O 21
ATOM 20597 N N . LYS A 1 50 ? -10.425 0.387 -12.817 1.00 0.00 55 LYS A N 21
ATOM 20598 C CA . LYS A 1 50 ? -11.796 0.816 -13.150 1.00 0.00 55 LYS A CA 21
ATOM 20599 C C . LYS A 1 50 ? -12.744 0.655 -11.953 1.00 0.00 55 LYS A C 21
ATOM 20600 O O . LYS A 1 50 ? -13.751 1.357 -11.866 1.00 0.00 55 LYS A O 21
ATOM 20615 N N . GLN A 1 51 ? -12.418 -0.226 -11.005 1.00 0.00 56 GLN A N 21
ATOM 20616 C CA . GLN A 1 51 ? -13.029 -0.213 -9.677 1.00 0.00 56 GLN A CA 21
ATOM 20617 C C . GLN A 1 51 ? -12.322 0.776 -8.737 1.00 0.00 56 GLN A C 21
ATOM 20618 O O . GLN A 1 51 ? -13.018 1.427 -7.957 1.00 0.00 56 GLN A O 21
ATOM 20630 N N . VAL A 1 52 ? -10.986 0.922 -8.800 1.00 0.00 57 VAL A N 21
ATOM 20631 C CA . VAL A 1 52 ? -10.200 1.713 -7.816 1.00 0.00 57 VAL A CA 21
ATOM 20632 C C . VAL A 1 52 ? -8.912 2.324 -8.416 1.00 0.00 57 VAL A C 21
ATOM 20633 O O . VAL A 1 52 ? -8.706 2.287 -9.629 1.00 0.00 57 VAL A O 21
ATOM 20646 N N . SER A 1 53 ? -8.034 2.875 -7.567 1.00 0.00 58 SER A N 21
ATOM 20647 C CA . SER A 1 53 ? -6.683 3.359 -7.893 1.00 0.00 58 SER A CA 21
ATOM 20648 C C . SER A 1 53 ? -5.771 3.333 -6.642 1.00 0.00 58 SER A C 21
ATOM 20649 O O . SER A 1 53 ? -6.172 2.808 -5.599 1.00 0.00 58 SER A O 21
ATOM 20656 N N . GLU A 1 54 ? -4.585 3.965 -6.679 1.00 0.00 59 GLU A N 21
ATOM 20657 C CA . GLU A 1 54 ? -3.735 4.160 -5.489 1.00 0.00 59 GLU A CA 21
ATOM 20658 C C . GLU A 1 54 ? -4.436 4.881 -4.316 1.00 0.00 59 GLU A C 21
ATOM 20659 O O . GLU A 1 54 ? -3.993 4.787 -3.174 1.00 0.00 59 GLU A O 21
ATOM 20669 N N . ILE A 1 55 ? -5.570 5.546 -4.553 1.00 0.00 60 ILE A N 21
ATOM 20670 C CA . ILE A 1 55 ? -6.432 6.112 -3.501 1.00 0.00 60 ILE A CA 21
ATOM 20671 C C . ILE A 1 55 ? -6.889 5.063 -2.466 1.00 0.00 60 ILE A C 21
ATOM 20672 O O . ILE A 1 55 ? -6.986 5.400 -1.282 1.00 0.00 60 ILE A O 21
ATOM 20687 N N . THR A 1 56 ? -7.116 3.803 -2.865 1.00 0.00 61 THR A N 21
ATOM 20688 C CA . THR A 1 56 ? -7.492 2.697 -1.954 1.00 0.00 61 THR A CA 21
ATOM 20689 C C . THR A 1 56 ? -6.430 2.447 -0.885 1.00 0.00 61 THR A C 21
ATOM 20690 O O . THR A 1 56 ? -6.760 2.197 0.276 1.00 0.00 61 THR A O 21
ATOM 20701 N N . ILE A 1 57 ? -5.152 2.536 -1.262 1.00 0.00 62 ILE A N 21
ATOM 20702 C CA . ILE A 1 57 ? -4.012 2.275 -0.368 1.00 0.00 62 ILE A CA 21
ATOM 20703 C C . ILE A 1 57 ? -3.461 3.555 0.284 1.00 0.00 62 ILE A C 21
ATOM 20704 O O . ILE A 1 57 ? -3.042 3.492 1.438 1.00 0.00 62 ILE A O 21
ATOM 20719 N N . GLN A 1 58 ? -3.557 4.720 -0.374 1.00 0.00 63 GLN A N 21
ATOM 20720 C CA . GLN A 1 58 ? -3.258 6.034 0.217 1.00 0.00 63 GLN A CA 21
ATOM 20721 C C . GLN A 1 58 ? -4.000 6.210 1.543 1.00 0.00 63 GLN A C 21
ATOM 20722 O O . GLN A 1 58 ? -3.371 6.458 2.572 1.00 0.00 63 GLN A O 21
ATOM 20734 N N . GLU A 1 59 ? -5.330 6.075 1.521 1.00 0.00 64 GLU A N 21
ATOM 20735 C CA . GLU A 1 59 ? -6.157 6.316 2.702 1.00 0.00 64 GLU A CA 21
ATOM 20736 C C . GLU A 1 59 ? -5.834 5.327 3.831 1.00 0.00 64 GLU A C 21
ATOM 20737 O O . GLU A 1 59 ? -5.818 5.732 4.994 1.00 0.00 64 GLU A O 21
ATOM 20747 N N . ARG A 1 60 ? -5.510 4.070 3.482 1.00 0.00 65 ARG A N 21
ATOM 20748 C CA . ARG A 1 60 ? -5.083 3.018 4.413 1.00 0.00 65 ARG A CA 21
ATOM 20749 C C . ARG A 1 60 ? -3.762 3.356 5.104 1.00 0.00 65 ARG A C 21
ATOM 20750 O O . ARG A 1 60 ? -3.611 3.110 6.296 1.00 0.00 65 ARG A O 21
ATOM 20768 N N . ILE A 1 61 ? -2.793 3.898 4.370 1.00 0.00 66 ILE A N 21
ATOM 20769 C CA . ILE A 1 61 ? -1.487 4.281 4.924 1.00 0.00 66 ILE A CA 21
ATOM 20770 C C . ILE A 1 61 ? -1.627 5.529 5.805 1.00 0.00 66 ILE A C 21
ATOM 20771 O O . ILE A 1 61 ? -1.150 5.535 6.940 1.00 0.00 66 ILE A O 21
ATOM 20786 N N . ALA A 1 62 ? -2.320 6.561 5.316 1.00 0.00 67 ALA A N 21
ATOM 20787 C CA . ALA A 1 62 ? -2.451 7.836 6.017 1.00 0.00 67 ALA A CA 21
ATOM 20788 C C . ALA A 1 62 ? -3.251 7.709 7.335 1.00 0.00 67 ALA A C 21
ATOM 20789 O O . ALA A 1 62 ? -2.860 8.294 8.352 1.00 0.00 67 ALA A O 21
ATOM 20796 N N . ALA A 1 63 ? -4.354 6.941 7.347 1.00 0.00 68 ALA A N 21
ATOM 20797 C CA . ALA A 1 63 ? -5.240 6.795 8.509 1.00 0.00 68 ALA A CA 21
ATOM 20798 C C . ALA A 1 63 ? -4.605 5.994 9.656 1.00 0.00 68 ALA A C 21
ATOM 20799 O O . ALA A 1 63 ? -4.821 6.316 10.828 1.00 0.00 68 ALA A O 21
ATOM 20806 N N . LEU A 1 64 ? -3.792 4.981 9.334 1.00 0.00 69 LEU A N 21
ATOM 20807 C CA . LEU A 1 64 ? -3.079 4.148 10.314 1.00 0.00 69 LEU A CA 21
ATOM 20808 C C . LEU A 1 64 ? -1.801 4.820 10.867 1.00 0.00 69 LEU A C 21
ATOM 20809 O O . LEU A 1 64 ? -1.049 4.196 11.615 1.00 0.00 69 LEU A O 21
ATOM 20824 N N . GLY A 1 65 ? -1.582 6.102 10.551 1.00 0.00 70 GLY A N 21
ATOM 20825 C CA . GLY A 1 65 ? -0.558 6.958 11.166 1.00 0.00 70 GLY A CA 21
ATOM 20826 C C . GLY A 1 65 ? 0.746 7.050 10.377 1.00 0.00 70 GLY A C 21
ATOM 20827 O O . GLY A 1 65 ? 1.696 7.676 10.850 1.00 0.00 70 GLY A O 21
ATOM 20831 N N . TYR A 1 66 ? 0.806 6.452 9.189 1.00 0.00 71 TYR A N 21
ATOM 20832 C CA . TYR A 1 66 ? 1.981 6.430 8.314 1.00 0.00 71 TYR A CA 21
ATOM 20833 C C . TYR A 1 66 ? 1.855 7.462 7.172 1.00 0.00 71 TYR A C 21
ATOM 20834 O O . TYR A 1 66 ? 0.975 8.335 7.198 1.00 0.00 71 TYR A O 21
ATOM 20851 N N . THR A 1 67 ? 2.762 7.388 6.187 1.00 0.00 72 THR A N 21
ATOM 20852 C CA . THR A 1 67 ? 2.881 8.323 5.053 1.00 0.00 72 THR A CA 21
ATOM 20853 C C . THR A 1 67 ? 3.347 7.586 3.794 1.00 0.00 72 THR A C 21
ATOM 20854 O O . THR A 1 67 ? 3.832 6.463 3.906 1.00 0.00 72 THR A O 21
ATOM 20865 N N . LEU A 1 68 ? 3.272 8.210 2.611 1.00 0.00 73 LEU A N 21
ATOM 20866 C CA . LEU A 1 68 ? 3.743 7.622 1.343 1.00 0.00 73 LEU A CA 21
ATOM 20867 C C . LEU A 1 68 ? 4.188 8.647 0.293 1.00 0.00 73 LEU A C 21
ATOM 20868 O O . LEU A 1 68 ? 3.825 9.823 0.346 1.00 0.00 73 LEU A O 21
ATOM 20883 N N . ALA A 1 69 ? 4.882 8.149 -0.731 1.00 0.00 74 ALA A N 21
ATOM 20884 C CA . ALA A 1 69 ? 5.036 8.815 -2.020 1.00 0.00 74 ALA A CA 21
ATOM 20885 C C . ALA A 1 69 ? 4.696 7.841 -3.162 1.00 0.00 74 ALA A C 21
ATOM 20886 O O . ALA A 1 69 ? 5.443 6.892 -3.407 1.00 0.00 74 ALA A O 21
ATOM 20893 N N . GLU A 1 70 ? 3.597 8.091 -3.881 1.00 0.00 75 GLU A N 21
ATOM 20894 C CA . GLU A 1 70 ? 3.280 7.447 -5.166 1.00 0.00 75 GLU A CA 21
ATOM 20895 C C . GLU A 1 70 ? 3.284 8.549 -6.252 1.00 0.00 75 GLU A C 21
ATOM 20896 O O . GLU A 1 70 ? 2.251 9.191 -6.474 1.00 0.00 75 GLU A O 21
ATOM 20906 N N . PRO A 1 71 ? 4.437 8.866 -6.876 1.00 0.00 76 PRO A N 21
ATOM 20907 C CA . PRO A 1 71 ? 4.567 10.016 -7.777 1.00 0.00 76 PRO A CA 21
ATOM 20908 C C . PRO A 1 71 ? 3.950 9.804 -9.168 1.00 0.00 76 PRO A C 21
ATOM 20909 O O . PRO A 1 71 ? 3.831 8.652 -9.648 1.00 0.00 76 PRO A O 21
ATOM 20917 N N . PRO A 1 1 ? -7.936 -3.706 -16.595 1.00 0.00 6 PRO A N 22
ATOM 20918 C CA . PRO A 1 1 ? -8.102 -4.692 -15.508 1.00 0.00 6 PRO A CA 22
ATOM 20919 C C . PRO A 1 1 ? -7.071 -4.500 -14.378 1.00 0.00 6 PRO A C 22
ATOM 20920 O O . PRO A 1 1 ? -6.462 -3.435 -14.279 1.00 0.00 6 PRO A O 22
ATOM 20929 N N . LEU A 1 2 ? -6.860 -5.510 -13.521 1.00 0.00 7 LEU A N 22
ATOM 20930 C CA . LEU A 1 2 ? -5.877 -5.480 -12.437 1.00 0.00 7 LEU A CA 22
ATOM 20931 C C . LEU A 1 2 ? -4.419 -5.565 -12.926 1.00 0.00 7 LEU A C 22
ATOM 20932 O O . LEU A 1 2 ? -4.108 -6.318 -13.855 1.00 0.00 7 LEU A O 22
ATOM 20947 N N . LYS A 1 3 ? -3.521 -4.824 -12.274 1.00 0.00 8 LYS A N 22
ATOM 20948 C CA . LYS A 1 3 ? -2.078 -4.735 -12.556 1.00 0.00 8 LYS A CA 22
ATOM 20949 C C . LYS A 1 3 ? -1.265 -4.606 -11.249 1.00 0.00 8 LYS A C 22
ATOM 20950 O O . LYS A 1 3 ? -1.762 -4.047 -10.270 1.00 0.00 8 LYS A O 22
ATOM 20965 N N . THR A 1 4 ? -0.022 -5.111 -11.231 1.00 0.00 9 THR A N 22
ATOM 20966 C CA . THR A 1 4 ? 0.911 -5.006 -10.089 1.00 0.00 9 THR A CA 22
ATOM 20967 C C . THR A 1 4 ? 1.553 -3.617 -10.004 1.00 0.00 9 THR A C 22
ATOM 20968 O O . THR A 1 4 ? 1.673 -2.922 -11.016 1.00 0.00 9 THR A O 22
ATOM 20979 N N . GLN A 1 5 ? 1.966 -3.198 -8.808 1.00 0.00 10 GLN A N 22
ATOM 20980 C CA . GLN A 1 5 ? 2.530 -1.881 -8.508 1.00 0.00 10 GLN A CA 22
ATOM 20981 C C . GLN A 1 5 ? 3.357 -1.952 -7.217 1.00 0.00 10 GLN A C 22
ATOM 20982 O O . GLN A 1 5 ? 3.030 -2.740 -6.328 1.00 0.00 10 GLN A O 22
ATOM 20994 N N . GLN A 1 6 ? 4.384 -1.102 -7.090 1.00 0.00 11 GLN A N 22
ATOM 20995 C CA . GLN A 1 6 ? 5.148 -0.902 -5.853 1.00 0.00 11 GLN A CA 22
ATOM 20996 C C . GLN A 1 6 ? 5.158 0.576 -5.437 1.00 0.00 11 GLN A C 22
ATOM 20997 O O . GLN A 1 6 ? 5.038 1.467 -6.278 1.00 0.00 11 GLN A O 22
ATOM 21009 N N . MET A 1 7 ? 5.410 0.847 -4.154 1.00 0.00 12 MET A N 22
ATOM 21010 C CA . MET A 1 7 ? 5.622 2.195 -3.602 1.00 0.00 12 MET A CA 22
ATOM 21011 C C . MET A 1 7 ? 6.429 2.161 -2.302 1.00 0.00 12 MET A C 22
ATOM 21012 O O . MET A 1 7 ? 6.553 1.109 -1.674 1.00 0.00 12 MET A O 22
ATOM 21024 N N . GLN A 1 8 ? 6.949 3.312 -1.872 1.00 0.00 13 GLN A N 22
ATOM 21025 C CA . GLN A 1 8 ? 7.473 3.506 -0.521 1.00 0.00 13 GLN A CA 22
ATOM 21026 C C . GLN A 1 8 ? 6.341 4.007 0.394 1.00 0.00 13 GLN A C 22
ATOM 21027 O O . GLN A 1 8 ? 5.448 4.731 -0.057 1.00 0.00 13 GLN A O 22
ATOM 21039 N N . VAL A 1 9 ? 6.390 3.635 1.676 1.00 0.00 14 VAL A N 22
ATOM 21040 C CA . VAL A 1 9 ? 5.516 4.150 2.740 1.00 0.00 14 VAL A CA 22
ATOM 21041 C C . VAL A 1 9 ? 6.344 4.960 3.749 1.00 0.00 14 VAL A C 22
ATOM 21042 O O . VAL A 1 9 ? 7.365 4.492 4.260 1.00 0.00 14 VAL A O 22
ATOM 21055 N N . GLY A 1 10 ? 5.898 6.191 4.022 1.00 0.00 15 GLY A N 22
ATOM 21056 C CA . GLY A 1 10 ? 6.613 7.184 4.826 1.00 0.00 15 GLY A CA 22
ATOM 21057 C C . GLY A 1 10 ? 6.378 6.980 6.317 1.00 0.00 15 GLY A C 22
ATOM 21058 O O . GLY A 1 10 ? 5.325 7.352 6.840 1.00 0.00 15 GLY A O 22
ATOM 21062 N N . GLY A 1 11 ? 7.377 6.413 6.998 1.00 0.00 16 GLY A N 22
ATOM 21063 C CA . GLY A 1 11 ? 7.399 6.160 8.444 1.00 0.00 16 GLY A CA 22
ATOM 21064 C C . GLY A 1 11 ? 7.201 4.699 8.855 1.00 0.00 16 GLY A C 22
ATOM 21065 O O . GLY A 1 11 ? 7.445 4.380 10.017 1.00 0.00 16 GLY A O 22
ATOM 21069 N N . MET A 1 12 ? 6.780 3.798 7.956 1.00 0.00 17 MET A N 22
ATOM 21070 C CA . MET A 1 12 ? 6.579 2.374 8.281 1.00 0.00 17 MET A CA 22
ATOM 21071 C C . MET A 1 12 ? 7.762 1.528 7.784 1.00 0.00 17 MET A C 22
ATOM 21072 O O . MET A 1 12 ? 8.045 1.518 6.587 1.00 0.00 17 MET A O 22
ATOM 21084 N N . ARG A 1 13 ? 8.416 0.792 8.696 1.00 0.00 18 ARG A N 22
ATOM 21085 C CA . ARG A 1 13 ? 9.529 -0.137 8.407 1.00 0.00 18 ARG A CA 22
ATOM 21086 C C . ARG A 1 13 ? 9.795 -1.138 9.549 1.00 0.00 18 ARG A C 22
ATOM 21087 O O . ARG A 1 13 ? 10.939 -1.445 9.898 1.00 0.00 18 ARG A O 22
ATOM 21105 N N . CYS A 1 14 ? 8.714 -1.683 10.112 1.00 0.00 19 CYS A N 22
ATOM 21106 C CA . CYS A 1 14 ? 8.728 -2.756 11.110 1.00 0.00 19 CYS A CA 22
ATOM 21107 C C . CYS A 1 14 ? 7.678 -3.831 10.771 1.00 0.00 19 CYS A C 22
ATOM 21108 O O . CYS A 1 14 ? 6.571 -3.520 10.316 1.00 0.00 19 CYS A O 22
ATOM 21115 N N . ALA A 1 15 ? 7.995 -5.103 11.024 1.00 0.00 20 ALA A N 22
ATOM 21116 C CA . ALA A 1 15 ? 7.052 -6.213 10.841 1.00 0.00 20 ALA A CA 22
ATOM 21117 C C . ALA A 1 15 ? 5.788 -6.055 11.711 1.00 0.00 20 ALA A C 22
ATOM 21118 O O . ALA A 1 15 ? 4.691 -6.440 11.299 1.00 0.00 20 ALA A O 22
ATOM 21125 N N . ALA A 1 16 ? 5.923 -5.416 12.878 1.00 0.00 21 ALA A N 22
ATOM 21126 C CA . ALA A 1 16 ? 4.825 -5.054 13.774 1.00 0.00 21 ALA A CA 22
ATOM 21127 C C . ALA A 1 16 ? 3.735 -4.197 13.103 1.00 0.00 21 ALA A C 22
ATOM 21128 O O . ALA A 1 16 ? 2.573 -4.298 13.505 1.00 0.00 21 ALA A O 22
ATOM 21135 N N . CYS A 1 17 ? 4.069 -3.391 12.083 1.00 0.00 22 CYS A N 22
ATOM 21136 C CA . CYS A 1 17 ? 3.097 -2.534 11.394 1.00 0.00 22 CYS A CA 22
ATOM 21137 C C . CYS A 1 17 ? 2.886 -2.843 9.904 1.00 0.00 22 CYS A C 22
ATOM 21138 O O . CYS A 1 17 ? 1.797 -2.566 9.399 1.00 0.00 22 CYS A O 22
ATOM 21145 N N . ALA A 1 18 ? 3.819 -3.508 9.211 1.00 0.00 23 ALA A N 22
ATOM 21146 C CA . ALA A 1 18 ? 3.550 -4.145 7.928 1.00 0.00 23 ALA A CA 22
ATOM 21147 C C . ALA A 1 18 ? 2.285 -5.013 7.986 1.00 0.00 23 ALA A C 22
ATOM 21148 O O . ALA A 1 18 ? 1.458 -4.948 7.084 1.00 0.00 23 ALA A O 22
ATOM 21155 N N . SER A 1 19 ? 2.074 -5.742 9.084 1.00 0.00 24 SER A N 22
ATOM 21156 C CA . SER A 1 19 ? 0.894 -6.595 9.281 1.00 0.00 24 SER A CA 22
ATOM 21157 C C . SER A 1 19 ? -0.425 -5.796 9.336 1.00 0.00 24 SER A C 22
ATOM 21158 O O . SER A 1 19 ? -1.481 -6.326 9.001 1.00 0.00 24 SER A O 22
ATOM 21165 N N . SER A 1 20 ? -0.390 -4.510 9.702 1.00 0.00 25 SER A N 22
ATOM 21166 C CA . SER A 1 20 ? -1.557 -3.610 9.719 1.00 0.00 25 SER A CA 22
ATOM 21167 C C . SER A 1 20 ? -1.895 -3.067 8.327 1.00 0.00 25 SER A C 22
ATOM 21168 O O . SER A 1 20 ? -3.028 -2.673 8.064 1.00 0.00 25 SER A O 22
ATOM 21175 N N . ILE A 1 21 ? -0.927 -3.067 7.406 1.00 0.00 26 ILE A N 22
ATOM 21176 C CA . ILE A 1 21 ? -1.204 -2.892 5.980 1.00 0.00 26 ILE A CA 22
ATOM 21177 C C . ILE A 1 21 ? -1.655 -4.235 5.397 1.00 0.00 26 ILE A C 22
ATOM 21178 O O . ILE A 1 21 ? -2.774 -4.340 4.906 1.00 0.00 26 ILE A O 22
ATOM 21193 N N . GLU A 1 22 ? -0.803 -5.258 5.464 1.00 0.00 27 GLU A N 22
ATOM 21194 C CA . GLU A 1 22 ? -0.925 -6.482 4.667 1.00 0.00 27 GLU A CA 22
ATOM 21195 C C . GLU A 1 22 ? -2.204 -7.271 4.982 1.00 0.00 27 GLU A C 22
ATOM 21196 O O . GLU A 1 22 ? -2.804 -7.838 4.064 1.00 0.00 27 GLU A O 22
ATOM 21206 N N . ARG A 1 23 ? -2.644 -7.314 6.252 1.00 0.00 28 ARG A N 22
ATOM 21207 C CA . ARG A 1 23 ? -3.848 -8.071 6.621 1.00 0.00 28 ARG A CA 22
ATOM 21208 C C . ARG A 1 23 ? -5.116 -7.449 6.025 1.00 0.00 28 ARG A C 22
ATOM 21209 O O . ARG A 1 23 ? -5.920 -8.169 5.425 1.00 0.00 28 ARG A O 22
ATOM 21227 N N . ALA A 1 24 ? -5.280 -6.129 6.148 1.00 0.00 29 ALA A N 22
ATOM 21228 C CA . ALA A 1 24 ? -6.417 -5.402 5.585 1.00 0.00 29 ALA A CA 22
ATOM 21229 C C . ALA A 1 24 ? -6.351 -5.291 4.057 1.00 0.00 29 ALA A C 22
ATOM 21230 O O . ALA A 1 24 ? -7.384 -5.395 3.401 1.00 0.00 29 ALA A O 22
ATOM 21237 N N . LEU A 1 25 ? -5.162 -5.088 3.477 1.00 0.00 30 LEU A N 22
ATOM 21238 C CA . LEU A 1 25 ? -4.991 -4.718 2.068 1.00 0.00 30 LEU A CA 22
ATOM 21239 C C . LEU A 1 25 ? -5.582 -5.742 1.088 1.00 0.00 30 LEU A C 22
ATOM 21240 O O . LEU A 1 25 ? -6.237 -5.337 0.136 1.00 0.00 30 LEU A O 22
ATOM 21255 N N . GLU A 1 26 ? -5.472 -7.048 1.354 1.00 0.00 31 GLU A N 22
ATOM 21256 C CA . GLU A 1 26 ? -6.098 -8.081 0.512 1.00 0.00 31 GLU A CA 22
ATOM 21257 C C . GLU A 1 26 ? -7.631 -8.127 0.645 1.00 0.00 31 GLU A C 22
ATOM 21258 O O . GLU A 1 26 ? -8.308 -8.723 -0.204 1.00 0.00 31 GLU A O 22
ATOM 21268 N N . ARG A 1 27 ? -8.177 -7.516 1.707 1.00 0.00 32 ARG A N 22
ATOM 21269 C CA . ARG A 1 27 ? -9.612 -7.403 1.976 1.00 0.00 32 ARG A CA 22
ATOM 21270 C C . ARG A 1 27 ? -10.196 -6.026 1.600 1.00 0.00 32 ARG A C 22
ATOM 21271 O O . ARG A 1 27 ? -11.423 -5.896 1.574 1.00 0.00 32 ARG A O 22
ATOM 21289 N N . LEU A 1 28 ? -9.379 -5.013 1.277 1.00 0.00 33 LEU A N 22
ATOM 21290 C CA . LEU A 1 28 ? -9.847 -3.745 0.690 1.00 0.00 33 LEU A CA 22
ATOM 21291 C C . LEU A 1 28 ? -10.458 -3.968 -0.701 1.00 0.00 33 LEU A C 22
ATOM 21292 O O . LEU A 1 28 ? -9.983 -4.786 -1.498 1.00 0.00 33 LEU A O 22
ATOM 21307 N N . LYS A 1 29 ? -11.525 -3.231 -0.998 1.00 0.00 34 LYS A N 22
ATOM 21308 C CA . LYS A 1 29 ? -12.308 -3.402 -2.224 1.00 0.00 34 LYS A CA 22
ATOM 21309 C C . LYS A 1 29 ? -11.503 -3.054 -3.489 1.00 0.00 34 LYS A C 22
ATOM 21310 O O . LYS A 1 29 ? -10.893 -1.987 -3.574 1.00 0.00 34 LYS A O 22
ATOM 21325 N N . GLY A 1 30 ? -11.486 -3.968 -4.465 1.00 0.00 35 GLY A N 22
ATOM 21326 C CA . GLY A 1 30 ? -10.768 -3.841 -5.744 1.00 0.00 35 GLY A CA 22
ATOM 21327 C C . GLY A 1 30 ? -9.364 -4.460 -5.764 1.00 0.00 35 GLY A C 22
ATOM 21328 O O . GLY A 1 30 ? -8.797 -4.589 -6.850 1.00 0.00 35 GLY A O 22
ATOM 21332 N N . VAL A 1 31 ? -8.814 -4.852 -4.609 1.00 0.00 36 VAL A N 22
ATOM 21333 C CA . VAL A 1 31 ? -7.437 -5.364 -4.450 1.00 0.00 36 VAL A CA 22
ATOM 21334 C C . VAL A 1 31 ? -7.417 -6.900 -4.514 1.00 0.00 36 VAL A C 22
ATOM 21335 O O . VAL A 1 31 ? -8.292 -7.556 -3.948 1.00 0.00 36 VAL A O 22
ATOM 21348 N N . ALA A 1 32 ? -6.418 -7.474 -5.197 1.00 0.00 37 ALA A N 22
ATOM 21349 C CA . ALA A 1 32 ? -6.330 -8.912 -5.493 1.00 0.00 37 ALA A CA 22
ATOM 21350 C C . ALA A 1 32 ? -5.105 -9.645 -4.903 1.00 0.00 37 ALA A C 22
ATOM 21351 O O . ALA A 1 32 ? -5.183 -10.861 -4.704 1.00 0.00 37 ALA A O 22
ATOM 21358 N N . GLU A 1 33 ? -3.998 -8.947 -4.628 1.00 0.00 38 GLU A N 22
ATOM 21359 C CA . GLU A 1 33 ? -2.731 -9.510 -4.123 1.00 0.00 38 GLU A CA 22
ATOM 21360 C C . GLU A 1 33 ? -1.853 -8.385 -3.557 1.00 0.00 38 GLU A C 22
ATOM 21361 O O . GLU A 1 33 ? -1.760 -7.341 -4.198 1.00 0.00 38 GLU A O 22
ATOM 21371 N N . ALA A 1 34 ? -1.174 -8.571 -2.414 1.00 0.00 39 ALA A N 22
ATOM 21372 C CA . ALA A 1 34 ? -0.277 -7.552 -1.838 1.00 0.00 39 ALA A CA 22
ATOM 21373 C C . ALA A 1 34 ? 0.739 -8.100 -0.816 1.00 0.00 39 ALA A C 22
ATOM 21374 O O . ALA A 1 34 ? 0.492 -9.121 -0.173 1.00 0.00 39 ALA A O 22
ATOM 21381 N N . SER A 1 35 ? 1.853 -7.388 -0.607 1.00 0.00 40 SER A N 22
ATOM 21382 C CA . SER A 1 35 ? 2.956 -7.803 0.283 1.00 0.00 40 SER A CA 22
ATOM 21383 C C . SER A 1 35 ? 3.961 -6.670 0.608 1.00 0.00 40 SER A C 22
ATOM 21384 O O . SER A 1 35 ? 4.202 -5.787 -0.217 1.00 0.00 40 SER A O 22
ATOM 21391 N N . VAL A 1 36 ? 4.585 -6.688 1.794 1.00 0.00 41 VAL A N 22
ATOM 21392 C CA . VAL A 1 36 ? 5.602 -5.698 2.232 1.00 0.00 41 VAL A CA 22
ATOM 21393 C C . VAL A 1 36 ? 7.046 -6.064 1.808 1.00 0.00 41 VAL A C 22
ATOM 21394 O O . VAL A 1 36 ? 7.365 -7.241 1.639 1.00 0.00 41 VAL A O 22
ATOM 21407 N N . THR A 1 37 ? 7.931 -5.055 1.747 1.00 0.00 42 THR A N 22
ATOM 21408 C CA . THR A 1 37 ? 9.391 -5.175 1.926 1.00 0.00 42 THR A CA 22
ATOM 21409 C C . THR A 1 37 ? 9.791 -4.237 3.067 1.00 0.00 42 THR A C 22
ATOM 21410 O O . THR A 1 37 ? 10.003 -3.043 2.855 1.00 0.00 42 THR A O 22
ATOM 21421 N N . VAL A 1 38 ? 9.863 -4.768 4.288 1.00 0.00 43 VAL A N 22
ATOM 21422 C CA . VAL A 1 38 ? 10.075 -3.975 5.518 1.00 0.00 43 VAL A CA 22
ATOM 21423 C C . VAL A 1 38 ? 11.436 -3.257 5.536 1.00 0.00 43 VAL A C 22
ATOM 21424 O O . VAL A 1 38 ? 11.511 -2.128 6.017 1.00 0.00 43 VAL A O 22
ATOM 21437 N N . ALA A 1 39 ? 12.493 -3.881 4.999 1.00 0.00 44 ALA A N 22
ATOM 21438 C CA . ALA A 1 39 ? 13.888 -3.437 5.117 1.00 0.00 44 ALA A CA 22
ATOM 21439 C C . ALA A 1 39 ? 14.136 -1.974 4.711 1.00 0.00 44 ALA A C 22
ATOM 21440 O O . ALA A 1 39 ? 14.905 -1.267 5.372 1.00 0.00 44 ALA A O 22
ATOM 21447 N N . THR A 1 40 ? 13.488 -1.544 3.622 1.00 0.00 45 THR A N 22
ATOM 21448 C CA . THR A 1 40 ? 13.592 -0.206 3.012 1.00 0.00 45 THR A CA 22
ATOM 21449 C C . THR A 1 40 ? 12.260 0.551 3.002 1.00 0.00 45 THR A C 22
ATOM 21450 O O . THR A 1 40 ? 12.201 1.668 2.488 1.00 0.00 45 THR A O 22
ATOM 21461 N N . GLY A 1 41 ? 11.204 -0.025 3.599 1.00 0.00 46 GLY A N 22
ATOM 21462 C CA . GLY A 1 41 ? 9.895 0.610 3.796 1.00 0.00 46 GLY A CA 22
ATOM 21463 C C . GLY A 1 41 ? 9.054 0.679 2.521 1.00 0.00 46 GLY A C 22
ATOM 21464 O O . GLY A 1 41 ? 8.430 1.711 2.250 1.00 0.00 46 GLY A O 22
ATOM 21468 N N . ARG A 1 42 ? 9.041 -0.405 1.731 1.00 0.00 47 ARG A N 22
ATOM 21469 C CA . ARG A 1 42 ? 8.258 -0.517 0.492 1.00 0.00 47 ARG A CA 22
ATOM 21470 C C . ARG A 1 42 ? 7.110 -1.531 0.577 1.00 0.00 47 ARG A C 22
ATOM 21471 O O . ARG A 1 42 ? 7.044 -2.368 1.477 1.00 0.00 47 ARG A O 22
ATOM 21489 N N . LEU A 1 43 ? 6.199 -1.443 -0.391 1.00 0.00 48 LEU A N 22
ATOM 21490 C CA . LEU A 1 43 ? 5.052 -2.325 -0.611 1.00 0.00 48 LEU A CA 22
ATOM 21491 C C . LEU A 1 43 ? 4.979 -2.761 -2.076 1.00 0.00 48 LEU A C 22
ATOM 21492 O O . LEU A 1 43 ? 5.517 -2.086 -2.956 1.00 0.00 48 LEU A O 22
ATOM 21507 N N . THR A 1 44 ? 4.235 -3.846 -2.305 1.00 0.00 49 THR A N 22
ATOM 21508 C CA . THR A 1 44 ? 3.757 -4.352 -3.602 1.00 0.00 49 THR A CA 22
ATOM 21509 C C . THR A 1 44 ? 2.260 -4.574 -3.448 1.00 0.00 49 THR A C 22
ATOM 21510 O O . THR A 1 44 ? 1.823 -5.073 -2.410 1.00 0.00 49 THR A O 22
ATOM 21521 N N . VAL A 1 45 ? 1.485 -4.207 -4.463 1.00 0.00 50 VAL A N 22
ATOM 21522 C CA . VAL A 1 45 ? 0.018 -4.296 -4.465 1.00 0.00 50 VAL A CA 22
ATOM 21523 C C . VAL A 1 45 ? -0.516 -4.487 -5.890 1.00 0.00 50 VAL A C 22
ATOM 21524 O O . VAL A 1 45 ? 0.023 -3.914 -6.835 1.00 0.00 50 VAL A O 22
ATOM 21537 N N . THR A 1 46 ? -1.571 -5.297 -6.033 1.00 0.00 51 THR A N 22
ATOM 21538 C CA . THR A 1 46 ? -2.278 -5.583 -7.286 1.00 0.00 51 THR A CA 22
ATOM 21539 C C . THR A 1 46 ? -3.728 -5.148 -7.149 1.00 0.00 51 THR A C 22
ATOM 21540 O O . THR A 1 46 ? -4.484 -5.741 -6.382 1.00 0.00 51 THR A O 22
ATOM 21551 N N . TYR A 1 47 ? -4.110 -4.152 -7.943 1.00 0.00 52 TYR A N 22
ATOM 21552 C CA . TYR A 1 47 ? -5.459 -3.579 -8.040 1.00 0.00 52 TYR A CA 22
ATOM 21553 C C . TYR A 1 47 ? -5.758 -3.125 -9.481 1.00 0.00 52 TYR A C 22
ATOM 21554 O O . TYR A 1 47 ? -4.880 -3.186 -10.339 1.00 0.00 52 TYR A O 22
ATOM 21571 N N . ASP A 1 48 ? -6.972 -2.650 -9.777 1.00 0.00 53 ASP A N 22
ATOM 21572 C CA . ASP A 1 48 ? -7.340 -2.063 -11.064 1.00 0.00 53 ASP A CA 22
ATOM 21573 C C . ASP A 1 48 ? -7.197 -0.527 -10.982 1.00 0.00 53 ASP A C 22
ATOM 21574 O O . ASP A 1 48 ? -8.073 0.123 -10.394 1.00 0.00 53 ASP A O 22
ATOM 21582 N N . PRO A 1 49 ? -6.136 0.070 -11.570 1.00 0.00 54 PRO A N 22
ATOM 21583 C CA . PRO A 1 49 ? -5.828 1.495 -11.444 1.00 0.00 54 PRO A CA 22
ATOM 21584 C C . PRO A 1 49 ? -6.727 2.384 -12.320 1.00 0.00 54 PRO A C 22
ATOM 21585 O O . PRO A 1 49 ? -6.360 3.521 -12.616 1.00 0.00 54 PRO A O 22
ATOM 21593 N N . LYS A 1 50 ? -7.894 1.881 -12.748 1.00 0.00 55 LYS A N 22
ATOM 21594 C CA . LYS A 1 50 ? -8.939 2.691 -13.397 1.00 0.00 55 LYS A CA 22
ATOM 21595 C C . LYS A 1 50 ? -10.338 2.464 -12.795 1.00 0.00 55 LYS A C 22
ATOM 21596 O O . LYS A 1 50 ? -11.140 3.396 -12.773 1.00 0.00 55 LYS A O 22
ATOM 21611 N N . GLN A 1 51 ? -10.639 1.279 -12.247 1.00 0.00 56 GLN A N 22
ATOM 21612 C CA . GLN A 1 51 ? -11.848 1.065 -11.432 1.00 0.00 56 GLN A CA 22
ATOM 21613 C C . GLN A 1 51 ? -11.660 1.501 -9.965 1.00 0.00 56 GLN A C 22
ATOM 21614 O O . GLN A 1 51 ? -12.648 1.866 -9.326 1.00 0.00 56 GLN A O 22
ATOM 21626 N N . VAL A 1 52 ? -10.427 1.524 -9.445 1.00 0.00 57 VAL A N 22
ATOM 21627 C CA . VAL A 1 52 ? -10.027 2.232 -8.208 1.00 0.00 57 VAL A CA 22
ATOM 21628 C C . VAL A 1 52 ? -8.721 3.008 -8.478 1.00 0.00 57 VAL A C 22
ATOM 21629 O O . VAL A 1 52 ? -8.352 3.196 -9.640 1.00 0.00 57 VAL A O 22
ATOM 21642 N N . SER A 1 53 ? -8.002 3.466 -7.449 1.00 0.00 58 SER A N 22
ATOM 21643 C CA . SER A 1 53 ? -6.683 4.097 -7.595 1.00 0.00 58 SER A CA 22
ATOM 21644 C C . SER A 1 53 ? -5.833 3.919 -6.324 1.00 0.00 58 SER A C 22
ATOM 21645 O O . SER A 1 53 ? -6.278 3.313 -5.342 1.00 0.00 58 SER A O 22
ATOM 21652 N N . GLU A 1 54 ? -4.636 4.519 -6.312 1.00 0.00 59 GLU A N 22
ATOM 21653 C CA . GLU A 1 54 ? -3.764 4.656 -5.139 1.00 0.00 59 GLU A CA 22
ATOM 21654 C C . GLU A 1 54 ? -4.504 5.196 -3.896 1.00 0.00 59 GLU A C 22
ATOM 21655 O O . GLU A 1 54 ? -4.102 4.906 -2.773 1.00 0.00 59 GLU A O 22
ATOM 21665 N N . ILE A 1 55 ? -5.638 5.890 -4.064 1.00 0.00 60 ILE A N 22
ATOM 21666 C CA . ILE A 1 55 ? -6.556 6.293 -2.983 1.00 0.00 60 ILE A CA 22
ATOM 21667 C C . ILE A 1 55 ? -6.990 5.131 -2.072 1.00 0.00 60 ILE A C 22
ATOM 21668 O O . ILE A 1 55 ? -7.052 5.329 -0.851 1.00 0.00 60 ILE A O 22
ATOM 21683 N N . THR A 1 56 ? -7.281 3.943 -2.625 1.00 0.00 61 THR A N 22
ATOM 21684 C CA . THR A 1 56 ? -7.753 2.772 -1.852 1.00 0.00 61 THR A CA 22
ATOM 21685 C C . THR A 1 56 ? -6.735 2.365 -0.788 1.00 0.00 61 THR A C 22
ATOM 21686 O O . THR A 1 56 ? -7.082 2.202 0.383 1.00 0.00 61 THR A O 22
ATOM 21697 N N . ILE A 1 57 ? -5.466 2.252 -1.180 1.00 0.00 62 ILE A N 22
ATOM 21698 C CA . ILE A 1 57 ? -4.339 1.926 -0.288 1.00 0.00 62 ILE A CA 22
ATOM 21699 C C . ILE A 1 57 ? -3.888 3.142 0.544 1.00 0.00 62 ILE A C 22
ATOM 21700 O O . ILE A 1 57 ? -3.536 2.978 1.716 1.00 0.00 62 ILE A O 22
ATOM 21715 N N . GLN A 1 58 ? -3.972 4.359 -0.009 1.00 0.00 63 GLN A N 22
ATOM 21716 C CA . GLN A 1 58 ? -3.621 5.601 0.680 1.00 0.00 63 GLN A CA 22
ATOM 21717 C C . GLN A 1 58 ? -4.457 5.790 1.942 1.00 0.00 63 GLN A C 22
ATOM 21718 O O . GLN A 1 58 ? -3.871 5.946 3.006 1.00 0.00 63 GLN A O 22
ATOM 21730 N N . GLU A 1 59 ? -5.792 5.730 1.868 1.00 0.00 64 GLU A N 22
ATOM 21731 C CA . GLU A 1 59 ? -6.646 5.998 3.035 1.00 0.00 64 GLU A CA 22
ATOM 21732 C C . GLU A 1 59 ? -6.504 4.974 4.171 1.00 0.00 64 GLU A C 22
ATOM 21733 O O . GLU A 1 59 ? -6.934 5.264 5.289 1.00 0.00 64 GLU A O 22
ATOM 21743 N N . ARG A 1 60 ? -5.901 3.800 3.940 1.00 0.00 65 ARG A N 22
ATOM 21744 C CA . ARG A 1 60 ? -5.533 2.871 5.019 1.00 0.00 65 ARG A CA 22
ATOM 21745 C C . ARG A 1 60 ? -4.206 3.315 5.651 1.00 0.00 65 ARG A C 22
ATOM 21746 O O . ARG A 1 60 ? -4.086 3.407 6.871 1.00 0.00 65 ARG A O 22
ATOM 21764 N N . ILE A 1 61 ? -3.199 3.629 4.838 1.00 0.00 66 ILE A N 22
ATOM 21765 C CA . ILE A 1 61 ? -1.840 3.986 5.299 1.00 0.00 66 ILE A CA 22
ATOM 21766 C C . ILE A 1 61 ? -1.807 5.372 5.968 1.00 0.00 66 ILE A C 22
ATOM 21767 O O . ILE A 1 61 ? -1.217 5.526 7.037 1.00 0.00 66 ILE A O 22
ATOM 21782 N N . ALA A 1 62 ? -2.529 6.341 5.405 1.00 0.00 67 ALA A N 22
ATOM 21783 C CA . ALA A 1 62 ? -2.758 7.676 5.956 1.00 0.00 67 ALA A CA 22
ATOM 21784 C C . ALA A 1 62 ? -3.523 7.657 7.298 1.00 0.00 67 ALA A C 22
ATOM 21785 O O . ALA A 1 62 ? -3.448 8.613 8.066 1.00 0.00 67 ALA A O 22
ATOM 21792 N N . ALA A 1 63 ? -4.271 6.586 7.592 1.00 0.00 68 ALA A N 22
ATOM 21793 C CA . ALA A 1 63 ? -5.006 6.416 8.848 1.00 0.00 68 ALA A CA 22
ATOM 21794 C C . ALA A 1 63 ? -4.139 5.762 9.944 1.00 0.00 68 ALA A C 22
ATOM 21795 O O . ALA A 1 63 ? -4.089 6.275 11.066 1.00 0.00 68 ALA A O 22
ATOM 21802 N N . LEU A 1 64 ? -3.386 4.705 9.597 1.00 0.00 69 LEU A N 22
ATOM 21803 C CA . LEU A 1 64 ? -2.414 4.015 10.472 1.00 0.00 69 LEU A CA 22
ATOM 21804 C C . LEU A 1 64 ? -1.344 4.938 11.092 1.00 0.00 69 LEU A C 22
ATOM 21805 O O . LEU A 1 64 ? -0.782 4.585 12.133 1.00 0.00 69 LEU A O 22
ATOM 21820 N N . GLY A 1 65 ? -1.087 6.101 10.472 1.00 0.00 70 GLY A N 22
ATOM 21821 C CA . GLY A 1 65 ? -0.197 7.160 10.975 1.00 0.00 70 GLY A CA 22
ATOM 21822 C C . GLY A 1 65 ? 0.919 7.580 10.015 1.00 0.00 70 GLY A C 22
ATOM 21823 O O . GLY A 1 65 ? 1.855 8.251 10.444 1.00 0.00 70 GLY A O 22
ATOM 21827 N N . TYR A 1 66 ? 0.855 7.189 8.740 1.00 0.00 71 TYR A N 22
ATOM 21828 C CA . TYR A 1 66 ? 1.944 7.353 7.766 1.00 0.00 71 TYR A CA 22
ATOM 21829 C C . TYR A 1 66 ? 1.564 8.266 6.582 1.00 0.00 71 TYR A C 22
ATOM 21830 O O . TYR A 1 66 ? 0.500 8.893 6.589 1.00 0.00 71 TYR A O 22
ATOM 21847 N N . THR A 1 67 ? 2.431 8.329 5.564 1.00 0.00 72 THR A N 22
ATOM 21848 C CA . THR A 1 67 ? 2.162 8.919 4.238 1.00 0.00 72 THR A CA 22
ATOM 21849 C C . THR A 1 67 ? 2.545 7.918 3.143 1.00 0.00 72 THR A C 22
ATOM 21850 O O . THR A 1 67 ? 3.160 6.894 3.442 1.00 0.00 72 THR A O 22
ATOM 21861 N N . LEU A 1 68 ? 2.189 8.188 1.882 1.00 0.00 73 LEU A N 22
ATOM 21862 C CA . LEU A 1 68 ? 2.466 7.299 0.739 1.00 0.00 73 LEU A CA 22
ATOM 21863 C C . LEU A 1 68 ? 3.332 7.980 -0.335 1.00 0.00 73 LEU A C 22
ATOM 21864 O O . LEU A 1 68 ? 3.214 9.191 -0.552 1.00 0.00 73 LEU A O 22
ATOM 21879 N N . ALA A 1 69 ? 4.158 7.201 -1.045 1.00 0.00 74 ALA A N 22
ATOM 21880 C CA . ALA A 1 69 ? 5.005 7.682 -2.139 1.00 0.00 74 ALA A CA 22
ATOM 21881 C C . ALA A 1 69 ? 5.113 6.676 -3.309 1.00 0.00 74 ALA A C 22
ATOM 21882 O O . ALA A 1 69 ? 6.100 5.943 -3.437 1.00 0.00 74 ALA A O 22
ATOM 21889 N N . GLU A 1 70 ? 4.101 6.668 -4.182 1.00 0.00 75 GLU A N 22
ATOM 21890 C CA . GLU A 1 70 ? 4.160 6.089 -5.532 1.00 0.00 75 GLU A CA 22
ATOM 21891 C C . GLU A 1 70 ? 4.778 7.171 -6.457 1.00 0.00 75 GLU A C 22
ATOM 21892 O O . GLU A 1 70 ? 4.135 8.210 -6.677 1.00 0.00 75 GLU A O 22
ATOM 21902 N N . PRO A 1 71 ? 6.047 7.025 -6.894 1.00 0.00 76 PRO A N 22
ATOM 21903 C CA . PRO A 1 71 ? 6.953 8.157 -7.142 1.00 0.00 76 PRO A CA 22
ATOM 21904 C C . PRO A 1 71 ? 6.794 8.851 -8.498 1.00 0.00 76 PRO A C 22
ATOM 21905 O O . PRO A 1 71 ? 6.830 10.103 -8.533 1.00 0.00 76 PRO A O 22
ATOM 21913 N N . PRO A 1 1 ? -7.887 -3.474 -16.569 1.00 0.00 6 PRO A N 23
ATOM 21914 C CA . PRO A 1 1 ? -7.814 -4.727 -15.784 1.00 0.00 6 PRO A CA 23
ATOM 21915 C C . PRO A 1 1 ? -6.828 -4.641 -14.613 1.00 0.00 6 PRO A C 23
ATOM 21916 O O . PRO A 1 1 ? -6.203 -3.598 -14.436 1.00 0.00 6 PRO A O 23
ATOM 21925 N N . LEU A 1 2 ? -6.668 -5.707 -13.814 1.00 0.00 7 LEU A N 23
ATOM 21926 C CA . LEU A 1 2 ? -5.762 -5.693 -12.669 1.00 0.00 7 LEU A CA 23
ATOM 21927 C C . LEU A 1 2 ? -4.288 -5.724 -13.099 1.00 0.00 7 LEU A C 23
ATOM 21928 O O . LEU A 1 2 ? -3.920 -6.321 -14.118 1.00 0.00 7 LEU A O 23
ATOM 21943 N N . LYS A 1 3 ? -3.448 -5.049 -12.316 1.00 0.00 8 LYS A N 23
ATOM 21944 C CA . LYS A 1 3 ? -2.050 -4.740 -12.640 1.00 0.00 8 LYS A CA 23
ATOM 21945 C C . LYS A 1 3 ? -1.204 -4.452 -11.390 1.00 0.00 8 LYS A C 23
ATOM 21946 O O . LYS A 1 3 ? -1.738 -3.976 -10.384 1.00 0.00 8 LYS A O 23
ATOM 21961 N N . THR A 1 4 ? 0.104 -4.722 -11.459 1.00 0.00 9 THR A N 23
ATOM 21962 C CA . THR A 1 4 ? 1.057 -4.465 -10.370 1.00 0.00 9 THR A CA 23
ATOM 21963 C C . THR A 1 4 ? 1.416 -2.978 -10.300 1.00 0.00 9 THR A C 23
ATOM 21964 O O . THR A 1 4 ? 1.450 -2.288 -11.317 1.00 0.00 9 THR A O 23
ATOM 21975 N N . GLN A 1 5 ? 1.729 -2.493 -9.100 1.00 0.00 10 GLN A N 23
ATOM 21976 C CA . GLN A 1 5 ? 2.280 -1.167 -8.836 1.00 0.00 10 GLN A CA 23
ATOM 21977 C C . GLN A 1 5 ? 3.201 -1.256 -7.610 1.00 0.00 10 GLN A C 23
ATOM 21978 O O . GLN A 1 5 ? 2.896 -2.007 -6.679 1.00 0.00 10 GLN A O 23
ATOM 21990 N N . GLN A 1 6 ? 4.295 -0.485 -7.598 1.00 0.00 11 GLN A N 23
ATOM 21991 C CA . GLN A 1 6 ? 5.227 -0.363 -6.472 1.00 0.00 11 GLN A CA 23
ATOM 21992 C C . GLN A 1 6 ? 5.414 1.110 -6.059 1.00 0.00 11 GLN A C 23
ATOM 21993 O O . GLN A 1 6 ? 5.420 2.010 -6.906 1.00 0.00 11 GLN A O 23
ATOM 22005 N N . MET A 1 7 ? 5.606 1.357 -4.757 1.00 0.00 12 MET A N 23
ATOM 22006 C CA . MET A 1 7 ? 5.724 2.688 -4.152 1.00 0.00 12 MET A CA 23
ATOM 22007 C C . MET A 1 7 ? 6.681 2.698 -2.955 1.00 0.00 12 MET A C 23
ATOM 22008 O O . MET A 1 7 ? 6.968 1.656 -2.359 1.00 0.00 12 MET A O 23
ATOM 22020 N N . GLN A 1 8 ? 7.108 3.896 -2.556 1.00 0.00 13 GLN A N 23
ATOM 22021 C CA . GLN A 1 8 ? 7.647 4.142 -1.223 1.00 0.00 13 GLN A CA 23
ATOM 22022 C C . GLN A 1 8 ? 6.491 4.350 -0.237 1.00 0.00 13 GLN A C 23
ATOM 22023 O O . GLN A 1 8 ? 5.487 4.979 -0.576 1.00 0.00 13 GLN A O 23
ATOM 22035 N N . VAL A 1 9 ? 6.655 3.869 0.996 1.00 0.00 14 VAL A N 23
ATOM 22036 C CA . VAL A 1 9 ? 5.654 3.955 2.067 1.00 0.00 14 VAL A CA 23
ATOM 22037 C C . VAL A 1 9 ? 6.389 4.274 3.377 1.00 0.00 14 VAL A C 23
ATOM 22038 O O . VAL A 1 9 ? 7.111 3.442 3.928 1.00 0.00 14 VAL A O 23
ATOM 22051 N N . GLY A 1 10 ? 6.246 5.526 3.822 1.00 0.00 15 GLY A N 23
ATOM 22052 C CA . GLY A 1 10 ? 7.076 6.164 4.846 1.00 0.00 15 GLY A CA 23
ATOM 22053 C C . GLY A 1 10 ? 6.617 5.845 6.265 1.00 0.00 15 GLY A C 23
ATOM 22054 O O . GLY A 1 10 ? 5.447 6.026 6.609 1.00 0.00 15 GLY A O 23
ATOM 22058 N N . GLY A 1 11 ? 7.564 5.387 7.090 1.00 0.00 16 GLY A N 23
ATOM 22059 C CA . GLY A 1 11 ? 7.360 5.015 8.495 1.00 0.00 16 GLY A CA 23
ATOM 22060 C C . GLY A 1 11 ? 7.054 3.533 8.708 1.00 0.00 16 GLY A C 23
ATOM 22061 O O . GLY A 1 11 ? 6.974 3.087 9.851 1.00 0.00 16 GLY A O 23
ATOM 22065 N N . MET A 1 12 ? 6.902 2.752 7.632 1.00 0.00 17 MET A N 23
ATOM 22066 C CA . MET A 1 12 ? 6.618 1.315 7.701 1.00 0.00 17 MET A CA 23
ATOM 22067 C C . MET A 1 12 ? 7.832 0.527 8.199 1.00 0.00 17 MET A C 23
ATOM 22068 O O . MET A 1 12 ? 8.868 0.502 7.532 1.00 0.00 17 MET A O 23
ATOM 22080 N N . ARG A 1 13 ? 7.682 -0.114 9.364 1.00 0.00 18 ARG A N 23
ATOM 22081 C CA . ARG A 1 13 ? 8.693 -0.945 10.030 1.00 0.00 18 ARG A CA 23
ATOM 22082 C C . ARG A 1 13 ? 8.077 -2.267 10.534 1.00 0.00 18 ARG A C 23
ATOM 22083 O O . ARG A 1 13 ? 6.881 -2.520 10.345 1.00 0.00 18 ARG A O 23
ATOM 22101 N N . CYS A 1 14 ? 8.899 -3.135 11.129 1.00 0.00 19 CYS A N 23
ATOM 22102 C CA . CYS A 1 14 ? 8.560 -4.517 11.487 1.00 0.00 19 CYS A CA 23
ATOM 22103 C C . CYS A 1 14 ? 7.409 -4.650 12.504 1.00 0.00 19 CYS A C 23
ATOM 22104 O O . CYS A 1 14 ? 6.489 -5.440 12.272 1.00 0.00 19 CYS A O 23
ATOM 22111 N N . ALA A 1 15 ? 7.473 -3.920 13.623 1.00 0.00 20 ALA A N 23
ATOM 22112 C CA . ALA A 1 15 ? 6.752 -4.233 14.866 1.00 0.00 20 ALA A CA 23
ATOM 22113 C C . ALA A 1 15 ? 5.226 -4.407 14.735 1.00 0.00 20 ALA A C 23
ATOM 22114 O O . ALA A 1 15 ? 4.669 -5.317 15.361 1.00 0.00 20 ALA A O 23
ATOM 22121 N N . ALA A 1 16 ? 4.552 -3.575 13.937 1.00 0.00 21 ALA A N 23
ATOM 22122 C CA . ALA A 1 16 ? 3.098 -3.620 13.739 1.00 0.00 21 ALA A CA 23
ATOM 22123 C C . ALA A 1 16 ? 2.639 -3.179 12.337 1.00 0.00 21 ALA A C 23
ATOM 22124 O O . ALA A 1 16 ? 1.698 -3.765 11.800 1.00 0.00 21 ALA A O 23
ATOM 22131 N N . CYS A 1 17 ? 3.291 -2.188 11.716 1.00 0.00 22 CYS A N 23
ATOM 22132 C CA . CYS A 1 17 ? 2.870 -1.618 10.426 1.00 0.00 22 CYS A CA 23
ATOM 22133 C C . CYS A 1 17 ? 2.738 -2.680 9.323 1.00 0.00 22 CYS A C 23
ATOM 22134 O O . CYS A 1 17 ? 1.681 -2.796 8.697 1.00 0.00 22 CYS A O 23
ATOM 22141 N N . ALA A 1 18 ? 3.770 -3.515 9.171 1.00 0.00 23 ALA A N 23
ATOM 22142 C CA . ALA A 1 18 ? 3.802 -4.690 8.306 1.00 0.00 23 ALA A CA 23
ATOM 22143 C C . ALA A 1 18 ? 2.619 -5.670 8.481 1.00 0.00 23 ALA A C 23
ATOM 22144 O O . ALA A 1 18 ? 2.361 -6.463 7.579 1.00 0.00 23 ALA A O 23
ATOM 22151 N N . SER A 1 19 ? 1.895 -5.629 9.601 1.00 0.00 24 SER A N 23
ATOM 22152 C CA . SER A 1 19 ? 0.669 -6.414 9.820 1.00 0.00 24 SER A CA 23
ATOM 22153 C C . SER A 1 19 ? -0.593 -5.560 9.619 1.00 0.00 24 SER A C 23
ATOM 22154 O O . SER A 1 19 ? -1.490 -5.945 8.877 1.00 0.00 24 SER A O 23
ATOM 22161 N N . SER A 1 20 ? -0.673 -4.375 10.228 1.00 0.00 25 SER A N 23
ATOM 22162 C CA . SER A 1 20 ? -1.877 -3.526 10.217 1.00 0.00 25 SER A CA 23
ATOM 22163 C C . SER A 1 20 ? -2.193 -2.939 8.830 1.00 0.00 25 SER A C 23
ATOM 22164 O O . SER A 1 20 ? -3.359 -2.660 8.524 1.00 0.00 25 SER A O 23
ATOM 22171 N N . ILE A 1 21 ? -1.179 -2.789 7.967 1.00 0.00 26 ILE A N 23
ATOM 22172 C CA . ILE A 1 21 ? -1.362 -2.574 6.523 1.00 0.00 26 ILE A CA 23
ATOM 22173 C C . ILE A 1 21 ? -1.741 -3.898 5.847 1.00 0.00 26 ILE A C 23
ATOM 22174 O O . ILE A 1 21 ? -2.810 -3.984 5.245 1.00 0.00 26 ILE A O 23
ATOM 22189 N N . GLU A 1 22 ? -0.887 -4.923 5.941 1.00 0.00 27 GLU A N 23
ATOM 22190 C CA . GLU A 1 22 ? -0.940 -6.084 5.043 1.00 0.00 27 GLU A CA 23
ATOM 22191 C C . GLU A 1 22 ? -2.166 -6.977 5.293 1.00 0.00 27 GLU A C 23
ATOM 22192 O O . GLU A 1 22 ? -2.751 -7.486 4.332 1.00 0.00 27 GLU A O 23
ATOM 22202 N N . ARG A 1 23 ? -2.613 -7.119 6.550 1.00 0.00 28 ARG A N 23
ATOM 22203 C CA . ARG A 1 23 ? -3.796 -7.928 6.873 1.00 0.00 28 ARG A CA 23
ATOM 22204 C C . ARG A 1 23 ? -5.083 -7.335 6.273 1.00 0.00 28 ARG A C 23
ATOM 22205 O O . ARG A 1 23 ? -5.950 -8.081 5.811 1.00 0.00 28 ARG A O 23
ATOM 22223 N N . ALA A 1 24 ? -5.208 -6.003 6.236 1.00 0.00 29 ALA A N 23
ATOM 22224 C CA . ALA A 1 24 ? -6.348 -5.314 5.623 1.00 0.00 29 ALA A CA 23
ATOM 22225 C C . ALA A 1 24 ? -6.204 -5.130 4.109 1.00 0.00 29 ALA A C 23
ATOM 22226 O O . ALA A 1 24 ? -7.218 -5.000 3.429 1.00 0.00 29 ALA A O 23
ATOM 22233 N N . LEU A 1 25 ? -4.983 -5.119 3.557 1.00 0.00 30 LEU A N 23
ATOM 22234 C CA . LEU A 1 25 ? -4.750 -4.820 2.139 1.00 0.00 30 LEU A CA 23
ATOM 22235 C C . LEU A 1 25 ? -5.476 -5.792 1.189 1.00 0.00 30 LEU A C 23
ATOM 22236 O O . LEU A 1 25 ? -5.952 -5.374 0.142 1.00 0.00 30 LEU A O 23
ATOM 22251 N N . GLU A 1 26 ? -5.665 -7.052 1.591 1.00 0.00 31 GLU A N 23
ATOM 22252 C CA . GLU A 1 26 ? -6.450 -8.057 0.857 1.00 0.00 31 GLU A CA 23
ATOM 22253 C C . GLU A 1 26 ? -7.978 -7.908 1.021 1.00 0.00 31 GLU A C 23
ATOM 22254 O O . GLU A 1 26 ? -8.742 -8.592 0.333 1.00 0.00 31 GLU A O 23
ATOM 22264 N N . ARG A 1 27 ? -8.435 -7.031 1.926 1.00 0.00 32 ARG A N 23
ATOM 22265 C CA . ARG A 1 27 ? -9.849 -6.720 2.172 1.00 0.00 32 ARG A CA 23
ATOM 22266 C C . ARG A 1 27 ? -10.310 -5.405 1.519 1.00 0.00 32 ARG A C 23
ATOM 22267 O O . ARG A 1 27 ? -11.521 -5.168 1.426 1.00 0.00 32 ARG A O 23
ATOM 22285 N N . LEU A 1 28 ? -9.379 -4.540 1.099 1.00 0.00 33 LEU A N 23
ATOM 22286 C CA . LEU A 1 28 ? -9.697 -3.274 0.427 1.00 0.00 33 LEU A CA 23
ATOM 22287 C C . LEU A 1 28 ? -10.310 -3.486 -0.964 1.00 0.00 33 LEU A C 23
ATOM 22288 O O . LEU A 1 28 ? -9.972 -4.431 -1.682 1.00 0.00 33 LEU A O 23
ATOM 22303 N N . LYS A 1 29 ? -11.178 -2.554 -1.363 1.00 0.00 34 LYS A N 23
ATOM 22304 C CA . LYS A 1 29 ? -11.851 -2.552 -2.664 1.00 0.00 34 LYS A CA 23
ATOM 22305 C C . LYS A 1 29 ? -10.866 -2.782 -3.833 1.00 0.00 34 LYS A C 23
ATOM 22306 O O . LYS A 1 29 ? -9.865 -2.085 -3.971 1.00 0.00 34 LYS A O 23
ATOM 22321 N N . GLY A 1 30 ? -11.136 -3.774 -4.685 1.00 0.00 35 GLY A N 23
ATOM 22322 C CA . GLY A 1 30 ? -10.445 -3.993 -5.964 1.00 0.00 35 GLY A CA 23
ATOM 22323 C C . GLY A 1 30 ? -9.042 -4.605 -5.881 1.00 0.00 35 GLY A C 23
ATOM 22324 O O . GLY A 1 30 ? -8.489 -4.915 -6.937 1.00 0.00 35 GLY A O 23
ATOM 22328 N N . VAL A 1 31 ? -8.468 -4.791 -4.685 1.00 0.00 36 VAL A N 23
ATOM 22329 C CA . VAL A 1 31 ? -7.107 -5.333 -4.505 1.00 0.00 36 VAL A CA 23
ATOM 22330 C C . VAL A 1 31 ? -7.113 -6.864 -4.635 1.00 0.00 36 VAL A C 23
ATOM 22331 O O . VAL A 1 31 ? -7.918 -7.549 -4.001 1.00 0.00 36 VAL A O 23
ATOM 22344 N N . ALA A 1 32 ? -6.197 -7.386 -5.460 1.00 0.00 37 ALA A N 23
ATOM 22345 C CA . ALA A 1 32 ? -6.078 -8.805 -5.814 1.00 0.00 37 ALA A CA 23
ATOM 22346 C C . ALA A 1 32 ? -4.923 -9.540 -5.103 1.00 0.00 37 ALA A C 23
ATOM 22347 O O . ALA A 1 32 ? -5.096 -10.704 -4.735 1.00 0.00 37 ALA A O 23
ATOM 22354 N N . GLU A 1 33 ? -3.767 -8.889 -4.895 1.00 0.00 38 GLU A N 23
ATOM 22355 C CA . GLU A 1 33 ? -2.587 -9.464 -4.215 1.00 0.00 38 GLU A CA 23
ATOM 22356 C C . GLU A 1 33 ? -1.428 -8.475 -4.019 1.00 0.00 38 GLU A C 23
ATOM 22357 O O . GLU A 1 33 ? -1.050 -7.743 -4.932 1.00 0.00 38 GLU A O 23
ATOM 22367 N N . ALA A 1 34 ? -0.817 -8.482 -2.832 1.00 0.00 39 ALA A N 23
ATOM 22368 C CA . ALA A 1 34 ? 0.123 -7.455 -2.370 1.00 0.00 39 ALA A CA 23
ATOM 22369 C C . ALA A 1 34 ? 1.002 -7.932 -1.203 1.00 0.00 39 ALA A C 23
ATOM 22370 O O . ALA A 1 34 ? 0.578 -8.792 -0.426 1.00 0.00 39 ALA A O 23
ATOM 22377 N N . SER A 1 35 ? 2.187 -7.340 -1.038 1.00 0.00 40 SER A N 23
ATOM 22378 C CA . SER A 1 35 ? 3.115 -7.668 0.059 1.00 0.00 40 SER A CA 23
ATOM 22379 C C . SER A 1 35 ? 4.021 -6.486 0.454 1.00 0.00 40 SER A C 23
ATOM 22380 O O . SER A 1 35 ? 4.528 -5.771 -0.416 1.00 0.00 40 SER A O 23
ATOM 22387 N N . VAL A 1 36 ? 4.279 -6.311 1.756 1.00 0.00 41 VAL A N 23
ATOM 22388 C CA . VAL A 1 36 ? 5.178 -5.272 2.307 1.00 0.00 41 VAL A CA 23
ATOM 22389 C C . VAL A 1 36 ? 6.660 -5.656 2.186 1.00 0.00 41 VAL A C 23
ATOM 22390 O O . VAL A 1 36 ? 7.004 -6.841 2.220 1.00 0.00 41 VAL A O 23
ATOM 22403 N N . THR A 1 37 ? 7.540 -4.648 2.096 1.00 0.00 42 THR A N 23
ATOM 22404 C CA . THR A 1 37 ? 8.999 -4.779 2.229 1.00 0.00 42 THR A CA 23
ATOM 22405 C C . THR A 1 37 ? 9.466 -3.813 3.310 1.00 0.00 42 THR A C 23
ATOM 22406 O O . THR A 1 37 ? 9.701 -2.632 3.056 1.00 0.00 42 THR A O 23
ATOM 22417 N N . VAL A 1 38 ? 9.596 -4.324 4.536 1.00 0.00 43 VAL A N 23
ATOM 22418 C CA . VAL A 1 38 ? 10.070 -3.548 5.698 1.00 0.00 43 VAL A CA 23
ATOM 22419 C C . VAL A 1 38 ? 11.516 -3.059 5.516 1.00 0.00 43 VAL A C 23
ATOM 22420 O O . VAL A 1 38 ? 11.847 -1.965 5.974 1.00 0.00 43 VAL A O 23
ATOM 22433 N N . ALA A 1 39 ? 12.354 -3.838 4.815 1.00 0.00 44 ALA A N 23
ATOM 22434 C CA . ALA A 1 39 ? 13.778 -3.571 4.579 1.00 0.00 44 ALA A CA 23
ATOM 22435 C C . ALA A 1 39 ? 14.103 -2.137 4.116 1.00 0.00 44 ALA A C 23
ATOM 22436 O O . ALA A 1 39 ? 15.139 -1.587 4.505 1.00 0.00 44 ALA A O 23
ATOM 22443 N N . THR A 1 40 ? 13.222 -1.540 3.303 1.00 0.00 45 THR A N 23
ATOM 22444 C CA . THR A 1 40 ? 13.387 -0.229 2.645 1.00 0.00 45 THR A CA 23
ATOM 22445 C C . THR A 1 40 ? 12.161 0.679 2.779 1.00 0.00 45 THR A C 23
ATOM 22446 O O . THR A 1 40 ? 12.180 1.802 2.272 1.00 0.00 45 THR A O 23
ATOM 22457 N N . GLY A 1 41 ? 11.085 0.212 3.430 1.00 0.00 46 GLY A N 23
ATOM 22458 C CA . GLY A 1 41 ? 9.807 0.929 3.520 1.00 0.00 46 GLY A CA 23
ATOM 22459 C C . GLY A 1 41 ? 9.170 1.100 2.140 1.00 0.00 46 GLY A C 23
ATOM 22460 O O . GLY A 1 41 ? 8.812 2.211 1.743 1.00 0.00 46 GLY A O 23
ATOM 22464 N N . ARG A 1 42 ? 9.073 -0.001 1.387 1.00 0.00 47 ARG A N 23
ATOM 22465 C CA . ARG A 1 42 ? 8.509 -0.044 0.032 1.00 0.00 47 ARG A CA 23
ATOM 22466 C C . ARG A 1 42 ? 7.437 -1.135 -0.04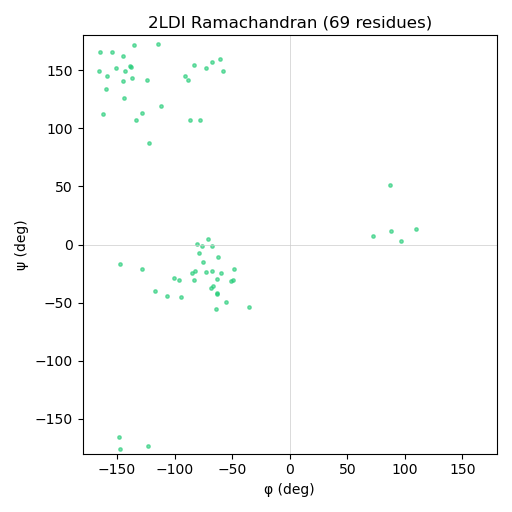2 1.00 0.00 47 ARG A C 23
ATOM 22467 O O . ARG A 1 42 ? 7.373 -2.023 0.813 1.00 0.00 47 ARG A O 23
ATOM 22485 N N . LEU A 1 43 ? 6.547 -1.043 -1.026 1.00 0.00 48 LEU A N 23
ATOM 22486 C CA . LEU A 1 43 ? 5.341 -1.873 -1.099 1.00 0.00 48 LEU A CA 23
ATOM 22487 C C . LEU A 1 43 ? 5.001 -2.159 -2.563 1.00 0.00 48 LEU A C 23
ATOM 22488 O O . LEU A 1 43 ? 5.165 -1.274 -3.401 1.00 0.00 48 LEU A O 23
ATOM 22503 N N . THR A 1 44 ? 4.511 -3.371 -2.844 1.00 0.00 49 THR A N 23
ATOM 22504 C CA . THR A 1 44 ? 4.044 -3.836 -4.161 1.00 0.00 49 THR A CA 23
ATOM 22505 C C . THR A 1 44 ? 2.616 -4.346 -4.005 1.00 0.00 49 THR A C 23
ATOM 22506 O O . THR A 1 44 ? 2.348 -5.149 -3.111 1.00 0.00 49 THR A O 23
ATOM 22517 N N . VAL A 1 45 ? 1.716 -3.888 -4.875 1.00 0.00 50 VAL A N 23
ATOM 22518 C CA . VAL A 1 45 ? 0.261 -4.136 -4.806 1.00 0.00 50 VAL A CA 23
ATOM 22519 C C . VAL A 1 45 ? -0.332 -4.391 -6.199 1.00 0.00 50 VAL A C 23
ATOM 22520 O O . VAL A 1 45 ? 0.088 -3.758 -7.165 1.00 0.00 50 VAL A O 23
ATOM 22533 N N . THR A 1 46 ? -1.300 -5.315 -6.302 1.00 0.00 51 THR A N 23
ATOM 22534 C CA . THR A 1 46 ? -2.056 -5.638 -7.526 1.00 0.00 51 THR A CA 23
ATOM 22535 C C . THR A 1 46 ? -3.503 -5.181 -7.375 1.00 0.00 51 THR A C 23
ATOM 22536 O O . THR A 1 46 ? -4.187 -5.667 -6.477 1.00 0.00 51 THR A O 23
ATOM 22547 N N . TYR A 1 47 ? -3.982 -4.306 -8.264 1.00 0.00 52 TYR A N 23
ATOM 22548 C CA . TYR A 1 47 ? -5.345 -3.734 -8.241 1.00 0.00 52 TYR A CA 23
ATOM 22549 C C . TYR A 1 47 ? -5.841 -3.292 -9.636 1.00 0.00 52 TYR A C 23
ATOM 22550 O O . TYR A 1 47 ? -5.057 -3.218 -10.580 1.00 0.00 52 TYR A O 23
ATOM 22567 N N . ASP A 1 48 ? -7.140 -2.990 -9.778 1.00 0.00 53 ASP A N 23
ATOM 22568 C CA . ASP A 1 48 ? -7.763 -2.493 -11.006 1.00 0.00 53 ASP A CA 23
ATOM 22569 C C . ASP A 1 48 ? -7.848 -0.949 -10.980 1.00 0.00 53 ASP A C 23
ATOM 22570 O O . ASP A 1 48 ? -8.537 -0.402 -10.107 1.00 0.00 53 ASP A O 23
ATOM 22578 N N . PRO A 1 49 ? -7.196 -0.244 -11.929 1.00 0.00 54 PRO A N 23
ATOM 22579 C CA . PRO A 1 49 ? -6.983 1.202 -11.885 1.00 0.00 54 PRO A CA 23
ATOM 22580 C C . PRO A 1 49 ? -8.236 2.027 -12.224 1.00 0.00 54 PRO A C 23
ATOM 22581 O O . PRO A 1 49 ? -8.133 3.248 -12.340 1.00 0.00 54 PRO A O 23
ATOM 22589 N N . LYS A 1 50 ? -9.407 1.390 -12.370 1.00 0.00 55 LYS A N 23
ATOM 22590 C CA . LYS A 1 50 ? -10.684 2.091 -12.618 1.00 0.00 55 LYS A CA 23
ATOM 22591 C C . LYS A 1 50 ? -11.731 1.796 -11.533 1.00 0.00 55 LYS A C 23
ATOM 22592 O O . LYS A 1 50 ? -12.490 2.692 -11.154 1.00 0.00 55 LYS A O 23
ATOM 22607 N N . GLN A 1 51 ? -11.719 0.588 -10.959 1.00 0.00 56 GLN A N 23
ATOM 22608 C CA . GLN A 1 51 ? -12.430 0.305 -9.709 1.00 0.00 56 GLN A CA 23
ATOM 22609 C C . GLN A 1 51 ? -11.837 1.127 -8.553 1.00 0.00 56 GLN A C 23
ATOM 22610 O O . GLN A 1 51 ? -12.605 1.676 -7.766 1.00 0.00 56 GLN A O 23
ATOM 22622 N N . VAL A 1 52 ? -10.508 1.284 -8.482 1.00 0.00 57 VAL A N 23
ATOM 22623 C CA . VAL A 1 52 ? -9.809 2.100 -7.464 1.00 0.00 57 VAL A CA 23
ATOM 22624 C C . VAL A 1 52 ? -8.560 2.764 -8.061 1.00 0.00 57 VAL A C 23
ATOM 22625 O O . VAL A 1 52 ? -8.218 2.500 -9.210 1.00 0.00 57 VAL A O 23
ATOM 22638 N N . SER A 1 53 ? -7.844 3.588 -7.292 1.00 0.00 58 SER A N 23
ATOM 22639 C CA . SER A 1 53 ? -6.471 3.987 -7.630 1.00 0.00 58 SER A CA 23
ATOM 22640 C C . SER A 1 53 ? -5.514 3.744 -6.449 1.00 0.00 58 SER A C 23
ATOM 22641 O O . SER A 1 53 ? -5.921 3.250 -5.393 1.00 0.00 58 SER A O 23
ATOM 22648 N N . GLU A 1 54 ? -4.255 4.174 -6.584 1.00 0.00 59 GLU A N 23
ATOM 22649 C CA . GLU A 1 54 ? -3.284 4.267 -5.482 1.00 0.00 59 GLU A CA 23
ATOM 22650 C C . GLU A 1 54 ? -3.804 5.024 -4.229 1.00 0.00 59 GLU A C 23
ATOM 22651 O O . GLU A 1 54 ? -3.258 4.873 -3.135 1.00 0.00 59 GLU A O 23
ATOM 22661 N N . ILE A 1 55 ? -4.915 5.766 -4.334 1.00 0.00 60 ILE A N 23
ATOM 22662 C CA . ILE A 1 55 ? -5.646 6.344 -3.194 1.00 0.00 60 ILE A CA 23
ATOM 22663 C C . ILE A 1 55 ? -6.148 5.287 -2.201 1.00 0.00 60 ILE A C 23
ATOM 22664 O O . ILE A 1 55 ? -6.083 5.545 -0.998 1.00 0.00 60 ILE A O 23
ATOM 22679 N N . THR A 1 56 ? -6.625 4.120 -2.662 1.00 0.00 61 THR A N 23
ATOM 22680 C CA . THR A 1 56 ? -7.199 3.074 -1.787 1.00 0.00 61 THR A CA 23
ATOM 22681 C C . THR A 1 56 ? -6.167 2.501 -0.826 1.00 0.00 61 THR A C 23
ATOM 22682 O O . THR A 1 56 ? -6.459 2.315 0.356 1.00 0.00 61 THR A O 23
ATOM 22693 N N . ILE A 1 57 ? -4.942 2.272 -1.302 1.00 0.00 62 ILE A N 23
ATOM 22694 C CA . ILE A 1 57 ? -3.815 1.863 -0.447 1.00 0.00 62 ILE A CA 23
ATOM 22695 C C . ILE A 1 57 ? -3.294 3.035 0.401 1.00 0.00 62 ILE A C 23
ATOM 22696 O O . ILE A 1 57 ? -2.980 2.832 1.578 1.00 0.00 62 ILE A O 23
ATOM 22711 N N . GLN A 1 58 ? -3.308 4.268 -0.124 1.00 0.00 63 GLN A N 23
ATOM 22712 C CA . GLN A 1 58 ? -3.014 5.474 0.657 1.00 0.00 63 GLN A CA 23
ATOM 22713 C C . GLN A 1 58 ? -3.973 5.632 1.853 1.00 0.00 63 GLN A C 23
ATOM 22714 O O . GLN A 1 58 ? -3.484 5.899 2.941 1.00 0.00 63 GLN A O 23
ATOM 22726 N N . GLU A 1 59 ? -5.288 5.399 1.714 1.00 0.00 64 GLU A N 23
ATOM 22727 C CA . GLU A 1 59 ? -6.265 5.464 2.823 1.00 0.00 64 GLU A CA 23
ATOM 22728 C C . GLU A 1 59 ? -5.875 4.556 4.002 1.00 0.00 64 GLU A C 23
ATOM 22729 O O . GLU A 1 59 ? -5.919 4.985 5.162 1.00 0.00 64 GLU A O 23
ATOM 22739 N N . ARG A 1 60 ? -5.484 3.309 3.716 1.00 0.00 65 ARG A N 23
ATOM 22740 C CA . ARG A 1 60 ? -5.055 2.312 4.705 1.00 0.00 65 ARG A CA 23
ATOM 22741 C C . ARG A 1 60 ? -3.735 2.701 5.368 1.00 0.00 65 ARG A C 23
ATOM 22742 O O . ARG A 1 60 ? -3.594 2.566 6.580 1.00 0.00 65 ARG A O 23
ATOM 22760 N N . ILE A 1 61 ? -2.769 3.206 4.607 1.00 0.00 66 ILE A N 23
ATOM 22761 C CA . ILE A 1 61 ? -1.474 3.648 5.150 1.00 0.00 66 ILE A CA 23
ATOM 22762 C C . ILE A 1 61 ? -1.637 4.921 5.996 1.00 0.00 66 ILE A C 23
ATOM 22763 O O . ILE A 1 61 ? -1.136 4.990 7.118 1.00 0.00 66 ILE A O 23
ATOM 22778 N N . ALA A 1 62 ? -2.381 5.905 5.490 1.00 0.00 67 ALA A N 23
ATOM 22779 C CA . ALA A 1 62 ? -2.576 7.203 6.121 1.00 0.00 67 ALA A CA 23
ATOM 22780 C C . ALA A 1 62 ? -3.308 7.106 7.468 1.00 0.00 67 ALA A C 23
ATOM 22781 O O . ALA A 1 62 ? -2.947 7.819 8.408 1.00 0.00 67 ALA A O 23
ATOM 22788 N N . ALA A 1 63 ? -4.325 6.240 7.570 1.00 0.00 68 ALA A N 23
ATOM 22789 C CA . ALA A 1 63 ? -5.154 6.070 8.767 1.00 0.00 68 ALA A CA 23
ATOM 22790 C C . ALA A 1 63 ? -4.401 5.372 9.913 1.00 0.00 68 ALA A C 23
ATOM 22791 O O . ALA A 1 63 ? -4.600 5.692 11.086 1.00 0.00 68 ALA A O 23
ATOM 22798 N N . LEU A 1 64 ? -3.516 4.430 9.572 1.00 0.00 69 LEU A N 23
ATOM 22799 C CA . LEU A 1 64 ? -2.749 3.650 10.550 1.00 0.00 69 LEU A CA 23
ATOM 22800 C C . LEU A 1 64 ? -1.516 4.388 11.112 1.00 0.00 69 LEU A C 23
ATOM 22801 O O . LEU A 1 64 ? -0.873 3.857 12.016 1.00 0.00 69 LEU A O 23
ATOM 22816 N N . GLY A 1 65 ? -1.225 5.616 10.661 1.00 0.00 70 GLY A N 23
ATOM 22817 C CA . GLY A 1 65 ? -0.179 6.492 11.227 1.00 0.00 70 GLY A CA 23
ATOM 22818 C C . GLY A 1 65 ? 1.066 6.662 10.351 1.00 0.00 70 GLY A C 23
ATOM 22819 O O . GLY A 1 65 ? 2.122 7.047 10.859 1.00 0.00 70 GLY A O 23
ATOM 22823 N N . TYR A 1 66 ? 0.953 6.367 9.054 1.00 0.00 71 TYR A N 23
ATOM 22824 C CA . TYR A 1 66 ? 2.055 6.350 8.078 1.00 0.00 71 TYR A CA 23
ATOM 22825 C C . TYR A 1 66 ? 1.761 7.265 6.866 1.00 0.00 71 TYR A C 23
ATOM 22826 O O . TYR A 1 66 ? 0.762 7.998 6.873 1.00 0.00 71 TYR A O 23
ATOM 22843 N N . THR A 1 67 ? 2.616 7.269 5.833 1.00 0.00 72 THR A N 23
ATOM 22844 C CA . THR A 1 67 ? 2.476 8.098 4.609 1.00 0.00 72 THR A CA 23
ATOM 22845 C C . THR A 1 67 ? 2.925 7.317 3.367 1.00 0.00 72 THR A C 23
ATOM 22846 O O . THR A 1 67 ? 3.519 6.252 3.505 1.00 0.00 72 THR A O 23
ATOM 22857 N N . LEU A 1 68 ? 2.647 7.822 2.158 1.00 0.00 73 LEU A N 23
ATOM 22858 C CA . LEU A 1 68 ? 2.935 7.149 0.876 1.00 0.00 73 LEU A CA 23
ATOM 22859 C C . LEU A 1 68 ? 3.477 8.120 -0.189 1.00 0.00 73 LEU A C 23
ATOM 22860 O O . LEU A 1 68 ? 3.015 9.262 -0.286 1.00 0.00 73 LEU A O 23
ATOM 22875 N N . ALA A 1 69 ? 4.388 7.634 -1.042 1.00 0.00 74 ALA A N 23
ATOM 22876 C CA . ALA A 1 69 ? 4.851 8.324 -2.251 1.00 0.00 74 ALA A CA 23
ATOM 22877 C C . ALA A 1 69 ? 4.978 7.356 -3.447 1.00 0.00 74 ALA A C 23
ATOM 22878 O O . ALA A 1 69 ? 5.784 6.423 -3.424 1.00 0.00 74 ALA A O 23
ATOM 22885 N N . GLU A 1 70 ? 4.211 7.593 -4.513 1.00 0.00 75 GLU A N 23
ATOM 22886 C CA . GLU A 1 70 ? 4.104 6.744 -5.706 1.00 0.00 75 GLU A CA 23
ATOM 22887 C C . GLU A 1 70 ? 4.481 7.588 -6.949 1.00 0.00 75 GLU A C 23
ATOM 22888 O O . GLU A 1 70 ? 3.902 8.664 -7.141 1.00 0.00 75 GLU A O 23
ATOM 22898 N N . PRO A 1 71 ? 5.472 7.171 -7.763 1.00 0.00 76 PRO A N 23
ATOM 22899 C CA . PRO A 1 71 ? 6.250 8.061 -8.639 1.00 0.00 76 PRO A CA 23
ATOM 22900 C C . PRO A 1 71 ? 5.511 8.599 -9.873 1.00 0.00 76 PRO A C 23
ATOM 22901 O O . PRO A 1 71 ? 5.009 7.826 -10.724 1.00 0.00 76 PRO A O 23
ATOM 22909 N N . PRO A 1 1 ? -7.529 -3.445 -17.374 1.00 0.00 6 PRO A N 24
ATOM 22910 C CA . PRO A 1 1 ? -6.886 -4.611 -16.725 1.00 0.00 6 PRO A CA 24
ATOM 22911 C C . PRO A 1 1 ? -5.980 -4.211 -15.554 1.00 0.00 6 PRO A C 24
ATOM 22912 O O . PRO A 1 1 ? -5.357 -3.149 -15.604 1.00 0.00 6 PRO A O 24
ATOM 22921 N N . LEU A 1 2 ? -5.881 -5.072 -14.532 1.00 0.00 7 LEU A N 24
ATOM 22922 C CA . LEU A 1 2 ? -4.957 -4.924 -13.407 1.00 0.00 7 LEU A CA 24
ATOM 22923 C C . LEU A 1 2 ? -3.480 -5.013 -13.813 1.00 0.00 7 LEU A C 24
ATOM 22924 O O . LEU A 1 2 ? -3.138 -5.469 -14.906 1.00 0.00 7 LEU A O 24
ATOM 22939 N N . LYS A 1 3 ? -2.604 -4.571 -12.909 1.00 0.00 8 LYS A N 24
ATOM 22940 C CA . LYS A 1 3 ? -1.151 -4.484 -13.114 1.00 0.00 8 LYS A CA 24
ATOM 22941 C C . LYS A 1 3 ? -0.397 -4.173 -11.807 1.00 0.00 8 LYS A C 24
ATOM 22942 O O . LYS A 1 3 ? -0.960 -3.531 -10.911 1.00 0.00 8 LYS A O 24
ATOM 22957 N N . THR A 1 4 ? 0.865 -4.615 -11.696 1.00 0.00 9 THR A N 24
ATOM 22958 C CA . THR A 1 4 ? 1.716 -4.389 -10.509 1.00 0.00 9 THR A CA 24
ATOM 22959 C C . THR A 1 4 ? 2.463 -3.050 -10.551 1.00 0.00 9 THR A C 24
ATOM 22960 O O . THR A 1 4 ? 2.640 -2.451 -11.619 1.00 0.00 9 THR A O 24
ATOM 22971 N N . GLN A 1 5 ? 2.910 -2.586 -9.383 1.00 0.00 10 GLN A N 24
ATOM 22972 C CA . GLN A 1 5 ? 3.535 -1.288 -9.138 1.00 0.00 10 GLN A CA 24
ATOM 22973 C C . GLN A 1 5 ? 4.192 -1.310 -7.752 1.00 0.00 10 GLN A C 24
ATOM 22974 O O . GLN A 1 5 ? 3.606 -1.861 -6.814 1.00 0.00 10 GLN A O 24
ATOM 22986 N N . GLN A 1 6 ? 5.368 -0.687 -7.600 1.00 0.00 11 GLN A N 24
ATOM 22987 C CA . GLN A 1 6 ? 5.965 -0.396 -6.288 1.00 0.00 11 GLN A CA 24
ATOM 22988 C C . GLN A 1 6 ? 5.924 1.106 -5.956 1.00 0.00 11 GLN A C 24
ATOM 22989 O O . GLN A 1 6 ? 5.799 1.954 -6.846 1.00 0.00 11 GLN A O 24
ATOM 23001 N N . MET A 1 7 ? 6.029 1.434 -4.665 1.00 0.00 12 MET A N 24
ATOM 23002 C CA . MET A 1 7 ? 5.917 2.790 -4.104 1.00 0.00 12 MET A CA 24
ATOM 23003 C C . MET A 1 7 ? 6.871 2.993 -2.922 1.00 0.00 12 MET A C 24
ATOM 23004 O O . MET A 1 7 ? 7.322 2.021 -2.306 1.00 0.00 12 MET A O 24
ATOM 23016 N N . GLN A 1 8 ? 7.158 4.249 -2.591 1.00 0.00 13 GLN A N 24
ATOM 23017 C CA . GLN A 1 8 ? 7.962 4.629 -1.432 1.00 0.00 13 GLN A CA 24
ATOM 23018 C C . GLN A 1 8 ? 7.018 4.978 -0.269 1.00 0.00 13 GLN A C 24
ATOM 23019 O O . GLN A 1 8 ? 5.892 5.425 -0.497 1.00 0.00 13 GLN A O 24
ATOM 23031 N N . VAL A 1 9 ? 7.456 4.776 0.975 1.00 0.00 14 VAL A N 24
ATOM 23032 C CA . VAL A 1 9 ? 6.615 4.853 2.182 1.00 0.00 14 VAL A CA 24
ATOM 23033 C C . VAL A 1 9 ? 7.458 5.294 3.387 1.00 0.00 14 VAL A C 24
ATOM 23034 O O . VAL A 1 9 ? 8.631 4.942 3.494 1.00 0.00 14 VAL A O 24
ATOM 23047 N N . GLY A 1 10 ? 6.864 6.098 4.277 1.00 0.00 15 GLY A N 24
ATOM 23048 C CA . GLY A 1 10 ? 7.526 6.678 5.451 1.00 0.00 15 GLY A CA 24
ATOM 23049 C C . GLY A 1 10 ? 6.885 6.239 6.766 1.00 0.00 15 GLY A C 24
ATOM 23050 O O . GLY A 1 10 ? 5.759 6.642 7.069 1.00 0.00 15 GLY A O 24
ATOM 23054 N N . GLY A 1 11 ? 7.635 5.477 7.570 1.00 0.00 16 GLY A N 24
ATOM 23055 C CA . GLY A 1 11 ? 7.277 5.062 8.934 1.00 0.00 16 GLY A CA 24
ATOM 23056 C C . GLY A 1 11 ? 6.892 3.589 9.113 1.00 0.00 16 GLY A C 24
ATOM 23057 O O . GLY A 1 11 ? 6.487 3.226 10.218 1.00 0.00 16 GLY A O 24
ATOM 23061 N N . MET A 1 12 ? 6.995 2.730 8.089 1.00 0.00 17 MET A N 24
ATOM 23062 C CA . MET A 1 12 ? 6.680 1.297 8.212 1.00 0.00 17 MET A CA 24
ATOM 23063 C C . MET A 1 12 ? 7.879 0.426 8.623 1.00 0.00 17 MET A C 24
ATOM 23064 O O . MET A 1 12 ? 9.032 0.671 8.248 1.00 0.00 17 MET A O 24
ATOM 23076 N N . ARG A 1 13 ? 7.573 -0.635 9.378 1.00 0.00 18 ARG A N 24
ATOM 23077 C CA . ARG A 1 13 ? 8.486 -1.677 9.870 1.00 0.00 18 ARG A CA 24
ATOM 23078 C C . ARG A 1 13 ? 7.754 -3.024 10.001 1.00 0.00 18 ARG A C 24
ATOM 23079 O O . ARG A 1 13 ? 6.541 -3.091 9.789 1.00 0.00 18 ARG A O 24
ATOM 23097 N N . CYS A 1 14 ? 8.479 -4.084 10.383 1.00 0.00 19 CYS A N 24
ATOM 23098 C CA . CYS A 1 14 ? 7.930 -5.418 10.659 1.00 0.00 19 CYS A CA 24
ATOM 23099 C C . CYS A 1 14 ? 6.862 -5.393 11.765 1.00 0.00 19 CYS A C 24
ATOM 23100 O O . CYS A 1 14 ? 5.734 -5.840 11.545 1.00 0.00 19 CYS A O 24
ATOM 23107 N N . ALA A 1 15 ? 7.200 -4.840 12.936 1.00 0.00 20 ALA A N 24
ATOM 23108 C CA . ALA A 1 15 ? 6.267 -4.706 14.051 1.00 0.00 20 ALA A CA 24
ATOM 23109 C C . ALA A 1 15 ? 5.085 -3.798 13.667 1.00 0.00 20 ALA A C 24
ATOM 23110 O O . ALA A 1 15 ? 5.283 -2.626 13.336 1.00 0.00 20 ALA A O 24
ATOM 23117 N N . ALA A 1 16 ? 3.872 -4.355 13.703 1.00 0.00 21 ALA A N 24
ATOM 23118 C CA . ALA A 1 16 ? 2.586 -3.719 13.380 1.00 0.00 21 ALA A CA 24
ATOM 23119 C C . ALA A 1 16 ? 2.413 -3.399 11.886 1.00 0.00 21 ALA A C 24
ATOM 23120 O O . ALA A 1 16 ? 1.553 -3.989 11.237 1.00 0.00 21 ALA A O 24
ATOM 23127 N N . CYS A 1 17 ? 3.197 -2.474 11.322 1.00 0.00 22 CYS A N 24
ATOM 23128 C CA . CYS A 1 17 ? 2.872 -1.788 10.060 1.00 0.00 22 CYS A CA 24
ATOM 23129 C C . CYS A 1 17 ? 2.736 -2.755 8.871 1.00 0.00 22 CYS A C 24
ATOM 23130 O O . CYS A 1 17 ? 1.706 -2.787 8.193 1.00 0.00 22 CYS A O 24
ATOM 23137 N N . ALA A 1 18 ? 3.762 -3.589 8.682 1.00 0.00 23 ALA A N 24
ATOM 23138 C CA . ALA A 1 18 ? 3.825 -4.697 7.734 1.00 0.00 23 ALA A CA 24
ATOM 23139 C C . ALA A 1 18 ? 2.715 -5.750 7.908 1.00 0.00 23 ALA A C 24
ATOM 23140 O O . ALA A 1 18 ? 2.501 -6.554 7.000 1.00 0.00 23 ALA A O 24
ATOM 23147 N N . SER A 1 19 ? 2.004 -5.752 9.037 1.00 0.00 24 SER A N 24
ATOM 23148 C CA . SER A 1 19 ? 0.803 -6.568 9.236 1.00 0.00 24 SER A CA 24
ATOM 23149 C C . SER A 1 19 ? -0.460 -5.755 8.931 1.00 0.00 24 SER A C 24
ATOM 23150 O O . SER A 1 19 ? -1.233 -6.158 8.069 1.00 0.00 24 SER A O 24
ATOM 23157 N N . SER A 1 20 ? -0.678 -4.593 9.560 1.00 0.00 25 SER A N 24
ATOM 23158 C CA . SER A 1 20 ? -1.939 -3.836 9.455 1.00 0.00 25 SER A CA 24
ATOM 23159 C C . SER A 1 20 ? -2.310 -3.481 8.008 1.00 0.00 25 SER A C 24
ATOM 23160 O O . SER A 1 20 ? -3.451 -3.683 7.591 1.00 0.00 25 SER A O 24
ATOM 23167 N N . ILE A 1 21 ? -1.336 -3.026 7.207 1.00 0.00 26 ILE A N 24
ATOM 23168 C CA . ILE A 1 21 ? -1.546 -2.675 5.789 1.00 0.00 26 ILE A CA 24
ATOM 23169 C C . ILE A 1 21 ? -2.075 -3.869 4.972 1.00 0.00 26 ILE A C 24
ATOM 23170 O O . ILE A 1 21 ? -2.863 -3.666 4.042 1.00 0.00 26 ILE A O 24
ATOM 23185 N N . GLU A 1 22 ? -1.666 -5.095 5.318 1.00 0.00 27 GLU A N 24
ATOM 23186 C CA . GLU A 1 22 ? -2.020 -6.331 4.609 1.00 0.00 27 GLU A CA 24
ATOM 23187 C C . GLU A 1 22 ? -3.202 -7.085 5.261 1.00 0.00 27 GLU A C 24
ATOM 23188 O O . GLU A 1 22 ? -3.954 -7.769 4.566 1.00 0.00 27 GLU A O 24
ATOM 23198 N N . ARG A 1 23 ? -3.441 -6.917 6.565 1.00 0.00 28 ARG A N 24
ATOM 23199 C CA . ARG A 1 23 ? -4.652 -7.387 7.251 1.00 0.00 28 ARG A CA 24
ATOM 23200 C C . ARG A 1 23 ? -5.882 -6.603 6.768 1.00 0.00 28 ARG A C 24
ATOM 23201 O O . ARG A 1 23 ? -6.936 -7.194 6.514 1.00 0.00 28 ARG A O 24
ATOM 23219 N N . ALA A 1 24 ? -5.724 -5.288 6.562 1.00 0.00 29 ALA A N 24
ATOM 23220 C CA . ALA A 1 24 ? -6.733 -4.417 5.957 1.00 0.00 29 ALA A CA 24
ATOM 23221 C C . ALA A 1 24 ? -6.882 -4.613 4.437 1.00 0.00 29 ALA A C 24
ATOM 23222 O O . ALA A 1 24 ? -7.994 -4.463 3.935 1.00 0.00 29 ALA A O 24
ATOM 23229 N N . LEU A 1 25 ? -5.810 -4.975 3.705 1.00 0.00 30 LEU A N 24
ATOM 23230 C CA . LEU A 1 25 ? -5.823 -5.228 2.247 1.00 0.00 30 LEU A CA 24
ATOM 23231 C C . LEU A 1 25 ? -7.027 -6.066 1.842 1.00 0.00 30 LEU A C 24
ATOM 23232 O O . LEU A 1 25 ? -7.836 -5.626 1.027 1.00 0.00 30 LEU A O 24
ATOM 23247 N N . GLU A 1 26 ? -7.144 -7.266 2.410 1.00 0.00 31 GLU A N 24
ATOM 23248 C CA . GLU A 1 26 ? -8.151 -8.221 1.972 1.00 0.00 31 GLU A CA 24
ATOM 23249 C C . GLU A 1 26 ? -9.559 -7.850 2.488 1.00 0.00 31 GLU A C 24
ATOM 23250 O O . GLU A 1 26 ? -10.547 -8.420 2.024 1.00 0.00 31 GLU A O 24
ATOM 23260 N N . ARG A 1 27 ? -9.656 -6.932 3.467 1.00 0.00 32 ARG A N 24
ATOM 23261 C CA . ARG A 1 27 ? -10.865 -6.552 4.177 1.00 0.00 32 ARG A CA 24
ATOM 23262 C C . ARG A 1 27 ? -11.651 -5.465 3.429 1.00 0.00 32 ARG A C 24
ATOM 23263 O O . ARG A 1 27 ? -12.881 -5.491 3.437 1.00 0.00 32 ARG A O 24
ATOM 23281 N N . LEU A 1 28 ? -10.964 -4.541 2.737 1.00 0.00 33 LEU A N 24
ATOM 23282 C CA . LEU A 1 28 ? -11.603 -3.506 1.902 1.00 0.00 33 LEU A CA 24
ATOM 23283 C C . LEU A 1 28 ? -11.922 -3.934 0.451 1.00 0.00 33 LEU A C 24
ATOM 23284 O O . LEU A 1 28 ? -12.388 -3.114 -0.338 1.00 0.00 33 LEU A O 24
ATOM 23299 N N . LYS A 1 29 ? -11.722 -5.212 0.102 1.00 0.00 34 LYS A N 24
ATOM 23300 C CA . LYS A 1 29 ? -12.333 -5.948 -1.034 1.00 0.00 34 LYS A CA 24
ATOM 23301 C C . LYS A 1 29 ? -11.770 -5.639 -2.443 1.00 0.00 34 LYS A C 24
ATOM 23302 O O . LYS A 1 29 ? -11.732 -6.531 -3.296 1.00 0.00 34 LYS A O 24
ATOM 23317 N N . GLY A 1 30 ? -11.355 -4.398 -2.718 1.00 0.00 35 GLY A N 24
ATOM 23318 C CA . GLY A 1 30 ? -11.096 -3.894 -4.078 1.00 0.00 35 GLY A CA 24
ATOM 23319 C C . GLY A 1 30 ? -9.704 -4.151 -4.662 1.00 0.00 35 GLY A C 24
ATOM 23320 O O . GLY A 1 30 ? -9.428 -3.628 -5.738 1.00 0.00 35 GLY A O 24
ATOM 23324 N N . VAL A 1 31 ? -8.826 -4.902 -3.992 1.00 0.00 36 VAL A N 24
ATOM 23325 C CA . VAL A 1 31 ? -7.414 -5.087 -4.380 1.00 0.00 36 VAL A CA 24
ATOM 23326 C C . VAL A 1 31 ? -7.110 -6.556 -4.717 1.00 0.00 36 VAL A C 24
ATOM 23327 O O . VAL A 1 31 ? -7.602 -7.475 -4.056 1.00 0.00 36 VAL A O 24
ATOM 23340 N N . ALA A 1 32 ? -6.286 -6.777 -5.748 1.00 0.00 37 ALA A N 24
ATOM 23341 C CA . ALA A 1 32 ? -5.953 -8.108 -6.262 1.00 0.00 37 ALA A CA 24
ATOM 23342 C C . ALA A 1 32 ? -4.765 -8.781 -5.547 1.00 0.00 37 ALA A C 24
ATOM 23343 O O . ALA A 1 32 ? -4.773 -10.008 -5.392 1.00 0.00 37 ALA A O 24
ATOM 23350 N N . GLU A 1 33 ? -3.756 -8.020 -5.110 1.00 0.00 38 GLU A N 24
ATOM 23351 C CA . GLU A 1 33 ? -2.562 -8.528 -4.430 1.00 0.00 38 GLU A CA 24
ATOM 23352 C C . GLU A 1 33 ? -1.767 -7.358 -3.850 1.00 0.00 38 GLU A C 24
ATOM 23353 O O . GLU A 1 33 ? -1.731 -6.291 -4.455 1.00 0.00 38 GLU A O 24
ATOM 23363 N N . ALA A 1 34 ? -1.095 -7.546 -2.715 1.00 0.00 39 ALA A N 24
ATOM 23364 C CA . ALA A 1 34 ? -0.121 -6.582 -2.209 1.00 0.00 39 ALA A CA 24
ATOM 23365 C C . ALA A 1 34 ? 0.925 -7.246 -1.310 1.00 0.00 39 ALA A C 24
ATOM 23366 O O . ALA A 1 34 ? 0.688 -8.310 -0.738 1.00 0.00 39 ALA A O 24
ATOM 23373 N N . SER A 1 35 ? 2.082 -6.609 -1.155 1.00 0.00 40 SER A N 24
ATOM 23374 C CA . SER A 1 35 ? 3.168 -7.131 -0.327 1.00 0.00 40 SER A CA 24
ATOM 23375 C C . SER A 1 35 ? 4.116 -6.017 0.144 1.00 0.00 40 SER A C 24
ATOM 23376 O O . SER A 1 35 ? 4.754 -5.346 -0.674 1.00 0.00 40 SER A O 24
ATOM 23383 N N . VAL A 1 36 ? 4.233 -5.824 1.461 1.00 0.00 41 VAL A N 24
ATOM 23384 C CA . VAL A 1 36 ? 5.226 -4.916 2.069 1.00 0.00 41 VAL A CA 24
ATOM 23385 C C . VAL A 1 36 ? 6.669 -5.367 1.763 1.00 0.00 41 VAL A C 24
ATOM 23386 O O . VAL A 1 36 ? 6.922 -6.555 1.543 1.00 0.00 41 VAL A O 24
ATOM 23399 N N . THR A 1 37 ? 7.615 -4.419 1.775 1.00 0.00 42 THR A N 24
ATOM 23400 C CA . THR A 1 37 ? 9.064 -4.667 1.755 1.00 0.00 42 THR A CA 24
ATOM 23401 C C . THR A 1 37 ? 9.664 -3.999 2.987 1.00 0.00 42 THR A C 24
ATOM 23402 O O . THR A 1 37 ? 9.956 -2.803 2.973 1.00 0.00 42 THR A O 24
ATOM 23413 N N . VAL A 1 38 ? 9.814 -4.761 4.070 1.00 0.00 43 VAL A N 24
ATOM 23414 C CA . VAL A 1 38 ? 10.249 -4.251 5.384 1.00 0.00 43 VAL A CA 24
ATOM 23415 C C . VAL A 1 38 ? 11.668 -3.682 5.344 1.00 0.00 43 VAL A C 24
ATOM 23416 O O . VAL A 1 38 ? 11.903 -2.632 5.945 1.00 0.00 43 VAL A O 24
ATOM 23429 N N . ALA A 1 39 ? 12.593 -4.339 4.629 1.00 0.00 44 ALA A N 24
ATOM 23430 C CA . ALA A 1 39 ? 14.010 -3.970 4.552 1.00 0.00 44 ALA A CA 24
ATOM 23431 C C . ALA A 1 39 ? 14.243 -2.481 4.259 1.00 0.00 44 ALA A C 24
ATOM 23432 O O . ALA A 1 39 ? 15.115 -1.859 4.870 1.00 0.00 44 ALA A O 24
ATOM 23439 N N . THR A 1 40 ? 13.451 -1.911 3.349 1.00 0.00 45 THR A N 24
ATOM 23440 C CA . THR A 1 40 ? 13.558 -0.526 2.875 1.00 0.00 45 THR A CA 24
ATOM 23441 C C . THR A 1 40 ? 12.400 0.359 3.346 1.00 0.00 45 THR A C 24
ATOM 23442 O O . THR A 1 40 ? 12.422 1.560 3.073 1.00 0.00 45 THR A O 24
ATOM 23453 N N . GLY A 1 41 ? 11.397 -0.195 4.045 1.00 0.00 46 GLY A N 24
ATOM 23454 C CA . GLY A 1 41 ? 10.146 0.497 4.366 1.00 0.00 46 GLY A CA 24
ATOM 23455 C C . GLY A 1 41 ? 9.363 0.910 3.115 1.00 0.00 46 GLY A C 24
ATOM 23456 O O . GLY A 1 41 ? 8.918 2.055 3.030 1.00 0.00 46 GLY A O 24
ATOM 23460 N N . ARG A 1 42 ? 9.234 0.005 2.134 1.00 0.00 47 ARG A N 24
ATOM 23461 C CA . ARG A 1 42 ? 8.556 0.232 0.842 1.00 0.00 47 ARG A CA 24
ATOM 23462 C C . ARG A 1 42 ? 7.410 -0.779 0.620 1.00 0.00 47 ARG A C 24
ATOM 23463 O O . ARG A 1 42 ? 7.106 -1.593 1.495 1.00 0.00 47 ARG A O 24
ATOM 23481 N N . LEU A 1 43 ? 6.745 -0.732 -0.542 1.00 0.00 48 LEU A N 24
ATOM 23482 C CA . LEU A 1 43 ? 5.529 -1.512 -0.837 1.00 0.00 48 LEU A CA 24
ATOM 23483 C C . LEU A 1 43 ? 5.423 -1.860 -2.330 1.00 0.00 48 LEU A C 24
ATOM 23484 O O . LEU A 1 43 ? 5.855 -1.064 -3.166 1.00 0.00 48 LEU A O 24
ATOM 23499 N N . THR A 1 44 ? 4.775 -2.991 -2.649 1.00 0.00 49 THR A N 24
ATOM 23500 C CA . THR A 1 44 ? 4.380 -3.416 -4.011 1.00 0.00 49 THR A CA 24
ATOM 23501 C C . THR A 1 44 ? 2.914 -3.842 -3.980 1.00 0.00 49 THR A C 24
ATOM 23502 O O . THR A 1 44 ? 2.469 -4.410 -2.982 1.00 0.00 49 THR A O 24
ATOM 23513 N N . VAL A 1 45 ? 2.168 -3.559 -5.047 1.00 0.00 50 VAL A N 24
ATOM 23514 C CA . VAL A 1 45 ? 0.710 -3.777 -5.123 1.00 0.00 50 VAL A CA 24
ATOM 23515 C C . VAL A 1 45 ? 0.238 -4.059 -6.556 1.00 0.00 50 VAL A C 24
ATOM 23516 O O . VAL A 1 45 ? 0.663 -3.377 -7.488 1.00 0.00 50 VAL A O 24
ATOM 23529 N N . THR A 1 46 ? -0.671 -5.033 -6.708 1.00 0.00 51 THR A N 24
ATOM 23530 C CA . THR A 1 46 ? -1.480 -5.288 -7.911 1.00 0.00 51 THR A CA 24
ATOM 23531 C C . THR A 1 46 ? -2.903 -4.810 -7.647 1.00 0.00 51 THR A C 24
ATOM 23532 O O . THR A 1 46 ? -3.577 -5.321 -6.752 1.00 0.00 51 THR A O 24
ATOM 23543 N N . TYR A 1 47 ? -3.386 -3.880 -8.469 1.00 0.00 52 TYR A N 24
ATOM 23544 C CA . TYR A 1 47 ? -4.775 -3.408 -8.429 1.00 0.00 52 TYR A CA 24
ATOM 23545 C C . TYR A 1 47 ? -5.359 -3.175 -9.827 1.00 0.00 52 TYR A C 24
ATOM 23546 O O . TYR A 1 47 ? -4.626 -2.923 -10.787 1.00 0.00 52 TYR A O 24
ATOM 23563 N N . ASP A 1 48 ? -6.686 -3.245 -9.936 1.00 0.00 53 ASP A N 24
ATOM 23564 C CA . ASP A 1 48 ? -7.457 -2.904 -11.119 1.00 0.00 53 ASP A CA 24
ATOM 23565 C C . ASP A 1 48 ? -7.774 -1.394 -11.087 1.00 0.00 53 ASP A C 24
ATOM 23566 O O . ASP A 1 48 ? -8.545 -0.949 -10.224 1.00 0.00 53 ASP A O 24
ATOM 23574 N N . PRO A 1 49 ? -7.201 -0.595 -12.012 1.00 0.00 54 PRO A N 24
ATOM 23575 C CA . PRO A 1 49 ? -7.283 0.867 -12.004 1.00 0.00 54 PRO A CA 24
ATOM 23576 C C . PRO A 1 49 ? -8.669 1.396 -12.416 1.00 0.00 54 PRO A C 24
ATOM 23577 O O . PRO A 1 49 ? -8.823 2.585 -12.700 1.00 0.00 54 PRO A O 24
ATOM 23585 N N . LYS A 1 50 ? -9.677 0.521 -12.464 1.00 0.00 55 LYS A N 24
ATOM 23586 C CA . LYS A 1 50 ? -11.055 0.852 -12.840 1.00 0.00 55 LYS A CA 24
ATOM 23587 C C . LYS A 1 50 ? -12.013 0.511 -11.684 1.00 0.00 55 LYS A C 24
ATOM 23588 O O . LYS A 1 50 ? -12.810 1.361 -11.277 1.00 0.00 55 LYS A O 24
ATOM 23603 N N . GLN A 1 51 ? -11.829 -0.652 -11.043 1.00 0.00 56 GLN A N 24
ATOM 23604 C CA . GLN A 1 51 ? -12.464 -0.974 -9.760 1.00 0.00 56 GLN A CA 24
ATOM 23605 C C . GLN A 1 51 ? -12.007 -0.014 -8.649 1.00 0.00 56 GLN A C 24
ATOM 23606 O O . GLN A 1 51 ? -12.851 0.427 -7.866 1.00 0.00 56 GLN A O 24
ATOM 23618 N N . VAL A 1 52 ? -10.719 0.361 -8.597 1.00 0.00 57 VAL A N 24
ATOM 23619 C CA . VAL A 1 52 ? -10.158 1.283 -7.582 1.00 0.00 57 VAL A CA 24
ATOM 23620 C C . VAL A 1 52 ? -9.071 2.199 -8.180 1.00 0.00 57 VAL A C 24
ATOM 23621 O O . VAL A 1 52 ? -8.916 2.270 -9.398 1.00 0.00 57 VAL A O 24
ATOM 23634 N N . SER A 1 53 ? -8.307 2.897 -7.336 1.00 0.00 58 SER A N 24
ATOM 23635 C CA . SER A 1 53 ? -7.130 3.685 -7.710 1.00 0.00 58 SER A CA 24
ATOM 23636 C C . SER A 1 53 ? -6.078 3.635 -6.582 1.00 0.00 58 SER A C 24
ATOM 23637 O O . SER A 1 53 ? -6.313 3.026 -5.532 1.00 0.00 58 SER A O 24
ATOM 23644 N N . GLU A 1 54 ? -4.951 4.334 -6.756 1.00 0.00 59 GLU A N 24
ATOM 23645 C CA . GLU A 1 54 ? -3.928 4.591 -5.724 1.00 0.00 59 GLU A CA 24
ATOM 23646 C C . GLU A 1 54 ? -4.497 5.037 -4.350 1.00 0.00 59 GLU A C 24
ATOM 23647 O O . GLU A 1 54 ? -3.866 4.830 -3.308 1.00 0.00 59 GLU A O 24
ATOM 23657 N N . ILE A 1 55 ? -5.715 5.591 -4.315 1.00 0.00 60 ILE A N 24
ATOM 23658 C CA . ILE A 1 55 ? -6.476 5.947 -3.103 1.00 0.00 60 ILE A CA 24
ATOM 23659 C C . ILE A 1 55 ? -6.685 4.753 -2.156 1.00 0.00 60 ILE A C 24
ATOM 23660 O O . ILE A 1 55 ? -6.629 4.920 -0.931 1.00 0.00 60 ILE A O 24
ATOM 23675 N N . THR A 1 56 ? -6.908 3.551 -2.700 1.00 0.00 61 THR A N 24
ATOM 23676 C CA . THR A 1 56 ? -7.227 2.331 -1.931 1.00 0.00 61 THR A CA 24
ATOM 23677 C C . THR A 1 56 ? -5.994 1.680 -1.300 1.00 0.00 61 THR A C 24
ATOM 23678 O O . THR A 1 56 ? -6.114 0.760 -0.486 1.00 0.00 61 THR A O 24
ATOM 23689 N N . ILE A 1 57 ? -4.793 2.185 -1.594 1.00 0.00 62 ILE A N 24
ATOM 23690 C CA . ILE A 1 57 ? -3.603 1.934 -0.762 1.00 0.00 62 ILE A CA 24
ATOM 23691 C C . ILE A 1 57 ? -3.140 3.166 0.026 1.00 0.00 62 ILE A C 24
ATOM 23692 O O . ILE A 1 57 ? -2.693 2.981 1.155 1.00 0.00 62 ILE A O 24
ATOM 23707 N N . GLN A 1 58 ? -3.348 4.394 -0.472 1.00 0.00 63 GLN A N 24
ATOM 23708 C CA . GLN A 1 58 ? -3.040 5.636 0.253 1.00 0.00 63 GLN A CA 24
ATOM 23709 C C . GLN A 1 58 ? -3.647 5.649 1.656 1.00 0.00 63 GLN A C 24
ATOM 23710 O O . GLN A 1 58 ? -2.919 5.816 2.634 1.00 0.00 63 GLN A O 24
ATOM 23722 N N . GLU A 1 59 ? -4.966 5.474 1.771 1.00 0.00 64 GLU A N 24
ATOM 23723 C CA . GLU A 1 59 ? -5.637 5.672 3.059 1.00 0.00 64 GLU A CA 24
ATOM 23724 C C . GLU A 1 59 ? -5.270 4.570 4.063 1.00 0.00 64 GLU A C 24
ATOM 23725 O O . GLU A 1 59 ? -5.063 4.876 5.234 1.00 0.00 64 GLU A O 24
ATOM 23735 N N . ARG A 1 60 ? -5.021 3.330 3.610 1.00 0.00 65 ARG A N 24
ATOM 23736 C CA . ARG A 1 60 ? -4.434 2.272 4.450 1.00 0.00 65 ARG A CA 24
ATOM 23737 C C . ARG A 1 60 ? -3.043 2.598 5.010 1.00 0.00 65 ARG A C 24
ATOM 23738 O O . ARG A 1 60 ? -2.601 1.924 5.935 1.00 0.00 65 ARG A O 24
ATOM 23756 N N . ILE A 1 61 ? -2.331 3.584 4.468 1.00 0.00 66 ILE A N 24
ATOM 23757 C CA . ILE A 1 61 ? -1.028 4.029 4.990 1.00 0.00 66 ILE A CA 24
ATOM 23758 C C . ILE A 1 61 ? -1.212 5.306 5.826 1.00 0.00 66 ILE A C 24
ATOM 23759 O O . ILE A 1 61 ? -0.695 5.396 6.939 1.00 0.00 66 ILE A O 24
ATOM 23774 N N . ALA A 1 62 ? -1.997 6.266 5.330 1.00 0.00 67 ALA A N 24
ATOM 23775 C CA . ALA A 1 62 ? -2.211 7.567 5.965 1.00 0.00 67 ALA A CA 24
ATOM 23776 C C . ALA A 1 62 ? -3.107 7.499 7.225 1.00 0.00 67 ALA A C 24
ATOM 23777 O O . ALA A 1 62 ? -2.928 8.295 8.152 1.00 0.00 67 ALA A O 24
ATOM 23784 N N . ALA A 1 63 ? -4.065 6.567 7.293 1.00 0.00 68 ALA A N 24
ATOM 23785 C CA . ALA A 1 63 ? -4.937 6.365 8.457 1.00 0.00 68 ALA A CA 24
ATOM 23786 C C . ALA A 1 63 ? -4.255 5.555 9.569 1.00 0.00 68 ALA A C 24
ATOM 23787 O O . ALA A 1 63 ? -4.404 5.878 10.748 1.00 0.00 68 ALA A O 24
ATOM 23794 N N . LEU A 1 64 ? -3.471 4.537 9.196 1.00 0.00 69 LEU A N 24
ATOM 23795 C CA . LEU A 1 64 ? -2.745 3.652 10.117 1.00 0.00 69 LEU A CA 24
ATOM 23796 C C . LEU A 1 64 ? -1.555 4.348 10.822 1.00 0.00 69 LEU A C 24
ATOM 23797 O O . LEU A 1 64 ? -0.982 3.775 11.750 1.00 0.00 69 LEU A O 24
ATOM 23812 N N . GLY A 1 65 ? -1.223 5.589 10.431 1.00 0.00 70 GLY A N 24
ATOM 23813 C CA . GLY A 1 65 ? -0.317 6.495 11.156 1.00 0.00 70 GLY A CA 24
ATOM 23814 C C . GLY A 1 65 ? 0.952 6.901 10.403 1.00 0.00 70 GLY A C 24
ATOM 23815 O O . GLY A 1 65 ? 1.840 7.499 11.016 1.00 0.00 70 GLY A O 24
ATOM 23819 N N . TYR A 1 66 ? 1.050 6.585 9.107 1.00 0.00 71 TYR A N 24
ATOM 23820 C CA . TYR A 1 66 ? 2.274 6.681 8.297 1.00 0.00 71 TYR A CA 24
ATOM 23821 C C . TYR A 1 66 ? 2.117 7.652 7.097 1.00 0.00 71 TYR A C 24
ATOM 23822 O O . TYR A 1 66 ? 1.186 8.465 7.057 1.00 0.00 71 TYR A O 24
ATOM 23839 N N . THR A 1 67 ? 3.023 7.602 6.107 1.00 0.00 72 THR A N 24
ATOM 23840 C CA . THR A 1 67 ? 2.973 8.421 4.876 1.00 0.00 72 THR A CA 24
ATOM 23841 C C . THR A 1 67 ? 3.544 7.656 3.677 1.00 0.00 72 THR A C 24
ATOM 23842 O O . THR A 1 67 ? 4.027 6.539 3.839 1.00 0.00 72 THR A O 24
ATOM 23853 N N . LEU A 1 68 ? 3.488 8.251 2.482 1.00 0.00 73 LEU A N 24
ATOM 23854 C CA . LEU A 1 68 ? 3.755 7.609 1.191 1.00 0.00 73 LEU A CA 24
ATOM 23855 C C . LEU A 1 68 ? 4.243 8.575 0.102 1.00 0.00 73 LEU A C 24
ATOM 23856 O O . LEU A 1 68 ? 4.051 9.792 0.207 1.00 0.00 73 LEU A O 24
ATOM 23871 N N . ALA A 1 69 ? 4.776 8.007 -0.983 1.00 0.00 74 ALA A N 24
ATOM 23872 C CA . ALA A 1 69 ? 4.945 8.642 -2.290 1.00 0.00 74 ALA A CA 24
ATOM 23873 C C . ALA A 1 69 ? 4.980 7.582 -3.411 1.00 0.00 74 ALA A C 24
ATOM 23874 O O . ALA A 1 69 ? 5.800 6.662 -3.388 1.00 0.00 74 ALA A O 24
ATOM 23881 N N . GLU A 1 70 ? 4.107 7.724 -4.411 1.00 0.00 75 GLU A N 24
ATOM 23882 C CA . GLU A 1 70 ? 4.100 6.923 -5.637 1.00 0.00 75 GLU A CA 24
ATOM 23883 C C . GLU A 1 70 ? 4.217 7.885 -6.839 1.00 0.00 75 GLU A C 24
ATOM 23884 O O . GLU A 1 70 ? 3.215 8.496 -7.227 1.00 0.00 75 GLU A O 24
ATOM 23894 N N . PRO A 1 71 ? 5.437 8.115 -7.370 1.00 0.00 76 PRO A N 24
ATOM 23895 C CA . PRO A 1 71 ? 5.702 9.065 -8.456 1.00 0.00 76 PRO A CA 24
ATOM 23896 C C . PRO A 1 71 ? 5.513 8.460 -9.854 1.00 0.00 76 PRO A C 24
ATOM 23897 O O . PRO A 1 71 ? 4.575 8.890 -10.570 1.00 0.00 76 PRO A O 24
ATOM 23905 N N . PRO A 1 1 ? -7.353 -3.700 -17.255 1.00 0.00 6 PRO A N 25
ATOM 23906 C CA . PRO A 1 1 ? -7.302 -4.837 -16.312 1.00 0.00 6 PRO A CA 25
ATOM 23907 C C . PRO A 1 1 ? -6.450 -4.522 -15.080 1.00 0.00 6 PRO A C 25
ATOM 23908 O O . PRO A 1 1 ? -5.772 -3.496 -15.045 1.00 0.00 6 PRO A O 25
ATOM 23917 N N . LEU A 1 2 ? -6.433 -5.423 -14.093 1.00 0.00 7 LEU A N 25
ATOM 23918 C CA . LEU A 1 2 ? -5.496 -5.375 -12.977 1.00 0.00 7 LEU A CA 25
ATOM 23919 C C . LEU A 1 2 ? -4.035 -5.314 -13.448 1.00 0.00 7 LEU A C 25
ATOM 23920 O O . LEU A 1 2 ? -3.645 -5.954 -14.430 1.00 0.00 7 LEU A O 25
ATOM 23935 N N . LYS A 1 3 ? -3.224 -4.540 -12.731 1.00 0.00 8 LYS A N 25
ATOM 23936 C CA . LYS A 1 3 ? -1.799 -4.333 -13.011 1.00 0.00 8 LYS A CA 25
ATOM 23937 C C . LYS A 1 3 ? -0.999 -4.187 -11.705 1.00 0.00 8 LYS A C 25
ATOM 23938 O O . LYS A 1 3 ? -1.522 -3.680 -10.705 1.00 0.00 8 LYS A O 25
ATOM 23953 N N . THR A 1 4 ? 0.254 -4.649 -11.711 1.00 0.00 9 THR A N 25
ATOM 23954 C CA . THR A 1 4 ? 1.148 -4.713 -10.543 1.00 0.00 9 THR A CA 25
ATOM 23955 C C . THR A 1 4 ? 2.034 -3.467 -10.497 1.00 0.00 9 THR A C 25
ATOM 23956 O O . THR A 1 4 ? 2.383 -2.922 -11.544 1.00 0.00 9 THR A O 25
ATOM 23967 N N . GLN A 1 5 ? 2.399 -3.012 -9.296 1.00 0.00 10 GLN A N 25
ATOM 23968 C CA . GLN A 1 5 ? 3.276 -1.866 -9.076 1.00 0.00 10 GLN A CA 25
ATOM 23969 C C . GLN A 1 5 ? 3.831 -1.903 -7.648 1.00 0.00 10 GLN A C 25
ATOM 23970 O O . GLN A 1 5 ? 3.288 -2.607 -6.789 1.00 0.00 10 GLN A O 25
ATOM 23982 N N . GLN A 1 6 ? 4.880 -1.118 -7.390 1.00 0.00 11 GLN A N 25
ATOM 23983 C CA . GLN A 1 6 ? 5.515 -0.994 -6.077 1.00 0.00 11 GLN A CA 25
ATOM 23984 C C . GLN A 1 6 ? 5.858 0.462 -5.739 1.00 0.00 11 GLN A C 25
ATOM 23985 O O . GLN A 1 6 ? 6.023 1.301 -6.632 1.00 0.00 11 GLN A O 25
ATOM 23997 N N . MET A 1 7 ? 5.981 0.763 -4.444 1.00 0.00 12 MET A N 25
ATOM 23998 C CA . MET A 1 7 ? 6.135 2.116 -3.901 1.00 0.00 12 MET A CA 25
ATOM 23999 C C . MET A 1 7 ? 6.786 2.115 -2.509 1.00 0.00 12 MET A C 25
ATOM 24000 O O . MET A 1 7 ? 6.899 1.076 -1.857 1.00 0.00 12 MET A O 25
ATOM 24012 N N . GLN A 1 8 ? 7.196 3.294 -2.043 1.00 0.00 13 GLN A N 25
ATOM 24013 C CA . GLN A 1 8 ? 7.809 3.510 -0.730 1.00 0.00 13 GLN A CA 25
ATOM 24014 C C . GLN A 1 8 ? 6.770 3.976 0.306 1.00 0.00 13 GLN A C 25
ATOM 24015 O O . GLN A 1 8 ? 5.645 4.331 -0.053 1.00 0.00 13 GLN A O 25
ATOM 24027 N N . VAL A 1 9 ? 7.127 3.983 1.597 1.00 0.00 14 VAL A N 25
ATOM 24028 C CA . VAL A 1 9 ? 6.158 4.209 2.685 1.00 0.00 14 VAL A CA 25
ATOM 24029 C C . VAL A 1 9 ? 6.820 4.666 3.989 1.00 0.00 14 VAL A C 25
ATOM 24030 O O . VAL A 1 9 ? 7.850 4.131 4.398 1.00 0.00 14 VAL A O 25
ATOM 24043 N N . GLY A 1 10 ? 6.197 5.633 4.672 1.00 0.00 15 GLY A N 25
ATOM 24044 C CA . GLY A 1 10 ? 6.593 6.058 6.016 1.00 0.00 15 GLY A CA 25
ATOM 24045 C C . GLY A 1 10 ? 6.231 5.009 7.071 1.00 0.00 15 GLY A C 25
ATOM 24046 O O . GLY A 1 10 ? 5.194 4.356 6.985 1.00 0.00 15 GLY A O 25
ATOM 24050 N N . GLY A 1 11 ? 7.089 4.843 8.074 1.00 0.00 16 GLY A N 25
ATOM 24051 C CA . GLY A 1 11 ? 6.833 4.041 9.275 1.00 0.00 16 GLY A CA 25
ATOM 24052 C C . GLY A 1 11 ? 6.912 2.517 9.149 1.00 0.00 16 GLY A C 25
ATOM 24053 O O . GLY A 1 11 ? 7.070 1.872 10.186 1.00 0.00 16 GLY A O 25
ATOM 24057 N N . MET A 1 12 ? 6.812 1.903 7.956 1.00 0.00 17 MET A N 25
ATOM 24058 C CA . MET A 1 12 ? 6.684 0.429 7.861 1.00 0.00 17 MET A CA 25
ATOM 24059 C C . MET A 1 12 ? 7.991 -0.373 8.038 1.00 0.00 17 MET A C 25
ATOM 24060 O O . MET A 1 12 ? 7.987 -1.583 7.814 1.00 0.00 17 MET A O 25
ATOM 24072 N N . ARG A 1 13 ? 9.102 0.251 8.448 1.00 0.00 18 ARG A N 25
ATOM 24073 C CA . ARG A 1 13 ? 10.352 -0.454 8.787 1.00 0.00 18 ARG A CA 25
ATOM 24074 C C . ARG A 1 13 ? 10.360 -0.934 10.248 1.00 0.00 18 ARG A C 25
ATOM 24075 O O . ARG A 1 13 ? 9.629 -0.397 11.088 1.00 0.00 18 ARG A O 25
ATOM 24093 N N . CYS A 1 14 ? 11.217 -1.916 10.564 1.00 0.00 19 CYS A N 25
ATOM 24094 C CA . CYS A 1 14 ? 11.549 -2.412 11.912 1.00 0.00 19 CYS A CA 25
ATOM 24095 C C . CYS A 1 14 ? 10.405 -3.239 12.543 1.00 0.00 19 CYS A C 25
ATOM 24096 O O . CYS A 1 14 ? 10.493 -4.469 12.628 1.00 0.00 19 CYS A O 25
ATOM 24103 N N . ALA A 1 15 ? 9.346 -2.556 12.973 1.00 0.00 20 ALA A N 25
ATOM 24104 C CA . ALA A 1 15 ? 8.205 -3.072 13.732 1.00 0.00 20 ALA A CA 25
ATOM 24105 C C . ALA A 1 15 ? 7.226 -3.919 12.890 1.00 0.00 20 ALA A C 25
ATOM 24106 O O . ALA A 1 15 ? 7.453 -4.174 11.703 1.00 0.00 20 ALA A O 25
ATOM 24113 N N . ALA A 1 16 ? 6.104 -4.325 13.493 1.00 0.00 21 ALA A N 25
ATOM 24114 C CA . ALA A 1 16 ? 4.993 -5.041 12.848 1.00 0.00 21 ALA A CA 25
ATOM 24115 C C . ALA A 1 16 ? 3.996 -4.133 12.082 1.00 0.00 21 ALA A C 25
ATOM 24116 O O . ALA A 1 16 ? 2.932 -4.600 11.667 1.00 0.00 21 ALA A O 25
ATOM 24123 N N . CYS A 1 17 ? 4.309 -2.843 11.897 1.00 0.00 22 CYS A N 25
ATOM 24124 C CA . CYS A 1 17 ? 3.439 -1.815 11.304 1.00 0.00 22 CYS A CA 25
ATOM 24125 C C . CYS A 1 17 ? 2.859 -2.181 9.930 1.00 0.00 22 CYS A C 25
ATOM 24126 O O . CYS A 1 17 ? 1.661 -2.001 9.702 1.00 0.00 22 CYS A O 25
ATOM 24133 N N . ALA A 1 18 ? 3.678 -2.763 9.052 1.00 0.00 23 ALA A N 25
ATOM 24134 C CA . ALA A 1 18 ? 3.285 -3.299 7.753 1.00 0.00 23 ALA A CA 25
ATOM 24135 C C . ALA A 1 18 ? 2.064 -4.237 7.844 1.00 0.00 23 ALA A C 25
ATOM 24136 O O . ALA A 1 18 ? 1.233 -4.257 6.938 1.00 0.00 23 ALA A O 25
ATOM 24143 N N . SER A 1 19 ? 1.892 -4.962 8.954 1.00 0.00 24 SER A N 25
ATOM 24144 C CA . SER A 1 19 ? 0.790 -5.921 9.118 1.00 0.00 24 SER A CA 25
ATOM 24145 C C . SER A 1 19 ? -0.557 -5.223 9.364 1.00 0.00 24 SER A C 25
ATOM 24146 O O . SER A 1 19 ? -1.592 -5.725 8.945 1.00 0.00 24 SER A O 25
ATOM 24153 N N . SER A 1 20 ? -0.565 -4.016 9.939 1.00 0.00 25 SER A N 25
ATOM 24154 C CA . SER A 1 20 ? -1.780 -3.194 10.107 1.00 0.00 25 SER A CA 25
ATOM 24155 C C . SER A 1 20 ? -2.266 -2.584 8.789 1.00 0.00 25 SER A C 25
ATOM 24156 O O . SER A 1 20 ? -3.392 -2.095 8.692 1.00 0.00 25 SER A O 25
ATOM 24163 N N . ILE A 1 21 ? -1.426 -2.635 7.754 1.00 0.00 26 ILE A N 25
ATOM 24164 C CA . ILE A 1 21 ? -1.804 -2.360 6.369 1.00 0.00 26 ILE A CA 25
ATOM 24165 C C . ILE A 1 21 ? -2.197 -3.672 5.682 1.00 0.00 26 ILE A C 25
ATOM 24166 O O . ILE A 1 21 ? -3.301 -3.768 5.152 1.00 0.00 26 ILE A O 25
ATOM 24181 N N . GLU A 1 22 ? -1.330 -4.688 5.724 1.00 0.00 27 GLU A N 25
ATOM 24182 C CA . GLU A 1 22 ? -1.489 -5.948 4.987 1.00 0.00 27 GLU A CA 25
ATOM 24183 C C . GLU A 1 22 ? -2.772 -6.701 5.381 1.00 0.00 27 GLU A C 25
ATOM 24184 O O . GLU A 1 22 ? -3.508 -7.150 4.499 1.00 0.00 27 GLU A O 25
ATOM 24194 N N . ARG A 1 23 ? -3.095 -6.759 6.683 1.00 0.00 28 ARG A N 25
ATOM 24195 C CA . ARG A 1 23 ? -4.308 -7.413 7.204 1.00 0.00 28 ARG A CA 25
ATOM 24196 C C . ARG A 1 23 ? -5.603 -6.858 6.588 1.00 0.00 28 ARG A C 25
ATOM 24197 O O . ARG A 1 23 ? -6.571 -7.605 6.424 1.00 0.00 28 ARG A O 25
ATOM 24215 N N . ALA A 1 24 ? -5.618 -5.569 6.230 1.00 0.00 29 ALA A N 25
ATOM 24216 C CA . ALA A 1 24 ? -6.715 -4.915 5.516 1.00 0.00 29 ALA A CA 25
ATOM 24217 C C . ALA A 1 24 ? -6.544 -4.993 3.989 1.00 0.00 29 ALA A C 25
ATOM 24218 O O . ALA A 1 24 ? -7.532 -5.121 3.271 1.00 0.00 29 ALA A O 25
ATOM 24225 N N . LEU A 1 25 ? -5.310 -4.940 3.476 1.00 0.00 30 LEU A N 25
ATOM 24226 C CA . LEU A 1 25 ? -4.996 -4.905 2.042 1.00 0.00 30 LEU A CA 25
ATOM 24227 C C . LEU A 1 25 ? -5.303 -6.222 1.306 1.00 0.00 30 LEU A C 25
ATOM 24228 O O . LEU A 1 25 ? -5.525 -6.199 0.098 1.00 0.00 30 LEU A O 25
ATOM 24243 N N . GLU A 1 26 ? -5.409 -7.355 2.009 1.00 0.00 31 GLU A N 25
ATOM 24244 C CA . GLU A 1 26 ? -5.999 -8.573 1.435 1.00 0.00 31 GLU A CA 25
ATOM 24245 C C . GLU A 1 26 ? -7.542 -8.550 1.410 1.00 0.00 31 GLU A C 25
ATOM 24246 O O . GLU A 1 26 ? -8.152 -9.453 0.835 1.00 0.00 31 GLU A O 25
ATOM 24256 N N . ARG A 1 27 ? -8.191 -7.543 2.020 1.00 0.00 32 ARG A N 25
ATOM 24257 C CA . ARG A 1 27 ? -9.654 -7.436 2.172 1.00 0.00 32 ARG A CA 25
ATOM 24258 C C . ARG A 1 27 ? -10.312 -6.241 1.441 1.00 0.00 32 ARG A C 25
ATOM 24259 O O . ARG A 1 27 ? -11.528 -6.288 1.216 1.00 0.00 32 ARG A O 25
ATOM 24277 N N . LEU A 1 28 ? -9.571 -5.179 1.079 1.00 0.00 33 LEU A N 25
ATOM 24278 C CA . LEU A 1 28 ? -10.101 -3.999 0.358 1.00 0.00 33 LEU A CA 25
ATOM 24279 C C . LEU A 1 28 ? -10.760 -4.362 -0.991 1.00 0.00 33 LEU A C 25
ATOM 24280 O O . LEU A 1 28 ? -10.489 -5.406 -1.592 1.00 0.00 33 LEU A O 25
ATOM 24295 N N . LYS A 1 29 ? -11.600 -3.461 -1.506 1.00 0.00 34 LYS A N 25
ATOM 24296 C CA . LYS A 1 29 ? -12.114 -3.516 -2.882 1.00 0.00 34 LYS A CA 25
ATOM 24297 C C . LYS A 1 29 ? -11.012 -3.211 -3.922 1.00 0.00 34 LYS A C 25
ATOM 24298 O O . LYS A 1 29 ? -9.985 -2.599 -3.618 1.00 0.00 34 LYS A O 25
ATOM 24313 N N . GLY A 1 30 ? -11.192 -3.650 -5.174 1.00 0.00 35 GLY A N 25
ATOM 24314 C CA . GLY A 1 30 ? -10.350 -3.307 -6.338 1.00 0.00 35 GLY A CA 25
ATOM 24315 C C . GLY A 1 30 ? -8.977 -3.984 -6.394 1.00 0.00 35 GLY A C 25
ATOM 24316 O O . GLY A 1 30 ? -8.543 -4.382 -7.476 1.00 0.00 35 GLY A O 25
ATOM 24320 N N . VAL A 1 31 ? -8.308 -4.136 -5.254 1.00 0.00 36 VAL A N 25
ATOM 24321 C CA . VAL A 1 31 ? -7.070 -4.922 -5.090 1.00 0.00 36 VAL A CA 25
ATOM 24322 C C . VAL A 1 31 ? -7.318 -6.424 -5.295 1.00 0.00 36 VAL A C 25
ATOM 24323 O O . VAL A 1 31 ? -8.402 -6.924 -4.987 1.00 0.00 36 VAL A O 25
ATOM 24336 N N . ALA A 1 32 ? -6.309 -7.133 -5.813 1.00 0.00 37 ALA A N 25
ATOM 24337 C CA . ALA A 1 32 ? -6.351 -8.575 -6.097 1.00 0.00 37 ALA A CA 25
ATOM 24338 C C . ALA A 1 32 ? -5.096 -9.353 -5.641 1.00 0.00 37 ALA A C 25
ATOM 24339 O O . ALA A 1 32 ? -5.136 -10.585 -5.558 1.00 0.00 37 ALA A O 25
ATOM 24346 N N . GLU A 1 33 ? -3.988 -8.671 -5.340 1.00 0.00 38 GLU A N 25
ATOM 24347 C CA . GLU A 1 33 ? -2.769 -9.251 -4.768 1.00 0.00 38 GLU A CA 25
ATOM 24348 C C . GLU A 1 33 ? -1.943 -8.130 -4.129 1.00 0.00 38 GLU A C 25
ATOM 24349 O O . GLU A 1 33 ? -1.986 -7.002 -4.613 1.00 0.00 38 GLU A O 25
ATOM 24359 N N . ALA A 1 34 ? -1.167 -8.425 -3.085 1.00 0.00 39 ALA A N 25
ATOM 24360 C CA . ALA A 1 34 ? -0.266 -7.473 -2.432 1.00 0.00 39 ALA A CA 25
ATOM 24361 C C . ALA A 1 34 ? 0.747 -8.180 -1.524 1.00 0.00 39 ALA A C 25
ATOM 24362 O O . ALA A 1 34 ? 0.506 -9.306 -1.081 1.00 0.00 39 ALA A O 25
ATOM 24369 N N . SER A 1 35 ? 1.859 -7.525 -1.196 1.00 0.00 40 SER A N 25
ATOM 24370 C CA . SER A 1 35 ? 2.872 -8.010 -0.241 1.00 0.00 40 SER A CA 25
ATOM 24371 C C . SER A 1 35 ? 3.816 -6.890 0.223 1.00 0.00 40 SER A C 25
ATOM 24372 O O . SER A 1 35 ? 4.215 -6.026 -0.562 1.00 0.00 40 SER A O 25
ATOM 24379 N N . VAL A 1 36 ? 4.187 -6.910 1.505 1.00 0.00 41 VAL A N 25
ATOM 24380 C CA . VAL A 1 36 ? 5.014 -5.884 2.168 1.00 0.00 41 VAL A CA 25
ATOM 24381 C C . VAL A 1 36 ? 6.497 -6.287 2.176 1.00 0.00 41 VAL A C 25
ATOM 24382 O O . VAL A 1 36 ? 6.816 -7.478 2.140 1.00 0.00 41 VAL A O 25
ATOM 24395 N N . THR A 1 37 ? 7.394 -5.292 2.245 1.00 0.00 42 THR A N 25
ATOM 24396 C CA . THR A 1 37 ? 8.839 -5.488 2.456 1.00 0.00 42 THR A CA 25
ATOM 24397 C C . THR A 1 37 ? 9.300 -4.546 3.563 1.00 0.00 42 THR A C 25
ATOM 24398 O O . THR A 1 37 ? 9.609 -3.381 3.316 1.00 0.00 42 THR A O 25
ATOM 24409 N N . VAL A 1 38 ? 9.334 -5.062 4.790 1.00 0.00 43 VAL A N 25
ATOM 24410 C CA . VAL A 1 38 ? 9.697 -4.321 6.013 1.00 0.00 43 VAL A CA 25
ATOM 24411 C C . VAL A 1 38 ? 11.194 -3.942 6.017 1.00 0.00 43 VAL A C 25
ATOM 24412 O O . VAL A 1 38 ? 11.565 -2.905 6.569 1.00 0.00 43 VAL A O 25
ATOM 24425 N N . ALA A 1 39 ? 12.071 -4.742 5.385 1.00 0.00 44 ALA A N 25
ATOM 24426 C CA . ALA A 1 39 ? 13.528 -4.531 5.385 1.00 0.00 44 ALA A CA 25
ATOM 24427 C C . ALA A 1 39 ? 13.960 -3.172 4.802 1.00 0.00 44 ALA A C 25
ATOM 24428 O O . ALA A 1 39 ? 14.911 -2.563 5.302 1.00 0.00 44 ALA A O 25
ATOM 24435 N N . THR A 1 40 ? 13.246 -2.697 3.774 1.00 0.00 45 THR A N 25
ATOM 24436 C CA . THR A 1 40 ? 13.461 -1.414 3.080 1.00 0.00 45 THR A CA 25
ATOM 24437 C C . THR A 1 40 ? 12.303 -0.437 3.266 1.00 0.00 45 THR A C 25
ATOM 24438 O O . THR A 1 40 ? 12.463 0.750 2.986 1.00 0.00 45 THR A O 25
ATOM 24449 N N . GLY A 1 41 ? 11.138 -0.890 3.737 1.00 0.00 46 GLY A N 25
ATOM 24450 C CA . GLY A 1 41 ? 9.939 -0.060 3.863 1.00 0.00 46 GLY A CA 25
ATOM 24451 C C . GLY A 1 41 ? 9.345 0.240 2.489 1.00 0.00 46 GLY A C 25
ATOM 24452 O O . GLY A 1 41 ? 9.250 1.404 2.095 1.00 0.00 46 GLY A O 25
ATOM 24456 N N . ARG A 1 42 ? 8.956 -0.815 1.769 1.00 0.00 47 ARG A N 25
ATOM 24457 C CA . ARG A 1 42 ? 8.199 -0.729 0.515 1.00 0.00 47 ARG A CA 25
ATOM 24458 C C . ARG A 1 42 ? 6.907 -1.550 0.582 1.00 0.00 47 ARG A C 25
ATOM 24459 O O . ARG A 1 42 ? 6.749 -2.438 1.425 1.00 0.00 47 ARG A O 25
ATOM 24477 N N . LEU A 1 43 ? 6.018 -1.294 -0.376 1.00 0.00 48 LEU A N 25
ATOM 24478 C CA . LEU A 1 43 ? 4.836 -2.098 -0.674 1.00 0.00 48 LEU A CA 25
ATOM 24479 C C . LEU A 1 43 ? 4.801 -2.437 -2.170 1.00 0.00 48 LEU A C 25
ATOM 24480 O O . LEU A 1 43 ? 5.277 -1.655 -2.993 1.00 0.00 48 LEU A O 25
ATOM 24495 N N . THR A 1 44 ? 4.209 -3.586 -2.505 1.00 0.00 49 THR A N 25
ATOM 24496 C CA . THR A 1 44 ? 3.932 -4.059 -3.871 1.00 0.00 49 THR A CA 25
ATOM 24497 C C . THR A 1 44 ? 2.489 -4.528 -3.887 1.00 0.00 49 THR A C 25
ATOM 24498 O O . THR A 1 44 ? 2.048 -5.196 -2.952 1.00 0.00 49 THR A O 25
ATOM 24509 N N . VAL A 1 45 ? 1.758 -4.141 -4.926 1.00 0.00 50 VAL A N 25
ATOM 24510 C CA . VAL A 1 45 ? 0.295 -4.281 -5.002 1.00 0.00 50 VAL A CA 25
ATOM 24511 C C . VAL A 1 45 ? -0.166 -4.458 -6.449 1.00 0.00 50 VAL A C 25
ATOM 24512 O O . VAL A 1 45 ? 0.380 -3.839 -7.363 1.00 0.00 50 VAL A O 25
ATOM 24525 N N . THR A 1 46 ? -1.180 -5.307 -6.640 1.00 0.00 51 THR A N 25
ATOM 24526 C CA . THR A 1 46 ? -1.890 -5.555 -7.895 1.00 0.00 51 THR A CA 25
ATOM 24527 C C . THR A 1 46 ? -3.343 -5.145 -7.704 1.00 0.00 51 THR A C 25
ATOM 24528 O O . THR A 1 46 ? -4.054 -5.747 -6.900 1.00 0.00 51 THR A O 25
ATOM 24539 N N . TYR A 1 47 ? -3.795 -4.141 -8.459 1.00 0.00 52 TYR A N 25
ATOM 24540 C CA . TYR A 1 47 ? -5.161 -3.599 -8.379 1.00 0.00 52 TYR A CA 25
ATOM 24541 C C . TYR A 1 47 ? -5.740 -3.194 -9.742 1.00 0.00 52 TYR A C 25
ATOM 24542 O O . TYR A 1 47 ? -4.995 -2.951 -10.693 1.00 0.00 52 TYR A O 25
ATOM 24559 N N . ASP A 1 48 ? -7.072 -3.121 -9.831 1.00 0.00 53 ASP A N 25
ATOM 24560 C CA . ASP A 1 48 ? -7.822 -2.752 -11.023 1.00 0.00 53 ASP A CA 25
ATOM 24561 C C . ASP A 1 48 ? -8.035 -1.221 -11.082 1.00 0.00 53 ASP A C 25
ATOM 24562 O O . ASP A 1 48 ? -8.689 -0.663 -10.187 1.00 0.00 53 ASP A O 25
ATOM 24570 N N . PRO A 1 49 ? -7.523 -0.535 -12.127 1.00 0.00 54 PRO A N 25
ATOM 24571 C CA . PRO A 1 49 ? -7.518 0.924 -12.231 1.00 0.00 54 PRO A CA 25
ATOM 24572 C C . PRO A 1 49 ? -8.899 1.520 -12.559 1.00 0.00 54 PRO A C 25
ATOM 24573 O O . PRO A 1 49 ? -8.987 2.721 -12.827 1.00 0.00 54 PRO A O 25
ATOM 24581 N N . LYS A 1 50 ? -9.966 0.708 -12.545 1.00 0.00 55 LYS A N 25
ATOM 24582 C CA . LYS A 1 50 ? -11.351 1.136 -12.825 1.00 0.00 55 LYS A CA 25
ATOM 24583 C C . LYS A 1 50 ? -12.215 0.992 -11.569 1.00 0.00 55 LYS A C 25
ATOM 24584 O O . LYS A 1 50 ? -12.985 1.893 -11.235 1.00 0.00 55 LYS A O 25
ATOM 24599 N N . GLN A 1 51 ? -12.029 -0.104 -10.825 1.00 0.00 56 GLN A N 25
ATOM 24600 C CA . GLN A 1 51 ? -12.592 -0.271 -9.487 1.00 0.00 56 GLN A CA 25
ATOM 24601 C C . GLN A 1 51 ? -11.998 0.741 -8.496 1.00 0.00 56 GLN A C 25
ATOM 24602 O O . GLN A 1 51 ? -12.751 1.282 -7.685 1.00 0.00 56 GLN A O 25
ATOM 24614 N N . VAL A 1 52 ? -10.687 1.038 -8.554 1.00 0.00 57 VAL A N 25
ATOM 24615 C CA . VAL A 1 52 ? -10.003 1.939 -7.587 1.00 0.00 57 VAL A CA 25
ATOM 24616 C C . VAL A 1 52 ? -8.827 2.704 -8.224 1.00 0.00 57 VAL A C 25
ATOM 24617 O O . VAL A 1 52 ? -8.545 2.535 -9.407 1.00 0.00 57 VAL A O 25
ATOM 24630 N N . SER A 1 53 ? -8.140 3.541 -7.443 1.00 0.00 58 SER A N 25
ATOM 24631 C CA . SER A 1 53 ? -6.822 4.116 -7.756 1.00 0.00 58 SER A CA 25
ATOM 24632 C C . SER A 1 53 ? -5.957 4.162 -6.479 1.00 0.00 58 SER A C 25
ATOM 24633 O O . SER A 1 53 ? -6.402 3.708 -5.419 1.00 0.00 58 SER A O 25
ATOM 24640 N N . GLU A 1 54 ? -4.750 4.740 -6.549 1.00 0.00 59 GLU A N 25
ATOM 24641 C CA . GLU A 1 54 ? -3.845 4.964 -5.404 1.00 0.00 59 GLU A CA 25
ATOM 24642 C C . GLU A 1 54 ? -4.543 5.479 -4.133 1.00 0.00 59 GLU A C 25
ATOM 24643 O O . GLU A 1 54 ? -4.191 5.045 -3.039 1.00 0.00 59 GLU A O 25
ATOM 24653 N N . ILE A 1 55 ? -5.562 6.336 -4.267 1.00 0.00 60 ILE A N 25
ATOM 24654 C CA . ILE A 1 55 ? -6.465 6.783 -3.186 1.00 0.00 60 ILE A CA 25
ATOM 24655 C C . ILE A 1 55 ? -6.814 5.662 -2.193 1.00 0.00 60 ILE A C 25
ATOM 24656 O O . ILE A 1 55 ? -6.682 5.859 -0.983 1.00 0.00 60 ILE A O 25
ATOM 24671 N N . THR A 1 56 ? -7.236 4.493 -2.695 1.00 0.00 61 THR A N 25
ATOM 24672 C CA . THR A 1 56 ? -7.749 3.381 -1.875 1.00 0.00 61 THR A CA 25
ATOM 24673 C C . THR A 1 56 ? -6.708 2.835 -0.906 1.00 0.00 61 THR A C 25
ATOM 24674 O O . THR A 1 56 ? -7.069 2.452 0.205 1.00 0.00 61 THR A O 25
ATOM 24685 N N . ILE A 1 57 ? -5.433 2.810 -1.301 1.00 0.00 62 ILE A N 25
ATOM 24686 C CA . ILE A 1 57 ? -4.321 2.337 -0.459 1.00 0.00 62 ILE A CA 25
ATOM 24687 C C . ILE A 1 57 ? -3.639 3.495 0.292 1.00 0.00 62 ILE A C 25
ATOM 24688 O O . ILE A 1 57 ? -3.263 3.323 1.452 1.00 0.00 62 ILE A O 25
ATOM 24703 N N . GLN A 1 58 ? -3.575 4.689 -0.307 1.00 0.00 63 GLN A N 25
ATOM 24704 C CA . GLN A 1 58 ? -3.149 5.940 0.332 1.00 0.00 63 GLN A CA 25
ATOM 24705 C C . GLN A 1 58 ? -3.904 6.179 1.639 1.00 0.00 63 GLN A C 25
ATOM 24706 O O . GLN A 1 58 ? -3.266 6.392 2.672 1.00 0.00 63 GLN A O 25
ATOM 24718 N N . GLU A 1 59 ? -5.236 6.074 1.604 1.00 0.00 64 GLU A N 25
ATOM 24719 C CA . GLU A 1 59 ? -6.122 6.183 2.766 1.00 0.00 64 GLU A CA 25
ATOM 24720 C C . GLU A 1 59 ? -5.848 5.130 3.846 1.00 0.00 64 GLU A C 25
ATOM 24721 O O . GLU A 1 59 ? -6.044 5.423 5.025 1.00 0.00 64 GLU A O 25
ATOM 24731 N N . ARG A 1 60 ? -5.379 3.924 3.502 1.00 0.00 65 ARG A N 25
ATOM 24732 C CA . ARG A 1 60 ? -5.050 2.895 4.499 1.00 0.00 65 ARG A CA 25
ATOM 24733 C C . ARG A 1 60 ? -3.722 3.197 5.195 1.00 0.00 65 ARG A C 25
ATOM 24734 O O . ARG A 1 60 ? -3.645 3.081 6.416 1.00 0.00 65 ARG A O 25
ATOM 24752 N N . ILE A 1 61 ? -2.693 3.646 4.470 1.00 0.00 66 ILE A N 25
ATOM 24753 C CA . ILE A 1 61 ? -1.439 4.098 5.107 1.00 0.00 66 ILE A CA 25
ATOM 24754 C C . ILE A 1 61 ? -1.668 5.379 5.925 1.00 0.00 66 ILE A C 25
ATOM 24755 O O . ILE A 1 61 ? -1.190 5.472 7.057 1.00 0.00 66 ILE A O 25
ATOM 24770 N N . ALA A 1 62 ? -2.436 6.336 5.396 1.00 0.00 67 ALA A N 25
ATOM 24771 C CA . ALA A 1 62 ? -2.746 7.584 6.087 1.00 0.00 67 ALA A CA 25
ATOM 24772 C C . ALA A 1 62 ? -3.592 7.352 7.354 1.00 0.00 67 ALA A C 25
ATOM 24773 O O . ALA A 1 62 ? -3.402 8.059 8.343 1.00 0.00 67 ALA A O 25
ATOM 24780 N N . ALA A 1 63 ? -4.493 6.358 7.368 1.00 0.00 68 ALA A N 25
ATOM 24781 C CA . ALA A 1 63 ? -5.338 6.036 8.522 1.00 0.00 68 ALA A CA 25
ATOM 24782 C C . ALA A 1 63 ? -4.579 5.304 9.640 1.00 0.00 68 ALA A C 25
ATOM 24783 O O . ALA A 1 63 ? -4.990 5.367 10.801 1.00 0.00 68 ALA A O 25
ATOM 24790 N N . LEU A 1 64 ? -3.437 4.683 9.323 1.00 0.00 69 LEU A N 25
ATOM 24791 C CA . LEU A 1 64 ? -2.431 4.282 10.318 1.00 0.00 69 LEU A CA 25
ATOM 24792 C C . LEU A 1 64 ? -1.530 5.446 10.788 1.00 0.00 69 LEU A C 25
ATOM 24793 O O . LEU A 1 64 ? -0.700 5.254 11.681 1.00 0.00 69 LEU A O 25
ATOM 24808 N N . GLY A 1 65 ? -1.716 6.661 10.260 1.00 0.00 70 GLY A N 25
ATOM 24809 C CA . GLY A 1 65 ? -1.073 7.905 10.717 1.00 0.00 70 GLY A CA 25
ATOM 24810 C C . GLY A 1 65 ? 0.222 8.261 9.983 1.00 0.00 70 GLY A C 25
ATOM 24811 O O . GLY A 1 65 ? 0.851 9.264 10.326 1.00 0.00 70 GLY A O 25
ATOM 24815 N N . TYR A 1 66 ? 0.627 7.455 8.998 1.00 0.00 71 TYR A N 25
ATOM 24816 C CA . TYR A 1 66 ? 1.858 7.628 8.216 1.00 0.00 71 TYR A CA 25
ATOM 24817 C C . TYR A 1 66 ? 1.588 8.336 6.869 1.00 0.00 71 TYR A C 25
ATOM 24818 O O . TYR A 1 66 ? 0.627 9.109 6.760 1.00 0.00 71 TYR A O 25
ATOM 24835 N N . THR A 1 67 ? 2.407 8.066 5.837 1.00 0.00 72 THR A N 25
ATOM 24836 C CA . THR A 1 67 ? 2.207 8.591 4.474 1.00 0.00 72 THR A CA 25
ATOM 24837 C C . THR A 1 67 ? 2.882 7.718 3.413 1.00 0.00 72 THR A C 25
ATOM 24838 O O . THR A 1 67 ? 4.054 7.360 3.553 1.00 0.00 72 THR A O 25
ATOM 24849 N N . LEU A 1 68 ? 2.150 7.398 2.341 1.00 0.00 73 LEU A N 25
ATOM 24850 C CA . LEU A 1 68 ? 2.620 6.597 1.202 1.00 0.00 73 LEU A CA 25
ATOM 24851 C C . LEU A 1 68 ? 3.375 7.463 0.177 1.00 0.00 73 LEU A C 25
ATOM 24852 O O . LEU A 1 68 ? 2.934 8.571 -0.149 1.00 0.00 73 LEU A O 25
ATOM 24867 N N . ALA A 1 69 ? 4.476 6.946 -0.377 1.00 0.00 74 ALA A N 25
ATOM 24868 C CA . ALA A 1 69 ? 5.313 7.618 -1.374 1.00 0.00 74 ALA A CA 25
ATOM 24869 C C . ALA A 1 69 ? 5.238 6.906 -2.742 1.00 0.00 74 ALA A C 25
ATOM 24870 O O . ALA A 1 69 ? 6.022 6.001 -3.035 1.00 0.00 74 ALA A O 25
ATOM 24877 N N . GLU A 1 70 ? 4.277 7.327 -3.574 1.00 0.00 75 GLU A N 25
ATOM 24878 C CA . GLU A 1 70 ? 4.068 6.869 -4.952 1.00 0.00 75 GLU A CA 25
ATOM 24879 C C . GLU A 1 70 ? 3.951 8.112 -5.864 1.00 0.00 75 GLU A C 25
ATOM 24880 O O . GLU A 1 70 ? 2.943 8.824 -5.770 1.00 0.00 75 GLU A O 25
ATOM 24890 N N . PRO A 1 71 ? 4.972 8.430 -6.687 1.00 0.00 76 PRO A N 25
ATOM 24891 C CA . PRO A 1 71 ? 4.998 9.626 -7.538 1.00 0.00 76 PRO A CA 25
ATOM 24892 C C . PRO A 1 71 ? 4.473 9.377 -8.962 1.00 0.00 76 PRO A C 25
ATOM 24893 O O . PRO A 1 71 ? 3.460 10.006 -9.348 1.00 0.00 76 PRO A O 25
ATOM 24901 N N . PRO A 1 1 ? -8.017 -2.985 -16.470 1.00 0.00 6 PRO A N 26
ATOM 24902 C CA . PRO A 1 1 ? -7.478 -4.280 -16.024 1.00 0.00 6 PRO A CA 26
ATOM 24903 C C . PRO A 1 1 ? -6.455 -4.121 -14.897 1.00 0.00 6 PRO A C 26
ATOM 24904 O O . PRO A 1 1 ? -5.933 -3.024 -14.692 1.00 0.00 6 PRO A O 26
ATOM 24913 N N . LEU A 1 2 ? -6.166 -5.198 -14.159 1.00 0.00 7 LEU A N 26
ATOM 24914 C CA . LEU A 1 2 ? -5.235 -5.177 -13.043 1.00 0.00 7 LEU A CA 26
ATOM 24915 C C . LEU A 1 2 ? -3.779 -5.095 -13.513 1.00 0.00 7 LEU A C 26
ATOM 24916 O O . LEU A 1 2 ? -3.393 -5.662 -14.541 1.00 0.00 7 LEU A O 26
ATOM 24931 N N . LYS A 1 3 ? -2.960 -4.419 -12.711 1.00 0.00 8 LYS A N 26
ATOM 24932 C CA . LYS A 1 3 ? -1.509 -4.305 -12.881 1.00 0.00 8 LYS A CA 26
ATOM 24933 C C . LYS A 1 3 ? -0.800 -4.168 -11.529 1.00 0.00 8 LYS A C 26
ATOM 24934 O O . LYS A 1 3 ? -1.355 -3.574 -10.603 1.00 0.00 8 LYS A O 26
ATOM 24949 N N . THR A 1 4 ? 0.422 -4.705 -11.416 1.00 0.00 9 THR A N 26
ATOM 24950 C CA . THR A 1 4 ? 1.273 -4.528 -10.230 1.00 0.00 9 THR A CA 26
ATOM 24951 C C . THR A 1 4 ? 2.034 -3.209 -10.301 1.00 0.00 9 THR A C 26
ATOM 24952 O O . THR A 1 4 ? 2.251 -2.660 -11.383 1.00 0.00 9 THR A O 26
ATOM 24963 N N . GLN A 1 5 ? 2.452 -2.706 -9.148 1.00 0.00 10 GLN A N 26
ATOM 24964 C CA . GLN A 1 5 ? 3.185 -1.456 -9.001 1.00 0.00 10 GLN A CA 26
ATOM 24965 C C . GLN A 1 5 ? 3.980 -1.506 -7.686 1.00 0.00 10 GLN A C 26
ATOM 24966 O O . GLN A 1 5 ? 3.450 -1.950 -6.663 1.00 0.00 10 GLN A O 26
ATOM 24978 N N . GLN A 1 6 ? 5.243 -1.060 -7.711 1.00 0.00 11 GLN A N 26
ATOM 24979 C CA . GLN A 1 6 ? 6.046 -0.822 -6.501 1.00 0.00 11 GLN A CA 26
ATOM 24980 C C . GLN A 1 6 ? 5.799 0.588 -5.945 1.00 0.00 11 GLN A C 26
ATOM 24981 O O . GLN A 1 6 ? 5.380 1.495 -6.666 1.00 0.00 11 GLN A O 26
ATOM 24993 N N . MET A 1 7 ? 6.072 0.772 -4.650 1.00 0.00 12 MET A N 26
ATOM 24994 C CA . MET A 1 7 ? 5.626 1.926 -3.868 1.00 0.00 12 MET A CA 26
ATOM 24995 C C . MET A 1 7 ? 6.537 2.155 -2.655 1.00 0.00 12 MET A C 26
ATOM 24996 O O . MET A 1 7 ? 6.946 1.208 -1.977 1.00 0.00 12 MET A O 26
ATOM 25008 N N . GLN A 1 8 ? 6.827 3.426 -2.381 1.00 0.00 13 GLN A N 26
ATOM 25009 C CA . GLN A 1 8 ? 7.561 3.905 -1.213 1.00 0.00 13 GLN A CA 26
ATOM 25010 C C . GLN A 1 8 ? 6.550 4.239 -0.097 1.00 0.00 13 GLN A C 26
ATOM 25011 O O . GLN A 1 8 ? 5.389 4.529 -0.378 1.00 0.00 13 GLN A O 26
ATOM 25023 N N . VAL A 1 9 ? 6.986 4.247 1.163 1.00 0.00 14 VAL A N 26
ATOM 25024 C CA . VAL A 1 9 ? 6.198 4.690 2.325 1.00 0.00 14 VAL A CA 26
ATOM 25025 C C . VAL A 1 9 ? 7.107 5.262 3.413 1.00 0.00 14 VAL A C 26
ATOM 25026 O O . VAL A 1 9 ? 8.161 4.703 3.716 1.00 0.00 14 VAL A O 26
ATOM 25039 N N . GLY A 1 10 ? 6.680 6.385 3.996 1.00 0.00 15 GLY A N 26
ATOM 25040 C CA . GLY A 1 10 ? 7.346 7.057 5.111 1.00 0.00 15 GLY A CA 26
ATOM 25041 C C . GLY A 1 10 ? 6.903 6.465 6.445 1.00 0.00 15 GLY A C 26
ATOM 25042 O O . GLY A 1 10 ? 5.708 6.322 6.704 1.00 0.00 15 GLY A O 26
ATOM 25046 N N . GLY A 1 11 ? 7.874 6.110 7.286 1.00 0.00 16 GLY A N 26
ATOM 25047 C CA . GLY A 1 11 ? 7.697 5.636 8.663 1.00 0.00 16 GLY A CA 26
ATOM 25048 C C . GLY A 1 11 ? 7.390 4.143 8.825 1.00 0.00 16 GLY A C 26
ATOM 25049 O O . GLY A 1 11 ? 7.638 3.617 9.912 1.00 0.00 16 GLY A O 26
ATOM 25053 N N . MET A 1 12 ? 6.878 3.441 7.802 1.00 0.00 17 MET A N 26
ATOM 25054 C CA . MET A 1 12 ? 6.628 1.988 7.873 1.00 0.00 17 MET A CA 26
ATOM 25055 C C . MET A 1 12 ? 7.929 1.206 7.619 1.00 0.00 17 MET A C 26
ATOM 25056 O O . MET A 1 12 ? 8.496 1.331 6.535 1.00 0.00 17 MET A O 26
ATOM 25068 N N . ARG A 1 13 ? 8.381 0.398 8.590 1.00 0.00 18 ARG A N 26
ATOM 25069 C CA . ARG A 1 13 ? 9.595 -0.455 8.534 1.00 0.00 18 ARG A CA 26
ATOM 25070 C C . ARG A 1 13 ? 9.766 -1.439 9.715 1.00 0.00 18 ARG A C 26
ATOM 25071 O O . ARG A 1 13 ? 10.828 -2.050 9.868 1.00 0.00 18 ARG A O 26
ATOM 25089 N N . CYS A 1 14 ? 8.724 -1.642 10.529 1.00 0.00 19 CYS A N 26
ATOM 25090 C CA . CYS A 1 14 ? 8.606 -2.751 11.487 1.00 0.00 19 CYS A CA 26
ATOM 25091 C C . CYS A 1 14 ? 7.427 -3.681 11.139 1.00 0.00 19 CYS A C 26
ATOM 25092 O O . CYS A 1 14 ? 6.458 -3.264 10.497 1.00 0.00 19 CYS A O 26
ATOM 25099 N N . ALA A 1 15 ? 7.496 -4.942 11.571 1.00 0.00 20 ALA A N 26
ATOM 25100 C CA . ALA A 1 15 ? 6.502 -5.970 11.250 1.00 0.00 20 ALA A CA 26
ATOM 25101 C C . ALA A 1 15 ? 5.105 -5.672 11.831 1.00 0.00 20 ALA A C 26
ATOM 25102 O O . ALA A 1 15 ? 4.104 -5.975 11.178 1.00 0.00 20 ALA A O 26
ATOM 25109 N N . ALA A 1 16 ? 5.021 -5.040 13.007 1.00 0.00 21 ALA A N 26
ATOM 25110 C CA . ALA A 1 16 ? 3.761 -4.603 13.616 1.00 0.00 21 ALA A CA 26
ATOM 25111 C C . ALA A 1 16 ? 2.961 -3.682 12.678 1.00 0.00 21 ALA A C 26
ATOM 25112 O O . ALA A 1 16 ? 1.833 -4.009 12.306 1.00 0.00 21 ALA A O 26
ATOM 25119 N N . CYS A 1 17 ? 3.554 -2.573 12.219 1.00 0.00 22 CYS A N 26
ATOM 25120 C CA . CYS A 1 17 ? 2.854 -1.636 11.337 1.00 0.00 22 CYS A CA 26
ATOM 25121 C C . CYS A 1 17 ? 2.547 -2.239 9.958 1.00 0.00 22 CYS A C 26
ATOM 25122 O O . CYS A 1 17 ? 1.406 -2.154 9.500 1.00 0.00 22 CYS A O 26
ATOM 25129 N N . ALA A 1 18 ? 3.501 -2.960 9.358 1.00 0.00 23 ALA A N 26
ATOM 25130 C CA . ALA A 1 18 ? 3.296 -3.743 8.146 1.00 0.00 23 ALA A CA 26
ATOM 25131 C C . ALA A 1 18 ? 2.101 -4.714 8.268 1.00 0.00 23 ALA A C 26
ATOM 25132 O O . ALA A 1 18 ? 1.405 -4.948 7.285 1.00 0.00 23 ALA A O 26
ATOM 25139 N N . SER A 1 19 ? 1.794 -5.218 9.467 1.00 0.00 24 SER A N 26
ATOM 25140 C CA . SER A 1 19 ? 0.664 -6.136 9.694 1.00 0.00 24 SER A CA 26
ATOM 25141 C C . SER A 1 19 ? -0.702 -5.429 9.716 1.00 0.00 24 SER A C 26
ATOM 25142 O O . SER A 1 19 ? -1.720 -6.054 9.412 1.00 0.00 24 SER A O 26
ATOM 25149 N N . SER A 1 20 ? -0.743 -4.138 10.055 1.00 0.00 25 SER A N 26
ATOM 25150 C CA . SER A 1 20 ? -1.963 -3.313 10.047 1.00 0.00 25 SER A CA 26
ATOM 25151 C C . SER A 1 20 ? -2.266 -2.755 8.647 1.00 0.00 25 SER A C 26
ATOM 25152 O O . SER A 1 20 ? -3.426 -2.493 8.320 1.00 0.00 25 SER A O 26
ATOM 25159 N N . ILE A 1 21 ? -1.246 -2.623 7.783 1.00 0.00 26 ILE A N 26
ATOM 25160 C CA . ILE A 1 21 ? -1.456 -2.521 6.330 1.00 0.00 26 ILE A CA 26
ATOM 25161 C C . ILE A 1 21 ? -1.918 -3.884 5.803 1.00 0.00 26 ILE A C 26
ATOM 25162 O O . ILE A 1 21 ? -3.038 -4.012 5.311 1.00 0.00 26 ILE A O 26
ATOM 25177 N N . GLU A 1 22 ? -1.059 -4.901 5.879 1.00 0.00 27 GLU A N 26
ATOM 25178 C CA . GLU A 1 22 ? -1.156 -6.072 5.009 1.00 0.00 27 GLU A CA 26
ATOM 25179 C C . GLU A 1 22 ? -2.378 -6.939 5.325 1.00 0.00 27 GLU A C 26
ATOM 25180 O O . GLU A 1 22 ? -3.067 -7.371 4.396 1.00 0.00 27 GLU A O 26
ATOM 25190 N N . ARG A 1 23 ? -2.704 -7.150 6.610 1.00 0.00 28 ARG A N 26
ATOM 25191 C CA . ARG A 1 23 ? -3.842 -8.006 6.978 1.00 0.00 28 ARG A CA 26
ATOM 25192 C C . ARG A 1 23 ? -5.210 -7.340 6.727 1.00 0.00 28 ARG A C 26
ATOM 25193 O O . ARG A 1 23 ? -6.225 -8.037 6.673 1.00 0.00 28 ARG A O 26
ATOM 25211 N N . ALA A 1 24 ? -5.244 -6.021 6.485 1.00 0.00 29 ALA A N 26
ATOM 25212 C CA . ALA A 1 24 ? -6.414 -5.299 5.971 1.00 0.00 29 ALA A CA 26
ATOM 25213 C C . ALA A 1 24 ? -6.416 -5.182 4.436 1.00 0.00 29 ALA A C 26
ATOM 25214 O O . ALA A 1 24 ? -7.479 -5.212 3.821 1.00 0.00 29 ALA A O 26
ATOM 25221 N N . LEU A 1 25 ? -5.245 -5.101 3.795 1.00 0.00 30 LEU A N 26
ATOM 25222 C CA . LEU A 1 25 ? -5.080 -5.004 2.336 1.00 0.00 30 LEU A CA 26
ATOM 25223 C C . LEU A 1 25 ? -5.588 -6.251 1.576 1.00 0.00 30 LEU A C 26
ATOM 25224 O O . LEU A 1 25 ? -5.861 -6.171 0.379 1.00 0.00 30 LEU A O 26
ATOM 25239 N N . GLU A 1 26 ? -5.795 -7.378 2.265 1.00 0.00 31 GLU A N 26
ATOM 25240 C CA . GLU A 1 26 ? -6.491 -8.568 1.747 1.00 0.00 31 GLU A CA 26
ATOM 25241 C C . GLU A 1 26 ? -8.025 -8.503 1.895 1.00 0.00 31 GLU A C 26
ATOM 25242 O O . GLU A 1 26 ? -8.714 -9.408 1.420 1.00 0.00 31 GLU A O 26
ATOM 25252 N N . ARG A 1 27 ? -8.564 -7.462 2.546 1.00 0.00 32 ARG A N 26
ATOM 25253 C CA . ARG A 1 27 ? -10.005 -7.198 2.686 1.00 0.00 32 ARG A CA 26
ATOM 25254 C C . ARG A 1 27 ? -10.476 -5.914 1.974 1.00 0.00 32 ARG A C 26
ATOM 25255 O O . ARG A 1 27 ? -11.677 -5.761 1.739 1.00 0.00 32 ARG A O 26
ATOM 25273 N N . LEU A 1 28 ? -9.568 -5.003 1.598 1.00 0.00 33 LEU A N 26
ATOM 25274 C CA . LEU A 1 28 ? -9.865 -3.916 0.648 1.00 0.00 33 LEU A CA 26
ATOM 25275 C C . LEU A 1 28 ? -10.312 -4.483 -0.711 1.00 0.00 33 LEU A C 26
ATOM 25276 O O . LEU A 1 28 ? -9.776 -5.491 -1.182 1.00 0.00 33 LEU A O 26
ATOM 25291 N N . LYS A 1 29 ? -11.293 -3.836 -1.340 1.00 0.00 34 LYS A N 26
ATOM 25292 C CA . LYS A 1 29 ? -11.820 -4.220 -2.657 1.00 0.00 34 LYS A CA 26
ATOM 25293 C C . LYS A 1 29 ? -10.911 -3.712 -3.798 1.00 0.00 34 LYS A C 26
ATOM 25294 O O . LYS A 1 29 ? -9.962 -2.959 -3.568 1.00 0.00 34 LYS A O 26
ATOM 25309 N N . GLY A 1 30 ? -11.117 -4.170 -5.041 1.00 0.00 35 GLY A N 26
ATOM 25310 C CA . GLY A 1 30 ? -10.363 -3.727 -6.237 1.00 0.00 35 GLY A CA 26
ATOM 25311 C C . GLY A 1 30 ? -8.918 -4.244 -6.345 1.00 0.00 35 GLY A C 26
ATOM 25312 O O . GLY A 1 30 ? -8.451 -4.538 -7.445 1.00 0.00 35 GLY A O 26
ATOM 25316 N N . VAL A 1 31 ? -8.226 -4.366 -5.213 1.00 0.00 36 VAL A N 26
ATOM 25317 C CA . VAL A 1 31 ? -6.923 -5.033 -5.043 1.00 0.00 36 VAL A CA 26
ATOM 25318 C C . VAL A 1 31 ? -7.051 -6.540 -5.328 1.00 0.00 36 VAL A C 26
ATOM 25319 O O . VAL A 1 31 ? -8.054 -7.161 -4.971 1.00 0.00 36 VAL A O 26
ATOM 25332 N N . ALA A 1 32 ? -6.032 -7.122 -5.970 1.00 0.00 37 ALA A N 26
ATOM 25333 C CA . ALA A 1 32 ? -5.964 -8.544 -6.337 1.00 0.00 37 ALA A CA 26
ATOM 25334 C C . ALA A 1 32 ? -4.831 -9.327 -5.637 1.00 0.00 37 ALA A C 26
ATOM 25335 O O . ALA A 1 32 ? -5.012 -10.512 -5.338 1.00 0.00 37 ALA A O 26
ATOM 25342 N N . GLU A 1 33 ? -3.685 -8.681 -5.376 1.00 0.00 38 GLU A N 26
ATOM 25343 C CA . GLU A 1 33 ? -2.463 -9.289 -4.827 1.00 0.00 38 GLU A CA 26
ATOM 25344 C C . GLU A 1 33 ? -1.469 -8.207 -4.375 1.00 0.00 38 GLU A C 26
ATOM 25345 O O . GLU A 1 33 ? -1.138 -7.321 -5.157 1.00 0.00 38 GLU A O 26
ATOM 25355 N N . ALA A 1 34 ? -0.946 -8.277 -3.147 1.00 0.00 39 ALA A N 26
ATOM 25356 C CA . ALA A 1 34 ? -0.026 -7.271 -2.596 1.00 0.00 39 ALA A CA 26
ATOM 25357 C C . ALA A 1 34 ? 0.969 -7.863 -1.583 1.00 0.00 39 ALA A C 26
ATOM 25358 O O . ALA A 1 34 ? 0.778 -8.986 -1.110 1.00 0.00 39 ALA A O 26
ATOM 25365 N N . SER A 1 35 ? 2.022 -7.113 -1.238 1.00 0.00 40 SER A N 26
ATOM 25366 C CA . SER A 1 35 ? 3.071 -7.558 -0.305 1.00 0.00 40 SER A CA 26
ATOM 25367 C C . SER A 1 35 ? 3.869 -6.395 0.321 1.00 0.00 40 SER A C 26
ATOM 25368 O O . SER A 1 35 ? 4.312 -5.488 -0.391 1.00 0.00 40 SER A O 26
ATOM 25375 N N . VAL A 1 36 ? 4.102 -6.448 1.640 1.00 0.00 41 VAL A N 26
ATOM 25376 C CA . VAL A 1 36 ? 5.037 -5.576 2.393 1.00 0.00 41 VAL A CA 26
ATOM 25377 C C . VAL A 1 36 ? 6.478 -6.107 2.329 1.00 0.00 41 VAL A C 26
ATOM 25378 O O . VAL A 1 36 ? 6.702 -7.319 2.371 1.00 0.00 41 VAL A O 26
ATOM 25391 N N . THR A 1 37 ? 7.453 -5.188 2.298 1.00 0.00 42 THR A N 26
ATOM 25392 C CA . THR A 1 37 ? 8.884 -5.462 2.505 1.00 0.00 42 THR A CA 26
ATOM 25393 C C . THR A 1 37 ? 9.356 -4.621 3.683 1.00 0.00 42 THR A C 26
ATOM 25394 O O . THR A 1 37 ? 9.540 -3.415 3.553 1.00 0.00 42 THR A O 26
ATOM 25405 N N . VAL A 1 38 ? 9.533 -5.251 4.841 1.00 0.00 43 VAL A N 26
ATOM 25406 C CA . VAL A 1 38 ? 9.765 -4.567 6.127 1.00 0.00 43 VAL A CA 26
ATOM 25407 C C . VAL A 1 38 ? 11.183 -3.975 6.231 1.00 0.00 43 VAL A C 26
ATOM 25408 O O . VAL A 1 38 ? 11.325 -2.833 6.662 1.00 0.00 43 VAL A O 26
ATOM 25421 N N . ALA A 1 39 ? 12.228 -4.707 5.818 1.00 0.00 44 ALA A N 26
ATOM 25422 C CA . ALA A 1 39 ? 13.634 -4.326 6.049 1.00 0.00 44 ALA A CA 26
ATOM 25423 C C . ALA A 1 39 ? 14.109 -3.035 5.343 1.00 0.00 44 ALA A C 26
ATOM 25424 O O . ALA A 1 39 ? 14.998 -2.339 5.849 1.00 0.00 44 ALA A O 26
ATOM 25431 N N . THR A 1 40 ? 13.522 -2.711 4.184 1.00 0.00 45 THR A N 26
ATOM 25432 C CA . THR A 1 40 ? 13.680 -1.427 3.468 1.00 0.00 45 THR A CA 26
ATOM 25433 C C . THR A 1 40 ? 12.418 -0.561 3.551 1.00 0.00 45 THR A C 26
ATOM 25434 O O . THR A 1 40 ? 12.433 0.584 3.091 1.00 0.00 45 THR A O 26
ATOM 25445 N N . GLY A 1 41 ? 11.348 -1.072 4.170 1.00 0.00 46 GLY A N 26
ATOM 25446 C CA . GLY A 1 41 ? 10.131 -0.342 4.523 1.00 0.00 46 GLY A CA 26
ATOM 25447 C C . GLY A 1 41 ? 9.357 0.137 3.306 1.00 0.00 46 GLY A C 26
ATOM 25448 O O . GLY A 1 41 ? 9.176 1.340 3.141 1.00 0.00 46 GLY A O 26
ATOM 25452 N N . ARG A 1 42 ? 8.947 -0.785 2.429 1.00 0.00 47 ARG A N 26
ATOM 25453 C CA . ARG A 1 42 ? 8.366 -0.496 1.107 1.00 0.00 47 ARG A CA 26
ATOM 25454 C C . ARG A 1 42 ? 7.285 -1.511 0.705 1.00 0.00 47 ARG A C 26
ATOM 25455 O O . ARG A 1 42 ? 7.002 -2.451 1.451 1.00 0.00 47 ARG A O 26
ATOM 25473 N N . LEU A 1 43 ? 6.652 -1.297 -0.453 1.00 0.00 48 LEU A N 26
ATOM 25474 C CA . LEU A 1 43 ? 5.441 -2.006 -0.884 1.00 0.00 48 LEU A CA 26
ATOM 25475 C C . LEU A 1 43 ? 5.460 -2.427 -2.361 1.00 0.00 48 LEU A C 26
ATOM 25476 O O . LEU A 1 43 ? 6.151 -1.829 -3.197 1.00 0.00 48 LEU A O 26
ATOM 25491 N N . THR A 1 44 ? 4.587 -3.400 -2.652 1.00 0.00 49 THR A N 26
ATOM 25492 C CA . THR A 1 44 ? 4.126 -3.837 -3.979 1.00 0.00 49 THR A CA 26
ATOM 25493 C C . THR A 1 44 ? 2.622 -4.073 -3.886 1.00 0.00 49 THR A C 26
ATOM 25494 O O . THR A 1 44 ? 2.174 -4.703 -2.928 1.00 0.00 49 THR A O 26
ATOM 25505 N N . VAL A 1 45 ? 1.853 -3.610 -4.872 1.00 0.00 50 VAL A N 26
ATOM 25506 C CA . VAL A 1 45 ? 0.382 -3.752 -4.898 1.00 0.00 50 VAL A CA 26
ATOM 25507 C C . VAL A 1 45 ? -0.156 -3.949 -6.322 1.00 0.00 50 VAL A C 26
ATOM 25508 O O . VAL A 1 45 ? 0.260 -3.246 -7.240 1.00 0.00 50 VAL A O 26
ATOM 25521 N N . THR A 1 46 ? -1.086 -4.903 -6.486 1.00 0.00 51 THR A N 26
ATOM 25522 C CA . THR A 1 46 ? -1.806 -5.227 -7.729 1.00 0.00 51 THR A CA 26
ATOM 25523 C C . THR A 1 46 ? -3.263 -4.821 -7.585 1.00 0.00 51 THR A C 26
ATOM 25524 O O . THR A 1 46 ? -3.946 -5.335 -6.701 1.00 0.00 51 THR A O 26
ATOM 25535 N N . TYR A 1 47 ? -3.751 -3.954 -8.470 1.00 0.00 52 TYR A N 26
ATOM 25536 C CA . TYR A 1 47 ? -5.129 -3.433 -8.459 1.00 0.00 52 TYR A CA 26
ATOM 25537 C C . TYR A 1 47 ? -5.606 -3.001 -9.860 1.00 0.00 52 TYR A C 26
ATOM 25538 O O . TYR A 1 47 ? -4.782 -2.786 -10.750 1.00 0.00 52 TYR A O 26
ATOM 25555 N N . ASP A 1 48 ? -6.923 -2.851 -10.058 1.00 0.00 53 ASP A N 26
ATOM 25556 C CA . ASP A 1 48 ? -7.532 -2.282 -11.265 1.00 0.00 53 ASP A CA 26
ATOM 25557 C C . ASP A 1 48 ? -7.753 -0.760 -11.093 1.00 0.00 53 ASP A C 26
ATOM 25558 O O . ASP A 1 48 ? -8.581 -0.372 -10.253 1.00 0.00 53 ASP A O 26
ATOM 25566 N N . PRO A 1 49 ? -7.061 0.105 -11.872 1.00 0.00 54 PRO A N 26
ATOM 25567 C CA . PRO A 1 49 ? -7.142 1.567 -11.761 1.00 0.00 54 PRO A CA 26
ATOM 25568 C C . PRO A 1 49 ? -8.492 2.205 -12.129 1.00 0.00 54 PRO A C 26
ATOM 25569 O O . PRO A 1 49 ? -8.569 3.430 -12.225 1.00 0.00 54 PRO A O 26
ATOM 25577 N N . LYS A 1 50 ? -9.556 1.417 -12.329 1.00 0.00 55 LYS A N 26
ATOM 25578 C CA . LYS A 1 50 ? -10.904 1.924 -12.632 1.00 0.00 55 LYS A CA 26
ATOM 25579 C C . LYS A 1 50 ? -11.947 1.447 -11.613 1.00 0.00 55 LYS A C 26
ATOM 25580 O O . LYS A 1 50 ? -12.842 2.215 -11.254 1.00 0.00 55 LYS A O 26
ATOM 25595 N N . GLN A 1 51 ? -11.805 0.225 -11.085 1.00 0.00 56 GLN A N 26
ATOM 25596 C CA . GLN A 1 51 ? -12.601 -0.223 -9.936 1.00 0.00 56 GLN A CA 26
ATOM 25597 C C . GLN A 1 51 ? -12.109 0.417 -8.623 1.00 0.00 56 GLN A C 26
ATOM 25598 O O . GLN A 1 51 ? -12.931 0.651 -7.737 1.00 0.00 56 GLN A O 26
ATOM 25610 N N . VAL A 1 52 ? -10.814 0.749 -8.505 1.00 0.00 57 VAL A N 26
ATOM 25611 C CA . VAL A 1 52 ? -10.240 1.580 -7.420 1.00 0.00 57 VAL A CA 26
ATOM 25612 C C . VAL A 1 52 ? -9.091 2.443 -7.983 1.00 0.00 57 VAL A C 26
ATOM 25613 O O . VAL A 1 52 ? -9.018 2.658 -9.190 1.00 0.00 57 VAL A O 26
ATOM 25626 N N . SER A 1 53 ? -8.190 2.945 -7.137 1.00 0.00 58 SER A N 26
ATOM 25627 C CA . SER A 1 53 ? -7.008 3.733 -7.499 1.00 0.00 58 SER A CA 26
ATOM 25628 C C . SER A 1 53 ? -5.989 3.716 -6.342 1.00 0.00 58 SER A C 26
ATOM 25629 O O . SER A 1 53 ? -6.203 3.030 -5.337 1.00 0.00 58 SER A O 26
ATOM 25636 N N . GLU A 1 54 ? -4.931 4.535 -6.419 1.00 0.00 59 GLU A N 26
ATOM 25637 C CA . GLU A 1 54 ? -3.995 4.778 -5.312 1.00 0.00 59 GLU A CA 26
ATOM 25638 C C . GLU A 1 54 ? -4.682 5.136 -3.981 1.00 0.00 59 GLU A C 26
ATOM 25639 O O . GLU A 1 54 ? -4.161 4.816 -2.914 1.00 0.00 59 GLU A O 26
ATOM 25649 N N . ILE A 1 55 ? -5.862 5.764 -4.024 1.00 0.00 60 ILE A N 26
ATOM 25650 C CA . ILE A 1 55 ? -6.616 6.202 -2.839 1.00 0.00 60 ILE A CA 26
ATOM 25651 C C . ILE A 1 55 ? -6.896 5.057 -1.860 1.00 0.00 60 ILE A C 26
ATOM 25652 O O . ILE A 1 55 ? -6.709 5.242 -0.657 1.00 0.00 60 ILE A O 26
ATOM 25667 N N . THR A 1 56 ? -7.290 3.881 -2.364 1.00 0.00 61 THR A N 26
ATOM 25668 C CA . THR A 1 56 ? -7.693 2.726 -1.547 1.00 0.00 61 THR A CA 26
ATOM 25669 C C . THR A 1 56 ? -6.591 2.280 -0.592 1.00 0.00 61 THR A C 26
ATOM 25670 O O . THR A 1 56 ? -6.868 1.999 0.575 1.00 0.00 61 THR A O 26
ATOM 25681 N N . ILE A 1 57 ? -5.340 2.282 -1.052 1.00 0.00 62 ILE A N 26
ATOM 25682 C CA . ILE A 1 57 ? -4.156 1.990 -0.228 1.00 0.00 62 ILE A CA 26
ATOM 25683 C C . ILE A 1 57 ? -3.609 3.243 0.482 1.00 0.00 62 ILE A C 26
ATOM 25684 O O . ILE A 1 57 ? -3.139 3.132 1.617 1.00 0.00 62 ILE A O 26
ATOM 25699 N N . GLN A 1 58 ? -3.763 4.438 -0.103 1.00 0.00 63 GLN A N 26
ATOM 25700 C CA . GLN A 1 58 ? -3.378 5.706 0.523 1.00 0.00 63 GLN A CA 26
ATOM 25701 C C . GLN A 1 58 ? -4.102 5.939 1.847 1.00 0.00 63 GLN A C 26
ATOM 25702 O O . GLN A 1 58 ? -3.435 6.190 2.845 1.00 0.00 63 GLN A O 26
ATOM 25714 N N . GLU A 1 59 ? -5.433 5.834 1.872 1.00 0.00 64 GLU A N 26
ATOM 25715 C CA . GLU A 1 59 ? -6.244 6.113 3.065 1.00 0.00 64 GLU A CA 26
ATOM 25716 C C . GLU A 1 59 ? -6.030 5.062 4.171 1.00 0.00 64 GLU A C 26
ATOM 25717 O O . GLU A 1 59 ? -6.166 5.375 5.353 1.00 0.00 64 GLU A O 26
ATOM 25727 N N . ARG A 1 60 ? -5.621 3.834 3.820 1.00 0.00 65 ARG A N 26
ATOM 25728 C CA . ARG A 1 60 ? -5.167 2.816 4.779 1.00 0.00 65 ARG A CA 26
ATOM 25729 C C . ARG A 1 60 ? -3.827 3.210 5.408 1.00 0.00 65 ARG A C 26
ATOM 25730 O O . ARG A 1 60 ? -3.695 3.190 6.630 1.00 0.00 65 ARG A O 26
ATOM 25748 N N . ILE A 1 61 ? -2.830 3.590 4.610 1.00 0.00 66 ILE A N 26
ATOM 25749 C CA . ILE A 1 61 ? -1.492 3.963 5.118 1.00 0.00 66 ILE A CA 26
ATOM 25750 C C . ILE A 1 61 ? -1.536 5.297 5.887 1.00 0.00 66 ILE A C 26
ATOM 25751 O O . ILE A 1 61 ? -0.921 5.415 6.946 1.00 0.00 66 ILE A O 26
ATOM 25766 N N . ALA A 1 62 ? -2.333 6.259 5.418 1.00 0.00 67 ALA A N 26
ATOM 25767 C CA . ALA A 1 62 ? -2.484 7.584 6.015 1.00 0.00 67 ALA A CA 26
ATOM 25768 C C . ALA A 1 62 ? -3.166 7.537 7.396 1.00 0.00 67 ALA A C 26
ATOM 25769 O O . ALA A 1 62 ? -2.684 8.166 8.346 1.00 0.00 67 ALA A O 26
ATOM 25776 N N . ALA A 1 63 ? -4.245 6.754 7.537 1.00 0.00 68 ALA A N 26
ATOM 25777 C CA . ALA A 1 63 ? -4.965 6.565 8.801 1.00 0.00 68 ALA A CA 26
ATOM 25778 C C . ALA A 1 63 ? -4.140 5.820 9.866 1.00 0.00 68 ALA A C 26
ATOM 25779 O O . ALA A 1 63 ? -4.266 6.107 11.061 1.00 0.00 68 ALA A O 26
ATOM 25786 N N . LEU A 1 64 ? -3.259 4.904 9.448 1.00 0.00 69 LEU A N 26
ATOM 25787 C CA . LEU A 1 64 ? -2.303 4.227 10.340 1.00 0.00 69 LEU A CA 26
ATOM 25788 C C . LEU A 1 64 ? -1.163 5.133 10.851 1.00 0.00 69 LEU A C 26
ATOM 25789 O O . LEU A 1 64 ? -0.456 4.737 11.780 1.00 0.00 69 LEU A O 26
ATOM 25804 N N . GLY A 1 65 ? -1.021 6.352 10.313 1.00 0.00 70 GLY A N 26
ATOM 25805 C CA . GLY A 1 65 ? -0.074 7.383 10.777 1.00 0.00 70 GLY A CA 26
ATOM 25806 C C . GLY A 1 65 ? 1.154 7.573 9.881 1.00 0.00 70 GLY A C 26
ATOM 25807 O O . GLY A 1 65 ? 2.058 8.331 10.239 1.00 0.00 70 GLY A O 26
ATOM 25811 N N . TYR A 1 66 ? 1.185 6.908 8.727 1.00 0.00 71 TYR A N 26
ATOM 25812 C CA . TYR A 1 66 ? 2.276 6.894 7.740 1.00 0.00 71 TYR A CA 26
ATOM 25813 C C . TYR A 1 66 ? 1.889 7.702 6.480 1.00 0.00 71 TYR A C 26
ATOM 25814 O O . TYR A 1 66 ? 0.815 8.311 6.466 1.00 0.00 71 TYR A O 26
ATOM 25831 N N . THR A 1 67 ? 2.714 7.713 5.420 1.00 0.00 72 THR A N 26
ATOM 25832 C CA . THR A 1 67 ? 2.341 8.285 4.102 1.00 0.00 72 THR A CA 26
ATOM 25833 C C . THR A 1 67 ? 3.061 7.581 2.956 1.00 0.00 72 THR A C 26
ATOM 25834 O O . THR A 1 67 ? 4.292 7.556 2.930 1.00 0.00 72 THR A O 26
ATOM 25845 N N . LEU A 1 68 ? 2.313 7.040 1.986 1.00 0.00 73 LEU A N 26
ATOM 25846 C CA . LEU A 1 68 ? 2.899 6.439 0.778 1.00 0.00 73 LEU A CA 26
ATOM 25847 C C . LEU A 1 68 ? 3.455 7.490 -0.186 1.00 0.00 73 LEU A C 26
ATOM 25848 O O . LEU A 1 68 ? 2.997 8.638 -0.204 1.00 0.00 73 LEU A O 26
ATOM 25863 N N . ALA A 1 69 ? 4.352 7.057 -1.072 1.00 0.00 74 ALA A N 26
ATOM 25864 C CA . ALA A 1 69 ? 4.663 7.745 -2.320 1.00 0.00 74 ALA A CA 26
ATOM 25865 C C . ALA A 1 69 ? 4.713 6.756 -3.502 1.00 0.00 74 ALA A C 26
ATOM 25866 O O . ALA A 1 69 ? 5.412 5.738 -3.482 1.00 0.00 74 ALA A O 26
ATOM 25873 N N . GLU A 1 70 ? 3.971 7.074 -4.560 1.00 0.00 75 GLU A N 26
ATOM 25874 C CA . GLU A 1 70 ? 3.923 6.345 -5.829 1.00 0.00 75 GLU A CA 26
ATOM 25875 C C . GLU A 1 70 ? 3.808 7.412 -6.935 1.00 0.00 75 GLU A C 26
ATOM 25876 O O . GLU A 1 70 ? 2.697 7.712 -7.387 1.00 0.00 75 GLU A O 26
ATOM 25886 N N . PRO A 1 71 ? 4.920 8.089 -7.288 1.00 0.00 76 PRO A N 26
ATOM 25887 C CA . PRO A 1 71 ? 4.904 9.342 -8.046 1.00 0.00 76 PRO A CA 26
ATOM 25888 C C . PRO A 1 71 ? 4.324 9.218 -9.458 1.00 0.00 76 PRO A C 26
ATOM 25889 O O . PRO A 1 71 ? 4.736 8.313 -10.224 1.00 0.00 76 PRO A O 26
ATOM 25897 N N . PRO A 1 1 ? -8.598 -6.524 -16.367 1.00 0.00 6 PRO A N 27
ATOM 25898 C CA . PRO A 1 1 ? -7.222 -5.987 -16.294 1.00 0.00 6 PRO A CA 27
ATOM 25899 C C . PRO A 1 1 ? -6.929 -5.295 -14.960 1.00 0.00 6 PRO A C 27
ATOM 25900 O O . PRO A 1 1 ? -7.767 -4.540 -14.463 1.00 0.00 6 PRO A O 27
ATOM 25909 N N . LEU A 1 2 ? -5.745 -5.540 -14.395 1.00 0.00 7 LEU A N 27
ATOM 25910 C CA . LEU A 1 2 ? -5.301 -5.023 -13.097 1.00 0.00 7 LEU A CA 27
ATOM 25911 C C . LEU A 1 2 ? -3.770 -5.036 -13.010 1.00 0.00 7 LEU A C 27
ATOM 25912 O O . LEU A 1 2 ? -3.125 -5.980 -13.467 1.00 0.00 7 LEU A O 27
ATOM 25927 N N . LYS A 1 3 ? -3.183 -3.972 -12.458 1.00 0.00 8 LYS A N 27
ATOM 25928 C CA . LYS A 1 3 ? -1.739 -3.712 -12.540 1.00 0.00 8 LYS A CA 27
ATOM 25929 C C . LYS A 1 3 ? -1.018 -3.830 -11.188 1.00 0.00 8 LYS A C 27
ATOM 25930 O O . LYS A 1 3 ? -1.558 -3.435 -10.154 1.00 0.00 8 LYS A O 27
ATOM 25945 N N . THR A 1 4 ? 0.212 -4.356 -11.210 1.00 0.00 9 THR A N 27
ATOM 25946 C CA . THR A 1 4 ? 1.115 -4.525 -10.055 1.00 0.00 9 THR A CA 27
ATOM 25947 C C . THR A 1 4 ? 2.106 -3.365 -10.028 1.00 0.00 9 THR A C 27
ATOM 25948 O O . THR A 1 4 ? 2.581 -2.957 -11.086 1.00 0.00 9 THR A O 27
ATOM 25959 N N . GLN A 1 5 ? 2.463 -2.846 -8.852 1.00 0.00 10 GLN A N 27
ATOM 25960 C CA . GLN A 1 5 ? 3.365 -1.703 -8.716 1.00 0.00 10 GLN A CA 27
ATOM 25961 C C . GLN A 1 5 ? 4.019 -1.704 -7.328 1.00 0.00 10 GLN A C 27
ATOM 25962 O O . GLN A 1 5 ? 3.362 -2.010 -6.327 1.00 0.00 10 GLN A O 27
ATOM 25974 N N . GLN A 1 6 ? 5.306 -1.348 -7.283 1.00 0.00 11 GLN A N 27
ATOM 25975 C CA . GLN A 1 6 ? 6.066 -1.052 -6.067 1.00 0.00 11 GLN A CA 27
ATOM 25976 C C . GLN A 1 6 ? 5.888 0.423 -5.665 1.00 0.00 11 GLN A C 27
ATOM 25977 O O . GLN A 1 6 ? 5.812 1.300 -6.527 1.00 0.00 11 GLN A O 27
ATOM 25989 N N . MET A 1 7 ? 5.881 0.728 -4.362 1.00 0.00 12 MET A N 27
ATOM 25990 C CA . MET A 1 7 ? 5.789 2.102 -3.851 1.00 0.00 12 MET A CA 27
ATOM 25991 C C . MET A 1 7 ? 6.552 2.291 -2.538 1.00 0.00 12 MET A C 27
ATOM 25992 O O . MET A 1 7 ? 6.904 1.328 -1.852 1.00 0.00 12 MET A O 27
ATOM 26004 N N . GLN A 1 8 ? 6.796 3.552 -2.191 1.00 0.00 13 GLN A N 27
ATOM 26005 C CA . GLN A 1 8 ? 7.423 3.963 -0.940 1.00 0.00 13 GLN A CA 27
ATOM 26006 C C . GLN A 1 8 ? 6.365 4.373 0.093 1.00 0.00 13 GLN A C 27
ATOM 26007 O O . GLN A 1 8 ? 5.241 4.723 -0.270 1.00 0.00 13 GLN A O 27
ATOM 26019 N N . VAL A 1 9 ? 6.747 4.356 1.371 1.00 0.00 14 VAL A N 27
ATOM 26020 C CA . VAL A 1 9 ? 5.861 4.537 2.530 1.00 0.00 14 VAL A CA 27
ATOM 26021 C C . VAL A 1 9 ? 6.642 5.035 3.754 1.00 0.00 14 VAL A C 27
ATOM 26022 O O . VAL A 1 9 ? 7.759 4.593 4.020 1.00 0.00 14 VAL A O 27
ATOM 26035 N N . GLY A 1 10 ? 6.044 5.969 4.500 1.00 0.00 15 GLY A N 27
ATOM 26036 C CA . GLY A 1 10 ? 6.682 6.721 5.589 1.00 0.00 15 GLY A CA 27
ATOM 26037 C C . GLY A 1 10 ? 6.604 6.088 6.982 1.00 0.00 15 GLY A C 27
ATOM 26038 O O . GLY A 1 10 ? 6.489 6.836 7.954 1.00 0.00 15 GLY A O 27
ATOM 26042 N N . GLY A 1 11 ? 6.645 4.752 7.115 1.00 0.00 16 GLY A N 27
ATOM 26043 C CA . GLY A 1 11 ? 6.641 4.100 8.442 1.00 0.00 16 GLY A CA 27
ATOM 26044 C C . GLY A 1 11 ? 6.448 2.581 8.527 1.00 0.00 16 GLY A C 27
ATOM 26045 O O . GLY A 1 11 ? 6.137 2.091 9.613 1.00 0.00 16 GLY A O 27
ATOM 26049 N N . MET A 1 12 ? 6.600 1.823 7.433 1.00 0.00 17 MET A N 27
ATOM 26050 C CA . MET A 1 12 ? 6.426 0.354 7.419 1.00 0.00 17 MET A CA 27
ATOM 26051 C C . MET A 1 12 ? 7.694 -0.474 7.712 1.00 0.00 17 MET A C 27
ATOM 26052 O O . MET A 1 12 ? 7.606 -1.700 7.717 1.00 0.00 17 MET A O 27
ATOM 26064 N N . ARG A 1 13 ? 8.853 0.134 8.005 1.00 0.00 18 ARG A N 27
ATOM 26065 C CA . ARG A 1 13 ? 10.136 -0.559 8.292 1.00 0.00 18 ARG A CA 27
ATOM 26066 C C . ARG A 1 13 ? 10.197 -1.394 9.604 1.00 0.00 18 ARG A C 27
ATOM 26067 O O . ARG A 1 13 ? 11.276 -1.652 10.153 1.00 0.00 18 ARG A O 27
ATOM 26085 N N . CYS A 1 14 ? 9.041 -1.843 10.103 1.00 0.00 19 CYS A N 27
ATOM 26086 C CA . CYS A 1 14 ? 8.839 -2.704 11.273 1.00 0.00 19 CYS A CA 27
ATOM 26087 C C . CYS A 1 14 ? 7.693 -3.699 10.992 1.00 0.00 19 CYS A C 27
ATOM 26088 O O . CYS A 1 14 ? 6.589 -3.290 10.623 1.00 0.00 19 CYS A O 27
ATOM 26095 N N . ALA A 1 15 ? 7.936 -5.001 11.171 1.00 0.00 20 ALA A N 27
ATOM 26096 C CA . ALA A 1 15 ? 7.005 -6.081 10.824 1.00 0.00 20 ALA A CA 27
ATOM 26097 C C . ALA A 1 15 ? 5.697 -6.015 11.626 1.00 0.00 20 ALA A C 27
ATOM 26098 O O . ALA A 1 15 ? 4.625 -6.251 11.069 1.00 0.00 20 ALA A O 27
ATOM 26105 N N . ALA A 1 16 ? 5.777 -5.613 12.899 1.00 0.00 21 ALA A N 27
ATOM 26106 C CA . ALA A 1 16 ? 4.616 -5.335 13.744 1.00 0.00 21 ALA A CA 27
ATOM 26107 C C . ALA A 1 16 ? 3.684 -4.250 13.165 1.00 0.00 21 ALA A C 27
ATOM 26108 O O . ALA A 1 16 ? 2.487 -4.266 13.449 1.00 0.00 21 ALA A O 27
ATOM 26115 N N . CYS A 1 17 ? 4.194 -3.334 12.332 1.00 0.00 22 CYS A N 27
ATOM 26116 C CA . CYS A 1 17 ? 3.398 -2.292 11.671 1.00 0.00 22 CYS A CA 27
ATOM 26117 C C . CYS A 1 17 ? 2.975 -2.671 10.248 1.00 0.00 22 CYS A C 27
ATOM 26118 O O . CYS A 1 17 ? 1.849 -2.366 9.853 1.00 0.00 22 CYS A O 27
ATOM 26125 N N . ALA A 1 18 ? 3.827 -3.401 9.522 1.00 0.00 23 ALA A N 27
ATOM 26126 C CA . ALA A 1 18 ? 3.518 -3.992 8.221 1.00 0.00 23 ALA A CA 27
ATOM 26127 C C . ALA A 1 18 ? 2.173 -4.742 8.216 1.00 0.00 23 ALA A C 27
ATOM 26128 O O . ALA A 1 18 ? 1.405 -4.631 7.260 1.00 0.00 23 ALA A O 27
ATOM 26135 N N . SER A 1 19 ? 1.845 -5.442 9.309 1.00 0.00 24 SER A N 27
ATOM 26136 C CA . SER A 1 19 ? 0.616 -6.250 9.400 1.00 0.00 24 SER A CA 27
ATOM 26137 C C . SER A 1 19 ? -0.653 -5.386 9.326 1.00 0.00 24 SER A C 27
ATOM 26138 O O . SER A 1 19 ? -1.650 -5.788 8.737 1.00 0.00 24 SER A O 27
ATOM 26145 N N . SER A 1 20 ? -0.622 -4.175 9.885 1.00 0.00 25 SER A N 27
ATOM 26146 C CA . SER A 1 20 ? -1.801 -3.305 10.016 1.00 0.00 25 SER A CA 27
ATOM 26147 C C . SER A 1 20 ? -2.202 -2.668 8.680 1.00 0.00 25 SER A C 27
ATOM 26148 O O . SER A 1 20 ? -3.361 -2.279 8.492 1.00 0.00 25 SER A O 27
ATOM 26155 N N . ILE A 1 21 ? -1.256 -2.616 7.736 1.00 0.00 26 ILE A N 27
ATOM 26156 C CA . ILE A 1 21 ? -1.519 -2.429 6.306 1.00 0.00 26 ILE A CA 27
ATOM 26157 C C . ILE A 1 21 ? -1.915 -3.773 5.685 1.00 0.00 26 ILE A C 27
ATOM 26158 O O . ILE A 1 21 ? -3.022 -3.885 5.158 1.00 0.00 26 ILE A O 27
ATOM 26173 N N . GLU A 1 22 ? -1.034 -4.777 5.730 1.00 0.00 27 GLU A N 27
ATOM 26174 C CA . GLU A 1 22 ? -1.095 -5.924 4.819 1.00 0.00 27 GLU A CA 27
ATOM 26175 C C . GLU A 1 22 ? -2.297 -6.845 5.093 1.00 0.00 27 GLU A C 27
ATOM 26176 O O . GLU A 1 22 ? -2.840 -7.433 4.151 1.00 0.00 27 GLU A O 27
ATOM 26186 N N . ARG A 1 23 ? -2.761 -6.946 6.349 1.00 0.00 28 ARG A N 27
ATOM 26187 C CA . ARG A 1 23 ? -3.929 -7.767 6.696 1.00 0.00 28 ARG A CA 27
ATOM 26188 C C . ARG A 1 23 ? -5.205 -7.258 6.009 1.00 0.00 28 ARG A C 27
ATOM 26189 O O . ARG A 1 23 ? -5.944 -8.051 5.421 1.00 0.00 28 ARG A O 27
ATOM 26207 N N . ALA A 1 24 ? -5.455 -5.944 6.032 1.00 0.00 29 ALA A N 27
ATOM 26208 C CA . ALA A 1 24 ? -6.597 -5.332 5.348 1.00 0.00 29 ALA A CA 27
ATOM 26209 C C . ALA A 1 24 ? -6.365 -5.102 3.849 1.00 0.00 29 ALA A C 27
ATOM 26210 O O . ALA A 1 24 ? -7.332 -5.152 3.091 1.00 0.00 29 ALA A O 27
ATOM 26217 N N . LEU A 1 25 ? -5.129 -4.821 3.417 1.00 0.00 30 LEU A N 27
ATOM 26218 C CA . LEU A 1 25 ? -4.833 -4.381 2.049 1.00 0.00 30 LEU A CA 27
ATOM 26219 C C . LEU A 1 25 ? -5.212 -5.426 0.994 1.00 0.00 30 LEU A C 27
ATOM 26220 O O . LEU A 1 25 ? -5.781 -5.058 -0.027 1.00 0.00 30 LEU A O 27
ATOM 26235 N N . GLU A 1 26 ? -4.996 -6.717 1.260 1.00 0.00 31 GLU A N 27
ATOM 26236 C CA . GLU A 1 26 ? -5.407 -7.788 0.344 1.00 0.00 31 GLU A CA 27
ATOM 26237 C C . GLU A 1 26 ? -6.935 -7.961 0.266 1.00 0.00 31 GLU A C 27
ATOM 26238 O O . GLU A 1 26 ? -7.418 -8.682 -0.613 1.00 0.00 31 GLU A O 27
ATOM 26248 N N . ARG A 1 27 ? -7.673 -7.341 1.203 1.00 0.00 32 ARG A N 27
ATOM 26249 C CA . ARG A 1 27 ? -9.122 -7.458 1.381 1.00 0.00 32 ARG A CA 27
ATOM 26250 C C . ARG A 1 27 ? -9.910 -6.204 0.942 1.00 0.00 32 ARG A C 27
ATOM 26251 O O . ARG A 1 27 ? -11.139 -6.281 0.858 1.00 0.00 32 ARG A O 27
ATOM 26269 N N . LEU A 1 28 ? -9.255 -5.057 0.692 1.00 0.00 33 LEU A N 27
ATOM 26270 C CA . LEU A 1 28 ? -9.885 -3.865 0.091 1.00 0.00 33 LEU A CA 27
ATOM 26271 C C . LEU A 1 28 ? -10.428 -4.197 -1.308 1.00 0.00 33 LEU A C 27
ATOM 26272 O O . LEU A 1 28 ? -9.672 -4.499 -2.229 1.00 0.00 33 LEU A O 27
ATOM 26287 N N . LYS A 1 29 ? -11.744 -4.128 -1.496 1.00 0.00 34 LYS A N 27
ATOM 26288 C CA . LYS A 1 29 ? -12.381 -4.519 -2.758 1.00 0.00 34 LYS A CA 27
ATOM 26289 C C . LYS A 1 29 ? -11.971 -3.574 -3.907 1.00 0.00 34 LYS A C 27
ATOM 26290 O O . LYS A 1 29 ? -12.171 -2.358 -3.835 1.00 0.00 34 LYS A O 27
ATOM 26305 N N . GLY A 1 30 ? -11.341 -4.140 -4.943 1.00 0.00 35 GLY A N 27
ATOM 26306 C CA . GLY A 1 30 ? -10.613 -3.429 -6.007 1.00 0.00 35 GLY A CA 27
ATOM 26307 C C . GLY A 1 30 ? -9.084 -3.543 -5.906 1.00 0.00 35 GLY A C 27
ATOM 26308 O O . GLY A 1 30 ? -8.408 -3.312 -6.906 1.00 0.00 35 GLY A O 27
ATOM 26312 N N . VAL A 1 31 ? -8.543 -3.939 -4.747 1.00 0.00 36 VAL A N 27
ATOM 26313 C CA . VAL A 1 31 ? -7.147 -4.372 -4.561 1.00 0.00 36 VAL A CA 27
ATOM 26314 C C . VAL A 1 31 ? -7.144 -5.898 -4.439 1.00 0.00 36 VAL A C 27
ATOM 26315 O O . VAL A 1 31 ? -7.973 -6.472 -3.732 1.00 0.00 36 VAL A O 27
ATOM 26328 N N . ALA A 1 32 ? -6.232 -6.559 -5.155 1.00 0.00 37 ALA A N 27
ATOM 26329 C CA . ALA A 1 32 ? -6.265 -8.005 -5.362 1.00 0.00 37 ALA A CA 27
ATOM 26330 C C . ALA A 1 32 ? -5.111 -8.775 -4.696 1.00 0.00 37 ALA A C 27
ATOM 26331 O O . ALA A 1 32 ? -5.323 -9.916 -4.277 1.00 0.00 37 ALA A O 27
ATOM 26338 N N . GLU A 1 33 ? -3.911 -8.192 -4.583 1.00 0.00 38 GLU A N 27
ATOM 26339 C CA . GLU A 1 33 ? -2.729 -8.868 -4.025 1.00 0.00 38 GLU A CA 27
ATOM 26340 C C . GLU A 1 33 ? -1.651 -7.865 -3.590 1.00 0.00 38 GLU A C 27
ATOM 26341 O O . GLU A 1 33 ? -1.335 -6.958 -4.355 1.00 0.00 38 GLU A O 27
ATOM 26351 N N . ALA A 1 34 ? -1.036 -8.024 -2.412 1.00 0.00 39 ALA A N 27
ATOM 26352 C CA . ALA A 1 34 ? -0.076 -7.052 -1.872 1.00 0.00 39 ALA A CA 27
ATOM 26353 C C . ALA A 1 34 ? 0.931 -7.633 -0.863 1.00 0.00 39 ALA A C 27
ATOM 26354 O O . ALA A 1 34 ? 0.732 -8.700 -0.278 1.00 0.00 39 ALA A O 27
ATOM 26361 N N . SER A 1 35 ? 2.014 -6.896 -0.614 1.00 0.00 40 SER A N 27
ATOM 26362 C CA . SER A 1 35 ? 3.082 -7.302 0.308 1.00 0.00 40 SER A CA 27
ATOM 26363 C C . SER A 1 35 ? 3.958 -6.120 0.760 1.00 0.00 40 SER A C 27
ATOM 26364 O O . SER A 1 35 ? 4.327 -5.276 -0.059 1.00 0.00 40 SER A O 27
ATOM 26371 N N . VAL A 1 36 ? 4.336 -6.078 2.043 1.00 0.00 41 VAL A N 27
ATOM 26372 C CA . VAL A 1 36 ? 5.311 -5.123 2.608 1.00 0.00 41 VAL A CA 27
ATOM 26373 C C . VAL A 1 36 ? 6.714 -5.753 2.681 1.00 0.00 41 VAL A C 27
ATOM 26374 O O . VAL A 1 36 ? 6.882 -6.837 3.247 1.00 0.00 41 VAL A O 27
ATOM 26387 N N . THR A 1 37 ? 7.726 -5.034 2.170 1.00 0.00 42 THR A N 27
ATOM 26388 C CA . THR A 1 37 ? 9.156 -5.333 2.351 1.00 0.00 42 THR A CA 27
ATOM 26389 C C . THR A 1 37 ? 9.644 -4.586 3.588 1.00 0.00 42 THR A C 27
ATOM 26390 O O . THR A 1 37 ? 9.874 -3.381 3.539 1.00 0.00 42 THR A O 27
ATOM 26401 N N . VAL A 1 38 ? 9.794 -5.290 4.705 1.00 0.00 43 VAL A N 27
ATOM 26402 C CA . VAL A 1 38 ? 10.039 -4.692 6.031 1.00 0.00 43 VAL A CA 27
ATOM 26403 C C . VAL A 1 38 ? 11.487 -4.202 6.196 1.00 0.00 43 VAL A C 27
ATOM 26404 O O . VAL A 1 38 ? 11.712 -3.168 6.821 1.00 0.00 43 VAL A O 27
ATOM 26417 N N . ALA A 1 39 ? 12.479 -4.909 5.635 1.00 0.00 44 ALA A N 27
ATOM 26418 C CA . ALA A 1 39 ? 13.902 -4.572 5.805 1.00 0.00 44 ALA A CA 27
ATOM 26419 C C . ALA A 1 39 ? 14.324 -3.253 5.124 1.00 0.00 44 ALA A C 27
ATOM 26420 O O . ALA A 1 39 ? 15.422 -2.756 5.399 1.00 0.00 44 ALA A O 27
ATOM 26427 N N . THR A 1 40 ? 13.470 -2.697 4.256 1.00 0.00 45 THR A N 27
ATOM 26428 C CA . THR A 1 40 ? 13.616 -1.381 3.611 1.00 0.00 45 THR A CA 27
ATOM 26429 C C . THR A 1 40 ? 12.448 -0.444 3.913 1.00 0.00 45 THR A C 27
ATOM 26430 O O . THR A 1 40 ? 12.611 0.772 3.796 1.00 0.00 45 THR A O 27
ATOM 26441 N N . GLY A 1 41 ? 11.284 -0.988 4.283 1.00 0.00 46 GLY A N 27
ATOM 26442 C CA . GLY A 1 41 ? 10.029 -0.262 4.463 1.00 0.00 46 GLY A CA 27
ATOM 26443 C C . GLY A 1 41 ? 9.449 0.209 3.131 1.00 0.00 46 GLY A C 27
ATOM 26444 O O . GLY A 1 41 ? 9.117 1.387 3.014 1.00 0.00 46 GLY A O 27
ATOM 26448 N N . ARG A 1 42 ? 9.340 -0.682 2.136 1.00 0.00 47 ARG A N 27
ATOM 26449 C CA . ARG A 1 42 ? 8.614 -0.441 0.874 1.00 0.00 47 ARG A CA 27
ATOM 26450 C C . ARG A 1 42 ? 7.371 -1.339 0.758 1.00 0.00 47 ARG A C 27
ATOM 26451 O O . ARG A 1 42 ? 7.208 -2.304 1.502 1.00 0.00 47 ARG A O 27
ATOM 26469 N N . LEU A 1 43 ? 6.491 -1.023 -0.194 1.00 0.00 48 LEU A N 27
ATOM 26470 C CA . LEU A 1 43 ? 5.246 -1.741 -0.487 1.00 0.00 48 LEU A CA 27
ATOM 26471 C C . LEU A 1 43 ? 5.217 -2.252 -1.934 1.00 0.00 48 LEU A C 27
ATOM 26472 O O . LEU A 1 43 ? 5.939 -1.739 -2.792 1.00 0.00 48 LEU A O 27
ATOM 26487 N N . THR A 1 44 ? 4.343 -3.227 -2.199 1.00 0.00 49 THR A N 27
ATOM 26488 C CA . THR A 1 44 ? 3.964 -3.733 -3.530 1.00 0.00 49 THR A CA 27
ATOM 26489 C C . THR A 1 44 ? 2.480 -4.032 -3.485 1.00 0.00 49 THR A C 27
ATOM 26490 O O . THR A 1 44 ? 2.010 -4.617 -2.511 1.00 0.00 49 THR A O 27
ATOM 26501 N N . VAL A 1 45 ? 1.755 -3.626 -4.524 1.00 0.00 50 VAL A N 27
ATOM 26502 C CA . VAL A 1 45 ? 0.291 -3.754 -4.602 1.00 0.00 50 VAL A CA 27
ATOM 26503 C C . VAL A 1 45 ? -0.168 -4.042 -6.037 1.00 0.00 50 VAL A C 27
ATOM 26504 O O . VAL A 1 45 ? 0.376 -3.473 -6.981 1.00 0.00 50 VAL A O 27
ATOM 26517 N N . THR A 1 46 ? -1.163 -4.925 -6.182 1.00 0.00 51 THR A N 27
ATOM 26518 C CA . THR A 1 46 ? -1.883 -5.254 -7.419 1.00 0.00 51 THR A CA 27
ATOM 26519 C C . THR A 1 46 ? -3.326 -4.783 -7.277 1.00 0.00 51 THR A C 27
ATOM 26520 O O . THR A 1 46 ? -4.028 -5.266 -6.391 1.00 0.00 51 THR A O 27
ATOM 26531 N N . TYR A 1 47 ? -3.772 -3.874 -8.149 1.00 0.00 52 TYR A N 27
ATOM 26532 C CA . TYR A 1 47 ? -5.098 -3.233 -8.080 1.00 0.00 52 TYR A CA 27
ATOM 26533 C C . TYR A 1 47 ? -5.736 -2.962 -9.457 1.00 0.00 52 TYR A C 27
ATOM 26534 O O . TYR A 1 47 ? -5.042 -2.811 -10.465 1.00 0.00 52 TYR A O 27
ATOM 26551 N N . ASP A 1 48 ? -7.072 -2.895 -9.506 1.00 0.00 53 ASP A N 27
ATOM 26552 C CA . ASP A 1 48 ? -7.870 -2.650 -10.703 1.00 0.00 53 ASP A CA 27
ATOM 26553 C C . ASP A 1 48 ? -8.037 -1.125 -10.896 1.00 0.00 53 ASP A C 27
ATOM 26554 O O . ASP A 1 48 ? -8.761 -0.495 -10.110 1.00 0.00 53 ASP A O 27
ATOM 26562 N N . PRO A 1 49 ? -7.397 -0.520 -11.924 1.00 0.00 54 PRO A N 27
ATOM 26563 C CA . PRO A 1 49 ? -7.310 0.933 -12.108 1.00 0.00 54 PRO A CA 27
ATOM 26564 C C . PRO A 1 49 ? -8.629 1.576 -12.575 1.00 0.00 54 PRO A C 27
ATOM 26565 O O . PRO A 1 49 ? -8.633 2.723 -13.024 1.00 0.00 54 PRO A O 27
ATOM 26573 N N . LYS A 1 50 ? -9.748 0.852 -12.478 1.00 0.00 55 LYS A N 27
ATOM 26574 C CA . LYS A 1 50 ? -11.100 1.341 -12.800 1.00 0.00 55 LYS A CA 27
ATOM 26575 C C . LYS A 1 50 ? -12.032 1.232 -11.586 1.00 0.00 55 LYS A C 27
ATOM 26576 O O . LYS A 1 50 ? -12.850 2.126 -11.367 1.00 0.00 55 LYS A O 27
ATOM 26591 N N . GLN A 1 51 ? -11.847 0.205 -10.750 1.00 0.00 56 GLN A N 27
ATOM 26592 C CA . GLN A 1 51 ? -12.490 0.122 -9.436 1.00 0.00 56 GLN A CA 27
ATOM 26593 C C . GLN A 1 51 ? -11.855 1.093 -8.431 1.00 0.00 56 GLN A C 27
ATOM 26594 O O . GLN A 1 51 ? -12.579 1.695 -7.635 1.00 0.00 56 GLN A O 27
ATOM 26606 N N . VAL A 1 52 ? -10.524 1.256 -8.451 1.00 0.00 57 VAL A N 27
ATOM 26607 C CA . VAL A 1 52 ? -9.788 2.071 -7.462 1.00 0.00 57 VAL A CA 27
ATOM 26608 C C . VAL A 1 52 ? -8.558 2.745 -8.080 1.00 0.00 57 VAL A C 27
ATOM 26609 O O . VAL A 1 52 ? -8.165 2.436 -9.203 1.00 0.00 57 VAL A O 27
ATOM 26622 N N . SER A 1 53 ? -7.935 3.643 -7.319 1.00 0.00 58 SER A N 27
ATOM 26623 C CA . SER A 1 53 ? -6.613 4.215 -7.601 1.00 0.00 58 SER A CA 27
ATOM 26624 C C . SER A 1 53 ? -5.775 4.212 -6.306 1.00 0.00 58 SER A C 27
ATOM 26625 O O . SER A 1 53 ? -6.244 3.737 -5.266 1.00 0.00 58 SER A O 27
ATOM 26632 N N . GLU A 1 54 ? -4.561 4.779 -6.327 1.00 0.00 59 GLU A N 27
ATOM 26633 C CA . GLU A 1 54 ? -3.688 4.882 -5.138 1.00 0.00 59 GLU A CA 27
ATOM 26634 C C . GLU A 1 54 ? -4.360 5.516 -3.894 1.00 0.00 59 GLU A C 27
ATOM 26635 O O . GLU A 1 54 ? -3.985 5.214 -2.764 1.00 0.00 59 GLU A O 27
ATOM 26645 N N . ILE A 1 55 ? -5.436 6.283 -4.089 1.00 0.00 60 ILE A N 27
ATOM 26646 C CA . ILE A 1 55 ? -6.413 6.730 -3.078 1.00 0.00 60 ILE A CA 27
ATOM 26647 C C . ILE A 1 55 ? -6.817 5.636 -2.071 1.00 0.00 60 ILE A C 27
ATOM 26648 O O . ILE A 1 55 ? -6.866 5.915 -0.868 1.00 0.00 60 ILE A O 27
ATOM 26663 N N . THR A 1 56 ? -7.122 4.417 -2.540 1.00 0.00 61 THR A N 27
ATOM 26664 C CA . THR A 1 56 ? -7.658 3.324 -1.704 1.00 0.00 61 THR A CA 27
ATOM 26665 C C . THR A 1 56 ? -6.612 2.745 -0.757 1.00 0.00 61 THR A C 27
ATOM 26666 O O . THR A 1 56 ? -6.876 2.566 0.427 1.00 0.00 61 THR A O 27
ATOM 26677 N N . ILE A 1 57 ? -5.400 2.490 -1.242 1.00 0.00 62 ILE A N 27
ATOM 26678 C CA . ILE A 1 57 ? -4.269 2.071 -0.393 1.00 0.00 62 ILE A CA 27
ATOM 26679 C C . ILE A 1 57 ? -3.787 3.224 0.506 1.00 0.00 62 ILE A C 27
ATOM 26680 O O . ILE A 1 57 ? -3.388 2.991 1.652 1.00 0.00 62 ILE A O 27
ATOM 26695 N N . GLN A 1 58 ? -3.920 4.471 0.047 1.00 0.00 63 GLN A N 27
ATOM 26696 C CA . GLN A 1 58 ? -3.685 5.647 0.873 1.00 0.00 63 GLN A CA 27
ATOM 26697 C C . GLN A 1 58 ? -4.646 5.718 2.063 1.00 0.00 63 GLN A C 27
ATOM 26698 O O . GLN A 1 58 ? -4.179 6.002 3.158 1.00 0.00 63 GLN A O 27
ATOM 26710 N N . GLU A 1 59 ? -5.938 5.400 1.902 1.00 0.00 64 GLU A N 27
ATOM 26711 C CA . GLU A 1 59 ? -6.911 5.412 3.006 1.00 0.00 64 GLU A CA 27
ATOM 26712 C C . GLU A 1 59 ? -6.507 4.535 4.202 1.00 0.00 64 GLU A C 27
ATOM 26713 O O . GLU A 1 59 ? -6.841 4.889 5.337 1.00 0.00 64 GLU A O 27
ATOM 26723 N N . ARG A 1 60 ? -5.765 3.444 3.964 1.00 0.00 65 ARG A N 27
ATOM 26724 C CA . ARG A 1 60 ? -5.152 2.603 4.999 1.00 0.00 65 ARG A CA 27
ATOM 26725 C C . ARG A 1 60 ? -3.900 3.264 5.580 1.00 0.00 65 ARG A C 27
ATOM 26726 O O . ARG A 1 60 ? -3.799 3.463 6.789 1.00 0.00 65 ARG A O 27
ATOM 26744 N N . ILE A 1 61 ? -2.927 3.604 4.732 1.00 0.00 66 ILE A N 27
ATOM 26745 C CA . ILE A 1 61 ? -1.603 4.095 5.167 1.00 0.00 66 ILE A CA 27
ATOM 26746 C C . ILE A 1 61 ? -1.711 5.439 5.896 1.00 0.00 66 ILE A C 27
ATOM 26747 O O . ILE A 1 61 ? -1.084 5.633 6.938 1.00 0.00 66 ILE A O 27
ATOM 26762 N N . ALA A 1 62 ? -2.562 6.337 5.396 1.00 0.00 67 ALA A N 27
ATOM 26763 C CA . ALA A 1 62 ? -2.817 7.633 6.003 1.00 0.00 67 ALA A CA 27
ATOM 26764 C C . ALA A 1 62 ? -3.509 7.506 7.377 1.00 0.00 67 ALA A C 27
ATOM 26765 O O . ALA A 1 62 ? -3.254 8.339 8.250 1.00 0.00 67 ALA A O 27
ATOM 26772 N N . ALA A 1 63 ? -4.326 6.461 7.588 1.00 0.00 68 ALA A N 27
ATOM 26773 C CA . ALA A 1 63 ? -5.077 6.198 8.821 1.00 0.00 68 ALA A CA 27
ATOM 26774 C C . ALA A 1 63 ? -4.249 5.472 9.893 1.00 0.00 68 ALA A C 27
ATOM 26775 O O . ALA A 1 63 ? -4.509 5.646 11.085 1.00 0.00 68 ALA A O 27
ATOM 26782 N N . LEU A 1 64 ? -3.209 4.723 9.502 1.00 0.00 69 LEU A N 27
ATOM 26783 C CA . LEU A 1 64 ? -2.119 4.339 10.420 1.00 0.00 69 LEU A CA 27
ATOM 26784 C C . LEU A 1 64 ? -1.256 5.548 10.860 1.00 0.00 69 LEU A C 27
ATOM 26785 O O . LEU A 1 64 ? -0.534 5.455 11.857 1.00 0.00 69 LEU A O 27
ATOM 26800 N N . GLY A 1 65 ? -1.358 6.686 10.159 1.00 0.00 70 GLY A N 27
ATOM 26801 C CA . GLY A 1 65 ? -0.716 7.970 10.489 1.00 0.00 70 GLY A CA 27
ATOM 26802 C C . GLY A 1 65 ? 0.475 8.340 9.600 1.00 0.00 70 GLY A C 27
ATOM 26803 O O . GLY A 1 65 ? 1.110 9.371 9.830 1.00 0.00 70 GLY A O 27
ATOM 26807 N N . TYR A 1 66 ? 0.771 7.526 8.586 1.00 0.00 71 TYR A N 27
ATOM 26808 C CA . TYR A 1 66 ? 1.901 7.695 7.661 1.00 0.00 71 TYR A CA 27
ATOM 26809 C C . TYR A 1 66 ? 1.457 8.332 6.331 1.00 0.00 71 TYR A C 27
ATOM 26810 O O . TYR A 1 66 ? 0.361 8.889 6.244 1.00 0.00 71 TYR A O 27
ATOM 26827 N N . THR A 1 67 ? 2.285 8.251 5.289 1.00 0.00 72 THR A N 27
ATOM 26828 C CA . THR A 1 67 ? 1.972 8.662 3.910 1.00 0.00 72 THR A CA 27
ATOM 26829 C C . THR A 1 67 ? 2.618 7.677 2.935 1.00 0.00 72 THR A C 27
ATOM 26830 O O . THR A 1 67 ? 3.443 6.866 3.363 1.00 0.00 72 THR A O 27
ATOM 26841 N N . LEU A 1 68 ? 2.281 7.759 1.644 1.00 0.00 73 LEU A N 27
ATOM 26842 C CA . LEU A 1 68 ? 2.931 6.984 0.572 1.00 0.00 73 LEU A CA 27
ATOM 26843 C C . LEU A 1 68 ? 3.455 7.875 -0.562 1.00 0.00 73 LEU A C 27
ATOM 26844 O O . LEU A 1 68 ? 3.030 9.028 -0.705 1.00 0.00 73 LEU A O 27
ATOM 26859 N N . ALA A 1 69 ? 4.328 7.311 -1.405 1.00 0.00 74 ALA A N 27
ATOM 26860 C CA . ALA A 1 69 ? 4.767 7.931 -2.658 1.00 0.00 74 ALA A CA 27
ATOM 26861 C C . ALA A 1 69 ? 4.863 6.925 -3.823 1.00 0.00 74 ALA A C 27
ATOM 26862 O O . ALA A 1 69 ? 5.621 5.948 -3.773 1.00 0.00 74 ALA A O 27
ATOM 26869 N N . GLU A 1 70 ? 4.116 7.207 -4.893 1.00 0.00 75 GLU A N 27
ATOM 26870 C CA . GLU A 1 70 ? 4.107 6.492 -6.174 1.00 0.00 75 GLU A CA 27
ATOM 26871 C C . GLU A 1 70 ? 4.143 7.558 -7.301 1.00 0.00 75 GLU A C 27
ATOM 26872 O O . GLU A 1 70 ? 3.108 8.171 -7.582 1.00 0.00 75 GLU A O 27
ATOM 26882 N N . PRO A 1 71 ? 5.315 7.882 -7.885 1.00 0.00 76 PRO A N 27
ATOM 26883 C CA . PRO A 1 71 ? 5.527 9.107 -8.671 1.00 0.00 76 PRO A CA 27
ATOM 26884 C C . PRO A 1 71 ? 4.932 9.067 -10.083 1.00 0.00 76 PRO A C 27
ATOM 26885 O O . PRO A 1 71 ? 4.167 9.992 -10.441 1.00 0.00 76 PRO A O 27
ATOM 26893 N N . PRO A 1 1 ? -7.400 -3.273 -17.625 1.00 0.00 6 PRO A N 28
ATOM 26894 C CA . PRO A 1 1 ? -6.458 -4.328 -17.174 1.00 0.00 6 PRO A CA 28
ATOM 26895 C C . PRO A 1 1 ? -5.906 -4.047 -15.770 1.00 0.00 6 PRO A C 28
ATOM 26896 O O . PRO A 1 1 ? -5.961 -2.911 -15.300 1.00 0.00 6 PRO A O 28
ATOM 26905 N N . LEU A 1 2 ? -5.331 -5.052 -15.104 1.00 0.00 7 LEU A N 28
ATOM 26906 C CA . LEU A 1 2 ? -4.646 -4.880 -13.828 1.00 0.00 7 LEU A CA 28
ATOM 26907 C C . LEU A 1 2 ? -3.197 -4.451 -14.046 1.00 0.00 7 LEU A C 28
ATOM 26908 O O . LEU A 1 2 ? -2.550 -4.801 -15.041 1.00 0.00 7 LEU A O 28
ATOM 26923 N N . LYS A 1 3 ? -2.683 -3.702 -13.078 1.00 0.00 8 LYS A N 28
ATOM 26924 C CA . LYS A 1 3 ? -1.306 -3.221 -13.048 1.00 0.00 8 LYS A CA 28
ATOM 26925 C C . LYS A 1 3 ? -0.652 -3.540 -11.701 1.00 0.00 8 LYS A C 28
ATOM 26926 O O . LYS A 1 3 ? -1.240 -3.242 -10.657 1.00 0.00 8 LYS A O 28
ATOM 26941 N N . THR A 1 4 ? 0.549 -4.128 -11.723 1.00 0.00 9 THR A N 28
ATOM 26942 C CA . THR A 1 4 ? 1.433 -4.295 -10.556 1.00 0.00 9 THR A CA 28
ATOM 26943 C C . THR A 1 4 ? 2.422 -3.133 -10.477 1.00 0.00 9 THR A C 28
ATOM 26944 O O . THR A 1 4 ? 2.703 -2.504 -11.496 1.00 0.00 9 THR A O 28
ATOM 26955 N N . GLN A 1 5 ? 2.941 -2.829 -9.288 1.00 0.00 10 GLN A N 28
ATOM 26956 C CA . GLN A 1 5 ? 3.909 -1.757 -9.051 1.00 0.00 10 GLN A CA 28
ATOM 26957 C C . GLN A 1 5 ? 4.422 -1.789 -7.609 1.00 0.00 10 GLN A C 28
ATOM 26958 O O . GLN A 1 5 ? 3.727 -2.253 -6.697 1.00 0.00 10 GLN A O 28
ATOM 26970 N N . GLN A 1 6 ? 5.617 -1.230 -7.406 1.00 0.00 11 GLN A N 28
ATOM 26971 C CA . GLN A 1 6 ? 6.107 -0.811 -6.095 1.00 0.00 11 GLN A CA 28
ATOM 26972 C C . GLN A 1 6 ? 5.727 0.651 -5.799 1.00 0.00 11 GLN A C 28
ATOM 26973 O O . GLN A 1 6 ? 5.649 1.483 -6.710 1.00 0.00 11 GLN A O 28
ATOM 26985 N N . MET A 1 7 ? 5.564 0.974 -4.511 1.00 0.00 12 MET A N 28
ATOM 26986 C CA . MET A 1 7 ? 5.415 2.335 -3.978 1.00 0.00 12 MET A CA 28
ATOM 26987 C C . MET A 1 7 ? 6.458 2.608 -2.894 1.00 0.00 12 MET A C 28
ATOM 26988 O O . MET A 1 7 ? 6.897 1.693 -2.190 1.00 0.00 12 MET A O 28
ATOM 27000 N N . GLN A 1 8 ? 6.820 3.879 -2.740 1.00 0.00 13 GLN A N 28
ATOM 27001 C CA . GLN A 1 8 ? 7.711 4.337 -1.683 1.00 0.00 13 GLN A CA 28
ATOM 27002 C C . GLN A 1 8 ? 6.865 4.712 -0.462 1.00 0.00 13 GLN A C 28
ATOM 27003 O O . GLN A 1 8 ? 5.938 5.510 -0.577 1.00 0.00 13 GLN A O 28
ATOM 27015 N N . VAL A 1 9 ? 7.198 4.186 0.715 1.00 0.00 14 VAL A N 28
ATOM 27016 C CA . VAL A 1 9 ? 6.424 4.295 1.964 1.00 0.00 14 VAL A CA 28
ATOM 27017 C C . VAL A 1 9 ? 7.355 4.679 3.127 1.00 0.00 14 VAL A C 28
ATOM 27018 O O . VAL A 1 9 ? 8.558 4.411 3.096 1.00 0.00 14 VAL A O 28
ATOM 27031 N N . GLY A 1 10 ? 6.803 5.370 4.131 1.00 0.00 15 GLY A N 28
ATOM 27032 C CA . GLY A 1 10 ? 7.533 5.885 5.295 1.00 0.00 15 GLY A CA 28
ATOM 27033 C C . GLY A 1 10 ? 7.780 4.842 6.391 1.00 0.00 15 GLY A C 28
ATOM 27034 O O . GLY A 1 10 ? 8.313 3.762 6.132 1.00 0.00 15 GLY A O 28
ATOM 27038 N N . GLY A 1 11 ? 7.400 5.175 7.629 1.00 0.00 16 GLY A N 28
ATOM 27039 C CA . GLY A 1 11 ? 7.741 4.455 8.869 1.00 0.00 16 GLY A CA 28
ATOM 27040 C C . GLY A 1 11 ? 7.103 3.076 9.074 1.00 0.00 16 GLY A C 28
ATOM 27041 O O . GLY A 1 11 ? 7.200 2.525 10.168 1.00 0.00 16 GLY A O 28
ATOM 27045 N N . MET A 1 12 ? 6.509 2.477 8.035 1.00 0.00 17 MET A N 28
ATOM 27046 C CA . MET A 1 12 ? 5.893 1.137 8.062 1.00 0.00 17 MET A CA 28
ATOM 27047 C C . MET A 1 12 ? 6.889 -0.000 8.390 1.00 0.00 17 MET A C 28
ATOM 27048 O O . MET A 1 12 ? 6.466 -1.112 8.693 1.00 0.00 17 MET A O 28
ATOM 27060 N N . ARG A 1 13 ? 8.199 0.280 8.349 1.00 0.00 18 ARG A N 28
ATOM 27061 C CA . ARG A 1 13 ? 9.349 -0.608 8.613 1.00 0.00 18 ARG A CA 28
ATOM 27062 C C . ARG A 1 13 ? 9.447 -1.175 10.050 1.00 0.00 18 ARG A C 28
ATOM 27063 O O . ARG A 1 13 ? 10.457 -1.026 10.742 1.00 0.00 18 ARG A O 28
ATOM 27081 N N . CYS A 1 14 ? 8.408 -1.878 10.494 1.00 0.00 19 CYS A N 28
ATOM 27082 C CA . CYS A 1 14 ? 8.378 -2.703 11.702 1.00 0.00 19 CYS A CA 28
ATOM 27083 C C . CYS A 1 14 ? 7.264 -3.754 11.568 1.00 0.00 19 CYS A C 28
ATOM 27084 O O . CYS A 1 14 ? 6.219 -3.460 10.982 1.00 0.00 19 CYS A O 28
ATOM 27091 N N . ALA A 1 15 ? 7.483 -4.967 12.083 1.00 0.00 20 ALA A N 28
ATOM 27092 C CA . ALA A 1 15 ? 6.640 -6.138 11.802 1.00 0.00 20 ALA A CA 28
ATOM 27093 C C . ALA A 1 15 ? 5.145 -5.912 12.082 1.00 0.00 20 ALA A C 28
ATOM 27094 O O . ALA A 1 15 ? 4.311 -6.159 11.209 1.00 0.00 20 ALA A O 28
ATOM 27101 N N . ALA A 1 16 ? 4.793 -5.400 13.265 1.00 0.00 21 ALA A N 28
ATOM 27102 C CA . ALA A 1 16 ? 3.405 -5.083 13.606 1.00 0.00 21 ALA A CA 28
ATOM 27103 C C . ALA A 1 16 ? 2.832 -3.987 12.693 1.00 0.00 21 ALA A C 28
ATOM 27104 O O . ALA A 1 16 ? 1.703 -4.102 12.232 1.00 0.00 21 ALA A O 28
ATOM 27111 N N . CYS A 1 17 ? 3.619 -2.960 12.362 1.00 0.00 22 CYS A N 28
ATOM 27112 C CA . CYS A 1 17 ? 3.162 -1.798 11.597 1.00 0.00 22 CYS A CA 28
ATOM 27113 C C . CYS A 1 17 ? 2.811 -2.139 10.147 1.00 0.00 22 CYS A C 28
ATOM 27114 O O . CYS A 1 17 ? 1.708 -1.825 9.700 1.00 0.00 22 CYS A O 28
ATOM 27121 N N . ALA A 1 18 ? 3.684 -2.859 9.437 1.00 0.00 23 ALA A N 28
ATOM 27122 C CA . ALA A 1 18 ? 3.354 -3.444 8.142 1.00 0.00 23 ALA A CA 28
ATOM 27123 C C . ALA A 1 18 ? 2.155 -4.403 8.224 1.00 0.00 23 ALA A C 28
ATOM 27124 O O . ALA A 1 18 ? 1.383 -4.502 7.274 1.00 0.00 23 ALA A O 28
ATOM 27131 N N . SER A 1 19 ? 1.936 -5.050 9.370 1.00 0.00 24 SER A N 28
ATOM 27132 C CA . SER A 1 19 ? 0.798 -5.962 9.549 1.00 0.00 24 SER A CA 28
ATOM 27133 C C . SER A 1 19 ? -0.513 -5.185 9.764 1.00 0.00 24 SER A C 28
ATOM 27134 O O . SER A 1 19 ? -1.537 -5.557 9.208 1.00 0.00 24 SER A O 28
ATOM 27141 N N . SER A 1 20 ? -0.498 -4.050 10.467 1.00 0.00 25 SER A N 28
ATOM 27142 C CA . SER A 1 20 ? -1.664 -3.166 10.645 1.00 0.00 25 SER A CA 28
ATOM 27143 C C . SER A 1 20 ? -2.141 -2.529 9.324 1.00 0.00 25 SER A C 28
ATOM 27144 O O . SER A 1 20 ? -3.323 -2.191 9.190 1.00 0.00 25 SER A O 28
ATOM 27151 N N . ILE A 1 21 ? -1.248 -2.413 8.327 1.00 0.00 26 ILE A N 28
ATOM 27152 C CA . ILE A 1 21 ? -1.614 -2.166 6.922 1.00 0.00 26 ILE A CA 28
ATOM 27153 C C . ILE A 1 21 ? -2.108 -3.463 6.264 1.00 0.00 26 ILE A C 28
ATOM 27154 O O . ILE A 1 21 ? -3.234 -3.494 5.763 1.00 0.00 26 ILE A O 28
ATOM 27169 N N . GLU A 1 22 ? -1.287 -4.518 6.221 1.00 0.00 27 GLU A N 28
ATOM 27170 C CA . GLU A 1 22 ? -1.542 -5.637 5.306 1.00 0.00 27 GLU A CA 28
ATOM 27171 C C . GLU A 1 22 ? -2.753 -6.484 5.719 1.00 0.00 27 GLU A C 28
ATOM 27172 O O . GLU A 1 22 ? -3.486 -6.954 4.846 1.00 0.00 27 GLU A O 28
ATOM 27182 N N . ARG A 1 23 ? -3.030 -6.586 7.028 1.00 0.00 28 ARG A N 28
ATOM 27183 C CA . ARG A 1 23 ? -4.231 -7.230 7.580 1.00 0.00 28 ARG A CA 28
ATOM 27184 C C . ARG A 1 23 ? -5.525 -6.673 6.961 1.00 0.00 28 ARG A C 28
ATOM 27185 O O . ARG A 1 23 ? -6.468 -7.437 6.738 1.00 0.00 28 ARG A O 28
ATOM 27203 N N . ALA A 1 24 ? -5.558 -5.376 6.625 1.00 0.00 29 ALA A N 28
ATOM 27204 C CA . ALA A 1 24 ? -6.645 -4.757 5.865 1.00 0.00 29 ALA A CA 28
ATOM 27205 C C . ALA A 1 24 ? -6.446 -4.895 4.347 1.00 0.00 29 ALA A C 28
ATOM 27206 O O . ALA A 1 24 ? -7.406 -5.169 3.634 1.00 0.00 29 ALA A O 28
ATOM 27213 N N . LEU A 1 25 ? -5.220 -4.735 3.833 1.00 0.00 30 LEU A N 28
ATOM 27214 C CA . LEU A 1 25 ? -4.925 -4.728 2.390 1.00 0.00 30 LEU A CA 28
ATOM 27215 C C . LEU A 1 25 ? -5.265 -6.048 1.669 1.00 0.00 30 LEU A C 28
ATOM 27216 O O . LEU A 1 25 ? -5.594 -6.028 0.483 1.00 0.00 30 LEU A O 28
ATOM 27231 N N . GLU A 1 26 ? -5.253 -7.185 2.370 1.00 0.00 31 GLU A N 28
ATOM 27232 C CA . GLU A 1 26 ? -5.740 -8.464 1.835 1.00 0.00 31 GLU A CA 28
ATOM 27233 C C . GLU A 1 26 ? -7.283 -8.541 1.777 1.00 0.00 31 GLU A C 28
ATOM 27234 O O . GLU A 1 26 ? -7.835 -9.422 1.107 1.00 0.00 31 GLU A O 28
ATOM 27244 N N . ARG A 1 27 ? -7.996 -7.610 2.424 1.00 0.00 32 ARG A N 28
ATOM 27245 C CA . ARG A 1 27 ? -9.463 -7.562 2.498 1.00 0.00 32 ARG A CA 28
ATOM 27246 C C . ARG A 1 27 ? -10.135 -6.400 1.735 1.00 0.00 32 ARG A C 28
ATOM 27247 O O . ARG A 1 27 ? -11.337 -6.491 1.483 1.00 0.00 32 ARG A O 28
ATOM 27265 N N . LEU A 1 28 ? -9.424 -5.316 1.387 1.00 0.00 33 LEU A N 28
ATOM 27266 C CA . LEU A 1 28 ? -10.022 -4.083 0.823 1.00 0.00 33 LEU A CA 28
ATOM 27267 C C . LEU A 1 28 ? -10.825 -4.250 -0.479 1.00 0.00 33 LEU A C 28
ATOM 27268 O O . LEU A 1 28 ? -11.704 -3.417 -0.716 1.00 0.00 33 LEU A O 28
ATOM 27283 N N . LYS A 1 29 ? -10.521 -5.260 -1.309 1.00 0.00 34 LYS A N 28
ATOM 27284 C CA . LYS A 1 29 ? -11.066 -5.487 -2.666 1.00 0.00 34 LYS A CA 28
ATOM 27285 C C . LYS A 1 29 ? -10.600 -4.430 -3.695 1.00 0.00 34 LYS A C 28
ATOM 27286 O O . LYS A 1 29 ? -10.105 -3.355 -3.347 1.00 0.00 34 LYS A O 28
ATOM 27301 N N . GLY A 1 30 ? -10.678 -4.744 -4.995 1.00 0.00 35 GLY A N 28
ATOM 27302 C CA . GLY A 1 30 ? -10.224 -3.879 -6.108 1.00 0.00 35 GLY A CA 28
ATOM 27303 C C . GLY A 1 30 ? -8.697 -3.824 -6.257 1.00 0.00 35 GLY A C 28
ATOM 27304 O O . GLY A 1 30 ? -8.179 -3.953 -7.364 1.00 0.00 35 GLY A O 28
ATOM 27308 N N . VAL A 1 31 ? -7.981 -3.734 -5.134 1.00 0.00 36 VAL A N 28
ATOM 27309 C CA . VAL A 1 31 ? -6.679 -4.399 -4.964 1.00 0.00 36 VAL A CA 28
ATOM 27310 C C . VAL A 1 31 ? -6.853 -5.913 -5.169 1.00 0.00 36 VAL A C 28
ATOM 27311 O O . VAL A 1 31 ? -7.885 -6.481 -4.809 1.00 0.00 36 VAL A O 28
ATOM 27324 N N . ALA A 1 32 ? -5.868 -6.549 -5.805 1.00 0.00 37 ALA A N 28
ATOM 27325 C CA . ALA A 1 32 ? -5.928 -7.935 -6.270 1.00 0.00 37 ALA A CA 28
ATOM 27326 C C . ALA A 1 32 ? -4.843 -8.839 -5.663 1.00 0.00 37 ALA A C 28
ATOM 27327 O O . ALA A 1 32 ? -5.148 -9.978 -5.294 1.00 0.00 37 ALA A O 28
ATOM 27334 N N . GLU A 1 33 ? -3.607 -8.346 -5.549 1.00 0.00 38 GLU A N 28
ATOM 27335 C CA . GLU A 1 33 ? -2.445 -9.039 -4.974 1.00 0.00 38 GLU A CA 28
ATOM 27336 C C . GLU A 1 33 ? -1.532 -8.001 -4.312 1.00 0.00 38 GLU A C 28
ATOM 27337 O O . GLU A 1 33 ? -1.299 -6.954 -4.912 1.00 0.00 38 GLU A O 28
ATOM 27347 N N . ALA A 1 34 ? -0.971 -8.262 -3.124 1.00 0.00 39 ALA A N 28
ATOM 27348 C CA . ALA A 1 34 ? -0.142 -7.279 -2.410 1.00 0.00 39 ALA A CA 28
ATOM 27349 C C . ALA A 1 34 ? 0.845 -7.908 -1.412 1.00 0.00 39 ALA A C 28
ATOM 27350 O O . ALA A 1 34 ? 0.545 -8.920 -0.777 1.00 0.00 39 ALA A O 28
ATOM 27357 N N . SER A 1 35 ? 2.010 -7.273 -1.253 1.00 0.00 40 SER A N 28
ATOM 27358 C CA . SER A 1 35 ? 3.104 -7.740 -0.388 1.00 0.00 40 SER A CA 28
ATOM 27359 C C . SER A 1 35 ? 3.872 -6.569 0.261 1.00 0.00 40 SER A C 28
ATOM 27360 O O . SER A 1 35 ? 4.635 -5.871 -0.420 1.00 0.00 40 SER A O 28
ATOM 27367 N N . VAL A 1 36 ? 3.728 -6.370 1.577 1.00 0.00 41 VAL A N 28
ATOM 27368 C CA . VAL A 1 36 ? 4.570 -5.448 2.380 1.00 0.00 41 VAL A CA 28
ATOM 27369 C C . VAL A 1 36 ? 6.021 -5.943 2.477 1.00 0.00 41 VAL A C 28
ATOM 27370 O O . VAL A 1 36 ? 6.268 -7.147 2.386 1.00 0.00 41 VAL A O 28
ATOM 27383 N N . THR A 1 37 ? 6.967 -5.019 2.696 1.00 0.00 42 THR A N 28
ATOM 27384 C CA . THR A 1 37 ? 8.394 -5.305 2.918 1.00 0.00 42 THR A CA 28
ATOM 27385 C C . THR A 1 37 ? 8.902 -4.440 4.068 1.00 0.00 42 THR A C 28
ATOM 27386 O O . THR A 1 37 ? 9.101 -3.238 3.903 1.00 0.00 42 THR A O 28
ATOM 27397 N N . VAL A 1 38 ? 9.111 -5.053 5.230 1.00 0.00 43 VAL A N 28
ATOM 27398 C CA . VAL A 1 38 ? 9.554 -4.401 6.478 1.00 0.00 43 VAL A CA 28
ATOM 27399 C C . VAL A 1 38 ? 11.038 -4.003 6.436 1.00 0.00 43 VAL A C 28
ATOM 27400 O O . VAL A 1 38 ? 11.381 -2.926 6.920 1.00 0.00 43 VAL A O 28
ATOM 27413 N N . ALA A 1 39 ? 11.913 -4.834 5.851 1.00 0.00 44 ALA A N 28
ATOM 27414 C CA . ALA A 1 39 ? 13.373 -4.661 5.903 1.00 0.00 44 ALA A CA 28
ATOM 27415 C C . ALA A 1 39 ? 13.879 -3.329 5.314 1.00 0.00 44 ALA A C 28
ATOM 27416 O O . ALA A 1 39 ? 14.914 -2.814 5.754 1.00 0.00 44 ALA A O 28
ATOM 27423 N N . THR A 1 40 ? 13.146 -2.792 4.332 1.00 0.00 45 THR A N 28
ATOM 27424 C CA . THR A 1 40 ? 13.388 -1.508 3.650 1.00 0.00 45 THR A CA 28
ATOM 27425 C C . THR A 1 40 ? 12.225 -0.529 3.796 1.00 0.00 45 THR A C 28
ATOM 27426 O O . THR A 1 40 ? 12.405 0.657 3.521 1.00 0.00 45 THR A O 28
ATOM 27437 N N . GLY A 1 41 ? 11.048 -0.980 4.245 1.00 0.00 46 GLY A N 28
ATOM 27438 C CA . GLY A 1 41 ? 9.864 -0.142 4.439 1.00 0.00 46 GLY A CA 28
ATOM 27439 C C . GLY A 1 41 ? 9.244 0.270 3.110 1.00 0.00 46 GLY A C 28
ATOM 27440 O O . GLY A 1 41 ? 9.179 1.464 2.823 1.00 0.00 46 GLY A O 28
ATOM 27444 N N . ARG A 1 42 ? 8.802 -0.698 2.299 1.00 0.00 47 ARG A N 28
ATOM 27445 C CA . ARG A 1 42 ? 8.143 -0.458 1.003 1.00 0.00 47 ARG A CA 28
ATOM 27446 C C . ARG A 1 42 ? 6.976 -1.424 0.752 1.00 0.00 47 ARG A C 28
ATOM 27447 O O . ARG A 1 42 ? 6.743 -2.343 1.541 1.00 0.00 47 ARG A O 28
ATOM 27465 N N . LEU A 1 43 ? 6.233 -1.223 -0.341 1.00 0.00 48 LEU A N 28
ATOM 27466 C CA . LEU A 1 43 ? 5.080 -2.056 -0.714 1.00 0.00 48 LEU A CA 28
ATOM 27467 C C . LEU A 1 43 ? 5.100 -2.402 -2.206 1.00 0.00 48 LEU A C 28
ATOM 27468 O O . LEU A 1 43 ? 5.519 -1.581 -3.023 1.00 0.00 48 LEU A O 28
ATOM 27483 N N . THR A 1 44 ? 4.589 -3.592 -2.538 1.00 0.00 49 THR A N 28
ATOM 27484 C CA . THR A 1 44 ? 4.273 -4.073 -3.894 1.00 0.00 49 THR A CA 28
ATOM 27485 C C . THR A 1 44 ? 2.777 -4.336 -3.925 1.00 0.00 49 THR A C 28
ATOM 27486 O O . THR A 1 44 ? 2.267 -4.983 -3.013 1.00 0.00 49 THR A O 28
ATOM 27497 N N . VAL A 1 45 ? 2.090 -3.843 -4.952 1.00 0.00 50 VAL A N 28
ATOM 27498 C CA . VAL A 1 45 ? 0.624 -3.927 -5.060 1.00 0.00 50 VAL A CA 28
ATOM 27499 C C . VAL A 1 45 ? 0.168 -4.072 -6.514 1.00 0.00 50 VAL A C 28
ATOM 27500 O O . VAL A 1 45 ? 0.682 -3.383 -7.394 1.00 0.00 50 VAL A O 28
ATOM 27513 N N . THR A 1 46 ? -0.822 -4.944 -6.735 1.00 0.00 51 THR A N 28
ATOM 27514 C CA . THR A 1 46 ? -1.574 -5.134 -7.979 1.00 0.00 51 THR A CA 28
ATOM 27515 C C . THR A 1 46 ? -3.008 -4.692 -7.742 1.00 0.00 51 THR A C 28
ATOM 27516 O O . THR A 1 46 ? -3.633 -5.184 -6.806 1.00 0.00 51 THR A O 28
ATOM 27527 N N . TYR A 1 47 ? -3.549 -3.832 -8.603 1.00 0.00 52 TYR A N 28
ATOM 27528 C CA . TYR A 1 47 ? -4.935 -3.346 -8.500 1.00 0.00 52 TYR A CA 28
ATOM 27529 C C . TYR A 1 47 ? -5.575 -3.000 -9.859 1.00 0.00 52 TYR A C 28
ATOM 27530 O O . TYR A 1 47 ? -4.886 -2.862 -10.873 1.00 0.00 52 TYR A O 28
ATOM 27547 N N . ASP A 1 48 ? -6.906 -2.871 -9.871 1.00 0.00 53 ASP A N 28
ATOM 27548 C CA . ASP A 1 48 ? -7.718 -2.483 -11.020 1.00 0.00 53 ASP A CA 28
ATOM 27549 C C . ASP A 1 48 ? -8.087 -0.985 -10.887 1.00 0.00 53 ASP A C 28
ATOM 27550 O O . ASP A 1 48 ? -8.875 -0.629 -9.997 1.00 0.00 53 ASP A O 28
ATOM 27558 N N . PRO A 1 49 ? -7.546 -0.104 -11.753 1.00 0.00 54 PRO A N 28
ATOM 27559 C CA . PRO A 1 49 ? -7.729 1.344 -11.663 1.00 0.00 54 PRO A CA 28
ATOM 27560 C C . PRO A 1 49 ? -9.106 1.823 -12.161 1.00 0.00 54 PRO A C 28
ATOM 27561 O O . PRO A 1 49 ? -9.273 3.009 -12.438 1.00 0.00 54 PRO A O 28
ATOM 27569 N N . LYS A 1 50 ? -10.093 0.924 -12.273 1.00 0.00 55 LYS A N 28
ATOM 27570 C CA . LYS A 1 50 ? -11.499 1.263 -12.572 1.00 0.00 55 LYS A CA 28
ATOM 27571 C C . LYS A 1 50 ? -12.476 0.656 -11.548 1.00 0.00 55 LYS A C 28
ATOM 27572 O O . LYS A 1 50 ? -13.535 1.231 -11.289 1.00 0.00 55 LYS A O 28
ATOM 27587 N N . GLN A 1 51 ? -12.109 -0.447 -10.881 1.00 0.00 56 GLN A N 28
ATOM 27588 C CA . GLN A 1 51 ? -12.754 -0.857 -9.625 1.00 0.00 56 GLN A CA 28
ATOM 27589 C C . GLN A 1 51 ? -12.360 0.082 -8.472 1.00 0.00 56 GLN A C 28
ATOM 27590 O O . GLN A 1 51 ? -13.228 0.460 -7.687 1.00 0.00 56 GLN A O 28
ATOM 27602 N N . VAL A 1 52 ? -11.088 0.499 -8.386 1.00 0.00 57 VAL A N 28
ATOM 27603 C CA . VAL A 1 52 ? -10.575 1.431 -7.354 1.00 0.00 57 VAL A CA 28
ATOM 27604 C C . VAL A 1 52 ? -9.563 2.416 -7.966 1.00 0.00 57 VAL A C 28
ATOM 27605 O O . VAL A 1 52 ? -9.507 2.574 -9.185 1.00 0.00 57 VAL A O 28
ATOM 27618 N N . SER A 1 53 ? -8.765 3.085 -7.138 1.00 0.00 58 SER A N 28
ATOM 27619 C CA . SER A 1 53 ? -7.641 3.946 -7.523 1.00 0.00 58 SER A CA 28
ATOM 27620 C C . SER A 1 53 ? -6.609 4.003 -6.381 1.00 0.00 58 SER A C 28
ATOM 27621 O O . SER A 1 53 ? -6.761 3.292 -5.381 1.00 0.00 58 SER A O 28
ATOM 27628 N N . GLU A 1 54 ? -5.593 4.875 -6.484 1.00 0.00 59 GLU A N 28
ATOM 27629 C CA . GLU A 1 54 ? -4.601 5.110 -5.417 1.00 0.00 59 GLU A CA 28
ATOM 27630 C C . GLU A 1 54 ? -5.250 5.327 -4.036 1.00 0.00 59 GLU A C 28
ATOM 27631 O O . GLU A 1 54 ? -4.720 4.897 -3.011 1.00 0.00 59 GLU A O 28
ATOM 27641 N N . ILE A 1 55 ? -6.427 5.962 -4.017 1.00 0.00 60 ILE A N 28
ATOM 27642 C CA . ILE A 1 55 ? -7.227 6.286 -2.832 1.00 0.00 60 ILE A CA 28
ATOM 27643 C C . ILE A 1 55 ? -7.393 5.104 -1.870 1.00 0.00 60 ILE A C 28
ATOM 27644 O O . ILE A 1 55 ? -7.171 5.276 -0.667 1.00 0.00 60 ILE A O 28
ATOM 27659 N N . THR A 1 56 ? -7.769 3.925 -2.387 1.00 0.00 61 THR A N 28
ATOM 27660 C CA . THR A 1 56 ? -8.125 2.753 -1.571 1.00 0.00 61 THR A CA 28
ATOM 27661 C C . THR A 1 56 ? -6.978 2.353 -0.645 1.00 0.00 61 THR A C 28
ATOM 27662 O O . THR A 1 56 ? -7.213 2.098 0.534 1.00 0.00 61 THR A O 28
ATOM 27673 N N . ILE A 1 57 ? -5.743 2.353 -1.155 1.00 0.00 62 ILE A N 28
ATOM 27674 C CA . ILE A 1 57 ? -4.528 2.029 -0.385 1.00 0.00 62 ILE A CA 28
ATOM 27675 C C . ILE A 1 57 ? -3.932 3.252 0.337 1.00 0.00 62 ILE A C 28
ATOM 27676 O O . ILE A 1 57 ? -3.396 3.093 1.437 1.00 0.00 62 ILE A O 28
ATOM 27691 N N . GLN A 1 58 ? -4.094 4.462 -0.212 1.00 0.00 63 GLN A N 28
ATOM 27692 C CA . GLN A 1 58 ? -3.665 5.718 0.412 1.00 0.00 63 GLN A CA 28
ATOM 27693 C C . GLN A 1 58 ? -4.279 5.888 1.806 1.00 0.00 63 GLN A C 28
ATOM 27694 O O . GLN A 1 58 ? -3.545 6.137 2.764 1.00 0.00 63 GLN A O 28
ATOM 27706 N N . GLU A 1 59 ? -5.601 5.708 1.927 1.00 0.00 64 GLU A N 28
ATOM 27707 C CA . GLU A 1 59 ? -6.337 5.876 3.187 1.00 0.00 64 GLU A CA 28
ATOM 27708 C C . GLU A 1 59 ? -5.754 5.037 4.328 1.00 0.00 64 GLU A C 28
ATOM 27709 O O . GLU A 1 59 ? -5.498 5.583 5.402 1.00 0.00 64 GLU A O 28
ATOM 27719 N N . ARG A 1 60 ? -5.522 3.736 4.111 1.00 0.00 65 ARG A N 28
ATOM 27720 C CA . ARG A 1 60 ? -5.033 2.818 5.148 1.00 0.00 65 ARG A CA 28
ATOM 27721 C C . ARG A 1 60 ? -3.582 3.121 5.551 1.00 0.00 65 ARG A C 28
ATOM 27722 O O . ARG A 1 60 ? -3.259 3.053 6.736 1.00 0.00 65 ARG A O 28
ATOM 27740 N N . ILE A 1 61 ? -2.696 3.474 4.615 1.00 0.00 66 ILE A N 28
ATOM 27741 C CA . ILE A 1 61 ? -1.288 3.779 4.956 1.00 0.00 66 ILE A CA 28
ATOM 27742 C C . ILE A 1 61 ? -1.174 5.120 5.694 1.00 0.00 66 ILE A C 28
ATOM 27743 O O . ILE A 1 61 ? -0.439 5.209 6.678 1.00 0.00 66 ILE A O 28
ATOM 27758 N N . ALA A 1 62 ? -1.941 6.134 5.283 1.00 0.00 67 ALA A N 28
ATOM 27759 C CA . ALA A 1 62 ? -2.007 7.413 5.989 1.00 0.00 67 ALA A CA 28
ATOM 27760 C C . ALA A 1 62 ? -2.635 7.268 7.393 1.00 0.00 67 ALA A C 28
ATOM 27761 O O . ALA A 1 62 ? -2.162 7.896 8.342 1.00 0.00 67 ALA A O 28
ATOM 27768 N N . ALA A 1 63 ? -3.677 6.438 7.551 1.00 0.00 68 ALA A N 28
ATOM 27769 C CA . ALA A 1 63 ? -4.432 6.276 8.802 1.00 0.00 68 ALA A CA 28
ATOM 27770 C C . ALA A 1 63 ? -3.607 5.703 9.967 1.00 0.00 68 ALA A C 28
ATOM 27771 O O . ALA A 1 63 ? -3.760 6.169 11.102 1.00 0.00 68 ALA A O 28
ATOM 27778 N N . LEU A 1 64 ? -2.700 4.750 9.705 1.00 0.00 69 LEU A N 28
ATOM 27779 C CA . LEU A 1 64 ? -1.729 4.269 10.707 1.00 0.00 69 LEU A CA 28
ATOM 27780 C C . LEU A 1 64 ? -0.642 5.312 11.055 1.00 0.00 69 LEU A C 28
ATOM 27781 O O . LEU A 1 64 ? 0.139 5.073 11.974 1.00 0.00 69 LEU A O 28
ATOM 27796 N N . GLY A 1 65 ? -0.609 6.473 10.389 1.00 0.00 70 GLY A N 28
ATOM 27797 C CA . GLY A 1 65 ? 0.238 7.619 10.750 1.00 0.00 70 GLY A CA 28
ATOM 27798 C C . GLY A 1 65 ? 1.477 7.804 9.875 1.00 0.00 70 GLY A C 28
ATOM 27799 O O . GLY A 1 65 ? 2.299 8.667 10.185 1.00 0.00 70 GLY A O 28
ATOM 27803 N N . TYR A 1 66 ? 1.621 7.041 8.789 1.00 0.00 71 TYR A N 28
ATOM 27804 C CA . TYR A 1 66 ? 2.745 7.128 7.843 1.00 0.00 71 TYR A CA 28
ATOM 27805 C C . TYR A 1 66 ? 2.387 7.986 6.607 1.00 0.00 71 TYR A C 28
ATOM 27806 O O . TYR A 1 66 ? 1.405 8.738 6.641 1.00 0.00 71 TYR A O 28
ATOM 27823 N N . THR A 1 67 ? 3.179 7.901 5.531 1.00 0.00 72 THR A N 28
ATOM 27824 C CA . THR A 1 67 ? 2.952 8.555 4.227 1.00 0.00 72 THR A CA 28
ATOM 27825 C C . THR A 1 67 ? 3.473 7.662 3.097 1.00 0.00 72 THR A C 28
ATOM 27826 O O . THR A 1 67 ? 4.139 6.657 3.365 1.00 0.00 72 THR A O 28
ATOM 27837 N N . LEU A 1 68 ? 3.179 8.031 1.844 1.00 0.00 73 LEU A N 28
ATOM 27838 C CA . LEU A 1 68 ? 3.493 7.242 0.645 1.00 0.00 73 LEU A CA 28
ATOM 27839 C C . LEU A 1 68 ? 3.708 8.098 -0.619 1.00 0.00 73 LEU A C 28
ATOM 27840 O O . LEU A 1 68 ? 3.374 9.284 -0.635 1.00 0.00 73 LEU A O 28
ATOM 27855 N N . ALA A 1 69 ? 4.222 7.490 -1.694 1.00 0.00 74 ALA A N 28
ATOM 27856 C CA . ALA A 1 69 ? 4.356 8.085 -3.031 1.00 0.00 74 ALA A CA 28
ATOM 27857 C C . ALA A 1 69 ? 4.420 7.021 -4.147 1.00 0.00 74 ALA A C 28
ATOM 27858 O O . ALA A 1 69 ? 5.109 6.001 -4.011 1.00 0.00 74 ALA A O 28
ATOM 27865 N N . GLU A 1 70 ? 3.756 7.295 -5.273 1.00 0.00 75 GLU A N 28
ATOM 27866 C CA . GLU A 1 70 ? 3.699 6.451 -6.478 1.00 0.00 75 GLU A CA 28
ATOM 27867 C C . GLU A 1 70 ? 3.580 7.358 -7.732 1.00 0.00 75 GLU A C 28
ATOM 27868 O O . GLU A 1 70 ? 2.514 7.455 -8.357 1.00 0.00 75 GLU A O 28
ATOM 27878 N N . PRO A 1 71 ? 4.653 8.101 -8.071 1.00 0.00 76 PRO A N 28
ATOM 27879 C CA . PRO A 1 71 ? 4.589 9.340 -8.858 1.00 0.00 76 PRO A CA 28
ATOM 27880 C C . PRO A 1 71 ? 4.252 9.148 -10.339 1.00 0.00 76 PRO A C 28
ATOM 27881 O O . PRO A 1 71 ? 4.744 8.190 -10.974 1.00 0.00 76 PRO A O 28
ATOM 27889 N N . PRO A 1 1 ? -6.876 -4.656 -18.880 1.00 0.00 6 PRO A N 29
ATOM 27890 C CA . PRO A 1 1 ? -6.284 -5.405 -17.745 1.00 0.00 6 PRO A CA 29
ATOM 27891 C C . PRO A 1 1 ? -6.219 -4.594 -16.436 1.00 0.00 6 PRO A C 29
ATOM 27892 O O . PRO A 1 1 ? -6.909 -3.585 -16.310 1.00 0.00 6 PRO A O 29
ATOM 27901 N N . LEU A 1 2 ? -5.396 -5.029 -15.469 1.00 0.00 7 LEU A N 29
ATOM 27902 C CA . LEU A 1 2 ? -5.069 -4.325 -14.232 1.00 0.00 7 LEU A CA 29
ATOM 27903 C C . LEU A 1 2 ? -3.630 -3.786 -14.281 1.00 0.00 7 LEU A C 29
ATOM 27904 O O . LEU A 1 2 ? -2.939 -3.886 -15.303 1.00 0.00 7 LEU A O 29
ATOM 27919 N N . LYS A 1 3 ? -3.157 -3.267 -13.151 1.00 0.00 8 LYS A N 29
ATOM 27920 C CA . LYS A 1 3 ? -1.817 -2.698 -13.007 1.00 0.00 8 LYS A CA 29
ATOM 27921 C C . LYS A 1 3 ? -1.191 -2.998 -11.633 1.00 0.00 8 LYS A C 29
ATOM 27922 O O . LYS A 1 3 ? -1.907 -3.082 -10.633 1.00 0.00 8 LYS A O 29
ATOM 27937 N N . THR A 1 4 ? 0.141 -3.145 -11.584 1.00 0.00 9 THR A N 29
ATOM 27938 C CA . THR A 1 4 ? 0.931 -3.317 -10.349 1.00 0.00 9 THR A CA 29
ATOM 27939 C C . THR A 1 4 ? 1.772 -2.071 -10.076 1.00 0.00 9 THR A C 29
ATOM 27940 O O . THR A 1 4 ? 1.904 -1.213 -10.947 1.00 0.00 9 THR A O 29
ATOM 27951 N N . GLN A 1 5 ? 2.340 -1.954 -8.878 1.00 0.00 10 GLN A N 29
ATOM 27952 C CA . GLN A 1 5 ? 3.125 -0.807 -8.443 1.00 0.00 10 GLN A CA 29
ATOM 27953 C C . GLN A 1 5 ? 3.953 -1.205 -7.219 1.00 0.00 10 GLN A C 29
ATOM 27954 O O . GLN A 1 5 ? 3.503 -2.004 -6.393 1.00 0.00 10 GLN A O 29
ATOM 27966 N N . GLN A 1 6 ? 5.147 -0.620 -7.102 1.00 0.00 11 GLN A N 29
ATOM 27967 C CA . GLN A 1 6 ? 6.088 -0.828 -6.009 1.00 0.00 11 GLN A CA 29
ATOM 27968 C C . GLN A 1 6 ? 6.623 0.539 -5.545 1.00 0.00 11 GLN A C 29
ATOM 27969 O O . GLN A 1 6 ? 6.913 1.403 -6.378 1.00 0.00 11 GLN A O 29
ATOM 27981 N N . MET A 1 7 ? 6.750 0.764 -4.232 1.00 0.00 12 MET A N 29
ATOM 27982 C CA . MET A 1 7 ? 6.827 2.104 -3.630 1.00 0.00 12 MET A CA 29
ATOM 27983 C C . MET A 1 7 ? 7.498 2.094 -2.249 1.00 0.00 12 MET A C 29
ATOM 27984 O O . MET A 1 7 ? 7.480 1.082 -1.549 1.00 0.00 12 MET A O 29
ATOM 27996 N N . GLN A 1 8 ? 8.039 3.237 -1.831 1.00 0.00 13 GLN A N 29
ATOM 27997 C CA . GLN A 1 8 ? 8.514 3.483 -0.468 1.00 0.00 13 GLN A CA 29
ATOM 27998 C C . GLN A 1 8 ? 7.351 3.891 0.458 1.00 0.00 13 GLN A C 29
ATOM 27999 O O . GLN A 1 8 ? 6.456 4.632 0.039 1.00 0.00 13 GLN A O 29
ATOM 28011 N N . VAL A 1 9 ? 7.396 3.478 1.732 1.00 0.00 14 VAL A N 29
ATOM 28012 C CA . VAL A 1 9 ? 6.417 3.871 2.772 1.00 0.00 14 VAL A CA 29
ATOM 28013 C C . VAL A 1 9 ? 7.122 4.523 3.970 1.00 0.00 14 VAL A C 29
ATOM 28014 O O . VAL A 1 9 ? 8.280 4.209 4.241 1.00 0.00 14 VAL A O 29
ATOM 28027 N N . GLY A 1 10 ? 6.433 5.430 4.672 1.00 0.00 15 GLY A N 29
ATOM 28028 C CA . GLY A 1 10 ? 6.951 6.201 5.807 1.00 0.00 15 GLY A CA 29
ATOM 28029 C C . GLY A 1 10 ? 6.600 5.569 7.154 1.00 0.00 15 GLY A C 29
ATOM 28030 O O . GLY A 1 10 ? 5.551 5.861 7.729 1.00 0.00 15 GLY A O 29
ATOM 28034 N N . GLY A 1 11 ? 7.521 4.750 7.670 1.00 0.00 16 GLY A N 29
ATOM 28035 C CA . GLY A 1 11 ? 7.525 4.222 9.041 1.00 0.00 16 GLY A CA 29
ATOM 28036 C C . GLY A 1 11 ? 7.807 2.724 9.185 1.00 0.00 16 GLY A C 29
ATOM 28037 O O . GLY A 1 11 ? 8.204 2.300 10.269 1.00 0.00 16 GLY A O 29
ATOM 28041 N N . MET A 1 12 ? 7.618 1.906 8.142 1.00 0.00 17 MET A N 29
ATOM 28042 C CA . MET A 1 12 ? 7.627 0.440 8.287 1.00 0.00 17 MET A CA 29
ATOM 28043 C C . MET A 1 12 ? 9.010 -0.166 8.535 1.00 0.00 17 MET A C 29
ATOM 28044 O O . MET A 1 12 ? 9.085 -1.188 9.222 1.00 0.00 17 MET A O 29
ATOM 28056 N N . ARG A 1 13 ? 10.084 0.446 8.020 1.00 0.00 18 ARG A N 29
ATOM 28057 C CA . ARG A 1 13 ? 11.450 -0.088 8.080 1.00 0.00 18 ARG A CA 29
ATOM 28058 C C . ARG A 1 13 ? 11.842 -0.618 9.471 1.00 0.00 18 ARG A C 29
ATOM 28059 O O . ARG A 1 13 ? 11.929 0.136 10.442 1.00 0.00 18 ARG A O 29
ATOM 28077 N N . CYS A 1 14 ? 12.056 -1.934 9.560 1.00 0.00 19 CYS A N 29
ATOM 28078 C CA . CYS A 1 14 ? 12.570 -2.660 10.731 1.00 0.00 19 CYS A CA 29
ATOM 28079 C C . CYS A 1 14 ? 11.712 -2.500 12.013 1.00 0.00 19 CYS A C 29
ATOM 28080 O O . CYS A 1 14 ? 12.244 -2.630 13.121 1.00 0.00 19 CYS A O 29
ATOM 28087 N N . ALA A 1 15 ? 10.412 -2.201 11.874 1.00 0.00 20 ALA A N 29
ATOM 28088 C CA . ALA A 1 15 ? 9.537 -1.759 12.972 1.00 0.00 20 ALA A CA 29
ATOM 28089 C C . ALA A 1 15 ? 8.106 -2.352 12.952 1.00 0.00 20 ALA A C 29
ATOM 28090 O O . ALA A 1 15 ? 7.195 -1.753 13.521 1.00 0.00 20 ALA A O 29
ATOM 28097 N N . ALA A 1 16 ? 7.884 -3.491 12.284 1.00 0.00 21 ALA A N 29
ATOM 28098 C CA . ALA A 1 16 ? 6.651 -4.305 12.317 1.00 0.00 21 ALA A CA 29
ATOM 28099 C C . ALA A 1 16 ? 5.360 -3.666 11.742 1.00 0.00 21 ALA A C 29
ATOM 28100 O O . ALA A 1 16 ? 4.340 -4.355 11.642 1.00 0.00 21 ALA A O 29
ATOM 28107 N N . CYS A 1 17 ? 5.369 -2.392 11.327 1.00 0.00 22 CYS A N 29
ATOM 28108 C CA . CYS A 1 17 ? 4.183 -1.630 10.890 1.00 0.00 22 CYS A CA 29
ATOM 28109 C C . CYS A 1 17 ? 3.471 -2.134 9.608 1.00 0.00 22 CYS A C 29
ATOM 28110 O O . CYS A 1 17 ? 2.537 -1.490 9.139 1.00 0.00 22 CYS A O 29
ATOM 28117 N N . ALA A 1 18 ? 3.871 -3.269 9.026 1.00 0.00 23 ALA A N 29
ATOM 28118 C CA . ALA A 1 18 ? 3.096 -3.941 7.977 1.00 0.00 23 ALA A CA 29
ATOM 28119 C C . ALA A 1 18 ? 1.746 -4.479 8.480 1.00 0.00 23 ALA A C 29
ATOM 28120 O O . ALA A 1 18 ? 0.802 -4.583 7.699 1.00 0.00 23 ALA A O 29
ATOM 28127 N N . SER A 1 19 ? 1.657 -4.857 9.759 1.00 0.00 24 SER A N 29
ATOM 28128 C CA . SER A 1 19 ? 0.543 -5.645 10.301 1.00 0.00 24 SER A CA 29
ATOM 28129 C C . SER A 1 19 ? -0.836 -5.013 10.073 1.00 0.00 24 SER A C 29
ATOM 28130 O O . SER A 1 19 ? -1.747 -5.706 9.622 1.00 0.00 24 SER A O 29
ATOM 28137 N N . SER A 1 20 ? -0.983 -3.709 10.312 1.00 0.00 25 SER A N 29
ATOM 28138 C CA . SER A 1 20 ? -2.210 -2.933 10.066 1.00 0.00 25 SER A CA 29
ATOM 28139 C C . SER A 1 20 ? -2.596 -2.895 8.577 1.00 0.00 25 SER A C 29
ATOM 28140 O O . SER A 1 20 ? -3.748 -3.153 8.209 1.00 0.00 25 SER A O 29
ATOM 28147 N N . ILE A 1 21 ? -1.611 -2.618 7.716 1.00 0.00 26 ILE A N 29
ATOM 28148 C CA . ILE A 1 21 ? -1.748 -2.485 6.259 1.00 0.00 26 ILE A CA 29
ATOM 28149 C C . ILE A 1 21 ? -2.184 -3.806 5.622 1.00 0.00 26 ILE A C 29
ATOM 28150 O O . ILE A 1 21 ? -3.128 -3.834 4.827 1.00 0.00 26 ILE A O 29
ATOM 28165 N N . GLU A 1 22 ? -1.512 -4.900 5.985 1.00 0.00 27 GLU A N 29
ATOM 28166 C CA . GLU A 1 22 ? -1.785 -6.244 5.473 1.00 0.00 27 GLU A CA 29
ATOM 28167 C C . GLU A 1 22 ? -3.048 -6.847 6.132 1.00 0.00 27 GLU A C 29
ATOM 28168 O O . GLU A 1 22 ? -3.616 -7.813 5.621 1.00 0.00 27 GLU A O 29
ATOM 28178 N N . ARG A 1 23 ? -3.516 -6.308 7.269 1.00 0.00 28 ARG A N 29
ATOM 28179 C CA . ARG A 1 23 ? -4.781 -6.703 7.911 1.00 0.00 28 ARG A CA 29
ATOM 28180 C C . ARG A 1 23 ? -5.994 -6.070 7.221 1.00 0.00 28 ARG A C 29
ATOM 28181 O O . ARG A 1 23 ? -7.016 -6.736 7.068 1.00 0.00 28 ARG A O 29
ATOM 28199 N N . ALA A 1 24 ? -5.894 -4.826 6.743 1.00 0.00 29 ALA A N 29
ATOM 28200 C CA . ALA A 1 24 ? -6.967 -4.193 5.965 1.00 0.00 29 ALA A CA 29
ATOM 28201 C C . ALA A 1 24 ? -7.088 -4.725 4.521 1.00 0.00 29 ALA A C 29
ATOM 28202 O O . ALA A 1 24 ? -8.156 -4.606 3.924 1.00 0.00 29 ALA A O 29
ATOM 28209 N N . LEU A 1 25 ? -6.034 -5.332 3.955 1.00 0.00 30 LEU A N 29
ATOM 28210 C CA . LEU A 1 25 ? -5.991 -5.816 2.563 1.00 0.00 30 LEU A CA 29
ATOM 28211 C C . LEU A 1 25 ? -7.192 -6.699 2.168 1.00 0.00 30 LEU A C 29
ATOM 28212 O O . LEU A 1 25 ? -7.787 -6.489 1.112 1.00 0.00 30 LEU A O 29
ATOM 28227 N N . GLU A 1 26 ? -7.584 -7.644 3.025 1.00 0.00 31 GLU A N 29
ATOM 28228 C CA . GLU A 1 26 ? -8.689 -8.579 2.793 1.00 0.00 31 GLU A CA 29
ATOM 28229 C C . GLU A 1 26 ? -10.072 -7.906 2.836 1.00 0.00 31 GLU A C 29
ATOM 28230 O O . GLU A 1 26 ? -11.057 -8.496 2.380 1.00 0.00 31 GLU A O 29
ATOM 28240 N N . ARG A 1 27 ? -10.165 -6.678 3.365 1.00 0.00 32 ARG A N 29
ATOM 28241 C CA . ARG A 1 27 ? -11.417 -5.920 3.450 1.00 0.00 32 ARG A CA 29
ATOM 28242 C C . ARG A 1 27 ? -11.713 -5.129 2.164 1.00 0.00 32 ARG A C 29
ATOM 28243 O O . ARG A 1 27 ? -12.867 -5.052 1.736 1.00 0.00 32 ARG A O 29
ATOM 28261 N N . LEU A 1 28 ? -10.670 -4.590 1.522 1.00 0.00 33 LEU A N 29
ATOM 28262 C CA . LEU A 1 28 ? -10.746 -3.786 0.289 1.00 0.00 33 LEU A CA 29
ATOM 28263 C C . LEU A 1 28 ? -11.513 -4.453 -0.857 1.00 0.00 33 LEU A C 29
ATOM 28264 O O . LEU A 1 28 ? -11.539 -5.681 -0.987 1.00 0.00 33 LEU A O 29
ATOM 28279 N N . LYS A 1 29 ? -12.024 -3.601 -1.748 1.00 0.00 34 LYS A N 29
ATOM 28280 C CA . LYS A 1 29 ? -12.480 -3.941 -3.098 1.00 0.00 34 LYS A CA 29
ATOM 28281 C C . LYS A 1 29 ? -11.443 -3.569 -4.180 1.00 0.00 34 LYS A C 29
ATOM 28282 O O . LYS A 1 29 ? -10.504 -2.811 -3.918 1.00 0.00 34 LYS A O 29
ATOM 28297 N N . GLY A 1 30 ? -11.616 -4.090 -5.401 1.00 0.00 35 GLY A N 29
ATOM 28298 C CA . GLY A 1 30 ? -10.815 -3.769 -6.593 1.00 0.00 35 GLY A CA 29
ATOM 28299 C C . GLY A 1 30 ? -9.352 -4.231 -6.580 1.00 0.00 35 GLY A C 29
ATOM 28300 O O . GLY A 1 30 ? -8.589 -3.799 -7.439 1.00 0.00 35 GLY A O 29
ATOM 28304 N N . VAL A 1 31 ? -8.949 -5.072 -5.625 1.00 0.00 36 VAL A N 29
ATOM 28305 C CA . VAL A 1 31 ? -7.548 -5.475 -5.377 1.00 0.00 36 VAL A CA 29
ATOM 28306 C C . VAL A 1 31 ? -7.287 -6.901 -5.890 1.00 0.00 36 VAL A C 29
ATOM 28307 O O . VAL A 1 31 ? -8.214 -7.708 -5.966 1.00 0.00 36 VAL A O 29
ATOM 28320 N N . ALA A 1 32 ? -6.038 -7.209 -6.263 1.00 0.00 37 ALA A N 29
ATOM 28321 C CA . ALA A 1 32 ? -5.627 -8.523 -6.781 1.00 0.00 37 ALA A CA 29
ATOM 28322 C C . ALA A 1 32 ? -4.488 -9.176 -5.975 1.00 0.00 37 ALA A C 29
ATOM 28323 O O . ALA A 1 32 ? -4.605 -10.338 -5.570 1.00 0.00 37 ALA A O 29
ATOM 28330 N N . GLU A 1 33 ? -3.404 -8.439 -5.715 1.00 0.00 38 GLU A N 29
ATOM 28331 C CA . GLU A 1 33 ? -2.209 -8.900 -5.002 1.00 0.00 38 GLU A CA 29
ATOM 28332 C C . GLU A 1 33 ? -1.558 -7.714 -4.292 1.00 0.00 38 GLU A C 29
ATOM 28333 O O . GLU A 1 33 ? -1.676 -6.591 -4.770 1.00 0.00 38 GLU A O 29
ATOM 28343 N N . ALA A 1 34 ? -0.863 -7.948 -3.174 1.00 0.00 39 ALA A N 29
ATOM 28344 C CA . ALA A 1 34 ? -0.127 -6.917 -2.431 1.00 0.00 39 ALA A CA 29
ATOM 28345 C C . ALA A 1 34 ? 0.765 -7.511 -1.329 1.00 0.00 39 ALA A C 29
ATOM 28346 O O . ALA A 1 34 ? 0.379 -8.483 -0.677 1.00 0.00 39 ALA A O 29
ATOM 28353 N N . SER A 1 35 ? 1.922 -6.897 -1.077 1.00 0.00 40 SER A N 29
ATOM 28354 C CA . SER A 1 35 ? 2.867 -7.300 -0.021 1.00 0.00 40 SER A CA 29
ATOM 28355 C C . SER A 1 35 ? 3.688 -6.101 0.481 1.00 0.00 40 SER A C 29
ATOM 28356 O O . SER A 1 35 ? 4.396 -5.457 -0.301 1.00 0.00 40 SER A O 29
ATOM 28363 N N . VAL A 1 36 ? 3.652 -5.825 1.785 1.00 0.00 41 VAL A N 29
ATOM 28364 C CA . VAL A 1 36 ? 4.578 -4.890 2.451 1.00 0.00 41 VAL A CA 29
ATOM 28365 C C . VAL A 1 36 ? 5.937 -5.585 2.642 1.00 0.00 41 VAL A C 29
ATOM 28366 O O . VAL A 1 36 ? 5.996 -6.810 2.755 1.00 0.00 41 VAL A O 29
ATOM 28379 N N . THR A 1 37 ? 7.025 -4.807 2.674 1.00 0.00 42 THR A N 29
ATOM 28380 C CA . THR A 1 37 ? 8.382 -5.271 2.989 1.00 0.00 42 THR A CA 29
ATOM 28381 C C . THR A 1 37 ? 8.945 -4.406 4.116 1.00 0.00 42 THR A C 29
ATOM 28382 O O . THR A 1 37 ? 9.608 -3.398 3.862 1.00 0.00 42 THR A O 29
ATOM 28393 N N . VAL A 1 38 ? 8.692 -4.801 5.365 1.00 0.00 43 VAL A N 29
ATOM 28394 C CA . VAL A 1 38 ? 9.270 -4.164 6.569 1.00 0.00 43 VAL A CA 29
ATOM 28395 C C . VAL A 1 38 ? 10.810 -4.171 6.552 1.00 0.00 43 VAL A C 29
ATOM 28396 O O . VAL A 1 38 ? 11.420 -3.255 7.095 1.00 0.00 43 VAL A O 29
ATOM 28409 N N . ALA A 1 39 ? 11.463 -5.148 5.913 1.00 0.00 44 ALA A N 29
ATOM 28410 C CA . ALA A 1 39 ? 12.927 -5.276 5.896 1.00 0.00 44 ALA A CA 29
ATOM 28411 C C . ALA A 1 39 ? 13.662 -4.066 5.284 1.00 0.00 44 ALA A C 29
ATOM 28412 O O . ALA A 1 39 ? 14.797 -3.773 5.681 1.00 0.00 44 ALA A O 29
ATOM 28419 N N . THR A 1 40 ? 13.019 -3.360 4.343 1.00 0.00 45 THR A N 29
ATOM 28420 C CA . THR A 1 40 ? 13.561 -2.189 3.628 1.00 0.00 45 THR A CA 29
ATOM 28421 C C . THR A 1 40 ? 12.619 -0.983 3.620 1.00 0.00 45 THR A C 29
ATOM 28422 O O . THR A 1 40 ? 13.024 0.078 3.152 1.00 0.00 45 THR A O 29
ATOM 28433 N N . GLY A 1 41 ? 11.397 -1.099 4.154 1.00 0.00 46 GLY A N 29
ATOM 28434 C CA . GLY A 1 41 ? 10.438 0.014 4.253 1.00 0.00 46 GLY A CA 29
ATOM 28435 C C . GLY A 1 41 ? 9.694 0.288 2.943 1.00 0.00 46 GLY A C 29
ATOM 28436 O O . GLY A 1 41 ? 9.374 1.440 2.626 1.00 0.00 46 GLY A O 29
ATOM 28440 N N . ARG A 1 42 ? 9.434 -0.777 2.178 1.00 0.00 47 ARG A N 29
ATOM 28441 C CA . ARG A 1 42 ? 8.882 -0.737 0.820 1.00 0.00 47 ARG A CA 29
ATOM 28442 C C . ARG A 1 42 ? 7.561 -1.520 0.723 1.00 0.00 47 ARG A C 29
ATOM 28443 O O . ARG A 1 42 ? 7.132 -2.164 1.682 1.00 0.00 47 ARG A O 29
ATOM 28461 N N . LEU A 1 43 ? 6.897 -1.461 -0.432 1.00 0.00 48 LEU A N 29
ATOM 28462 C CA . LEU A 1 43 ? 5.551 -1.998 -0.660 1.00 0.00 48 LEU A CA 29
ATOM 28463 C C . LEU A 1 43 ? 5.363 -2.391 -2.130 1.00 0.00 48 LEU A C 29
ATOM 28464 O O . LEU A 1 43 ? 5.949 -1.754 -3.002 1.00 0.00 48 LEU A O 29
ATOM 28479 N N . THR A 1 44 ? 4.504 -3.385 -2.386 1.00 0.00 49 THR A N 29
ATOM 28480 C CA . THR A 1 44 ? 4.032 -3.855 -3.703 1.00 0.00 49 THR A CA 29
ATOM 28481 C C . THR A 1 44 ? 2.513 -3.973 -3.626 1.00 0.00 49 THR A C 29
ATOM 28482 O O . THR A 1 44 ? 2.008 -4.464 -2.616 1.00 0.00 49 THR A O 29
ATOM 28493 N N . VAL A 1 45 ? 1.793 -3.548 -4.664 1.00 0.00 50 VAL A N 29
ATOM 28494 C CA . VAL A 1 45 ? 0.315 -3.581 -4.720 1.00 0.00 50 VAL A CA 29
ATOM 28495 C C . VAL A 1 45 ? -0.197 -3.651 -6.170 1.00 0.00 50 VAL A C 29
ATOM 28496 O O . VAL A 1 45 ? 0.364 -2.996 -7.047 1.00 0.00 50 VAL A O 29
ATOM 28509 N N . THR A 1 46 ? -1.255 -4.441 -6.411 1.00 0.00 51 THR A N 29
ATOM 28510 C CA . THR A 1 46 ? -1.900 -4.693 -7.711 1.00 0.00 51 THR A CA 29
ATOM 28511 C C . THR A 1 46 ? -3.414 -4.546 -7.576 1.00 0.00 51 THR A C 29
ATOM 28512 O O . THR A 1 46 ? -4.022 -5.178 -6.712 1.00 0.00 51 THR A O 29
ATOM 28523 N N . TYR A 1 47 ? -4.025 -3.745 -8.452 1.00 0.00 52 TYR A N 29
ATOM 28524 C CA . TYR A 1 47 ? -5.447 -3.353 -8.407 1.00 0.00 52 TYR A CA 29
ATOM 28525 C C . TYR A 1 47 ? -6.019 -2.989 -9.797 1.00 0.00 52 TYR A C 29
ATOM 28526 O O . TYR A 1 47 ? -5.261 -2.676 -10.721 1.00 0.00 52 TYR A O 29
ATOM 28543 N N . ASP A 1 48 ? -7.352 -3.009 -9.967 1.00 0.00 53 ASP A N 29
ATOM 28544 C CA . ASP A 1 48 ? -8.008 -2.717 -11.245 1.00 0.00 53 ASP A CA 29
ATOM 28545 C C . ASP A 1 48 ? -8.365 -1.215 -11.367 1.00 0.00 53 ASP A C 29
ATOM 28546 O O . ASP A 1 48 ? -9.072 -0.677 -10.504 1.00 0.00 53 ASP A O 29
ATOM 28554 N N . PRO A 1 49 ? -7.902 -0.520 -12.431 1.00 0.00 54 PRO A N 29
ATOM 28555 C CA . PRO A 1 49 ? -8.063 0.926 -12.596 1.00 0.00 54 PRO A CA 29
ATOM 28556 C C . PRO A 1 49 ? -9.497 1.331 -12.988 1.00 0.00 54 PRO A C 29
ATOM 28557 O O . PRO A 1 49 ? -9.736 2.487 -13.337 1.00 0.00 54 PRO A O 29
ATOM 28565 N N . LYS A 1 50 ? -10.455 0.397 -12.959 1.00 0.00 55 LYS A N 29
ATOM 28566 C CA . LYS A 1 50 ? -11.828 0.612 -13.438 1.00 0.00 55 LYS A CA 29
ATOM 28567 C C . LYS A 1 50 ? -12.809 0.739 -12.265 1.00 0.00 55 LYS A C 29
ATOM 28568 O O . LYS A 1 50 ? -13.695 1.599 -12.300 1.00 0.00 55 LYS A O 29
ATOM 28583 N N . GLN A 1 51 ? -12.614 -0.059 -11.214 1.00 0.00 56 GLN A N 29
ATOM 28584 C CA . GLN A 1 51 ? -13.339 0.044 -9.947 1.00 0.00 56 GLN A CA 29
ATOM 28585 C C . GLN A 1 51 ? -12.582 0.893 -8.918 1.00 0.00 56 GLN A C 29
ATOM 28586 O O . GLN A 1 51 ? -13.233 1.558 -8.110 1.00 0.00 56 GLN A O 29
ATOM 28598 N N . VAL A 1 52 ? -11.242 0.922 -8.937 1.00 0.00 57 VAL A N 29
ATOM 28599 C CA . VAL A 1 52 ? -10.435 1.600 -7.898 1.00 0.00 57 VAL A CA 29
ATOM 28600 C C . VAL A 1 52 ? -9.177 2.262 -8.488 1.00 0.00 57 VAL A C 29
ATOM 28601 O O . VAL A 1 52 ? -9.056 2.386 -9.706 1.00 0.00 57 VAL A O 29
ATOM 28614 N N . SER A 1 53 ? -8.236 2.702 -7.644 1.00 0.00 58 SER A N 29
ATOM 28615 C CA . SER A 1 53 ? -6.999 3.374 -8.048 1.00 0.00 58 SER A CA 29
ATOM 28616 C C . SER A 1 53 ? -6.014 3.355 -6.862 1.00 0.00 58 SER A C 29
ATOM 28617 O O . SER A 1 53 ? -6.157 2.518 -5.963 1.00 0.00 58 SER A O 29
ATOM 28624 N N . GLU A 1 54 ? -5.084 4.315 -6.789 1.00 0.00 59 GLU A N 29
ATOM 28625 C CA . GLU A 1 54 ? -4.206 4.537 -5.632 1.00 0.00 59 GLU A CA 29
ATOM 28626 C C . GLU A 1 54 ? -4.954 4.676 -4.291 1.00 0.00 59 GLU A C 29
ATOM 28627 O O . GLU A 1 54 ? -4.368 4.436 -3.241 1.00 0.00 59 GLU A O 29
ATOM 28637 N N . ILE A 1 55 ? -6.256 4.989 -4.291 1.00 0.00 60 ILE A N 29
ATOM 28638 C CA . ILE A 1 55 ? -7.112 5.006 -3.086 1.00 0.00 60 ILE A CA 29
ATOM 28639 C C . ILE A 1 55 ? -7.047 3.676 -2.297 1.00 0.00 60 ILE A C 29
ATOM 28640 O O . ILE A 1 55 ? -7.097 3.695 -1.063 1.00 0.00 60 ILE A O 29
ATOM 28655 N N . THR A 1 56 ? -6.811 2.553 -2.995 1.00 0.00 61 THR A N 29
ATOM 28656 C CA . THR A 1 56 ? -6.567 1.187 -2.467 1.00 0.00 61 THR A CA 29
ATOM 28657 C C . THR A 1 56 ? -5.353 1.097 -1.538 1.00 0.00 61 THR A C 29
ATOM 28658 O O . THR A 1 56 ? -5.248 0.182 -0.713 1.00 0.00 61 THR A O 29
ATOM 28669 N N . ILE A 1 57 ? -4.407 2.025 -1.683 1.00 0.00 62 ILE A N 29
ATOM 28670 C CA . ILE A 1 57 ? -3.182 2.077 -0.857 1.00 0.00 62 ILE A CA 29
ATOM 28671 C C . ILE A 1 57 ? -3.033 3.382 -0.050 1.00 0.00 62 ILE A C 29
ATOM 28672 O O . ILE A 1 57 ? -2.665 3.313 1.121 1.00 0.00 62 ILE A O 29
ATOM 28687 N N . GLN A 1 58 ? -3.414 4.533 -0.614 1.00 0.00 63 GLN A N 29
ATOM 28688 C CA . GLN A 1 58 ? -3.460 5.862 0.015 1.00 0.00 63 GLN A CA 29
ATOM 28689 C C . GLN A 1 58 ? -4.178 5.830 1.370 1.00 0.00 63 GLN A C 29
ATOM 28690 O O . GLN A 1 58 ? -3.542 6.027 2.406 1.00 0.00 63 GLN A O 29
ATOM 28702 N N . GLU A 1 59 ? -5.486 5.552 1.376 1.00 0.00 64 GLU A N 29
ATOM 28703 C CA . GLU A 1 59 ? -6.324 5.625 2.579 1.00 0.00 64 GLU A CA 29
ATOM 28704 C C . GLU A 1 59 ? -5.902 4.601 3.639 1.00 0.00 64 GLU A C 29
ATOM 28705 O O . GLU A 1 59 ? -6.062 4.831 4.839 1.00 0.00 64 GLU A O 29
ATOM 28715 N N . ARG A 1 60 ? -5.369 3.463 3.189 1.00 0.00 65 ARG A N 29
ATOM 28716 C CA . ARG A 1 60 ? -4.953 2.347 4.034 1.00 0.00 65 ARG A CA 29
ATOM 28717 C C . ARG A 1 60 ? -3.624 2.616 4.742 1.00 0.00 65 ARG A C 29
ATOM 28718 O O . ARG A 1 60 ? -3.432 2.152 5.860 1.00 0.00 65 ARG A O 29
ATOM 28736 N N . ILE A 1 61 ? -2.715 3.379 4.134 1.00 0.00 66 ILE A N 29
ATOM 28737 C CA . ILE A 1 61 ? -1.486 3.842 4.801 1.00 0.00 66 ILE A CA 29
ATOM 28738 C C . ILE A 1 61 ? -1.785 5.059 5.684 1.00 0.00 66 ILE A C 29
ATOM 28739 O O . ILE A 1 61 ? -1.402 5.071 6.854 1.00 0.00 66 ILE A O 29
ATOM 28754 N N . ALA A 1 62 ? -2.480 6.065 5.145 1.00 0.00 67 ALA A N 29
ATOM 28755 C CA . ALA A 1 62 ? -2.686 7.343 5.823 1.00 0.00 67 ALA A CA 29
ATOM 28756 C C . ALA A 1 62 ? -3.512 7.185 7.119 1.00 0.00 67 ALA A C 29
ATOM 28757 O O . ALA A 1 62 ? -3.059 7.584 8.196 1.00 0.00 67 ALA A O 29
ATOM 28764 N N . ALA A 1 63 ? -4.704 6.573 7.039 1.00 0.00 68 ALA A N 29
ATOM 28765 C CA . ALA A 1 63 ? -5.661 6.513 8.154 1.00 0.00 68 ALA A CA 29
ATOM 28766 C C . ALA A 1 63 ? -5.238 5.568 9.293 1.00 0.00 68 ALA A C 29
ATOM 28767 O O . ALA A 1 63 ? -5.692 5.741 10.429 1.00 0.00 68 ALA A O 29
ATOM 28774 N N . LEU A 1 64 ? -4.372 4.585 9.017 1.00 0.00 69 LEU A N 29
ATOM 28775 C CA . LEU A 1 64 ? -3.785 3.695 10.034 1.00 0.00 69 LEU A CA 29
ATOM 28776 C C . LEU A 1 64 ? -2.546 4.323 10.719 1.00 0.00 69 LEU A C 29
ATOM 28777 O O . LEU A 1 64 ? -2.109 3.827 11.763 1.00 0.00 69 LEU A O 29
ATOM 28792 N N . GLY A 1 65 ? -2.068 5.473 10.210 1.00 0.00 70 GLY A N 29
ATOM 28793 C CA . GLY A 1 65 ? -1.204 6.432 10.921 1.00 0.00 70 GLY A CA 29
ATOM 28794 C C . GLY A 1 65 ? 0.124 6.776 10.247 1.00 0.00 70 GLY A C 29
ATOM 28795 O O . GLY A 1 65 ? 0.969 7.418 10.875 1.00 0.00 70 GLY A O 29
ATOM 28799 N N . TYR A 1 66 ? 0.333 6.358 9.002 1.00 0.00 71 TYR A N 29
ATOM 28800 C CA . TYR A 1 66 ? 1.620 6.439 8.298 1.00 0.00 71 TYR A CA 29
ATOM 28801 C C . TYR A 1 66 ? 1.556 7.402 7.093 1.00 0.00 71 TYR A C 29
ATOM 28802 O O . TYR A 1 66 ? 0.558 8.110 6.909 1.00 0.00 71 TYR A O 29
ATOM 28819 N N . THR A 1 67 ? 2.611 7.449 6.266 1.00 0.00 72 THR A N 29
ATOM 28820 C CA . THR A 1 67 ? 2.665 8.249 5.023 1.00 0.00 72 THR A CA 29
ATOM 28821 C C . THR A 1 67 ? 3.274 7.426 3.885 1.00 0.00 72 THR A C 29
ATOM 28822 O O . THR A 1 67 ? 3.792 6.342 4.133 1.00 0.00 72 THR A O 29
ATOM 28833 N N . LEU A 1 68 ? 3.235 7.920 2.642 1.00 0.00 73 LEU A N 29
ATOM 28834 C CA . LEU A 1 68 ? 3.648 7.161 1.448 1.00 0.00 73 LEU A CA 29
ATOM 28835 C C . LEU A 1 68 ? 4.361 8.004 0.381 1.00 0.00 73 LEU A C 29
ATOM 28836 O O . LEU A 1 68 ? 4.175 9.220 0.305 1.00 0.00 73 LEU A O 29
ATOM 28851 N N . ALA A 1 69 ? 5.113 7.333 -0.498 1.00 0.00 74 ALA A N 29
ATOM 28852 C CA . ALA A 1 69 ? 5.693 7.903 -1.718 1.00 0.00 74 ALA A CA 29
ATOM 28853 C C . ALA A 1 69 ? 5.342 7.039 -2.949 1.00 0.00 74 ALA A C 29
ATOM 28854 O O . ALA A 1 69 ? 6.209 6.429 -3.572 1.00 0.00 74 ALA A O 29
ATOM 28861 N N . GLU A 1 70 ? 4.055 6.967 -3.297 1.00 0.00 75 GLU A N 29
ATOM 28862 C CA . GLU A 1 70 ? 3.613 6.480 -4.612 1.00 0.00 75 GLU A CA 29
ATOM 28863 C C . GLU A 1 70 ? 3.708 7.693 -5.557 1.00 0.00 75 GLU A C 29
ATOM 28864 O O . GLU A 1 70 ? 3.187 8.752 -5.186 1.00 0.00 75 GLU A O 29
ATOM 28874 N N . PRO A 1 71 ? 4.439 7.620 -6.686 1.00 0.00 76 PRO A N 29
ATOM 28875 C CA . PRO A 1 71 ? 5.045 8.807 -7.299 1.00 0.00 76 PRO A CA 29
ATOM 28876 C C . PRO A 1 71 ? 4.082 9.788 -7.979 1.00 0.00 76 PRO A C 29
ATOM 28877 O O . PRO A 1 71 ? 4.322 11.006 -7.815 1.00 0.00 76 PRO A O 29
ATOM 28885 N N . PRO A 1 1 ? -9.197 -4.960 -16.245 1.00 0.00 6 PRO A N 30
ATOM 28886 C CA . PRO A 1 1 ? -7.781 -5.394 -16.193 1.00 0.00 6 PRO A CA 30
ATOM 28887 C C . PRO A 1 1 ? -7.065 -4.937 -14.915 1.00 0.00 6 PRO A C 30
ATOM 28888 O O . PRO A 1 1 ? -7.588 -4.096 -14.189 1.00 0.00 6 PRO A O 30
ATOM 28897 N N . LEU A 1 2 ? -5.870 -5.471 -14.638 1.00 0.00 7 LEU A N 30
ATOM 28898 C CA . LEU A 1 2 ? -5.098 -5.182 -13.426 1.00 0.00 7 LEU A CA 30
ATOM 28899 C C . LEU A 1 2 ? -3.594 -5.389 -13.644 1.00 0.00 7 LEU A C 30
ATOM 28900 O O . LEU A 1 2 ? -3.180 -6.178 -14.499 1.00 0.00 7 LEU A O 30
ATOM 28915 N N . LYS A 1 3 ? -2.781 -4.652 -12.886 1.00 0.00 8 LYS A N 30
ATOM 28916 C CA . LYS A 1 3 ? -1.317 -4.574 -13.033 1.00 0.00 8 LYS A CA 30
ATOM 28917 C C . LYS A 1 3 ? -0.629 -4.315 -11.683 1.00 0.00 8 LYS A C 30
ATOM 28918 O O . LYS A 1 3 ? -1.228 -3.687 -10.805 1.00 0.00 8 LYS A O 30
ATOM 28933 N N . THR A 1 4 ? 0.611 -4.793 -11.504 1.00 0.00 9 THR A N 30
ATOM 28934 C CA . THR A 1 4 ? 1.392 -4.579 -10.273 1.00 0.00 9 THR A CA 30
ATOM 28935 C C . THR A 1 4 ? 2.097 -3.226 -10.274 1.00 0.00 9 THR A C 30
ATOM 28936 O O . THR A 1 4 ? 2.214 -2.572 -11.307 1.00 0.00 9 THR A O 30
ATOM 28947 N N . GLN A 1 5 ? 2.539 -2.787 -9.100 1.00 0.00 10 GLN A N 30
ATOM 28948 C CA . GLN A 1 5 ? 3.081 -1.453 -8.858 1.00 0.00 10 GLN A CA 30
ATOM 28949 C C . GLN A 1 5 ? 3.838 -1.438 -7.529 1.00 0.00 10 GLN A C 30
ATOM 28950 O O . GLN A 1 5 ? 3.329 -1.943 -6.527 1.00 0.00 10 GLN A O 30
ATOM 28962 N N . GLN A 1 6 ? 5.021 -0.823 -7.510 1.00 0.00 11 GLN A N 30
ATOM 28963 C CA . GLN A 1 6 ? 5.782 -0.513 -6.302 1.00 0.00 11 GLN A CA 30
ATOM 28964 C C . GLN A 1 6 ? 5.350 0.852 -5.741 1.00 0.00 11 GLN A C 30
ATOM 28965 O O . GLN A 1 6 ? 5.221 1.827 -6.487 1.00 0.00 11 GLN A O 30
ATOM 28977 N N . MET A 1 7 ? 5.168 0.925 -4.421 1.00 0.00 12 MET A N 30
ATOM 28978 C CA . MET A 1 7 ? 4.809 2.132 -3.672 1.00 0.00 12 MET A CA 30
ATOM 28979 C C . MET A 1 7 ? 5.830 2.370 -2.555 1.00 0.00 12 MET A C 30
ATOM 28980 O O . MET A 1 7 ? 6.157 1.456 -1.793 1.00 0.00 12 MET A O 30
ATOM 28992 N N . GLN A 1 8 ? 6.303 3.611 -2.433 1.00 0.00 13 GLN A N 30
ATOM 28993 C CA . GLN A 1 8 ? 7.225 4.019 -1.377 1.00 0.00 13 GLN A CA 30
ATOM 28994 C C . GLN A 1 8 ? 6.415 4.493 -0.167 1.00 0.00 13 GLN A C 30
ATOM 28995 O O . GLN A 1 8 ? 5.409 5.188 -0.329 1.00 0.00 13 GLN A O 30
ATOM 29007 N N . VAL A 1 9 ? 6.851 4.162 1.049 1.00 0.00 14 VAL A N 30
ATOM 29008 C CA . VAL A 1 9 ? 6.101 4.396 2.299 1.00 0.00 14 VAL A CA 30
ATOM 29009 C C . VAL A 1 9 ? 7.068 4.670 3.454 1.00 0.00 14 VAL A C 30
ATOM 29010 O O . VAL A 1 9 ? 8.128 4.052 3.532 1.00 0.00 14 VAL A O 30
ATOM 29023 N N . GLY A 1 10 ? 6.689 5.588 4.352 1.00 0.00 15 GLY A N 30
ATOM 29024 C CA . GLY A 1 10 ? 7.485 6.003 5.512 1.00 0.00 15 GLY A CA 30
ATOM 29025 C C . GLY A 1 10 ? 6.928 5.495 6.840 1.00 0.00 15 GLY A C 30
ATOM 29026 O O . GLY A 1 10 ? 5.929 6.034 7.324 1.00 0.00 15 GLY A O 30
ATOM 29030 N N . GLY A 1 11 ? 7.623 4.530 7.455 1.00 0.00 16 GLY A N 30
ATOM 29031 C CA . GLY A 1 11 ? 7.451 4.126 8.860 1.00 0.00 16 GLY A CA 30
ATOM 29032 C C . GLY A 1 11 ? 7.196 2.637 9.135 1.00 0.00 16 GLY A C 30
ATOM 29033 O O . GLY A 1 11 ? 7.132 2.251 10.301 1.00 0.00 16 GLY A O 30
ATOM 29037 N N . MET A 1 12 ? 7.096 1.769 8.121 1.00 0.00 17 MET A N 30
ATOM 29038 C CA . MET A 1 12 ? 6.814 0.330 8.308 1.00 0.00 17 MET A CA 30
ATOM 29039 C C . MET A 1 12 ? 7.958 -0.466 8.957 1.00 0.00 17 MET A C 30
ATOM 29040 O O . MET A 1 12 ? 7.744 -1.626 9.311 1.00 0.00 17 MET A O 30
ATOM 29052 N N . ARG A 1 13 ? 9.153 0.120 9.127 1.00 0.00 18 ARG A N 30
ATOM 29053 C CA . ARG A 1 13 ? 10.271 -0.485 9.873 1.00 0.00 18 ARG A CA 30
ATOM 29054 C C . ARG A 1 13 ? 10.503 0.150 11.248 1.00 0.00 18 ARG A C 30
ATOM 29055 O O . ARG A 1 13 ? 11.207 -0.438 12.072 1.00 0.00 18 ARG A O 30
ATOM 29073 N N . CYS A 1 14 ? 9.873 1.290 11.542 1.00 0.00 19 CYS A N 30
ATOM 29074 C CA . CYS A 1 14 ? 9.900 1.953 12.853 1.00 0.00 19 CYS A CA 30
ATOM 29075 C C . CYS A 1 14 ? 9.165 1.173 13.966 1.00 0.00 19 CYS A C 30
ATOM 29076 O O . CYS A 1 14 ? 9.429 1.405 15.146 1.00 0.00 19 CYS A O 30
ATOM 29083 N N . ALA A 1 15 ? 8.275 0.252 13.598 1.00 0.00 20 ALA A N 30
ATOM 29084 C CA . ALA A 1 15 ? 7.577 -0.705 14.460 1.00 0.00 20 ALA A CA 30
ATOM 29085 C C . ALA A 1 15 ? 7.014 -1.833 13.580 1.00 0.00 20 ALA A C 30
ATOM 29086 O O . ALA A 1 15 ? 6.747 -1.593 12.401 1.00 0.00 20 ALA A O 30
ATOM 29093 N N . ALA A 1 16 ? 6.784 -3.034 14.124 1.00 0.00 21 ALA A N 30
ATOM 29094 C CA . ALA A 1 16 ? 6.190 -4.143 13.368 1.00 0.00 21 ALA A CA 30
ATOM 29095 C C . ALA A 1 16 ? 4.736 -3.823 12.965 1.00 0.00 21 ALA A C 30
ATOM 29096 O O . ALA A 1 16 ? 3.822 -3.877 13.798 1.00 0.00 21 ALA A O 30
ATOM 29103 N N . CYS A 1 17 ? 4.543 -3.460 11.693 1.00 0.00 22 CYS A N 30
ATOM 29104 C CA . CYS A 1 17 ? 3.300 -2.919 11.127 1.00 0.00 22 CYS A CA 30
ATOM 29105 C C . CYS A 1 17 ? 2.922 -3.482 9.745 1.00 0.00 22 CYS A C 30
ATOM 29106 O O . CYS A 1 17 ? 1.839 -3.158 9.257 1.00 0.00 22 CYS A O 30
ATOM 29113 N N . ALA A 1 18 ? 3.759 -4.315 9.118 1.00 0.00 23 ALA A N 30
ATOM 29114 C CA . ALA A 1 18 ? 3.451 -5.010 7.862 1.00 0.00 23 ALA A CA 30
ATOM 29115 C C . ALA A 1 18 ? 2.057 -5.666 7.887 1.00 0.00 23 ALA A C 30
ATOM 29116 O O . ALA A 1 18 ? 1.288 -5.522 6.940 1.00 0.00 23 ALA A O 30
ATOM 29123 N N . SER A 1 19 ? 1.682 -6.311 8.993 1.00 0.00 24 SER A N 30
ATOM 29124 C CA . SER A 1 19 ? 0.364 -6.945 9.139 1.00 0.00 24 SER A CA 30
ATOM 29125 C C . SER A 1 19 ? -0.770 -5.920 9.319 1.00 0.00 24 SER A C 30
ATOM 29126 O O . SER A 1 19 ? -1.889 -6.177 8.900 1.00 0.00 24 SER A O 30
ATOM 29133 N N . SER A 1 20 ? -0.508 -4.723 9.848 1.00 0.00 25 SER A N 30
ATOM 29134 C CA . SER A 1 20 ? -1.515 -3.653 9.981 1.00 0.00 25 SER A CA 30
ATOM 29135 C C . SER A 1 20 ? -1.871 -3.031 8.617 1.00 0.00 25 SER A C 30
ATOM 29136 O O . SER A 1 20 ? -2.943 -2.445 8.450 1.00 0.00 25 SER A O 30
ATOM 29143 N N . ILE A 1 21 ? -1.001 -3.214 7.614 1.00 0.00 26 ILE A N 30
ATOM 29144 C CA . ILE A 1 21 ? -1.323 -3.055 6.189 1.00 0.00 26 ILE A CA 30
ATOM 29145 C C . ILE A 1 21 ? -1.985 -4.336 5.651 1.00 0.00 26 ILE A C 30
ATOM 29146 O O . ILE A 1 21 ? -3.116 -4.289 5.167 1.00 0.00 26 ILE A O 30
ATOM 29161 N N . GLU A 1 22 ? -1.302 -5.482 5.713 1.00 0.00 27 GLU A N 30
ATOM 29162 C CA . GLU A 1 22 ? -1.663 -6.675 4.930 1.00 0.00 27 GLU A CA 30
ATOM 29163 C C . GLU A 1 22 ? -2.935 -7.397 5.427 1.00 0.00 27 GLU A C 30
ATOM 29164 O O . GLU A 1 22 ? -3.537 -8.161 4.666 1.00 0.00 27 GLU A O 30
ATOM 29174 N N . ARG A 1 23 ? -3.371 -7.139 6.668 1.00 0.00 28 ARG A N 30
ATOM 29175 C CA . ARG A 1 23 ? -4.649 -7.598 7.240 1.00 0.00 28 ARG A CA 30
ATOM 29176 C C . ARG A 1 23 ? -5.839 -6.701 6.845 1.00 0.00 28 ARG A C 30
ATOM 29177 O O . ARG A 1 23 ? -6.990 -7.070 7.060 1.00 0.00 28 ARG A O 30
ATOM 29195 N N . ALA A 1 24 ? -5.582 -5.544 6.224 1.00 0.00 29 ALA A N 30
ATOM 29196 C CA . ALA A 1 24 ? -6.600 -4.745 5.537 1.00 0.00 29 ALA A CA 30
ATOM 29197 C C . ALA A 1 24 ? -6.535 -4.895 4.005 1.00 0.00 29 ALA A C 30
ATOM 29198 O O . ALA A 1 24 ? -7.576 -4.865 3.354 1.00 0.00 29 ALA A O 30
ATOM 29205 N N . LEU A 1 25 ? -5.342 -5.074 3.424 1.00 0.00 30 LEU A N 30
ATOM 29206 C CA . LEU A 1 25 ? -5.071 -5.008 1.975 1.00 0.00 30 LEU A CA 30
ATOM 29207 C C . LEU A 1 25 ? -5.717 -6.118 1.109 1.00 0.00 30 LEU A C 30
ATOM 29208 O O . LEU A 1 25 ? -5.534 -6.130 -0.107 1.00 0.00 30 LEU A O 30
ATOM 29223 N N . GLU A 1 26 ? -6.506 -7.023 1.691 1.00 0.00 31 GLU A N 30
ATOM 29224 C CA . GLU A 1 26 ? -7.413 -7.930 0.972 1.00 0.00 31 GLU A CA 30
ATOM 29225 C C . GLU A 1 26 ? -8.893 -7.707 1.328 1.00 0.00 31 GLU A C 30
ATOM 29226 O O . GLU A 1 26 ? -9.783 -8.132 0.578 1.00 0.00 31 GLU A O 30
ATOM 29236 N N . ARG A 1 27 ? -9.180 -7.019 2.440 1.00 0.00 32 ARG A N 30
ATOM 29237 C CA . ARG A 1 27 ? -10.517 -6.521 2.783 1.00 0.00 32 ARG A CA 30
ATOM 29238 C C . ARG A 1 27 ? -10.925 -5.377 1.844 1.00 0.00 32 ARG A C 30
ATOM 29239 O O . ARG A 1 27 ? -12.116 -5.242 1.551 1.00 0.00 32 ARG A O 30
ATOM 29257 N N . LEU A 1 28 ? -9.955 -4.610 1.322 1.00 0.00 33 LEU A N 30
ATOM 29258 C CA . LEU A 1 28 ? -10.191 -3.529 0.352 1.00 0.00 33 LEU A CA 30
ATOM 29259 C C . LEU A 1 28 ? -10.808 -4.033 -0.966 1.00 0.00 33 LEU A C 30
ATOM 29260 O O . LEU A 1 28 ? -10.591 -5.176 -1.376 1.00 0.00 33 LEU A O 30
ATOM 29275 N N . LYS A 1 29 ? -11.537 -3.149 -1.650 1.00 0.00 34 LYS A N 30
ATOM 29276 C CA . LYS A 1 29 ? -12.071 -3.371 -3.002 1.00 0.00 34 LYS A CA 30
ATOM 29277 C C . LYS A 1 29 ? -10.985 -3.202 -4.090 1.00 0.00 34 LYS A C 30
ATOM 29278 O O . LYS A 1 29 ? -9.931 -2.613 -3.843 1.00 0.00 34 LYS A O 30
ATOM 29293 N N . GLY A 1 30 ? -11.211 -3.717 -5.308 1.00 0.00 35 GLY A N 30
ATOM 29294 C CA . GLY A 1 30 ? -10.407 -3.455 -6.524 1.00 0.00 35 GLY A CA 30
ATOM 29295 C C . GLY A 1 30 ? -8.997 -4.065 -6.579 1.00 0.00 35 GLY A C 30
ATOM 29296 O O . GLY A 1 30 ? -8.564 -4.494 -7.647 1.00 0.00 35 GLY A O 30
ATOM 29300 N N . VAL A 1 31 ? -8.289 -4.122 -5.451 1.00 0.00 36 VAL A N 30
ATOM 29301 C CA . VAL A 1 31 ? -6.984 -4.789 -5.267 1.00 0.00 36 VAL A CA 30
ATOM 29302 C C . VAL A 1 31 ? -7.058 -6.305 -5.526 1.00 0.00 36 VAL A C 30
ATOM 29303 O O . VAL A 1 31 ? -8.135 -6.901 -5.444 1.00 0.00 36 VAL A O 30
ATOM 29316 N N . ALA A 1 32 ? -5.919 -6.925 -5.862 1.00 0.00 37 ALA A N 30
ATOM 29317 C CA . ALA A 1 32 ? -5.860 -8.322 -6.312 1.00 0.00 37 ALA A CA 30
ATOM 29318 C C . ALA A 1 32 ? -4.688 -9.167 -5.769 1.00 0.00 37 ALA A C 30
ATOM 29319 O O . ALA A 1 32 ? -4.866 -10.379 -5.624 1.00 0.00 37 ALA A O 30
ATOM 29326 N N . GLU A 1 33 ? -3.516 -8.586 -5.486 1.00 0.00 38 GLU A N 30
ATOM 29327 C CA . GLU A 1 33 ? -2.326 -9.312 -5.002 1.00 0.00 38 GLU A CA 30
ATOM 29328 C C . GLU A 1 33 ? -1.242 -8.338 -4.517 1.00 0.00 38 GLU A C 30
ATOM 29329 O O . GLU A 1 33 ? -0.718 -7.560 -5.314 1.00 0.00 38 GLU A O 30
ATOM 29339 N N . ALA A 1 34 ? -0.867 -8.378 -3.234 1.00 0.00 39 ALA A N 30
ATOM 29340 C CA . ALA A 1 34 ? 0.052 -7.391 -2.650 1.00 0.00 39 ALA A CA 30
ATOM 29341 C C . ALA A 1 34 ? 0.979 -7.938 -1.549 1.00 0.00 39 ALA A C 30
ATOM 29342 O O . ALA A 1 34 ? 0.664 -8.918 -0.869 1.00 0.00 39 ALA A O 30
ATOM 29349 N N . SER A 1 35 ? 2.105 -7.255 -1.336 1.00 0.00 40 SER A N 30
ATOM 29350 C CA . SER A 1 35 ? 3.155 -7.634 -0.383 1.00 0.00 40 SER A CA 30
ATOM 29351 C C . SER A 1 35 ? 3.883 -6.412 0.201 1.00 0.00 40 SER A C 30
ATOM 29352 O O . SER A 1 35 ? 4.486 -5.634 -0.546 1.00 0.00 40 SER A O 30
ATOM 29359 N N . VAL A 1 36 ? 3.918 -6.279 1.530 1.00 0.00 41 VAL A N 30
ATOM 29360 C CA . VAL A 1 36 ? 4.884 -5.414 2.231 1.00 0.00 41 VAL A CA 30
ATOM 29361 C C . VAL A 1 36 ? 6.220 -6.155 2.301 1.00 0.00 41 VAL A C 30
ATOM 29362 O O . VAL A 1 36 ? 6.242 -7.326 2.694 1.00 0.00 41 VAL A O 30
ATOM 29375 N N . THR A 1 37 ? 7.324 -5.476 1.964 1.00 0.00 42 THR A N 30
ATOM 29376 C CA . THR A 1 37 ? 8.692 -5.997 2.128 1.00 0.00 42 THR A CA 30
ATOM 29377 C C . THR A 1 37 ? 9.332 -5.318 3.333 1.00 0.00 42 THR A C 30
ATOM 29378 O O . THR A 1 37 ? 9.687 -4.144 3.266 1.00 0.00 42 THR A O 30
ATOM 29389 N N . VAL A 1 38 ? 9.474 -6.046 4.440 1.00 0.00 43 VAL A N 30
ATOM 29390 C CA . VAL A 1 38 ? 10.003 -5.525 5.718 1.00 0.00 43 VAL A CA 30
ATOM 29391 C C . VAL A 1 38 ? 11.522 -5.267 5.642 1.00 0.00 43 VAL A C 30
ATOM 29392 O O . VAL A 1 38 ? 12.031 -4.387 6.337 1.00 0.00 43 VAL A O 30
ATOM 29405 N N . ALA A 1 39 ? 12.249 -5.981 4.772 1.00 0.00 44 ALA A N 30
ATOM 29406 C CA . ALA A 1 39 ? 13.689 -5.809 4.540 1.00 0.00 44 ALA A CA 30
ATOM 29407 C C . ALA A 1 39 ? 14.069 -4.458 3.890 1.00 0.00 44 ALA A C 30
ATOM 29408 O O . ALA A 1 39 ? 15.231 -4.045 3.984 1.00 0.00 44 ALA A O 30
ATOM 29415 N N . THR A 1 40 ? 13.117 -3.764 3.253 1.00 0.00 45 THR A N 30
ATOM 29416 C CA . THR A 1 40 ? 13.296 -2.430 2.642 1.00 0.00 45 THR A CA 30
ATOM 29417 C C . THR A 1 40 ? 12.382 -1.377 3.255 1.00 0.00 45 THR A C 30
ATOM 29418 O O . THR A 1 40 ? 12.815 -0.242 3.434 1.00 0.00 45 THR A O 30
ATOM 29429 N N . GLY A 1 41 ? 11.154 -1.739 3.633 1.00 0.00 46 GLY A N 30
ATOM 29430 C CA . GLY A 1 41 ? 10.149 -0.809 4.160 1.00 0.00 46 GLY A CA 30
ATOM 29431 C C . GLY A 1 41 ? 9.320 -0.171 3.047 1.00 0.00 46 GLY A C 30
ATOM 29432 O O . GLY A 1 41 ? 8.997 1.016 3.136 1.00 0.00 46 GLY A O 30
ATOM 29436 N N . ARG A 1 42 ? 8.984 -0.938 2.004 1.00 0.00 47 ARG A N 30
ATOM 29437 C CA . ARG A 1 42 ? 8.175 -0.492 0.860 1.00 0.00 47 ARG A CA 30
ATOM 29438 C C . ARG A 1 42 ? 7.092 -1.516 0.499 1.00 0.00 47 ARG A C 30
ATOM 29439 O O . ARG A 1 42 ? 7.072 -2.632 1.028 1.00 0.00 47 ARG A O 30
ATOM 29457 N N . LEU A 1 43 ? 6.172 -1.119 -0.379 1.00 0.00 48 LEU A N 30
ATOM 29458 C CA . LEU A 1 43 ? 5.029 -1.921 -0.813 1.00 0.00 48 LEU A CA 30
ATOM 29459 C C . LEU A 1 43 ? 5.148 -2.324 -2.282 1.00 0.00 48 LEU A C 30
ATOM 29460 O O . LEU A 1 43 ? 5.700 -1.585 -3.101 1.00 0.00 48 LEU A O 30
ATOM 29475 N N . THR A 1 44 ? 4.502 -3.442 -2.615 1.00 0.00 49 THR A N 30
ATOM 29476 C CA . THR A 1 44 ? 4.158 -3.830 -3.987 1.00 0.00 49 THR A CA 30
ATOM 29477 C C . THR A 1 44 ? 2.701 -4.256 -3.979 1.00 0.00 49 THR A C 30
ATOM 29478 O O . THR A 1 44 ? 2.301 -5.026 -3.108 1.00 0.00 49 THR A O 30
ATOM 29489 N N . VAL A 1 45 ? 1.911 -3.742 -4.915 1.00 0.00 50 VAL A N 30
ATOM 29490 C CA . VAL A 1 45 ? 0.447 -3.886 -4.938 1.00 0.00 50 VAL A CA 30
ATOM 29491 C C . VAL A 1 45 ? -0.068 -4.029 -6.372 1.00 0.00 50 VAL A C 30
ATOM 29492 O O . VAL A 1 45 ? 0.254 -3.214 -7.235 1.00 0.00 50 VAL A O 30
ATOM 29505 N N . THR A 1 46 ? -0.867 -5.074 -6.616 1.00 0.00 51 THR A N 30
ATOM 29506 C CA . THR A 1 46 ? -1.627 -5.292 -7.852 1.00 0.00 51 THR A CA 30
ATOM 29507 C C . THR A 1 46 ? -3.065 -4.871 -7.626 1.00 0.00 51 THR A C 30
ATOM 29508 O O . THR A 1 46 ? -3.707 -5.345 -6.688 1.00 0.00 51 THR A O 30
ATOM 29519 N N . TYR A 1 47 ? -3.569 -4.020 -8.517 1.00 0.00 52 TYR A N 30
ATOM 29520 C CA . TYR A 1 47 ? -4.927 -3.471 -8.480 1.00 0.00 52 TYR A CA 30
ATOM 29521 C C . TYR A 1 47 ? -5.472 -3.165 -9.886 1.00 0.00 52 TYR A C 30
ATOM 29522 O O . TYR A 1 47 ? -4.714 -3.087 -10.855 1.00 0.00 52 TYR A O 30
ATOM 29539 N N . ASP A 1 48 ? -6.792 -2.996 -9.997 1.00 0.00 53 ASP A N 30
ATOM 29540 C CA . ASP A 1 48 ? -7.483 -2.562 -11.204 1.00 0.00 53 ASP A CA 30
ATOM 29541 C C . ASP A 1 48 ? -7.508 -1.021 -11.192 1.00 0.00 53 ASP A C 30
ATOM 29542 O O . ASP A 1 48 ? -8.250 -0.444 -10.383 1.00 0.00 53 ASP A O 30
ATOM 29550 N N . PRO A 1 49 ? -6.715 -0.345 -12.051 1.00 0.00 54 PRO A N 30
ATOM 29551 C CA . PRO A 1 49 ? -6.506 1.103 -12.000 1.00 0.00 54 PRO A CA 30
ATOM 29552 C C . PRO A 1 49 ? -7.731 1.907 -12.457 1.00 0.00 54 PRO A C 30
ATOM 29553 O O . PRO A 1 49 ? -7.667 3.132 -12.532 1.00 0.00 54 PRO A O 30
ATOM 29561 N N . LYS A 1 50 ? -8.838 1.224 -12.771 1.00 0.00 55 LYS A N 30
ATOM 29562 C CA . LYS A 1 50 ? -10.067 1.818 -13.317 1.00 0.00 55 LYS A CA 30
ATOM 29563 C C . LYS A 1 50 ? -11.253 1.596 -12.370 1.00 0.00 55 LYS A C 30
ATOM 29564 O O . LYS A 1 50 ? -12.148 2.436 -12.268 1.00 0.00 55 LYS A O 30
ATOM 29579 N N . GLN A 1 51 ? -11.244 0.485 -11.629 1.00 0.00 56 GLN A N 30
ATOM 29580 C CA . GLN A 1 51 ? -12.115 0.297 -10.471 1.00 0.00 56 GLN A CA 30
ATOM 29581 C C . GLN A 1 51 ? -11.590 1.056 -9.244 1.00 0.00 56 GLN A C 30
ATOM 29582 O O . GLN A 1 51 ? -12.406 1.634 -8.530 1.00 0.00 56 GLN A O 30
ATOM 29594 N N . VAL A 1 52 ? -10.271 1.140 -9.012 1.00 0.00 57 VAL A N 30
ATOM 29595 C CA . VAL A 1 52 ? -9.696 1.878 -7.862 1.00 0.00 57 VAL A CA 30
ATOM 29596 C C . VAL A 1 52 ? -8.412 2.627 -8.235 1.00 0.00 57 VAL A C 30
ATOM 29597 O O . VAL A 1 52 ? -7.884 2.479 -9.334 1.00 0.00 57 VAL A O 30
ATOM 29610 N N . SER A 1 53 ? -7.908 3.437 -7.308 1.00 0.00 58 SER A N 30
ATOM 29611 C CA . SER A 1 53 ? -6.696 4.250 -7.447 1.00 0.00 58 SER A CA 30
ATOM 29612 C C . SER A 1 53 ? -5.912 4.275 -6.121 1.00 0.00 58 SER A C 30
ATOM 29613 O O . SER A 1 53 ? -6.292 3.589 -5.163 1.00 0.00 58 SER A O 30
ATOM 29620 N N . GLU A 1 54 ? -4.859 5.100 -6.014 1.00 0.00 59 GLU A N 30
ATOM 29621 C CA . GLU A 1 54 ? -4.125 5.288 -4.751 1.00 0.00 59 GLU A CA 30
ATOM 29622 C C . GLU A 1 54 ? -5.049 5.612 -3.559 1.00 0.00 59 GLU A C 30
ATOM 29623 O O . GLU A 1 54 ? -4.745 5.214 -2.438 1.00 0.00 59 GLU A O 30
ATOM 29633 N N . ILE A 1 55 ? -6.212 6.237 -3.795 1.00 0.00 60 ILE A N 30
ATOM 29634 C CA . ILE A 1 55 ? -7.270 6.518 -2.806 1.00 0.00 60 ILE A CA 30
ATOM 29635 C C . ILE A 1 55 ? -7.603 5.307 -1.921 1.00 0.00 60 ILE A C 30
ATOM 29636 O O . ILE A 1 55 ? -7.785 5.470 -0.709 1.00 0.00 60 ILE A O 30
ATOM 29651 N N . THR A 1 56 ? -7.684 4.106 -2.506 1.00 0.00 61 THR A N 30
ATOM 29652 C CA . THR A 1 56 ? -8.059 2.877 -1.789 1.00 0.00 61 THR A CA 30
ATOM 29653 C C . THR A 1 56 ? -7.025 2.496 -0.735 1.00 0.00 61 THR A C 30
ATOM 29654 O O . THR A 1 56 ? -7.402 2.125 0.373 1.00 0.00 61 THR A O 30
ATOM 29665 N N . ILE A 1 57 ? -5.730 2.621 -1.034 1.00 0.00 62 ILE A N 30
ATOM 29666 C CA . ILE A 1 57 ? -4.644 2.245 -0.105 1.00 0.00 62 ILE A CA 30
ATOM 29667 C C . ILE A 1 57 ? -4.154 3.428 0.756 1.00 0.00 62 ILE A C 30
ATOM 29668 O O . ILE A 1 57 ? -3.718 3.226 1.893 1.00 0.00 62 ILE A O 30
ATOM 29683 N N . GLN A 1 58 ? -4.332 4.661 0.268 1.00 0.00 63 GLN A N 30
ATOM 29684 C CA . GLN A 1 58 ? -4.118 5.927 0.978 1.00 0.00 63 GLN A CA 30
ATOM 29685 C C . GLN A 1 58 ? -4.845 5.932 2.324 1.00 0.00 63 GLN A C 30
ATOM 29686 O O . GLN A 1 58 ? -4.206 6.098 3.362 1.00 0.00 63 GLN A O 30
ATOM 29698 N N . GLU A 1 59 ? -6.162 5.700 2.311 1.00 0.00 64 GLU A N 30
ATOM 29699 C CA . GLU A 1 59 ? -7.019 5.761 3.501 1.00 0.00 64 GLU A CA 30
ATOM 29700 C C . GLU A 1 59 ? -6.818 4.587 4.482 1.00 0.00 64 GLU A C 30
ATOM 29701 O O . GLU A 1 59 ? -7.494 4.530 5.517 1.00 0.00 64 GLU A O 30
ATOM 29711 N N . ARG A 1 60 ? -5.857 3.693 4.200 1.00 0.00 65 ARG A N 30
ATOM 29712 C CA . ARG A 1 60 ? -5.269 2.780 5.183 1.00 0.00 65 ARG A CA 30
ATOM 29713 C C . ARG A 1 60 ? -3.888 3.276 5.632 1.00 0.00 65 ARG A C 30
ATOM 29714 O O . ARG A 1 60 ? -3.675 3.459 6.827 1.00 0.00 65 ARG A O 30
ATOM 29732 N N . ILE A 1 61 ? -2.934 3.502 4.723 1.00 0.00 66 ILE A N 30
ATOM 29733 C CA . ILE A 1 61 ? -1.535 3.802 5.112 1.00 0.00 66 ILE A CA 30
ATOM 29734 C C . ILE A 1 61 ? -1.429 5.133 5.871 1.00 0.00 66 ILE A C 30
ATOM 29735 O O . ILE A 1 61 ? -0.748 5.190 6.893 1.00 0.00 66 ILE A O 30
ATOM 29750 N N . ALA A 1 62 ? -2.150 6.171 5.439 1.00 0.00 67 ALA A N 30
ATOM 29751 C CA . ALA A 1 62 ? -2.194 7.449 6.149 1.00 0.00 67 ALA A CA 30
ATOM 29752 C C . ALA A 1 62 ? -2.928 7.344 7.505 1.00 0.00 67 ALA A C 30
ATOM 29753 O O . ALA A 1 62 ? -2.615 8.088 8.436 1.00 0.00 67 ALA A O 30
ATOM 29760 N N . ALA A 1 63 ? -3.889 6.417 7.628 1.00 0.00 68 ALA A N 30
ATOM 29761 C CA . ALA A 1 63 ? -4.694 6.200 8.834 1.00 0.00 68 ALA A CA 30
ATOM 29762 C C . ALA A 1 63 ? -3.948 5.425 9.939 1.00 0.00 68 ALA A C 30
ATOM 29763 O O . ALA A 1 63 ? -4.217 5.654 11.117 1.00 0.00 68 ALA A O 30
ATOM 29770 N N . LEU A 1 64 ? -2.969 4.586 9.576 1.00 0.00 69 LEU A N 30
ATOM 29771 C CA . LEU A 1 64 ? -1.953 4.020 10.490 1.00 0.00 69 LEU A CA 30
ATOM 29772 C C . LEU A 1 64 ? -0.988 5.088 11.067 1.00 0.00 69 LEU A C 30
ATOM 29773 O O . LEU A 1 64 ? -0.101 4.751 11.855 1.00 0.00 69 LEU A O 30
ATOM 29788 N N . GLY A 1 65 ? -1.109 6.359 10.653 1.00 0.00 70 GLY A N 30
ATOM 29789 C CA . GLY A 1 65 ? -0.235 7.479 11.042 1.00 0.00 70 GLY A CA 30
ATOM 29790 C C . GLY A 1 65 ? 1.003 7.633 10.154 1.00 0.00 70 GLY A C 30
ATOM 29791 O O . GLY A 1 65 ? 1.742 8.611 10.283 1.00 0.00 70 GLY A O 30
ATOM 29795 N N . TYR A 1 66 ? 1.234 6.686 9.243 1.00 0.00 71 TYR A N 30
ATOM 29796 C CA . TYR A 1 66 ? 2.358 6.673 8.306 1.00 0.00 71 TYR A CA 30
ATOM 29797 C C . TYR A 1 66 ? 2.076 7.505 7.039 1.00 0.00 71 TYR A C 30
ATOM 29798 O O . TYR A 1 66 ? 1.105 8.267 6.980 1.00 0.00 71 TYR A O 30
ATOM 29815 N N . THR A 1 67 ? 2.960 7.434 6.040 1.00 0.00 72 THR A N 30
ATOM 29816 C CA . THR A 1 67 ? 2.941 8.296 4.844 1.00 0.00 72 THR A CA 30
ATOM 29817 C C . THR A 1 67 ? 3.285 7.487 3.597 1.00 0.00 72 THR A C 30
ATOM 29818 O O . THR A 1 67 ? 3.909 6.436 3.721 1.00 0.00 72 THR A O 30
ATOM 29829 N N . LEU A 1 68 ? 2.879 7.958 2.411 1.00 0.00 73 LEU A N 30
ATOM 29830 C CA . LEU A 1 68 ? 2.946 7.185 1.158 1.00 0.00 73 LEU A CA 30
ATOM 29831 C C . LEU A 1 68 ? 3.239 8.025 -0.098 1.00 0.00 73 LEU A C 30
ATOM 29832 O O . LEU A 1 68 ? 2.978 9.235 -0.138 1.00 0.00 73 LEU A O 30
ATOM 29847 N N . ALA A 1 69 ? 3.709 7.351 -1.155 1.00 0.00 74 ALA A N 30
ATOM 29848 C CA . ALA A 1 69 ? 3.971 7.916 -2.480 1.00 0.00 74 ALA A CA 30
ATOM 29849 C C . ALA A 1 69 ? 4.008 6.851 -3.595 1.00 0.00 74 ALA A C 30
ATOM 29850 O O . ALA A 1 69 ? 4.692 5.830 -3.486 1.00 0.00 74 ALA A O 30
ATOM 29857 N N . GLU A 1 70 ? 3.309 7.134 -4.695 1.00 0.00 75 GLU A N 30
ATOM 29858 C CA . GLU A 1 70 ? 3.331 6.389 -5.957 1.00 0.00 75 GLU A CA 30
ATOM 29859 C C . GLU A 1 70 ? 3.273 7.445 -7.087 1.00 0.00 75 GLU A C 30
ATOM 29860 O O . GLU A 1 70 ? 2.297 8.206 -7.133 1.00 0.00 75 GLU A O 30
ATOM 29870 N N . PRO A 1 71 ? 4.329 7.614 -7.915 1.00 0.00 76 PRO A N 30
ATOM 29871 C CA . PRO A 1 71 ? 4.464 8.745 -8.841 1.00 0.00 76 PRO A CA 30
ATOM 29872 C C . PRO A 1 71 ? 3.680 8.558 -10.148 1.00 0.00 76 PRO A C 30
ATOM 29873 O O . PRO A 1 71 ? 4.125 7.819 -11.056 1.00 0.00 76 PRO A O 30
#

Radius of gyration: 11.18 Å; Cα contacts (8 Å, |Δi|>4): 123; chains: 1; bounding box: 26×18×29 Å

CATH classification: 3.30.70.100

Sequence (71 aa):
PLKTQQMQVGGMRCAACASSIERALERLKGVAEASVTVATGRLTVTYDPKQVSEITIQERIAALGYTLAEPPLKTQQMQVGGMRCAACASSIERALERLKGVAEASVTVATGRLTVTYDPKQVSEITIQERIAALGYTLAEPPLKTQQMQVGGMRCAACASSIERALERLKGVAEASVTVATGRLTVTYDPKQVSEITIQERIAALGYTLAEPPLKTQQMQVGGMRCAACASSIERALERLKGVAEASVTVATGRLTVTYDPKQVSEITIQERIAALGYTLAEPPLKTQQMQVGGMRCAACASSIERALERLKGVAEASVTVATGRLTVTYDPKQVSEITIQERIAALGYTLAEPPLKTQQMQVGGMRCAACASSIERALERLKGVAEASVTVATGRLTVTYDPKQVSEITIQERIAALGYTLAEPPLKTQQMQVGGMRCAACASSIERALERLKGVAEASVTVATGRLTVTYDPKQVSEITIQERIAALGYTLAEPPLKTQQMQVGGMRCAACASSIERALERLKGVAEASVTVATGRLTVTYDPKQVSEITIQERIAALGYTLAEPPLKTQQMQVGGMRCAACASSIERALERLKGVAEASVTVATGRLTVTYDPKQVSEITIQERIAALGYTLAEPPLKTQQMQVGGMRCAACASSIERALERLKGVAEASVTVATGRLTVTYDPKQVSEITIQERIAALGYTLAEPPLKTQQMQVGGMRCAACASSIERALERLKGVAEASVTVATGRLTVTYDPKQVSEITIQERIAALGYTLAEPPLKTQQMQVGGMRCAACASSIERALERLKGVAEASVTVATGRLTVTYDPKQVSEITIQERIAALGYTLAEPPLKTQQMQVGGMRCAACASSIERALERLKGVAEASVTVATGRLTVTYDPKQVSEITIQERIAALGYTLAEPPLKTQQMQVGGMRCAACASSIERALERLKGVAEASVTVATGRLTVTYDPKQVSEITIQERIAALGYTLAEPPLKTQQMQVGGMRCAACASSIERALERLKGVAEASVTVATGRLTVTYDPKQVSEITIQERIAALGYTLAEPPLKTQQMQVGGMRCAACASSIERALERLKGVAEASVTVATGRLTVTYDPKQVSEITIQERIAALGYTLAEPPLKTQQMQVGGMRCAACASSIERALERLKGVAEASVTVATGRLTVTYDPKQVSEITIQERIAALGYTLAEPPLKTQQMQVGGMRCAACASSIERALERLKGVAEASVTVATGRLTVTYDPKQVSEITIQERIAALGYTLAEPPLKTQQMQVGGMRCAACASSIERALERLKGVAEASVTVATGRLTVTYDPKQVSEITIQERIAALGYTLAEPPLKTQQMQVGGMRCAACASSIERALERLKGVAEASVTVATGRLTVTYDPKQVSEITIQERIAALGYTLAEPPLKTQQMQVGGMRCAACASSIERALERLKGVAEASVTVATGRLTVTYDPKQVSEITIQERIAALGYTLAEPPLKTQQMQVGGMRCAACASSIERALERLKGVAEASVTVATGRLTVTYDPKQVSEITIQERIAALGYTLAEPPLKTQQMQVGGMRCAACASSIERALERLKGVAEASVTVATGRLTVTYDPKQVSEITIQERIAALGYTLAEPPLKTQQMQVGGMRCAACASSIERALERLKGVAEASVTVATGRLTVTYDPKQVSEITIQERIAALGYTLAEPPLKTQQMQVGGMRCAACASSIERALERLKGVAEASVTVATGRLTVTYDPKQVSEITIQERIAALGYTLAEPPLKTQQMQVGGMRCAACASSIERALERLKGVAEASVTVATGRLTVTYDPKQVSEITIQERIAALGYTLAEPPLKTQQMQVGGMRCAACASSIERALERLKGVAEASVTVATGRLTVTYDPKQVSEITIQERIAALGYTLAEPPLKTQQMQVGGMRCAACASSIERALERLKGVAEASVTVATGRLTVTYDPKQVSEITIQERIAALGYTLAEPPLKTQQMQVGGMRCAACASSIERALERLKGVAEASVTVATGRLTVTYDPKQVSEITIQERIAALGYTLAEPPLKTQQMQVGGMRCAACASSIERALERLKGVAEASVTVATGRLTVTYDPKQVSEITIQERIAALGYTLAEP